Protein 7Y23 (pdb70)

Solvent-accessible surface area: 108236 Å² total; per-residue (Å²): 154,157,179,164,81,61,146,160,122,3,9,53,95,59,215,70,102,103,32,98,68,166,117,43,105,120,141,195,116,91,47,87,136,44,165,76,71,198,65,111,102,30,24,3,70,128,60,11,53,55,126,103,41,92,55,15,153,40,12,54,27,87,26,117,18,136,103,191,110,76,192,83,105,132,89,89,47,110,54,105,72,89,162,31,46,93,23,5,49,49,79,16,97,15,38,40,38,28,47,11,54,41,73,10,95,48,114,115,44,82,150,45,126,68,92,14,68,58,54,78,29,76,62,9,19,26,41,4,40,50,7,20,3,1,2,5,2,8,38,2,0,29,5,2,40,49,60,128,69,57,10,13,9,10,68,74,28,7,117,13,31,44,35,74,12,32,83,122,84,83,14,118,62,83,71,88,24,0,108,25,0,33,58,38,0,55,81,0,96,30,22,3,67,159,31,173,11,80,80,107,86,9,5,0,2,0,42,52,113,9,20,71,0,0,61,35,38,93,187,120,32,25,203,127,15,74,26,1,45,0,5,71,1,110,32,11,42,48,10,2,42,10,88,83,149,68,129,152,89,63,132,15,95,100,67,74,24,48,10,51,71,79,36,82,58,0,10,76,116,27,20,0,0,0,0,4,14,88,36,0,3,0,4,0,24,7,76,66,83,52,56,44,162,19,114,41,88,130,137,98,0,23,16,3,7,0,22,10,0,26,0,16,3,15,19,105,1,13,2,0,0,0,0,6,22,54,130,114,108,149,163,80,46,161,129,123,3,4,57,85,52,221,68,108,105,33,90,78,107,90,46,103,85,123,93,31,80,3,39,72,53,8,47,9,22,79,52,104,34,28,4,66,119,68,11,40,62,71,106,17,85,98,8,61,4,0,29,0,3,6,1,16,32,14,93,10,0,12,29,76,103,35,55,42,32,56,94,30,61,99,96,14,106,79,60,85,50,62,2,90,21,24,28,48,2,2,0,3,8,37,15,95,52,123,120,46,80,159,52,107,28,112,10,86,81,43,16,33,62,5,0,24,29,6,1,41,20,13,18,1,2,3,6,0,7,37,1,0,32,6,0,46,41,52,116,103,87,12,41,29,14,57,44,16,6,112,8,37,60,28,70,18,19,80,99,81,94,15,107,53,36,51,106,20,0,52,21,0,12,47,37,0,2,48,0,16,1,14,5,23,90,29,45,5,56,80,108,92,12,5,0,4,0,33,3,67,10,18,3,1,0,0,8,4,10,13,1,84,21,2,42,27,66,14,3,11,42,18,49,175,2,44,18,108,63,0,0,20,0,61,15,18,45,0,36,18,8,31,43,18,6,14,1,26,55,10,29,110,85,87,60,126,18,94,86,59,88,22,50,9,43,69,83,23,85,52,1,14,86,120,30,20,0,0,0,0,4,12,95,37,0,3,0,1,0,44,41,121,60,98,53,76,95,160,48,118,56,87,124,138,91,0,36,16,7,7,3,38,13,6,23,0,10,5,15,4,20,1,5,0,1,0,0,0,3,21,51,83,78,121,145,117,103,98,78,19,27,87,94,99,4,3,22,29,21,73,42,82,102,28,87,78,114,82,35,13,80,96,84,38,69,2,37,91,44,11,44,9,25,78,38,104,34,26,4,68,123,57,7,35,63,72,107,21,90,97,10,62,5,0,39,0,2,3,1,0,42,16,104,8,0,10,26,65,130,34,56,35,32,60,95,27,48,114,97,13,125,78,61,73,49,69,2,91,28,29,22,46,5,1,0,4,6,33,16,98,25,31,115,48,19,56,39,71,36,92,10,68,80,29,16,34,62,6,0,18,27,6,0,39,22,13,20,0,2,2,8,2,3,35,2,0,31,7,2,42,43,56,130,104,80,12,47,21,15,62,39,12,8,100,8,30,51,33,77,17,18,73,110,70,119,23,110,62,58,40,108,23,0,46,20,0,0,12,28,0,0,27,0,17,0,9,2,22,84,22,46,6,60,79,99,84,7,8,0,4,0,31,2,68,9,14,4,5,0,0,15,0,1,13,2,93,30,0,45,30,66,16,3,12,39,25,58,168,1,30,9,119,61,0,0,20,0,76,15,15,47,0,44,22,9,37,44,16,6,11,2,37,57,9,19,100,97,79,57,118,15,94,89,45,100,15,51,11,42,64,87,24,84,60,3,5,79,116,24,20,0,0,0,0,6,13,94,31,0,4,0,3,0,38,43,119,87,86,40,72,83,155,39,92,47,11,82,134,22,0,35,14,3,9,0,37,10,10,37,0,18,8,14,4,24,1,3,0,0,0,0,0,6,19,55,76,83,114,149,111,85,149,152,86,46,168,132,111,3,3,62,85,52,221,70,109,103,32,91,76,101,90,45,100,83,126,87,37,79,6,38,66,40,5,43,11,23,80,52,104,37,27,4,76,120,52,8,35,59,77,115,20,96,98,14,59,6,0,36,6,3,3,1,0,45,14,77,6,0,8,30,64,129,38,60,34,33,56,94,24,54,104,94,13,127,76,56,75,47,64,33,90,20,26,37,46,1,2,0,4,6,43,10,93,50,121,98,46,85,156,48,93,32,115,7,77,84,33,19,39,66,7,0,24,26,7,1,38,22,12,18,3,3,2,7,4,6,37,3,0,33,7,3,41,38,54,127,102,83,16,47,25,15,53,38,13,6,107,5,26,59,32,74,19,14,71,110,71,92,21,108,55,16,37,112,22,0,59,18,0,17,36,18,0,2,46,0,16,0,16,2,19,86,22,44,6,59,77,89,92,13,5,0,4,0,32,0,46,8,16,0,0,0,0,0,7,6,3,0,38,21,1,43,26,65,14,3,12,44,21,61,179,2,53,19,108,48,0,0,12,0,65,17,15,45,0,40,23,9,34,52,16,8,14,1,23,47,11,21,119,102,73,62,117,16,94,92,50,82,13,56,11,44,64,84,28,85,50,4,5,78,109,29,21,0,0,0,0,6,12,96,41,0,3,1,1,0,50,38,130,95,98,44,83,88,144,42,121,48,82,129,143,96,0,32,17,8,6,4,39,12,7,29,0,4,4,20,14,21,0,2,0,0,0,0,0,7,18,47,84,77,111,149,112,102,150,176,76,39,160,132,122,3,5,64,88,57,219,68,102,101,29,82,83,133,81,43,100,81,127,83,37,78,4,51,75,41,5,44,10,29,80,52,101,39,24,4,69,124,65,12,42,64,86,128,18,95,98,10,60,5,0,11,1,4,4,2,0,54,13,82,7,0,9,33,65,131,36,53,31,35,61,96,19,51,106,97,14,120,79,59,81,49,63,1,88,21,25,26,45,3,1,0,3,6,37,17,94,46,111,120,62,80,148,53,98,35,118,16,91,89,33,21,40,64,5,0,25,29,5,2,41,23,14,20,3,2,1,9,2,5,35,2,0,28,8,4,43,40,56,128,102,84,20,50,21,18,62,34,16,5,98,4,30,54,29,82,18,15,80,110,77,97,16,110,65,36,37,106,20,0,51,18,0,13,41,29,0,2,60,0,14,1,12,1,22,93,28,44,6,56,80,107,94,12,5,0,3,0,35,1,66,10,14,3,0,0,0,5,2,7,10,1,89,28,0,40,24,64,14,1,11,47,20,60,111,2,57,19,117,64,0,0,22,0,72,16,17,49,0,42,20,12,34,46,15,4,17,1,28,52,6,26,87,108,84,55,116,16,87,84,52,76,18,52,11,45,62,83,26,86,51,1,13,74,131,33,20,0,0,0,0,8,12,103,37,0,5,0,4,0,54,41,131,91,104,48,66,89,161,48,119,59,86,132,135,98,0,32,20,4,7,2,36,13,6,40,0,9,8,17,6,23,0,4,0,0,0,0,0,5,19,44,70,79,116,154,102,105,157,166,64,47,159,128,125,3,3,58,83,57,214,68,101,100,25,83,84,100,79,46,100,92,127,88,35,80,1,50,62,41,4,46,11,28,76,51,107,35,29,4,71,115,54,9,34,70,62,114,20,97,100,15,57,5,0,17,0,5,3,2,0,42,12,92,5,0,13,29,77,106,37,61,36,34,54,100,24,48,98,94,13,112,78,57,85,50,69,2,92,24,30,25,38,2,1,0,6,6,40,12,91,52,117,98,44,84,150,47,106,38,113,9,76,88,34,20,41,64,6,0,25,27,6,0,39,23,12,21,4,2,2,8,5,9,26,2,1,32,7,2,44,40,57,131,104,87,15,44,26,14,51,35,16,6,106,6,33,54,31,81,20,13,78,109,77,99,19,112,63,41,38,100,23,0,47,18,0,2,10,24,0,0,34,0,18,0,8,1,25,91,16,42,6,60,79,105,90,11,5,0,3,0,36,2,72,10,16,3,2,1,0,5,1,1,9,1,83,26,0,44,31,63,11,2,9,52,18,54,191,3,51,12,120,68,1,3,20,0,75,15,17,50,0,42,25,11,35,52,15,4,15,0,21,51,6,27,88,114,81,56,118,17,97,82,54,80,23,52,12,43,61,80,26,83,60,3,16,70,130,33,21,0,0,0,0,8,14,99,30,0,5,0,2,0,34,35,124,82,94,50,64,86,158,36,121,47,85,127,135,96,0,41,21,6,5,1,34,8,6,31,0,12,10,18,4,26,1,6,0,1,0,0,0,7,20,47,64,69,109,143,116,102,151,171,82,46,168,132,116,2,1,59,93,56,216,68,105,101,32,89,68,125,76,38,98,88,129,86,33,79,1,53,76,49,7,44,13,27,80,50,102,43,29,3,72,124,63,8,34,75,84,105,16,84,102,8,60,6,0,13,1,6,4,3,0,44,12,77,9,0,13,30,68,118,35,62,37,32,64,96,29,48,95,111,8,118,78,57,80,48,70,3,92,35,23,24,50,4,3,0,2,6,36,17,97,48,123,110,51,80,148,59,101,34,120,13,86,89,30,20,32,66,5,0,20,29,6,0,40,20,14,19,2,0,3,6,0,2,40,1,0,30,7,0,40,42,58,132,104,85,14,44,27,12,58,37,13,6,106,6,33,61,31,73,22,15,74,111,76,99,18,110,54,13,22,121,20,0,63,17,0,14,38,34,0,2,47,0,14,0,18,2,20,95,28,46,6,61,76,99,92,9,7,0,4,0,27,2,55,5,17,0,0,0,0,0,5,7,2,0,44,17,1,42,28,63,14,2,13,41,24,56,180,2,60,18,134,63,1,1,15,0,71,17,14,49,0,35,23,9,28,38,16,7,11,0,37,51,5,21,93,102,82,49,109,13,93,83,48,88,16,48,11,43,65,86,25,85,62,4,7,76,118,31,18,0,0,0,0,4,15,97,28,0,3,0,0,0,40,42,118,79,84,49,84,83,156,41,116,49,81,128,132,95,0,38,17,6,10,0,41,13,9,29,0,14,6,18,4,26,0,5,0,0,0,0,0,6,17,51,66,93,106,149

Foldseek 3Di:
DDDPPPPQPQFPPDDPDPGPDSRNVDDDDDDDDDDDDDFQDQPCPQQEDAAEDEDDQKDKDKDKADDDDDDDDPPDDVVVDDDDIDIDIDMWGWDDKDKDKDKFFPVVCVVDPDDCVVVVVVVRVSVVSQQVRQQQLLQLVVLQPDDPVVNDRDPPQAGQAAEAQEADPVQPDLQSSLVSVLVRVVVVVVRLVVNVNDFDQKEKEFAVSNVVSNVSPVVVWAPCSDRYIYDHRNDHQDHQQDPDDDDPPDHHPDGDGGAACDDDGCHPVWFGIKMFGSHFKHKYWYPHKDKDKDADVVRNIIMIMIITMMIMHGPDSRRIYGYTYDD/DDDPPDDQPQFDPDDPDPRPDSRNVPDDDDDDDDDDDDADDFDCPQQADAAEDEDDQKDKAKDKADDDDDDDDVPRDVVVDDDDIDMDMFMWGWDDKDKDKDKFFDVNQVVDPDDCVVVSVVVRVSVQSVLVRQAQLLQLQVLLLDDPVVNAPDPPQAGAAAAAQAACPPPVDLLSSLVSVLVVVVVVLVRLVVNVADQASKAKEFAVSNLVSVLSVQPVVHNVDHDADDPVVSHGHCRDSYHYDHDNCYQPHHAEPDDDDPPDHHPGTDRGAACDGDGCGPVWFGIKMFHRHFKYKYWYPHKDKDKDQDVVRNMIMIMIITMMTMHGPGSRGIYGYTHDHDDD/DDDPPDDQPQQPDDDPDPSPDSRNVDDDDDDDDDDDDDAADFDCPQLADAAEDDPDQKDKDKDKADDDDDDDDPPGDVVVDDDDIDMDIFMWGWDDKDKDKDKFFPVVVVPDPDDDPVVVVVVRVRLQSVLVRQAQLLQLVVLLLDDPVPNAPDPPQAGLEAAAQAQCPVCVDLLSSLVSVLVRVVVVVVRLVVNVNDQASKAKEFAVSNLVSVVSNQDVVHNVDHDQDDVVVSHGACRDSYGYDHHNPDQHHHDEPDDDDPPDDHPDGDRGAACDGDGCGDPWFGIKMFGHHWKDKYWDPPKDKDKDADVVSNIIMIMIITMMTIHTDRSRRIYGYTYDHHDD/DDDPPDDQPQFDDDDPDPRPDSRNVPDDDDDDDDDDDDAADADCPQLADAAADEDDQKDKDKDKADDDDDDDDPPHDVVVDDDDIDIDIDMWGWDDKDKDKDKFFPVVCVVDPDDCPVVVVSVRVRLQSVQVRQQQLLQLVVLLLDDPVPNFPDPPQAGLEAAAQAQCVVCVPLLSSLVSVLVRVVVVVVRLPVSVNDFASKAKEFAVSNLLSVVNNQDVVNNVDDDADDNVVSHGHQRGSYHYDHHNDYQPHHAEPDDDDPPDHHPGGPRGAACDGDGCGDPWFGIKMFHSHFKYKYWDPPKDKDKDADVVRNMIMIMIITMMTMHTDDSRRIYGYTHDHHDD/DDDPPDDQPQFPPDDDDPSPDSRNNPDDDDDDDDDDDDAADADCPQQADAAADEPDQKDKAKDKADDDDDDADPPRDPVVPDDDIDMDMDMWGWDDKDKDKDKFFPVVCVPDPDDCPVVVVVVRVSVQSVLVRQAQLLQLVVLVLDDPVPNFDDVPQFGLEAAAQAQCVVCVPLLSSLVSVLVRVVVVLVRLVVNVNDFAQKAKEFAVSNLVSVVNNQDVVNNPDHDFDDVPVSDGHCSPRHHYDHHNDYQAHHAAPDDDDPPDHHPDTPRGAACDGDGCGPVWFGIKMFHSHWKYKYWYPHKDKDKDDDVVRNMIMIMIITMMTIHTDGSRRIYGYTHDHHDD/DDDPPDDQQQFPPDDDDPSPDSHNNPDDDDDDDDDDDDAADADCPQLADAAADEDDQKDKAKDKADDDDDDADPPRDPVVPDDDIDIDMDMWGWDDKDKDKDKFFDVVCVVDPDDCPVVVVVVRVRLQSVQVRQAQLLQLVVLLQDDPVPNFDDPPQAGQEAAAQAQCPVCVDLLSLLVSCLVRVVVVLVLLVVNVNDFASKAKEFAVSNLVSVVNNQDVVNNVDHDQDDNPVSDGQDRGSHGYDHHNDYQAHHAEPDDDDPPDHHPGGPRGAACDGDGCHPPWFGIKMFHHHFKHKYWYPHKDKDKDADVVRNIIMIMMITMMTIHTDPSRRIYGYTHDHPDD/DDDPDDDQPQQPDDDPDPSPDSRNNDDDDDDDDDDDDDAADADCPPQADEAEDEDDQKDKAKDWADDDDDDADPPHDCVVPDDDIDMDIFMWGWDDKDKDKDKFFPVVCVPDPDDCPVVVVSVRVRLQRVLVRQAQLLQLQVLLQDDPVPNDDDPPQAGLEAAAQAQCPVCPDLLSLLVSVLVCVVVVLVLLVVNVNDFASKAKEFAVSNLLSVVNNQDVVRNVDHDQDDPPPSDGHQRGSHHYDHHNQYQPHHAEPDDDDPPDHHPDTDRGAACDGDGCGPPWFGIKMFHHHQKHKYWYPDKDKDKDADVVSNIIMIMMITMMTIHGDDSRRIYGYTYDHNDD

Organism: NCBI:txid2936516

B-factor: mean 29.2, std 8.89, range [16.84, 75.76]

Nearest PDB structures (foldseek):
  7y23-assembly1_D  TM=9.499E-01  e=2.117E-67  Klebsiella phage Kp9
  7y23-assembly1_G  TM=8.297E-01  e=2.438E-59  Klebsiella phage Kp9
  3j7x-assembly1_B  TM=9.530E-01  e=5.597E-43  Escherichia phage T7
  3j7v-assembly1_G  TM=6.954E-01  e=4.710E-32  Escherichia phage T7
  7y3t-assembly1_C  TM=7.755E-01  e=1.101E-14  Klebsiella phage Kp7

Radius of gyration: 56.1 Å; Cα contacts (8 Å, |Δi|>4): 5455; chains: 7; bounding box: 203×164×116 Å

InterPro domains:
  IPR039009 Capsid Gp10A/Gp10B domain [MF_04119] (1-343)
  IPR049301 Capsid Gp10A/Gp10B-like domain [PF21703] (61-339)

Structure (mmCIF, N/CA/C/O backbone):
data_7Y23
#
_entry.id   7Y23
#
_cell.length_a   1.00
_cell.length_b   1.00
_cell.length_c   1.00
_cell.angle_alpha   90.00
_cell.angle_beta   90.00
_cell.angle_gamma   90.00
#
_symmetry.space_group_name_H-M   'P 1'
#
loop_
_atom_site.group_PDB
_atom_site.id
_atom_site.type_symbol
_atom_site.label_atom_id
_atom_site.label_alt_id
_atom_site.label_comp_id
_atom_site.label_asym_id
_atom_site.label_entity_id
_atom_site.label_seq_id
_atom_site.pdbx_PDB_ins_code
_atom_site.Cartn_x
_atom_site.Cartn_y
_atom_site.Cartn_z
_atom_site.occupancy
_atom_site.B_iso_or_equiv
_atom_site.auth_seq_id
_atom_site.auth_comp_id
_atom_site.auth_asym_id
_atom_site.auth_atom_id
_atom_site.pdbx_PDB_model_num
ATOM 1 N N . ALA A 1 2 ? 574.848 587.435 830.754 1.00 53.69 2 ALA G N 1
ATOM 2 C CA . ALA A 1 2 ? 575.018 588.132 829.486 1.00 53.69 2 ALA G CA 1
ATOM 3 C C . ALA A 1 2 ? 573.669 588.414 828.836 1.00 53.69 2 ALA G C 1
ATOM 4 O O . ALA A 1 2 ? 573.428 588.031 827.692 1.00 53.69 2 ALA G O 1
ATOM 6 N N . ASN A 1 3 ? 572.791 589.084 829.577 1.00 52.64 3 ASN G N 1
ATOM 7 C CA . ASN A 1 3 ? 571.477 589.427 829.053 1.00 52.64 3 ASN G CA 1
ATOM 8 C C . ASN A 1 3 ? 571.600 590.450 827.933 1.00 52.64 3 ASN G C 1
ATOM 9 O O . ASN A 1 3 ? 572.367 591.411 828.027 1.00 52.64 3 ASN G O 1
ATOM 14 N N . MET A 1 4 ? 570.834 590.239 826.867 1.00 49.77 4 MET G N 1
ATOM 15 C CA . MET A 1 4 ? 570.850 591.145 825.731 1.00 49.77 4 MET G CA 1
ATOM 16 C C . MET A 1 4 ? 570.098 592.429 826.058 1.00 49.77 4 MET G C 1
ATOM 17 O O . MET A 1 4 ? 569.186 592.446 826.892 1.00 49.77 4 MET G O 1
ATOM 22 N N . GLN A 1 5 ? 570.489 593.511 825.390 1.00 48.00 5 GLN G N 1
ATOM 23 C CA . GLN A 1 5 ? 569.872 594.816 825.573 1.00 48.00 5 GLN G CA 1
ATOM 24 C C . GLN A 1 5 ? 569.256 595.273 824.259 1.00 48.00 5 GLN G C 1
ATOM 25 O O . GLN A 1 5 ? 569.763 594.947 823.181 1.00 48.00 5 GLN G O 1
ATOM 31 N N . GLY A 1 6 ? 568.164 596.025 824.353 1.00 43.24 6 GLY G N 1
ATOM 32 C CA . GLY A 1 6 ? 567.469 596.471 823.155 1.00 43.24 6 GLY G CA 1
ATOM 33 C C . GLY A 1 6 ? 566.922 595.335 822.320 1.00 43.24 6 GLY G C 1
ATOM 34 O O . GLY A 1 6 ? 567.107 595.320 821.097 1.00 43.24 6 GLY G O 1
ATOM 35 N N . GLY A 1 7 ? 566.250 594.379 822.954 1.00 41.41 7 GLY G N 1
ATOM 36 C CA . GLY A 1 7 ? 565.841 593.169 822.270 1.00 41.41 7 GLY G CA 1
ATOM 37 C C . GLY A 1 7 ? 564.436 593.177 821.707 1.00 41.41 7 GLY G C 1
ATOM 38 O O . GLY A 1 7 ? 563.794 592.124 821.638 1.00 41.41 7 GLY G O 1
ATOM 39 N N . GLN A 1 8 ? 563.948 594.348 821.301 1.00 37.60 8 GLN G N 1
ATOM 40 C CA . GLN A 1 8 ? 562.693 594.466 820.557 1.00 37.60 8 GLN G CA 1
ATOM 41 C C . GLN A 1 8 ? 561.528 593.826 821.310 1.00 37.60 8 GLN G C 1
ATOM 42 O O . GLN A 1 8 ? 560.957 592.819 820.887 1.00 37.60 8 GLN G O 1
ATOM 48 N N . ARG A 1 9 ? 561.182 594.412 822.455 1.00 37.01 9 ARG G N 1
ATOM 49 C CA . ARG A 1 9 ? 560.069 593.914 823.254 1.00 37.01 9 ARG G CA 1
ATOM 50 C C . ARG A 1 9 ? 558.760 594.435 822.669 1.00 37.01 9 ARG G C 1
ATOM 51 O O . ARG A 1 9 ? 558.424 595.614 822.818 1.00 37.01 9 ARG G O 1
ATOM 59 N N . LEU A 1 10 ? 558.023 593.554 821.987 1.00 34.66 10 LEU G N 1
ATOM 60 C CA . LEU A 1 10 ? 556.766 593.958 821.364 1.00 34.66 10 LEU G CA 1
ATOM 61 C C . LEU A 1 10 ? 555.642 594.057 822.387 1.00 34.66 10 LEU G C 1
ATOM 62 O O . LEU A 1 10 ? 554.710 594.852 822.217 1.00 34.66 10 LEU G O 1
ATOM 67 N N . GLY A 1 11 ? 555.706 593.254 823.448 1.00 37.43 11 GLY G N 1
ATOM 68 C CA . GLY A 1 11 ? 554.627 593.247 824.423 1.00 37.43 11 GLY G CA 1
ATOM 69 C C . GLY A 1 11 ? 554.528 594.538 825.213 1.00 37.43 11 GLY G C 1
ATOM 70 O O . GLY A 1 11 ? 553.427 594.998 825.527 1.00 37.43 11 GLY G O 1
ATOM 71 N N . THR A 1 12 ? 555.670 595.133 825.549 1.00 39.77 12 THR G N 1
ATOM 72 C CA . THR A 1 12 ? 555.683 596.327 826.385 1.00 39.77 12 THR G CA 1
ATOM 73 C C . THR A 1 12 ? 554.959 597.475 825.693 1.00 39.77 12 THR G C 1
ATOM 74 O O . THR A 1 12 ? 555.075 597.667 824.480 1.00 39.77 12 THR G O 1
ATOM 78 N N . ASN A 1 13 ? 554.197 598.239 826.480 1.00 43.02 13 ASN G N 1
ATOM 79 C CA . ASN A 1 13 ? 553.352 599.285 825.910 1.00 43.02 13 ASN G CA 1
ATOM 80 C C . ASN A 1 13 ? 554.179 600.416 825.313 1.00 43.02 13 ASN G C 1
ATOM 81 O O . ASN A 1 13 ? 553.830 600.951 824.252 1.00 43.02 13 ASN G O 1
ATOM 86 N N . GLN A 1 14 ? 555.274 600.794 825.974 1.00 43.67 14 GLN G N 1
ATOM 87 C CA . GLN A 1 14 ? 556.105 601.938 825.571 1.00 43.67 14 GLN G CA 1
ATOM 88 C C . GLN A 1 14 ? 555.198 603.171 825.564 1.00 43.67 14 GLN G C 1
ATOM 89 O O . GLN A 1 14 ? 554.627 603.504 826.611 1.00 43.67 14 GLN G O 1
ATOM 95 N N . GLY A 1 15 ? 555.042 603.865 824.441 1.00 45.56 15 GLY G N 1
ATOM 96 C CA . GLY A 1 15 ? 554.132 604.985 824.357 1.00 45.56 15 GLY G CA 1
ATOM 97 C C . GLY A 1 15 ? 554.666 606.233 825.036 1.00 45.56 15 GLY G C 1
ATOM 98 O O . GLY A 1 15 ? 555.775 606.271 825.574 1.00 45.56 15 GLY G O 1
ATOM 99 N N . LYS A 1 16 ? 553.844 607.282 825.006 1.00 47.70 16 LYS G N 1
ATOM 100 C CA . LYS A 1 16 ? 554.243 608.548 825.612 1.00 47.70 16 LYS G CA 1
ATOM 101 C C . LYS A 1 16 ? 553.866 608.594 827.088 1.00 47.70 16 LYS G C 1
ATOM 102 O O . LYS A 1 16 ? 554.730 608.749 827.959 1.00 47.70 16 LYS G O 1
ATOM 108 N N . GLY A 1 17 ? 552.577 608.459 827.389 1.00 47.04 17 GLY G N 1
ATOM 109 C CA . GLY A 1 17 ? 552.118 608.504 828.763 1.00 47.04 17 GLY G CA 1
ATOM 110 C C . GLY A 1 17 ? 551.637 607.165 829.278 1.00 47.04 17 GLY G C 1
ATOM 111 O O . GLY A 1 17 ? 551.061 607.083 830.368 1.00 47.04 17 GLY G O 1
ATOM 112 N N . GLN A 1 18 ? 551.867 606.108 828.503 1.00 47.75 18 GLN G N 1
ATOM 113 C CA . GLN A 1 18 ? 551.409 604.783 828.896 1.00 47.75 18 GLN G CA 1
ATOM 114 C C . GLN A 1 18 ? 552.189 604.280 830.104 1.00 47.75 18 GLN G C 1
ATOM 115 O O . GLN A 1 18 ? 553.354 604.630 830.306 1.00 47.75 18 GLN G O 1
ATOM 121 N N . SER A 1 19 ? 551.529 603.450 830.915 1.00 48.96 19 SER G N 1
ATOM 122 C CA . SER A 1 19 ? 552.145 602.966 832.147 1.00 48.96 19 SER G CA 1
ATOM 123 C C . SER A 1 19 ? 553.296 602.011 831.874 1.00 48.96 19 SER G C 1
ATOM 124 O O . SER A 1 19 ? 554.260 601.971 832.647 1.00 48.96 19 SER G O 1
ATOM 127 N N . ALA A 1 20 ? 553.215 601.240 830.790 1.00 48.99 20 ALA G N 1
ATOM 128 C CA . ALA A 1 20 ? 554.172 600.169 830.482 1.00 48.99 20 ALA G CA 1
ATOM 129 C C . ALA A 1 20 ? 554.154 599.211 831.672 1.00 48.99 20 ALA G C 1
ATOM 130 O O . ALA A 1 20 ? 553.057 598.874 832.147 1.00 48.99 20 ALA G O 1
ATOM 132 N N . ALA A 1 21 ? 555.306 598.732 832.152 1.00 46.99 21 ALA G N 1
ATOM 133 C CA . ALA A 1 21 ? 555.405 597.877 833.335 1.00 46.99 21 ALA G CA 1
ATOM 134 C C . ALA A 1 21 ? 554.746 596.520 833.115 1.00 46.99 21 ALA G C 1
ATOM 135 O O . ALA A 1 21 ? 554.739 595.675 834.016 1.00 46.99 21 ALA G O 1
ATOM 137 N N . ASP A 1 22 ? 554.188 596.302 831.926 1.00 44.07 22 ASP G N 1
ATOM 138 C CA . ASP A 1 22 ? 553.617 595.007 831.589 1.00 44.07 22 ASP G CA 1
ATOM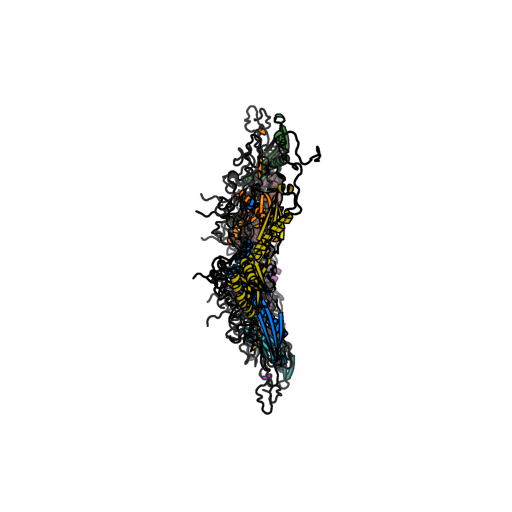 139 C C . ASP A 1 22 ? 554.379 594.407 830.414 1.00 44.07 22 ASP G C 1
ATOM 140 O O . ASP A 1 22 ? 554.474 595.016 829.344 1.00 44.07 22 ASP G O 1
ATOM 145 N N . LYS A 1 23 ? 554.926 593.207 830.619 1.00 41.50 23 LYS G N 1
ATOM 146 C CA . LYS A 1 23 ? 555.827 592.626 829.628 1.00 41.50 23 LYS G CA 1
ATOM 147 C C . LYS A 1 23 ? 555.089 592.243 828.352 1.00 41.50 23 LYS G C 1
ATOM 148 O O . LYS A 1 23 ? 555.679 592.245 827.264 1.00 41.50 23 LYS G O 1
ATOM 154 N N . LEU A 1 24 ? 553.805 591.905 828.458 1.00 38.22 24 LEU G N 1
ATOM 155 C CA . LEU A 1 24 ? 553.038 591.356 827.340 1.00 38.22 24 LEU G CA 1
ATOM 156 C C . LEU A 1 24 ? 551.656 592.016 827.274 1.00 38.22 24 LEU G C 1
ATOM 157 O O . LEU A 1 24 ? 550.631 591.373 827.061 1.00 38.22 24 LEU G O 1
ATOM 162 N N . ALA A 1 25 ? 551.640 593.343 827.434 1.00 36.69 25 ALA G N 1
ATOM 163 C CA . ALA A 1 25 ? 550.377 594.074 827.429 1.00 36.69 25 ALA G CA 1
ATOM 164 C C . ALA A 1 25 ? 549.782 594.163 826.027 1.00 36.69 25 ALA G C 1
ATOM 165 O O . ALA A 1 25 ? 548.569 593.992 825.852 1.00 36.69 25 ALA G O 1
ATOM 167 N N . LEU A 1 26 ? 550.612 594.436 825.018 1.00 34.07 26 LEU G N 1
ATOM 168 C CA . LEU A 1 26 ? 550.091 594.644 823.669 1.00 34.07 26 LEU G CA 1
ATOM 169 C C . LEU A 1 26 ? 549.545 593.355 823.069 1.00 34.07 26 LEU G C 1
ATOM 170 O O . LEU A 1 26 ? 548.708 593.393 822.161 1.00 34.07 26 LEU G O 1
ATOM 175 N N . PHE A 1 27 ? 550.010 592.205 823.550 1.00 33.27 27 PHE G N 1
ATOM 176 C CA . PHE A 1 27 ? 549.435 590.944 823.107 1.00 33.27 27 PHE G CA 1
ATOM 177 C C . PHE A 1 27 ? 548.009 590.817 823.623 1.00 33.27 27 PHE G C 1
ATOM 178 O O . PHE A 1 27 ? 547.709 591.169 824.766 1.00 33.27 27 PHE G O 1
ATOM 186 N N . LEU A 1 28 ? 547.124 590.314 822.769 1.00 28.85 28 LEU G N 1
ATOM 187 C CA . LEU A 1 28 ? 545.698 590.265 823.060 1.00 28.85 28 LEU G CA 1
ATOM 188 C C . LEU A 1 28 ? 545.243 588.826 823.249 1.00 28.85 28 LEU G C 1
ATOM 189 O O . LEU A 1 28 ? 545.702 587.918 822.549 1.00 28.85 28 LEU G O 1
ATOM 194 N N . LYS A 1 29 ? 544.348 588.627 824.214 1.00 28.40 29 LYS G N 1
ATOM 195 C CA . LYS A 1 29 ? 543.827 587.300 824.507 1.00 28.40 29 LYS G CA 1
ATOM 196 C C . LYS A 1 29 ? 542.954 586.804 823.360 1.00 28.40 29 LYS G C 1
ATOM 197 O O . LYS A 1 29 ? 542.195 587.563 822.753 1.00 28.40 29 LYS G O 1
ATOM 203 N N . VAL A 1 30 ? 543.070 585.511 823.063 1.00 29.79 30 VAL G N 1
ATOM 204 C CA . VAL A 1 30 ? 542.346 584.887 821.967 1.00 29.79 30 VAL G CA 1
ATOM 205 C C . VAL A 1 30 ? 541.392 583.841 822.536 1.00 29.79 30 VAL G C 1
ATOM 206 O O . VAL A 1 30 ? 541.473 583.456 823.702 1.00 29.79 30 VAL G O 1
ATOM 210 N N . PHE A 1 31 ? 540.474 583.392 821.686 1.00 32.46 31 PHE G N 1
ATOM 211 C CA . PHE A 1 31 ? 539.515 582.371 822.083 1.00 32.46 31 PHE G CA 1
ATOM 212 C C . PHE A 1 31 ? 540.219 581.041 822.318 1.00 32.46 31 PHE G C 1
ATOM 213 O O . PHE A 1 31 ? 541.125 580.659 821.570 1.00 32.46 31 PHE G O 1
ATOM 221 N N . GLY A 1 32 ? 539.800 580.334 823.368 1.00 35.04 32 GLY G N 1
ATOM 222 C CA . GLY A 1 32 ? 540.354 579.031 823.646 1.00 35.04 32 GLY G CA 1
ATOM 223 C C . GLY A 1 32 ? 539.924 577.987 822.633 1.00 35.04 32 GLY G C 1
ATOM 224 O O . GLY A 1 32 ? 539.237 578.269 821.653 1.00 35.04 32 GLY G O 1
ATOM 225 N N . GLY A 1 33 ? 540.347 576.748 822.885 1.00 38.33 33 GLY G N 1
ATOM 226 C CA . GLY A 1 33 ? 540.044 575.674 821.951 1.00 38.33 33 GLY G CA 1
ATOM 227 C C . GLY A 1 33 ? 538.563 575.366 821.866 1.00 38.33 33 GLY G C 1
ATOM 228 O O . GLY A 1 33 ? 538.007 575.217 820.774 1.00 38.33 33 GLY G O 1
ATOM 229 N N . GLU A 1 34 ? 537.900 575.269 823.015 1.00 39.43 34 GLU G N 1
ATOM 230 C CA . GLU A 1 34 ? 536.512 574.832 823.074 1.00 39.43 34 GLU G CA 1
ATOM 231 C C . GLU A 1 34 ? 535.750 575.617 824.130 1.00 39.43 34 GLU G C 1
ATOM 232 O O . GLU A 1 34 ? 536.345 576.188 825.048 1.00 39.43 34 GLU G O 1
ATOM 238 N N . VAL A 1 35 ? 534.424 575.642 823.984 1.00 37.91 35 VAL G N 1
ATOM 239 C CA . VAL A 1 35 ? 533.570 576.287 824.973 1.00 37.91 35 VAL G CA 1
ATOM 240 C C . VAL A 1 35 ? 533.327 575.334 826.134 1.00 37.91 35 VAL G C 1
ATOM 241 O O . VAL A 1 35 ? 532.991 574.159 825.941 1.00 37.91 35 VAL G O 1
ATOM 245 N N . LEU A 1 36 ? 533.517 575.835 827.350 1.00 36.75 36 LEU G N 1
ATOM 246 C CA . LEU A 1 36 ? 533.319 575.019 828.537 1.00 36.75 36 LEU G CA 1
ATOM 247 C C . LEU A 1 36 ? 531.892 575.170 829.050 1.00 36.75 36 LEU G C 1
ATOM 248 O O . LEU A 1 36 ? 531.456 576.260 829.429 1.00 36.75 36 LEU G O 1
ATOM 253 N N . THR A 1 37 ? 531.162 574.057 829.063 1.00 34.83 37 THR G N 1
ATOM 254 C CA . THR A 1 37 ? 529.745 574.055 829.392 1.00 34.83 37 THR G CA 1
ATOM 255 C C . THR A 1 37 ? 529.493 573.181 830.614 1.00 34.83 37 THR G C 1
ATOM 256 O O . THR A 1 37 ? 530.288 572.297 830.943 1.00 34.83 37 THR G O 1
ATOM 260 N N . ALA A 1 38 ? 528.378 573.452 831.288 1.00 34.15 38 ALA G N 1
ATOM 261 C CA . ALA A 1 38 ? 528.021 572.704 832.486 1.00 34.15 38 ALA G CA 1
ATOM 262 C C . ALA A 1 38 ? 527.718 571.251 832.146 1.00 34.15 38 ALA G C 1
ATOM 263 O O . ALA A 1 38 ? 527.288 570.933 831.034 1.00 34.15 38 ALA G O 1
ATOM 265 N N . PHE A 1 39 ? 527.958 570.366 833.111 1.00 32.95 39 PHE G N 1
ATOM 266 C CA . PHE A 1 39 ? 527.710 568.946 832.903 1.00 32.95 39 PHE G CA 1
ATOM 267 C C . PHE A 1 39 ? 526.224 568.679 832.721 1.00 32.95 39 PHE G C 1
ATOM 268 O O . PHE A 1 39 ? 525.384 569.239 833.433 1.00 32.95 39 PHE G O 1
ATOM 276 N N . ALA A 1 40 ? 525.900 567.816 831.763 1.00 34.79 40 ALA G N 1
ATOM 277 C CA . ALA A 1 40 ? 524.515 567.461 831.505 1.00 34.79 40 ALA G CA 1
ATOM 278 C C . ALA A 1 40 ? 523.989 566.514 832.576 1.00 34.79 40 ALA G C 1
ATOM 279 O O . ALA A 1 40 ? 524.625 565.515 832.924 1.00 34.79 40 ALA G O 1
ATOM 281 N N . ARG A 1 41 ? 522.811 566.837 833.102 1.00 36.98 41 ARG G N 1
ATOM 282 C CA . ARG A 1 41 ? 522.122 565.968 834.056 1.00 36.98 41 ARG G CA 1
ATOM 283 C C . ARG A 1 41 ? 521.528 564.811 833.263 1.00 36.98 41 ARG G C 1
ATOM 284 O O . ARG A 1 41 ? 520.373 564.864 832.834 1.00 36.98 41 ARG G O 1
ATOM 292 N N . THR A 1 42 ? 522.325 563.765 833.063 1.00 40.59 42 THR G N 1
ATOM 293 C CA . THR A 1 42 ? 521.920 562.664 832.203 1.00 40.59 42 THR G CA 1
ATOM 294 C C . THR A 1 42 ? 520.697 561.948 832.768 1.00 40.59 42 THR G C 1
ATOM 295 O O . THR A 1 42 ? 520.513 561.840 833.984 1.00 40.59 42 THR G O 1
ATOM 299 N N . SER A 1 43 ? 519.843 561.479 831.864 1.00 42.42 43 SER G N 1
ATOM 300 C CA . SER A 1 43 ? 518.602 560.806 832.222 1.00 42.42 43 SER G CA 1
ATOM 301 C C . SER A 1 43 ? 518.849 559.304 832.289 1.00 42.42 43 SER G C 1
ATOM 302 O O . SER A 1 43 ? 519.151 558.674 831.268 1.00 42.42 43 SER G O 1
ATOM 305 N N . VAL A 1 44 ? 518.726 558.737 833.488 1.00 43.03 44 VAL G N 1
ATOM 306 C CA . VAL A 1 44 ? 518.993 557.317 833.677 1.00 43.03 44 VAL G CA 1
ATOM 307 C C . VAL A 1 44 ? 517.912 556.466 833.016 1.00 43.03 44 VAL G C 1
ATOM 308 O O . VAL A 1 44 ? 518.200 555.409 832.443 1.00 43.03 44 VAL G O 1
ATOM 312 N N . THR A 1 45 ? 516.680 556.955 833.076 1.00 43.46 45 THR G N 1
ATOM 313 C CA . THR A 1 45 ? 515.496 556.223 832.630 1.00 43.46 45 THR G CA 1
ATOM 314 C C . THR A 1 45 ? 515.148 556.203 831.149 1.00 43.46 45 THR G C 1
ATOM 315 O O . THR A 1 45 ? 514.124 555.646 830.773 1.00 43.46 45 THR G O 1
ATOM 319 N N . THR A 1 46 ? 515.974 556.800 830.303 1.00 45.80 46 THR G N 1
ATOM 320 C CA . THR A 1 46 ? 515.651 556.831 828.883 1.00 45.80 46 THR G CA 1
ATOM 321 C C . THR A 1 46 ? 515.512 555.433 828.279 1.00 45.80 46 THR G C 1
ATOM 322 O O . THR A 1 46 ? 514.615 555.190 827.474 1.00 45.80 46 THR G O 1
ATOM 326 N N . ASN A 1 47 ? 516.390 554.516 828.668 1.00 45.54 47 ASN G N 1
ATOM 327 C CA . ASN A 1 47 ? 516.355 553.147 828.160 1.00 45.54 47 ASN G CA 1
ATOM 328 C C . ASN A 1 47 ? 515.799 552.147 829.172 1.00 45.54 47 ASN G C 1
ATOM 329 O O . ASN A 1 47 ? 515.987 550.942 829.027 1.00 45.54 47 ASN G O 1
ATOM 334 N N . ARG A 1 48 ? 515.131 552.649 830.203 1.00 43.98 48 ARG G N 1
ATOM 335 C CA . ARG A 1 48 ? 514.621 551.796 831.265 1.00 43.98 48 ARG G CA 1
ATOM 336 C C . ARG A 1 48 ? 513.114 551.927 831.459 1.00 43.98 48 ARG G C 1
ATOM 337 O O . ARG A 1 48 ? 512.606 551.603 832.539 1.00 43.98 48 ARG G O 1
ATOM 345 N N . HIS A 1 49 ? 512.390 552.382 830.440 1.00 43.42 49 HIS G N 1
ATOM 346 C CA . HIS A 1 49 ? 510.936 552.336 830.461 1.00 43.42 49 HIS G CA 1
ATOM 347 C C . HIS A 1 49 ? 510.415 552.262 829.028 1.00 43.42 49 HIS G C 1
ATOM 348 O O . HIS A 1 49 ? 511.183 552.127 828.071 1.00 43.42 49 HIS G O 1
ATOM 355 N N . MET A 1 50 ? 509.092 552.364 828.887 1.00 44.82 50 MET G N 1
ATOM 356 C CA . MET A 1 50 ? 508.428 551.803 827.712 1.00 44.82 50 MET G CA 1
ATOM 357 C C . MET A 1 50 ? 508.568 552.698 826.482 1.00 44.82 50 MET G C 1
ATOM 358 O O . MET A 1 50 ? 508.909 552.213 825.396 1.00 44.82 50 MET G O 1
ATOM 363 N N . GLN A 1 51 ? 508.299 554.000 826.624 1.00 42.77 51 GLN G N 1
ATOM 364 C CA . GLN A 1 51 ? 508.447 554.968 825.527 1.00 42.77 51 GLN G CA 1
ATOM 365 C C . GLN A 1 51 ? 507.565 554.631 824.324 1.00 42.77 51 GLN G C 1
ATOM 366 O O . GLN A 1 51 ? 508.061 554.324 823.240 1.00 42.77 51 GLN G O 1
ATOM 372 N N . ARG A 1 52 ? 506.250 554.686 824.505 1.00 41.34 52 ARG G N 1
ATOM 373 C CA . ARG A 1 52 ? 505.346 554.554 823.369 1.00 41.34 52 ARG G CA 1
ATOM 374 C C . ARG A 1 52 ? 505.019 555.917 822.769 1.00 41.34 52 ARG G C 1
ATOM 375 O O . ARG A 1 52 ? 505.162 556.957 823.416 1.00 41.34 52 ARG G O 1
ATOM 383 N N . GLN A 1 53 ? 504.569 555.901 821.515 1.00 39.33 53 GLN G N 1
ATOM 384 C CA . GLN A 1 53 ? 504.253 557.115 820.774 1.00 39.33 53 GLN G CA 1
ATOM 385 C C . GLN A 1 53 ? 502.827 557.043 820.243 1.00 39.33 53 GLN G C 1
ATOM 386 O O . GLN A 1 53 ? 502.406 556.007 819.719 1.00 39.33 53 GLN G O 1
ATOM 392 N N . ILE A 1 54 ? 502.093 558.147 820.379 1.00 35.84 54 ILE G N 1
ATOM 393 C CA . ILE A 1 54 ? 500.736 558.273 819.860 1.00 35.84 54 ILE G CA 1
ATOM 394 C C . ILE A 1 54 ? 500.644 559.564 819.061 1.00 35.84 54 ILE G C 1
ATOM 395 O O . ILE A 1 54 ? 501.495 560.449 819.175 1.00 35.84 54 ILE G O 1
ATOM 400 N N . SER A 1 55 ? 499.601 559.661 818.240 1.00 34.71 55 SER G N 1
ATOM 401 C CA . SER A 1 55 ? 499.339 560.855 817.451 1.00 34.71 55 SER G CA 1
ATOM 402 C C . SER A 1 55 ? 497.879 561.251 817.600 1.00 34.71 55 SER G C 1
ATOM 403 O O . SER A 1 55 ? 496.987 560.400 817.528 1.00 34.71 55 SER G O 1
ATOM 406 N N . SER A 1 56 ? 497.644 562.549 817.801 1.00 33.20 56 SER G N 1
ATOM 407 C CA . SER A 1 56 ? 496.298 563.112 817.919 1.00 33.20 56 SER G CA 1
ATOM 408 C C . SER A 1 56 ? 495.477 562.418 819.001 1.00 33.20 56 SER G C 1
ATOM 409 O O . SER A 1 56 ? 494.428 561.836 818.721 1.00 33.20 56 SER G O 1
ATOM 412 N N . GLY A 1 57 ? 495.949 562.467 820.245 1.00 30.98 57 GLY G N 1
ATOM 413 C CA . GLY A 1 57 ? 495.213 561.869 821.339 1.00 30.98 57 GLY G CA 1
ATOM 414 C C . GLY A 1 57 ? 495.373 562.604 822.652 1.00 30.98 57 GLY G C 1
ATOM 415 O O . GLY A 1 57 ? 496.480 563.018 823.010 1.00 30.98 57 GLY G O 1
ATOM 416 N N . LYS A 1 58 ? 494.268 562.781 823.377 1.00 29.68 58 LYS G N 1
ATOM 417 C CA . LYS A 1 58 ? 494.345 563.361 824.713 1.00 29.68 58 LYS G CA 1
ATOM 418 C C . LYS A 1 58 ? 495.070 562.431 825.676 1.00 29.68 58 LYS G C 1
ATOM 419 O O . LYS A 1 58 ? 495.852 562.881 826.520 1.00 29.68 58 LYS G O 1
ATOM 425 N N . SER A 1 59 ? 494.825 561.127 825.561 1.00 31.87 59 SER G N 1
ATOM 426 C CA . SER A 1 59 ? 495.404 560.140 826.459 1.00 31.87 59 SER G CA 1
ATOM 427 C C . SER A 1 59 ? 495.644 558.846 825.696 1.00 31.87 59 SER G C 1
ATOM 428 O O . SER A 1 59 ? 495.190 558.676 824.562 1.00 31.87 59 SER G O 1
ATOM 431 N N . ALA A 1 60 ? 496.369 557.931 826.333 1.00 32.73 60 ALA G N 1
ATOM 432 C CA . ALA A 1 60 ? 496.688 556.632 825.757 1.00 32.73 60 ALA G CA 1
ATOM 433 C C . ALA A 1 60 ? 496.179 555.535 826.679 1.00 32.73 60 ALA G C 1
ATOM 434 O O . ALA A 1 60 ? 496.203 555.687 827.905 1.00 32.73 60 ALA G O 1
ATOM 436 N N . GLN A 1 61 ? 495.718 554.436 826.088 1.00 34.80 61 GLN G N 1
ATOM 437 C CA . GLN A 1 61 ? 495.154 553.313 826.826 1.00 34.80 61 GLN G CA 1
ATOM 438 C C . GLN A 1 61 ? 496.000 552.070 826.593 1.00 34.80 61 GLN G C 1
ATOM 439 O O . GLN A 1 61 ? 496.336 551.750 825.448 1.00 34.80 61 GLN G O 1
ATOM 445 N N . PHE A 1 62 ? 496.338 551.371 827.676 1.00 34.57 62 PHE G N 1
ATOM 446 C CA . PHE A 1 62 ? 497.056 550.106 827.597 1.00 34.57 62 PHE G CA 1
ATOM 447 C C . PHE A 1 62 ? 496.234 549.009 828.251 1.00 34.57 62 PHE G C 1
ATOM 448 O O . PHE A 1 62 ? 496.165 548.952 829.488 1.00 34.57 62 PHE G O 1
ATOM 456 N N . PRO A 1 63 ? 495.597 548.129 827.482 1.00 33.76 63 PRO G N 1
ATOM 457 C CA . PRO A 1 63 ? 494.881 547.006 828.097 1.00 33.76 63 PRO G CA 1
ATOM 458 C C . PRO A 1 63 ? 495.847 545.925 828.553 1.00 33.76 63 PRO G C 1
ATOM 459 O O . PRO A 1 63 ? 496.902 545.714 827.951 1.00 33.76 63 PRO G O 1
ATOM 463 N N . VAL A 1 64 ? 495.479 545.238 829.630 1.00 36.28 64 VAL G N 1
ATOM 464 C CA . VAL A 1 64 ? 496.276 544.150 830.180 1.00 36.28 64 VAL G CA 1
ATOM 465 C C . VAL A 1 64 ? 495.388 542.924 830.332 1.00 36.28 64 VAL G C 1
ATOM 466 O O . VAL A 1 64 ? 494.162 543.039 830.442 1.00 36.28 64 VAL G O 1
ATOM 470 N N . ILE A 1 65 ? 496.015 541.751 830.342 1.00 35.72 65 ILE G N 1
ATOM 471 C CA . ILE A 1 65 ? 495.328 540.466 830.294 1.00 35.72 65 ILE G CA 1
ATOM 472 C C . ILE A 1 65 ? 495.770 539.640 831.498 1.00 35.72 65 ILE G C 1
ATOM 473 O O . ILE A 1 65 ? 496.876 539.820 832.018 1.00 35.72 65 ILE G O 1
ATOM 478 N N . GLY A 1 66 ? 494.898 538.735 831.942 1.00 36.34 66 GLY G N 1
ATOM 479 C CA . GLY A 1 66 ? 495.039 538.148 833.263 1.00 36.34 66 GLY G CA 1
ATOM 480 C C . GLY A 1 66 ? 495.158 536.640 833.386 1.00 36.34 66 GLY G C 1
ATOM 481 O O . GLY A 1 66 ? 494.557 536.053 834.292 1.00 36.34 66 GLY G O 1
ATOM 482 N N . ARG A 1 67 ? 495.901 536.000 832.479 1.00 37.50 67 ARG G N 1
ATOM 483 C CA . ARG A 1 67 ? 496.271 534.589 832.603 1.00 37.50 67 ARG G CA 1
ATOM 484 C C . ARG A 1 67 ? 495.085 533.635 832.502 1.00 37.50 67 ARG G C 1
ATOM 485 O O . ARG A 1 67 ? 493.931 534.064 832.433 1.00 37.50 67 ARG G O 1
ATOM 493 N N . THR A 1 68 ? 495.373 532.335 832.506 1.00 37.48 68 THR G N 1
ATOM 494 C CA . THR A 1 68 ? 494.351 531.298 832.465 1.00 37.48 68 THR G CA 1
ATOM 495 C C . THR A 1 68 ? 494.956 530.003 832.990 1.00 37.48 68 THR G C 1
ATOM 496 O O . THR A 1 68 ? 496.174 529.886 833.148 1.00 37.48 68 THR G O 1
ATOM 500 N N . LYS A 1 69 ? 494.087 529.031 833.261 1.00 37.14 69 LYS G N 1
ATOM 501 C CA . LYS A 1 69 ? 494.488 527.739 833.806 1.00 37.14 69 LYS G CA 1
ATOM 502 C C . LYS A 1 69 ? 494.026 526.633 832.870 1.00 37.14 69 LYS G C 1
ATOM 503 O O . LYS A 1 69 ? 492.891 526.662 832.382 1.00 37.14 69 LYS G O 1
ATOM 509 N N . ALA A 1 70 ? 494.903 525.663 832.621 1.00 33.04 70 ALA G N 1
ATOM 510 C CA . ALA A 1 70 ? 494.553 524.532 831.775 1.00 33.04 70 ALA G CA 1
ATOM 511 C C . ALA A 1 70 ? 493.926 523.417 832.604 1.00 33.04 70 ALA G C 1
ATOM 512 O O . ALA A 1 70 ? 494.198 523.279 833.799 1.00 33.04 70 ALA G O 1
ATOM 514 N N . ALA A 1 71 ? 493.079 522.617 831.959 1.00 32.89 71 ALA G N 1
ATOM 515 C CA . ALA A 1 71 ? 492.393 521.510 832.611 1.00 32.89 71 ALA G CA 1
ATOM 516 C C . ALA A 1 71 ? 492.335 520.324 831.661 1.00 32.89 71 ALA G C 1
ATOM 517 O O . ALA A 1 71 ? 492.343 520.503 830.439 1.00 32.89 71 ALA G O 1
ATOM 519 N N . TYR A 1 72 ? 492.279 519.120 832.224 1.00 34.14 72 TYR G N 1
ATOM 520 C CA . TYR A 1 72 ? 492.202 517.917 831.407 1.00 34.14 72 TYR G CA 1
ATOM 521 C C . TYR A 1 72 ? 490.780 517.696 830.908 1.00 34.14 72 TYR G C 1
ATOM 522 O O . TYR A 1 72 ? 489.814 517.800 831.667 1.00 34.14 72 TYR G O 1
ATOM 531 N N . LEU A 1 73 ? 490.655 517.387 829.620 1.00 35.78 73 LEU G N 1
ATOM 532 C CA . LEU A 1 73 ? 489.364 517.124 828.995 1.00 35.78 73 LEU G CA 1
ATOM 533 C C . LEU A 1 73 ? 489.250 515.631 828.718 1.00 35.78 73 LEU G C 1
ATOM 534 O O . LEU A 1 73 ? 489.720 515.146 827.683 1.00 35.78 73 LEU G O 1
ATOM 539 N N . GLN A 1 74 ? 488.632 514.904 829.644 1.00 38.51 74 GLN G N 1
ATOM 540 C CA . GLN A 1 74 ? 488.387 513.487 829.435 1.00 38.51 74 GLN G CA 1
ATOM 541 C C . GLN A 1 74 ? 487.399 513.297 828.286 1.00 38.51 74 GLN G C 1
ATOM 542 O O . GLN A 1 74 ? 486.560 514.166 828.031 1.00 38.51 74 GLN G O 1
ATOM 548 N N . PRO A 1 75 ? 487.488 512.181 827.562 1.00 38.08 75 PRO G N 1
ATOM 549 C CA . PRO A 1 75 ? 486.564 511.961 826.441 1.00 38.08 75 PRO G CA 1
ATOM 550 C C . PRO A 1 75 ? 485.120 511.923 826.916 1.00 38.08 75 PRO G C 1
ATOM 551 O O . PRO A 1 75 ? 484.807 511.371 827.974 1.00 38.08 75 PRO G O 1
ATOM 555 N N . GLY A 1 76 ? 484.235 512.514 826.119 1.00 39.34 76 GLY G N 1
ATOM 556 C CA . GLY A 1 76 ? 482.838 512.620 826.488 1.00 39.34 76 GLY G CA 1
ATOM 557 C C . GLY A 1 76 ? 482.547 513.783 827.412 1.00 39.34 76 GLY G C 1
ATOM 558 O O . GLY A 1 76 ? 481.609 513.727 828.212 1.00 39.34 76 GLY G O 1
ATOM 559 N N . GLU A 1 77 ? 483.343 514.844 827.315 1.00 40.50 77 GLU G N 1
ATOM 560 C CA . GLU A 1 77 ? 483.147 516.050 828.106 1.00 40.50 77 GLU G CA 1
ATOM 561 C C . GLU A 1 77 ? 483.118 517.260 827.183 1.00 40.50 77 GLU G C 1
ATOM 562 O O . GLU A 1 77 ? 483.541 517.200 826.026 1.00 40.50 77 GLU G O 1
ATOM 568 N N . SER A 1 78 ? 482.609 518.370 827.711 1.00 39.55 78 SER G N 1
ATOM 569 C CA . SER A 1 78 ? 482.410 519.590 826.945 1.00 39.55 78 SER G CA 1
ATOM 570 C C . SER A 1 78 ? 483.289 520.704 827.494 1.00 39.55 78 SER G C 1
ATOM 571 O O . SER A 1 78 ? 483.362 520.910 828.709 1.00 39.55 78 SER G O 1
ATOM 574 N N . LEU A 1 79 ? 483.958 521.421 826.588 1.00 37.47 79 LEU G N 1
ATOM 575 C CA . LEU A 1 79 ? 484.781 522.556 826.983 1.00 37.47 79 LEU G CA 1
ATOM 576 C C . LEU A 1 79 ? 483.962 523.703 827.557 1.00 37.47 79 LEU G C 1
ATOM 577 O O . LEU A 1 79 ? 484.480 524.462 828.382 1.00 37.47 79 LEU G O 1
ATOM 582 N N . ASP A 1 80 ? 482.703 523.848 827.137 1.00 41.13 80 ASP G N 1
ATOM 583 C CA . ASP A 1 80 ? 481.855 524.912 827.662 1.00 41.13 80 ASP G CA 1
ATOM 584 C C . ASP A 1 80 ? 481.532 524.722 829.137 1.00 41.13 80 ASP G C 1
ATOM 585 O O . ASP A 1 80 ? 481.284 525.711 829.835 1.00 41.13 80 ASP G O 1
ATOM 590 N N . ASP A 1 81 ? 481.521 523.481 829.626 1.00 40.88 81 ASP G N 1
ATOM 591 C CA . ASP A 1 81 ? 481.210 523.244 831.030 1.00 40.88 81 ASP G CA 1
ATOM 592 C C . ASP A 1 81 ? 482.348 523.702 831.934 1.00 40.88 81 ASP G C 1
ATOM 593 O O . ASP A 1 81 ? 482.109 524.173 833.051 1.00 40.88 81 ASP G O 1
ATOM 598 N N . LYS A 1 82 ? 483.588 523.568 831.472 1.00 38.50 82 LYS G N 1
ATOM 599 C CA . LYS A 1 82 ? 484.768 523.990 832.224 1.00 38.50 82 LYS G CA 1
ATOM 600 C C . LYS A 1 82 ? 485.408 525.171 831.495 1.00 38.50 82 LYS G C 1
ATOM 601 O O . LYS A 1 82 ? 486.191 524.995 830.556 1.00 38.50 82 LYS G O 1
ATOM 607 N N . ARG A 1 83 ? 485.061 526.380 831.927 1.00 38.05 83 ARG G N 1
ATOM 608 C CA . ARG A 1 83 ? 485.566 527.601 831.317 1.00 38.05 83 ARG G CA 1
ATOM 609 C C . ARG A 1 83 ? 485.417 528.740 832.311 1.00 38.05 83 ARG G C 1
ATOM 610 O O . ARG A 1 83 ? 484.315 528.989 832.808 1.00 38.05 83 ARG G O 1
ATOM 618 N N . LYS A 1 84 ? 486.521 529.426 832.597 1.00 38.75 84 LYS G N 1
ATOM 619 C CA . LYS A 1 84 ? 486.539 530.479 833.604 1.00 38.75 84 LYS G CA 1
ATOM 620 C C . LYS A 1 84 ? 486.486 531.878 833.012 1.00 38.75 84 LYS G C 1
ATOM 621 O O . LYS A 1 84 ? 485.800 532.736 833.567 1.00 38.75 84 LYS G O 1
ATOM 627 N N . ASP A 1 85 ? 487.168 532.082 831.875 1.00 38.54 85 ASP G N 1
ATOM 628 C CA . ASP A 1 85 ? 487.440 533.317 831.129 1.00 38.54 85 ASP G CA 1
ATOM 629 C C . ASP A 1 85 ? 488.698 533.985 831.670 1.00 38.54 85 ASP G C 1
ATOM 630 O O . ASP A 1 85 ? 489.226 533.580 832.711 1.00 38.54 85 ASP G O 1
ATOM 635 N N . ILE A 1 86 ? 489.185 535.005 830.971 1.00 36.60 86 ILE G N 1
ATOM 636 C CA . ILE A 1 86 ? 490.407 535.707 831.339 1.00 36.60 86 ILE G CA 1
ATOM 637 C C . ILE A 1 86 ? 490.048 537.151 831.655 1.00 36.60 86 ILE G C 1
ATOM 638 O O . ILE A 1 86 ? 489.389 537.822 830.854 1.00 36.60 86 ILE G O 1
ATOM 643 N N . LYS A 1 87 ? 490.480 537.627 832.820 1.00 36.81 87 LYS G N 1
ATOM 644 C CA . LYS A 1 87 ? 490.105 538.959 833.271 1.00 36.81 87 LYS G CA 1
ATOM 645 C C . LYS A 1 87 ? 490.842 540.038 832.487 1.00 36.81 87 LYS G C 1
ATOM 646 O O . LYS A 1 87 ? 492.029 539.906 832.177 1.00 36.81 87 LYS G O 1
ATOM 652 N N . HIS A 1 88 ? 490.124 541.113 832.169 1.00 36.05 88 HIS G N 1
ATOM 653 C CA . HIS A 1 88 ? 490.677 542.288 831.510 1.00 36.05 88 HIS G CA 1
ATOM 654 C C . HIS A 1 88 ? 490.521 543.487 832.432 1.00 36.05 88 HIS G C 1
ATOM 655 O O . HIS A 1 88 ? 489.496 543.623 833.103 1.00 36.05 88 HIS G O 1
ATOM 662 N N . THR A 1 89 ? 491.534 544.352 832.465 1.00 37.68 89 THR G N 1
ATOM 663 C CA . THR A 1 89 ? 491.409 545.655 833.103 1.00 37.68 89 THR G CA 1
ATOM 664 C C . THR A 1 89 ? 492.236 546.662 832.316 1.00 37.68 89 THR G C 1
ATOM 665 O O . THR A 1 89 ? 492.919 546.313 831.350 1.00 37.68 89 THR G O 1
ATOM 669 N N . GLU A 1 90 ? 492.165 547.923 832.734 1.00 37.82 90 GLU G N 1
ATOM 670 C CA . GLU A 1 90 ? 492.670 549.029 831.935 1.00 37.82 90 GLU G CA 1
ATOM 671 C C . GLU A 1 90 ? 493.640 549.884 832.732 1.00 37.82 90 GLU G C 1
ATOM 672 O O . GLU A 1 90 ? 493.424 550.152 833.917 1.00 37.82 90 GLU G O 1
ATOM 678 N N . LYS A 1 91 ? 494.708 550.312 832.065 1.00 35.98 91 LYS G N 1
ATOM 679 C CA . LYS A 1 91 ? 495.615 551.333 832.571 1.00 35.98 91 LYS G CA 1
ATOM 680 C C . LYS A 1 91 ? 495.737 552.432 831.526 1.00 35.98 91 LYS G C 1
ATOM 681 O O . LYS A 1 91 ? 496.284 552.206 830.442 1.00 35.98 91 LYS G O 1
ATOM 687 N N . THR A 1 92 ? 495.227 553.616 831.853 1.00 36.87 92 THR G N 1
ATOM 688 C CA . THR A 1 92 ? 495.257 554.764 830.958 1.00 36.87 92 THR G CA 1
ATOM 689 C C . THR A 1 92 ? 496.112 555.858 831.578 1.00 36.87 92 THR G C 1
ATOM 690 O O . THR A 1 92 ? 496.014 556.127 832.780 1.00 36.87 92 THR G O 1
ATOM 694 N N . ILE A 1 93 ? 496.973 556.464 830.765 1.00 36.51 93 ILE G N 1
ATOM 695 C CA . ILE A 1 93 ? 497.844 557.546 831.202 1.00 36.51 93 ILE G CA 1
ATOM 696 C C . ILE A 1 93 ? 497.739 558.677 830.187 1.00 36.51 93 ILE G C 1
ATOM 697 O O . ILE A 1 93 ? 497.761 558.439 828.974 1.00 36.51 93 ILE G O 1
ATOM 702 N N . ASN A 1 94 ? 497.595 559.900 830.685 1.00 35.90 94 ASN G N 1
ATOM 703 C CA . ASN A 1 94 ? 497.274 561.056 829.861 1.00 35.90 94 ASN G CA 1
ATOM 704 C C . ASN A 1 94 ? 498.467 561.997 829.785 1.00 35.90 94 ASN G C 1
ATOM 705 O O . ASN A 1 94 ? 499.216 562.142 830.756 1.00 35.90 94 ASN G O 1
ATOM 710 N N . ILE A 1 95 ? 498.647 562.623 828.619 1.00 35.84 95 ILE G N 1
ATOM 711 C CA . ILE A 1 95 ? 499.777 563.519 828.424 1.00 35.84 95 ILE G CA 1
ATOM 712 C C . ILE A 1 95 ? 499.518 564.831 829.147 1.00 35.84 95 ILE G C 1
ATOM 713 O O . ILE A 1 95 ? 498.374 565.286 829.262 1.00 35.84 95 ILE G O 1
ATOM 718 N N . ASP A 1 96 ? 500.587 565.440 829.654 1.00 40.44 96 ASP G N 1
ATOM 719 C CA . ASP A 1 96 ? 500.488 566.741 830.293 1.00 40.44 96 ASP G CA 1
ATOM 720 C C . ASP A 1 96 ? 500.540 567.835 829.236 1.00 40.44 96 ASP G C 1
ATOM 721 O O . ASP A 1 96 ? 500.580 567.549 828.036 1.00 40.44 96 ASP G O 1
ATOM 726 N N . GLY A 1 97 ? 500.541 569.089 829.682 1.00 37.97 97 GLY G N 1
ATOM 727 C CA . GLY A 1 97 ? 500.598 570.191 828.739 1.00 37.97 97 GLY G CA 1
ATOM 728 C C . GLY A 1 97 ? 501.955 570.268 828.061 1.00 37.97 97 GLY G C 1
ATOM 729 O O . GLY A 1 97 ? 502.878 569.515 828.383 1.00 37.97 97 GLY G O 1
ATOM 730 N N . LEU A 1 98 ? 502.068 571.185 827.102 1.00 33.81 98 LEU G N 1
ATOM 731 C CA . LEU A 1 98 ? 503.324 571.398 826.393 1.00 33.81 98 LEU G CA 1
ATOM 732 C C . LEU A 1 98 ? 504.409 571.844 827.364 1.00 33.81 98 LEU G C 1
ATOM 733 O O . LEU A 1 98 ? 504.187 572.743 828.181 1.00 33.81 98 LEU G O 1
ATOM 738 N N . LEU A 1 99 ? 505.583 571.222 827.287 1.00 33.81 99 LEU G N 1
ATOM 739 C CA . LEU A 1 99 ? 506.714 571.569 828.139 1.00 33.81 99 LEU G CA 1
ATOM 740 C C . LEU A 1 99 ? 507.789 572.191 827.263 1.00 33.81 99 LEU G C 1
ATOM 741 O O . LEU A 1 99 ? 508.246 571.564 826.302 1.00 33.81 99 LEU G O 1
ATOM 746 N N . THR A 1 100 ? 508.190 573.417 827.594 1.00 34.34 100 THR G N 1
ATOM 747 C CA . THR A 1 100 ? 509.049 574.206 826.724 1.00 34.34 100 THR G CA 1
ATOM 748 C C . THR A 1 100 ? 510.227 574.763 827.507 1.00 34.34 100 THR G C 1
ATOM 749 O O . THR A 1 100 ? 510.158 574.953 828.723 1.00 34.34 100 THR G O 1
ATOM 753 N N . ALA A 1 101 ? 511.315 575.018 826.784 1.00 34.51 101 ALA G N 1
ATOM 754 C CA . ALA A 1 101 ? 512.472 575.742 827.294 1.00 34.51 101 ALA G CA 1
ATOM 755 C C . ALA A 1 101 ? 513.032 576.580 826.156 1.00 34.51 101 ALA G C 1
ATOM 756 O O . ALA A 1 101 ? 513.126 576.100 825.023 1.00 34.51 101 ALA G O 1
ATOM 758 N N . ASP A 1 102 ? 513.392 577.828 826.450 1.00 34.99 102 ASP G N 1
ATOM 759 C CA . ASP A 1 102 ? 513.780 578.762 825.403 1.00 34.99 102 ASP G CA 1
ATOM 760 C C . ASP A 1 102 ? 514.838 579.731 825.908 1.00 34.99 102 ASP G C 1
ATOM 761 O O . ASP A 1 102 ? 515.009 579.922 827.115 1.00 34.99 102 ASP G O 1
ATOM 766 N N . VAL A 1 103 ? 515.550 580.338 824.959 1.00 33.67 103 VAL G N 1
ATOM 767 C CA . VAL A 1 103 ? 516.524 581.387 825.228 1.00 33.67 103 VAL G CA 1
ATOM 768 C C . VAL A 1 103 ? 516.307 582.510 824.223 1.00 33.67 103 VAL G C 1
ATOM 769 O O . VAL A 1 103 ? 515.727 582.294 823.154 1.00 33.67 103 VAL G O 1
ATOM 773 N N . LEU A 1 104 ? 516.771 583.708 824.568 1.00 31.85 104 LEU G N 1
ATOM 774 C CA . LEU A 1 104 ? 516.697 584.872 823.693 1.00 31.85 104 LEU G CA 1
ATOM 775 C C . LEU A 1 104 ? 518.109 585.385 823.447 1.00 31.85 104 LEU G C 1
ATOM 776 O O . LEU A 1 104 ? 518.857 585.630 824.398 1.00 31.85 104 LEU G O 1
ATOM 781 N N . ILE A 1 105 ? 518.468 585.550 822.176 1.00 31.47 105 ILE G N 1
ATOM 782 C CA . ILE A 1 105 ? 519.807 585.962 821.774 1.00 31.47 105 ILE G CA 1
ATOM 783 C C . ILE A 1 105 ? 519.691 587.279 821.021 1.00 31.47 105 ILE G C 1
ATOM 784 O O . ILE A 1 105 ? 519.003 587.355 819.996 1.00 31.47 105 ILE G O 1
ATOM 789 N N . TYR A 1 106 ? 520.375 588.306 821.515 1.00 29.81 106 TYR G N 1
ATOM 790 C CA . TYR A 1 106 ? 520.334 589.611 820.869 1.00 29.81 106 TYR G CA 1
ATOM 791 C C . TYR A 1 106 ? 521.331 589.671 819.719 1.00 29.81 106 TYR G C 1
ATOM 792 O O . TYR A 1 106 ? 522.392 589.042 819.761 1.00 29.81 106 TYR G O 1
ATOM 801 N N . ASP A 1 107 ? 520.977 590.431 818.679 1.00 30.66 107 ASP G N 1
ATOM 802 C CA . ASP A 1 107 ? 521.818 590.495 817.487 1.00 30.66 107 ASP G CA 1
ATOM 803 C C . ASP A 1 107 ? 523.159 591.155 817.781 1.00 30.66 107 ASP G C 1
ATOM 804 O O . ASP A 1 107 ? 524.197 590.721 817.266 1.00 30.66 107 ASP G O 1
ATOM 809 N N . ILE A 1 108 ? 523.161 592.210 818.596 1.00 29.42 108 ILE G N 1
ATOM 810 C CA . ILE A 1 108 ? 524.400 592.938 818.859 1.00 29.42 108 ILE G CA 1
ATOM 811 C C . ILE A 1 108 ? 525.352 592.087 819.693 1.00 29.42 108 ILE G C 1
ATOM 812 O O . ILE A 1 108 ? 526.568 592.084 819.467 1.00 29.42 108 ILE G O 1
ATOM 817 N N . GLU A 1 109 ? 524.815 591.345 820.663 1.00 29.63 109 GLU G N 1
ATOM 818 C CA . GLU A 1 109 ? 525.666 590.513 821.508 1.00 29.63 109 GLU G CA 1
ATOM 819 C C . GLU A 1 109 ? 526.145 589.277 820.759 1.00 29.63 109 GLU G C 1
ATOM 820 O O . GLU A 1 109 ? 527.243 588.773 821.019 1.00 29.63 109 GLU G O 1
ATOM 826 N N . ASP A 1 110 ? 525.331 588.768 819.832 1.00 31.01 110 ASP G N 1
ATOM 827 C CA . ASP A 1 110 ? 525.752 587.625 819.029 1.00 31.01 110 ASP G CA 1
ATOM 828 C C . ASP A 1 110 ? 526.882 588.008 818.083 1.00 31.01 110 ASP G C 1
ATOM 829 O O . ASP A 1 110 ? 527.805 587.217 817.852 1.00 31.01 110 ASP G O 1
ATOM 834 N N . ALA A 1 111 ? 526.825 589.216 817.517 1.00 29.99 111 ALA G N 1
ATOM 835 C CA . ALA A 1 111 ? 527.885 589.665 816.620 1.00 29.99 111 ALA G CA 1
ATOM 836 C C . ALA A 1 111 ? 529.198 589.858 817.367 1.00 29.99 111 ALA G C 1
ATOM 837 O O . ALA A 1 111 ? 530.266 589.487 816.866 1.00 29.99 111 ALA G O 1
ATOM 839 N N . MET A 1 112 ? 529.140 590.438 818.570 1.00 28.77 112 MET G N 1
ATOM 840 C CA . MET A 1 112 ? 530.353 590.643 819.355 1.00 28.77 112 MET G CA 1
ATOM 841 C C . MET A 1 112 ? 530.944 589.326 819.839 1.00 28.77 112 MET G C 1
ATOM 842 O O . MET A 1 112 ? 532.122 589.277 820.211 1.00 28.77 112 MET G O 1
ATOM 847 N N . ASN A 1 113 ? 530.150 588.258 819.850 1.00 30.62 113 ASN G N 1
ATOM 848 C CA . ASN A 1 113 ? 530.610 586.989 820.400 1.00 30.62 113 ASN G CA 1
ATOM 849 C C . ASN A 1 113 ? 531.702 586.386 819.526 1.00 30.62 113 ASN G C 1
ATOM 850 O O . ASN A 1 113 ? 531.671 586.504 818.298 1.00 30.62 113 ASN G O 1
ATOM 855 N N . HIS A 1 114 ? 532.670 585.734 820.169 1.00 31.10 114 HIS G N 1
ATOM 856 C CA . HIS A 1 114 ? 533.809 585.149 819.476 1.00 31.10 114 HIS G CA 1
ATOM 857 C C . HIS A 1 114 ? 533.666 583.654 819.228 1.00 31.10 114 HIS G C 1
ATOM 858 O O . HIS A 1 114 ? 534.587 583.047 818.671 1.00 31.10 114 HIS G O 1
ATOM 865 N N . TYR A 1 115 ? 532.547 583.047 819.615 1.00 32.48 115 TYR G N 1
ATOM 866 C CA . TYR A 1 115 ? 532.329 581.621 819.426 1.00 32.48 115 TYR G CA 1
ATOM 867 C C . TYR A 1 115 ? 530.863 581.359 819.115 1.00 32.48 115 TYR G C 1
ATOM 868 O O . TYR A 1 115 ? 529.994 582.190 819.389 1.00 32.48 115 TYR G O 1
ATOM 877 N N . ASP A 1 116 ? 530.599 580.191 818.534 1.00 35.92 116 ASP G N 1
ATOM 878 C CA . ASP A 1 116 ? 529.231 579.802 818.224 1.00 35.92 116 ASP G CA 1
ATOM 879 C C . ASP A 1 116 ? 528.505 579.387 819.497 1.00 35.92 116 ASP G C 1
ATOM 880 O O . ASP A 1 116 ? 528.837 578.370 820.111 1.00 35.92 116 ASP G O 1
ATOM 885 N N . VAL A 1 117 ? 527.508 580.176 819.886 1.00 34.88 117 VAL G N 1
ATOM 886 C CA . VAL A 1 117 ? 526.771 579.930 821.118 1.00 34.88 117 VAL G CA 1
ATOM 887 C C . VAL A 1 117 ? 525.374 579.377 820.868 1.00 34.88 117 VAL G C 1
ATOM 888 O O . VAL A 1 117 ? 524.814 578.729 821.766 1.00 34.88 117 VAL G O 1
ATOM 892 N N . ARG A 1 118 ? 524.799 579.592 819.681 1.00 35.94 118 ARG G N 1
ATOM 893 C CA . ARG A 1 118 ? 523.458 579.086 819.407 1.00 35.94 118 ARG G CA 1
ATOM 894 C C . ARG A 1 118 ? 523.421 577.564 819.458 1.00 35.94 118 ARG G C 1
ATOM 895 O O . ARG A 1 118 ? 522.480 576.978 820.004 1.00 35.94 118 ARG G O 1
ATOM 903 N N . SER A 1 119 ? 524.439 576.906 818.899 1.00 36.31 119 SER G N 1
ATOM 904 C CA . SER A 1 119 ? 524.464 575.447 818.902 1.00 36.31 119 SER G CA 1
ATOM 905 C C . SER A 1 119 ? 524.624 574.898 820.315 1.00 36.31 119 SER G C 1
ATOM 906 O O . SER A 1 119 ? 524.146 573.799 820.620 1.00 36.31 119 SER G O 1
ATOM 909 N N . GLU A 1 120 ? 525.305 575.643 821.189 1.00 36.50 120 GLU G N 1
ATOM 910 C CA . GLU A 1 120 ? 525.480 575.185 822.562 1.00 36.50 120 GLU G CA 1
ATOM 911 C C . GLU A 1 120 ? 524.220 575.408 823.387 1.00 36.50 120 GLU G C 1
ATOM 912 O O . GLU A 1 120 ? 523.971 574.686 824.359 1.00 36.50 120 GLU G O 1
ATOM 918 N N . TYR A 1 121 ? 523.417 576.411 823.024 1.00 34.11 121 TYR G N 1
ATOM 919 C CA . TYR A 1 121 ? 522.178 576.662 823.753 1.00 34.11 121 TYR G CA 1
ATOM 920 C C . TYR A 1 121 ? 521.158 575.556 823.514 1.00 34.11 121 TYR G C 1
ATOM 921 O O . TYR A 1 121 ? 520.473 575.126 824.447 1.00 34.11 121 TYR G O 1
ATOM 930 N N . THR A 1 122 ? 521.047 575.077 822.271 1.00 34.21 122 THR G N 1
ATOM 931 C CA . THR A 1 122 ? 520.109 573.996 821.984 1.00 34.21 122 THR G CA 1
ATOM 932 C C . THR A 1 122 ? 520.459 572.740 822.768 1.00 34.21 122 THR G C 1
ATOM 933 O O . THR A 1 122 ? 519.569 572.009 823.214 1.00 34.21 122 THR G O 1
ATOM 937 N N . SER A 1 123 ? 521.755 572.465 822.935 1.00 34.60 123 SER G N 1
ATOM 938 C CA . SER A 1 123 ? 522.164 571.335 823.763 1.00 34.60 123 SER G CA 1
ATOM 939 C C . SER A 1 123 ? 521.752 571.540 825.215 1.00 34.60 123 SER G C 1
ATOM 940 O O . SER A 1 123 ? 521.271 570.608 825.869 1.00 34.60 123 SER G O 1
ATOM 943 N N . GLN A 1 124 ? 521.932 572.756 825.738 1.00 34.60 124 GLN G N 1
ATOM 944 C CA . GLN A 1 124 ? 521.530 573.038 827.112 1.00 34.60 124 GLN G CA 1
ATOM 945 C C . GLN A 1 124 ? 520.013 573.039 827.254 1.00 34.60 124 GLN G C 1
ATOM 946 O O . GLN A 1 124 ? 519.476 572.571 828.263 1.00 34.60 124 GLN G O 1
ATOM 952 N N . ILE A 1 125 ? 519.305 573.571 826.253 1.00 34.39 125 ILE G N 1
ATOM 953 C CA . ILE A 1 125 ? 517.845 573.597 826.303 1.00 34.39 125 ILE G CA 1
ATOM 954 C C . ILE A 1 125 ? 517.281 572.185 826.232 1.00 34.39 125 ILE G C 1
ATOM 955 O O . ILE A 1 125 ? 516.394 571.816 827.011 1.00 34.39 125 ILE G O 1
ATOM 960 N N . GLY A 1 126 ? 517.780 571.377 825.294 1.00 34.65 126 GLY G N 1
ATOM 961 C CA . GLY A 1 126 ? 517.304 570.006 825.185 1.00 34.65 126 GLY G CA 1
ATOM 962 C C . GLY A 1 126 ? 517.622 569.179 826.416 1.00 34.65 126 GLY G C 1
ATOM 963 O O . GLY A 1 126 ? 516.833 568.323 826.821 1.00 34.65 126 GLY G O 1
ATOM 964 N N . GLU A 1 127 ? 518.787 569.420 827.023 1.00 36.51 127 GLU G N 1
ATOM 965 C CA . GLU A 1 127 ? 519.143 568.713 828.249 1.00 36.51 127 GLU G CA 1
ATOM 966 C C . GLU A 1 127 ? 518.228 569.108 829.400 1.00 36.51 127 GLU G C 1
ATOM 967 O O . GLU A 1 127 ? 517.938 568.290 830.280 1.00 36.51 127 GLU G O 1
ATOM 973 N N . SER A 1 128 ? 517.764 570.359 829.412 1.00 35.75 128 SER G N 1
ATOM 974 C CA . SER A 1 128 ? 516.854 570.799 830.464 1.00 35.75 128 SER G CA 1
ATOM 975 C C . SER A 1 128 ? 515.526 570.061 830.385 1.00 35.75 128 SER G C 1
ATOM 976 O O . SER A 1 128 ? 514.900 569.779 831.413 1.00 35.75 128 SER G O 1
ATOM 979 N N . LEU A 1 129 ? 515.076 569.748 829.169 1.00 34.75 129 LEU G N 1
ATOM 980 C CA . LEU A 1 129 ? 513.816 569.032 829.008 1.00 34.75 129 LEU G CA 1
ATOM 981 C C . LEU A 1 129 ? 513.928 567.591 829.487 1.00 34.75 129 LEU G C 1
ATOM 982 O O . LEU A 1 129 ? 512.995 567.057 830.097 1.00 34.75 129 LEU G O 1
ATOM 987 N N . ALA A 1 130 ? 515.064 566.943 829.216 1.00 35.85 130 ALA G N 1
ATOM 988 C CA . ALA A 1 130 ? 515.220 565.535 829.568 1.00 35.85 130 ALA G CA 1
ATOM 989 C C . ALA A 1 130 ? 515.220 565.329 831.078 1.00 35.85 130 ALA G C 1
ATOM 990 O O . ALA A 1 130 ? 514.725 564.311 831.572 1.00 35.85 130 ALA G O 1
ATOM 992 N N . MET A 1 131 ? 515.780 566.282 831.827 1.00 37.84 131 MET G N 1
ATOM 993 C CA . MET A 1 131 ? 515.819 566.147 833.279 1.00 37.84 131 MET G CA 1
ATOM 994 C C . MET A 1 131 ? 514.415 566.185 833.869 1.00 37.84 131 MET G C 1
ATOM 995 O O . MET A 1 131 ? 514.122 565.478 834.841 1.00 37.84 131 MET G O 1
ATOM 1000 N N . ALA A 1 132 ? 513.533 567.008 833.297 1.00 37.86 132 ALA G N 1
ATOM 1001 C CA . ALA A 1 132 ? 512.151 567.053 833.765 1.00 37.86 132 ALA G CA 1
ATOM 1002 C C . ALA A 1 132 ? 511.452 565.721 833.532 1.00 37.86 132 ALA G C 1
ATOM 1003 O O . ALA A 1 132 ? 510.714 565.232 834.396 1.00 37.86 132 ALA G O 1
ATOM 1005 N N . ALA A 1 133 ? 511.669 565.118 832.360 1.00 37.38 133 ALA G N 1
ATOM 1006 C CA . ALA A 1 133 ? 511.095 563.805 832.087 1.00 37.38 133 ALA G CA 1
ATOM 1007 C C . ALA A 1 133 ? 511.707 562.739 832.986 1.00 37.38 133 ALA G C 1
ATOM 1008 O O . ALA A 1 133 ? 511.007 561.830 833.449 1.00 37.38 133 ALA G O 1
ATOM 1010 N N . ASP A 1 134 ? 513.016 562.829 833.237 1.00 40.41 134 ASP G N 1
ATOM 1011 C CA . ASP A 1 134 ? 513.680 561.846 834.085 1.00 40.41 134 ASP G CA 1
ATOM 1012 C C . ASP A 1 134 ? 513.140 561.883 835.510 1.00 40.41 134 ASP G C 1
ATOM 1013 O O . ASP A 1 134 ? 512.894 560.834 836.115 1.00 40.41 134 ASP G O 1
ATOM 1018 N N . GLY A 1 135 ? 512.956 563.082 836.063 1.00 41.14 135 GLY G N 1
ATOM 1019 C CA . GLY A 1 135 ? 512.419 563.186 837.410 1.00 41.14 135 GLY G CA 1
ATOM 1020 C C . GLY A 1 135 ? 510.966 562.757 837.497 1.00 41.14 135 GLY G C 1
ATOM 1021 O O . GLY A 1 135 ? 510.539 562.186 838.503 1.00 41.14 135 GLY G O 1
ATOM 1022 N N . ALA A 1 136 ? 510.187 563.036 836.449 1.00 41.52 136 ALA G N 1
ATOM 1023 C CA . ALA A 1 136 ? 508.775 562.672 836.455 1.00 41.52 136 ALA G CA 1
ATOM 1024 C C . ALA A 1 136 ? 508.591 561.160 836.452 1.00 41.52 136 ALA G C 1
ATOM 1025 O O . ALA A 1 136 ? 507.672 560.638 837.095 1.00 41.52 136 ALA G O 1
ATOM 1027 N N . VAL A 1 137 ? 509.448 560.442 835.724 1.00 40.22 137 VAL G N 1
ATOM 1028 C CA . VAL A 1 137 ? 509.364 558.983 835.692 1.00 40.22 137 VAL G CA 1
ATOM 1029 C C . VAL A 1 137 ? 509.603 558.405 837.080 1.00 40.22 137 VAL G C 1
ATOM 1030 O O . VAL A 1 137 ? 508.901 557.485 837.516 1.00 40.22 137 VAL G O 1
ATOM 1034 N N . LEU A 1 138 ? 510.593 558.938 837.798 1.00 42.69 138 LEU G N 1
ATOM 1035 C CA . LEU A 1 138 ? 510.830 558.500 839.171 1.00 42.69 138 LEU G CA 1
ATOM 1036 C C . LEU A 1 138 ? 509.632 558.811 840.058 1.00 42.69 138 LEU G C 1
ATOM 1037 O O . LEU A 1 138 ? 509.316 558.047 840.977 1.00 42.69 138 LEU G O 1
ATOM 1042 N N . ALA A 1 139 ? 508.957 559.935 839.802 1.00 44.08 139 ALA G N 1
ATOM 1043 C CA . ALA A 1 139 ? 507.796 560.303 840.606 1.00 44.08 139 ALA G CA 1
ATOM 1044 C C . ALA A 1 139 ? 506.656 559.308 840.426 1.00 44.08 139 ALA G C 1
ATOM 1045 O O . ALA A 1 139 ? 505.953 558.980 841.388 1.00 44.08 139 ALA G O 1
ATOM 1047 N N . GLU A 1 140 ? 506.451 558.824 839.200 1.00 43.87 140 GLU G N 1
ATOM 1048 C CA . GLU A 1 140 ? 505.389 557.854 838.963 1.00 43.87 140 GLU G CA 1
ATOM 1049 C C . GLU A 1 140 ? 505.740 556.493 839.550 1.00 43.87 140 GLU G C 1
ATOM 1050 O O . GLU A 1 140 ? 504.852 555.733 839.951 1.00 43.87 140 GLU G O 1
ATOM 1056 N N . LEU A 1 141 ? 507.034 556.165 839.601 1.00 43.41 141 LEU G N 1
ATOM 1057 C CA . LEU A 1 141 ? 507.446 554.892 840.181 1.00 43.41 141 LEU G CA 1
ATOM 1058 C C . LEU A 1 141 ? 507.120 554.827 841.667 1.00 43.41 141 LEU G C 1
ATOM 1059 O O . LEU A 1 141 ? 506.656 553.795 842.164 1.00 43.41 141 LEU G O 1
ATOM 1064 N N . ALA A 1 142 ? 507.362 555.918 842.398 1.00 45.61 142 ALA G N 1
ATOM 1065 C CA . ALA A 1 142 ? 506.970 555.952 843.803 1.00 45.61 142 ALA G CA 1
ATOM 1066 C C . ALA A 1 142 ? 505.457 556.020 843.943 1.00 45.61 142 ALA G C 1
ATOM 1067 O O . ALA A 1 142 ? 504.902 555.609 844.969 1.00 45.61 142 ALA G O 1
ATOM 1069 N N . GLY A 1 143 ? 504.770 556.537 842.921 1.00 44.26 143 GLY G N 1
ATOM 1070 C CA . GLY A 1 143 ? 503.319 556.536 842.938 1.00 44.26 143 GLY G CA 1
ATOM 1071 C C . GLY A 1 143 ? 502.736 555.139 842.926 1.00 44.26 143 GLY G C 1
ATOM 1072 O O . GLY A 1 143 ? 501.640 554.912 843.445 1.00 44.26 143 GLY G O 1
ATOM 1073 N N . LEU A 1 144 ? 503.451 554.187 842.325 1.00 43.09 144 LEU G N 1
ATOM 1074 C CA . LEU A 1 144 ? 502.997 552.802 842.319 1.00 43.09 144 LEU G CA 1
ATOM 1075 C C . LEU A 1 144 ? 503.057 552.189 843.712 1.00 43.09 144 LEU G C 1
ATOM 1076 O O . LEU A 1 144 ? 502.168 551.424 844.101 1.00 43.09 144 LEU G O 1
ATOM 1081 N N . VAL A 1 145 ? 504.104 552.507 844.473 1.00 46.34 145 VAL G N 1
ATOM 1082 C CA . VAL A 1 145 ? 504.303 551.855 845.765 1.00 46.34 145 VAL G CA 1
ATOM 1083 C C . VAL A 1 145 ? 503.250 552.310 846.767 1.00 46.34 145 VAL G C 1
ATOM 1084 O O . VAL A 1 145 ? 502.745 551.508 847.562 1.00 46.34 145 VAL G O 1
ATOM 1088 N N . ASN A 1 146 ? 502.895 553.595 846.748 1.00 47.27 146 ASN G N 1
ATOM 1089 C CA . ASN A 1 146 ? 501.960 554.145 847.719 1.00 47.27 146 ASN G CA 1
ATOM 1090 C C . ASN A 1 146 ? 500.526 554.169 847.201 1.00 47.27 146 ASN G C 1
ATOM 1091 O O . ASN A 1 146 ? 499.750 555.051 847.582 1.00 47.27 146 ASN G O 1
ATOM 1096 N N . LEU A 1 147 ? 500.162 553.223 846.340 1.00 46.79 147 LEU G N 1
ATOM 1097 C CA . LEU A 1 147 ? 498.773 553.074 845.939 1.00 46.79 147 LEU G CA 1
ATOM 1098 C C . LEU A 1 147 ? 497.933 552.597 847.119 1.00 46.79 147 LEU G C 1
ATOM 1099 O O . LEU A 1 147 ? 498.441 552.048 848.100 1.00 46.79 147 LEU G O 1
ATOM 1104 N N . ALA A 1 148 ? 496.626 552.821 847.015 1.00 48.78 148 ALA G N 1
ATOM 1105 C CA . ALA A 1 148 ? 495.714 552.361 848.050 1.00 48.78 148 ALA G CA 1
ATOM 1106 C C . ALA A 1 148 ? 495.738 550.840 848.136 1.00 48.78 148 ALA G C 1
ATOM 1107 O O . ALA A 1 148 ? 495.976 550.142 847.148 1.00 48.78 148 ALA G O 1
ATOM 1109 N N . ASP A 1 149 ? 495.489 550.325 849.343 1.00 50.64 149 ASP G N 1
ATOM 1110 C CA . ASP A 1 149 ? 495.579 548.885 849.565 1.00 50.64 149 ASP G CA 1
ATOM 1111 C C . ASP A 1 149 ? 494.479 548.135 848.824 1.00 50.64 149 ASP G C 1
ATOM 1112 O O . ASP A 1 149 ? 494.513 546.902 848.730 1.00 50.64 149 ASP G O 1
ATOM 1117 N N . SER A 1 150 ? 493.487 548.858 848.299 1.00 49.39 150 SER G N 1
ATOM 1118 C CA . SER A 1 150 ? 492.403 548.202 847.576 1.00 49.39 150 SER G CA 1
ATOM 1119 C C . SER A 1 150 ? 492.590 548.310 846.068 1.00 49.39 150 SER G C 1
ATOM 1120 O O . SER A 1 150 ? 491.887 547.642 845.299 1.00 49.39 150 SER G O 1
ATOM 1123 N N . VAL A 1 151 ? 493.527 549.143 845.621 1.00 47.75 151 VAL G N 1
ATOM 1124 C CA . VAL A 1 151 ? 493.713 549.414 844.199 1.00 47.75 151 VAL G CA 1
ATOM 1125 C C . VAL A 1 151 ? 495.147 549.096 843.755 1.00 47.75 151 VAL G C 1
ATOM 1126 O O . VAL A 1 151 ? 495.523 549.373 842.618 1.00 47.75 151 VAL G O 1
ATOM 1130 N N . ASN A 1 152 ? 495.950 548.492 844.635 1.00 47.89 152 ASN G N 1
ATOM 1131 C CA . ASN A 1 152 ? 497.375 548.335 844.353 1.00 47.89 152 ASN G CA 1
ATOM 1132 C C . ASN A 1 152 ? 497.619 547.422 843.153 1.00 47.89 152 ASN G C 1
ATOM 1133 O O . ASN A 1 152 ? 498.492 547.697 842.323 1.00 47.89 152 ASN G O 1
ATOM 1138 N N . GLU A 1 153 ? 496.864 546.333 843.044 1.00 45.64 153 GLU G N 1
ATOM 1139 C CA . GLU A 1 153 ? 497.090 545.363 841.978 1.00 45.64 153 GLU G CA 1
ATOM 1140 C C . GLU A 1 153 ? 496.285 545.726 840.736 1.00 45.64 153 GLU G C 1
ATOM 1141 O O . GLU A 1 153 ? 495.233 546.363 840.833 1.00 45.64 153 GLU G O 1
ATOM 1147 N N . ASN A 1 154 ? 496.785 545.320 839.564 1.00 43.29 154 ASN G N 1
ATOM 1148 C CA . ASN A 1 154 ? 495.970 545.406 838.357 1.00 43.29 154 ASN G CA 1
ATOM 1149 C C . ASN A 1 154 ? 494.785 544.459 838.440 1.00 43.29 154 ASN G C 1
ATOM 1150 O O . ASN A 1 154 ? 493.635 544.860 838.229 1.00 43.29 154 ASN G O 1
ATOM 1155 N N . ILE A 1 155 ? 495.053 543.192 838.746 1.00 42.64 155 ILE G N 1
ATOM 1156 C CA . ILE A 1 155 ? 494.032 542.165 838.898 1.00 42.64 155 ILE G CA 1
ATOM 1157 C C . ILE A 1 155 ? 494.331 541.454 840.211 1.00 42.64 155 ILE G C 1
ATOM 1158 O O . ILE A 1 155 ? 495.488 541.407 840.645 1.00 42.64 155 ILE G O 1
ATOM 1163 N N . ALA A 1 156 ? 493.303 540.913 840.859 1.00 45.27 156 ALA G N 1
ATOM 1164 C CA . ALA A 1 156 ? 493.438 540.254 842.153 1.00 45.27 156 ALA G CA 1
ATOM 1165 C C . ALA A 1 156 ? 494.446 539.119 842.027 1.00 45.27 156 ALA G C 1
ATOM 1166 O O . ALA A 1 156 ? 494.378 538.327 841.082 1.00 45.27 156 ALA G O 1
ATOM 1168 N N . GLY A 1 157 ? 495.374 539.047 842.980 1.00 45.79 157 GLY G N 1
ATOM 1169 C CA . GLY A 1 157 ? 496.381 537.999 842.965 1.00 45.79 157 GLY G CA 1
ATOM 1170 C C . GLY A 1 157 ? 497.345 538.062 841.802 1.00 45.79 157 GLY G C 1
ATOM 1171 O O . GLY A 1 157 ? 497.597 537.035 841.161 1.00 45.79 157 GLY G O 1
ATOM 1172 N N . LEU A 1 158 ? 497.894 539.239 841.504 1.00 44.36 158 LEU G N 1
ATOM 1173 C CA . LEU A 1 158 ? 498.814 539.388 840.383 1.00 44.36 158 LEU G CA 1
ATOM 1174 C C . LEU A 1 158 ? 500.152 540.008 840.782 1.00 44.36 158 LEU G C 1
ATOM 1175 O O . LEU A 1 158 ? 501.114 539.912 840.012 1.00 44.36 158 LEU G O 1
ATOM 1180 N N . GLY A 1 159 ? 500.251 540.612 841.957 1.00 44.34 159 GLY G N 1
ATOM 1181 C CA . GLY A 1 159 ? 501.507 541.137 842.458 1.00 44.34 159 GLY G CA 1
ATOM 1182 C C . GLY A 1 159 ? 501.352 542.505 843.101 1.00 44.34 159 GLY G C 1
ATOM 1183 O O . GLY A 1 159 ? 500.511 543.316 842.724 1.00 44.34 159 GLY G O 1
ATOM 1184 N N . LYS A 1 160 ? 502.219 542.748 844.076 1.00 46.79 160 LYS G N 1
ATOM 1185 C CA . LYS A 1 160 ? 502.155 543.910 844.949 1.00 46.79 160 LYS G CA 1
ATOM 1186 C C . LYS A 1 160 ? 503.490 544.637 844.983 1.00 46.79 160 LYS G C 1
ATOM 1187 O O . LYS A 1 160 ? 504.541 544.042 844.718 1.00 46.79 160 LYS G O 1
ATOM 1193 N N . PRO A 1 161 ? 503.484 545.938 845.304 1.00 47.63 161 PRO G N 1
ATOM 1194 C CA . PRO A 1 161 ? 504.732 546.721 845.224 1.00 47.63 161 PRO G CA 1
ATOM 1195 C C . PRO A 1 161 ? 505.802 546.342 846.239 1.00 47.63 161 PRO G C 1
ATOM 1196 O O . PRO A 1 161 ? 506.974 546.675 846.021 1.00 47.63 161 PRO G O 1
ATOM 1200 N N . SER A 1 162 ? 505.447 545.678 847.343 1.00 48.77 162 SER G N 1
ATOM 1201 C CA . SER A 1 162 ? 506.437 545.203 848.311 1.00 48.77 162 SER G CA 1
ATOM 1202 C C . SER A 1 162 ? 507.281 546.326 848.918 1.00 48.77 162 SER G C 1
ATOM 1203 O O . SER A 1 162 ? 508.479 546.428 848.636 1.00 48.77 162 SER G O 1
ATOM 1206 N N . LEU A 1 163 ? 506.657 547.180 849.734 1.00 50.95 163 LEU G N 1
ATOM 1207 C CA . LEU A 1 163 ? 507.299 548.345 850.344 1.00 50.95 163 LEU G CA 1
ATOM 1208 C C . LEU A 1 163 ? 508.613 548.050 851.062 1.00 50.95 163 LEU G C 1
ATOM 1209 O O . LEU A 1 163 ? 509.569 548.819 850.906 1.00 50.95 163 LEU G O 1
ATOM 1214 N N . LEU A 1 164 ? 508.678 546.986 851.865 1.00 52.16 164 LEU G N 1
ATOM 1215 C CA . LEU A 1 164 ? 509.866 546.635 852.646 1.00 52.16 164 LEU G CA 1
ATOM 1216 C C . LEU A 1 164 ? 510.255 547.710 853.658 1.00 52.16 164 LEU G C 1
ATOM 1217 O O . LEU A 1 164 ? 509.533 548.694 853.844 1.00 52.16 164 LEU G O 1
ATOM 1222 N N . GLU A 1 165 ? 511.405 547.524 854.310 1.00 57.99 165 GLU G N 1
ATOM 1223 C CA . GLU A 1 165 ? 511.882 548.398 855.377 1.00 57.99 165 GLU G CA 1
ATOM 1224 C C . GLU A 1 165 ? 513.403 548.354 855.401 1.00 57.99 165 GLU G C 1
ATOM 1225 O O . GLU A 1 165 ? 514.025 547.514 854.748 1.00 57.99 165 GLU G O 1
ATOM 1231 N N . VAL A 1 166 ? 513.997 549.272 856.164 1.00 61.82 166 VAL G N 1
ATOM 1232 C CA . VAL A 1 166 ? 515.452 549.368 856.253 1.00 61.82 166 VAL G CA 1
ATOM 1233 C C . VAL A 1 166 ? 515.884 549.348 857.717 1.00 61.82 166 VAL G C 1
ATOM 1234 O O . VAL A 1 166 ? 517.035 549.024 858.035 1.00 61.82 166 VAL G O 1
ATOM 1238 N N . GLY A 1 167 ? 514.955 549.636 858.626 1.00 67.27 167 GLY G N 1
ATOM 1239 C CA . GLY A 1 167 ? 515.283 549.641 860.039 1.00 67.27 167 GLY G CA 1
ATOM 1240 C C . GLY A 1 167 ? 515.924 550.918 860.545 1.00 67.27 167 GLY G C 1
ATOM 1241 O O . GLY A 1 167 ? 517.068 550.908 861.010 1.00 67.27 167 GLY G O 1
ATOM 1242 N N . LEU A 1 168 ? 515.187 552.028 860.446 1.00 69.95 168 LEU G N 1
ATOM 1243 C CA . LEU A 1 168 ? 515.600 553.339 860.941 1.00 69.95 168 LEU G CA 1
ATOM 1244 C C . LEU A 1 168 ? 516.889 553.830 860.294 1.00 69.95 168 LEU G C 1
ATOM 1245 O O . LEU A 1 168 ? 517.440 553.172 859.403 1.00 69.95 168 LEU G O 1
ATOM 1250 N N . LYS A 1 169 ? 517.372 554.993 860.729 1.00 72.02 169 LYS G N 1
ATOM 1251 C CA . LYS A 1 169 ? 518.589 555.574 860.179 1.00 72.02 169 LYS G CA 1
ATOM 1252 C C . LYS A 1 169 ? 519.513 556.065 861.287 1.00 72.02 169 LYS G C 1
ATOM 1253 O O . LYS A 1 169 ? 520.724 556.191 861.082 1.00 72.02 169 LYS G O 1
ATOM 1259 N N . ALA A 1 170 ? 518.947 556.348 862.461 1.00 74.75 170 ALA G N 1
ATOM 1260 C CA . ALA A 1 170 ? 519.747 556.856 863.570 1.00 74.75 170 ALA G CA 1
ATOM 1261 C C . ALA A 1 170 ? 520.754 555.815 864.044 1.00 74.75 170 ALA G C 1
ATOM 1262 O O . ALA A 1 170 ? 521.907 556.141 864.346 1.00 74.75 170 ALA G O 1
ATOM 1264 N N . ASP A 1 171 ? 520.331 554.553 864.115 1.00 75.76 171 ASP G N 1
ATOM 1265 C CA . ASP A 1 171 ? 521.218 553.503 864.602 1.00 75.76 171 ASP G CA 1
ATOM 1266 C C . ASP A 1 171 ? 522.270 553.118 863.569 1.00 75.76 171 ASP G C 1
ATOM 1267 O O . ASP A 1 171 ? 523.316 552.567 863.930 1.00 75.76 171 ASP G O 1
ATOM 1272 N N . LEU A 1 172 ? 522.015 553.391 862.287 1.00 73.46 172 LEU G N 1
ATOM 1273 C CA . LEU A 1 172 ? 522.947 552.964 861.248 1.00 73.46 172 LEU G CA 1
ATOM 1274 C C . LEU A 1 172 ? 524.261 553.732 861.327 1.00 73.46 172 LEU G C 1
ATOM 1275 O O . LEU A 1 172 ? 525.340 553.128 861.301 1.00 73.46 172 LEU G O 1
ATOM 1280 N N . THR A 1 173 ? 524.188 555.061 861.428 1.00 73.76 173 THR G N 1
ATOM 1281 C CA . THR A 1 173 ? 525.352 555.932 861.643 1.00 73.76 173 THR G CA 1
ATOM 1282 C C . THR A 1 173 ? 526.338 555.725 860.498 1.00 73.76 173 THR G C 1
ATOM 1283 O O . THR A 1 173 ? 526.131 556.314 859.422 1.00 73.76 173 THR G O 1
ATOM 1287 N N . ASP A 1 174 ? 527.399 554.934 860.665 1.00 72.71 174 ASP G N 1
ATOM 1288 C CA . ASP A 1 174 ? 528.461 554.874 859.673 1.00 72.71 174 ASP G CA 1
ATOM 1289 C C . ASP A 1 174 ? 527.950 554.285 858.357 1.00 72.71 174 ASP G C 1
ATOM 1290 O O . ASP A 1 174 ? 527.079 553.411 858.353 1.00 72.71 174 ASP G O 1
ATOM 1295 N N . PRO A 1 175 ? 528.476 554.758 857.223 1.00 70.50 175 PRO G N 1
ATOM 1296 C CA . PRO A 1 175 ? 527.976 554.271 855.925 1.00 70.50 175 PRO G CA 1
ATOM 1297 C C . PRO A 1 175 ? 528.233 552.795 855.680 1.00 70.50 175 PRO G C 1
ATOM 1298 O O . PRO A 1 175 ? 527.474 552.159 854.937 1.00 70.50 175 PRO G O 1
ATOM 1302 N N . VAL A 1 176 ? 529.290 552.232 856.269 1.00 69.39 176 VAL G N 1
ATOM 1303 C CA . VAL A 1 176 ? 529.622 550.832 856.011 1.00 69.39 176 VAL G CA 1
ATOM 1304 C C . VAL A 1 176 ? 528.531 549.917 856.556 1.00 69.39 176 VAL G C 1
ATOM 1305 O O . VAL A 1 176 ? 528.188 548.898 855.944 1.00 69.39 176 VAL G O 1
ATOM 1309 N N . LYS A 1 177 ? 527.958 550.273 857.709 1.00 68.59 177 LYS G N 1
ATOM 1310 C CA . LYS A 1 177 ? 526.878 549.465 858.263 1.00 68.59 177 LYS G CA 1
ATOM 1311 C C . LYS A 1 177 ? 525.567 549.707 857.527 1.00 68.59 177 LYS G C 1
ATOM 1312 O O . LYS A 1 177 ? 524.663 548.865 857.582 1.00 68.59 177 LYS G O 1
ATOM 1318 N N . LEU A 1 178 ? 525.444 550.844 856.838 1.00 65.45 178 LEU G N 1
ATOM 1319 C CA . LEU A 1 178 ? 524.268 551.081 856.005 1.00 65.45 178 LEU G CA 1
ATOM 1320 C C . LEU A 1 178 ? 524.226 550.134 854.814 1.00 65.45 178 LEU G C 1
ATOM 1321 O O . LEU A 1 178 ? 523.148 549.669 854.429 1.00 65.45 178 LEU G O 1
ATOM 1326 N N . GLY A 1 179 ? 525.384 549.844 854.218 1.00 62.75 179 GLY G N 1
ATOM 1327 C CA . GLY A 1 179 ? 525.413 548.937 853.083 1.00 62.75 179 GLY G CA 1
ATOM 1328 C C . GLY A 1 179 ? 524.926 547.544 853.431 1.00 62.75 179 GLY G C 1
ATOM 1329 O O . GLY A 1 179 ? 524.282 546.881 852.616 1.00 62.75 179 GLY G O 1
ATOM 1330 N N . GLN A 1 180 ? 525.228 547.080 854.647 1.00 63.28 180 GLN G N 1
ATOM 1331 C CA . GLN A 1 180 ? 524.758 545.765 855.067 1.00 63.28 180 GLN G CA 1
ATOM 1332 C C . GLN A 1 180 ? 523.237 545.713 855.120 1.00 63.28 180 GLN G C 1
ATOM 1333 O O . GLN A 1 180 ? 522.627 544.735 854.672 1.00 63.28 180 GLN G O 1
ATOM 1339 N N . ALA A 1 181 ? 522.606 546.754 855.666 1.00 59.75 181 ALA G N 1
ATOM 1340 C CA . ALA A 1 181 ? 521.149 546.770 855.763 1.00 59.75 181 ALA G CA 1
ATOM 1341 C C . ALA A 1 181 ? 520.503 546.803 854.383 1.00 59.75 181 ALA G C 1
ATOM 1342 O O . ALA A 1 181 ? 519.510 546.112 854.133 1.00 59.75 181 ALA G O 1
ATOM 1344 N N . VAL A 1 182 ? 521.054 547.608 853.474 1.00 57.33 182 VAL G N 1
ATOM 1345 C CA . VAL A 1 182 ? 520.463 547.745 852.145 1.00 57.33 182 VAL G CA 1
ATOM 1346 C C . VAL A 1 182 ? 520.620 546.455 851.349 1.00 57.33 182 VAL G C 1
ATOM 1347 O O . VAL A 1 182 ? 519.667 545.972 850.727 1.00 57.33 182 VAL G O 1
ATOM 1351 N N . ILE A 1 183 ? 521.824 545.877 851.356 1.00 55.86 183 ILE G N 1
ATOM 1352 C CA . ILE A 1 183 ? 522.070 544.668 850.571 1.00 55.86 183 ILE G CA 1
ATOM 1353 C C . ILE A 1 183 ? 521.294 543.489 851.142 1.00 55.86 183 ILE G C 1
ATOM 1354 O O . ILE A 1 183 ? 520.732 542.679 850.395 1.00 55.86 183 ILE G O 1
ATOM 1359 N N . ALA A 1 184 ? 521.252 543.368 852.471 1.00 55.55 184 ALA G N 1
ATOM 1360 C CA . ALA A 1 184 ? 520.478 542.291 853.085 1.00 55.55 184 ALA G CA 1
ATOM 1361 C C . ALA A 1 184 ? 518.993 542.439 852.783 1.00 55.55 184 ALA G C 1
ATOM 1362 O O . ALA A 1 184 ? 518.263 541.443 852.727 1.00 55.55 184 ALA G O 1
ATOM 1364 N N . GLN A 1 185 ? 518.525 543.675 852.592 1.00 52.94 185 GLN G N 1
ATOM 1365 C CA . GLN A 1 185 ? 517.126 543.880 852.239 1.00 52.94 185 GLN G CA 1
ATOM 1366 C C . GLN A 1 185 ? 516.879 543.614 850.761 1.00 52.94 185 GLN G C 1
ATOM 1367 O O . GLN A 1 185 ? 515.747 543.314 850.366 1.00 52.94 185 GLN G O 1
ATOM 1373 N N . LEU A 1 186 ? 517.917 543.722 849.931 1.00 51.18 186 LEU G N 1
ATOM 1374 C CA . LEU A 1 186 ? 517.755 543.412 848.514 1.00 51.18 186 LEU G CA 1
ATOM 1375 C C . LEU A 1 186 ? 517.575 541.916 848.299 1.00 51.18 186 LEU G C 1
ATOM 1376 O O . LEU A 1 186 ? 517.191 541.480 847.206 1.00 51.18 186 LEU G O 1
ATOM 1381 N N . THR A 1 187 ? 517.870 541.109 849.321 1.00 50.68 187 THR G N 1
ATOM 1382 C CA . THR A 1 187 ? 517.557 539.688 849.248 1.00 50.68 187 THR G CA 1
ATOM 1383 C C . THR A 1 187 ? 516.055 539.467 849.131 1.00 50.68 187 THR G C 1
ATOM 1384 O O . THR A 1 187 ? 515.595 538.707 848.271 1.00 50.68 187 THR G O 1
ATOM 1388 N N . ILE A 1 188 ? 515.271 540.127 849.989 1.00 48.00 188 ILE G N 1
ATOM 1389 C CA . ILE A 1 188 ? 513.821 539.984 849.929 1.00 48.00 188 ILE G CA 1
ATOM 1390 C C . ILE A 1 188 ? 513.272 540.654 848.677 1.00 48.00 188 ILE G C 1
ATOM 1391 O O . ILE A 1 188 ? 512.321 540.162 848.056 1.00 48.00 188 ILE G O 1
ATOM 1396 N N . ALA A 1 189 ? 513.863 541.787 848.286 1.00 46.48 189 ALA G N 1
ATOM 1397 C CA . ALA A 1 189 ? 513.352 542.537 847.144 1.00 46.48 189 ALA G CA 1
ATOM 1398 C C . ALA A 1 189 ? 513.423 541.718 845.862 1.00 46.48 189 ALA G C 1
ATOM 1399 O O . ALA A 1 189 ? 512.480 541.720 845.062 1.00 46.48 189 ALA G O 1
ATOM 1401 N N . ARG A 1 190 ? 514.537 541.018 845.640 1.00 45.14 190 ARG G N 1
ATOM 1402 C CA . ARG A 1 190 ? 514.626 540.134 844.480 1.00 45.14 190 ARG G CA 1
ATOM 1403 C C . ARG A 1 190 ? 513.671 538.956 844.615 1.00 45.14 190 ARG G C 1
ATOM 1404 O O . ARG A 1 190 ? 513.023 538.557 843.641 1.00 45.14 190 ARG G O 1
ATOM 1412 N N . ALA A 1 191 ? 513.579 538.380 845.816 1.00 43.97 191 ALA G N 1
ATOM 1413 C CA . ALA A 1 191 ? 512.679 537.252 846.031 1.00 43.97 191 ALA G CA 1
ATOM 1414 C C . ALA A 1 191 ? 511.225 537.660 845.842 1.00 43.97 191 ALA G C 1
ATOM 1415 O O . ALA A 1 191 ? 510.451 536.945 845.195 1.00 43.97 191 ALA G O 1
ATOM 1417 N N . ALA A 1 192 ? 510.833 538.809 846.400 1.00 43.02 192 ALA G N 1
ATOM 1418 C CA . ALA A 1 192 ? 509.451 539.263 846.271 1.00 43.02 192 ALA G CA 1
ATOM 1419 C C . ALA A 1 192 ? 509.104 539.567 844.821 1.00 43.02 192 ALA G C 1
ATOM 1420 O O . ALA A 1 192 ? 507.996 539.263 844.363 1.00 43.02 192 ALA G O 1
ATOM 1422 N N . LEU A 1 193 ? 510.037 540.172 844.083 1.00 42.45 193 LEU G N 1
ATOM 1423 C CA . LEU A 1 193 ? 509.778 540.493 842.684 1.00 42.45 193 LEU G CA 1
ATOM 1424 C C . LEU A 1 193 ? 509.667 539.228 841.841 1.00 42.45 193 LEU G C 1
ATOM 1425 O O . LEU A 1 193 ? 508.872 539.175 840.895 1.00 42.45 193 LEU G O 1
ATOM 1430 N N . THR A 1 194 ? 510.453 538.200 842.167 1.00 43.54 194 THR G N 1
ATOM 1431 C CA . THR A 1 194 ? 510.384 536.946 841.424 1.00 43.54 194 THR G CA 1
ATOM 1432 C C . THR A 1 194 ? 509.073 536.212 841.681 1.00 43.54 194 THR G C 1
ATOM 1433 O O . THR A 1 194 ? 508.520 535.594 840.764 1.00 43.54 194 THR G O 1
ATOM 1437 N N . LYS A 1 195 ? 508.552 536.285 842.909 1.00 42.46 195 LYS G N 1
ATOM 1438 C CA . LYS A 1 195 ? 507.297 535.617 843.241 1.00 42.46 195 LYS G CA 1
ATOM 1439 C C . LYS A 1 195 ? 506.137 536.100 842.383 1.00 42.46 195 LYS G C 1
ATOM 1440 O O . LYS A 1 195 ? 505.148 535.375 842.235 1.00 42.46 195 LYS G O 1
ATOM 1446 N N . ASN A 1 196 ? 506.233 537.301 841.820 1.00 41.68 196 ASN G N 1
ATOM 1447 C CA . ASN A 1 196 ? 505.224 537.832 840.915 1.00 41.68 196 ASN G CA 1
ATOM 1448 C C . ASN A 1 196 ? 505.523 537.501 839.459 1.00 41.68 196 ASN G C 1
ATOM 1449 O O . ASN A 1 196 ? 504.913 538.098 838.566 1.00 41.68 196 ASN G O 1
ATOM 1454 N N . TYR A 1 197 ? 506.457 536.582 839.210 1.00 41.23 197 TYR G N 1
ATOM 1455 C CA . TYR A 1 197 ? 506.825 536.142 837.864 1.00 41.23 197 TYR G CA 1
ATOM 1456 C C . TYR A 1 197 ? 507.405 537.281 837.031 1.00 41.23 197 TYR G C 1
ATOM 1457 O O . TYR A 1 197 ? 507.342 537.259 835.800 1.00 41.23 197 TYR G O 1
ATOM 1466 N N . VAL A 1 198 ? 507.973 538.282 837.698 1.00 41.55 198 VAL G N 1
ATOM 1467 C CA . VAL A 1 198 ? 508.698 539.326 836.967 1.00 41.55 198 VAL G CA 1
ATOM 1468 C C . VAL A 1 198 ? 509.978 538.729 836.400 1.00 41.55 198 VAL G C 1
ATOM 1469 O O . VAL A 1 198 ? 510.761 538.120 837.155 1.00 41.55 198 VAL G O 1
ATOM 1473 N N . PRO A 1 199 ? 510.242 538.854 835.101 1.00 41.76 199 PRO G N 1
ATOM 1474 C CA . PRO A 1 199 ? 511.408 538.178 834.519 1.00 41.76 199 PRO G CA 1
ATOM 1475 C C . PRO A 1 199 ? 512.715 538.686 835.106 1.00 41.76 199 PRO G C 1
ATOM 1476 O O . PRO A 1 199 ? 512.861 539.868 835.424 1.00 41.76 199 PRO G O 1
ATOM 1480 N N . ALA A 1 200 ? 513.670 537.769 835.254 1.00 43.60 200 ALA G N 1
ATOM 1481 C CA . ALA A 1 200 ? 515.005 538.143 835.693 1.00 43.60 200 ALA G CA 1
ATOM 1482 C C . ALA A 1 200 ? 515.695 538.966 834.615 1.00 43.60 200 ALA G C 1
ATOM 1483 O O . ALA A 1 200 ? 515.393 538.824 833.429 1.00 43.60 200 ALA G O 1
ATOM 1485 N N . ASN A 1 201 ? 516.615 539.832 835.054 1.00 44.53 201 ASN G N 1
ATOM 1486 C CA . ASN A 1 201 ? 517.372 540.829 834.290 1.00 44.53 201 ASN G CA 1
ATOM 1487 C C . ASN A 1 201 ? 516.490 542.043 834.028 1.00 44.53 201 ASN G C 1
ATOM 1488 O O . ASN A 1 201 ? 515.286 542.010 834.304 1.00 44.53 201 ASN G O 1
ATOM 1493 N N . ASP A 1 202 ? 517.085 543.119 833.509 1.00 44.36 202 ASP G N 1
ATOM 1494 C CA . ASP A 1 202 ? 516.379 544.377 833.266 1.00 44.36 202 ASP G CA 1
ATOM 1495 C C . ASP A 1 202 ? 515.785 544.935 834.559 1.00 44.36 202 ASP G C 1
ATOM 1496 O O . ASP A 1 202 ? 514.800 545.675 834.545 1.00 44.36 202 ASP G O 1
ATOM 1501 N N . ARG A 1 203 ? 516.392 544.576 835.686 1.00 44.35 203 ARG G N 1
ATOM 1502 C CA . ARG A 1 203 ? 516.008 545.083 836.994 1.00 44.35 203 ARG G CA 1
ATOM 1503 C C . ARG A 1 203 ? 517.055 546.086 837.451 1.00 44.35 203 ARG G C 1
ATOM 1504 O O . ARG A 1 203 ? 518.256 545.796 837.407 1.00 44.35 203 ARG G O 1
ATOM 1512 N N . THR A 1 204 ? 516.604 547.258 837.886 1.00 45.27 204 THR G N 1
ATOM 1513 C CA . THR A 1 204 ? 517.502 548.326 838.289 1.00 45.27 204 THR G CA 1
ATOM 1514 C C . THR A 1 204 ? 517.046 548.917 839.614 1.00 45.27 204 THR G C 1
ATOM 1515 O O . THR A 1 204 ? 515.865 548.860 839.969 1.00 45.27 204 THR G O 1
ATOM 1519 N N . PHE A 1 205 ? 518.003 549.480 840.344 1.00 46.49 205 PHE G N 1
ATOM 1520 C CA . PHE A 1 205 ? 517.764 550.090 841.640 1.00 46.49 205 PHE G CA 1
ATOM 1521 C C . PHE A 1 205 ? 518.238 551.536 841.604 1.00 46.49 205 PHE G C 1
ATOM 1522 O O . PHE A 1 205 ? 519.416 551.804 841.351 1.00 46.49 205 PHE G O 1
ATOM 1530 N N . TYR A 1 206 ? 517.320 552.464 841.854 1.00 45.95 206 TYR G N 1
ATOM 1531 C CA . TYR A 1 206 ? 517.618 553.888 841.863 1.00 45.95 206 TYR G CA 1
ATOM 1532 C C . TYR A 1 206 ? 517.766 554.352 843.304 1.00 45.95 206 TYR G C 1
ATOM 1533 O O . TYR A 1 206 ? 516.874 554.122 844.124 1.00 45.95 206 TYR G O 1
ATOM 1542 N N . THR A 1 207 ? 518.882 555.009 843.606 1.00 49.27 207 THR G N 1
ATOM 1543 C CA . THR A 1 207 ? 519.129 555.469 844.964 1.00 49.27 207 THR G CA 1
ATOM 1544 C C . THR A 1 207 ? 520.049 556.678 844.932 1.00 49.27 207 THR G C 1
ATOM 1545 O O . THR A 1 207 ? 520.690 556.973 843.918 1.00 49.27 207 THR G O 1
ATOM 1549 N N . THR A 1 208 ? 520.102 557.381 846.060 1.00 51.03 208 THR G N 1
ATOM 1550 C CA . THR A 1 208 ? 520.942 558.557 846.186 1.00 51.03 208 THR G CA 1
ATOM 1551 C C . THR A 1 208 ? 522.417 558.158 846.166 1.00 51.03 208 THR G C 1
ATOM 1552 O O . THR A 1 208 ? 522.769 557.026 846.503 1.00 51.03 208 THR G O 1
ATOM 1556 N N . PRO A 1 209 ? 523.300 559.075 845.754 1.00 50.99 209 PRO G N 1
ATOM 1557 C CA . PRO A 1 209 ? 524.736 558.739 845.736 1.00 50.99 209 PRO G CA 1
ATOM 1558 C C . PRO A 1 209 ? 525.291 558.361 847.099 1.00 50.99 209 PRO G C 1
ATOM 1559 O O . PRO A 1 209 ? 526.253 557.588 847.172 1.00 50.99 209 PRO G O 1
ATOM 1563 N N . ASP A 1 210 ? 524.716 558.889 848.183 1.00 52.52 210 ASP G N 1
ATOM 1564 C CA . ASP A 1 210 ? 525.185 558.525 849.517 1.00 52.52 210 ASP G CA 1
ATOM 1565 C C . ASP A 1 210 ? 524.970 557.043 849.795 1.00 52.52 210 ASP G C 1
ATOM 1566 O O . ASP A 1 210 ? 525.855 556.369 850.332 1.00 52.52 210 ASP G O 1
ATOM 1571 N N . VAL A 1 211 ? 523.793 556.518 849.442 1.00 51.96 211 VAL G N 1
ATOM 1572 C CA . VAL A 1 211 ? 523.533 555.091 849.619 1.00 51.96 211 VAL G CA 1
ATOM 1573 C C . VAL A 1 211 ? 524.361 554.276 848.636 1.00 51.96 211 VAL G C 1
ATOM 1574 O O . VAL A 1 211 ? 524.877 553.203 848.973 1.00 51.96 211 VAL G O 1
ATOM 1578 N N . TYR A 1 212 ? 524.499 554.771 847.403 1.00 50.92 212 TYR G N 1
ATOM 1579 C CA . TYR A 1 212 ? 525.373 554.134 846.422 1.00 50.92 212 TYR G CA 1
ATOM 1580 C C . TYR A 1 212 ? 526.790 553.977 846.961 1.00 50.92 212 TYR G C 1
ATOM 1581 O O . TYR A 1 212 ? 527.412 552.923 846.791 1.00 50.92 212 TYR G O 1
ATOM 1590 N N . SER A 1 213 ? 527.318 555.017 847.608 1.00 52.96 213 SER G N 1
ATOM 1591 C CA . SER A 1 213 ? 528.632 554.902 848.233 1.00 52.96 213 SER G CA 1
ATOM 1592 C C . SER A 1 213 ? 528.599 553.929 849.405 1.00 52.96 213 SER G C 1
ATOM 1593 O O . SER A 1 213 ? 529.561 553.184 849.631 1.00 52.96 213 SER G O 1
ATOM 1596 N N . ALA A 1 214 ? 527.504 553.928 850.167 1.00 56.29 214 ALA G N 1
ATOM 1597 C CA . ALA A 1 214 ? 527.378 552.998 851.285 1.00 56.29 214 ALA G CA 1
ATOM 1598 C C . ALA A 1 214 ? 527.354 551.553 850.804 1.00 56.29 214 ALA G C 1
ATOM 1599 O O . ALA A 1 214 ? 527.936 550.668 851.440 1.00 56.29 214 ALA G O 1
ATOM 1601 N N . ILE A 1 215 ? 526.673 551.294 849.685 1.00 55.25 215 ILE G N 1
ATOM 1602 C CA . ILE A 1 215 ? 526.615 549.940 849.143 1.00 55.25 215 ILE G CA 1
ATOM 1603 C C . ILE A 1 215 ? 528.008 549.467 848.741 1.00 55.25 215 ILE G C 1
ATOM 1604 O O . ILE A 1 215 ? 528.402 548.332 849.032 1.00 55.25 215 ILE G O 1
ATOM 1609 N N . LEU A 1 216 ? 528.774 550.335 848.077 1.00 55.14 216 LEU G N 1
ATOM 1610 C CA . LEU A 1 216 ? 530.122 549.963 847.656 1.00 55.14 216 LEU G CA 1
ATOM 1611 C C . LEU A 1 216 ? 531.021 549.675 848.850 1.00 55.14 216 LEU G C 1
ATOM 1612 O O . LEU A 1 216 ? 531.981 548.903 848.742 1.00 55.14 216 LEU G O 1
ATOM 1617 N N . ALA A 1 217 ? 530.732 550.291 849.999 1.00 57.57 217 ALA G N 1
ATOM 1618 C CA . ALA A 1 217 ? 531.533 550.042 851.194 1.00 57.57 217 ALA G CA 1
ATOM 1619 C C . ALA A 1 217 ? 531.424 548.591 851.642 1.00 57.57 217 ALA G C 1
ATOM 1620 O O . ALA A 1 217 ? 532.422 547.979 852.041 1.00 57.57 217 ALA G O 1
ATOM 1622 N N . ALA A 1 218 ? 530.218 548.023 851.587 1.00 57.93 218 ALA G N 1
ATOM 1623 C CA . ALA A 1 218 ? 530.027 546.643 852.022 1.00 57.93 218 ALA G CA 1
ATOM 1624 C C . ALA A 1 218 ? 530.690 545.660 851.066 1.00 57.93 218 ALA G C 1
ATOM 1625 O O . ALA A 1 218 ? 531.163 544.597 851.487 1.00 57.93 218 ALA G O 1
ATOM 1627 N N . LEU A 1 219 ? 530.726 545.992 849.772 1.00 57.97 219 LEU G N 1
ATOM 1628 C CA . LEU A 1 219 ? 531.344 545.097 848.796 1.00 57.97 219 LEU G CA 1
ATOM 1629 C C . LEU A 1 219 ? 532.838 544.939 849.050 1.00 57.97 219 LEU G C 1
ATOM 1630 O O . LEU A 1 219 ? 533.385 543.839 848.905 1.00 57.97 219 LEU G O 1
ATOM 1635 N N . MET A 1 220 ? 533.515 546.021 849.424 1.00 61.63 220 MET G N 1
ATOM 1636 C CA . MET A 1 220 ? 534.942 545.966 849.721 1.00 61.63 220 MET G CA 1
ATOM 1637 C C . MET A 1 220 ? 535.218 545.117 850.958 1.00 61.63 220 MET G C 1
ATOM 1638 O O . MET A 1 220 ? 536.211 544.392 851.016 1.00 61.63 220 MET G O 1
ATOM 1643 N N . GLY A 1 235 ? 527.825 554.060 834.158 1.00 46.70 235 GLY G N 1
ATOM 1644 C CA . GLY A 1 235 ? 528.667 554.060 835.338 1.00 46.70 235 GLY G CA 1
ATOM 1645 C C . GLY A 1 235 ? 527.954 553.563 836.579 1.00 46.70 235 GLY G C 1
ATOM 1646 O O . GLY A 1 235 ? 528.140 554.097 837.672 1.00 46.70 235 GLY G O 1
ATOM 1647 N N . SER A 1 236 ? 527.133 552.532 836.407 1.00 49.04 236 SER G N 1
ATOM 1648 C CA . SER A 1 236 ? 526.350 551.952 837.484 1.00 49.04 236 SER G CA 1
ATOM 1649 C C . SER A 1 236 ? 526.900 550.583 837.859 1.00 49.04 236 SER G C 1
ATOM 1650 O O . SER A 1 236 ? 527.467 549.874 837.023 1.00 49.04 236 SER G O 1
ATOM 1653 N N . ILE A 1 237 ? 526.729 550.216 839.132 1.00 49.74 237 ILE G N 1
ATOM 1654 C CA . ILE A 1 237 ? 527.169 548.902 839.581 1.00 49.74 237 ILE G CA 1
ATOM 1655 C C . ILE A 1 237 ? 526.323 547.836 838.903 1.00 49.74 237 ILE G C 1
ATOM 1656 O O . ILE A 1 237 ? 525.088 547.851 838.984 1.00 49.74 237 ILE G O 1
ATOM 1661 N N . ARG A 1 238 ? 526.984 546.899 838.237 1.00 52.13 238 ARG G N 1
ATOM 1662 C CA . ARG A 1 238 ? 526.303 545.866 837.469 1.00 52.13 238 ARG G CA 1
ATOM 1663 C C . ARG A 1 238 ? 526.110 544.616 838.317 1.00 52.13 238 ARG G C 1
ATOM 1664 O O . ARG A 1 238 ? 527.059 544.130 838.943 1.00 52.13 238 ARG G O 1
ATOM 1672 N N . ASN A 1 239 ? 524.875 544.117 838.342 1.00 53.89 239 ASN G N 1
ATOM 1673 C CA . ASN A 1 239 ? 524.559 542.793 838.881 1.00 53.89 239 ASN G CA 1
ATOM 1674 C C . ASN A 1 239 ? 524.842 542.689 840.377 1.00 53.89 239 ASN G C 1
ATOM 1675 O O . ASN A 1 239 ? 525.532 541.772 840.829 1.00 53.89 239 ASN G O 1
ATOM 1680 N N . VAL A 1 240 ? 524.313 543.624 841.164 1.00 51.95 240 VAL G N 1
ATOM 1681 C CA . VAL A 1 240 ? 524.183 543.381 842.596 1.00 51.95 240 VAL G CA 1
ATOM 1682 C C . VAL A 1 240 ? 522.881 542.628 842.822 1.00 51.95 240 VAL G C 1
ATOM 1683 O O . VAL A 1 240 ? 521.795 543.221 842.805 1.00 51.95 240 VAL G O 1
ATOM 1687 N N . MET A 1 241 ? 522.986 541.313 843.011 1.00 53.90 241 MET G N 1
ATOM 1688 C CA . MET A 1 241 ? 521.823 540.438 843.061 1.00 53.90 241 MET G CA 1
ATOM 1689 C C . MET A 1 241 ? 521.010 540.615 841.784 1.00 53.90 241 MET G C 1
ATOM 1690 O O . MET A 1 241 ? 521.581 540.795 840.704 1.00 53.90 241 MET G O 1
ATOM 1695 N N . GLY A 1 242 ? 519.683 540.552 841.885 1.00 50.65 242 GLY G N 1
ATOM 1696 C CA . GLY A 1 242 ? 518.861 540.731 840.699 1.00 50.65 242 GLY G CA 1
ATOM 1697 C C . GLY A 1 242 ? 518.994 542.115 840.090 1.00 50.65 242 GLY G C 1
ATOM 1698 O O . GLY A 1 242 ? 518.956 542.274 838.867 1.00 50.65 242 GLY G O 1
ATOM 1699 N N . PHE A 1 243 ? 519.159 543.133 840.932 1.00 48.36 243 PHE G N 1
ATOM 1700 C CA . PHE A 1 243 ? 519.033 544.514 840.493 1.00 48.36 243 PHE G CA 1
ATOM 1701 C C . PHE A 1 243 ? 520.365 545.090 840.022 1.00 48.36 243 PHE G C 1
ATOM 1702 O O . PHE A 1 243 ? 521.438 544.519 840.230 1.00 48.36 243 PHE G O 1
ATOM 1710 N N . GLU A 1 244 ? 520.271 546.248 839.371 1.00 47.93 244 GLU G N 1
ATOM 1711 C CA . GLU A 1 244 ? 521.417 547.042 838.945 1.00 47.93 244 GLU G CA 1
ATOM 1712 C C . GLU A 1 244 ? 521.372 548.374 839.683 1.00 47.93 244 GLU G C 1
ATOM 1713 O O . GLU A 1 244 ? 520.457 549.174 839.463 1.00 47.93 244 GLU G O 1
ATOM 1719 N N . VAL A 1 245 ? 522.357 548.611 840.548 1.00 47.64 245 VAL G N 1
ATOM 1720 C CA . VAL A 1 245 ? 522.327 549.798 841.392 1.00 47.64 245 VAL G CA 1
ATOM 1721 C C . VAL A 1 245 ? 522.721 551.022 840.577 1.00 47.64 245 VAL G C 1
ATOM 1722 O O . VAL A 1 245 ? 523.801 551.071 839.971 1.00 47.64 245 VAL G O 1
ATOM 1726 N N . VAL A 1 246 ? 521.846 552.023 840.568 1.00 47.28 246 VAL G N 1
ATOM 1727 C CA . VAL A 1 246 ? 522.033 553.246 839.795 1.00 47.28 246 VAL G CA 1
ATOM 1728 C C . VAL A 1 246 ? 521.924 554.432 840.741 1.00 47.28 246 VAL G C 1
ATOM 1729 O O . VAL A 1 246 ? 520.977 554.513 841.531 1.00 47.28 246 VAL G O 1
ATOM 1733 N N . GLU A 1 247 ? 522.889 555.346 840.663 1.00 49.73 247 GLU G N 1
ATOM 1734 C CA . GLU A 1 247 ? 522.898 556.553 841.481 1.00 49.73 247 GLU G CA 1
ATOM 1735 C C . GLU A 1 247 ? 522.322 557.707 840.675 1.00 49.73 247 GLU G C 1
ATOM 1736 O O . GLU A 1 247 ? 522.701 557.914 839.516 1.00 49.73 247 GLU G O 1
ATOM 1742 N N . VAL A 1 248 ? 521.388 558.434 841.275 1.00 49.90 248 VAL G N 1
ATOM 1743 C CA . VAL A 1 248 ? 520.831 559.649 840.697 1.00 49.90 248 VAL G CA 1
ATOM 1744 C C . VAL A 1 248 ? 520.900 560.751 841.747 1.00 49.90 248 VAL G C 1
ATOM 1745 O O . VAL A 1 248 ? 520.402 560.579 842.863 1.00 49.90 248 VAL G O 1
ATOM 1749 N N . PRO A 1 249 ? 521.559 561.878 841.465 1.00 49.16 249 PRO G N 1
ATOM 1750 C CA . PRO A 1 249 ? 521.540 562.984 842.435 1.00 49.16 249 PRO G CA 1
ATOM 1751 C C . PRO A 1 249 ? 520.148 563.535 842.678 1.00 49.16 249 PRO G C 1
ATOM 1752 O O . PRO A 1 249 ? 519.873 564.055 843.767 1.00 49.16 249 PRO G O 1
ATOM 1756 N N . HIS A 1 250 ? 519.256 563.432 841.695 1.00 48.74 250 HIS G N 1
ATOM 1757 C CA . HIS A 1 250 ? 517.923 564.014 841.796 1.00 48.74 250 HIS G CA 1
ATOM 1758 C C . HIS A 1 250 ? 516.889 562.921 842.055 1.00 48.74 250 HIS G C 1
ATOM 1759 O O . HIS A 1 250 ? 516.238 562.432 841.125 1.00 48.74 250 HIS G O 1
ATOM 1766 N N . LEU A 1 251 ? 516.733 562.543 843.321 1.00 51.23 251 LEU G N 1
ATOM 1767 C CA . LEU A 1 251 ? 515.535 561.873 843.794 1.00 51.23 251 LEU G CA 1
ATOM 1768 C C . LEU A 1 251 ? 514.691 562.894 844.538 1.00 51.23 251 LEU G C 1
ATOM 1769 O O . LEU A 1 251 ? 515.143 564.010 844.808 1.00 51.23 251 LEU G O 1
ATOM 1774 N N . THR A 1 252 ? 513.458 562.503 844.861 1.00 51.84 252 THR G N 1
ATOM 1775 C CA . THR A 1 252 ? 512.522 563.366 845.582 1.00 51.84 252 THR G CA 1
ATOM 1776 C C . THR A 1 252 ? 512.283 564.672 844.827 1.00 51.84 252 THR G C 1
ATOM 1777 O O . THR A 1 252 ? 511.987 565.711 845.420 1.00 51.84 252 THR G O 1
ATOM 1781 N N . ALA A 1 253 ? 512.412 564.617 843.503 1.00 49.96 253 ALA G N 1
ATOM 1782 C CA . ALA A 1 253 ? 512.181 565.765 842.643 1.00 49.96 253 ALA G CA 1
ATOM 1783 C C . ALA A 1 253 ? 511.801 565.275 841.256 1.00 49.96 253 ALA G C 1
ATOM 1784 O O . ALA A 1 253 ? 512.078 564.131 840.888 1.00 49.96 253 ALA G O 1
ATOM 1786 N N . GLY A 1 254 ? 511.161 566.147 840.493 1.00 47.26 254 GLY G N 1
ATOM 1787 C CA . GLY A 1 254 ? 510.768 565.835 839.140 1.00 47.26 254 GLY G CA 1
ATOM 1788 C C . GLY A 1 254 ? 509.525 566.603 838.757 1.00 47.26 254 GLY G C 1
ATOM 1789 O O . GLY A 1 254 ? 508.975 567.358 839.557 1.00 47.26 254 GLY G O 1
ATOM 1790 N N . GLY A 1 255 ? 509.091 566.401 837.515 1.00 47.32 255 GLY G N 1
ATOM 1791 C CA . GLY A 1 255 ? 507.869 567.013 837.033 1.00 47.32 255 GLY G CA 1
ATOM 1792 C C . GLY A 1 255 ? 507.895 568.526 837.046 1.00 47.32 255 GLY G C 1
ATOM 1793 O O . GLY A 1 255 ? 507.167 569.151 837.823 1.00 47.32 255 GLY G O 1
ATOM 1794 N N . ALA A 1 256 ? 508.741 569.123 836.209 1.00 46.96 256 ALA G N 1
ATOM 1795 C CA . ALA A 1 256 ? 508.842 570.575 836.158 1.00 46.96 256 ALA G CA 1
ATOM 1796 C C . ALA A 1 256 ? 507.487 571.196 835.849 1.00 46.96 256 ALA G C 1
ATOM 1797 O O . ALA A 1 256 ? 506.844 570.852 834.854 1.00 46.96 256 ALA G O 1
ATOM 1799 N N . GLY A 1 257 ? 507.056 572.117 836.712 1.00 50.54 257 GLY G N 1
ATOM 1800 C CA . GLY A 1 257 ? 505.755 572.735 836.582 1.00 50.54 257 GLY G CA 1
ATOM 1801 C C . GLY A 1 257 ? 505.811 574.108 835.938 1.00 50.54 257 GLY G C 1
ATOM 1802 O O . GLY A 1 257 ? 506.788 574.496 835.300 1.00 50.54 257 GLY G O 1
ATOM 1803 N N . ASP A 1 258 ? 504.719 574.850 836.113 1.00 52.93 258 ASP G N 1
ATOM 1804 C CA . ASP A 1 258 ? 504.632 576.199 835.574 1.00 52.93 258 ASP G CA 1
ATOM 1805 C C . ASP A 1 258 ? 505.672 577.101 836.224 1.00 52.93 258 ASP G C 1
ATOM 1806 O O . ASP A 1 258 ? 505.819 577.112 837.446 1.00 52.93 258 ASP G O 1
ATOM 1811 N N . ASP A 1 259 ? 506.387 577.851 835.376 1.00 50.22 259 ASP G N 1
ATOM 1812 C CA . ASP A 1 259 ? 507.461 578.814 835.643 1.00 50.22 259 ASP G CA 1
ATOM 1813 C C . ASP A 1 259 ? 508.775 578.092 835.911 1.00 50.22 259 ASP G C 1
ATOM 1814 O O . ASP A 1 259 ? 508.803 576.864 836.049 1.00 50.22 259 ASP G O 1
ATOM 1819 N N . ARG A 1 260 ? 509.868 578.846 835.982 1.00 47.77 260 ARG G N 1
ATOM 1820 C CA . ARG A 1 260 ? 511.173 578.310 836.315 1.00 47.77 260 ARG G CA 1
ATOM 1821 C C . ARG A 1 260 ? 511.533 578.716 837.736 1.00 47.77 260 ARG G C 1
ATOM 1822 O O . ARG A 1 260 ? 511.665 579.917 838.016 1.00 47.77 260 ARG G O 1
ATOM 1830 N N . PRO A 1 261 ? 511.679 577.766 838.659 1.00 57.18 261 PRO G N 1
ATOM 1831 C CA . PRO A 1 261 ? 511.956 578.130 840.053 1.00 57.18 261 PRO G CA 1
ATOM 1832 C C . PRO A 1 261 ? 513.255 578.911 840.179 1.00 57.18 261 PRO G C 1
ATOM 1833 O O . PRO A 1 261 ? 514.224 578.661 839.458 1.00 57.18 261 PRO G O 1
ATOM 1837 N N . ASP A 1 262 ? 513.261 579.872 841.105 1.00 67.72 262 ASP G N 1
ATOM 1838 C CA . ASP A 1 262 ? 514.411 580.759 841.247 1.00 67.72 262 ASP G CA 1
ATOM 1839 C C . ASP A 1 262 ? 515.650 579.988 841.686 1.00 67.72 262 ASP G C 1
ATOM 1840 O O . ASP A 1 262 ? 516.665 579.970 840.981 1.00 67.72 262 ASP G O 1
ATOM 1845 N N . GLU A 1 263 ? 515.574 579.317 842.836 1.00 70.79 263 GLU G N 1
ATOM 1846 C CA . GLU A 1 263 ? 516.700 578.568 843.382 1.00 70.79 263 GLU G CA 1
ATOM 1847 C C . GLU A 1 263 ? 516.201 577.387 844.204 1.00 70.79 263 GLU G C 1
ATOM 1848 O O . GLU A 1 263 ? 515.850 576.341 843.649 1.00 70.79 263 GLU G O 1
ATOM 1854 N N . GLY A 1 264 ? 516.170 577.544 845.524 1.00 69.22 264 GLY G N 1
ATOM 1855 C CA . GLY A 1 264 ? 515.689 576.494 846.400 1.00 69.22 264 GLY G CA 1
ATOM 1856 C C . GLY A 1 264 ? 514.192 576.553 846.625 1.00 69.22 264 GLY G C 1
ATOM 1857 O O . GLY A 1 264 ? 513.732 576.607 847.768 1.00 69.22 264 GLY G O 1
ATOM 1858 N N . ALA A 1 265 ? 513.424 576.544 845.537 1.00 66.13 265 ALA G N 1
ATOM 1859 C CA . ALA A 1 265 ? 511.973 576.618 845.611 1.00 66.13 265 ALA G CA 1
ATOM 1860 C C . ALA A 1 265 ? 511.364 575.663 844.597 1.00 66.13 265 ALA G C 1
ATOM 1861 O O . ALA A 1 265 ? 512.007 575.282 843.616 1.00 66.13 265 ALA G O 1
ATOM 1863 N N . GLU A 1 266 ? 510.118 575.274 844.849 1.00 63.45 266 GLU G N 1
ATOM 1864 C CA . GLU A 1 266 ? 509.404 574.382 843.952 1.00 63.45 266 GLU G CA 1
ATOM 1865 C C . GLU A 1 266 ? 508.596 575.179 842.931 1.00 63.45 266 GLU G C 1
ATOM 1866 O O . GLU A 1 266 ? 508.323 576.371 843.105 1.00 63.45 266 GLU G O 1
ATOM 1872 N N . ALA A 1 267 ? 508.218 574.502 841.851 1.00 57.36 267 ALA G N 1
ATOM 1873 C CA . ALA A 1 267 ? 507.384 575.122 840.834 1.00 57.36 267 ALA G CA 1
ATOM 1874 C C . ALA A 1 267 ? 505.984 575.381 841.380 1.00 57.36 267 ALA G C 1
ATOM 1875 O O . ALA A 1 267 ? 505.529 574.728 842.323 1.00 57.36 267 ALA G O 1
ATOM 1877 N N . THR A 1 268 ? 505.301 576.361 840.779 1.00 55.79 268 THR G N 1
ATOM 1878 C CA . THR A 1 268 ? 503.981 576.748 841.269 1.00 55.79 268 THR G CA 1
ATOM 1879 C C . THR A 1 268 ? 502.979 575.606 841.149 1.00 55.79 268 THR G C 1
ATOM 1880 O O . THR A 1 268 ? 502.220 575.336 842.087 1.00 55.79 268 THR G O 1
ATOM 1884 N N . ASN A 1 269 ? 502.962 574.921 840.004 1.00 54.64 269 ASN G N 1
ATOM 1885 C CA . ASN A 1 269 ? 502.061 573.794 839.774 1.00 54.64 269 ASN G CA 1
ATOM 1886 C C . ASN A 1 269 ? 502.892 572.614 839.267 1.00 54.64 269 ASN G C 1
ATOM 1887 O O . ASN A 1 269 ? 503.004 572.380 838.063 1.00 54.64 269 ASN G O 1
ATOM 1892 N N . GLN A 1 270 ? 503.457 571.857 840.202 1.00 49.16 270 GLN G N 1
ATOM 1893 C CA . GLN A 1 270 ? 504.325 570.744 839.844 1.00 49.16 270 GLN G CA 1
ATOM 1894 C C . GLN A 1 270 ? 503.501 569.576 839.318 1.00 49.16 270 GLN G C 1
ATOM 1895 O O . GLN A 1 270 ? 502.495 569.190 839.921 1.00 49.16 270 GLN G O 1
ATOM 1901 N N . LYS A 1 271 ? 503.933 569.012 838.189 1.00 45.58 271 LYS G N 1
ATOM 1902 C CA . LYS A 1 271 ? 503.170 567.938 837.560 1.00 45.58 271 LYS G CA 1
ATOM 1903 C C . LYS A 1 271 ? 503.295 566.637 838.348 1.00 45.58 271 LYS G C 1
ATOM 1904 O O . LYS A 1 271 ? 502.301 566.105 838.855 1.00 45.58 271 LYS G O 1
ATOM 1910 N N . HIS A 1 272 ? 504.512 566.112 838.465 1.00 45.78 272 HIS G N 1
ATOM 1911 C CA . HIS A 1 272 ? 504.759 564.864 839.177 1.00 45.78 272 HIS G CA 1
ATOM 1912 C C . HIS A 1 272 ? 505.816 565.099 840.243 1.00 45.78 272 HIS G C 1
ATOM 1913 O O . HIS A 1 272 ? 506.910 565.579 839.937 1.00 45.78 272 HIS G O 1
ATOM 1920 N N . ALA A 1 273 ? 505.496 564.759 841.490 1.00 48.30 273 ALA G N 1
ATOM 1921 C CA . ALA A 1 273 ? 506.426 564.939 842.596 1.00 48.30 273 ALA G CA 1
ATOM 1922 C C . ALA A 1 273 ? 506.189 563.871 843.651 1.00 48.30 273 ALA G C 1
ATOM 1923 O O . ALA A 1 273 ? 505.090 563.325 843.774 1.00 48.30 273 ALA G O 1
ATOM 1925 N N . PHE A 1 274 ? 507.237 563.576 844.418 1.00 50.95 274 PHE G N 1
ATOM 1926 C CA . PHE A 1 274 ? 507.073 562.695 845.564 1.00 50.95 274 PHE G CA 1
ATOM 1927 C C . PHE A 1 274 ? 506.219 563.383 846.625 1.00 50.95 274 PHE G C 1
ATOM 1928 O O . PHE A 1 274 ? 506.265 564.610 846.760 1.00 50.95 274 PHE G O 1
ATOM 1936 N N . PRO A 1 275 ? 505.431 562.630 847.389 1.00 54.45 275 PRO G N 1
ATOM 1937 C CA . PRO A 1 275 ? 504.768 563.216 848.558 1.00 54.45 275 PRO G CA 1
ATOM 1938 C C . PRO A 1 275 ? 505.801 563.625 849.599 1.00 54.45 275 PRO G C 1
ATOM 1939 O O . PRO A 1 275 ? 506.673 562.835 849.969 1.00 54.45 275 PRO G O 1
ATOM 1943 N N . ALA A 1 276 ? 505.706 564.873 850.061 1.00 55.39 276 ALA G N 1
ATOM 1944 C CA . ALA A 1 276 ? 506.624 565.344 851.092 1.00 55.39 276 ALA G CA 1
ATOM 1945 C C . ALA A 1 276 ? 506.454 564.550 852.380 1.00 55.39 276 ALA G C 1
ATOM 1946 O O . ALA A 1 276 ? 507.440 564.160 853.015 1.00 55.39 276 ALA G O 1
ATOM 1948 N N . ALA A 1 277 ? 505.208 564.300 852.779 1.00 57.14 277 ALA G N 1
ATOM 1949 C CA . ALA A 1 277 ? 504.918 563.431 853.910 1.00 57.14 277 ALA G CA 1
ATOM 1950 C C . ALA A 1 277 ? 503.599 562.709 853.677 1.00 57.14 277 ALA G C 1
ATOM 1951 O O . ALA A 1 277 ? 502.530 563.230 854.008 1.00 57.14 277 ALA G O 1
ATOM 1953 N N . GLY A 1 278 ? 503.665 561.512 853.110 1.00 56.58 278 GLY G N 1
ATOM 1954 C CA . GLY A 1 278 ? 502.487 560.739 852.774 1.00 56.58 278 GLY G CA 1
ATOM 1955 C C . GLY A 1 278 ? 502.424 559.418 853.505 1.00 56.58 278 GLY G C 1
ATOM 1956 O O . GLY A 1 278 ? 503.018 559.239 854.574 1.00 56.58 278 GLY G O 1
ATOM 1957 N N . GLY A 1 279 ? 501.689 558.477 852.920 1.00 56.80 279 GLY G N 1
ATOM 1958 C CA . GLY A 1 279 ? 501.559 557.154 853.495 1.00 56.80 279 GLY G CA 1
ATOM 1959 C C . GLY A 1 279 ? 502.868 556.396 853.528 1.00 56.80 279 GLY G C 1
ATOM 1960 O O . GLY A 1 279 ? 503.340 556.005 854.600 1.00 56.80 279 GLY G O 1
ATOM 1961 N N . LYS A 1 280 ? 503.467 556.185 852.360 1.00 53.95 280 LYS G N 1
ATOM 1962 C CA . LYS A 1 280 ? 504.727 555.468 852.248 1.00 53.95 280 LYS G CA 1
ATOM 1963 C C . LYS A 1 280 ? 505.534 556.028 851.083 1.00 53.95 280 LYS G C 1
ATOM 1964 O O . LYS A 1 280 ? 504.987 556.595 850.135 1.00 53.95 280 LYS G O 1
ATOM 1970 N N . VAL A 1 281 ? 506.854 555.861 851.182 1.00 55.12 281 VAL G N 1
ATOM 1971 C CA . VAL A 1 281 ? 507.819 556.342 850.196 1.00 55.12 281 VAL G CA 1
ATOM 1972 C C . VAL A 1 281 ? 507.697 557.862 850.124 1.00 55.12 281 VAL G C 1
ATOM 1973 O O . VAL A 1 281 ? 507.721 558.463 849.045 1.00 55.12 281 VAL G O 1
ATOM 1977 N N . ASN A 1 282 ? 507.528 558.496 851.281 1.00 56.49 282 ASN G N 1
ATOM 1978 C CA . ASN A 1 282 ? 507.576 559.947 851.330 1.00 56.49 282 ASN G CA 1
ATOM 1979 C C . ASN A 1 282 ? 509.023 560.432 851.437 1.00 56.49 282 ASN G C 1
ATOM 1980 O O . ASN A 1 282 ? 509.935 559.681 851.792 1.00 56.49 282 ASN G O 1
ATOM 1985 N N . LYS A 1 283 ? 509.219 561.717 851.127 1.00 55.29 283 LYS G N 1
ATOM 1986 C CA . LYS A 1 283 ? 510.565 562.245 850.920 1.00 55.29 283 LYS G CA 1
ATOM 1987 C C . LYS A 1 283 ? 511.426 562.130 852.172 1.00 55.29 283 LYS G C 1
ATOM 1988 O O . LYS A 1 283 ? 512.655 562.028 852.078 1.00 55.29 283 LYS G O 1
ATOM 1994 N N . GLU A 1 284 ? 510.807 562.152 853.355 1.00 58.35 284 GLU G N 1
ATOM 1995 C CA . GLU A 1 284 ? 511.594 562.137 854.586 1.00 58.35 284 GLU G CA 1
ATOM 1996 C C . GLU A 1 284 ? 512.332 560.814 854.762 1.00 58.35 284 GLU G C 1
ATOM 1997 O O . GLU A 1 284 ? 513.453 560.787 855.284 1.00 58.35 284 GLU G O 1
ATOM 2003 N N . ASN A 1 285 ? 511.727 559.706 854.338 1.00 57.47 285 ASN G N 1
ATOM 2004 C CA . ASN A 1 285 ? 512.352 558.389 854.442 1.00 57.47 285 ASN G CA 1
ATOM 2005 C C . ASN A 1 285 ? 512.300 557.648 853.106 1.00 57.47 285 ASN G C 1
ATOM 2006 O O . ASN A 1 285 ? 511.374 556.882 852.830 1.00 57.47 285 ASN G O 1
ATOM 2011 N N . VAL A 1 286 ? 513.324 557.857 852.284 1.00 54.85 286 VAL G N 1
ATOM 2012 C CA . VAL A 1 286 ? 513.487 557.118 851.035 1.00 54.85 286 VAL G CA 1
ATOM 2013 C C . VAL A 1 286 ? 514.941 556.687 850.924 1.00 54.85 286 VAL G C 1
ATOM 2014 O O . VAL A 1 286 ? 515.856 557.511 851.015 1.00 54.85 286 VAL G O 1
ATOM 2018 N N . VAL A 1 287 ? 515.149 555.388 850.725 1.00 52.59 287 VAL G N 1
ATOM 2019 C CA . VAL A 1 287 ? 516.488 554.840 850.549 1.00 52.59 287 VAL G CA 1
ATOM 2020 C C . VAL A 1 287 ? 516.712 554.557 849.072 1.00 52.59 287 VAL G C 1
ATOM 2021 O O . VAL A 1 287 ? 517.770 554.879 848.521 1.00 52.59 287 VAL G O 1
ATOM 2025 N N . GLY A 1 288 ? 515.723 553.954 848.422 1.00 49.71 288 GLY G N 1
ATOM 2026 C CA . GLY A 1 288 ? 515.831 553.678 847.005 1.00 49.71 288 GLY G CA 1
ATOM 2027 C C . GLY A 1 288 ? 514.553 553.108 846.441 1.00 49.71 288 GLY G C 1
ATOM 2028 O O . GLY A 1 288 ? 513.665 552.666 847.176 1.00 49.71 288 GLY G O 1
ATOM 2029 N N . LEU A 1 289 ? 514.471 553.126 845.113 1.00 45.72 289 LEU G N 1
ATOM 2030 C CA . LEU A 1 289 ? 513.336 552.580 844.377 1.00 45.72 289 LEU G CA 1
ATOM 2031 C C . LEU A 1 289 ? 513.861 551.554 843.389 1.00 45.72 289 LEU G C 1
ATOM 2032 O O . LEU A 1 289 ? 514.752 551.864 842.592 1.00 45.72 289 LEU G O 1
ATOM 2037 N N . PHE A 1 290 ? 513.317 550.340 843.434 1.00 44.55 290 PHE G N 1
ATOM 2038 C CA . PHE A 1 290 ? 513.697 549.293 842.495 1.00 44.55 290 PHE G CA 1
ATOM 2039 C C . PHE A 1 290 ? 512.503 548.949 841.621 1.00 44.55 290 PHE G C 1
ATOM 2040 O O . PHE A 1 290 ? 511.366 548.900 842.100 1.00 44.55 290 PHE G O 1
ATOM 2048 N N . GLN A 1 291 ? 512.766 548.723 840.337 1.00 43.56 291 GLN G N 1
ATOM 2049 C CA . GLN A 1 291 ? 511.728 548.411 839.371 1.00 43.56 291 GLN G CA 1
ATOM 2050 C C . GLN A 1 291 ? 512.336 547.606 838.234 1.00 43.56 291 GLN G C 1
ATOM 2051 O O . GLN A 1 291 ? 513.555 547.587 838.050 1.00 43.56 291 GLN G O 1
ATOM 2057 N N . HIS A 1 292 ? 511.474 546.932 837.483 1.00 41.79 292 HIS G N 1
ATOM 2058 C CA . HIS A 1 292 ? 511.887 546.154 836.326 1.00 41.79 292 HIS G CA 1
ATOM 2059 C C . HIS A 1 292 ? 511.381 546.817 835.053 1.00 41.79 292 HIS G C 1
ATOM 2060 O O . HIS A 1 292 ? 510.176 547.051 834.914 1.00 41.79 292 HIS G O 1
ATOM 2067 N N . ARG A 1 293 ? 512.313 547.125 834.143 1.00 41.91 293 ARG G N 1
ATOM 2068 C CA . ARG A 1 293 ? 512.080 547.549 832.760 1.00 41.91 293 ARG G CA 1
ATOM 2069 C C . ARG A 1 293 ? 510.682 548.100 832.505 1.00 41.91 293 ARG G C 1
ATOM 2070 O O . ARG A 1 293 ? 510.504 549.303 832.296 1.00 41.91 293 ARG G O 1
ATOM 2078 N N . SER A 1 294 ? 509.687 547.212 832.516 1.00 41.75 294 SER G N 1
ATOM 2079 C CA . SER A 1 294 ? 508.299 547.565 832.222 1.00 41.75 294 SER G CA 1
ATOM 2080 C C . SER A 1 294 ? 507.532 547.804 833.523 1.00 41.75 294 SER G C 1
ATOM 2081 O O . SER A 1 294 ? 506.634 547.055 833.911 1.00 41.75 294 SER G O 1
ATOM 2084 N N . ALA A 1 295 ? 507.914 548.881 834.212 1.00 40.12 295 ALA G N 1
ATOM 2085 C CA . ALA A 1 295 ? 507.212 549.328 835.406 1.00 40.12 295 ALA G CA 1
ATOM 2086 C C . ALA A 1 295 ? 506.663 550.740 835.291 1.00 40.12 295 ALA G C 1
ATOM 2087 O O . ALA A 1 295 ? 505.732 551.082 836.029 1.00 40.12 295 ALA G O 1
ATOM 2089 N N . VAL A 1 296 ? 507.215 551.567 834.409 1.00 39.45 296 VAL G N 1
ATOM 2090 C CA . VAL A 1 296 ? 506.743 552.927 834.181 1.00 39.45 296 VAL G CA 1
ATOM 2091 C C . VAL A 1 296 ? 506.660 553.130 832.675 1.00 39.45 296 VAL G C 1
ATOM 2092 O O . VAL A 1 296 ? 507.457 552.564 831.921 1.00 39.45 296 VAL G O 1
ATOM 2096 N N . GLY A 1 297 ? 505.682 553.912 832.234 1.00 39.16 297 GLY G N 1
ATOM 2097 C CA . GLY A 1 297 ? 505.515 554.134 830.813 1.00 39.16 297 GLY G CA 1
ATOM 2098 C C . GLY A 1 297 ? 505.467 555.597 830.436 1.00 39.16 297 GLY G C 1
ATOM 2099 O O . GLY A 1 297 ? 504.966 556.428 831.198 1.00 39.16 297 GLY G O 1
ATOM 2100 N N . THR A 1 298 ? 505.991 555.921 829.258 1.00 40.10 298 THR G N 1
ATOM 2101 C CA . THR A 1 298 ? 505.991 557.280 828.739 1.00 40.10 298 THR G CA 1
ATOM 2102 C C . THR A 1 298 ? 505.312 557.292 827.379 1.00 40.10 298 THR G C 1
ATOM 2103 O O . THR A 1 298 ? 505.696 556.531 826.484 1.00 40.10 298 THR G O 1
ATOM 2107 N N . VAL A 1 299 ? 504.308 558.148 827.229 1.00 38.97 299 VAL G N 1
ATOM 2108 C CA . VAL A 1 299 ? 503.602 558.337 825.969 1.00 38.97 299 VAL G CA 1
ATOM 2109 C C . VAL A 1 299 ? 504.009 559.685 825.402 1.00 38.97 299 VAL G C 1
ATOM 2110 O O . VAL A 1 299 ? 503.808 560.721 826.046 1.00 38.97 299 VAL G O 1
ATOM 2114 N N . LYS A 1 300 ? 504.575 559.675 824.198 1.00 39.68 300 LYS G N 1
ATOM 2115 C CA . LYS A 1 300 ? 505.118 560.874 823.580 1.00 39.68 300 LYS G CA 1
ATOM 2116 C C . LYS A 1 300 ? 504.239 561.302 822.414 1.00 39.68 300 LYS G C 1
ATOM 2117 O O . LYS A 1 300 ? 503.839 560.472 821.590 1.00 39.68 300 LYS G O 1
ATOM 2123 N N . LEU A 1 301 ? 503.916 562.589 822.371 1.00 39.13 301 LEU G N 1
ATOM 2124 C CA . LEU A 1 301 ? 503.198 563.199 821.260 1.00 39.13 301 LEU G CA 1
ATOM 2125 C C . LEU A 1 301 ? 504.071 564.309 820.689 1.00 39.13 301 LEU G C 1
ATOM 2126 O O . LEU A 1 301 ? 504.606 565.129 821.442 1.00 39.13 301 LEU G O 1
ATOM 2131 N N . LYS A 1 302 ? 504.236 564.308 819.365 1.00 42.24 302 LYS G N 1
ATOM 2132 C CA . LYS A 1 302 ? 505.062 565.249 818.608 1.00 42.24 302 LYS G CA 1
ATOM 2133 C C . LYS A 1 302 ? 506.555 565.057 818.844 1.00 42.24 302 LYS G C 1
ATOM 2134 O O . LYS A 1 302 ? 507.362 565.754 818.214 1.00 42.24 302 LYS G O 1
ATOM 2140 N N . ASP A 1 303 ? 506.944 564.136 819.718 1.00 43.19 303 ASP G N 1
ATOM 2141 C CA . ASP A 1 303 ? 508.354 563.866 820.054 1.00 43.19 303 ASP G CA 1
ATOM 2142 C C . ASP A 1 303 ? 508.976 565.181 820.536 1.00 43.19 303 ASP G C 1
ATOM 2143 O O . ASP A 1 303 ? 508.287 565.989 821.178 1.00 43.19 303 ASP G O 1
ATOM 2148 N N . LEU A 1 304 ? 510.249 565.432 820.240 1.00 39.94 304 LEU G N 1
ATOM 2149 C CA . LEU A 1 304 ? 510.923 566.660 820.637 1.00 39.94 304 LEU G CA 1
ATOM 2150 C C . LEU A 1 304 ? 511.335 567.420 819.387 1.00 39.94 304 LEU G C 1
ATOM 2151 O O . LEU A 1 304 ? 511.927 566.841 818.471 1.00 39.94 304 LEU G O 1
ATOM 2156 N N . ALA A 1 305 ? 511.023 568.713 819.354 1.00 37.79 305 ALA G N 1
ATOM 2157 C CA . ALA A 1 305 ? 511.380 569.571 818.239 1.00 37.79 305 ALA G CA 1
ATOM 2158 C C . ALA A 1 305 ? 511.698 570.961 818.765 1.00 37.79 305 ALA G C 1
ATOM 2159 O O . ALA A 1 305 ? 511.271 571.339 819.857 1.00 37.79 305 ALA G O 1
ATOM 2161 N N . LEU A 1 306 ? 512.460 571.716 817.980 1.00 37.39 306 LEU G N 1
ATOM 2162 C CA . LEU A 1 306 ? 512.831 573.076 818.335 1.00 37.39 306 LEU G CA 1
ATOM 2163 C C . LEU A 1 306 ? 512.721 573.973 817.112 1.00 37.39 306 LEU G C 1
ATOM 2164 O O . LEU A 1 306 ? 513.027 573.552 815.993 1.00 37.39 306 LEU G O 1
ATOM 2169 N N . GLU A 1 307 ? 512.278 575.210 817.332 1.00 36.67 307 GLU G N 1
ATOM 2170 C CA . GLU A 1 307 ? 512.074 576.170 816.261 1.00 36.67 307 GLU G CA 1
ATOM 2171 C C . GLU A 1 307 ? 512.743 577.488 816.614 1.00 36.67 307 GLU G C 1
ATOM 2172 O O . GLU A 1 307 ? 512.961 577.802 817.787 1.00 36.67 307 GLU G O 1
ATOM 2178 N N . ARG A 1 308 ? 513.065 578.261 815.580 1.00 37.03 308 ARG G N 1
ATOM 2179 C CA . ARG A 1 308 ? 513.745 579.541 815.724 1.00 37.03 308 ARG G CA 1
ATOM 2180 C C . ARG A 1 308 ? 512.845 580.643 815.186 1.00 37.03 308 ARG G C 1
ATOM 2181 O O . ARG A 1 308 ? 512.286 580.515 814.093 1.00 37.03 308 ARG G O 1
ATOM 2189 N N . ALA A 1 309 ? 512.707 581.720 815.954 1.00 33.79 309 ALA G N 1
ATOM 2190 C CA . ALA A 1 309 ? 511.822 582.824 815.611 1.00 33.79 309 ALA G CA 1
ATOM 2191 C C . ALA A 1 309 ? 512.587 584.137 815.681 1.00 33.79 309 ALA G C 1
ATOM 2192 O O . ALA A 1 309 ? 513.510 584.280 816.487 1.00 33.79 309 ALA G O 1
ATOM 2194 N N . ARG A 1 310 ? 512.196 585.087 814.835 1.00 31.79 310 ARG G N 1
ATOM 2195 C CA . ARG A 1 310 ? 512.834 586.395 814.804 1.00 31.79 310 ARG G CA 1
ATOM 2196 C C . ARG A 1 310 ? 511.993 587.402 815.579 1.00 31.79 310 ARG G C 1
ATOM 2197 O O . ARG A 1 310 ? 510.798 587.562 815.310 1.00 31.79 310 ARG G O 1
ATOM 2205 N N . ARG A 1 311 ? 512.615 588.079 816.540 1.00 30.83 311 ARG G N 1
ATOM 2206 C CA . ARG A 1 311 ? 511.951 589.113 817.332 1.00 30.83 311 ARG G CA 1
ATOM 2207 C C . ARG A 1 311 ? 512.492 590.461 816.869 1.00 30.83 311 ARG G C 1
ATOM 2208 O O . ARG A 1 311 ? 513.451 590.987 817.437 1.00 30.83 311 ARG G O 1
ATOM 2216 N N . THR A 1 312 ? 511.863 591.022 815.832 1.00 30.87 312 THR G N 1
ATOM 2217 C CA . THR A 1 312 ? 512.374 592.245 815.221 1.00 30.87 312 THR G CA 1
ATOM 2218 C C . THR A 1 312 ? 512.292 593.427 816.179 1.00 30.87 312 THR G C 1
ATOM 2219 O O . THR A 1 312 ? 513.200 594.266 816.221 1.00 30.87 312 THR G O 1
ATOM 2223 N N . GLU A 1 313 ? 511.209 593.513 816.959 1.00 30.38 313 GLU G N 1
ATOM 2224 C CA . GLU A 1 313 ? 511.023 594.659 817.843 1.00 30.38 313 GLU G CA 1
ATOM 2225 C C . GLU A 1 313 ? 512.117 594.733 818.902 1.00 30.38 313 GLU G C 1
ATOM 2226 O O . GLU A 1 313 ? 512.452 595.821 819.383 1.00 30.38 313 GLU G O 1
ATOM 2232 N N . TYR A 1 314 ? 512.680 593.589 819.283 1.00 29.87 314 TYR G N 1
ATOM 2233 C CA . TYR A 1 314 ? 513.790 593.545 820.223 1.00 29.87 314 TYR G CA 1
ATOM 2234 C C . TYR A 1 314 ? 515.133 593.312 819.546 1.00 29.87 314 TYR G C 1
ATOM 2235 O O . TYR A 1 314 ? 516.153 593.243 820.241 1.00 29.87 314 TYR G O 1
ATOM 2244 N N . GLN A 1 315 ? 515.157 593.197 818.216 1.00 30.47 315 GLN G N 1
ATOM 2245 C CA . GLN A 1 315 ? 516.384 592.938 817.462 1.00 30.47 315 GLN G CA 1
ATOM 2246 C C . GLN A 1 315 ? 517.094 591.687 817.978 1.00 30.47 315 GLN G C 1
ATOM 2247 O O . GLN A 1 315 ? 518.312 591.672 818.159 1.00 30.47 315 GLN G O 1
ATOM 2253 N N . ALA A 1 316 ? 516.321 590.630 818.220 1.00 30.23 316 ALA G N 1
ATOM 2254 C CA . ALA A 1 316 ? 516.835 589.411 818.822 1.00 30.23 316 ALA G CA 1
ATOM 2255 C C . ALA A 1 316 ? 516.302 588.190 818.084 1.00 30.23 316 ALA G C 1
ATOM 2256 O O . ALA A 1 316 ? 515.361 588.275 817.292 1.00 30.23 316 ALA G O 1
ATOM 2258 N N . ASP A 1 317 ? 516.928 587.050 818.358 1.00 32.68 317 ASP G N 1
ATOM 2259 C CA . ASP A 1 317 ? 516.489 585.754 817.858 1.00 32.68 317 ASP G CA 1
ATOM 2260 C C . ASP A 1 317 ? 516.141 584.865 819.044 1.00 32.68 317 ASP G C 1
ATOM 2261 O O . ASP A 1 317 ? 516.855 584.864 820.051 1.00 32.68 317 ASP G O 1
ATOM 2266 N N . GLN A 1 318 ? 515.051 584.115 818.923 1.00 33.70 318 GLN G N 1
ATOM 2267 C CA . GLN A 1 318 ? 514.570 583.255 819.994 1.00 33.70 318 GLN G CA 1
ATOM 2268 C C . GLN A 1 318 ? 514.586 581.804 819.533 1.00 33.70 318 GLN G C 1
ATOM 2269 O O . GLN A 1 318 ? 514.065 581.483 818.460 1.00 33.70 318 GLN G O 1
ATOM 2275 N N . ILE A 1 319 ? 515.185 580.938 820.344 1.00 35.23 319 ILE G N 1
ATOM 2276 C CA . ILE A 1 319 ? 515.239 579.504 820.083 1.00 35.23 319 ILE G CA 1
ATOM 2277 C C . ILE A 1 319 ? 514.506 578.801 821.214 1.00 35.23 319 ILE G C 1
ATOM 2278 O O . ILE A 1 319 ? 514.855 578.970 822.389 1.00 35.23 319 ILE G O 1
ATOM 2283 N N . VAL A 1 320 ? 513.492 578.013 820.865 1.00 35.52 320 VAL G N 1
ATOM 2284 C CA . VAL A 1 320 ? 512.661 577.312 821.836 1.00 35.52 320 VAL G CA 1
ATOM 2285 C C . VAL A 1 320 ? 512.581 575.844 821.440 1.00 35.52 320 VAL G C 1
ATOM 2286 O O . VAL A 1 320 ? 512.401 575.522 820.260 1.00 35.52 320 VAL G O 1
ATOM 2290 N N . ALA A 1 321 ? 512.738 574.958 822.422 1.00 36.01 321 ALA G N 1
ATOM 2291 C CA . ALA A 1 321 ? 512.576 573.521 822.236 1.00 36.01 321 ALA G CA 1
ATOM 2292 C C . ALA A 1 321 ? 511.420 573.061 823.108 1.00 36.01 321 ALA G C 1
ATOM 2293 O O . ALA A 1 321 ? 511.199 573.615 824.191 1.00 36.01 321 ALA G O 1
ATOM 2295 N N . LYS A 1 322 ? 510.688 572.053 822.642 1.00 35.93 322 LYS G N 1
ATOM 2296 C CA . LYS A 1 322 ? 509.420 571.687 823.253 1.00 35.93 322 LYS G CA 1
ATOM 2297 C C . LYS A 1 322 ? 509.110 570.223 822.985 1.00 35.93 322 LYS G C 1
ATOM 2298 O O . LYS A 1 322 ? 509.565 569.636 822.002 1.00 35.93 322 LYS G O 1
ATOM 2304 N N . TYR A 1 323 ? 508.322 569.639 823.885 1.00 36.13 323 TYR G N 1
ATOM 2305 C CA . TYR A 1 323 ? 507.764 568.310 823.688 1.00 36.13 323 TYR G CA 1
ATOM 2306 C C . TYR A 1 323 ? 506.508 568.174 824.537 1.00 36.13 323 TYR G C 1
ATOM 2307 O O . TYR A 1 323 ? 506.285 568.937 825.479 1.00 36.13 323 TYR G O 1
ATOM 2316 N N . ALA A 1 324 ? 505.689 567.186 824.190 1.00 38.17 324 ALA G N 1
ATOM 2317 C CA . ALA A 1 324 ? 504.487 566.852 824.940 1.00 38.17 324 ALA G CA 1
ATOM 2318 C C . ALA A 1 324 ? 504.491 565.361 825.243 1.00 38.17 324 ALA G C 1
ATOM 2319 O O . ALA A 1 324 ? 504.299 564.541 824.339 1.00 38.17 324 ALA G O 1
ATOM 2321 N N . MET A 1 325 ? 504.707 565.014 826.511 1.00 38.95 325 MET G N 1
ATOM 2322 C CA . MET A 1 325 ? 504.756 563.617 826.915 1.00 38.95 325 MET G CA 1
ATOM 2323 C C . MET A 1 325 ? 503.925 563.419 828.174 1.00 38.95 325 MET G C 1
ATOM 2324 O O . MET A 1 325 ? 503.663 564.360 828.927 1.00 38.95 325 MET G O 1
ATOM 2329 N N . GLY A 1 326 ? 503.512 562.172 828.386 1.00 37.86 326 GLY G N 1
ATOM 2330 C CA . GLY A 1 326 ? 502.817 561.786 829.596 1.00 37.86 326 GLY G CA 1
ATOM 2331 C C . GLY A 1 326 ? 503.453 560.570 830.236 1.00 37.86 326 GLY G C 1
ATOM 2332 O O . GLY A 1 326 ? 503.824 559.624 829.538 1.00 37.86 326 GLY G O 1
ATOM 2333 N N . HIS A 1 327 ? 503.582 560.579 831.558 1.00 39.35 327 HIS G N 1
ATOM 2334 C CA . HIS A 1 327 ? 504.265 559.523 832.297 1.00 39.35 327 HIS G CA 1
ATOM 2335 C C . HIS A 1 327 ? 503.256 558.809 833.184 1.00 39.35 327 HIS G C 1
ATOM 2336 O O . HIS A 1 327 ? 502.422 559.458 833.825 1.00 39.35 327 HIS G O 1
ATOM 2343 N N . GLY A 1 328 ? 503.333 557.482 833.223 1.00 40.48 328 GLY G N 1
ATOM 2344 C CA . GLY A 1 328 ? 502.318 556.707 833.909 1.00 40.48 328 GLY G CA 1
ATOM 2345 C C . GLY A 1 328 ? 502.809 555.557 834.765 1.00 40.48 328 GLY G C 1
ATOM 2346 O O . GLY A 1 328 ? 504.007 555.273 834.822 1.00 40.48 328 GLY G O 1
ATOM 2347 N N . GLY A 1 329 ? 501.872 554.891 835.435 1.00 41.35 329 GLY G N 1
ATOM 2348 C CA . GLY A 1 329 ? 502.188 553.844 836.387 1.00 41.35 329 GLY G CA 1
ATOM 2349 C C . GLY A 1 329 ? 501.636 552.471 836.060 1.00 41.35 329 GLY G C 1
ATOM 2350 O O . GLY A 1 329 ? 501.082 551.806 836.938 1.00 41.35 329 GLY G O 1
ATOM 2351 N N . LEU A 1 330 ? 501.736 552.040 834.806 1.00 39.92 330 LEU G N 1
ATOM 2352 C CA . LEU A 1 330 ? 501.278 550.700 834.472 1.00 39.92 330 LEU G CA 1
ATOM 2353 C C . LEU A 1 330 ? 502.171 549.650 835.134 1.00 39.92 330 LEU G C 1
ATOM 2354 O O . LEU A 1 330 ? 503.323 549.909 835.496 1.00 39.92 330 LEU G O 1
ATOM 2359 N N . ARG A 1 331 ? 501.616 548.451 835.300 1.00 39.41 331 ARG G N 1
ATOM 2360 C CA . ARG A 1 331 ? 502.339 547.299 835.827 1.00 39.41 331 ARG G CA 1
ATOM 2361 C C . ARG A 1 331 ? 502.902 547.546 837.230 1.00 39.41 331 ARG G C 1
ATOM 2362 O O . ARG A 1 331 ? 504.120 547.647 837.407 1.00 39.41 331 ARG G O 1
ATOM 2370 N N . PRO A 1 332 ? 502.040 547.666 838.246 1.00 41.75 332 PRO G N 1
ATOM 2371 C CA . PRO A 1 332 ? 502.544 547.923 839.607 1.00 41.75 332 PRO G CA 1
ATOM 2372 C C . PRO A 1 332 ? 503.335 546.778 840.220 1.00 41.75 332 PRO G C 1
ATOM 2373 O O . PRO A 1 332 ? 504.180 547.029 841.088 1.00 41.75 332 PRO G O 1
ATOM 2377 N N . GLU A 1 333 ? 503.082 545.531 839.815 1.00 43.29 333 GLU G N 1
ATOM 2378 C CA . GLU A 1 333 ? 503.702 544.399 840.501 1.00 43.29 333 GLU G CA 1
ATOM 2379 C C . GLU A 1 333 ? 505.215 544.386 840.323 1.00 43.29 333 GLU G C 1
ATOM 2380 O O . GLU A 1 333 ? 505.934 543.774 841.121 1.00 43.29 333 GLU G O 1
ATOM 2386 N N . SER A 1 334 ? 505.718 545.052 839.282 1.00 42.59 334 SER G N 1
ATOM 2387 C CA . SER A 1 334 ? 507.159 545.073 839.053 1.00 42.59 334 SER G CA 1
ATOM 2388 C C . SER A 1 334 ? 507.821 546.249 839.763 1.00 42.59 334 SER G C 1
ATOM 2389 O O . SER A 1 334 ? 509.047 546.400 839.717 1.00 42.59 334 SER G O 1
ATOM 2392 N N . ALA A 1 335 ? 507.030 547.093 840.421 1.00 43.04 335 ALA G N 1
ATOM 2393 C CA . ALA A 1 335 ? 507.582 548.237 841.135 1.00 43.04 335 ALA G CA 1
ATOM 2394 C C . ALA A 1 335 ? 507.995 547.847 842.550 1.00 43.04 335 ALA G C 1
ATOM 2395 O O . ALA A 1 335 ? 507.642 546.773 843.043 1.00 43.04 335 ALA G O 1
ATOM 2397 N N . GLY A 1 336 ? 508.749 548.729 843.201 1.00 45.10 336 GLY G N 1
ATOM 2398 C CA . GLY A 1 336 ? 509.190 548.486 844.563 1.00 45.10 336 GLY G CA 1
ATOM 2399 C C . GLY A 1 336 ? 509.868 549.706 845.149 1.00 45.10 336 GLY G C 1
ATOM 2400 O O . GLY A 1 336 ? 510.079 550.713 844.466 1.00 45.10 336 GLY G O 1
ATOM 2401 N N . ALA A 1 337 ? 510.211 549.602 846.433 1.00 47.73 337 ALA G N 1
ATOM 2402 C CA . ALA A 1 337 ? 510.845 550.699 847.150 1.00 47.73 337 ALA G CA 1
ATOM 2403 C C . ALA A 1 337 ? 511.561 550.178 848.387 1.00 47.73 337 ALA G C 1
ATOM 2404 O O . ALA A 1 337 ? 511.327 549.057 848.843 1.00 47.73 337 ALA G O 1
ATOM 2406 N N . LEU A 1 338 ? 512.455 551.012 848.917 1.00 50.70 338 LEU G N 1
ATOM 2407 C CA . LEU A 1 338 ? 513.075 550.811 850.222 1.00 50.70 338 LEU G CA 1
ATOM 2408 C C . LEU A 1 338 ? 512.931 552.097 851.022 1.00 50.70 338 LEU G C 1
ATOM 2409 O O . LEU A 1 338 ? 513.282 553.176 850.535 1.00 50.70 338 LEU G O 1
ATOM 2414 N N . VAL A 1 339 ? 512.417 551.985 852.245 1.00 56.52 339 VAL G N 1
ATOM 2415 C CA . VAL A 1 339 ? 512.137 553.146 853.079 1.00 56.52 339 VAL G CA 1
ATOM 2416 C C . VAL A 1 339 ? 512.724 552.940 854.467 1.00 56.52 339 VAL G C 1
ATOM 2417 O O . VAL A 1 339 ? 512.808 551.816 854.971 1.00 56.52 339 VAL G O 1
ATOM 2421 N N . PHE A 1 340 ? 513.151 554.043 855.079 1.00 62.09 340 PHE G N 1
ATOM 2422 C CA . PHE A 1 340 ? 513.586 554.011 856.468 1.00 62.09 340 PHE G CA 1
ATOM 2423 C C . PHE A 1 340 ? 512.389 553.809 857.391 1.00 62.09 340 PHE G C 1
ATOM 2424 O O . PHE A 1 340 ? 511.279 554.268 857.112 1.00 62.09 340 PHE G O 1
ATOM 2432 N N . THR A 1 341 ? 512.622 553.114 858.499 1.00 65.69 341 THR G N 1
ATOM 2433 C CA . THR A 1 341 ? 511.559 552.908 859.474 1.00 65.69 341 THR G CA 1
ATOM 2434 C C . THR A 1 341 ? 511.362 554.162 860.316 1.00 65.69 341 THR G C 1
ATOM 2435 O O . THR A 1 341 ? 512.325 554.812 860.732 1.00 65.69 341 THR G O 1
ATOM 2439 N N . ALA A 1 342 ? 510.101 554.501 860.569 1.00 68.53 342 ALA G N 1
ATOM 2440 C CA . ALA A 1 342 ? 509.768 555.690 861.343 1.00 68.53 342 ALA G CA 1
ATOM 2441 C C . ALA A 1 342 ? 509.779 555.392 862.838 1.00 68.53 342 ALA G C 1
ATOM 2442 O O . ALA A 1 342 ? 509.492 556.265 863.656 1.00 68.53 342 ALA G O 1
ATOM 2444 N N . ALA B 1 2 ? 413.668 510.184 790.481 1.00 33.60 2 ALA A N 1
ATOM 2445 C CA . ALA B 1 2 ? 414.352 510.760 791.631 1.00 33.60 2 ALA A CA 1
ATOM 2446 C C . ALA B 1 2 ? 415.855 510.523 791.545 1.00 33.60 2 ALA A C 1
ATOM 2447 O O . ALA B 1 2 ? 416.439 510.577 790.464 1.00 33.60 2 ALA A O 1
ATOM 2449 N N . ASN B 1 3 ? 416.475 510.261 792.693 1.00 33.36 3 ASN A N 1
ATOM 2450 C CA . ASN B 1 3 ? 417.910 510.024 792.727 1.00 33.36 3 ASN A CA 1
ATOM 2451 C C . ASN B 1 3 ? 418.253 508.701 792.053 1.00 33.36 3 ASN A C 1
ATOM 2452 O O . ASN B 1 3 ? 417.497 507.729 792.132 1.00 33.36 3 ASN A O 1
ATOM 2457 N N . MET B 1 4 ? 419.402 508.671 791.387 1.00 31.53 4 MET A N 1
ATOM 2458 C CA . MET B 1 4 ? 419.863 507.482 790.682 1.00 31.53 4 MET A CA 1
ATOM 2459 C C . MET B 1 4 ? 420.685 506.620 791.634 1.00 31.53 4 MET A C 1
ATOM 2460 O O . MET B 1 4 ? 421.718 507.062 792.145 1.00 31.53 4 MET A O 1
ATOM 2465 N N . GLN B 1 5 ? 420.224 505.395 791.869 1.00 32.45 5 GLN A N 1
ATOM 2466 C CA . GLN B 1 5 ? 420.918 504.466 792.747 1.00 32.45 5 GLN A CA 1
ATOM 2467 C C . GLN B 1 5 ? 421.885 503.607 791.943 1.00 32.45 5 GLN A C 1
ATOM 2468 O O . GLN B 1 5 ? 421.684 503.377 790.747 1.00 32.45 5 GLN A O 1
ATOM 2474 N N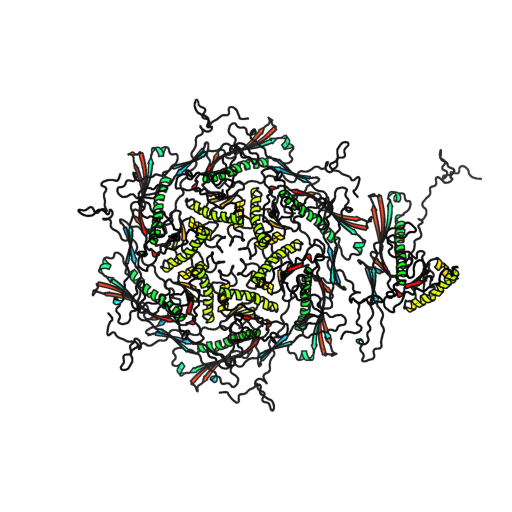 . GLY B 1 6 ? 422.938 503.143 792.606 1.00 28.72 6 GLY A N 1
ATOM 2475 C CA . GLY B 1 6 ? 423.934 502.327 791.939 1.00 28.72 6 GLY A CA 1
ATOM 2476 C C . GLY B 1 6 ? 424.871 503.091 791.037 1.00 28.72 6 GLY A C 1
ATOM 2477 O O . GLY B 1 6 ? 425.471 502.498 790.134 1.00 28.72 6 GLY A O 1
ATOM 2478 N N . GLY B 1 7 ? 425.018 504.395 791.249 1.00 26.19 7 GLY A N 1
ATOM 2479 C CA . GLY B 1 7 ? 425.926 505.197 790.451 1.00 26.19 7 GLY A CA 1
ATOM 2480 C C . GLY B 1 7 ? 427.365 505.007 790.903 1.00 26.19 7 GLY A C 1
ATOM 2481 O O . GLY B 1 7 ? 427.639 504.789 792.081 1.00 26.19 7 GLY A O 1
ATOM 2482 N N . GLN B 1 8 ? 428.283 505.099 789.943 1.00 24.83 8 GLN A N 1
ATOM 2483 C CA . GLN B 1 8 ? 429.694 504.881 790.229 1.00 24.83 8 GLN A CA 1
ATOM 2484 C C . GLN B 1 8 ? 430.277 506.081 790.966 1.00 24.83 8 GLN A C 1
ATOM 2485 O O . GLN B 1 8 ? 430.593 507.101 790.346 1.00 24.83 8 GLN A O 1
ATOM 2491 N N . ARG B 1 9 ? 430.422 505.970 792.283 1.00 25.80 9 ARG A N 1
ATOM 2492 C CA . ARG B 1 9 ? 430.930 507.055 793.118 1.00 25.80 9 ARG A CA 1
ATOM 2493 C C . ARG B 1 9 ? 432.419 506.828 793.354 1.00 25.80 9 ARG A C 1
ATOM 2494 O O . ARG B 1 9 ? 432.811 505.949 794.125 1.00 25.80 9 ARG A O 1
ATOM 2502 N N . LEU B 1 10 ? 433.249 507.629 792.683 1.00 22.23 10 LEU A N 1
ATOM 2503 C CA . LEU B 1 10 ? 434.694 507.466 792.802 1.00 22.23 10 LEU A CA 1
ATOM 2504 C C . LEU B 1 10 ? 435.219 508.076 794.096 1.00 22.23 10 LEU A C 1
ATOM 2505 O O . LEU B 1 10 ? 436.268 507.664 794.604 1.00 22.23 10 LEU A O 1
ATOM 2510 N N . GLY B 1 11 ? 434.508 509.064 794.640 1.00 24.62 11 GLY A N 1
ATOM 2511 C CA . GLY B 1 11 ? 435.015 509.768 795.807 1.00 24.62 11 GLY A CA 1
ATOM 2512 C C . GLY B 1 11 ? 434.966 508.941 797.078 1.00 24.62 11 GLY A C 1
ATOM 2513 O O . GLY B 1 11 ? 435.905 508.959 797.875 1.00 24.62 11 GLY A O 1
ATOM 2514 N N . THR B 1 12 ? 433.872 508.212 797.287 1.00 27.53 12 THR A N 1
ATOM 2515 C CA . THR B 1 12 ? 433.694 507.476 798.531 1.00 27.53 12 THR A CA 1
ATOM 2516 C C . THR B 1 12 ? 434.641 506.284 798.597 1.00 27.53 12 THR A C 1
ATOM 2517 O O . THR B 1 12 ? 435.168 505.834 797.575 1.00 27.53 12 THR A O 1
ATOM 2521 N N . ASN B 1 13 ? 434.858 505.775 799.812 1.00 30.27 13 ASN A N 1
ATOM 2522 C CA . ASN B 1 13 ? 435.938 504.819 800.033 1.00 30.27 13 ASN A CA 1
ATOM 2523 C C . ASN B 1 13 ? 435.535 503.399 799.654 1.00 30.27 13 ASN A C 1
ATOM 2524 O O . ASN B 1 13 ? 436.311 502.684 799.006 1.00 30.27 13 ASN A O 1
ATOM 2529 N N . GLN B 1 14 ? 434.336 502.972 800.042 1.00 31.04 14 GLN A N 1
ATOM 2530 C CA . GLN B 1 14 ? 433.968 501.546 800.064 1.00 31.04 14 GLN A CA 1
ATOM 2531 C C . GLN B 1 14 ? 435.011 500.862 800.947 1.00 31.04 14 GLN A C 1
ATOM 2532 O O . GLN B 1 14 ? 435.181 501.270 802.107 1.00 31.04 14 GLN A O 1
ATOM 2538 N N . GLY B 1 15 ? 435.707 499.844 800.470 1.00 33.11 15 GLY A N 1
ATOM 2539 C CA . GLY B 1 15 ? 436.675 499.176 801.325 1.00 33.11 15 GLY A CA 1
ATOM 2540 C C . GLY B 1 15 ? 436.030 498.126 802.206 1.00 33.11 15 GLY A C 1
ATOM 2541 O O . GLY B 1 15 ? 434.828 498.144 802.473 1.00 33.11 15 GLY A O 1
ATOM 2542 N N . LYS B 1 16 ? 436.855 497.185 802.665 1.00 34.77 16 LYS A N 1
ATOM 2543 C CA . LYS B 1 16 ? 436.333 496.073 803.452 1.00 34.77 16 LYS A CA 1
ATOM 2544 C C . LYS B 1 16 ? 435.873 496.542 804.828 1.00 34.77 16 LYS A C 1
ATOM 2545 O O . LYS B 1 16 ? 434.807 496.142 805.310 1.00 34.77 16 LYS A O 1
ATOM 2551 N N . GLY B 1 17 ? 436.662 497.394 805.476 1.00 35.61 17 GLY A N 1
ATOM 2552 C CA . GLY B 1 17 ? 436.315 497.872 806.801 1.00 35.61 17 GLY A CA 1
ATOM 2553 C C . GLY B 1 17 ? 436.298 499.380 806.946 1.00 35.61 17 GLY A C 1
ATOM 2554 O O . GLY B 1 17 ? 436.167 499.897 808.060 1.00 35.61 17 GLY A O 1
ATOM 2555 N N . GLN B 1 18 ? 436.426 500.099 805.834 1.00 36.25 18 GLN A N 1
ATOM 2556 C CA . GLN B 1 18 ? 436.463 501.554 805.889 1.00 36.25 18 GLN A CA 1
ATOM 2557 C C . GLN B 1 18 ? 435.078 502.118 806.188 1.00 36.25 18 GLN A C 1
ATOM 2558 O O . GLN B 1 18 ? 434.057 501.493 805.893 1.00 36.25 18 GLN A O 1
ATOM 2564 N N . SER B 1 19 ? 435.053 503.312 806.787 1.00 38.22 19 SER A N 1
ATOM 2565 C CA . SER B 1 19 ? 433.785 503.937 807.149 1.00 38.22 19 SER A CA 1
ATOM 2566 C C . SER B 1 19 ? 432.992 504.338 805.912 1.00 38.22 19 SER A C 1
ATOM 2567 O O . SER B 1 19 ? 431.780 504.103 805.833 1.00 38.22 19 SER A O 1
ATOM 2570 N N . ALA B 1 20 ? 433.662 504.956 804.937 1.00 36.64 20 ALA A N 1
ATOM 2571 C CA . ALA B 1 20 ? 433.063 505.413 803.687 1.00 36.64 20 ALA A CA 1
ATOM 2572 C C . ALA B 1 20 ? 431.923 506.402 803.899 1.00 36.64 20 ALA A C 1
ATOM 2573 O O . ALA B 1 20 ? 430.993 506.459 803.089 1.00 36.64 20 ALA A O 1
ATOM 2575 N N . ALA B 1 21 ? 431.970 507.183 804.980 1.00 35.45 21 ALA A N 1
ATOM 2576 C CA . ALA B 1 21 ? 430.943 508.197 805.201 1.00 35.45 21 ALA A CA 1
ATOM 2577 C C . ALA B 1 21 ? 431.184 509.426 804.334 1.00 35.45 21 ALA A C 1
ATOM 2578 O O . ALA B 1 21 ? 430.232 510.061 803.865 1.00 35.45 21 ALA A O 1
ATOM 2580 N N . ASP B 1 22 ? 432.448 509.775 804.106 1.00 31.23 22 ASP A N 1
ATOM 2581 C CA . ASP B 1 22 ? 432.803 510.957 803.333 1.00 31.23 22 ASP A CA 1
ATOM 2582 C C . ASP B 1 22 ? 432.689 510.650 801.845 1.00 31.23 22 ASP A C 1
ATOM 2583 O O . ASP B 1 22 ? 433.198 509.628 801.374 1.00 31.23 22 ASP A O 1
ATOM 2588 N N . LYS B 1 23 ? 432.019 511.540 801.110 1.00 28.39 23 LYS A N 1
ATOM 2589 C CA . LYS B 1 23 ? 431.804 511.311 799.685 1.00 28.39 23 LYS A CA 1
ATOM 2590 C C . LYS B 1 23 ? 432.983 511.801 798.854 1.00 28.39 23 LYS A C 1
ATOM 2591 O O . LYS B 1 23 ? 433.039 511.555 797.644 1.00 28.39 23 LYS A O 1
ATOM 2597 N N . LEU B 1 24 ? 433.932 512.499 799.480 1.00 25.55 24 LEU A N 1
ATOM 2598 C CA . LEU B 1 24 ? 435.083 513.057 798.784 1.00 25.55 24 LEU A CA 1
ATOM 2599 C C . LEU B 1 24 ? 436.406 512.533 799.333 1.00 25.55 24 LEU A C 1
ATOM 2600 O O . LEU B 1 24 ? 437.420 513.234 799.264 1.00 25.55 24 LEU A O 1
ATOM 2605 N N . ALA B 1 25 ? 436.418 511.315 799.881 1.00 24.80 25 ALA A N 1
ATOM 2606 C CA . ALA B 1 25 ? 437.613 510.815 800.550 1.00 24.80 25 ALA A CA 1
ATOM 2607 C C . ALA B 1 25 ? 438.741 510.534 799.562 1.00 24.80 25 ALA A C 1
ATOM 2608 O O . ALA B 1 25 ? 439.886 510.939 799.790 1.00 24.80 25 ALA A O 1
ATOM 2610 N N . LEU B 1 26 ? 438.440 509.841 798.462 1.00 22.54 26 LEU A N 1
ATOM 2611 C CA . LEU B 1 26 ? 439.499 509.445 797.537 1.00 22.54 26 LEU A CA 1
ATOM 2612 C C . LEU B 1 26 ? 440.027 510.631 796.741 1.00 22.54 26 LEU A C 1
ATOM 2613 O O . LEU B 1 26 ? 441.186 510.631 796.314 1.00 22.54 26 LEU A O 1
ATOM 2618 N N . PHE B 1 27 ? 439.193 511.642 796.517 1.00 22.05 27 PHE A N 1
ATOM 2619 C CA . PHE B 1 27 ? 439.691 512.862 795.901 1.00 22.05 27 PHE A CA 1
ATOM 2620 C C . PHE B 1 27 ? 440.652 513.564 796.850 1.00 22.05 27 PHE A C 1
ATOM 2621 O O . PHE B 1 27 ? 440.394 513.694 798.049 1.00 22.05 27 PHE A O 1
ATOM 2629 N N . LEU B 1 28 ? 441.778 514.011 796.306 1.00 21.31 28 LEU A N 1
ATOM 2630 C CA . LEU B 1 28 ? 442.865 514.551 797.107 1.00 21.31 28 LEU A CA 1
ATOM 2631 C C . LEU B 1 28 ? 443.058 516.031 796.809 1.00 21.31 28 LEU A C 1
ATOM 2632 O O . LEU B 1 28 ? 442.977 516.461 795.654 1.00 21.31 28 LEU A O 1
ATOM 2637 N N . LYS B 1 29 ? 443.289 516.804 797.867 1.00 22.41 29 LYS A N 1
ATOM 2638 C CA . LYS B 1 29 ? 443.547 518.228 797.728 1.00 22.41 29 LYS A CA 1
ATOM 2639 C C . LYS B 1 29 ? 444.880 518.461 797.027 1.00 22.41 29 LYS A C 1
ATOM 2640 O O . LYS B 1 29 ? 445.876 517.786 797.297 1.00 22.41 29 LYS A O 1
ATOM 2646 N N . VAL B 1 30 ? 444.893 519.431 796.116 1.00 21.97 30 VAL A N 1
ATOM 2647 C CA . VAL B 1 30 ? 446.069 519.729 795.312 1.00 21.97 30 VAL A CA 1
ATOM 2648 C C . VAL B 1 30 ? 446.645 521.068 795.748 1.00 21.97 30 VAL A C 1
ATOM 2649 O O . VAL B 1 30 ? 445.975 521.878 796.395 1.00 21.97 30 VAL A O 1
ATOM 2653 N N . PHE B 1 31 ? 447.909 521.288 795.393 1.00 23.30 31 PHE A N 1
ATOM 2654 C CA . PHE B 1 31 ? 448.571 522.543 795.719 1.00 23.30 31 PHE A CA 1
ATOM 2655 C C . PHE B 1 31 ? 448.035 523.667 794.844 1.00 23.30 31 PHE A C 1
ATOM 2656 O O . PHE B 1 31 ? 447.867 523.508 793.633 1.00 23.30 31 PHE A O 1
ATOM 2664 N N . GLY B 1 32 ? 447.762 524.810 795.469 1.00 25.20 32 GLY A N 1
ATOM 2665 C CA . GLY B 1 32 ? 447.321 525.968 794.723 1.00 25.20 32 GLY A CA 1
ATOM 2666 C C . GLY B 1 32 ? 448.388 526.482 793.777 1.00 25.20 32 GLY A C 1
ATOM 2667 O O . GLY B 1 32 ? 449.517 525.993 793.730 1.00 25.20 32 GLY A O 1
ATOM 2668 N N . GLY B 1 33 ? 448.012 527.494 792.998 1.00 27.86 33 GLY A N 1
ATOM 2669 C CA . GLY B 1 33 ? 448.926 528.015 791.995 1.00 27.86 33 GLY A CA 1
ATOM 2670 C C . GLY B 1 33 ? 450.174 528.642 792.590 1.00 27.86 33 GLY A C 1
ATOM 2671 O O . GLY B 1 33 ? 451.289 528.369 792.140 1.00 27.86 33 GLY A O 1
ATOM 2672 N N . GLU B 1 34 ? 450.007 529.481 793.608 1.00 28.08 34 GLU A N 1
ATOM 2673 C CA . GLU B 1 34 ? 451.102 530.266 794.158 1.00 28.08 34 GLU A CA 1
ATOM 2674 C C . GLU B 1 34 ? 451.017 530.308 795.676 1.00 28.08 34 GLU A C 1
ATOM 2675 O O . GLU B 1 34 ? 449.957 530.060 796.257 1.00 28.08 34 GLU A O 1
ATOM 2681 N N . VAL B 1 35 ? 452.148 530.623 796.309 1.00 25.50 35 VAL A N 1
ATOM 2682 C CA . VAL B 1 35 ? 452.181 530.797 797.754 1.00 25.50 35 VAL A CA 1
ATOM 2683 C C . VAL B 1 35 ? 451.917 532.256 798.100 1.00 25.50 35 VAL A C 1
ATOM 2684 O O . VAL B 1 35 ? 452.410 533.176 797.433 1.00 25.50 35 VAL A O 1
ATOM 2688 N N . LEU B 1 36 ? 451.110 532.475 799.133 1.00 24.16 36 LEU A N 1
ATOM 2689 C CA . LEU B 1 36 ? 450.824 533.815 799.625 1.00 24.16 36 LEU A CA 1
ATOM 2690 C C . LEU B 1 36 ? 451.931 534.248 800.576 1.00 24.16 36 LEU A C 1
ATOM 2691 O O . LEU B 1 36 ? 452.312 533.496 801.476 1.00 24.16 36 LEU A O 1
ATOM 2696 N N . THR B 1 37 ? 452.453 535.450 800.365 1.00 24.73 37 THR A N 1
ATOM 2697 C CA . THR B 1 37 ? 453.525 535.977 801.193 1.00 24.73 37 THR A CA 1
ATOM 2698 C C . THR B 1 37 ? 453.115 537.322 801.772 1.00 24.73 37 THR A C 1
ATOM 2699 O O . THR B 1 37 ? 452.276 538.031 801.209 1.00 24.73 37 THR A O 1
ATOM 2703 N N . ALA B 1 38 ? 453.699 537.651 802.921 1.00 23.83 38 ALA A N 1
ATOM 2704 C CA . ALA B 1 38 ? 453.385 538.905 803.589 1.00 23.83 38 ALA A CA 1
ATOM 2705 C C . ALA B 1 38 ? 453.797 540.087 802.723 1.00 23.83 38 ALA A C 1
ATOM 2706 O O . ALA B 1 38 ? 454.793 540.029 801.997 1.00 23.83 38 ALA A O 1
ATOM 2708 N N . PHE B 1 39 ? 453.012 541.160 802.794 1.00 22.68 39 PHE A N 1
ATOM 2709 C CA . PHE B 1 39 ? 453.289 542.338 801.986 1.00 22.68 39 PHE A CA 1
ATOM 2710 C C . PHE B 1 39 ? 454.616 542.963 802.393 1.00 22.68 39 PHE A C 1
ATOM 2711 O O . PHE B 1 39 ? 454.944 543.050 803.580 1.00 22.68 39 PHE A O 1
ATOM 2719 N N . ALA B 1 40 ? 455.384 543.394 801.397 1.00 24.15 40 ALA A N 1
ATOM 2720 C CA . ALA B 1 40 ? 456.697 543.963 801.656 1.00 24.15 40 ALA A CA 1
ATOM 2721 C C . ALA B 1 40 ? 456.578 545.302 802.372 1.00 24.15 40 ALA A C 1
ATOM 2722 O O . ALA B 1 40 ? 455.661 546.088 802.124 1.00 24.15 40 ALA A O 1
ATOM 2724 N N . ARG B 1 41 ? 457.523 545.555 803.272 1.00 25.80 41 ARG A N 1
ATOM 2725 C CA . ARG B 1 41 ? 457.607 546.809 804.007 1.00 25.80 41 ARG A CA 1
ATOM 2726 C C . ARG B 1 41 ? 458.857 547.550 803.565 1.00 25.80 41 ARG A C 1
ATOM 2727 O O . ARG B 1 41 ? 459.938 546.960 803.485 1.00 25.80 41 ARG A O 1
ATOM 2735 N N . THR B 1 42 ? 458.709 548.841 803.283 1.00 28.21 42 THR A N 1
ATOM 2736 C CA . THR B 1 42 ? 459.789 549.665 802.760 1.00 28.21 42 THR A CA 1
ATOM 2737 C C . THR B 1 42 ? 460.260 550.650 803.821 1.00 28.21 42 THR A C 1
ATOM 2738 O O . THR B 1 42 ? 459.445 551.253 804.526 1.00 28.21 42 THR A O 1
ATOM 2742 N N . SER B 1 43 ? 461.577 550.802 803.933 1.00 28.45 43 SER A N 1
ATOM 2743 C CA . SER B 1 43 ? 462.176 551.752 804.862 1.00 28.45 43 SER A CA 1
ATOM 2744 C C . SER B 1 43 ? 462.234 553.121 804.198 1.00 28.45 43 SER A C 1
ATOM 2745 O O . SER B 1 43 ? 462.638 553.239 803.036 1.00 28.45 43 SER A O 1
ATOM 2748 N N . VAL B 1 44 ? 461.831 554.156 804.939 1.00 27.72 44 VAL A N 1
ATOM 2749 C CA . VAL B 1 44 ? 461.688 555.480 804.343 1.00 27.72 44 VAL A CA 1
ATOM 2750 C C . VAL B 1 44 ? 462.926 556.337 804.576 1.00 27.72 44 VAL A C 1
ATOM 2751 O O . VAL B 1 44 ? 463.305 557.136 803.711 1.00 27.72 44 VAL A O 1
ATOM 2755 N N . THR B 1 45 ? 463.575 556.193 805.728 1.00 28.40 45 THR A N 1
ATOM 2756 C CA . THR B 1 45 ? 464.684 557.051 806.112 1.00 28.40 45 THR A CA 1
ATOM 2757 C C . THR B 1 45 ? 466.026 556.563 805.582 1.00 28.40 45 THR A C 1
ATOM 2758 O O . THR B 1 45 ? 467.060 557.119 805.960 1.00 28.40 45 THR A O 1
ATOM 2762 N N . THR B 1 46 ? 466.030 555.548 804.715 1.00 30.07 46 THR A N 1
ATOM 2763 C CA . THR B 1 46 ? 467.288 554.982 804.241 1.00 30.07 46 THR A CA 1
ATOM 2764 C C . THR B 1 46 ? 468.128 556.019 803.506 1.00 30.07 46 THR A C 1
ATOM 2765 O O . THR B 1 46 ? 469.346 556.092 803.700 1.00 30.07 46 THR A O 1
ATOM 2769 N N . ASN B 1 47 ? 467.505 556.825 802.655 1.00 30.28 47 ASN A N 1
ATOM 2770 C CA . ASN B 1 47 ? 468.220 557.836 801.891 1.00 30.28 47 ASN A CA 1
ATOM 2771 C C . ASN B 1 47 ? 467.986 559.251 802.402 1.00 30.28 47 ASN A C 1
ATOM 2772 O O . ASN B 1 47 ? 468.294 560.209 801.687 1.00 30.28 47 ASN A O 1
ATOM 2777 N N . ARG B 1 48 ? 467.448 559.410 803.611 1.00 28.54 48 ARG A N 1
ATOM 2778 C CA . ARG B 1 48 ? 467.106 560.724 804.135 1.00 28.54 48 ARG A CA 1
ATOM 2779 C C . ARG B 1 48 ? 467.889 561.103 805.387 1.00 28.54 48 ARG A C 1
ATOM 2780 O O . ARG B 1 48 ? 467.426 561.953 806.153 1.00 28.54 48 ARG A O 1
ATOM 2788 N N . HIS B 1 49 ? 469.052 560.500 805.621 1.00 29.25 49 HIS A N 1
ATOM 2789 C CA . HIS B 1 49 ? 469.927 560.926 806.705 1.00 29.25 49 HIS A CA 1
ATOM 2790 C C . HIS B 1 49 ? 471.363 560.523 806.393 1.00 29.25 49 HIS A C 1
ATOM 2791 O O . HIS B 1 49 ? 471.695 560.135 805.269 1.00 29.25 49 HIS A O 1
ATOM 2798 N N . MET B 1 50 ? 472.225 560.621 807.411 1.00 33.81 50 MET A N 1
ATOM 2799 C CA . MET B 1 50 ? 473.667 560.585 807.174 1.00 33.81 50 MET A CA 1
ATOM 2800 C C . MET B 1 50 ? 474.163 559.178 806.857 1.00 33.81 50 MET A C 1
ATOM 2801 O O . MET B 1 50 ? 474.672 558.929 805.759 1.00 33.81 50 MET A O 1
ATOM 2806 N N . GLN B 1 51 ? 474.037 558.249 807.809 1.00 32.83 51 GLN A N 1
ATOM 2807 C CA . GLN B 1 51 ? 474.552 556.881 807.665 1.00 32.83 51 GLN A CA 1
ATOM 2808 C C . GLN B 1 51 ? 476.059 556.862 807.403 1.00 32.83 51 GLN A C 1
ATOM 2809 O O . GLN B 1 51 ? 476.524 556.460 806.335 1.00 32.83 51 GLN A O 1
ATOM 2815 N N . ARG B 1 52 ? 476.827 557.311 808.392 1.00 34.68 52 ARG A N 1
ATOM 2816 C CA . ARG B 1 52 ? 478.278 557.245 808.299 1.00 34.68 52 ARG A CA 1
ATOM 2817 C C . ARG B 1 52 ? 478.783 555.952 808.940 1.00 34.68 52 ARG A C 1
ATOM 2818 O O . ARG B 1 52 ? 478.113 555.353 809.785 1.00 34.68 52 ARG A O 1
ATOM 2826 N N . GLN B 1 53 ? 479.971 555.515 808.526 1.00 34.69 53 GLN A N 1
ATOM 2827 C CA . GLN B 1 53 ? 480.523 554.227 808.928 1.00 34.69 53 GLN A CA 1
ATOM 2828 C C . GLN B 1 53 ? 481.825 554.421 809.693 1.00 34.69 53 GLN A C 1
ATOM 2829 O O . GLN B 1 53 ? 482.654 555.253 809.314 1.00 34.69 53 GLN A O 1
ATOM 2835 N N . ILE B 1 54 ? 482.000 553.647 810.767 1.00 31.79 54 ILE A N 1
ATOM 2836 C CA . ILE B 1 54 ? 483.213 553.659 811.572 1.00 31.79 54 ILE A CA 1
ATOM 2837 C C . ILE B 1 54 ? 483.692 552.226 811.750 1.00 31.79 54 ILE A C 1
ATOM 2838 O O . ILE B 1 54 ? 482.991 551.269 811.410 1.00 31.79 54 ILE A O 1
ATOM 2843 N N . SER B 1 55 ? 484.903 552.082 812.286 1.00 31.58 55 SER A N 1
ATOM 2844 C CA . SER B 1 55 ? 485.488 550.780 812.574 1.00 31.58 55 SER A CA 1
ATOM 2845 C C . SER B 1 55 ? 486.102 550.792 813.966 1.00 31.58 55 SER A C 1
ATOM 2846 O O . SER B 1 55 ? 486.768 551.762 814.347 1.00 31.58 55 SER A O 1
ATOM 2849 N N . SER B 1 56 ? 485.876 549.713 814.719 1.00 30.22 56 SER A N 1
ATOM 2850 C CA . SER B 1 56 ? 486.492 549.506 816.033 1.00 30.22 56 SER A CA 1
ATOM 2851 C C . SER B 1 56 ? 486.180 550.652 816.994 1.00 30.22 56 SER A C 1
ATOM 2852 O O . SER B 1 56 ? 487.081 551.271 817.562 1.00 30.22 56 SER A O 1
ATOM 2855 N N . GLY B 1 57 ? 484.897 550.933 817.183 1.00 28.95 57 GLY A N 1
ATOM 2856 C CA . GLY B 1 57 ? 484.499 551.975 818.107 1.00 28.95 57 GLY A CA 1
ATOM 2857 C C . GLY B 1 57 ? 483.260 551.639 818.908 1.00 28.95 57 GLY A C 1
ATOM 2858 O O . GLY B 1 57 ? 482.280 551.118 818.366 1.00 28.95 57 GLY A O 1
ATOM 2859 N N . LYS B 1 58 ? 483.293 551.926 820.212 1.00 29.40 58 LYS A N 1
ATOM 2860 C CA . LYS B 1 58 ? 482.095 551.780 821.028 1.00 29.40 58 LYS A CA 1
ATOM 2861 C C . LYS B 1 58 ? 481.098 552.892 820.734 1.00 29.40 58 LYS A C 1
ATOM 2862 O O . LYS B 1 58 ? 479.880 552.674 820.767 1.00 29.40 58 LYS A O 1
ATOM 2868 N N . SER B 1 59 ? 481.597 554.085 820.425 1.00 30.44 59 SER A N 1
ATOM 2869 C CA . SER B 1 59 ? 480.761 555.242 820.148 1.00 30.44 59 SER A CA 1
ATOM 2870 C C . SER B 1 59 ? 481.461 556.131 819.131 1.00 30.44 59 SER A C 1
ATOM 2871 O O . SER B 1 59 ? 482.669 556.026 818.913 1.00 30.44 59 SER A O 1
ATOM 2874 N N . ALA B 1 60 ? 480.681 557.010 818.507 1.00 30.11 60 ALA A N 1
ATOM 2875 C CA . ALA B 1 60 ? 481.184 557.950 817.517 1.00 30.11 60 ALA A CA 1
ATOM 2876 C C . ALA B 1 60 ? 480.900 559.367 817.988 1.00 30.11 60 ALA A C 1
ATOM 2877 O O . ALA B 1 60 ? 479.800 559.655 818.469 1.00 30.11 60 ALA A O 1
ATOM 2879 N N . GLN B 1 61 ? 481.891 560.245 817.853 1.00 31.05 61 GLN A N 1
ATOM 2880 C CA . GLN B 1 61 ? 481.787 561.624 818.308 1.00 31.05 61 GLN A CA 1
ATOM 2881 C C . GLN B 1 61 ? 481.809 562.563 817.112 1.00 31.05 61 GLN A C 1
ATOM 2882 O O . GLN B 1 61 ? 482.649 562.417 816.218 1.00 31.05 61 GLN A O 1
ATOM 2888 N N . PHE B 1 62 ? 480.889 563.527 817.101 1.00 31.07 62 PHE A N 1
ATOM 2889 C CA . PHE B 1 62 ? 480.822 564.535 816.057 1.00 31.07 62 PHE A CA 1
ATOM 2890 C C . PHE B 1 62 ? 480.995 565.920 816.658 1.00 31.07 62 PHE A C 1
ATOM 2891 O O . PHE B 1 62 ? 480.192 566.322 817.510 1.00 31.07 62 PHE A O 1
ATOM 2899 N N . PRO B 1 63 ? 482.020 566.669 816.253 1.00 31.19 63 PRO A N 1
ATOM 2900 C CA . PRO B 1 63 ? 482.220 568.015 816.806 1.00 31.19 63 PRO A CA 1
ATOM 2901 C C . PRO B 1 63 ? 481.495 569.086 816.008 1.00 31.19 63 PRO A C 1
ATOM 2902 O O . PRO B 1 63 ? 481.224 568.899 814.818 1.00 31.19 63 PRO A O 1
ATOM 2906 N N . VAL B 1 64 ? 481.175 570.213 816.644 1.00 31.68 64 VAL A N 1
ATOM 2907 C CA . VAL B 1 64 ? 480.464 571.306 815.995 1.00 31.68 64 VAL A CA 1
ATOM 2908 C C . VAL B 1 64 ? 481.278 572.582 816.153 1.00 31.68 64 VAL A C 1
ATOM 2909 O O . VAL B 1 64 ? 482.134 572.683 817.040 1.00 31.68 64 VAL A O 1
ATOM 2913 N N . ILE B 1 65 ? 481.010 573.555 815.285 1.00 31.12 65 ILE A N 1
ATOM 2914 C CA . ILE B 1 65 ? 481.694 574.842 815.277 1.00 31.12 65 ILE A CA 1
ATOM 2915 C C . ILE B 1 65 ? 480.643 575.945 815.244 1.00 31.12 65 ILE A C 1
ATOM 2916 O O . ILE B 1 65 ? 479.614 575.823 814.571 1.00 31.12 65 ILE A O 1
ATOM 2921 N N . GLY B 1 66 ? 480.905 577.027 815.977 1.00 29.13 66 GLY A N 1
ATOM 2922 C CA . GLY B 1 66 ? 479.851 577.952 816.353 1.00 29.13 66 GLY A CA 1
ATOM 2923 C C . GLY B 1 66 ? 479.976 579.410 815.955 1.00 29.13 66 GLY A C 1
ATOM 2924 O O . GLY B 1 66 ? 479.669 580.290 816.766 1.00 29.13 66 GLY A O 1
ATOM 2925 N N . ARG B 1 67 ? 480.446 579.685 814.736 1.00 28.18 67 ARG A N 1
ATOM 2926 C CA . ARG B 1 67 ? 480.416 581.026 814.156 1.00 28.18 67 ARG A CA 1
ATOM 2927 C C . ARG B 1 67 ? 481.321 582.011 814.890 1.00 28.18 67 ARG A C 1
ATOM 2928 O O . ARG B 1 67 ? 481.957 581.661 815.888 1.00 28.18 67 ARG A O 1
ATOM 2936 N N . THR B 1 68 ? 481.378 583.249 814.398 1.00 29.41 68 THR A N 1
ATOM 2937 C CA . THR B 1 68 ? 482.208 584.286 814.996 1.00 29.41 68 THR A CA 1
ATOM 2938 C C . THR B 1 68 ? 481.643 585.647 814.621 1.00 29.41 68 THR A C 1
ATOM 2939 O O . THR B 1 68 ? 480.764 585.760 813.762 1.00 29.41 68 THR A O 1
ATOM 2943 N N . LYS B 1 69 ? 482.163 586.684 815.280 1.00 31.93 69 LYS A N 1
ATOM 2944 C CA . LYS B 1 69 ? 481.718 588.056 815.076 1.00 31.93 69 LYS A CA 1
ATOM 2945 C C . LYS B 1 69 ? 482.918 588.931 814.742 1.00 31.93 69 LYS A C 1
ATOM 2946 O O . LYS B 1 69 ? 484.013 588.713 815.268 1.00 31.93 69 LYS A O 1
ATOM 2952 N N . ALA B 1 70 ? 482.708 589.916 813.872 1.00 30.64 70 ALA A N 1
ATOM 2953 C CA . ALA B 1 70 ? 483.780 590.813 813.469 1.00 30.64 70 ALA A CA 1
ATOM 2954 C C . ALA B 1 70 ? 483.777 592.085 814.313 1.00 30.64 70 ALA A C 1
ATOM 2955 O O . ALA B 1 70 ? 482.817 592.381 815.029 1.00 30.64 70 ALA A O 1
ATOM 2957 N N . ALA B 1 71 ? 484.871 592.843 814.221 1.00 32.09 71 ALA A N 1
ATOM 2958 C CA . ALA B 1 71 ? 485.022 594.084 814.969 1.00 32.09 71 ALA A CA 1
ATOM 2959 C C . ALA B 1 71 ? 485.988 595.012 814.244 1.00 32.09 71 ALA A C 1
ATOM 2960 O O . ALA B 1 71 ? 486.772 594.584 813.393 1.00 32.09 71 ALA A O 1
ATOM 2962 N N . TYR B 1 72 ? 485.931 596.293 814.602 1.00 32.20 72 TYR A N 1
ATOM 2963 C CA . TYR B 1 72 ? 486.783 597.325 814.019 1.00 32.20 72 TYR A CA 1
ATOM 2964 C C . TYR B 1 72 ? 488.089 597.449 814.789 1.00 32.20 72 TYR A C 1
ATOM 2965 O O . TYR B 1 72 ? 488.100 597.387 816.023 1.00 32.20 72 TYR A O 1
ATOM 2974 N N . LEU B 1 73 ? 489.185 597.628 814.054 1.00 31.35 73 LEU A N 1
ATOM 2975 C CA . LEU B 1 73 ? 490.510 597.832 814.625 1.00 31.35 73 LEU A CA 1
ATOM 2976 C C . LEU B 1 73 ? 490.977 599.245 814.297 1.00 31.35 73 LEU A C 1
ATOM 2977 O O . LEU B 1 73 ? 491.283 599.547 813.139 1.00 31.35 73 LEU A O 1
ATOM 2982 N N . GLN B 1 74 ? 491.024 600.102 815.311 1.00 33.74 74 GLN A N 1
ATOM 2983 C CA . GLN B 1 74 ? 491.545 601.446 815.139 1.00 33.74 74 GLN A CA 1
ATOM 2984 C C . GLN B 1 74 ? 493.055 601.407 814.934 1.00 33.74 74 GLN A C 1
ATOM 2985 O O . GLN B 1 74 ? 493.735 600.506 815.430 1.00 33.74 74 GLN A O 1
ATOM 2991 N N . PRO B 1 75 ? 493.604 602.367 814.191 1.00 33.37 75 PRO A N 1
ATOM 2992 C CA . PRO B 1 75 ? 495.058 602.401 813.999 1.00 33.37 75 PRO A CA 1
ATOM 2993 C C . PRO B 1 75 ? 495.783 602.572 815.325 1.00 33.37 75 PRO A C 1
ATOM 2994 O O . PRO B 1 75 ? 495.576 603.549 816.048 1.00 33.37 75 PRO A O 1
ATOM 2998 N N . GLY B 1 76 ? 496.639 601.604 815.639 1.00 36.07 76 GLY A N 1
ATOM 2999 C CA . GLY B 1 76 ? 497.323 601.585 816.913 1.00 36.07 76 GLY A CA 1
ATOM 3000 C C . GLY B 1 76 ? 496.720 600.667 817.951 1.00 36.07 76 GLY A C 1
ATOM 3001 O O . GLY B 1 76 ? 497.134 600.720 819.114 1.00 36.07 76 GLY A O 1
ATOM 3002 N N . GLU B 1 77 ? 495.759 599.829 817.575 1.00 34.97 77 GLU A N 1
ATOM 3003 C CA . GLU B 1 77 ? 495.128 598.885 818.487 1.00 34.97 77 GLU A CA 1
ATOM 3004 C C . GLU B 1 77 ? 495.512 597.467 818.091 1.00 34.97 77 GLU A C 1
ATOM 3005 O O . GLU B 1 77 ? 495.592 597.151 816.900 1.00 34.97 77 GLU A O 1
ATOM 3011 N N . SER B 1 78 ? 495.753 596.621 819.090 1.00 34.30 78 SER A N 1
ATOM 3012 C CA . SER B 1 78 ? 496.178 595.255 818.829 1.00 34.30 78 SER A CA 1
ATOM 3013 C C . SER B 1 78 ? 494.976 594.337 818.646 1.00 34.30 78 SER A C 1
ATOM 3014 O O . SER B 1 78 ? 493.945 594.494 819.308 1.00 34.30 78 SER A O 1
ATOM 3017 N N . LEU B 1 79 ? 495.113 593.372 817.733 1.00 32.52 79 LEU A N 1
ATOM 3018 C CA . LEU B 1 79 ? 494.070 592.365 817.560 1.00 32.52 79 LEU A CA 1
ATOM 3019 C C . LEU B 1 79 ? 493.958 591.472 818.787 1.00 32.52 79 LEU A C 1
ATOM 3020 O O . LEU B 1 79 ? 492.895 590.906 819.058 1.00 32.52 79 LEU A O 1
ATOM 3025 N N . ASP B 1 80 ? 495.053 591.327 819.537 1.00 34.33 80 ASP A N 1
ATOM 3026 C CA . ASP B 1 80 ? 495.035 590.480 820.724 1.00 34.33 80 ASP A CA 1
ATOM 3027 C C . ASP B 1 80 ? 494.152 591.062 821.818 1.00 34.33 80 ASP A C 1
ATOM 3028 O O . ASP B 1 80 ? 493.669 590.324 822.683 1.00 34.33 80 ASP A O 1
ATOM 3033 N N . ASP B 1 81 ? 493.938 592.379 821.805 1.00 34.81 81 ASP A N 1
ATOM 3034 C CA . ASP B 1 81 ? 493.139 593.003 822.853 1.00 34.81 81 ASP A CA 1
ATOM 3035 C C . ASP B 1 81 ? 491.656 592.706 822.673 1.00 34.81 81 ASP A C 1
ATOM 3036 O O . ASP B 1 81 ? 490.904 592.647 823.651 1.00 34.81 81 ASP A O 1
ATOM 3041 N N . LYS B 1 82 ? 491.217 592.521 821.429 1.00 34.31 82 LYS A N 1
ATOM 3042 C CA . LYS B 1 82 ? 489.828 592.190 821.125 1.00 34.31 82 LYS A CA 1
ATOM 3043 C C . LYS B 1 82 ? 489.788 590.862 820.377 1.00 34.31 82 LYS A C 1
ATOM 3044 O O . LYS B 1 82 ? 490.002 590.816 819.160 1.00 34.31 82 LYS A O 1
ATOM 3050 N N . ARG B 1 83 ? 489.524 589.783 821.109 1.00 33.38 83 ARG A N 1
ATOM 3051 C CA . ARG B 1 83 ? 489.342 588.468 820.514 1.00 33.38 83 ARG A CA 1
ATOM 3052 C C . ARG B 1 83 ? 488.346 587.700 821.366 1.00 33.38 83 ARG A C 1
ATOM 3053 O O . ARG B 1 83 ? 488.347 587.821 822.593 1.00 33.38 83 ARG A O 1
ATOM 3061 N N . LYS B 1 84 ? 487.496 586.914 820.711 1.00 33.79 84 LYS A N 1
ATOM 3062 C CA . LYS B 1 84 ? 486.410 586.215 821.388 1.00 33.79 84 LYS A CA 1
ATOM 3063 C C . LYS B 1 84 ? 486.569 584.703 821.402 1.00 33.79 84 LYS A C 1
ATOM 3064 O O . LYS B 1 84 ? 486.350 584.095 822.446 1.00 33.79 84 LYS A O 1
ATOM 3070 N N . ASP B 1 85 ? 486.982 584.121 820.267 1.00 30.72 85 ASP A N 1
ATOM 3071 C CA . ASP B 1 85 ? 487.149 582.702 819.921 1.00 30.72 85 ASP A CA 1
ATOM 3072 C C . ASP B 1 85 ? 485.849 582.119 819.380 1.00 30.72 85 ASP A C 1
ATOM 3073 O O . ASP B 1 85 ? 484.799 582.767 819.425 1.00 30.72 85 ASP A O 1
ATOM 3078 N N . ILE B 1 86 ? 485.915 580.894 818.864 1.00 29.43 86 ILE A N 1
ATOM 3079 C CA . ILE B 1 86 ? 484.777 580.210 818.267 1.00 29.43 86 ILE A CA 1
ATOM 3080 C C . ILE B 1 86 ? 484.425 579.016 819.143 1.00 29.43 86 ILE A C 1
ATOM 3081 O O . ILE B 1 86 ? 485.304 578.221 819.496 1.00 29.43 86 ILE A O 1
ATOM 3086 N N . LYS B 1 87 ? 483.148 578.895 819.490 1.00 29.20 87 LYS A N 1
ATOM 3087 C CA . LYS B 1 87 ? 482.709 577.893 820.450 1.00 29.20 87 LYS A CA 1
ATOM 3088 C C . LYS B 1 87 ? 482.790 576.487 819.860 1.00 29.20 87 LYS A C 1
ATOM 3089 O O . LYS B 1 87 ? 482.679 576.279 818.649 1.00 29.20 87 LYS A O 1
ATOM 3095 N N . HIS B 1 88 ? 482.987 575.509 820.745 1.00 30.20 88 HIS A N 1
ATOM 3096 C CA . HIS B 1 88 ? 483.090 574.109 820.362 1.00 30.20 88 HIS A CA 1
ATOM 3097 C C . HIS B 1 88 ? 482.317 573.243 821.347 1.00 30.20 88 HIS A C 1
ATOM 3098 O O . HIS B 1 88 ? 482.284 573.525 822.548 1.00 30.20 88 HIS A O 1
ATOM 3105 N N . THR B 1 89 ? 481.696 572.186 820.826 1.00 30.73 89 THR A N 1
ATOM 3106 C CA . THR B 1 89 ? 481.174 571.102 821.649 1.00 30.73 89 THR A CA 1
ATOM 3107 C C . THR B 1 89 ? 480.971 569.886 820.756 1.00 30.73 89 THR A C 1
ATOM 3108 O O . THR B 1 89 ? 481.236 569.937 819.553 1.00 30.73 89 THR A O 1
ATOM 3112 N N . GLU B 1 90 ? 480.510 568.794 821.358 1.00 31.09 90 GLU A N 1
ATOM 3113 C CA . GLU B 1 90 ? 480.511 567.492 820.706 1.00 31.09 90 GLU A CA 1
ATOM 3114 C C . GLU B 1 90 ? 479.115 566.879 820.665 1.00 31.09 90 GLU A C 1
ATOM 3115 O O . GLU B 1 90 ? 478.230 567.206 821.458 1.00 31.09 90 GLU A O 1
ATOM 3121 N N . LYS B 1 91 ? 478.934 565.967 819.711 1.00 30.68 91 LYS A N 1
ATOM 3122 C CA . LYS B 1 91 ? 477.724 565.167 819.577 1.00 30.68 91 LYS A CA 1
ATOM 3123 C C . LYS B 1 91 ? 478.108 563.695 819.564 1.00 30.68 91 LYS A C 1
ATOM 3124 O O . LYS B 1 91 ? 479.026 563.295 818.843 1.00 30.68 91 LYS A O 1
ATOM 3130 N N . THR B 1 92 ? 477.401 562.897 820.358 1.00 30.57 92 THR A N 1
ATOM 3131 C CA . THR B 1 92 ? 477.748 561.501 820.586 1.00 30.57 92 THR A CA 1
ATOM 3132 C C . THR B 1 92 ? 476.654 560.591 820.047 1.00 30.57 92 THR A C 1
ATOM 3133 O O . THR B 1 92 ? 475.473 560.783 820.353 1.00 30.57 92 THR A O 1
ATOM 3137 N N . ILE B 1 93 ? 477.052 559.601 819.246 1.00 29.94 93 ILE A N 1
ATOM 3138 C CA . ILE B 1 93 ? 476.143 558.559 818.782 1.00 29.94 93 ILE A CA 1
ATOM 3139 C C . ILE B 1 93 ? 476.737 557.210 819.158 1.00 29.94 93 ILE A C 1
ATOM 3140 O O . ILE B 1 93 ? 477.570 556.660 818.427 1.00 29.94 93 ILE A O 1
ATOM 3145 N N . ASN B 1 94 ? 476.325 556.669 820.302 1.00 30.01 94 ASN A N 1
ATOM 3146 C CA . ASN B 1 94 ? 476.895 555.416 820.774 1.00 30.01 94 ASN A CA 1
ATOM 3147 C C . ASN B 1 94 ? 476.236 554.224 820.090 1.00 30.01 94 ASN A C 1
ATOM 3148 O O . ASN B 1 94 ? 475.022 554.197 819.874 1.00 30.01 94 ASN A O 1
ATOM 3153 N N . ILE B 1 95 ? 477.056 553.237 819.740 1.00 29.94 95 ILE A N 1
ATOM 3154 C CA . ILE B 1 95 ? 476.598 552.084 818.974 1.00 29.94 95 ILE A CA 1
ATOM 3155 C C . ILE B 1 95 ? 475.852 551.127 819.892 1.00 29.94 95 ILE A C 1
ATOM 3156 O O . ILE B 1 95 ? 476.292 550.852 821.015 1.00 29.94 95 ILE A O 1
ATOM 3161 N N . ASP B 1 96 ? 474.716 550.622 819.417 1.00 32.16 96 ASP A N 1
ATOM 3162 C CA . ASP B 1 96 ? 473.902 549.698 820.187 1.00 32.16 96 ASP A CA 1
ATOM 3163 C C . ASP B 1 96 ? 474.479 548.285 820.108 1.00 32.16 96 ASP A C 1
ATOM 3164 O O . ASP B 1 96 ? 475.532 548.041 819.515 1.00 32.16 96 ASP A O 1
ATOM 3169 N N . GLY B 1 97 ? 473.764 547.339 820.710 1.00 31.79 97 GLY A N 1
ATOM 3170 C CA . GLY B 1 97 ? 474.203 545.961 820.677 1.00 31.79 97 GLY A CA 1
ATOM 3171 C C . GLY B 1 97 ? 474.027 545.333 819.308 1.00 31.79 97 GLY A C 1
ATOM 3172 O O . GLY B 1 97 ? 473.668 545.983 818.327 1.00 31.79 97 GLY A O 1
ATOM 3173 N N . LEU B 1 98 ? 474.303 544.033 819.244 1.00 30.82 98 LEU A N 1
ATOM 3174 C CA . LEU B 1 98 ? 474.121 543.301 817.999 1.00 30.82 98 LEU A CA 1
ATOM 3175 C C . LEU B 1 98 ? 472.647 542.973 817.796 1.00 30.82 98 LEU A C 1
ATOM 3176 O O . LEU B 1 98 ? 471.990 542.413 818.677 1.00 30.82 98 LEU A O 1
ATOM 3181 N N . LEU B 1 99 ? 472.128 543.325 816.623 1.00 29.97 99 LEU A N 1
ATOM 3182 C CA . LEU B 1 99 ? 470.733 543.092 816.272 1.00 29.97 99 LEU A CA 1
ATOM 3183 C C . LEU B 1 99 ? 470.666 541.902 815.326 1.00 29.97 99 LEU A C 1
ATOM 3184 O O . LEU B 1 99 ? 471.248 541.939 814.239 1.00 29.97 99 LEU A O 1
ATOM 3189 N N . THR B 1 100 ? 469.953 540.854 815.736 1.00 30.77 100 THR A N 1
ATOM 3190 C CA . THR B 1 100 ? 469.941 539.591 815.013 1.00 30.77 100 THR A CA 1
ATOM 3191 C C . THR B 1 100 ? 468.519 539.147 814.716 1.00 30.77 100 THR A C 1
ATOM 3192 O O . THR B 1 100 ? 467.614 539.327 815.536 1.00 30.77 100 THR A O 1
ATOM 3196 N N . ALA B 1 101 ? 468.334 538.563 813.534 1.00 29.87 101 ALA A N 1
ATOM 3197 C CA . ALA B 1 101 ? 467.109 537.873 813.154 1.00 29.87 101 ALA A CA 1
ATOM 3198 C C . ALA B 1 101 ? 467.495 536.563 812.485 1.00 29.87 101 ALA A C 1
ATOM 3199 O O . ALA B 1 101 ? 468.358 536.550 811.601 1.00 29.87 101 ALA A O 1
ATOM 3201 N N . ASP B 1 102 ? 466.862 535.468 812.899 1.00 31.37 102 ASP A N 1
ATOM 3202 C CA . ASP B 1 102 ? 467.276 534.144 812.457 1.00 31.37 102 ASP A CA 1
ATOM 3203 C C . ASP B 1 102 ? 466.074 533.234 812.254 1.00 31.37 102 ASP A C 1
ATOM 3204 O O . ASP B 1 102 ? 464.962 533.531 812.696 1.00 31.37 102 ASP A O 1
ATOM 3209 N N . VAL B 1 1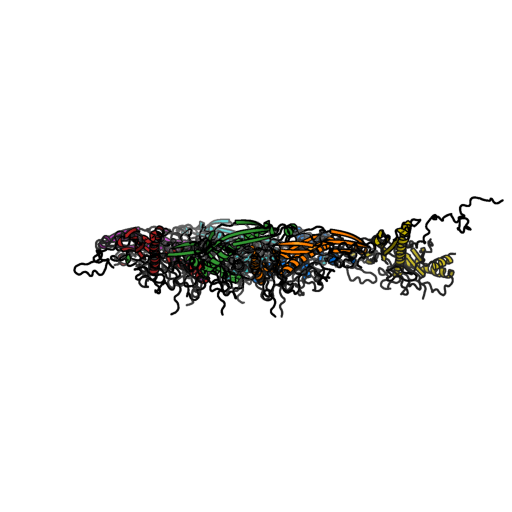03 ? 466.320 532.118 811.570 1.00 28.48 103 VAL A N 1
ATOM 3210 C CA . VAL B 1 103 ? 465.319 531.088 811.326 1.00 28.48 103 VAL A CA 1
ATOM 3211 C C . VAL B 1 103 ? 466.032 529.746 811.226 1.00 28.48 103 VAL A C 1
ATOM 3212 O O . VAL B 1 103 ? 467.194 529.681 810.808 1.00 28.48 103 VAL A O 1
ATOM 3216 N N . LEU B 1 104 ? 465.349 528.681 811.634 1.00 27.46 104 LEU A N 1
ATOM 3217 C CA . LEU B 1 104 ? 465.903 527.332 811.621 1.00 27.46 104 LEU A CA 1
ATOM 3218 C C . LEU B 1 104 ? 464.964 526.413 810.853 1.00 27.46 104 LEU A C 1
ATOM 3219 O O . LEU B 1 104 ? 463.760 526.386 811.124 1.00 27.46 104 LEU A O 1
ATOM 3224 N N . ILE B 1 105 ? 465.516 525.662 809.903 1.00 26.22 105 ILE A N 1
ATOM 3225 C CA . ILE B 1 105 ? 464.740 524.807 809.013 1.00 26.22 105 ILE A CA 1
ATOM 3226 C C . ILE B 1 105 ? 465.264 523.384 809.139 1.00 26.22 105 ILE A C 1
ATOM 3227 O O . ILE B 1 105 ? 466.462 523.143 808.960 1.00 26.22 105 ILE A O 1
ATOM 3232 N N . TYR B 1 106 ? 464.367 522.447 809.429 1.00 24.21 106 TYR A N 1
ATOM 3233 C CA . TYR B 1 106 ? 464.757 521.048 809.542 1.00 24.21 106 TYR A CA 1
ATOM 3234 C C . TYR B 1 106 ? 464.787 520.388 808.168 1.00 24.21 106 TYR A C 1
ATOM 3235 O O . TYR B 1 106 ? 464.060 520.787 807.255 1.00 24.21 106 TYR A O 1
ATOM 3244 N N . ASP B 1 107 ? 465.640 519.372 808.026 1.00 24.45 107 ASP A N 1
ATOM 3245 C CA . ASP B 1 107 ? 465.829 518.740 806.722 1.00 24.45 107 ASP A CA 1
ATOM 3246 C C . ASP B 1 107 ? 464.621 517.899 806.328 1.00 24.45 107 ASP A C 1
ATOM 3247 O O . ASP B 1 107 ? 464.171 517.944 805.178 1.00 24.45 107 ASP A O 1
ATOM 3252 N N . ILE B 1 108 ? 464.086 517.114 807.266 1.00 22.63 108 ILE A N 1
ATOM 3253 C CA . ILE B 1 108 ? 462.946 516.257 806.951 1.00 22.63 108 ILE A CA 1
ATOM 3254 C C . ILE B 1 108 ? 461.699 517.098 806.699 1.00 22.63 108 ILE A C 1
ATOM 3255 O O . ILE B 1 108 ? 460.882 516.783 805.825 1.00 22.63 108 ILE A O 1
ATOM 3260 N N . GLU B 1 109 ? 461.539 518.185 807.454 1.00 23.56 109 GLU A N 1
ATOM 3261 C CA . GLU B 1 109 ? 460.359 519.025 807.289 1.00 23.56 109 GLU A CA 1
ATOM 3262 C C . GLU B 1 109 ? 460.428 519.823 805.994 1.00 23.56 109 GLU A C 1
ATOM 3263 O O . GLU B 1 109 ? 459.395 520.135 805.391 1.00 23.56 109 GLU A O 1
ATOM 3269 N N . ASP B 1 110 ? 461.639 520.163 805.548 1.00 23.74 110 ASP A N 1
ATOM 3270 C CA . ASP B 1 110 ? 461.785 520.883 804.288 1.00 23.74 110 ASP A CA 1
ATOM 3271 C C . ASP B 1 110 ? 461.572 519.955 803.099 1.00 23.74 110 ASP A C 1
ATOM 3272 O O . ASP B 1 110 ? 461.053 520.375 802.058 1.00 23.74 110 ASP A O 1
ATOM 3277 N N . ALA B 1 111 ? 461.971 518.688 803.232 1.00 22.97 111 ALA A N 1
ATOM 3278 C CA . ALA B 1 111 ? 461.793 517.736 802.138 1.00 22.97 111 ALA A CA 1
ATOM 3279 C C . ALA B 1 111 ? 460.320 517.438 801.898 1.00 22.97 111 ALA A C 1
ATOM 3280 O O . ALA B 1 111 ? 459.886 517.294 800.749 1.00 22.97 111 ALA A O 1
ATOM 3282 N N . MET B 1 112 ? 459.534 517.335 802.974 1.00 21.62 112 MET A N 1
ATOM 3283 C CA . MET B 1 112 ? 458.110 517.056 802.828 1.00 21.62 112 MET A CA 1
ATOM 3284 C C . MET B 1 112 ? 457.378 518.228 802.185 1.00 21.62 112 MET A C 1
ATOM 3285 O O . MET B 1 112 ? 456.311 518.049 801.587 1.00 21.62 112 MET A O 1
ATOM 3290 N N . ASN B 1 113 ? 457.933 519.432 802.301 1.00 22.49 113 ASN A N 1
ATOM 3291 C CA . ASN B 1 113 ? 457.271 520.621 801.784 1.00 22.49 113 ASN A CA 1
ATOM 3292 C C . ASN B 1 113 ? 457.220 520.596 800.262 1.00 22.49 113 ASN A C 1
ATOM 3293 O O . ASN B 1 113 ? 458.107 520.047 799.604 1.00 22.49 113 ASN A O 1
ATOM 3298 N N . HIS B 1 114 ? 456.168 521.200 799.704 1.00 22.01 114 HIS A N 1
ATOM 3299 C CA . HIS B 1 114 ? 455.991 521.199 798.255 1.00 22.01 114 HIS A CA 1
ATOM 3300 C C . HIS B 1 114 ? 456.403 522.530 797.639 1.00 22.01 114 HIS A C 1
ATOM 3301 O O . HIS B 1 114 ? 456.589 522.624 796.420 1.00 22.01 114 HIS A O 1
ATOM 3308 N N . TYR B 1 115 ? 456.543 523.569 798.457 1.00 22.41 115 TYR A N 1
ATOM 3309 C CA . TYR B 1 115 ? 456.968 524.886 797.999 1.00 22.41 115 TYR A CA 1
ATOM 3310 C C . TYR B 1 115 ? 458.212 525.307 798.769 1.00 22.41 115 TYR A C 1
ATOM 3311 O O . TYR B 1 115 ? 458.353 524.984 799.953 1.00 22.41 115 TYR A O 1
ATOM 3320 N N . ASP B 1 116 ? 459.110 526.022 798.095 1.00 25.71 116 ASP A N 1
ATOM 3321 C CA . ASP B 1 116 ? 460.372 526.410 798.711 1.00 25.71 116 ASP A CA 1
ATOM 3322 C C . ASP B 1 116 ? 460.191 527.666 799.552 1.00 25.71 116 ASP A C 1
ATOM 3323 O O . ASP B 1 116 ? 459.416 528.560 799.199 1.00 25.71 116 ASP A O 1
ATOM 3328 N N . VAL B 1 117 ? 460.913 527.731 800.670 1.00 25.76 117 VAL A N 1
ATOM 3329 C CA . VAL B 1 117 ? 460.817 528.836 801.616 1.00 25.76 117 VAL A CA 1
ATOM 3330 C C . VAL B 1 117 ? 462.161 529.484 801.893 1.00 25.76 117 VAL A C 1
ATOM 3331 O O . VAL B 1 117 ? 462.221 530.444 802.673 1.00 25.76 117 VAL A O 1
ATOM 3335 N N . ARG B 1 118 ? 463.244 528.986 801.291 1.00 27.07 118 ARG A N 1
ATOM 3336 C CA . ARG B 1 118 ? 464.568 529.533 801.570 1.00 27.07 118 ARG A CA 1
ATOM 3337 C C . ARG B 1 118 ? 464.666 530.998 801.163 1.00 27.07 118 ARG A C 1
ATOM 3338 O O . ARG B 1 118 ? 465.169 531.828 801.927 1.00 27.07 118 ARG A O 1
ATOM 3346 N N . SER B 1 119 ? 464.185 531.334 799.964 1.00 26.41 119 SER A N 1
ATOM 3347 C CA . SER B 1 119 ? 464.341 532.694 799.461 1.00 26.41 119 SER A CA 1
ATOM 3348 C C . SER B 1 119 ? 463.508 533.687 800.263 1.00 26.41 119 SER A C 1
ATOM 3349 O O . SER B 1 119 ? 463.957 534.808 800.533 1.00 26.41 119 SER A O 1
ATOM 3352 N N . GLU B 1 120 ? 462.292 533.298 800.647 1.00 26.73 120 GLU A N 1
ATOM 3353 C CA . GLU B 1 120 ? 461.415 534.229 801.349 1.00 26.73 120 GLU A CA 1
ATOM 3354 C C . GLU B 1 120 ? 461.898 534.493 802.769 1.00 26.73 120 GLU A C 1
ATOM 3355 O O . GLU B 1 120 ? 461.774 535.614 803.275 1.00 26.73 120 GLU A O 1
ATOM 3361 N N . TYR B 1 121 ? 462.450 533.474 803.431 1.00 25.82 121 TYR A N 1
ATOM 3362 C CA . TYR B 1 121 ? 462.926 533.658 804.798 1.00 25.82 121 TYR A CA 1
ATOM 3363 C C . TYR B 1 121 ? 464.074 534.659 804.860 1.00 25.82 121 TYR A C 1
ATOM 3364 O O . TYR B 1 121 ? 464.127 535.493 805.769 1.00 25.82 121 TYR A O 1
ATOM 3373 N N . THR B 1 122 ? 465.001 534.591 803.901 1.00 25.95 122 THR A N 1
ATOM 3374 C CA . THR B 1 122 ? 466.122 535.529 803.894 1.00 25.95 122 THR A CA 1
ATOM 3375 C C . THR B 1 122 ? 465.641 536.960 803.692 1.00 25.95 122 THR A C 1
ATOM 3376 O O . THR B 1 122 ? 466.156 537.889 804.324 1.00 25.95 122 THR A O 1
ATOM 3380 N N . SER B 1 123 ? 464.661 537.159 802.811 1.00 25.79 123 SER A N 1
ATOM 3381 C CA . SER B 1 123 ? 464.132 538.500 802.588 1.00 25.79 123 SER A CA 1
ATOM 3382 C C . SER B 1 123 ? 463.318 538.972 803.786 1.00 25.79 123 SER A C 1
ATOM 3383 O O . SER B 1 123 ? 463.237 540.174 804.061 1.00 25.79 123 SER A O 1
ATOM 3386 N N . GLN B 1 124 ? 462.700 538.036 804.509 1.00 26.36 124 GLN A N 1
ATOM 3387 C CA . GLN B 1 124 ? 461.892 538.410 805.665 1.00 26.36 124 GLN A CA 1
ATOM 3388 C C . GLN B 1 124 ? 462.767 538.842 806.835 1.00 26.36 124 GLN A C 1
ATOM 3389 O O . GLN B 1 124 ? 462.485 539.847 807.498 1.00 26.36 124 GLN A O 1
ATOM 3395 N N . ILE B 1 125 ? 463.833 538.087 807.112 1.00 26.46 125 ILE A N 1
ATOM 3396 C CA . ILE B 1 125 ? 464.702 538.421 808.238 1.00 26.46 125 ILE A CA 1
ATOM 3397 C C . ILE B 1 125 ? 465.506 539.680 807.938 1.00 26.46 125 ILE A C 1
ATOM 3398 O O . ILE B 1 125 ? 465.768 540.494 808.831 1.00 26.46 125 ILE A O 1
ATOM 3403 N N . GLY B 1 126 ? 465.917 539.857 806.681 1.00 25.53 126 GLY A N 1
ATOM 3404 C CA . GLY B 1 126 ? 466.615 541.077 806.310 1.00 25.53 126 GLY A CA 1
ATOM 3405 C C . GLY B 1 126 ? 465.726 542.303 806.395 1.00 25.53 126 GLY A C 1
ATOM 3406 O O . GLY B 1 126 ? 466.169 543.377 806.805 1.00 25.53 126 GLY A O 1
ATOM 3407 N N . GLU B 1 127 ? 464.458 542.157 806.001 1.00 26.17 127 GLU A N 1
ATOM 3408 C CA . GLU B 1 127 ? 463.516 543.266 806.102 1.00 26.17 127 GLU A CA 1
ATOM 3409 C C . GLU B 1 127 ? 463.210 543.597 807.557 1.00 26.17 127 GLU A C 1
ATOM 3410 O O . GLU B 1 127 ? 462.999 544.765 807.904 1.00 26.17 127 GLU A O 1
ATOM 3416 N N . SER B 1 128 ? 463.194 542.583 808.425 1.00 26.91 128 SER A N 1
ATOM 3417 C CA . SER B 1 128 ? 462.932 542.821 809.840 1.00 26.91 128 SER A CA 1
ATOM 3418 C C . SER B 1 128 ? 463.997 543.717 810.457 1.00 26.91 128 SER A C 1
ATOM 3419 O O . SER B 1 128 ? 463.689 544.583 811.285 1.00 26.91 128 SER A O 1
ATOM 3422 N N . LEU B 1 129 ? 465.258 543.517 810.074 1.00 26.57 129 LEU A N 1
ATOM 3423 C CA . LEU B 1 129 ? 466.328 544.372 810.575 1.00 26.57 129 LEU A CA 1
ATOM 3424 C C . LEU B 1 129 ? 466.181 545.798 810.061 1.00 26.57 129 LEU A C 1
ATOM 3425 O O . LEU B 1 129 ? 466.452 546.760 810.787 1.00 26.57 129 LEU A O 1
ATOM 3430 N N . ALA B 1 130 ? 465.760 545.952 808.802 1.00 26.00 130 ALA A N 1
ATOM 3431 C CA . ALA B 1 130 ? 465.590 547.285 808.232 1.00 26.00 130 ALA A CA 1
ATOM 3432 C C . ALA B 1 130 ? 464.494 548.064 808.951 1.00 26.00 130 ALA A C 1
ATOM 3433 O O . ALA B 1 130 ? 464.601 549.283 809.123 1.00 26.00 130 ALA A O 1
ATOM 3435 N N . MET B 1 131 ? 463.427 547.378 809.368 1.00 26.28 131 MET A N 1
ATOM 3436 C CA . MET B 1 131 ? 462.327 548.062 810.039 1.00 26.28 131 MET A CA 1
ATOM 3437 C C . MET B 1 131 ? 462.742 548.568 811.414 1.00 26.28 131 MET A C 1
ATOM 3438 O O . MET B 1 131 ? 462.265 549.616 811.866 1.00 26.28 131 MET A O 1
ATOM 3443 N N . ALA B 1 132 ? 463.615 547.831 812.102 1.00 26.86 132 ALA A N 1
ATOM 3444 C CA . ALA B 1 132 ? 464.091 548.283 813.404 1.00 26.86 132 ALA A CA 1
ATOM 3445 C C . ALA B 1 132 ? 464.920 549.554 813.276 1.00 26.86 132 ALA A C 1
ATOM 3446 O O . ALA B 1 132 ? 464.818 550.458 814.114 1.00 26.86 132 ALA A O 1
ATOM 3448 N N . ALA B 1 133 ? 465.753 549.638 812.236 1.00 26.70 133 ALA A N 1
ATOM 3449 C CA . ALA B 1 133 ? 466.515 550.859 811.997 1.00 26.70 133 ALA A CA 1
ATOM 3450 C C . ALA B 1 133 ? 465.597 552.014 811.623 1.00 26.70 133 ALA A C 1
ATOM 3451 O O . ALA B 1 133 ? 465.820 553.157 812.042 1.00 26.70 133 ALA A O 1
ATOM 3453 N N . ASP B 1 134 ? 464.561 551.739 810.827 1.00 27.70 134 ASP A N 1
ATOM 3454 C CA . ASP B 1 134 ? 463.622 552.783 810.430 1.00 27.70 134 ASP A CA 1
ATOM 3455 C C . ASP B 1 134 ? 462.908 553.372 811.640 1.00 27.70 134 ASP A C 1
ATOM 3456 O O . ASP B 1 134 ? 462.780 554.595 811.766 1.00 27.70 134 ASP A O 1
ATOM 3461 N N . GLY B 1 135 ? 462.431 552.512 812.541 1.00 28.99 135 GLY A N 1
ATOM 3462 C CA . GLY B 1 135 ? 461.730 553.002 813.716 1.00 28.99 135 GLY A CA 1
ATOM 3463 C C . GLY B 1 135 ? 462.634 553.761 814.669 1.00 28.99 135 GLY A C 1
ATOM 3464 O O . GLY B 1 135 ? 462.213 554.738 815.293 1.00 28.99 135 GLY A O 1
ATOM 3465 N N . ALA B 1 136 ? 463.885 553.316 814.803 1.00 27.88 136 ALA A N 1
ATOM 3466 C CA . ALA B 1 136 ? 464.809 553.970 815.721 1.00 27.88 136 ALA A CA 1
ATOM 3467 C C . ALA B 1 136 ? 465.187 555.363 815.233 1.00 27.88 136 ALA A C 1
ATOM 3468 O O . ALA B 1 136 ? 465.330 556.291 816.037 1.00 27.88 136 ALA A O 1
ATOM 3470 N N . VAL B 1 137 ? 465.364 555.525 813.920 1.00 26.80 137 VAL A N 1
ATOM 3471 C CA . VAL B 1 137 ? 465.728 556.829 813.372 1.00 26.80 137 VAL A CA 1
ATOM 3472 C C . VAL B 1 137 ? 464.626 557.846 813.632 1.00 26.80 137 VAL A C 1
ATOM 3473 O O . VAL B 1 137 ? 464.891 558.980 814.046 1.00 26.80 137 VAL A O 1
ATOM 3477 N N . LEU B 1 138 ? 463.370 557.456 813.399 1.00 26.84 138 LEU A N 1
ATOM 3478 C CA . LEU B 1 138 ? 462.256 558.356 813.666 1.00 26.84 138 LEU A CA 1
ATOM 3479 C C . LEU B 1 138 ? 462.136 558.655 815.155 1.00 26.84 138 LEU A C 1
ATOM 3480 O O . LEU B 1 138 ? 461.782 559.774 815.545 1.00 26.84 138 LEU A O 1
ATOM 3485 N N . ALA B 1 139 ? 462.421 557.664 816.002 1.00 27.94 139 ALA A N 1
ATOM 3486 C CA . ALA B 1 139 ? 462.382 557.887 817.444 1.00 27.94 139 ALA A CA 1
ATOM 3487 C C . ALA B 1 139 ? 463.478 558.851 817.881 1.00 27.94 139 ALA A C 1
ATOM 3488 O O . ALA B 1 139 ? 463.275 559.658 818.795 1.00 27.94 139 ALA A O 1
ATOM 3490 N N . GLU B 1 140 ? 464.649 558.773 817.246 1.00 28.68 140 GLU A N 1
ATOM 3491 C CA . GLU B 1 140 ? 465.726 559.705 817.564 1.00 28.68 140 GLU A CA 1
ATOM 3492 C C . GLU B 1 140 ? 465.376 561.120 817.127 1.00 28.68 140 GLU A C 1
ATOM 3493 O O . GLU B 1 140 ? 465.733 562.093 817.802 1.00 28.68 140 GLU A O 1
ATOM 3499 N N . LEU B 1 141 ? 464.688 561.256 815.990 1.00 27.31 141 LEU A N 1
ATOM 3500 C CA . LEU B 1 141 ? 464.240 562.572 815.549 1.00 27.31 141 LEU A CA 1
ATOM 3501 C C . LEU B 1 141 ? 463.271 563.189 816.549 1.00 27.31 141 LEU A C 1
ATOM 3502 O O . LEU B 1 141 ? 463.331 564.391 816.825 1.00 27.31 141 LEU A O 1
ATOM 3507 N N . ALA B 1 142 ? 462.364 562.379 817.100 1.00 29.22 142 ALA A N 1
ATOM 3508 C CA . ALA B 1 142 ? 461.476 562.876 818.144 1.00 29.22 142 ALA A CA 1
ATOM 3509 C C . ALA B 1 142 ? 462.241 563.201 819.417 1.00 29.22 142 ALA A C 1
ATOM 3510 O O . ALA B 1 142 ? 461.825 564.073 820.185 1.00 29.22 142 ALA A O 1
ATOM 3512 N N . GLY B 1 143 ? 463.364 562.518 819.655 1.00 28.83 143 GLY A N 1
ATOM 3513 C CA . GLY B 1 143 ? 464.158 562.808 820.836 1.00 28.83 143 GLY A CA 1
ATOM 3514 C C . GLY B 1 143 ? 464.793 564.182 820.802 1.00 28.83 143 GLY A C 1
ATOM 3515 O O . GLY B 1 143 ? 465.081 564.762 821.851 1.00 28.83 143 GLY A O 1
ATOM 3516 N N . LEU B 1 144 ? 465.032 564.717 819.602 1.00 28.61 144 LEU A N 1
ATOM 3517 C CA . LEU B 1 144 ? 465.580 566.063 819.487 1.00 28.61 144 LEU A CA 1
ATOM 3518 C C . LEU B 1 144 ? 464.605 567.106 820.013 1.00 28.61 144 LEU A C 1
ATOM 3519 O O . LEU B 1 144 ? 465.007 568.057 820.694 1.00 28.61 144 LEU A O 1
ATOM 3524 N N . VAL B 1 145 ? 463.318 566.956 819.697 1.00 29.91 145 VAL A N 1
ATOM 3525 C CA . VAL B 1 145 ? 462.330 567.912 820.180 1.00 29.91 145 VAL A CA 1
ATOM 3526 C C . VAL B 1 145 ? 462.103 567.735 821.675 1.00 29.91 145 VAL A C 1
ATOM 3527 O O . VAL B 1 145 ? 461.732 568.686 822.374 1.00 29.91 145 VAL A O 1
ATOM 3531 N N . ASN B 1 146 ? 462.328 566.529 822.192 1.00 31.50 146 ASN A N 1
ATOM 3532 C CA . ASN B 1 146 ? 462.239 566.254 823.620 1.00 31.50 146 ASN A CA 1
ATOM 3533 C C . ASN B 1 146 ? 463.383 566.861 824.418 1.00 31.50 146 ASN A C 1
ATOM 3534 O O . ASN B 1 146 ? 463.370 566.772 825.650 1.00 31.50 146 ASN A O 1
ATOM 3539 N N . LEU B 1 147 ? 464.372 567.454 823.752 1.00 31.88 147 LEU A N 1
ATOM 3540 C CA . LEU B 1 147 ? 465.507 568.041 824.448 1.00 31.88 147 LEU A CA 1
ATOM 3541 C C . LEU B 1 147 ? 465.041 569.121 825.418 1.00 31.88 147 LEU A C 1
ATOM 3542 O O . LEU B 1 147 ? 464.152 569.920 825.115 1.00 31.88 147 LEU A O 1
ATOM 3547 N N . ALA B 1 148 ? 465.651 569.131 826.600 1.00 35.34 148 ALA A N 1
ATOM 3548 C CA . ALA B 1 148 ? 465.285 570.096 827.625 1.00 35.34 148 ALA A CA 1
ATOM 3549 C C . ALA B 1 148 ? 465.594 571.514 827.158 1.00 35.34 148 ALA A C 1
ATOM 3550 O O . ALA B 1 148 ? 466.416 571.736 826.265 1.00 35.34 148 ALA A O 1
ATOM 3552 N N . ASP B 1 149 ? 464.912 572.483 827.772 1.00 38.91 149 ASP A N 1
ATOM 3553 C CA . ASP B 1 149 ? 465.082 573.878 827.374 1.00 38.91 149 ASP A CA 1
ATOM 3554 C C . ASP B 1 149 ? 466.508 574.356 827.618 1.00 38.91 149 ASP A C 1
ATOM 3555 O O . ASP B 1 149 ? 466.981 575.286 826.954 1.00 38.91 149 ASP A O 1
ATOM 3560 N N . SER B 1 150 ? 467.208 573.735 828.569 1.00 37.79 150 SER A N 1
ATOM 3561 C CA . SER B 1 150 ? 468.579 574.145 828.858 1.00 37.79 150 SER A CA 1
ATOM 3562 C C . SER B 1 150 ? 469.548 573.630 827.800 1.00 37.79 150 SER A C 1
ATOM 3563 O O . SER B 1 150 ? 470.540 574.296 827.482 1.00 37.79 150 SER A O 1
ATOM 3566 N N . VAL B 1 151 ? 469.277 572.450 827.241 1.00 35.10 151 VAL A N 1
ATOM 3567 C CA . VAL B 1 151 ? 470.199 571.797 826.318 1.00 35.10 151 VAL A CA 1
ATOM 3568 C C . VAL B 1 151 ? 469.591 571.610 824.931 1.00 35.10 151 VAL A C 1
ATOM 3569 O O . VAL B 1 151 ? 470.011 570.715 824.192 1.00 35.10 151 VAL A O 1
ATOM 3573 N N . ASN B 1 152 ? 468.617 572.439 824.554 1.00 35.00 152 ASN A N 1
ATOM 3574 C CA . ASN B 1 152 ? 467.934 572.238 823.279 1.00 35.00 152 ASN A CA 1
ATOM 3575 C C . ASN B 1 152 ? 468.828 572.590 822.095 1.00 35.00 152 ASN A C 1
ATOM 3576 O O . ASN B 1 152 ? 468.679 572.022 821.008 1.00 35.00 152 ASN A O 1
ATOM 3581 N N . GLU B 1 153 ? 469.760 573.524 822.278 1.00 33.00 153 GLU A N 1
ATOM 3582 C CA . GLU B 1 153 ? 470.648 573.923 821.196 1.00 33.00 153 GLU A CA 1
ATOM 3583 C C . GLU B 1 153 ? 472.012 573.259 821.339 1.00 33.00 153 GLU A C 1
ATOM 3584 O O . GLU B 1 153 ? 472.426 572.888 822.441 1.00 33.00 153 GLU A O 1
ATOM 3590 N N . ASN B 1 154 ? 472.712 573.107 820.211 1.00 29.71 154 ASN A N 1
ATOM 3591 C CA . ASN B 1 154 ? 474.119 572.723 820.275 1.00 29.71 154 ASN A CA 1
ATOM 3592 C C . ASN B 1 154 ? 474.945 573.825 820.920 1.00 29.71 154 ASN A C 1
ATOM 3593 O O . ASN B 1 154 ? 475.563 573.621 821.971 1.00 29.71 154 ASN A O 1
ATOM 3598 N N . ILE B 1 155 ? 474.965 575.002 820.299 1.00 30.52 155 ILE A N 1
ATOM 3599 C CA . ILE B 1 155 ? 475.587 576.194 820.861 1.00 30.52 155 ILE A CA 1
ATOM 3600 C C . ILE B 1 155 ? 474.527 577.285 820.857 1.00 30.52 155 ILE A C 1
ATOM 3601 O O . ILE B 1 155 ? 473.619 577.272 820.019 1.00 30.52 155 ILE A O 1
ATOM 3606 N N . ALA B 1 156 ? 474.619 578.224 821.795 1.00 33.78 156 ALA A N 1
ATOM 3607 C CA . ALA B 1 156 ? 473.644 579.297 821.942 1.00 33.78 156 ALA A CA 1
ATOM 3608 C C . ALA B 1 156 ? 473.588 580.096 820.648 1.00 33.78 156 ALA A C 1
ATOM 3609 O O . ALA B 1 156 ? 474.630 580.444 820.084 1.00 33.78 156 ALA A O 1
ATOM 3611 N N . GLY B 1 157 ? 472.374 580.383 820.184 1.00 33.73 157 GLY A N 1
ATOM 3612 C CA . GLY B 1 157 ? 472.203 581.125 818.947 1.00 33.73 157 GLY A CA 1
ATOM 3613 C C . GLY B 1 157 ? 472.440 580.316 817.692 1.00 33.73 157 GLY A C 1
ATOM 3614 O O . GLY B 1 157 ? 473.021 580.833 816.732 1.00 33.73 157 GLY A O 1
ATOM 3615 N N . LEU B 1 158 ? 472.011 579.055 817.671 1.00 31.42 158 LEU A N 1
ATOM 3616 C CA . LEU B 1 158 ? 472.147 578.216 816.487 1.00 31.42 158 LEU A CA 1
ATOM 3617 C C . LEU B 1 158 ? 470.814 577.686 815.967 1.00 31.42 158 LEU A C 1
ATOM 3618 O O . LEU B 1 158 ? 470.641 577.594 814.749 1.00 31.42 158 LEU A O 1
ATOM 3623 N N . GLY B 1 159 ? 469.878 577.348 816.842 1.00 31.53 159 GLY A N 1
ATOM 3624 C CA . GLY B 1 159 ? 468.584 576.840 816.434 1.00 31.53 159 GLY A CA 1
ATOM 3625 C C . GLY B 1 159 ? 467.943 575.967 817.499 1.00 31.53 159 GLY A C 1
ATOM 3626 O O . GLY B 1 159 ? 468.598 575.420 818.383 1.00 31.53 159 GLY A O 1
ATOM 3627 N N . LYS B 1 160 ? 466.627 575.848 817.384 1.00 32.31 160 LYS A N 1
ATOM 3628 C CA . LYS B 1 160 ? 465.788 575.133 818.332 1.00 32.31 160 LYS A CA 1
ATOM 3629 C C . LYS B 1 160 ? 464.809 574.233 817.593 1.00 32.31 160 LYS A C 1
ATOM 3630 O O . LYS B 1 160 ? 464.482 574.483 816.428 1.00 32.31 160 LYS A O 1
ATOM 3636 N N . PRO B 1 161 ? 464.330 573.166 818.244 1.00 32.10 161 PRO A N 1
ATOM 3637 C CA . PRO B 1 161 ? 463.447 572.215 817.541 1.00 32.10 161 PRO A CA 1
ATOM 3638 C C . PRO B 1 161 ? 462.131 572.804 817.050 1.00 32.10 161 PRO A C 1
ATOM 3639 O O . PRO B 1 161 ? 461.623 572.351 816.017 1.00 32.10 161 PRO A O 1
ATOM 3643 N N . SER B 1 162 ? 461.556 573.785 817.753 1.00 30.72 162 SER A N 1
ATOM 3644 C CA . SER B 1 162 ? 460.296 574.407 817.338 1.00 30.72 162 SER A CA 1
ATOM 3645 C C . SER B 1 162 ? 459.155 573.396 817.236 1.00 30.72 162 SER A C 1
ATOM 3646 O O . SER B 1 162 ? 458.699 573.080 816.133 1.00 30.72 162 SER A O 1
ATOM 3649 N N . LEU B 1 163 ? 458.706 572.869 818.381 1.00 31.11 163 LEU A N 1
ATOM 3650 C CA . LEU B 1 163 ? 457.761 571.751 818.388 1.00 31.11 163 LEU A CA 1
ATOM 3651 C C . LEU B 1 163 ? 456.442 572.096 817.699 1.00 31.11 163 LEU A C 1
ATOM 3652 O O . LEU B 1 163 ? 455.782 571.204 817.154 1.00 31.11 163 LEU A O 1
ATOM 3657 N N . LEU B 1 164 ? 456.015 573.362 817.756 1.00 29.32 164 LEU A N 1
ATOM 3658 C CA . LEU B 1 164 ? 454.805 573.830 817.080 1.00 29.32 164 LEU A CA 1
ATOM 3659 C C . LEU B 1 164 ? 453.537 573.219 817.677 1.00 29.32 164 LEU A C 1
ATOM 3660 O O . LEU B 1 164 ? 453.611 572.305 818.503 1.00 29.32 164 LEU A O 1
ATOM 3665 N N . GLU B 1 165 ? 452.369 573.728 817.277 1.00 31.84 165 GLU A N 1
ATOM 3666 C CA . GLU B 1 165 ? 451.081 573.244 817.762 1.00 31.84 165 GLU A CA 1
ATOM 3667 C C . GLU B 1 165 ? 450.082 573.259 816.615 1.00 31.84 165 GLU A C 1
ATOM 3668 O O . GLU B 1 165 ? 450.235 574.036 815.670 1.00 31.84 165 GLU A O 1
ATOM 3674 N N . VAL B 1 166 ? 449.053 572.411 816.697 1.00 32.28 166 VAL A N 1
ATOM 3675 C CA . VAL B 1 166 ? 448.045 572.336 815.647 1.00 32.28 166 VAL A CA 1
ATOM 3676 C C . VAL B 1 166 ? 446.623 572.474 816.183 1.00 32.28 166 VAL A C 1
ATOM 3677 O O . VAL B 1 166 ? 445.727 572.878 815.441 1.00 32.28 166 VAL A O 1
ATOM 3681 N N . GLY B 1 167 ? 446.391 572.157 817.449 1.00 36.33 167 GLY A N 1
ATOM 3682 C CA . GLY B 1 167 ? 445.062 572.231 818.026 1.00 36.33 167 GLY A CA 1
ATOM 3683 C C . GLY B 1 167 ? 444.877 571.262 819.181 1.00 36.33 167 GLY A C 1
ATOM 3684 O O . GLY B 1 167 ? 445.762 570.485 819.538 1.00 36.33 167 GLY A O 1
ATOM 3685 N N . LEU B 1 168 ? 443.671 571.318 819.755 1.00 39.04 168 LEU A N 1
ATOM 3686 C CA . LEU B 1 168 ? 443.401 570.603 821.000 1.00 39.04 168 LEU A CA 1
ATOM 3687 C C . LEU B 1 168 ? 443.061 569.137 820.757 1.00 39.04 168 LEU A C 1
ATOM 3688 O O . LEU B 1 168 ? 443.061 568.338 821.703 1.00 39.04 168 LEU A O 1
ATOM 3693 N N . LYS B 1 169 ? 442.725 568.779 819.515 1.00 38.79 169 LYS A N 1
ATOM 3694 C CA . LYS B 1 169 ? 442.322 567.433 819.106 1.00 38.79 169 LYS A CA 1
ATOM 3695 C C . LYS B 1 169 ? 440.919 567.112 819.621 1.00 38.79 169 LYS A C 1
ATOM 3696 O O . LYS B 1 169 ? 440.323 566.099 819.239 1.00 38.79 169 LYS A O 1
ATOM 3702 N N . ALA B 1 170 ? 440.364 567.986 820.460 1.00 41.08 170 ALA A N 1
ATOM 3703 C CA . ALA B 1 170 ? 438.971 567.834 820.865 1.00 41.08 170 ALA A CA 1
ATOM 3704 C C . ALA B 1 170 ? 438.038 568.286 819.750 1.00 41.08 170 ALA A C 1
ATOM 3705 O O . ALA B 1 170 ? 436.965 567.708 819.544 1.00 41.08 170 ALA A O 1
ATOM 3707 N N . ASP B 1 171 ? 438.438 569.325 819.021 1.00 41.04 171 ASP A N 1
ATOM 3708 C CA . ASP B 1 171 ? 437.681 569.840 817.891 1.00 41.04 171 ASP A CA 1
ATOM 3709 C C . ASP B 1 171 ? 438.330 569.528 816.550 1.00 41.04 171 ASP A C 1
ATOM 3710 O O . ASP B 1 171 ? 437.743 569.837 815.508 1.00 41.04 171 ASP A O 1
ATOM 3715 N N . LEU B 1 172 ? 439.523 568.929 816.553 1.00 37.22 172 LEU A N 1
ATOM 3716 C CA . LEU B 1 172 ? 440.190 568.598 815.298 1.00 37.22 172 LEU A CA 1
ATOM 3717 C C . LEU B 1 172 ? 439.868 567.173 814.865 1.00 37.22 172 LEU A C 1
ATOM 3718 O O . LEU B 1 172 ? 440.627 566.559 814.109 1.00 37.22 172 LEU A O 1
ATOM 3723 N N . THR B 1 173 ? 438.747 566.629 815.344 1.00 38.43 173 THR A N 1
ATOM 3724 C CA . THR B 1 173 ? 438.383 565.237 815.104 1.00 38.43 173 THR A CA 1
ATOM 3725 C C . THR B 1 173 ? 438.201 564.925 813.624 1.00 38.43 173 THR A C 1
ATOM 3726 O O . THR B 1 173 ? 438.791 563.968 813.113 1.00 38.43 173 THR A O 1
ATOM 3730 N N . ASP B 1 174 ? 437.392 565.716 812.931 1.00 35.46 174 ASP A N 1
ATOM 3731 C CA . ASP B 1 174 ? 437.120 565.447 811.526 1.00 35.46 174 ASP A CA 1
ATOM 3732 C C . ASP B 1 174 ? 438.375 565.689 810.690 1.00 35.46 174 ASP A C 1
ATOM 3733 O O . ASP B 1 174 ? 439.075 566.688 810.905 1.00 35.46 174 ASP A O 1
ATOM 3738 N N . PRO B 1 175 ? 438.701 564.797 809.749 1.00 32.70 175 PRO A N 1
ATOM 3739 C CA . PRO B 1 175 ? 439.987 564.917 809.039 1.00 32.70 175 PRO A CA 1
ATOM 3740 C C . PRO B 1 175 ? 440.136 566.186 808.218 1.00 32.70 175 PRO A C 1
ATOM 3741 O O . PRO B 1 175 ? 441.255 566.697 808.085 1.00 32.70 175 PRO A O 1
ATOM 3745 N N . VAL B 1 176 ? 439.046 566.708 807.650 1.00 30.36 176 VAL A N 1
ATOM 3746 C CA . VAL B 1 176 ? 439.158 567.871 806.771 1.00 30.36 176 VAL A CA 1
ATOM 3747 C C . VAL B 1 176 ? 439.586 569.102 807.563 1.00 30.36 176 VAL A C 1
ATOM 3748 O O . VAL B 1 176 ? 440.336 569.949 807.065 1.00 30.36 176 VAL A O 1
ATOM 3752 N N . LYS B 1 177 ? 439.130 569.213 808.812 1.00 31.32 177 LYS A N 1
ATOM 3753 C CA . LYS B 1 177 ? 439.528 570.347 809.639 1.00 31.32 177 LYS A CA 1
ATOM 3754 C C . LYS B 1 177 ? 440.941 570.168 810.175 1.00 31.32 177 LYS A C 1
ATOM 3755 O O . LYS B 1 177 ? 441.679 571.148 810.339 1.00 31.32 177 LYS A O 1
ATOM 3761 N N . LEU B 1 178 ? 441.335 568.925 810.460 1.00 30.22 178 LEU A N 1
ATOM 3762 C CA . LEU B 1 178 ? 442.697 568.665 810.913 1.00 30.22 178 LEU A CA 1
ATOM 3763 C C . LEU B 1 178 ? 443.704 568.910 809.798 1.00 30.22 178 LEU A C 1
ATOM 3764 O O . LEU B 1 178 ? 444.821 569.376 810.051 1.00 30.22 178 LEU A O 1
ATOM 3769 N N . GLY B 1 179 ? 443.327 568.601 808.557 1.00 27.69 179 GLY A N 1
ATOM 3770 C CA . GLY B 1 179 ? 444.252 568.771 807.449 1.00 27.69 179 GLY A CA 1
ATOM 3771 C C . GLY B 1 179 ? 444.633 570.221 807.213 1.00 27.69 179 GLY A C 1
ATOM 3772 O O . GLY B 1 179 ? 445.787 570.522 806.900 1.00 27.69 179 GLY A O 1
ATOM 3773 N N . GLN B 1 180 ? 443.671 571.135 807.354 1.00 28.11 180 GLN A N 1
ATOM 3774 C CA . GLN B 1 180 ? 443.975 572.552 807.165 1.00 28.11 180 GLN A CA 1
ATOM 3775 C C . GLN B 1 180 ? 444.950 573.052 808.221 1.00 28.11 180 GLN A C 1
ATOM 3776 O O . GLN B 1 180 ? 445.850 573.843 807.917 1.00 28.11 180 GLN A O 1
ATOM 3782 N N . ALA B 1 181 ? 444.785 572.607 809.468 1.00 26.54 181 ALA A N 1
ATOM 3783 C CA . ALA B 1 181 ? 445.718 573.002 810.518 1.00 26.54 181 ALA A CA 1
ATOM 3784 C C . ALA B 1 181 ? 447.118 572.470 810.236 1.00 26.54 181 ALA A C 1
ATOM 3785 O O . ALA B 1 181 ? 448.116 573.140 810.524 1.00 26.54 181 ALA A O 1
ATOM 3787 N N . VAL B 1 182 ? 447.209 571.261 809.679 1.00 25.40 182 VAL A N 1
ATOM 3788 C CA . VAL B 1 182 ? 448.511 570.683 809.357 1.00 25.40 182 VAL A CA 1
ATOM 3789 C C . VAL B 1 182 ? 449.174 571.468 808.231 1.00 25.40 182 VAL A C 1
ATOM 3790 O O . VAL B 1 182 ? 450.364 571.801 808.297 1.00 25.40 182 VAL A O 1
ATOM 3794 N N . ILE B 1 183 ? 448.413 571.774 807.178 1.00 25.14 183 ILE A N 1
ATOM 3795 C CA . ILE B 1 183 ? 448.957 572.539 806.059 1.00 25.14 183 ILE A CA 1
ATOM 3796 C C . ILE B 1 183 ? 449.319 573.948 806.508 1.00 25.14 183 ILE A C 1
ATOM 3797 O O . ILE B 1 183 ? 450.340 574.511 806.092 1.00 25.14 183 ILE A O 1
ATOM 3802 N N . ALA B 1 184 ? 448.482 574.544 807.360 1.00 25.33 184 ALA A N 1
ATOM 3803 C CA . ALA B 1 184 ? 448.775 575.881 807.867 1.00 25.33 184 ALA A CA 1
ATOM 3804 C C . ALA B 1 184 ? 450.061 575.893 808.680 1.00 25.33 184 ALA A C 1
ATOM 3805 O O . ALA B 1 184 ? 450.885 576.802 808.537 1.00 25.33 184 ALA A O 1
ATOM 3807 N N . GLN B 1 185 ? 450.259 574.881 809.528 1.00 24.88 185 GLN A N 1
ATOM 3808 C CA . GLN B 1 185 ? 451.428 574.870 810.398 1.00 24.88 185 GLN A CA 1
ATOM 3809 C C . GLN B 1 185 ? 452.692 574.486 809.642 1.00 24.88 185 GLN A C 1
ATOM 3810 O O . GLN B 1 185 ? 453.801 574.769 810.108 1.00 24.88 185 GLN A O 1
ATOM 3816 N N . LEU B 1 186 ? 452.555 573.841 808.482 1.00 24.36 186 LEU A N 1
ATOM 3817 C CA . LEU B 1 186 ? 453.727 573.553 807.663 1.00 24.36 186 LEU A CA 1
ATOM 3818 C C . LEU B 1 186 ? 454.295 574.828 807.056 1.00 24.36 186 LEU A C 1
ATOM 3819 O O . LEU B 1 186 ? 455.464 574.867 806.654 1.00 24.36 186 LEU A O 1
ATOM 3824 N N . THR B 1 187 ? 453.480 575.881 806.973 1.00 24.09 187 THR A N 1
ATOM 3825 C CA . THR B 1 187 ? 453.978 577.160 806.482 1.00 24.09 187 THR A CA 1
ATOM 3826 C C . THR B 1 187 ? 454.852 577.845 807.527 1.00 24.09 187 THR A C 1
ATOM 3827 O O . THR B 1 187 ? 455.894 578.422 807.196 1.00 24.09 187 THR A O 1
ATOM 3831 N N . ILE B 1 188 ? 454.444 577.791 808.798 1.00 24.33 188 ILE A N 1
ATOM 3832 C CA . ILE B 1 188 ? 455.296 578.292 809.875 1.00 24.33 188 ILE A CA 1
ATOM 3833 C C . ILE B 1 188 ? 456.550 577.436 810.002 1.00 24.33 188 ILE A C 1
ATOM 3834 O O . ILE B 1 188 ? 457.652 577.953 810.225 1.00 24.33 188 ILE A O 1
ATOM 3839 N N . ALA B 1 189 ? 456.404 576.115 809.863 1.00 23.86 189 ALA A N 1
ATOM 3840 C CA . ALA B 1 189 ? 457.562 575.232 809.940 1.00 23.86 189 ALA A CA 1
ATOM 3841 C C . ALA B 1 189 ? 458.581 575.563 808.858 1.00 23.86 189 ALA A C 1
ATOM 3842 O O . ALA B 1 189 ? 459.791 575.428 809.072 1.00 23.86 189 ALA A O 1
ATOM 3844 N N . ARG B 1 190 ? 458.111 575.992 807.686 1.00 24.29 190 ARG A N 1
ATOM 3845 C CA . ARG B 1 190 ? 459.025 576.450 806.646 1.00 24.29 190 ARG A CA 1
ATOM 3846 C C . ARG B 1 190 ? 459.781 577.697 807.087 1.00 24.29 190 ARG A C 1
ATOM 3847 O O . ARG B 1 190 ? 460.987 577.819 806.846 1.00 24.29 190 ARG A O 1
ATOM 3855 N N . ALA B 1 191 ? 459.084 578.638 807.729 1.00 24.23 191 ALA A N 1
ATOM 3856 C CA . ALA B 1 191 ? 459.733 579.866 808.174 1.00 24.23 191 ALA A CA 1
ATOM 3857 C C . ALA B 1 191 ? 460.665 579.606 809.347 1.00 24.23 191 ALA A C 1
ATOM 3858 O O . ALA B 1 191 ? 461.809 580.078 809.357 1.00 24.23 191 ALA A O 1
ATOM 3860 N N . ALA B 1 192 ? 460.196 578.857 810.347 1.00 24.35 192 ALA A N 1
ATOM 3861 C CA . ALA B 1 192 ? 461.005 578.610 811.535 1.00 24.35 192 ALA A CA 1
ATOM 3862 C C . ALA B 1 192 ? 462.275 577.843 811.189 1.00 24.35 192 ALA A C 1
ATOM 3863 O O . ALA B 1 192 ? 463.330 578.072 811.789 1.00 24.35 192 ALA A O 1
ATOM 3865 N N . LEU B 1 193 ? 462.192 576.931 810.221 1.00 23.96 193 LEU A N 1
ATOM 3866 C CA . LEU B 1 193 ? 463.369 576.167 809.831 1.00 23.96 193 LEU A CA 1
ATOM 3867 C C . LEU B 1 193 ? 464.328 577.023 809.012 1.00 23.96 193 LEU A C 1
ATOM 3868 O O . LEU B 1 193 ? 465.541 576.786 809.014 1.00 23.96 193 LEU A O 1
ATOM 3873 N N . THR B 1 194 ? 463.800 578.027 808.307 1.00 24.31 194 THR A N 1
ATOM 3874 C CA . THR B 1 194 ? 464.644 578.931 807.533 1.00 24.31 194 THR A CA 1
ATOM 3875 C C . THR B 1 194 ? 465.361 579.938 808.425 1.00 24.31 194 THR A C 1
ATOM 3876 O O . THR B 1 194 ? 466.486 580.348 808.115 1.00 24.31 194 THR A O 1
ATOM 3880 N N . LYS B 1 195 ? 464.737 580.338 809.538 1.00 25.56 195 LYS A N 1
ATOM 3881 C CA . LYS B 1 195 ? 465.352 581.310 810.436 1.00 25.56 195 LYS A CA 1
ATOM 3882 C C . LYS B 1 195 ? 466.684 580.827 810.990 1.00 25.56 195 LYS A C 1
ATOM 3883 O O . LYS B 1 195 ? 467.490 581.647 811.442 1.00 25.56 195 LYS A O 1
ATOM 3889 N N . ASN B 1 196 ? 466.932 579.521 810.968 1.00 26.26 196 ASN A N 1
ATOM 3890 C CA . ASN B 1 196 ? 468.169 578.939 811.464 1.00 26.26 196 ASN A CA 1
ATOM 3891 C C . ASN B 1 196 ? 469.169 578.656 810.352 1.00 26.26 196 ASN A C 1
ATOM 3892 O O . ASN B 1 196 ? 470.124 577.904 810.572 1.00 26.26 196 ASN A O 1
ATOM 3897 N N . TYR B 1 197 ? 468.954 579.223 809.163 1.00 25.04 197 TYR A N 1
ATOM 3898 C CA . TYR B 1 197 ? 469.832 579.088 808.005 1.00 25.04 197 TYR A CA 1
ATOM 3899 C C . TYR B 1 197 ? 469.897 577.661 807.475 1.00 25.04 197 TYR A C 1
ATOM 3900 O O . TYR B 1 197 ? 470.830 577.312 806.747 1.00 25.04 197 TYR A O 1
ATOM 3909 N N . VAL B 1 198 ? 468.918 576.830 807.821 1.00 23.72 198 VAL A N 1
ATOM 3910 C CA . VAL B 1 198 ? 468.881 575.461 807.296 1.00 23.72 198 VAL A CA 1
ATOM 3911 C C . VAL B 1 198 ? 468.643 575.512 805.793 1.00 23.72 198 VAL A C 1
ATOM 3912 O O . VAL B 1 198 ? 467.741 576.242 805.335 1.00 23.72 198 VAL A O 1
ATOM 3916 N N . PRO B 1 199 ? 469.416 574.789 804.981 1.00 23.49 199 PRO A N 1
ATOM 3917 C CA . PRO B 1 199 ? 469.282 574.920 803.525 1.00 23.49 199 PRO A CA 1
ATOM 3918 C C . PRO B 1 199 ? 467.898 574.520 803.033 1.00 23.49 199 PRO A C 1
ATOM 3919 O O . PRO B 1 199 ? 467.282 573.583 803.544 1.00 23.49 199 PRO A O 1
ATOM 3923 N N . ALA B 1 200 ? 467.416 575.247 802.030 1.00 24.74 200 ALA A N 1
ATOM 3924 C CA . ALA B 1 200 ? 466.195 574.862 801.342 1.00 24.74 200 ALA A CA 1
ATOM 3925 C C . ALA B 1 200 ? 466.455 573.644 800.468 1.00 24.74 200 ALA A C 1
ATOM 3926 O O . ALA B 1 200 ? 467.537 573.490 799.901 1.00 24.74 200 ALA A O 1
ATOM 3928 N N . ASN B 1 201 ? 465.438 572.778 800.381 1.00 25.27 201 ASN A N 1
ATOM 3929 C CA . ASN B 1 201 ? 465.394 571.471 799.717 1.00 25.27 201 ASN A CA 1
ATOM 3930 C C . ASN B 1 201 ? 466.018 570.424 800.631 1.00 25.27 201 ASN A C 1
ATOM 3931 O O . ASN B 1 201 ? 466.602 570.769 801.663 1.00 25.27 201 ASN A O 1
ATOM 3936 N N . ASP B 1 202 ? 465.893 569.150 800.261 1.00 24.38 202 ASP A N 1
ATOM 3937 C CA . ASP B 1 202 ? 466.288 568.032 801.121 1.00 24.38 202 ASP A CA 1
ATOM 3938 C C . ASP B 1 202 ? 465.541 568.077 802.451 1.00 24.38 202 ASP A C 1
ATOM 3939 O O . ASP B 1 202 ? 466.085 567.745 803.506 1.00 24.38 202 ASP A O 1
ATOM 3944 N N . ARG B 1 203 ? 464.279 568.494 802.396 1.00 23.97 203 ARG A N 1
ATOM 3945 C CA . ARG B 1 203 ? 463.404 568.557 803.557 1.00 23.97 203 ARG A CA 1
ATOM 3946 C C . ARG B 1 203 ? 462.289 567.538 803.382 1.00 23.97 203 ARG A C 1
ATOM 3947 O O . ARG B 1 203 ? 461.836 567.301 802.258 1.00 23.97 203 ARG A O 1
ATOM 3955 N N . THR B 1 204 ? 461.853 566.937 804.485 1.00 24.81 204 THR A N 1
ATOM 3956 C CA . THR B 1 204 ? 460.807 565.926 804.446 1.00 24.81 204 THR A CA 1
ATOM 3957 C C . THR B 1 204 ? 459.935 566.033 805.687 1.00 24.81 204 THR A C 1
ATOM 3958 O O . THR B 1 204 ? 460.337 566.598 806.707 1.00 24.81 204 THR A O 1
ATOM 3962 N N . PHE B 1 205 ? 458.726 565.487 805.582 1.00 24.74 205 PHE A N 1
ATOM 3963 C CA . PHE B 1 205 ? 457.745 565.504 806.657 1.00 24.74 205 PHE A CA 1
ATOM 3964 C C . PHE B 1 205 ? 457.215 564.092 806.859 1.00 24.74 205 PHE A C 1
ATOM 3965 O O . PHE B 1 205 ? 456.543 563.546 805.977 1.00 24.74 205 PHE A O 1
ATOM 3973 N N . TYR B 1 206 ? 457.517 563.506 808.013 1.00 24.95 206 TYR A N 1
ATOM 3974 C CA . TYR B 1 206 ? 457.103 562.148 808.347 1.00 24.95 206 TYR A CA 1
ATOM 3975 C C . TYR B 1 206 ? 455.796 562.218 809.121 1.00 24.95 206 TYR A C 1
ATOM 3976 O O . TYR B 1 206 ? 455.707 562.931 810.124 1.00 24.95 206 TYR A O 1
ATOM 3985 N N . THR B 1 207 ? 454.791 561.475 808.665 1.00 25.07 207 THR A N 1
ATOM 3986 C CA . THR B 1 207 ? 453.497 561.487 809.327 1.00 25.07 207 THR A CA 1
ATOM 3987 C C . THR B 1 207 ? 452.795 560.156 809.100 1.00 25.07 207 THR A C 1
ATOM 3988 O O . THR B 1 207 ? 453.130 559.401 808.185 1.00 25.07 207 THR A O 1
ATOM 3992 N N . THR B 1 208 ? 451.817 559.876 809.958 1.00 25.56 208 THR A N 1
ATOM 3993 C CA . THR B 1 208 ? 451.037 558.656 809.850 1.00 25.56 208 THR A CA 1
ATOM 3994 C C . THR B 1 208 ? 450.136 558.711 808.619 1.00 25.56 208 THR A C 1
ATOM 3995 O O . THR B 1 208 ? 449.817 559.791 808.118 1.00 25.56 208 THR A O 1
ATOM 3999 N N . PRO B 1 209 ? 449.724 557.548 808.099 1.00 24.77 209 PRO A N 1
ATOM 4000 C CA . PRO B 1 209 ? 448.828 557.558 806.928 1.00 24.77 209 PRO A CA 1
ATOM 4001 C C . PRO B 1 209 ? 447.492 558.234 807.190 1.00 24.77 209 PRO A C 1
ATOM 4002 O O . PRO B 1 209 ? 446.862 558.724 806.246 1.00 24.77 209 PRO A O 1
ATOM 4006 N N . ASP B 1 210 ? 447.034 558.264 808.443 1.00 25.88 210 ASP A N 1
ATOM 4007 C CA . ASP B 1 210 ? 445.775 558.936 808.750 1.00 25.88 210 ASP A CA 1
ATOM 4008 C C . ASP B 1 210 ? 445.871 560.437 808.505 1.00 25.88 210 ASP A C 1
ATOM 4009 O O . ASP B 1 210 ? 444.966 561.036 807.914 1.00 25.88 210 ASP A O 1
ATOM 4014 N N . VAL B 1 211 ? 446.960 561.062 808.957 1.00 25.21 211 VAL A N 1
ATOM 4015 C CA . VAL B 1 211 ? 447.153 562.487 808.707 1.00 25.21 211 VAL A CA 1
ATOM 4016 C C . VAL B 1 211 ? 447.399 562.736 807.223 1.00 25.21 211 VAL A C 1
ATOM 4017 O O . VAL B 1 211 ? 447.054 563.797 806.690 1.00 25.21 211 VAL A O 1
ATOM 4021 N N . TYR B 1 212 ? 447.987 561.756 806.533 1.00 25.12 212 TYR A N 1
ATOM 4022 C CA . TYR B 1 212 ? 448.153 561.852 805.086 1.00 25.12 212 TYR A CA 1
ATOM 4023 C C . TYR B 1 212 ? 446.811 562.027 804.388 1.00 25.12 212 TYR A C 1
ATOM 4024 O O . TYR B 1 212 ? 446.687 562.829 803.456 1.00 25.12 212 TYR A O 1
ATOM 4033 N N . SER B 1 213 ? 445.795 561.279 804.823 1.00 24.61 213 SER A N 1
ATOM 4034 C CA . SER B 1 213 ? 444.466 561.431 804.241 1.00 24.61 213 SER A CA 1
ATOM 4035 C C . SER B 1 213 ? 443.812 562.729 804.697 1.00 24.61 213 SER A C 1
ATOM 4036 O O . SER B 1 213 ? 442.973 563.294 803.984 1.00 24.61 213 SER A O 1
ATOM 4039 N N . ALA B 1 214 ? 444.173 563.212 805.888 1.00 24.72 214 ALA A N 1
ATOM 4040 C CA . ALA B 1 214 ? 443.638 564.480 806.370 1.00 24.72 214 ALA A CA 1
ATOM 4041 C C . ALA B 1 214 ? 444.076 565.632 805.474 1.00 24.72 214 ALA A C 1
ATOM 4042 O O . ALA B 1 214 ? 443.291 566.542 805.183 1.00 24.72 214 ALA A O 1
ATOM 4044 N N . ILE B 1 215 ? 445.334 565.614 805.033 1.00 24.03 215 ILE A N 1
ATOM 4045 C CA . ILE B 1 215 ? 445.808 566.622 804.090 1.00 24.03 215 ILE A CA 1
ATOM 4046 C C . ILE B 1 215 ? 445.069 566.495 802.765 1.00 24.03 215 ILE A C 1
ATOM 4047 O O . ILE B 1 215 ? 444.727 567.498 802.126 1.00 24.03 215 ILE A O 1
ATOM 4052 N N . LEU B 1 216 ? 444.812 565.259 802.330 1.00 24.31 216 LEU A N 1
ATOM 4053 C CA . LEU B 1 216 ? 444.065 565.040 801.096 1.00 24.31 216 LEU A CA 1
ATOM 4054 C C . LEU B 1 216 ? 442.649 565.589 801.201 1.00 24.31 216 LEU A C 1
ATOM 4055 O O . LEU B 1 216 ? 442.143 566.205 800.256 1.00 24.31 216 LEU A O 1
ATOM 4060 N N . ALA B 1 217 ? 441.990 565.371 802.341 1.00 24.54 217 ALA A N 1
ATOM 4061 C CA . ALA B 1 217 ? 440.635 565.882 802.523 1.00 24.54 217 ALA A CA 1
ATOM 4062 C C . ALA B 1 217 ? 440.624 567.402 802.603 1.00 24.54 217 ALA A C 1
ATOM 4063 O O . ALA B 1 217 ? 439.662 568.045 802.165 1.00 24.54 217 ALA A O 1
ATOM 4065 N N . ALA B 1 218 ? 441.680 567.996 803.161 1.00 24.06 218 ALA A N 1
ATOM 4066 C CA . ALA B 1 218 ? 441.725 569.447 803.300 1.00 24.06 218 ALA A CA 1
ATOM 4067 C C . ALA B 1 218 ? 441.889 570.128 801.948 1.00 24.06 218 ALA A C 1
ATOM 4068 O O . ALA B 1 218 ? 441.523 571.298 801.786 1.00 24.06 218 ALA A O 1
ATOM 4070 N N . LEU B 1 219 ? 442.442 569.417 800.965 1.00 23.24 219 LEU A N 1
ATOM 4071 C CA . LEU B 1 219 ? 442.578 569.971 799.623 1.00 23.24 219 LEU A CA 1
ATOM 4072 C C . LEU B 1 219 ? 441.570 569.389 798.643 1.00 23.24 219 LEU A C 1
ATOM 4073 O O . LEU B 1 219 ? 441.779 569.494 797.430 1.00 23.24 219 LEU A O 1
ATOM 4078 N N . MET B 1 220 ? 440.499 568.776 799.135 1.00 23.79 220 MET A N 1
ATOM 4079 C CA . MET B 1 220 ? 439.429 568.308 798.278 1.00 23.79 220 MET A CA 1
ATOM 4080 C C . MET B 1 220 ? 438.668 569.501 797.702 1.00 23.79 220 MET A C 1
ATOM 4081 O O . MET B 1 220 ? 438.769 570.616 798.216 1.00 23.79 220 MET A O 1
ATOM 4086 N N . PRO B 1 221 ? 437.911 569.294 796.617 1.00 22.31 221 PRO A N 1
ATOM 4087 C CA . PRO B 1 221 ? 437.108 570.406 796.078 1.00 22.31 221 PRO A CA 1
ATOM 4088 C C . PRO B 1 221 ? 436.128 570.983 797.080 1.00 22.31 221 PRO A C 1
ATOM 4089 O O . PRO B 1 221 ? 435.726 572.146 796.952 1.00 22.31 221 PRO A O 1
ATOM 4093 N N . ASN B 1 222 ? 435.721 570.196 798.075 1.00 22.37 222 ASN A N 1
ATOM 4094 C CA . ASN B 1 222 ? 434.799 570.695 799.090 1.00 22.37 222 ASN A CA 1
ATOM 4095 C C . ASN B 1 222 ? 435.460 571.756 799.964 1.00 22.37 222 ASN A C 1
ATOM 4096 O O . ASN B 1 222 ? 434.801 572.693 800.427 1.00 22.37 222 ASN A O 1
ATOM 4101 N N . ALA B 1 223 ? 436.769 571.625 800.204 1.00 21.97 223 ALA A N 1
ATOM 4102 C CA . ALA B 1 223 ? 437.421 572.499 801.175 1.00 21.97 223 ALA A CA 1
ATOM 4103 C C . ALA B 1 223 ? 438.269 573.572 800.500 1.00 21.97 223 ALA A C 1
ATOM 4104 O O . ALA B 1 223 ? 438.245 574.737 800.915 1.00 21.97 223 ALA A O 1
ATOM 4106 N N . ALA B 1 224 ? 439.021 573.211 799.465 1.00 21.19 224 ALA A N 1
ATOM 4107 C CA . ALA B 1 224 ? 439.978 574.112 798.840 1.00 21.19 224 ALA A CA 1
ATOM 4108 C C . ALA B 1 224 ? 439.307 574.918 797.736 1.00 21.19 224 ALA A C 1
ATOM 4109 O O . ALA B 1 224 ? 438.449 574.405 797.014 1.00 21.19 224 ALA A O 1
ATOM 4111 N N . ASN B 1 225 ? 439.711 576.184 797.608 1.00 20.32 225 ASN A N 1
ATOM 4112 C CA . ASN B 1 225 ? 439.098 577.060 796.614 1.00 20.32 225 ASN A CA 1
ATOM 4113 C C . ASN B 1 225 ? 439.606 576.756 795.210 1.00 20.32 225 ASN A C 1
ATOM 4114 O O . ASN B 1 225 ? 438.855 576.872 794.235 1.00 20.32 225 ASN A O 1
ATOM 4119 N N . TYR B 1 226 ? 440.872 576.371 795.081 1.00 20.72 226 TYR A N 1
ATOM 4120 C CA . TYR B 1 226 ? 441.440 576.011 793.791 1.00 20.72 226 TYR A CA 1
ATOM 4121 C C . TYR B 1 226 ? 442.357 574.806 793.945 1.00 20.72 226 TYR A C 1
ATOM 4122 O O . TYR B 1 226 ? 442.793 574.471 795.049 1.00 20.72 226 TYR A O 1
ATOM 4131 N N . ALA B 1 227 ? 442.638 574.159 792.818 1.00 21.68 227 ALA A N 1
ATOM 4132 C CA . ALA B 1 227 ? 443.421 572.931 792.808 1.00 21.68 227 ALA A CA 1
ATOM 4133 C C . ALA B 1 227 ? 444.894 573.246 793.035 1.00 21.68 227 ALA A C 1
ATOM 4134 O O . ALA B 1 227 ? 445.460 574.111 792.360 1.00 21.68 227 ALA A O 1
ATOM 4136 N N . ALA B 1 228 ? 445.509 572.544 793.983 1.00 24.27 228 ALA A N 1
ATOM 4137 C CA . ALA B 1 228 ? 446.929 572.692 794.249 1.00 24.27 228 ALA A CA 1
ATOM 4138 C C . ALA B 1 228 ? 447.428 571.446 794.964 1.00 24.27 228 ALA A C 1
ATOM 4139 O O . ALA B 1 228 ? 446.673 570.770 795.668 1.00 24.27 228 ALA A O 1
ATOM 4141 N N . LEU B 1 229 ? 448.711 571.146 794.763 1.00 25.68 229 LEU A N 1
ATOM 4142 C CA . LEU B 1 229 ? 449.419 570.082 795.482 1.00 25.68 229 LEU A CA 1
ATOM 4143 C C . LEU B 1 229 ? 448.789 568.742 795.118 1.00 25.68 229 LEU A C 1
ATOM 4144 O O . LEU B 1 229 ? 449.167 568.170 794.081 1.00 25.68 229 LEU A O 1
ATOM 4149 N N . ILE B 1 230 ? 447.863 568.205 795.918 1.00 25.52 230 ILE A N 1
ATOM 4150 C CA . ILE B 1 230 ? 447.365 566.852 795.711 1.00 25.52 230 ILE A CA 1
ATOM 4151 C C . ILE B 1 230 ? 446.690 566.700 794.351 1.00 25.52 230 ILE A C 1
ATOM 4152 O O . ILE B 1 230 ? 446.236 567.673 793.736 1.00 25.52 230 ILE A O 1
ATOM 4157 N N . ASP B 1 231 ? 446.638 565.456 793.874 1.00 28.22 231 ASP A N 1
ATOM 4158 C CA . ASP B 1 231 ? 445.784 565.062 792.765 1.00 28.22 231 ASP A CA 1
ATOM 4159 C C . ASP B 1 231 ? 444.765 564.037 793.238 1.00 28.22 231 ASP A C 1
ATOM 4160 O O . ASP B 1 231 ? 445.147 562.981 793.761 1.00 28.22 231 ASP A O 1
ATOM 4165 N N . PRO B 1 232 ? 443.467 564.314 793.101 1.00 26.32 232 PRO A N 1
ATOM 4166 C CA . PRO B 1 232 ? 442.463 563.381 793.639 1.00 26.32 232 PRO A CA 1
ATOM 4167 C C . PRO B 1 232 ? 442.416 562.051 792.910 1.00 26.32 232 PRO A C 1
ATOM 4168 O O . PRO B 1 232 ? 441.824 561.094 793.426 1.00 26.32 232 PRO A O 1
ATOM 4172 N N . GLU B 1 233 ? 443.015 561.961 791.721 1.00 28.19 233 GLU A N 1
ATOM 4173 C CA . GLU B 1 233 ? 442.972 560.717 790.959 1.00 28.19 233 GLU A CA 1
ATOM 4174 C C . GLU B 1 233 ? 443.745 559.605 791.657 1.00 28.19 233 GLU A C 1
ATOM 4175 O O . GLU B 1 233 ? 443.453 558.420 791.462 1.00 28.19 233 GLU A O 1
ATOM 4181 N N . ARG B 1 234 ? 444.825 559.959 792.346 1.00 28.60 234 ARG A N 1
ATOM 4182 C CA . ARG B 1 234 ? 445.641 558.960 793.035 1.00 28.60 234 ARG A CA 1
ATOM 4183 C C . ARG B 1 234 ? 445.784 559.176 794.536 1.00 28.60 234 ARG A C 1
ATOM 4184 O O . ARG B 1 234 ? 446.422 558.384 795.220 1.00 28.60 234 ARG A O 1
ATOM 4192 N N . GLY B 1 235 ? 445.187 560.242 795.050 1.00 26.94 235 GLY A N 1
ATOM 4193 C CA . GLY B 1 235 ? 445.280 560.540 796.464 1.00 26.94 235 GLY A CA 1
ATOM 4194 C C . GLY B 1 235 ? 446.700 560.711 796.976 1.00 26.94 235 GLY A C 1
ATOM 4195 O O . GLY B 1 235 ? 447.024 560.250 798.066 1.00 26.94 235 GLY A O 1
ATOM 4196 N N . SER B 1 236 ? 447.556 561.359 796.190 1.00 27.06 236 SER A N 1
ATOM 4197 C CA . SER B 1 236 ? 448.938 561.584 796.603 1.00 27.06 236 SER A CA 1
ATOM 4198 C C . SER B 1 236 ? 449.325 563.066 796.646 1.00 27.06 236 SER A C 1
ATOM 4199 O O . SER B 1 236 ? 449.127 563.789 795.678 1.00 27.06 236 SER A O 1
ATOM 4202 N N . ILE B 1 237 ? 449.881 563.502 797.773 1.00 26.00 237 ILE A N 1
ATOM 4203 C CA . ILE B 1 237 ? 450.323 564.883 797.964 1.00 26.00 237 ILE A CA 1
ATOM 4204 C C . ILE B 1 237 ? 451.607 565.128 797.172 1.00 26.00 237 ILE A C 1
ATOM 4205 O O . ILE B 1 237 ? 452.336 564.186 796.877 1.00 26.00 237 ILE A O 1
ATOM 4210 N N . ARG B 1 238 ? 451.885 566.380 796.817 1.00 28.12 238 ARG A N 1
ATOM 4211 C CA . ARG B 1 238 ? 453.071 566.705 796.026 1.00 28.12 238 ARG A CA 1
ATOM 4212 C C . ARG B 1 238 ? 453.952 567.840 796.567 1.00 28.12 238 ARG A C 1
ATOM 4213 O O . ARG B 1 238 ? 453.928 568.947 796.043 1.00 28.12 238 ARG A O 1
ATOM 4221 N N . ASN B 1 239 ? 454.732 567.559 797.606 1.00 26.06 239 ASN A N 1
ATOM 4222 C CA . ASN B 1 239 ? 455.636 568.542 798.197 1.00 26.06 239 ASN A CA 1
ATOM 4223 C C . ASN B 1 239 ? 454.923 569.747 798.796 1.00 26.06 239 ASN A C 1
ATOM 4224 O O . ASN B 1 239 ? 455.069 570.866 798.294 1.00 26.06 239 ASN A O 1
ATOM 4229 N N . VAL B 1 240 ? 454.142 569.536 799.854 1.00 25.56 240 VAL A N 1
ATOM 4230 C CA . VAL B 1 240 ? 453.524 570.659 800.552 1.00 25.56 240 VAL A CA 1
ATOM 4231 C C . VAL B 1 240 ? 454.624 571.537 801.131 1.00 25.56 240 VAL A C 1
ATOM 4232 O O . VAL B 1 240 ? 455.425 571.087 801.959 1.00 25.56 240 VAL A O 1
ATOM 4236 N N . MET B 1 241 ? 454.665 572.794 800.696 1.00 26.60 241 MET A N 1
ATOM 4237 C CA . MET B 1 241 ? 455.721 573.749 801.063 1.00 26.60 241 MET A CA 1
ATOM 4238 C C . MET B 1 241 ? 457.073 573.154 800.657 1.00 26.60 241 MET A C 1
ATOM 4239 O O . MET B 1 241 ? 457.146 572.299 799.765 1.00 26.60 241 MET A O 1
ATOM 4244 N N . GLY B 1 242 ? 458.155 573.598 801.296 1.00 25.97 242 GLY A N 1
ATOM 4245 C CA . GLY B 1 242 ? 459.459 573.032 800.994 1.00 25.97 242 GLY A CA 1
ATOM 4246 C C . GLY B 1 242 ? 459.553 571.560 801.348 1.00 25.97 242 GLY A C 1
ATOM 4247 O O . GLY B 1 242 ? 460.293 570.805 800.714 1.00 25.97 242 GLY A O 1
ATOM 4248 N N . PHE B 1 243 ? 458.799 571.134 802.357 1.00 24.46 243 PHE A N 1
ATOM 4249 C CA . PHE B 1 243 ? 458.865 569.761 802.829 1.00 24.46 243 PHE A CA 1
ATOM 4250 C C . PHE B 1 243 ? 458.271 568.801 801.806 1.00 24.46 243 PHE A C 1
ATOM 4251 O O . PHE B 1 243 ? 457.444 569.175 800.972 1.00 24.46 243 PHE A O 1
ATOM 4259 N N . GLU B 1 244 ? 458.710 567.548 801.878 1.00 25.69 244 GLU A N 1
ATOM 4260 C CA . GLU B 1 244 ? 458.142 566.461 801.097 1.00 25.69 244 GLU A CA 1
ATOM 4261 C C . GLU B 1 244 ? 457.370 565.551 802.040 1.00 25.69 244 GLU A C 1
ATOM 4262 O O . GLU B 1 244 ? 457.929 565.052 803.023 1.00 25.69 244 GLU A O 1
ATOM 4268 N N . VAL B 1 245 ? 456.091 565.345 801.750 1.00 25.19 245 VAL A N 1
ATOM 4269 C CA . VAL B 1 245 ? 455.211 564.629 802.665 1.00 25.19 245 VAL A CA 1
ATOM 4270 C C . VAL B 1 245 ? 455.396 563.132 802.464 1.00 25.19 245 VAL A C 1
ATOM 4271 O O . VAL B 1 245 ? 455.267 562.620 801.346 1.00 25.19 245 VAL A O 1
ATOM 4275 N N . VAL B 1 246 ? 455.703 562.426 803.550 1.00 25.41 246 VAL A N 1
ATOM 4276 C CA . VAL B 1 246 ? 455.949 560.989 803.526 1.00 25.41 246 VAL A CA 1
ATOM 4277 C C . VAL B 1 246 ? 455.078 560.334 804.587 1.00 25.41 246 VAL A C 1
ATOM 4278 O O . VAL B 1 246 ? 455.088 560.754 805.750 1.00 25.41 246 VAL A O 1
ATOM 4282 N N . GLU B 1 247 ? 454.329 559.309 804.190 1.00 26.27 247 GLU A N 1
ATOM 4283 C CA . GLU B 1 247 ? 453.457 558.566 805.092 1.00 26.27 247 GLU A CA 1
ATOM 4284 C C . GLU B 1 247 ? 454.183 557.310 805.558 1.00 26.27 247 GLU A C 1
ATOM 4285 O O . GLU B 1 247 ? 454.791 556.602 804.748 1.00 26.27 247 GLU A O 1
ATOM 4291 N N . VAL B 1 248 ? 454.137 557.051 806.857 1.00 26.82 248 VAL A N 1
ATOM 4292 C CA . VAL B 1 248 ? 454.803 555.901 807.460 1.00 26.82 248 VAL A CA 1
ATOM 4293 C C . VAL B 1 248 ? 453.827 555.225 808.418 1.00 26.82 248 VAL A C 1
ATOM 4294 O O . VAL B 1 248 ? 453.428 555.830 809.423 1.00 26.82 248 VAL A O 1
ATOM 4298 N N . PRO B 1 249 ? 453.382 553.999 808.133 1.00 25.96 249 PRO A N 1
ATOM 4299 C CA . PRO B 1 249 ? 452.575 553.276 809.128 1.00 25.96 249 PRO A CA 1
ATOM 4300 C C . PRO B 1 249 ? 453.316 553.036 810.430 1.00 25.96 249 PRO A C 1
ATOM 4301 O O . PRO B 1 249 ? 452.703 553.049 811.504 1.00 25.96 249 PRO A O 1
ATOM 4305 N N . HIS B 1 250 ? 454.630 552.815 810.363 1.00 27.94 250 HIS A N 1
ATOM 4306 C CA . HIS B 1 250 ? 455.429 552.489 811.544 1.00 27.94 250 HIS A CA 1
ATOM 4307 C C . HIS B 1 250 ? 456.030 553.761 812.148 1.00 27.94 250 HIS A C 1
ATOM 4308 O O . HIS B 1 250 ? 457.233 553.875 812.385 1.00 27.94 250 HIS A O 1
ATOM 4315 N N . LEU B 1 251 ? 455.157 554.728 812.400 1.00 30.60 251 LEU A N 1
ATOM 4316 C CA . LEU B 1 251 ? 455.507 555.907 813.175 1.00 30.60 251 LEU A CA 1
ATOM 4317 C C . LEU B 1 251 ? 455.036 555.706 814.610 1.00 30.60 251 LEU A C 1
ATOM 4318 O O . LEU B 1 251 ? 454.067 554.984 814.864 1.00 30.60 251 LEU A O 1
ATOM 4323 N N . THR B 1 252 ? 455.740 556.341 815.549 1.00 32.94 252 THR A N 1
ATOM 4324 C CA . THR B 1 252 ? 455.602 556.063 816.984 1.00 32.94 252 THR A CA 1
ATOM 4325 C C . THR B 1 252 ? 455.904 554.598 817.289 1.00 32.94 252 THR A C 1
ATOM 4326 O O . THR B 1 252 ? 455.473 554.052 818.306 1.00 32.94 252 THR A O 1
ATOM 4330 N N . ALA B 1 253 ? 456.654 553.956 816.397 1.00 32.86 253 ALA A N 1
ATOM 4331 C CA . ALA B 1 253 ? 457.167 552.611 816.608 1.00 32.86 253 ALA A CA 1
ATOM 4332 C C . ALA B 1 253 ? 458.673 552.705 816.786 1.00 32.86 253 ALA A C 1
ATOM 4333 O O . ALA B 1 253 ? 459.379 553.165 815.884 1.00 32.86 253 ALA A O 1
ATOM 4335 N N . GLY B 1 254 ? 459.158 552.274 817.942 1.00 33.12 254 GLY A N 1
ATOM 4336 C CA . GLY B 1 254 ? 460.553 552.458 818.266 1.00 33.12 254 GLY A CA 1
ATOM 4337 C C . GLY B 1 254 ? 461.451 551.381 817.694 1.00 33.12 254 GLY A C 1
ATOM 4338 O O . GLY B 1 254 ? 461.061 550.582 816.845 1.00 33.12 254 GLY A O 1
ATOM 4339 N N . GLY B 1 255 ? 462.691 551.375 818.177 1.00 32.84 255 GLY A N 1
ATOM 4340 C CA . GLY B 1 255 ? 463.637 550.366 817.759 1.00 32.84 255 GLY A CA 1
ATOM 4341 C C . GLY B 1 255 ? 463.387 549.032 818.429 1.00 32.84 255 GLY A C 1
ATOM 4342 O O . GLY B 1 255 ? 462.509 548.876 819.277 1.00 32.84 255 GLY A O 1
ATOM 4343 N N . ALA B 1 256 ? 464.176 548.040 818.027 1.00 33.13 256 ALA A N 1
ATOM 4344 C CA . ALA B 1 256 ? 464.025 546.702 818.579 1.00 33.13 256 ALA A CA 1
ATOM 4345 C C . ALA B 1 256 ? 464.571 546.642 819.999 1.00 33.13 256 ALA A C 1
ATOM 4346 O O . ALA B 1 256 ? 465.445 547.427 820.376 1.00 33.13 256 ALA A O 1
ATOM 4348 N N . GLY B 1 257 ? 464.041 545.714 820.792 1.00 35.08 257 GLY A N 1
ATOM 4349 C CA . GLY B 1 257 ? 464.532 545.508 822.136 1.00 35.08 257 GLY A CA 1
ATOM 4350 C C . GLY B 1 257 ? 465.024 544.092 822.363 1.00 35.08 257 GLY A C 1
ATOM 4351 O O . GLY B 1 257 ? 465.131 543.281 821.445 1.00 35.08 257 GLY A O 1
ATOM 4352 N N . ASP B 1 258 ? 465.332 543.796 823.624 1.00 38.48 258 ASP A N 1
ATOM 4353 C CA . ASP B 1 258 ? 465.722 542.441 823.987 1.00 38.48 258 ASP A CA 1
ATOM 4354 C C . ASP B 1 258 ? 464.507 541.524 823.970 1.00 38.48 258 ASP A C 1
ATOM 4355 O O . ASP B 1 258 ? 463.496 541.810 824.612 1.00 38.48 258 ASP A O 1
ATOM 4360 N N . ASP B 1 259 ? 464.636 540.419 823.226 1.00 38.52 259 ASP A N 1
ATOM 4361 C CA . ASP B 1 259 ? 463.679 539.342 822.946 1.00 38.52 259 ASP A CA 1
ATOM 4362 C C . ASP B 1 259 ? 462.766 539.735 821.791 1.00 38.52 259 ASP A C 1
ATOM 4363 O O . ASP B 1 259 ? 462.816 540.873 821.310 1.00 38.52 259 ASP A O 1
ATOM 4368 N N . ARG B 1 260 ? 461.927 538.806 821.348 1.00 36.45 260 ARG A N 1
ATOM 4369 C CA . ARG B 1 260 ? 460.984 539.046 820.273 1.00 36.45 260 ARG A CA 1
ATOM 4370 C C . ARG B 1 260 ? 459.575 539.117 820.841 1.00 36.45 260 ARG A C 1
ATOM 4371 O O . ARG B 1 260 ? 459.061 538.101 821.333 1.00 36.45 260 ARG A O 1
ATOM 4379 N N . PRO B 1 261 ? 458.926 540.280 820.808 1.00 40.13 261 PRO A N 1
ATOM 4380 C CA . PRO B 1 261 ? 457.594 540.397 821.413 1.00 40.13 261 PRO A CA 1
ATOM 4381 C C . PRO B 1 261 ? 456.582 539.498 820.719 1.00 40.13 261 PRO A C 1
ATOM 4382 O O . PRO B 1 261 ? 456.663 539.253 819.514 1.00 40.13 261 PRO A O 1
ATOM 4386 N N . ASP B 1 262 ? 455.623 538.999 821.503 1.00 44.87 262 ASP A N 1
ATOM 4387 C CA . ASP B 1 262 ? 454.620 538.088 820.964 1.00 44.87 262 ASP A CA 1
ATOM 4388 C C . ASP B 1 262 ? 453.760 538.779 819.914 1.00 44.87 262 ASP A C 1
ATOM 4389 O O . ASP B 1 262 ? 453.741 538.376 818.745 1.00 44.87 262 ASP A O 1
ATOM 4394 N N . GLU B 1 263 ? 453.043 539.828 820.314 1.00 45.03 263 GLU A N 1
ATOM 4395 C CA . GLU B 1 263 ? 452.204 540.581 819.392 1.00 45.03 263 GLU A CA 1
ATOM 4396 C C . GLU B 1 263 ? 451.886 541.950 819.978 1.00 45.03 263 GLU A C 1
ATOM 4397 O O . GLU B 1 263 ? 452.643 542.906 819.781 1.00 45.03 263 GLU A O 1
ATOM 4403 N N . GLY B 1 264 ? 450.773 542.056 820.699 1.00 47.49 264 GLY A N 1
ATOM 4404 C CA . GLY B 1 264 ? 450.406 543.304 821.336 1.00 47.49 264 GLY A CA 1
ATOM 4405 C C . GLY B 1 264 ? 451.146 543.543 822.636 1.00 47.49 264 GLY A C 1
ATOM 4406 O O . GLY B 1 264 ? 450.538 543.900 823.649 1.00 47.49 264 GLY A O 1
ATOM 4407 N N . ALA B 1 265 ? 452.462 543.346 822.618 1.00 46.70 265 ALA A N 1
ATOM 4408 C CA . ALA B 1 265 ? 453.296 543.542 823.793 1.00 46.70 265 ALA A CA 1
ATOM 4409 C C . ALA B 1 265 ? 454.566 544.275 823.391 1.00 46.70 265 ALA A C 1
ATOM 4410 O O . ALA B 1 265 ? 455.079 544.101 822.283 1.00 46.70 265 ALA A O 1
ATOM 4412 N N . GLU B 1 266 ? 455.066 545.099 824.306 1.00 45.74 266 GLU A N 1
ATOM 4413 C CA . GLU B 1 266 ? 456.288 545.848 824.054 1.00 45.74 266 GLU A CA 1
ATOM 4414 C C . GLU B 1 266 ? 457.512 544.959 824.241 1.00 45.74 266 GLU A C 1
ATOM 4415 O O . GLU B 1 266 ? 457.472 543.944 824.941 1.00 45.74 266 GLU A O 1
ATOM 4421 N N . ALA B 1 267 ? 458.609 545.350 823.598 1.00 42.88 267 ALA A N 1
ATOM 4422 C CA . ALA B 1 267 ? 459.877 544.672 823.812 1.00 42.88 267 ALA A CA 1
ATOM 4423 C C . ALA B 1 267 ? 460.338 544.868 825.251 1.00 42.88 267 ALA A C 1
ATOM 4424 O O . ALA B 1 267 ? 460.025 545.874 825.894 1.00 42.88 267 ALA A O 1
ATOM 4426 N N . THR B 1 268 ? 461.081 543.883 825.762 1.00 41.94 268 THR A N 1
ATOM 4427 C CA . THR B 1 268 ? 461.455 543.896 827.174 1.00 41.94 268 THR A CA 1
ATOM 4428 C C . THR B 1 268 ? 462.301 545.117 827.517 1.00 41.94 268 THR A C 1
ATOM 4429 O O . THR B 1 268 ? 461.985 545.851 828.460 1.00 41.94 268 THR A O 1
ATOM 4433 N N . ASN B 1 269 ? 463.374 545.357 826.761 1.00 39.92 269 ASN A N 1
ATOM 4434 C CA . ASN B 1 269 ? 464.248 546.509 826.970 1.00 39.92 269 ASN A CA 1
ATOM 4435 C C . ASN B 1 269 ? 464.436 547.214 825.625 1.00 39.92 269 ASN A C 1
ATOM 4436 O O . ASN B 1 269 ? 465.395 546.960 824.897 1.00 39.92 269 ASN A O 1
ATOM 4441 N N . GLN B 1 270 ? 463.511 548.115 825.306 1.00 36.72 270 GLN A N 1
ATOM 4442 C CA . GLN B 1 270 ? 463.549 548.803 824.023 1.00 36.72 270 GLN A CA 1
ATOM 4443 C C . GLN B 1 270 ? 464.648 549.858 824.017 1.00 36.72 270 GLN A C 1
ATOM 4444 O O . GLN B 1 270 ? 464.815 550.604 824.986 1.00 36.72 270 GLN A O 1
ATOM 4450 N N . LYS B 1 271 ? 465.408 549.912 822.921 1.00 36.35 271 LYS A N 1
ATOM 4451 C CA . LYS B 1 271 ? 466.536 550.832 822.848 1.00 36.35 271 LYS A CA 1
ATOM 4452 C C . LYS B 1 271 ? 466.071 552.248 822.528 1.00 36.35 271 LYS A C 1
ATOM 4453 O O . LYS B 1 271 ? 466.277 553.180 823.315 1.00 36.35 271 LYS A O 1
ATOM 4459 N N . HIS B 1 272 ? 465.440 552.429 821.371 1.00 33.26 272 HIS A N 1
ATOM 4460 C CA . HIS B 1 272 ? 464.897 553.717 820.962 1.00 33.26 272 HIS A CA 1
ATOM 4461 C C . HIS B 1 272 ? 463.383 553.597 820.924 1.00 33.26 272 HIS A C 1
ATOM 4462 O O . HIS B 1 272 ? 462.850 552.692 820.278 1.00 33.26 272 HIS A O 1
ATOM 4469 N N . ALA B 1 273 ? 462.692 554.496 821.621 1.00 34.52 273 ALA A N 1
ATOM 4470 C CA . ALA B 1 273 ? 461.241 554.435 821.700 1.00 34.52 273 ALA A CA 1
ATOM 4471 C C . ALA B 1 273 ? 460.655 555.831 821.847 1.00 34.52 273 ALA A C 1
ATOM 4472 O O . ALA B 1 273 ? 461.267 556.720 822.443 1.00 34.52 273 ALA A O 1
ATOM 4474 N N . PHE B 1 274 ? 459.465 556.015 821.291 1.00 33.52 274 PHE A N 1
ATOM 4475 C CA . PHE B 1 274 ? 458.699 557.226 821.549 1.00 33.52 274 PHE A CA 1
ATOM 4476 C C . PHE B 1 274 ? 458.230 557.237 823.002 1.00 33.52 274 PHE A C 1
ATOM 4477 O O . PHE B 1 274 ? 457.765 556.207 823.504 1.00 33.52 274 PHE A O 1
ATOM 4485 N N . PRO B 1 275 ? 458.329 558.365 823.705 1.00 35.88 275 PRO A N 1
ATOM 4486 C CA . PRO B 1 275 ? 457.774 558.427 825.065 1.00 35.88 275 PRO A CA 1
ATOM 4487 C C . PRO B 1 275 ? 456.250 558.372 825.018 1.00 35.88 275 PRO A C 1
ATOM 4488 O O . PRO B 1 275 ? 455.617 558.996 824.163 1.00 35.88 275 PRO A O 1
ATOM 4492 N N . ALA B 1 276 ? 455.667 557.608 825.943 1.00 37.42 276 ALA A N 1
ATOM 4493 C CA . ALA B 1 276 ? 454.219 557.454 825.962 1.00 37.42 276 ALA A CA 1
ATOM 4494 C C . ALA B 1 276 ? 453.534 558.694 826.522 1.00 37.42 276 ALA A C 1
ATOM 4495 O O . ALA B 1 276 ? 452.491 559.120 826.009 1.00 37.42 276 ALA A O 1
ATOM 4497 N N . ALA B 1 277 ? 454.095 559.285 827.581 1.00 38.64 277 ALA A N 1
ATOM 4498 C CA . ALA B 1 277 ? 453.507 560.443 828.252 1.00 38.64 277 ALA A CA 1
ATOM 4499 C C . ALA B 1 277 ? 454.611 561.465 828.539 1.00 38.64 277 ALA A C 1
ATOM 4500 O O . ALA B 1 277 ? 454.623 562.114 829.585 1.00 38.64 277 ALA A O 1
ATOM 4502 N N . GLY B 1 278 ? 455.539 561.605 827.592 1.00 38.45 278 GLY A N 1
ATOM 4503 C CA . GLY B 1 278 ? 456.614 562.558 827.746 1.00 38.45 278 GLY A CA 1
ATOM 4504 C C . GLY B 1 278 ? 456.148 563.998 827.608 1.00 38.45 278 GLY A C 1
ATOM 4505 O O . GLY B 1 278 ? 455.010 564.283 827.233 1.00 38.45 278 GLY A O 1
ATOM 4506 N N . GLY B 1 279 ? 457.059 564.919 827.928 1.00 37.69 279 GLY A N 1
ATOM 4507 C CA . GLY B 1 279 ? 456.702 566.329 827.937 1.00 37.69 279 GLY A CA 1
ATOM 4508 C C . GLY B 1 279 ? 456.348 566.870 826.564 1.00 37.69 279 GLY A C 1
ATOM 4509 O O . GLY B 1 279 ? 455.334 567.552 826.397 1.00 37.69 279 GLY A O 1
ATOM 4510 N N . LYS B 1 280 ? 457.172 566.573 825.562 1.00 35.69 280 LYS A N 1
ATOM 4511 C CA . LYS B 1 280 ? 456.974 567.091 824.216 1.00 35.69 280 LYS A CA 1
ATOM 4512 C C . LYS B 1 280 ? 457.019 565.952 823.211 1.00 35.69 280 LYS A C 1
ATOM 4513 O O . LYS B 1 280 ? 457.884 565.077 823.294 1.00 35.69 280 LYS A O 1
ATOM 4519 N N . VAL B 1 281 ? 456.083 565.977 822.262 1.00 35.58 281 VAL A N 1
ATOM 4520 C CA . VAL B 1 281 ? 456.043 565.039 821.143 1.00 35.58 281 VAL A CA 1
ATOM 4521 C C . VAL B 1 281 ? 455.982 563.620 821.699 1.00 35.58 281 VAL A C 1
ATOM 4522 O O . VAL B 1 281 ? 456.703 562.724 821.249 1.00 35.58 281 VAL A O 1
ATOM 4526 N N . ASN B 1 282 ? 455.145 563.410 822.710 1.00 36.05 282 ASN A N 1
ATOM 4527 C CA . ASN B 1 282 ? 454.936 562.058 823.193 1.00 36.05 282 ASN A CA 1
ATOM 4528 C C . ASN B 1 282 ? 453.920 561.343 822.308 1.00 36.05 282 ASN A C 1
ATOM 4529 O O . ASN B 1 282 ? 453.224 561.959 821.499 1.00 36.05 282 ASN A O 1
ATOM 4534 N N . LYS B 1 283 ? 453.832 560.024 822.482 1.00 35.47 283 LYS A N 1
ATOM 4535 C CA . LYS B 1 283 ? 453.041 559.204 821.568 1.00 35.47 283 LYS A CA 1
ATOM 4536 C C . LYS B 1 283 ? 451.569 559.604 821.575 1.00 35.47 283 LYS A C 1
ATOM 4537 O O . LYS B 1 283 ? 450.832 559.294 820.632 1.00 35.47 283 LYS A O 1
ATOM 4543 N N . GLU B 1 284 ? 451.122 560.296 822.626 1.00 38.18 284 GLU A N 1
ATOM 4544 C CA . GLU B 1 284 ? 449.724 560.710 822.689 1.00 38.18 284 GLU A CA 1
ATOM 4545 C C . GLU B 1 284 ? 449.401 561.764 821.636 1.00 38.18 284 GLU A C 1
ATOM 4546 O O . GLU B 1 284 ? 448.395 561.651 820.926 1.00 38.18 284 GLU A O 1
ATOM 4552 N N . ASN B 1 285 ? 450.234 562.797 821.517 1.00 35.04 285 ASN A N 1
ATOM 4553 C CA . ASN B 1 285 ? 450.003 563.868 820.548 1.00 35.04 285 ASN A CA 1
ATOM 4554 C C . ASN B 1 285 ? 451.147 563.939 819.535 1.00 35.04 285 ASN A C 1
ATOM 4555 O O . ASN B 1 285 ? 452.080 564.732 819.679 1.00 35.04 285 ASN A O 1
ATOM 4560 N N . VAL B 1 286 ? 451.055 563.132 818.483 1.00 32.73 286 VAL A N 1
ATOM 4561 C CA . VAL B 1 286 ? 451.974 563.236 817.354 1.00 32.73 286 VAL A CA 1
ATOM 4562 C C . VAL B 1 286 ? 451.153 563.402 816.088 1.00 32.73 286 VAL A C 1
ATOM 4563 O O . VAL B 1 286 ? 450.281 562.580 815.789 1.00 32.73 286 VAL A O 1
ATOM 4567 N N . VAL B 1 287 ? 451.428 564.468 815.348 1.00 28.61 287 VAL A N 1
ATOM 4568 C CA . VAL B 1 287 ? 450.857 564.683 814.028 1.00 28.61 287 VAL A CA 1
ATOM 4569 C C . VAL B 1 287 ? 451.884 564.412 812.937 1.00 28.61 287 VAL A C 1
ATOM 4570 O O . VAL B 1 287 ? 451.596 563.725 811.956 1.00 28.61 287 VAL A O 1
ATOM 4574 N N . GLY B 1 288 ? 453.095 564.931 813.103 1.00 26.75 288 GLY A N 1
ATOM 4575 C CA . GLY B 1 288 ? 454.151 564.681 812.144 1.00 26.75 288 GLY A CA 1
ATOM 4576 C C . GLY B 1 288 ? 455.484 565.173 812.652 1.00 26.75 288 GLY A C 1
ATOM 4577 O O . GLY B 1 288 ? 455.562 565.945 813.613 1.00 26.75 288 GLY A O 1
ATOM 4578 N N . LEU B 1 289 ? 456.541 564.711 811.991 1.00 26.19 289 LEU A N 1
ATOM 4579 C CA . LEU B 1 289 ? 457.908 565.120 812.287 1.00 26.19 289 LEU A CA 1
ATOM 4580 C C . LEU B 1 289 ? 458.553 565.604 810.999 1.00 26.19 289 LEU A C 1
ATOM 4581 O O . LEU B 1 289 ? 458.645 564.846 810.027 1.00 26.19 289 LEU A O 1
ATOM 4586 N N . PHE B 1 290 ? 458.996 566.856 810.988 1.00 25.74 290 PHE A N 1
ATOM 4587 C CA . PHE B 1 290 ? 459.675 567.434 809.837 1.00 25.74 290 PHE A CA 1
ATOM 4588 C C . PHE B 1 290 ? 461.138 567.656 810.187 1.00 25.74 290 PHE A C 1
ATOM 4589 O O . PHE B 1 290 ? 461.460 568.037 811.317 1.00 25.74 290 PHE A O 1
ATOM 4597 N N . GLN B 1 291 ? 462.018 567.401 809.222 1.00 25.32 291 GLN A N 1
ATOM 4598 C CA . GLN B 1 291 ? 463.450 567.416 809.466 1.00 25.32 291 GLN A CA 1
ATOM 4599 C C . GLN B 1 291 ? 464.188 567.632 808.155 1.00 25.32 291 GLN A C 1
ATOM 4600 O O . GLN B 1 291 ? 463.656 567.374 807.074 1.00 25.32 291 GLN A O 1
ATOM 4606 N N . HIS B 1 292 ? 465.417 568.123 808.264 1.00 24.40 292 HIS A N 1
ATOM 4607 C CA . HIS B 1 292 ? 466.292 568.340 807.121 1.00 24.40 292 HIS A CA 1
ATOM 4608 C C . HIS B 1 292 ? 467.302 567.203 807.073 1.00 24.40 292 HIS A C 1
ATOM 4609 O O . HIS B 1 292 ? 467.563 566.565 808.097 1.00 24.40 292 HIS A O 1
ATOM 4616 N N . ARG B 1 293 ? 467.866 566.959 805.888 1.00 26.85 293 ARG A N 1
ATOM 4617 C CA . ARG B 1 293 ? 468.800 565.867 805.633 1.00 26.85 293 ARG A CA 1
ATOM 4618 C C . ARG B 1 293 ? 469.772 565.633 806.786 1.00 26.85 293 ARG A C 1
ATOM 4619 O O . ARG B 1 293 ? 469.997 564.489 807.192 1.00 26.85 293 ARG A O 1
ATOM 4627 N N . SER B 1 294 ? 470.352 566.710 807.318 1.00 26.93 294 SER A N 1
ATOM 4628 C CA . SER B 1 294 ? 471.315 566.619 808.414 1.00 26.93 294 SER A CA 1
ATOM 4629 C C . SER B 1 294 ? 470.643 566.870 809.767 1.00 26.93 294 SER A C 1
ATOM 4630 O O . SER B 1 294 ? 470.908 567.853 810.457 1.00 26.93 294 SER A O 1
ATOM 4633 N N . ALA B 1 295 ? 469.756 565.951 810.148 1.00 26.77 295 ALA A N 1
ATOM 4634 C CA . ALA B 1 295 ? 469.110 566.010 811.452 1.00 26.77 295 ALA A CA 1
ATOM 4635 C C . ALA B 1 295 ? 469.291 564.749 812.280 1.00 26.77 295 ALA A C 1
ATOM 4636 O O . ALA B 1 295 ? 469.342 564.841 813.510 1.00 26.77 295 ALA A O 1
ATOM 4638 N N . VAL B 1 296 ? 469.376 563.582 811.645 1.00 28.81 296 VAL A N 1
ATOM 4639 C CA . VAL B 1 296 ? 469.596 562.319 812.335 1.00 28.81 296 VAL A CA 1
ATOM 4640 C C . VAL B 1 296 ? 470.765 561.624 811.653 1.00 28.81 296 VAL A C 1
ATOM 4641 O O . VAL B 1 296 ? 471.018 561.822 810.461 1.00 28.81 296 VAL A O 1
ATOM 4645 N N . GLY B 1 297 ? 471.486 560.820 812.414 1.00 29.68 297 GLY A N 1
ATOM 4646 C CA . GLY B 1 297 ? 472.665 560.144 811.900 1.00 29.68 297 GLY A CA 1
ATOM 4647 C C . GLY B 1 297 ? 472.711 558.695 812.329 1.00 29.68 297 GLY A C 1
ATOM 4648 O O . GLY B 1 297 ? 472.236 558.340 813.405 1.00 29.68 297 GLY A O 1
ATOM 4649 N N . THR B 1 298 ? 473.290 557.864 811.471 1.00 30.81 298 THR A N 1
ATOM 4650 C CA . THR B 1 298 ? 473.453 556.443 811.728 1.00 30.81 298 THR A CA 1
ATOM 4651 C C . THR B 1 298 ? 474.927 556.086 811.640 1.00 30.81 298 THR A C 1
ATOM 4652 O O . THR B 1 298 ? 475.604 556.459 810.678 1.00 30.81 298 THR A O 1
ATOM 4656 N N . VAL B 1 299 ? 475.421 555.370 812.645 1.00 30.86 299 VAL A N 1
ATOM 4657 C CA . VAL B 1 299 ? 476.799 554.895 812.683 1.00 30.86 299 VAL A CA 1
ATOM 4658 C C . VAL B 1 299 ? 476.780 553.385 812.499 1.00 30.86 299 VAL A C 1
ATOM 4659 O O . VAL B 1 299 ? 476.197 552.661 813.314 1.00 30.86 299 VAL A O 1
ATOM 4663 N N . LYS B 1 300 ? 477.417 552.913 811.431 1.00 32.57 300 LYS A N 1
ATOM 4664 C CA . LYS B 1 300 ? 477.391 551.505 811.055 1.00 32.57 300 LYS A CA 1
ATOM 4665 C C . LYS B 1 300 ? 478.708 550.840 811.427 1.00 32.57 300 LYS A C 1
ATOM 4666 O O . LYS B 1 300 ? 479.778 551.288 811.003 1.00 32.57 300 LYS A O 1
ATOM 4672 N N . LEU B 1 301 ? 478.622 549.771 812.213 1.00 32.03 301 LEU A N 1
ATOM 4673 C CA . LEU B 1 301 ? 479.760 548.924 812.543 1.00 32.03 301 LEU A CA 1
ATOM 4674 C C . LEU B 1 301 ? 479.428 547.502 812.112 1.00 32.03 301 LEU A C 1
ATOM 4675 O O . LEU B 1 301 ? 478.361 546.985 812.454 1.00 32.03 301 LEU A O 1
ATOM 4680 N N . LYS B 1 302 ? 480.330 546.888 811.347 1.00 36.69 302 LYS A N 1
ATOM 4681 C CA . LYS B 1 302 ? 480.204 545.564 810.731 1.00 36.69 302 LYS A CA 1
ATOM 4682 C C . LYS B 1 302 ? 479.224 545.578 809.562 1.00 36.69 302 LYS A C 1
ATOM 4683 O O . LYS B 1 302 ? 479.101 544.555 808.873 1.00 36.69 302 LYS A O 1
ATOM 4689 N N . ASP B 1 303 ? 478.537 546.688 809.312 1.00 36.19 303 ASP A N 1
ATOM 4690 C CA . ASP B 1 303 ? 477.581 546.851 808.202 1.00 36.19 303 ASP A CA 1
ATOM 4691 C C . ASP B 1 303 ? 476.525 545.748 808.346 1.00 36.19 303 ASP A C 1
ATOM 4692 O O . ASP B 1 303 ? 476.228 545.329 809.475 1.00 36.19 303 ASP A O 1
ATOM 4697 N N . LEU B 1 304 ? 475.953 545.249 807.252 1.00 34.54 304 LEU A N 1
ATOM 4698 C CA . LEU B 1 304 ? 474.909 544.234 807.294 1.00 34.54 304 LEU A CA 1
ATOM 4699 C C . LEU B 1 304 ? 475.385 542.989 806.563 1.00 34.54 304 LEU A C 1
ATOM 4700 O O . LEU B 1 304 ? 475.898 543.083 805.444 1.00 34.54 304 LEU A O 1
ATOM 4705 N N . ALA B 1 305 ? 475.211 541.832 807.195 1.00 33.22 305 ALA A N 1
ATOM 4706 C CA . ALA B 1 305 ? 475.574 540.564 806.585 1.00 33.22 305 ALA A CA 1
ATOM 4707 C C . ALA B 1 305 ? 474.718 539.463 807.189 1.00 33.22 305 ALA A C 1
ATOM 4708 O O . ALA B 1 305 ? 474.172 539.612 808.285 1.00 33.22 305 ALA A O 1
ATOM 4710 N N . LEU B 1 306 ? 474.604 538.356 806.461 1.00 32.70 306 LEU A N 1
ATOM 4711 C CA . LEU B 1 306 ? 473.873 537.185 806.924 1.00 32.70 306 LEU A CA 1
ATOM 4712 C C . LEU B 1 306 ? 474.722 535.949 806.676 1.00 32.70 306 LEU A C 1
ATOM 4713 O O . LEU B 1 306 ? 475.376 535.840 805.633 1.00 32.70 306 LEU A O 1
ATOM 4718 N N . GLU B 1 307 ? 474.720 535.026 807.635 1.00 33.58 307 GLU A N 1
ATOM 4719 C CA . GLU B 1 307 ? 475.513 533.811 807.552 1.00 33.58 307 GLU A CA 1
ATOM 4720 C C . GLU B 1 307 ? 474.619 532.599 807.758 1.00 33.58 307 GLU A C 1
ATOM 4721 O O . GLU B 1 307 ? 473.600 532.678 808.450 1.00 33.58 307 GLU A O 1
ATOM 4727 N N . ARG B 1 308 ? 475.007 531.481 807.153 1.00 31.62 308 ARG A N 1
ATOM 4728 C CA . ARG B 1 308 ? 474.265 530.232 807.238 1.00 31.62 308 ARG A CA 1
ATOM 4729 C C . ARG B 1 308 ? 475.121 529.187 807.934 1.00 31.62 308 ARG A C 1
ATOM 4730 O O . ARG B 1 308 ? 476.281 528.981 807.561 1.00 31.62 308 ARG A O 1
ATOM 4738 N N . ALA B 1 309 ? 474.553 528.535 808.945 1.00 29.13 309 ALA A N 1
ATOM 4739 C CA . ALA B 1 309 ? 475.265 527.554 809.753 1.00 29.13 309 ALA A CA 1
ATOM 4740 C C . ALA B 1 309 ? 474.533 526.222 809.683 1.00 29.13 309 ALA A C 1
ATOM 4741 O O . ALA B 1 309 ? 473.319 526.165 809.907 1.00 29.13 309 ALA A O 1
ATOM 4743 N N . ARG B 1 310 ? 475.270 525.160 809.374 1.00 27.45 310 ARG A N 1
ATOM 4744 C CA . ARG B 1 310 ? 474.704 523.819 809.345 1.00 27.45 310 ARG A CA 1
ATOM 4745 C C . ARG B 1 310 ? 474.788 523.192 810.731 1.00 27.45 310 ARG A C 1
ATOM 4746 O O . ARG B 1 310 ? 475.866 523.137 811.332 1.00 27.45 310 ARG A O 1
ATOM 4754 N N . ARG B 1 311 ? 473.654 522.719 811.235 1.00 26.38 311 ARG A N 1
ATOM 4755 C CA . ARG B 1 311 ? 473.569 522.100 812.556 1.00 26.38 311 ARG A CA 1
ATOM 4756 C C . ARG B 1 311 ? 473.305 520.611 812.356 1.00 26.38 311 ARG A C 1
ATOM 4757 O O . ARG B 1 311 ? 472.156 520.185 812.216 1.00 26.38 311 ARG A O 1
ATOM 4765 N N . THR B 1 312 ? 474.383 519.823 812.341 1.00 26.37 312 THR A N 1
ATOM 4766 C CA . THR B 1 312 ? 474.264 518.397 812.049 1.00 26.37 312 THR A CA 1
ATOM 4767 C C . THR B 1 312 ? 473.557 517.652 813.176 1.00 26.37 312 THR A C 1
ATOM 4768 O O . THR B 1 312 ? 472.795 516.711 812.924 1.00 26.37 312 THR A O 1
ATOM 4772 N N . GLU B 1 313 ? 473.794 518.060 814.425 1.00 26.38 313 GLU A N 1
ATOM 4773 C CA . GLU B 1 313 ? 473.218 517.340 815.557 1.00 26.38 313 GLU A CA 1
ATOM 4774 C C . GLU B 1 313 ? 471.696 517.420 815.555 1.00 26.38 313 GLU A C 1
ATOM 4775 O O . GLU B 1 313 ? 471.020 516.511 816.050 1.00 26.38 313 GLU A O 1
ATOM 4781 N N . TYR B 1 314 ? 471.140 518.497 815.008 1.00 24.98 314 TYR A N 1
ATOM 4782 C CA . TYR B 1 314 ? 469.698 518.651 814.885 1.00 24.98 314 TYR A CA 1
ATOM 4783 C C . TYR B 1 314 ? 469.192 518.397 813.473 1.00 24.98 314 TYR A C 1
ATOM 4784 O O . TYR B 1 314 ? 467.981 518.483 813.242 1.00 24.98 314 TYR A O 1
ATOM 4793 N N . GLN B 1 315 ? 470.086 518.084 812.532 1.00 25.41 315 GLN A N 1
ATOM 4794 C CA . GLN B 1 315 ? 469.721 517.851 811.134 1.00 25.41 315 GLN A CA 1
ATOM 4795 C C . GLN B 1 315 ? 468.951 519.038 810.561 1.00 25.41 315 GLN A C 1
ATOM 4796 O O . GLN B 1 315 ? 467.955 518.874 809.853 1.00 25.41 315 GLN A O 1
ATOM 4802 N N . ALA B 1 316 ? 469.416 520.247 810.869 1.00 26.07 316 ALA A N 1
ATOM 4803 C CA . ALA B 1 316 ? 468.724 521.469 810.496 1.00 26.07 316 ALA A CA 1
ATOM 4804 C C . ALA B 1 316 ? 469.711 522.489 809.948 1.00 26.07 316 ALA A C 1
ATOM 4805 O O . ALA B 1 316 ? 470.914 522.422 810.213 1.00 26.07 316 ALA A O 1
ATOM 4807 N N . ASP B 1 317 ? 469.185 523.439 809.180 1.00 28.43 317 ASP A N 1
ATOM 4808 C CA . ASP B 1 317 ? 469.963 524.534 808.617 1.00 28.43 317 ASP A CA 1
ATOM 4809 C C . ASP B 1 317 ? 469.474 525.846 809.211 1.00 28.43 317 ASP A C 1
ATOM 4810 O O . ASP B 1 317 ? 468.265 526.079 809.301 1.00 28.43 317 ASP A O 1
ATOM 4815 N N . GLN B 1 318 ? 470.411 526.700 809.611 1.00 28.50 318 GLN A N 1
ATOM 4816 C CA . GLN B 1 318 ? 470.099 527.965 810.260 1.00 28.50 318 GLN A CA 1
ATOM 4817 C C . GLN B 1 318 ? 470.583 529.123 809.399 1.00 28.50 318 GLN A C 1
ATOM 4818 O O . GLN B 1 318 ? 471.704 529.090 808.881 1.00 28.50 318 GLN A O 1
ATOM 4824 N N . ILE B 1 319 ? 469.737 530.138 809.247 1.00 29.25 319 ILE A N 1
ATOM 4825 C CA . ILE B 1 319 ? 470.083 531.371 808.547 1.00 29.25 319 ILE A CA 1
ATOM 4826 C C . ILE B 1 319 ? 469.824 532.528 809.500 1.00 29.25 319 ILE A C 1
ATOM 4827 O O . ILE B 1 319 ? 468.712 532.672 810.023 1.00 29.25 319 ILE A O 1
ATOM 4832 N N . VAL B 1 320 ? 470.842 533.354 809.724 1.00 30.13 320 VAL A N 1
ATOM 4833 C CA . VAL B 1 320 ? 470.759 534.479 810.650 1.00 30.13 320 VAL A CA 1
ATOM 4834 C C . VAL B 1 320 ? 471.283 535.727 809.951 1.00 30.13 320 VAL A C 1
ATOM 4835 O O . VAL B 1 320 ? 472.320 535.683 809.279 1.00 30.13 320 VAL A O 1
ATOM 4839 N N . ALA B 1 321 ? 470.552 536.831 810.093 1.00 29.57 321 ALA A N 1
ATOM 4840 C CA . ALA B 1 321 ? 470.956 538.132 809.579 1.00 29.57 321 ALA A CA 1
ATOM 4841 C C . ALA B 1 321 ? 471.226 539.051 810.760 1.00 29.57 321 ALA A C 1
ATOM 4842 O O . ALA B 1 321 ? 470.505 539.004 811.761 1.00 29.57 321 ALA A O 1
ATOM 4844 N N . LYS B 1 322 ? 472.259 539.885 810.644 1.00 31.30 322 LYS A N 1
ATOM 4845 C CA . LYS B 1 322 ? 472.719 540.650 811.792 1.00 31.30 322 LYS A CA 1
ATOM 4846 C C . LYS B 1 322 ? 473.405 541.928 811.337 1.00 31.30 322 LYS A C 1
ATOM 4847 O O . LYS B 1 322 ? 473.929 542.017 810.224 1.00 31.30 322 LYS A O 1
ATOM 4853 N N . TYR B 1 323 ? 473.391 542.924 812.224 1.00 30.01 323 TYR A N 1
ATOM 4854 C CA . TYR B 1 323 ? 474.179 544.135 812.051 1.00 30.01 323 TYR A CA 1
ATOM 4855 C C . TYR B 1 323 ? 474.349 544.806 813.408 1.00 30.01 323 TYR A C 1
ATOM 4856 O O . TYR B 1 323 ? 473.633 544.505 814.365 1.00 30.01 323 TYR A O 1
ATOM 4865 N N . ALA B 1 324 ? 475.312 545.722 813.476 1.00 30.63 324 ALA A N 1
ATOM 4866 C CA . ALA B 1 324 ? 475.526 546.567 814.645 1.00 30.63 324 ALA A CA 1
ATOM 4867 C C . ALA B 1 324 ? 475.484 548.018 814.193 1.00 30.63 324 ALA A C 1
ATOM 4868 O O . ALA B 1 324 ? 476.253 548.419 813.315 1.00 30.63 324 ALA A O 1
ATOM 4870 N N . MET B 1 325 ? 474.591 548.803 814.790 1.00 30.33 325 MET A N 1
ATOM 4871 C CA . MET B 1 325 ? 474.352 550.160 814.325 1.00 30.33 325 MET A CA 1
ATOM 4872 C C . MET B 1 325 ? 473.924 551.033 815.494 1.00 30.33 325 MET A C 1
ATOM 4873 O O . MET B 1 325 ? 473.424 550.545 816.510 1.00 30.33 325 MET A O 1
ATOM 4878 N N . GLY B 1 326 ? 474.130 552.331 815.335 1.00 29.25 326 GLY A N 1
ATOM 4879 C CA . GLY B 1 326 ? 473.773 553.308 816.353 1.00 29.25 326 GLY A CA 1
ATOM 4880 C C . GLY B 1 326 ? 473.134 554.531 815.725 1.00 29.25 326 GLY A C 1
ATOM 4881 O O . GLY B 1 326 ? 473.512 554.940 814.626 1.00 29.25 326 GLY A O 1
ATOM 4882 N N . HIS B 1 327 ? 472.168 555.109 816.432 1.00 28.90 327 HIS A N 1
ATOM 4883 C CA . HIS B 1 327 ? 471.410 556.259 815.959 1.00 28.90 327 HIS A CA 1
ATOM 4884 C C . HIS B 1 327 ? 471.518 557.379 816.983 1.00 28.90 327 HIS A C 1
ATOM 4885 O O . HIS B 1 327 ? 471.581 557.115 818.188 1.00 28.90 327 HIS A O 1
ATOM 4892 N N . GLY B 1 328 ? 471.540 558.625 816.508 1.00 29.95 328 GLY A N 1
ATOM 4893 C CA . GLY B 1 328 ? 471.763 559.756 817.377 1.00 29.95 328 GLY A CA 1
ATOM 4894 C C . GLY B 1 328 ? 471.040 561.002 816.908 1.00 29.95 328 GLY A C 1
ATOM 4895 O O . GLY B 1 328 ? 470.380 561.022 815.870 1.00 29.95 328 GLY A O 1
ATOM 4896 N N . GLY B 1 329 ? 471.185 562.056 817.709 1.00 30.27 329 GLY A N 1
ATOM 4897 C CA . GLY B 1 329 ? 470.483 563.309 817.511 1.00 30.27 329 GLY A CA 1
ATOM 4898 C C . GLY B 1 329 ? 471.376 564.495 817.210 1.00 30.27 329 GLY A C 1
ATOM 4899 O O . GLY B 1 329 ? 471.214 565.562 817.807 1.00 30.27 329 GLY A O 1
ATOM 4900 N N . LEU B 1 330 ? 472.351 564.319 816.326 1.00 29.03 330 LEU A N 1
ATOM 4901 C CA . LEU B 1 330 ? 473.214 565.428 815.952 1.00 29.03 330 LEU A CA 1
ATOM 4902 C C . LEU B 1 330 ? 472.407 566.536 815.272 1.00 29.03 330 LEU A C 1
ATOM 4903 O O . LEU B 1 330 ? 471.446 566.287 814.540 1.00 29.03 330 LEU A O 1
ATOM 4908 N N . ARG B 1 331 ? 472.809 567.781 815.541 1.00 27.33 331 ARG A N 1
ATOM 4909 C CA . ARG B 1 331 ? 472.263 568.989 814.926 1.00 27.33 331 ARG A CA 1
ATOM 4910 C C . ARG B 1 331 ? 470.762 569.144 815.169 1.00 27.33 331 ARG A C 1
ATOM 4911 O O . ARG B 1 331 ? 469.963 568.977 814.240 1.00 27.33 331 ARG A O 1
ATOM 4919 N N . PRO B 1 332 ? 470.341 569.442 816.403 1.00 28.05 332 PRO A N 1
ATOM 4920 C CA . PRO B 1 332 ? 468.901 569.625 816.665 1.00 28.05 332 PRO A CA 1
ATOM 4921 C C . PRO B 1 332 ? 468.292 570.830 815.969 1.00 28.05 332 PRO A C 1
ATOM 4922 O O . PRO B 1 332 ? 467.061 570.925 815.892 1.00 28.05 332 PRO A O 1
ATOM 4926 N N . GLU B 1 333 ? 469.111 571.761 815.480 1.00 29.76 333 GLU A N 1
ATOM 4927 C CA . GLU B 1 333 ? 468.587 573.002 814.915 1.00 29.76 333 GLU A CA 1
ATOM 4928 C C . GLU B 1 333 ? 467.696 572.743 813.706 1.00 29.76 333 GLU A C 1
ATOM 4929 O O . GLU B 1 333 ? 466.823 573.560 813.384 1.00 29.76 333 GLU A O 1
ATOM 4935 N N . SER B 1 334 ? 467.899 571.616 813.020 1.00 26.59 334 SER A N 1
ATOM 4936 C CA . SER B 1 334 ? 467.124 571.341 811.815 1.00 26.59 334 SER A CA 1
ATOM 4937 C C . SER B 1 334 ? 465.954 570.405 812.103 1.00 26.59 334 SER A C 1
ATOM 4938 O O . SER B 1 334 ? 465.224 570.013 811.185 1.00 26.59 334 SER A O 1
ATOM 4941 N N . ALA B 1 335 ? 465.761 570.035 813.366 1.00 26.95 335 ALA A N 1
ATOM 4942 C CA . ALA B 1 335 ? 464.672 569.136 813.720 1.00 26.95 335 ALA A CA 1
ATOM 4943 C C . ALA B 1 335 ? 463.381 569.911 813.945 1.00 26.95 335 ALA A C 1
ATOM 4944 O O . ALA B 1 335 ? 463.387 571.137 814.079 1.00 26.95 335 ALA A O 1
ATOM 4946 N N . GLY B 1 336 ? 462.265 569.184 813.986 1.00 27.33 336 GLY A N 1
ATOM 4947 C CA . GLY B 1 336 ? 460.975 569.798 814.224 1.00 27.33 336 GLY A CA 1
ATOM 4948 C C . GLY B 1 336 ? 459.895 568.748 814.396 1.00 27.33 336 GLY A C 1
ATOM 4949 O O . GLY B 1 336 ? 460.133 567.548 814.247 1.00 27.33 336 GLY A O 1
ATOM 4950 N N . ALA B 1 337 ? 458.694 569.229 814.715 1.00 27.53 337 ALA A N 1
ATOM 4951 C CA . ALA B 1 337 ? 457.550 568.359 814.941 1.00 27.53 337 ALA A CA 1
ATOM 4952 C C . ALA B 1 337 ? 456.260 569.150 814.791 1.00 27.53 337 ALA A C 1
ATOM 4953 O O . ALA B 1 337 ? 456.275 570.375 814.652 1.00 27.53 337 ALA A O 1
ATOM 4955 N N . LEU B 1 338 ? 455.143 568.426 814.799 1.00 26.83 338 LEU A N 1
ATOM 4956 C CA . LEU B 1 338 ? 453.804 568.999 814.882 1.00 26.83 338 LEU A CA 1
ATOM 4957 C C . LEU B 1 338 ? 453.009 568.160 815.870 1.00 26.83 338 LEU A C 1
ATOM 4958 O O . LEU B 1 338 ? 452.875 566.946 815.685 1.00 26.83 338 LEU A O 1
ATOM 4963 N N . VAL B 1 339 ? 452.490 568.797 816.920 1.00 30.89 339 VAL A N 1
ATOM 4964 C CA . VAL B 1 339 ? 451.825 568.093 818.009 1.00 30.89 339 VAL A CA 1
ATOM 4965 C C . VAL B 1 339 ? 450.500 568.777 818.321 1.00 30.89 339 VAL A C 1
ATOM 4966 O O . VAL B 1 339 ? 450.274 569.940 817.981 1.00 30.89 339 VAL A O 1
ATOM 4970 N N . PHE B 1 340 ? 449.622 568.031 818.983 1.00 34.10 340 PHE A N 1
ATOM 4971 C CA . PHE B 1 340 ? 448.346 568.559 819.435 1.00 34.10 340 PHE A CA 1
ATOM 4972 C C . PHE B 1 340 ? 448.534 569.394 820.695 1.00 34.10 340 PHE A C 1
ATOM 4973 O O . PHE B 1 340 ? 449.423 569.135 821.511 1.00 34.10 340 PHE A O 1
ATOM 4981 N N . THR B 1 341 ? 447.686 570.408 820.847 1.00 38.53 341 THR A N 1
ATOM 4982 C CA . THR B 1 341 ? 447.725 571.248 822.037 1.00 38.53 341 THR A CA 1
ATOM 4983 C C . THR B 1 341 ? 447.275 570.442 823.248 1.00 38.53 341 THR A C 1
ATOM 4984 O O . THR B 1 341 ? 446.292 569.697 823.178 1.00 38.53 341 THR A O 1
ATOM 4988 N N . ALA B 1 342 ? 447.998 570.582 824.358 1.00 46.31 342 ALA A N 1
ATOM 4989 C CA . ALA B 1 342 ? 447.662 569.865 825.580 1.00 46.31 342 ALA A CA 1
ATOM 4990 C C . ALA B 1 342 ? 446.341 570.363 826.149 1.00 46.31 342 ALA A C 1
ATOM 4991 O O . ALA B 1 342 ? 446.180 571.561 826.403 1.00 46.31 342 ALA A O 1
ATOM 4993 N N . ALA B 1 343 ? 445.390 569.451 826.350 1.00 54.02 343 ALA A N 1
ATOM 4994 C CA . ALA B 1 343 ? 444.080 569.815 826.874 1.00 54.02 343 ALA A CA 1
ATOM 4995 C C . ALA B 1 343 ? 444.181 570.270 828.323 1.00 54.02 343 ALA A C 1
ATOM 4996 O O . ALA B 1 343 ? 444.534 569.483 829.206 1.00 54.02 343 ALA A O 1
ATOM 4998 N N . SER B 1 344 ? 443.873 571.542 828.576 1.00 60.60 344 SER A N 1
ATOM 4999 C CA . SER B 1 344 ? 443.924 572.082 829.929 1.00 60.60 344 SER A CA 1
ATOM 5000 C C . SER B 1 344 ? 442.687 571.672 830.716 1.00 60.60 344 SER A C 1
ATOM 5001 O O . SER B 1 344 ? 441.585 572.166 830.453 1.00 60.60 344 SER A O 1
ATOM 5004 N N . ALA B 1 345 ? 442.857 570.777 831.682 1.00 63.51 345 ALA A N 1
ATOM 5005 C CA . ALA B 1 345 ? 441.740 570.308 832.493 1.00 63.51 345 ALA A CA 1
ATOM 5006 C C . ALA B 1 345 ? 442.107 570.299 833.973 1.00 63.51 345 ALA A C 1
ATOM 5007 O O . ALA B 1 345 ? 442.135 569.246 834.610 1.00 63.51 345 ALA A O 1
ATOM 5009 N N . ALA C 1 2 ? 471.530 527.336 828.166 1.00 43.93 2 ALA B N 1
ATOM 5010 C CA . ALA C 1 2 ? 471.151 528.738 828.292 1.00 43.93 2 ALA B CA 1
ATOM 5011 C C . ALA C 1 2 ? 472.318 529.652 827.936 1.00 43.93 2 ALA B C 1
ATOM 5012 O O . ALA C 1 2 ? 472.912 529.526 826.867 1.00 43.93 2 ALA B O 1
ATOM 5014 N N . ASN C 1 3 ? 472.639 530.576 828.840 1.00 43.07 3 ASN B N 1
ATOM 5015 C CA . ASN C 1 3 ? 473.737 531.500 828.606 1.00 43.07 3 ASN B CA 1
ATOM 5016 C C . ASN C 1 3 ? 475.073 530.766 828.626 1.00 43.07 3 ASN B C 1
ATOM 5017 O O . ASN C 1 3 ? 475.272 529.807 829.377 1.00 43.07 3 ASN B O 1
ATOM 5022 N N . MET C 1 4 ? 475.993 531.228 827.784 1.00 41.19 4 MET B N 1
ATOM 5023 C CA . MET C 1 4 ? 477.316 530.627 827.710 1.00 41.19 4 MET B CA 1
ATOM 5024 C C . MET C 1 4 ? 478.080 530.841 829.011 1.00 41.19 4 MET B C 1
ATOM 5025 O O . MET C 1 4 ? 477.945 531.870 829.677 1.00 41.19 4 MET B O 1
ATOM 5030 N N . GLN C 1 5 ? 478.890 529.850 829.370 1.00 39.73 5 GLN B N 1
ATOM 5031 C CA . GLN C 1 5 ? 479.695 529.883 830.583 1.00 39.73 5 GLN B CA 1
ATOM 5032 C C . GLN C 1 5 ? 481.108 530.334 830.245 1.00 39.73 5 GLN B C 1
ATOM 5033 O O . GLN C 1 5 ? 481.700 529.853 829.273 1.00 39.73 5 GLN B O 1
ATOM 5039 N N . GLY C 1 6 ? 481.640 531.255 831.043 1.00 37.81 6 GLY B N 1
ATOM 5040 C CA . GLY C 1 6 ? 483.016 531.685 830.868 1.00 37.81 6 GLY B CA 1
ATOM 5041 C C . GLY C 1 6 ? 483.275 532.447 829.589 1.00 37.81 6 GLY B C 1
ATOM 5042 O O . GLY C 1 6 ? 484.401 532.424 829.080 1.00 37.81 6 GLY B O 1
ATOM 5043 N N . GLY C 1 7 ? 482.262 533.115 829.048 1.00 37.25 7 GLY B N 1
ATOM 5044 C CA . GLY C 1 7 ? 482.470 533.889 827.837 1.00 37.25 7 GLY B CA 1
ATOM 5045 C C . GLY C 1 7 ? 483.447 535.027 828.072 1.00 37.25 7 GLY B C 1
ATOM 5046 O O . GLY C 1 7 ? 483.506 535.610 829.157 1.00 37.25 7 GLY B O 1
ATOM 5047 N N . GLN C 1 8 ? 484.225 535.339 827.040 1.00 36.45 8 GLN B N 1
ATOM 5048 C CA . GLN C 1 8 ? 485.220 536.396 827.150 1.00 36.45 8 GLN B CA 1
ATOM 5049 C C . GLN C 1 8 ? 484.537 537.759 827.140 1.00 36.45 8 GLN B C 1
ATOM 5050 O O . GLN C 1 8 ? 483.781 538.079 826.217 1.00 36.45 8 GLN B O 1
ATOM 5056 N N . ARG C 1 9 ? 484.805 538.562 828.166 1.00 37.14 9 ARG B N 1
ATOM 5057 C CA . ARG C 1 9 ? 484.198 539.882 828.317 1.00 37.14 9 ARG B CA 1
ATOM 5058 C C . ARG C 1 9 ? 485.295 540.933 828.218 1.00 37.14 9 ARG B C 1
ATOM 5059 O O . ARG C 1 9 ? 485.990 541.207 829.202 1.00 37.14 9 ARG B O 1
ATOM 5067 N N . LEU C 1 10 ? 485.444 541.521 827.029 1.00 34.88 10 LEU B N 1
ATOM 5068 C CA . LEU C 1 10 ? 486.492 542.514 826.818 1.00 34.88 10 LEU B CA 1
ATOM 5069 C C . LEU C 1 10 ? 486.114 543.861 827.419 1.00 34.88 10 LEU B C 1
ATOM 5070 O O . LEU C 1 10 ? 486.987 544.630 827.835 1.00 34.88 10 LEU B O 1
ATOM 5075 N N . GLY C 1 11 ? 484.818 544.172 827.462 1.00 35.14 11 GLY B N 1
ATOM 5076 C CA . GLY C 1 11 ? 484.402 545.497 827.891 1.00 35.14 11 GLY B CA 1
ATOM 5077 C C . GLY C 1 11 ? 484.419 545.679 829.395 1.00 35.14 11 GLY B C 1
ATOM 5078 O O . GLY C 1 11 ? 484.629 546.788 829.891 1.00 35.14 11 GLY B O 1
ATOM 5079 N N . THR C 1 12 ? 484.192 544.600 830.142 1.00 37.14 12 THR B N 1
ATOM 5080 C CA . THR C 1 12 ? 484.093 544.709 831.593 1.00 37.14 12 THR B CA 1
ATOM 5081 C C . THR C 1 12 ? 485.440 545.096 832.190 1.00 37.14 12 THR B C 1
ATOM 5082 O O . THR C 1 12 ? 486.483 544.561 831.803 1.00 37.14 12 THR B O 1
ATOM 5086 N N . ASN C 1 13 ? 485.412 546.028 833.145 1.00 40.21 13 ASN B N 1
ATOM 5087 C CA . ASN C 1 13 ? 486.656 546.587 833.665 1.00 40.21 13 ASN B CA 1
ATOM 5088 C C . ASN C 1 13 ? 487.354 545.618 834.612 1.00 40.21 13 ASN B C 1
ATOM 5089 O O . ASN C 1 13 ? 488.588 545.576 834.658 1.00 40.21 13 ASN B O 1
ATOM 5094 N N . GLN C 1 14 ? 486.587 544.847 835.377 1.00 41.60 14 GLN B N 1
ATOM 5095 C CA . GLN C 1 14 ? 487.128 543.881 836.349 1.00 41.60 14 GLN B CA 1
ATOM 5096 C C . GLN C 1 14 ? 488.068 544.650 837.274 1.00 41.60 14 GLN B C 1
ATOM 5097 O O . GLN C 1 14 ? 487.647 545.664 837.855 1.00 41.60 14 GLN B O 1
ATOM 5103 N N . GLY C 1 15 ? 489.308 544.224 837.450 1.00 44.29 15 GLY B N 1
ATOM 5104 C CA . GLY C 1 15 ? 490.244 544.985 838.264 1.00 44.29 15 GLY B CA 1
ATOM 5105 C C . GLY C 1 15 ? 490.060 544.733 839.745 1.00 44.29 15 GLY B C 1
ATOM 5106 O O . GLY C 1 15 ? 489.052 544.193 840.199 1.00 44.29 15 GLY B O 1
ATOM 5107 N N . LYS C 1 16 ? 491.070 545.135 840.519 1.00 46.13 16 LYS B N 1
ATOM 5108 C CA . LYS C 1 16 ? 491.021 544.921 841.961 1.00 46.13 16 LYS B CA 1
ATOM 5109 C C . LYS C 1 16 ? 490.057 545.893 842.631 1.00 46.13 16 LYS B C 1
ATOM 5110 O O . LYS C 1 16 ? 489.283 545.509 843.516 1.00 46.13 16 LYS B O 1
ATOM 5116 N N . GLY C 1 17 ? 490.088 547.159 842.221 1.00 45.76 17 GLY B N 1
ATOM 5117 C CA . GLY C 1 17 ? 489.268 548.169 842.861 1.00 45.76 17 GLY B CA 1
ATOM 5118 C C . GLY C 1 17 ? 488.193 548.770 841.981 1.00 45.76 17 GLY B C 1
ATOM 5119 O O . GLY C 1 17 ? 487.361 549.546 842.460 1.00 45.76 17 GLY B O 1
ATOM 5120 N N . GLN C 1 18 ? 488.194 548.425 840.697 1.00 45.84 18 GLN B N 1
ATOM 5121 C CA . GLN C 1 18 ? 487.225 548.998 839.775 1.00 45.84 18 GLN B CA 1
ATOM 5122 C C . GLN C 1 18 ? 485.849 548.374 839.978 1.00 45.84 18 GLN B C 1
ATOM 5123 O O . GLN C 1 18 ? 485.727 547.211 840.369 1.00 45.84 18 GLN B O 1
ATOM 5129 N N . SER C 1 19 ? 484.807 549.166 839.713 1.00 46.50 19 SER B N 1
ATOM 5130 C CA . SER C 1 19 ? 483.441 548.704 839.936 1.00 46.50 19 SER B CA 1
ATOM 5131 C C . SER C 1 19 ? 483.058 547.596 838.962 1.00 46.50 19 SER B C 1
ATOM 5132 O O . SER C 1 19 ? 482.401 546.622 839.348 1.00 46.50 19 SER B O 1
ATOM 5135 N N . ALA C 1 20 ? 483.445 547.738 837.693 1.00 44.87 20 ALA B N 1
ATOM 5136 C CA . ALA C 1 20 ? 483.133 546.791 836.626 1.00 44.87 20 ALA B CA 1
ATOM 5137 C C . ALA C 1 20 ? 481.635 546.632 836.394 1.00 44.87 20 ALA B C 1
ATOM 5138 O O . ALA C 1 20 ? 481.194 545.601 835.879 1.00 44.87 20 ALA B O 1
ATOM 5140 N N . ALA C 1 21 ? 480.836 547.635 836.765 1.00 44.09 21 ALA B N 1
ATOM 5141 C CA . ALA C 1 21 ? 479.398 547.555 836.533 1.00 44.09 21 ALA B CA 1
ATOM 5142 C C . ALA C 1 21 ? 479.060 547.810 835.071 1.00 44.09 21 ALA B C 1
ATOM 5143 O O . ALA C 1 21 ? 478.091 547.253 834.542 1.00 44.09 21 ALA B O 1
ATOM 5145 N N . ASP C 1 22 ? 479.846 548.646 834.400 1.00 40.58 22 ASP B N 1
ATOM 5146 C CA . ASP C 1 22 ? 479.623 549.004 833.006 1.00 40.58 22 ASP B CA 1
ATOM 5147 C C . ASP C 1 22 ? 480.221 547.908 832.135 1.00 40.58 22 ASP B C 1
ATOM 5148 O O . ASP C 1 22 ? 481.396 547.561 832.285 1.00 40.58 22 ASP B O 1
ATOM 5153 N N . LYS C 1 23 ? 479.407 547.365 831.225 1.00 37.76 23 LYS B N 1
ATOM 5154 C CA . LYS C 1 23 ? 479.869 546.271 830.379 1.00 37.76 23 LYS B CA 1
ATOM 5155 C C . LYS C 1 23 ? 480.693 546.772 829.200 1.00 37.76 23 LYS B C 1
ATOM 5156 O O . LYS C 1 23 ? 481.300 545.966 828.486 1.00 37.76 23 LYS B O 1
ATOM 5162 N N . LEU C 1 24 ? 480.720 548.083 828.971 1.00 34.57 24 LEU B N 1
ATOM 5163 C CA . LEU C 1 24 ? 481.463 548.674 827.867 1.00 34.57 24 LEU B CA 1
ATOM 5164 C C . LEU C 1 24 ? 482.549 549.633 828.338 1.00 34.57 24 LEU B C 1
ATOM 5165 O O . LEU C 1 24 ? 482.887 550.573 827.609 1.00 34.57 24 LEU B O 1
ATOM 5170 N N . ALA C 1 25 ? 483.097 549.421 829.536 1.00 35.07 25 ALA B N 1
ATOM 5171 C CA . ALA C 1 25 ? 484.007 550.400 830.124 1.00 35.07 25 ALA B CA 1
ATOM 5172 C C . ALA C 1 25 ? 485.307 550.513 829.339 1.00 35.07 25 ALA B C 1
ATOM 5173 O O . ALA C 1 25 ? 485.761 551.625 829.039 1.00 35.07 25 ALA B O 1
ATOM 5175 N N . LEU C 1 26 ? 485.924 549.380 828.995 1.00 33.94 26 LEU B N 1
ATOM 5176 C CA . LEU C 1 26 ? 487.271 549.429 828.433 1.00 33.94 26 LEU B CA 1
ATOM 5177 C C . LEU C 1 26 ? 487.262 549.890 826.980 1.00 33.94 26 LEU B C 1
ATOM 5178 O O . LEU C 1 26 ? 488.267 550.413 826.486 1.00 33.94 26 LEU B O 1
ATOM 5183 N N . PHE C 1 27 ? 486.151 549.697 826.276 1.00 32.44 27 PHE B N 1
ATOM 5184 C CA . PHE C 1 27 ? 486.045 550.230 824.927 1.00 32.44 27 PHE B CA 1
ATOM 5185 C C . PHE C 1 27 ? 486.002 551.754 824.959 1.00 32.44 27 PHE B C 1
ATOM 5186 O O . PHE C 1 27 ? 485.434 552.364 825.868 1.00 32.44 27 PHE B O 1
ATOM 5194 N N . LEU C 1 28 ? 486.618 552.370 823.953 1.00 30.32 28 LEU B N 1
ATOM 5195 C CA . LEU C 1 28 ? 486.726 553.817 823.865 1.00 30.32 28 LEU B CA 1
ATOM 5196 C C . LEU C 1 28 ? 486.106 554.311 822.566 1.00 30.32 28 LEU B C 1
ATOM 5197 O O . LEU C 1 28 ? 486.169 553.631 821.537 1.00 30.32 28 LEU B O 1
ATOM 5202 N N . LYS C 1 29 ? 485.500 555.496 822.623 1.00 30.17 29 LYS B N 1
ATOM 5203 C CA . LYS C 1 29 ? 484.854 556.067 821.452 1.00 30.17 29 LYS B CA 1
ATOM 5204 C C . LYS C 1 29 ? 485.887 556.555 820.445 1.00 30.17 29 LYS B C 1
ATOM 5205 O O . LYS C 1 29 ? 487.038 556.841 820.787 1.00 30.17 29 LYS B O 1
ATOM 5211 N N . VAL C 1 30 ? 485.462 556.651 819.189 1.00 30.47 30 VAL B N 1
ATOM 5212 C CA . VAL C 1 30 ? 486.329 557.078 818.099 1.00 30.47 30 VAL B CA 1
ATOM 5213 C C . VAL C 1 30 ? 485.704 558.282 817.410 1.00 30.47 30 VAL B C 1
ATOM 5214 O O . VAL C 1 30 ? 484.522 558.590 817.599 1.00 30.47 30 VAL B O 1
ATOM 5218 N N . PHE C 1 31 ? 486.515 558.968 816.609 1.00 32.39 31 PHE B N 1
ATOM 5219 C CA . PHE C 1 31 ? 486.048 560.144 815.890 1.00 32.39 31 PHE B CA 1
ATOM 5220 C C . PHE C 1 31 ? 485.021 559.762 814.832 1.00 32.39 31 PHE B C 1
ATOM 5221 O O . PHE C 1 31 ? 485.189 558.780 814.103 1.00 32.39 31 PHE B O 1
ATOM 5229 N N . GLY C 1 32 ? 483.947 560.544 814.756 1.00 33.91 32 GLY B N 1
ATOM 5230 C CA . GLY C 1 32 ? 482.949 560.323 813.730 1.00 33.91 32 GLY B CA 1
ATOM 5231 C C . GLY C 1 32 ? 483.471 560.681 812.351 1.00 33.91 32 GLY B C 1
ATOM 5232 O O . GLY C 1 32 ? 484.579 561.188 812.189 1.00 33.91 32 GLY B O 1
ATOM 5233 N N . GLY C 1 33 ? 482.652 560.399 811.339 1.00 35.25 33 GLY B N 1
ATOM 5234 C CA . GLY C 1 33 ? 483.105 560.577 809.969 1.00 35.25 33 GLY B CA 1
ATOM 5235 C C . GLY C 1 33 ? 483.401 562.021 809.608 1.00 35.25 33 GLY B C 1
ATOM 5236 O O . GLY C 1 33 ? 484.470 562.328 809.078 1.00 35.25 33 GLY B O 1
ATOM 5237 N N . GLU C 1 34 ? 482.465 562.924 809.890 1.00 36.57 34 GLU B N 1
ATOM 5238 C CA . GLU C 1 34 ? 482.575 564.314 809.469 1.00 36.57 34 GLU B CA 1
ATOM 5239 C C . GLU C 1 34 ? 482.378 565.250 810.650 1.00 36.57 34 GLU B C 1
ATOM 5240 O O . GLU C 1 34 ? 481.640 564.932 811.589 1.00 36.57 34 GLU B O 1
ATOM 5246 N N . VAL C 1 35 ? 483.045 566.403 810.594 1.00 31.69 35 VAL B N 1
ATOM 5247 C CA . VAL C 1 35 ? 482.825 567.457 811.574 1.00 31.69 35 VAL B CA 1
ATOM 5248 C C . VAL C 1 35 ? 481.592 568.262 811.187 1.00 31.69 35 VAL B C 1
ATOM 5249 O O . VAL C 1 35 ? 481.383 568.595 810.012 1.00 31.69 35 VAL B O 1
ATOM 5253 N N . LEU C 1 36 ? 480.753 568.559 812.174 1.00 29.84 36 LEU B N 1
ATOM 5254 C CA . LEU C 1 36 ? 479.561 569.363 811.959 1.00 29.84 36 LEU B CA 1
ATOM 5255 C C . LEU C 1 36 ? 479.934 570.839 811.977 1.00 29.84 36 LEU B C 1
ATOM 5256 O O . LEU C 1 36 ? 480.648 571.292 812.874 1.00 29.84 36 LEU B O 1
ATOM 5261 N N . THR C 1 37 ? 479.465 571.577 810.979 1.00 29.35 37 THR B N 1
ATOM 5262 C CA . THR C 1 37 ? 479.749 572.999 810.867 1.00 29.35 37 THR B CA 1
ATOM 5263 C C . THR C 1 37 ? 478.442 573.771 810.785 1.00 29.35 37 THR B C 1
ATOM 5264 O O . THR C 1 37 ? 477.440 573.272 810.266 1.00 29.35 37 THR B O 1
ATOM 5268 N N . ALA C 1 38 ? 478.464 574.991 811.313 1.00 27.99 38 ALA B N 1
ATOM 5269 C CA . ALA C 1 38 ? 477.283 575.841 811.267 1.00 27.99 38 ALA B CA 1
ATOM 5270 C C . ALA C 1 38 ? 476.913 576.149 809.822 1.00 27.99 38 ALA B C 1
ATOM 5271 O O . ALA C 1 38 ? 477.774 576.265 808.946 1.00 27.99 38 ALA B O 1
ATOM 5273 N N . PHE C 1 39 ? 475.611 576.267 809.575 1.00 25.43 39 PHE B N 1
ATOM 5274 C CA . PHE C 1 39 ? 475.127 576.473 808.218 1.00 25.43 39 PHE B CA 1
ATOM 5275 C C . PHE C 1 39 ? 475.593 577.818 807.677 1.00 25.43 39 PHE B C 1
ATOM 5276 O O . PHE C 1 39 ? 475.646 578.816 808.400 1.00 25.43 39 PHE B O 1
ATOM 5284 N N . ALA C 1 40 ? 475.936 577.836 806.393 1.00 26.98 40 ALA B N 1
ATOM 5285 C CA . ALA C 1 40 ? 476.431 579.050 805.766 1.00 26.98 40 ALA B CA 1
ATOM 5286 C C . ALA C 1 40 ? 475.318 580.083 805.639 1.00 26.98 40 ALA B C 1
ATOM 5287 O O . ALA C 1 40 ? 474.158 579.755 805.381 1.00 26.98 40 ALA B O 1
ATOM 5289 N N . ARG C 1 41 ? 475.688 581.347 805.824 1.00 27.73 41 ARG B N 1
ATOM 5290 C CA . ARG C 1 41 ? 474.763 582.466 805.717 1.00 27.73 41 ARG B CA 1
ATOM 5291 C C . ARG C 1 41 ? 475.025 583.204 804.412 1.00 27.73 41 ARG B C 1
ATOM 5292 O O . ARG C 1 41 ? 476.174 583.531 804.097 1.00 27.73 41 ARG B O 1
ATOM 5300 N N . THR C 1 42 ? 473.960 583.463 803.660 1.00 30.84 42 THR B N 1
ATOM 5301 C CA . THR C 1 42 ? 474.049 584.032 802.324 1.00 30.84 42 THR B CA 1
ATOM 5302 C C . THR C 1 42 ? 473.824 585.537 802.386 1.00 30.84 42 THR B C 1
ATOM 5303 O O . THR C 1 42 ? 472.973 586.017 803.141 1.00 30.84 42 THR B O 1
ATOM 5307 N N . SER C 1 43 ? 474.593 586.276 801.589 1.00 30.75 43 SER B N 1
ATOM 5308 C CA . SER C 1 43 ? 474.499 587.728 801.527 1.00 30.75 43 SER B CA 1
ATOM 5309 C C . SER C 1 43 ? 473.505 588.114 800.439 1.00 30.75 43 SER B C 1
ATOM 5310 O O . SER C 1 43 ? 473.560 587.583 799.325 1.00 30.75 43 SER B O 1
ATOM 5313 N N . VAL C 1 44 ? 472.600 589.039 800.765 1.00 30.34 44 VAL B N 1
ATOM 5314 C CA . VAL C 1 44 ? 471.497 589.342 799.860 1.00 30.34 44 VAL B CA 1
ATOM 5315 C C . VAL C 1 44 ? 471.684 590.687 799.169 1.00 30.34 44 VAL B C 1
ATOM 5316 O O . VAL C 1 44 ? 471.276 590.859 798.015 1.00 30.34 44 VAL B O 1
ATOM 5320 N N . THR C 1 45 ? 472.296 591.655 799.845 1.00 29.79 45 THR B N 1
ATOM 5321 C CA . THR C 1 45 ? 472.345 593.027 799.355 1.00 29.79 45 THR B CA 1
ATOM 5322 C C . THR C 1 45 ? 473.435 593.263 798.319 1.00 29.79 45 THR B C 1
ATOM 5323 O O . THR C 1 45 ? 473.484 594.356 797.751 1.00 29.79 45 THR B O 1
ATOM 5327 N N . THR C 1 46 ? 474.285 592.270 798.046 1.00 32.37 46 THR B N 1
ATOM 5328 C CA . THR C 1 46 ? 475.474 592.510 797.232 1.00 32.37 46 THR B CA 1
ATOM 5329 C C . THR C 1 46 ? 475.117 593.052 795.853 1.00 32.37 46 THR B C 1
ATOM 5330 O O . THR C 1 46 ? 475.779 593.965 795.348 1.00 32.37 46 THR B O 1
ATOM 5334 N N . ASN C 1 47 ? 474.077 592.509 795.231 1.00 31.68 47 ASN B N 1
ATOM 5335 C CA . ASN C 1 47 ? 473.682 592.930 793.896 1.00 31.68 47 ASN B CA 1
ATOM 5336 C C . ASN C 1 47 ? 472.491 593.879 793.898 1.00 31.68 47 ASN B C 1
ATOM 5337 O O . ASN C 1 47 ? 471.915 594.127 792.834 1.00 31.68 47 ASN B O 1
ATOM 5342 N N . ARG C 1 48 ? 472.108 594.415 795.055 1.00 28.97 48 ARG B N 1
ATOM 5343 C CA . ARG C 1 48 ? 470.911 595.234 795.171 1.00 28.97 48 ARG B CA 1
ATOM 5344 C C . ARG C 1 48 ? 471.201 596.709 795.422 1.00 28.97 48 ARG B C 1
ATOM 5345 O O . ARG C 1 48 ? 470.261 597.474 795.658 1.00 28.97 48 ARG B O 1
ATOM 5353 N N . HIS C 1 49 ? 472.462 597.134 795.385 1.00 28.59 49 HIS B N 1
ATOM 5354 C CA . HIS C 1 49 ? 472.767 598.556 795.463 1.00 28.59 49 HIS B CA 1
ATOM 5355 C C . HIS C 1 49 ? 474.043 598.876 794.691 1.00 28.59 49 HIS B C 1
ATOM 5356 O O . HIS C 1 49 ? 474.514 598.094 793.861 1.00 28.59 49 HIS B O 1
ATOM 5363 N N . MET C 1 50 ? 474.591 600.059 794.983 1.00 30.48 50 MET B N 1
ATOM 5364 C CA . MET C 1 50 ? 475.495 600.731 794.053 1.00 30.48 50 MET B CA 1
ATOM 5365 C C . MET C 1 50 ? 476.846 600.030 793.931 1.00 30.48 50 MET B C 1
ATOM 5366 O O . MET C 1 50 ? 477.328 599.805 792.814 1.00 30.48 50 MET B O 1
ATOM 5371 N N . GLN C 1 51 ? 477.476 599.685 795.057 1.00 30.60 51 GLN B N 1
ATOM 5372 C CA . GLN C 1 51 ? 478.806 599.058 795.055 1.00 30.60 51 GLN B CA 1
ATOM 5373 C C . GLN C 1 51 ? 479.851 599.926 794.355 1.00 30.60 51 GLN B C 1
ATOM 5374 O O . GLN C 1 51 ? 480.406 599.547 793.322 1.00 30.60 51 GLN B O 1
ATOM 5380 N N . ARG C 1 52 ? 480.124 601.101 794.918 1.00 31.18 52 ARG B N 1
ATOM 5381 C CA . ARG C 1 52 ? 481.180 601.954 794.385 1.00 31.18 52 ARG B CA 1
ATOM 5382 C C . ARG C 1 52 ? 482.523 601.593 795.013 1.00 31.18 52 ARG B C 1
ATOM 5383 O O . ARG C 1 52 ? 482.586 601.074 796.130 1.00 31.18 52 ARG B O 1
ATOM 5391 N N . GLN C 1 53 ? 483.603 601.866 794.282 1.00 31.59 53 GLN B N 1
ATOM 5392 C CA . GLN C 1 53 ? 484.960 601.616 794.746 1.00 31.59 53 GLN B CA 1
ATOM 5393 C C . GLN C 1 53 ? 485.815 602.851 794.499 1.00 31.59 53 GLN B C 1
ATOM 5394 O O . GLN C 1 53 ? 485.725 603.468 793.435 1.00 31.59 53 GLN B O 1
ATOM 5400 N N . ILE C 1 54 ? 486.647 603.206 795.482 1.00 28.16 54 ILE B N 1
ATOM 5401 C CA . ILE C 1 54 ? 487.553 604.339 795.360 1.00 28.16 54 ILE B CA 1
ATOM 5402 C C . ILE C 1 54 ? 488.967 603.872 795.673 1.00 28.16 54 ILE B C 1
ATOM 5403 O O . ILE C 1 54 ? 489.197 602.738 796.095 1.00 28.16 54 ILE B O 1
ATOM 5408 N N . SER C 1 55 ? 489.921 604.774 795.456 1.00 27.67 55 SER B N 1
ATOM 5409 C CA . SER C 1 55 ? 491.322 604.539 795.772 1.00 27.67 55 SER B CA 1
ATOM 5410 C C . SER C 1 55 ? 491.882 605.749 796.505 1.00 27.67 55 SER B C 1
ATOM 5411 O O . SER C 1 55 ? 491.765 606.879 796.021 1.00 27.67 55 SER B O 1
ATOM 5414 N N . SER C 1 56 ? 492.484 605.506 797.671 1.00 26.94 56 SER B N 1
ATOM 5415 C CA . SER C 1 56 ? 493.178 606.540 798.442 1.00 26.94 56 SER B CA 1
ATOM 5416 C C . SER C 1 56 ? 492.258 607.707 798.790 1.00 26.94 56 SER B C 1
ATOM 5417 O O . SER C 1 56 ? 492.469 608.839 798.352 1.00 26.94 56 SER B O 1
ATOM 5420 N N . GLY C 1 57 ? 491.225 607.432 799.582 1.00 25.26 57 GLY B N 1
ATOM 5421 C CA . GLY C 1 57 ? 490.339 608.480 800.047 1.00 25.26 57 GLY B CA 1
ATOM 5422 C C . GLY C 1 57 ? 489.740 608.190 801.407 1.00 25.26 57 GLY B C 1
ATOM 5423 O O . GLY C 1 57 ? 489.383 607.045 801.699 1.00 25.26 57 GLY B O 1
ATOM 5424 N N . LYS C 1 58 ? 489.628 609.215 802.254 1.00 24.41 58 LYS B N 1
ATOM 5425 C CA . LYS C 1 58 ? 488.997 609.019 803.554 1.00 24.41 58 LYS B CA 1
ATOM 5426 C C . LYS C 1 58 ? 487.477 609.044 803.450 1.00 24.41 58 LYS B C 1
ATOM 5427 O O . LYS C 1 58 ? 486.788 608.596 804.372 1.00 24.41 58 LYS B O 1
ATOM 5433 N N . SER C 1 59 ? 486.944 609.558 802.344 1.00 25.33 59 SER B N 1
ATOM 5434 C CA . SER C 1 59 ? 485.507 609.673 802.153 1.00 25.33 59 SER B CA 1
ATOM 5435 C C . SER C 1 59 ? 485.211 609.805 800.667 1.00 25.33 59 SER B C 1
ATOM 5436 O O . SER C 1 59 ? 486.101 610.070 799.856 1.00 25.33 59 SER B O 1
ATOM 5439 N N . ALA C 1 60 ? 483.942 609.614 800.318 1.00 25.28 60 ALA B N 1
ATOM 5440 C CA . ALA C 1 60 ? 483.472 609.740 798.945 1.00 25.28 60 ALA B CA 1
ATOM 5441 C C . ALA C 1 60 ? 482.315 610.725 798.902 1.00 25.28 60 ALA B C 1
ATOM 5442 O O . ALA C 1 60 ? 481.427 610.682 799.759 1.00 25.28 60 ALA B O 1
ATOM 5444 N N . GLN C 1 61 ? 482.325 611.605 797.903 1.00 25.78 61 GLN B N 1
ATOM 5445 C CA . GLN C 1 61 ? 481.317 612.647 797.756 1.00 25.78 61 GLN B CA 1
ATOM 5446 C C . GLN C 1 61 ? 480.387 612.309 796.603 1.00 25.78 61 GLN B C 1
ATOM 5447 O O . GLN C 1 61 ? 480.848 612.001 795.499 1.00 25.78 61 GLN B O 1
ATOM 5453 N N . PHE C 1 62 ? 479.083 612.374 796.860 1.00 25.37 62 PHE B N 1
ATOM 5454 C CA . PHE C 1 62 ? 478.077 612.205 795.830 1.00 25.37 62 PHE B CA 1
ATOM 5455 C C . PHE C 1 62 ? 477.181 613.436 795.796 1.00 25.37 62 PHE B C 1
ATOM 5456 O O . PHE C 1 62 ? 476.370 613.633 796.713 1.00 25.37 62 PHE B O 1
ATOM 5464 N N . PRO C 1 63 ? 477.296 614.286 794.776 1.00 24.33 63 PRO B N 1
ATOM 5465 C CA . PRO C 1 63 ? 476.475 615.500 794.720 1.00 24.33 63 PRO B CA 1
ATOM 5466 C C . PRO C 1 63 ? 475.115 615.242 794.094 1.00 24.33 63 PRO B C 1
ATOM 5467 O O . PRO C 1 63 ? 474.924 614.311 793.309 1.00 24.33 63 PRO B O 1
ATOM 5471 N N . VAL C 1 64 ? 474.150 616.085 794.457 1.00 23.64 64 VAL B N 1
ATOM 5472 C CA . VAL C 1 64 ? 472.795 615.971 793.939 1.00 23.64 64 VAL B CA 1
ATOM 5473 C C . VAL C 1 64 ? 472.395 617.303 793.322 1.00 23.64 64 VAL B C 1
ATOM 5474 O O . VAL C 1 64 ? 472.926 618.360 793.676 1.00 23.64 64 VAL B O 1
ATOM 5478 N N . ILE C 1 65 ? 471.450 617.244 792.389 1.00 23.17 65 ILE B N 1
ATOM 5479 C CA . ILE C 1 65 ? 470.922 618.419 791.708 1.00 23.17 65 ILE B CA 1
ATOM 5480 C C . ILE C 1 65 ? 469.412 618.431 791.890 1.00 23.17 65 ILE B C 1
ATOM 5481 O O . ILE C 1 65 ? 468.747 617.415 791.660 1.00 23.17 65 ILE B O 1
ATOM 5486 N N . GLY C 1 66 ? 468.876 619.578 792.301 1.00 24.11 66 GLY B N 1
ATOM 5487 C CA . GLY C 1 66 ? 467.454 619.682 792.535 1.00 24.11 66 GLY B CA 1
ATOM 5488 C C . GLY C 1 66 ? 466.667 619.963 791.268 1.00 24.11 66 GLY B C 1
ATOM 5489 O O . GLY C 1 66 ? 467.138 619.771 790.149 1.00 24.11 66 GLY B O 1
ATOM 5490 N N . ARG C 1 67 ? 465.435 620.425 791.464 1.00 24.17 67 ARG B N 1
ATOM 5491 C CA . ARG C 1 67 ? 464.563 620.749 790.351 1.00 24.17 67 ARG B CA 1
ATOM 5492 C C . ARG C 1 67 ? 464.334 622.258 790.272 1.00 24.17 67 ARG B C 1
ATOM 5493 O O . ARG C 1 67 ? 464.789 623.031 791.119 1.00 24.17 67 ARG B O 1
ATOM 5501 N N . THR C 1 68 ? 463.613 622.674 789.234 1.00 25.22 68 THR B N 1
ATOM 5502 C CA . THR C 1 68 ? 463.299 624.074 789.009 1.00 25.22 68 THR B CA 1
ATOM 5503 C C . THR C 1 68 ? 461.807 624.221 788.743 1.00 25.22 68 THR B C 1
ATOM 5504 O O . THR C 1 68 ? 461.108 623.248 788.449 1.00 25.22 68 THR B O 1
ATOM 5508 N N . LYS C 1 69 ? 461.326 625.457 788.853 1.00 26.15 69 LYS B N 1
ATOM 5509 C CA . LYS C 1 69 ? 459.917 625.762 788.664 1.00 26.15 69 LYS B CA 1
ATOM 5510 C C . LYS C 1 69 ? 459.777 626.893 787.655 1.00 26.15 69 LYS B C 1
ATOM 5511 O O . LYS C 1 69 ? 460.704 627.675 787.435 1.00 26.15 69 LYS B O 1
ATOM 5517 N N . ALA C 1 70 ? 458.600 626.970 787.042 1.00 24.52 70 ALA B N 1
ATOM 5518 C CA . ALA C 1 70 ? 458.326 627.919 785.974 1.00 24.52 70 ALA B CA 1
ATOM 5519 C C . ALA C 1 70 ? 457.427 629.032 786.494 1.00 24.52 70 ALA B C 1
ATOM 5520 O O . ALA C 1 70 ? 456.619 628.812 787.401 1.00 24.52 70 ALA B O 1
ATOM 5522 N N . ALA C 1 71 ? 457.575 630.223 785.920 1.00 25.37 71 ALA B N 1
ATOM 5523 C CA . ALA C 1 71 ? 456.779 631.384 786.284 1.00 25.37 71 ALA B CA 1
ATOM 5524 C C . ALA C 1 71 ? 456.394 632.152 785.029 1.00 25.37 71 ALA B C 1
ATOM 5525 O O . ALA C 1 71 ? 457.068 632.054 783.999 1.00 25.37 71 ALA B O 1
ATOM 5527 N N . TYR C 1 72 ? 455.305 632.913 785.119 1.00 25.84 72 TYR B N 1
ATOM 5528 C CA . TYR C 1 72 ? 454.859 633.709 783.983 1.00 25.84 72 TYR B CA 1
ATOM 5529 C C . TYR C 1 72 ? 455.538 635.073 783.988 1.00 25.84 72 TYR B C 1
ATOM 5530 O O . TYR C 1 72 ? 455.602 635.753 785.017 1.00 25.84 72 TYR B O 1
ATOM 5539 N N . LEU C 1 73 ? 456.047 635.474 782.826 1.00 26.52 73 LEU B N 1
ATOM 5540 C CA . LEU C 1 73 ? 456.776 636.726 782.665 1.00 26.52 73 LEU B CA 1
ATOM 5541 C C . LEU C 1 73 ? 455.897 637.715 781.907 1.00 26.52 73 LEU B C 1
ATOM 5542 O O . LEU C 1 73 ? 455.747 637.612 780.686 1.00 26.52 73 LEU B O 1
ATOM 5547 N N . GLN C 1 74 ? 455.318 638.670 782.632 1.00 28.55 74 GLN B N 1
ATOM 5548 C CA . GLN C 1 74 ? 454.578 639.738 781.987 1.00 28.55 74 GLN B CA 1
ATOM 5549 C C . GLN C 1 74 ? 455.533 640.629 781.196 1.00 28.55 74 GLN B C 1
ATOM 5550 O O . GLN C 1 74 ? 456.710 640.751 781.546 1.00 28.55 74 GLN B O 1
ATOM 5556 N N . PRO C 1 75 ? 455.061 641.247 780.114 1.00 25.71 75 PRO B N 1
ATOM 5557 C CA . PRO C 1 75 ? 455.929 642.158 779.360 1.00 25.71 75 PRO B CA 1
ATOM 5558 C C . PRO C 1 75 ? 456.390 643.315 780.231 1.00 25.71 75 PRO B C 1
ATOM 5559 O O . PRO C 1 75 ? 455.633 643.850 781.043 1.00 25.71 75 PRO B O 1
ATOM 5563 N N . GLY C 1 76 ? 457.652 643.701 780.056 1.00 27.11 76 GLY B N 1
ATOM 5564 C CA . GLY C 1 76 ? 458.253 644.707 780.904 1.00 27.11 76 GLY B CA 1
ATOM 5565 C C . GLY C 1 76 ? 458.801 644.194 782.214 1.00 27.11 76 GLY B C 1
ATOM 5566 O O . GLY C 1 76 ? 459.058 644.997 783.116 1.00 27.11 76 GLY B O 1
ATOM 5567 N N . GLU C 1 77 ? 458.990 642.884 782.349 1.00 28.29 77 GLU B N 1
ATOM 5568 C CA . GLU C 1 77 ? 459.503 642.277 783.568 1.00 28.29 77 GLU B CA 1
ATOM 5569 C C . GLU C 1 77 ? 460.801 641.544 783.255 1.00 28.29 77 GLU B C 1
ATOM 5570 O O . GLU C 1 77 ? 460.930 640.932 782.192 1.00 28.29 77 GLU B O 1
ATOM 5576 N N . SER C 1 78 ? 461.753 641.612 784.183 1.00 26.50 78 SER B N 1
ATOM 5577 C CA . SER C 1 78 ? 463.067 641.027 783.951 1.00 26.50 78 SER B CA 1
ATOM 5578 C C . SER C 1 78 ? 463.129 639.605 784.494 1.00 26.50 78 SER B C 1
ATOM 5579 O O . SER C 1 78 ? 462.574 639.307 785.555 1.00 26.50 78 SER B O 1
ATOM 5582 N N . LEU C 1 79 ? 463.809 638.724 783.755 1.00 25.53 79 LEU B N 1
ATOM 5583 C CA . LEU C 1 79 ? 464.008 637.357 784.226 1.00 25.53 79 LEU B CA 1
ATOM 5584 C C . LEU C 1 79 ? 464.900 637.321 785.460 1.00 25.53 79 LEU B C 1
ATOM 5585 O O . LEU C 1 79 ? 464.812 636.389 786.267 1.00 25.53 79 LEU B O 1
ATOM 5590 N N . ASP C 1 80 ? 465.766 638.322 785.619 1.00 27.59 80 ASP B N 1
ATOM 5591 C CA . ASP C 1 80 ? 466.678 638.343 786.757 1.00 27.59 80 ASP B CA 1
ATOM 5592 C C . ASP C 1 80 ? 465.930 638.575 788.062 1.00 27.59 80 ASP B C 1
ATOM 5593 O O . ASP C 1 80 ? 466.335 638.073 789.117 1.00 27.59 80 ASP B O 1
ATOM 5598 N N . ASP C 1 81 ? 464.838 639.341 788.015 1.00 28.91 81 ASP B N 1
ATOM 5599 C CA . ASP C 1 81 ? 464.095 639.640 789.233 1.00 28.91 81 ASP B CA 1
ATOM 5600 C C . ASP C 1 81 ? 463.367 638.415 789.764 1.00 28.91 81 ASP B C 1
ATOM 5601 O O . ASP C 1 81 ? 463.149 638.299 790.974 1.00 28.91 81 ASP B O 1
ATOM 5606 N N . LYS C 1 82 ? 462.979 637.495 788.884 1.00 27.80 82 LYS B N 1
ATOM 5607 C CA . LYS C 1 82 ? 462.325 636.252 789.275 1.00 27.80 82 LYS B CA 1
ATOM 5608 C C . LYS C 1 82 ? 463.226 635.081 788.893 1.00 27.80 82 LYS B C 1
ATOM 5609 O O . LYS C 1 82 ? 463.149 634.559 787.775 1.00 27.80 82 LYS B O 1
ATOM 5615 N N . ARG C 1 83 ? 464.086 634.673 789.824 1.00 26.03 83 ARG B N 1
ATOM 5616 C CA . ARG C 1 83 ? 464.950 633.513 789.638 1.00 26.03 83 ARG B CA 1
ATOM 5617 C C . ARG C 1 83 ? 465.309 632.961 791.006 1.00 26.03 83 ARG B C 1
ATOM 5618 O O . ARG C 1 83 ? 465.860 633.684 791.841 1.00 26.03 83 ARG B O 1
ATOM 5626 N N . LYS C 1 84 ? 464.992 631.686 791.237 1.00 26.54 84 LYS B N 1
ATOM 5627 C CA . LYS C 1 84 ? 465.304 631.075 792.524 1.00 26.54 84 LYS B CA 1
ATOM 5628 C C . LYS C 1 84 ? 466.675 630.412 792.505 1.00 26.54 84 LYS B C 1
ATOM 5629 O O . LYS C 1 84 ? 467.443 630.560 793.462 1.00 26.54 84 LYS B O 1
ATOM 5635 N N . ASP C 1 85 ? 466.995 629.714 791.406 1.00 25.41 85 ASP B N 1
ATOM 5636 C CA . ASP C 1 85 ? 468.154 628.858 791.123 1.00 25.41 85 ASP B CA 1
ATOM 5637 C C . ASP C 1 85 ? 467.866 627.421 791.544 1.00 25.41 85 ASP B C 1
ATOM 5638 O O . ASP C 1 85 ? 466.917 627.161 792.290 1.00 25.41 85 ASP B O 1
ATOM 5643 N N . ILE C 1 86 ? 468.675 626.483 791.059 1.00 23.75 86 ILE B N 1
ATOM 5644 C CA . ILE C 1 86 ? 468.493 625.060 791.314 1.00 23.75 86 ILE B CA 1
ATOM 5645 C C . ILE C 1 86 ? 469.381 624.678 792.488 1.00 23.75 86 ILE B C 1
ATOM 5646 O O . ILE C 1 86 ? 470.593 624.929 792.467 1.00 23.75 86 ILE B O 1
ATOM 5651 N N . LYS C 1 87 ? 468.780 624.074 793.509 1.00 22.33 87 LYS B N 1
ATOM 5652 C CA . LYS C 1 87 ? 469.496 623.778 794.742 1.00 22.33 87 LYS B CA 1
ATOM 5653 C C . LYS C 1 87 ? 470.558 622.710 794.521 1.00 22.33 87 LYS B C 1
ATOM 5654 O O . LYS C 1 87 ? 470.432 621.853 793.643 1.00 22.33 87 LYS B O 1
ATOM 5660 N N . HIS C 1 88 ? 471.618 622.774 795.323 1.00 22.19 88 HIS B N 1
ATOM 5661 C CA . HIS C 1 88 ? 472.677 621.776 795.334 1.00 22.19 88 HIS B CA 1
ATOM 5662 C C . HIS C 1 88 ? 472.983 621.381 796.771 1.00 22.19 88 HIS B C 1
ATOM 5663 O O . HIS C 1 88 ? 472.941 622.224 797.673 1.00 22.19 88 HIS B O 1
ATOM 5670 N N . THR C 1 89 ? 473.285 620.102 796.978 1.00 23.37 89 THR B N 1
ATOM 5671 C CA . THR C 1 89 ? 473.890 619.631 798.215 1.00 23.37 89 THR B CA 1
ATOM 5672 C C . THR C 1 89 ? 474.617 618.327 797.917 1.00 23.37 89 THR B C 1
ATOM 5673 O O . THR C 1 89 ? 474.690 617.887 796.768 1.00 23.37 89 THR B O 1
ATOM 5677 N N . GLU C 1 90 ? 475.169 617.715 798.960 1.00 25.39 90 GLU B N 1
ATOM 5678 C CA . GLU C 1 90 ? 476.051 616.572 798.794 1.00 25.39 90 GLU B CA 1
ATOM 5679 C C . GLU C 1 90 ? 475.661 615.445 799.737 1.00 25.39 90 GLU B C 1
ATOM 5680 O O . GLU C 1 90 ? 475.188 615.673 800.853 1.00 25.39 90 GLU B O 1
ATOM 5686 N N . LYS C 1 91 ? 475.850 614.218 799.258 1.00 26.00 91 LYS B N 1
ATOM 5687 C CA . LYS C 1 91 ? 475.763 613.014 800.072 1.00 26.00 91 LYS B CA 1
ATOM 5688 C C . LYS C 1 91 ? 477.153 612.409 800.177 1.00 26.00 91 LYS B C 1
ATOM 5689 O O . LYS C 1 91 ? 477.776 612.095 799.156 1.00 26.00 91 LYS B O 1
ATOM 5695 N N . THR C 1 92 ? 477.640 612.252 801.403 1.00 27.46 92 THR B N 1
ATOM 5696 C CA . THR C 1 92 ? 478.984 611.752 801.652 1.00 27.46 92 THR B CA 1
ATOM 5697 C C . THR C 1 92 ? 478.909 610.388 802.325 1.00 27.46 92 THR B C 1
ATOM 5698 O O . THR C 1 92 ? 478.084 610.173 803.220 1.00 27.46 92 THR B O 1
ATOM 5702 N N . ILE C 1 93 ? 479.748 609.462 801.867 1.00 27.14 93 ILE B N 1
ATOM 5703 C CA . ILE C 1 93 ? 479.844 608.140 802.468 1.00 27.14 93 ILE B CA 1
ATOM 5704 C C . ILE C 1 93 ? 481.284 607.942 802.923 1.00 27.14 93 ILE B C 1
ATOM 5705 O O . ILE C 1 93 ? 482.149 607.544 802.134 1.00 27.14 93 ILE B O 1
ATOM 5710 N N . ASN C 1 94 ? 481.555 608.238 804.189 1.00 28.69 94 ASN B N 1
ATOM 5711 C CA . ASN C 1 94 ? 482.917 608.121 804.692 1.00 28.69 94 ASN B CA 1
ATOM 5712 C C . ASN C 1 94 ? 483.210 606.694 805.140 1.00 28.69 94 ASN B C 1
ATOM 5713 O O . ASN C 1 94 ? 482.346 605.998 805.680 1.00 28.69 94 ASN B O 1
ATOM 5718 N N . ILE C 1 95 ? 484.440 606.252 804.882 1.00 28.09 95 ILE B N 1
ATOM 5719 C CA . ILE C 1 95 ? 484.830 604.884 805.190 1.00 28.09 95 ILE B CA 1
ATOM 5720 C C . ILE C 1 95 ? 485.100 604.749 806.681 1.00 28.09 95 ILE B C 1
ATOM 5721 O O . ILE C 1 95 ? 485.750 605.606 807.294 1.00 28.09 95 ILE B O 1
ATOM 5726 N N . ASP C 1 96 ? 484.596 603.670 807.270 1.00 30.32 96 ASP B N 1
ATOM 5727 C CA . ASP C 1 96 ? 484.814 603.401 808.679 1.00 30.32 96 ASP B CA 1
ATOM 5728 C C . ASP C 1 96 ? 486.209 602.818 808.892 1.00 30.32 96 ASP B C 1
ATOM 5729 O O . ASP C 1 96 ? 487.035 602.751 807.977 1.00 30.32 96 ASP B O 1
ATOM 5734 N N . GLY C 1 97 ? 486.471 602.390 810.123 1.00 30.47 97 GLY B N 1
ATOM 5735 C CA . GLY C 1 97 ? 487.743 601.768 810.423 1.00 30.47 97 GLY B CA 1
ATOM 5736 C C . GLY C 1 97 ? 487.910 600.431 809.726 1.00 30.47 97 GLY B C 1
ATOM 5737 O O . GLY C 1 97 ? 487.071 599.989 808.938 1.00 30.47 97 GLY B O 1
ATOM 5738 N N . LEU C 1 98 ? 489.027 599.779 810.028 1.00 28.49 98 LEU B N 1
ATOM 5739 C CA . LEU C 1 98 ? 489.303 598.469 809.457 1.00 28.49 98 LEU B CA 1
ATOM 5740 C C . LEU C 1 98 ? 488.482 597.399 810.166 1.00 28.49 98 LEU B C 1
ATOM 5741 O O . LEU C 1 98 ? 488.486 597.302 811.395 1.00 28.49 98 LEU B O 1
ATOM 5746 N N . LEU C 1 99 ? 487.778 596.589 809.381 1.00 28.27 99 LEU B N 1
ATOM 5747 C CA . LEU C 1 99 ? 486.981 595.478 809.885 1.00 28.27 99 LEU B CA 1
ATOM 5748 C C . LEU C 1 99 ? 487.820 594.210 809.868 1.00 28.27 99 LEU B C 1
ATOM 5749 O O . LEU C 1 99 ? 488.263 593.774 808.804 1.00 28.27 99 LEU B O 1
ATOM 5754 N N . THR C 1 100 ? 488.035 593.626 811.045 1.00 30.00 100 THR B N 1
ATOM 5755 C CA . THR C 1 100 ? 488.875 592.447 811.190 1.00 30.00 100 THR B CA 1
ATOM 5756 C C . THR C 1 100 ? 488.146 591.367 811.969 1.00 30.00 100 THR B C 1
ATOM 5757 O O . THR C 1 100 ? 487.442 591.655 812.940 1.00 30.00 100 THR B O 1
ATOM 5761 N N . ALA C 1 101 ? 488.331 590.122 811.541 1.00 30.93 101 ALA B N 1
ATOM 5762 C CA . ALA C 1 101 ? 487.948 588.946 812.308 1.00 30.93 101 ALA B CA 1
ATOM 5763 C C . ALA C 1 101 ? 489.133 587.993 812.325 1.00 30.93 101 ALA B C 1
ATOM 5764 O O . ALA C 1 101 ? 489.696 587.680 811.271 1.00 30.93 101 ALA B O 1
ATOM 5766 N N . ASP C 1 102 ? 489.503 587.529 813.514 1.00 33.07 102 ASP B N 1
ATOM 5767 C CA . ASP C 1 102 ? 490.702 586.723 813.670 1.00 33.07 102 ASP B CA 1
ATOM 5768 C C . ASP C 1 102 ? 490.423 585.538 814.578 1.00 33.07 102 ASP B C 1
ATOM 5769 O O . ASP C 1 102 ? 489.451 585.527 815.338 1.00 33.07 102 ASP B O 1
ATOM 5774 N N . VAL C 1 103 ? 491.291 584.535 814.485 1.00 31.44 103 VAL B N 1
ATOM 5775 C CA . VAL C 1 103 ? 491.232 583.348 815.326 1.00 31.44 103 VAL B CA 1
ATOM 5776 C C . VAL C 1 103 ? 492.656 582.941 815.677 1.00 31.44 103 VAL B C 1
ATOM 5777 O O . VAL C 1 103 ? 493.583 583.132 814.881 1.00 31.44 103 VAL B O 1
ATOM 5781 N N . LEU C 1 104 ? 492.836 582.415 816.885 1.00 30.63 104 LEU B N 1
ATOM 5782 C CA . LEU C 1 104 ? 494.137 581.983 817.375 1.00 30.63 104 LEU B CA 1
ATOM 5783 C C . LEU C 1 104 ? 494.053 580.514 817.764 1.00 30.63 104 LEU B C 1
ATOM 5784 O O . LEU C 1 104 ? 493.167 580.123 818.531 1.00 30.63 104 LEU B O 1
ATOM 5789 N N . ILE C 1 105 ? 494.974 579.711 817.240 1.00 30.84 105 ILE B N 1
ATOM 5790 C CA . ILE C 1 105 ? 494.975 578.268 817.443 1.00 30.84 105 ILE B CA 1
ATOM 5791 C C . ILE C 1 105 ? 496.287 577.888 818.112 1.00 30.84 105 ILE B C 1
ATOM 5792 O O . ILE C 1 105 ? 497.362 578.076 817.530 1.00 30.84 105 ILE B O 1
ATOM 5797 N N . TYR C 1 106 ? 496.199 577.337 819.319 1.00 30.95 106 TYR B N 1
ATOM 5798 C CA . TYR C 1 106 ? 497.387 576.921 820.048 1.00 30.95 106 TYR B CA 1
ATOM 5799 C C . TYR C 1 106 ? 497.894 575.586 819.519 1.00 30.95 106 TYR B C 1
ATOM 5800 O O . TYR C 1 106 ? 497.110 574.724 819.110 1.00 30.95 106 TYR B O 1
ATOM 5809 N N . ASP C 1 107 ? 499.218 575.420 819.526 1.00 32.04 107 ASP B N 1
ATOM 5810 C CA . ASP C 1 107 ? 499.820 574.225 818.942 1.00 32.04 107 ASP B CA 1
ATOM 5811 C C . ASP C 1 107 ? 499.535 572.986 819.779 1.00 32.04 107 ASP B C 1
ATOM 5812 O O . ASP C 1 107 ? 499.344 571.893 819.235 1.00 32.04 107 ASP B O 1
ATOM 5817 N N . ILE C 1 108 ? 499.515 573.129 821.106 1.00 31.28 108 ILE B N 1
ATOM 5818 C CA . ILE C 1 108 ? 499.292 571.973 821.972 1.00 31.28 108 ILE B CA 1
ATOM 5819 C C . ILE C 1 108 ? 497.869 571.450 821.808 1.00 31.28 108 ILE B C 1
ATOM 5820 O O . ILE C 1 108 ? 497.632 570.237 821.783 1.00 31.28 108 ILE B O 1
ATOM 5825 N N . GLU C 1 109 ? 496.896 572.359 821.689 1.00 30.66 109 GLU B N 1
ATOM 5826 C CA . GLU C 1 109 ? 495.515 571.932 821.500 1.00 30.66 109 GLU B CA 1
ATOM 5827 C C . GLU C 1 109 ? 495.291 571.401 820.090 1.00 30.66 109 GLU B C 1
ATOM 5828 O O . GLU C 1 109 ? 494.438 570.534 819.875 1.00 30.66 109 GLU B O 1
ATOM 5834 N N . ASP C 1 110 ? 496.044 571.914 819.116 1.00 31.79 110 ASP B N 1
ATOM 5835 C CA . ASP C 1 110 ? 495.953 571.387 817.759 1.00 31.79 110 ASP B CA 1
ATOM 5836 C C . ASP C 1 110 ? 496.512 569.973 817.685 1.00 31.79 110 ASP B C 1
ATOM 5837 O O . ASP C 1 110 ? 495.996 569.130 816.942 1.00 31.79 110 ASP B O 1
ATOM 5842 N N . ALA C 1 111 ? 497.574 569.694 818.445 1.00 32.07 111 ALA B N 1
ATOM 5843 C CA . ALA C 1 111 ? 498.158 568.357 818.446 1.00 32.07 111 ALA B CA 1
ATOM 5844 C C . ALA C 1 111 ? 497.192 567.328 819.017 1.00 32.07 111 ALA B C 1
ATOM 5845 O O . ALA C 1 111 ? 497.056 566.227 818.475 1.00 32.07 111 ALA B O 1
ATOM 5847 N N . MET C 1 112 ? 496.509 567.671 820.112 1.00 30.73 112 MET B N 1
ATOM 5848 C CA . MET C 1 112 ? 495.580 566.730 820.727 1.00 30.73 112 MET B CA 1
ATOM 5849 C C . MET C 1 112 ? 494.318 566.557 819.894 1.00 30.73 112 MET B C 1
ATOM 5850 O O . MET C 1 112 ? 493.606 565.558 820.047 1.00 30.73 112 MET B O 1
ATOM 5855 N N . ASN C 1 113 ? 494.023 567.512 819.016 1.00 30.94 113 ASN B N 1
ATOM 5856 C CA . ASN C 1 113 ? 492.805 567.444 818.220 1.00 30.94 113 ASN B CA 1
ATOM 5857 C C . ASN C 1 113 ? 492.895 566.326 817.189 1.00 30.94 113 ASN B C 1
ATOM 5858 O O . ASN C 1 113 ? 493.972 566.017 816.671 1.00 30.94 113 ASN B O 1
ATOM 5863 N N . HIS C 1 114 ? 491.748 565.720 816.892 1.00 30.58 114 HIS B N 1
ATOM 5864 C CA . HIS C 1 114 ? 491.667 564.618 815.946 1.00 30.58 114 HIS B CA 1
ATOM 5865 C C . HIS C 1 114 ? 491.089 565.019 814.595 1.00 30.58 114 HIS B C 1
ATOM 5866 O O . HIS C 1 114 ? 490.873 564.144 813.749 1.00 30.58 114 HIS B O 1
ATOM 5873 N N . TYR C 1 115 ? 490.839 566.306 814.367 1.00 32.24 115 TYR B N 1
ATOM 5874 C CA . TYR C 1 115 ? 490.317 566.788 813.099 1.00 32.24 115 TYR B CA 1
ATOM 5875 C C . TYR C 1 115 ? 490.915 568.151 812.785 1.00 32.24 115 TYR B C 1
ATOM 5876 O O . TYR C 1 115 ? 491.536 568.793 813.636 1.00 32.24 115 TYR B O 1
ATOM 5885 N N . ASP C 1 116 ? 490.721 568.589 811.543 1.00 34.11 116 ASP B N 1
ATOM 5886 C CA . ASP C 1 116 ? 491.289 569.836 811.046 1.00 34.11 116 ASP B CA 1
ATOM 5887 C C . ASP C 1 116 ? 490.255 570.948 811.162 1.00 34.11 116 ASP B C 1
ATOM 5888 O O . ASP C 1 116 ? 489.105 570.779 810.744 1.00 34.11 116 ASP B O 1
ATOM 5893 N N . VAL C 1 117 ? 490.668 572.084 811.730 1.00 33.22 117 VAL B N 1
ATOM 5894 C CA . VAL C 1 117 ? 489.782 573.223 811.934 1.00 33.22 117 VAL B CA 1
ATOM 5895 C C . VAL C 1 117 ? 490.193 574.439 811.120 1.00 33.22 117 VAL B C 1
ATOM 5896 O O . VAL C 1 117 ? 489.398 575.376 810.978 1.00 33.22 117 VAL B O 1
ATOM 5900 N N . ARG C 1 118 ? 491.417 574.457 810.586 1.00 32.57 118 ARG B N 1
ATOM 5901 C CA . ARG C 1 118 ? 491.922 575.653 809.920 1.00 32.57 118 ARG B CA 1
ATOM 5902 C C . ARG C 1 118 ? 491.117 575.974 808.668 1.00 32.57 118 ARG B C 1
ATOM 5903 O O . ARG C 1 118 ? 490.837 577.144 808.381 1.00 32.57 118 ARG B O 1
ATOM 5911 N N . SER C 1 119 ? 490.735 574.948 807.906 1.00 32.54 119 SER B N 1
ATOM 5912 C CA . SER C 1 119 ? 490.009 575.182 806.661 1.00 32.54 119 SER B CA 1
ATOM 5913 C C . SER C 1 119 ? 488.636 575.789 806.923 1.00 32.54 119 SER B C 1
ATOM 5914 O O . SER C 1 119 ? 488.180 576.659 806.172 1.00 32.54 119 SER B O 1
ATOM 5917 N N . GLU C 1 120 ? 487.958 575.340 807.980 1.00 32.03 120 GLU B N 1
ATOM 5918 C CA . GLU C 1 120 ? 486.626 575.860 808.276 1.00 32.03 120 GLU B CA 1
ATOM 5919 C C . GLU C 1 120 ? 486.699 577.246 808.905 1.00 32.03 120 GLU B C 1
ATOM 5920 O O . GLU C 1 120 ? 485.808 578.078 808.692 1.00 32.03 120 GLU B O 1
ATOM 5926 N N . TYR C 1 121 ? 487.756 577.518 809.674 1.00 30.13 121 TYR B N 1
ATOM 5927 C CA . TYR C 1 121 ? 487.863 578.800 810.365 1.00 30.13 121 TYR B CA 1
ATOM 5928 C C . TYR C 1 121 ? 487.933 579.963 809.382 1.00 30.13 121 TYR B C 1
ATOM 5929 O O . TYR C 1 121 ? 487.305 581.004 809.603 1.00 30.13 121 TYR B O 1
ATOM 5938 N N . THR C 1 122 ? 488.695 579.809 808.296 1.00 28.85 122 THR B N 1
ATOM 5939 C CA . THR C 1 122 ? 488.777 580.878 807.303 1.00 28.85 122 THR B CA 1
ATOM 5940 C C . THR C 1 122 ? 487.423 581.135 806.656 1.00 28.85 122 THR B C 1
ATOM 5941 O O . THR C 1 122 ? 487.131 582.260 806.235 1.00 28.85 122 THR B O 1
ATOM 5945 N N . SER C 1 123 ? 486.583 580.102 806.562 1.00 29.27 123 SER B N 1
ATOM 5946 C CA . SER C 1 123 ? 485.245 580.292 806.013 1.00 29.27 123 SER B CA 1
ATOM 5947 C C . SER C 1 123 ? 484.376 581.122 806.948 1.00 29.27 123 SER B C 1
ATOM 5948 O O . SER C 1 123 ? 483.600 581.970 806.495 1.00 29.27 123 SER B O 1
ATOM 5951 N N . GLN C 1 124 ? 484.493 580.894 808.258 1.00 28.63 124 GLN B N 1
ATOM 5952 C CA . GLN C 1 124 ? 483.640 581.603 809.207 1.00 28.63 124 GLN B CA 1
ATOM 5953 C C . GLN C 1 124 ? 484.077 583.052 809.380 1.00 28.63 124 GLN B C 1
ATOM 5954 O O . GLN C 1 124 ? 483.235 583.954 809.452 1.00 28.63 124 GLN B O 1
ATOM 5960 N N . ILE C 1 125 ? 485.387 583.296 809.461 1.00 27.21 125 ILE B N 1
ATOM 5961 C CA . ILE C 1 125 ? 485.871 584.662 809.652 1.00 27.21 125 ILE B CA 1
ATOM 5962 C C . ILE C 1 125 ? 485.607 585.497 808.404 1.00 27.21 125 ILE B C 1
ATOM 5963 O O . ILE C 1 125 ? 485.303 586.693 808.489 1.00 27.21 125 ILE B O 1
ATOM 5968 N N . GLY C 1 126 ? 485.729 584.883 807.226 1.00 26.97 126 GLY B N 1
ATOM 5969 C CA . GLY C 1 126 ? 485.371 585.581 806.003 1.00 26.97 126 GLY B CA 1
ATOM 5970 C C . GLY C 1 126 ? 483.882 585.847 805.901 1.00 26.97 126 GLY B C 1
ATOM 5971 O O . GLY C 1 126 ? 483.459 586.909 805.440 1.00 26.97 126 GLY B O 1
ATOM 5972 N N . GLU C 1 127 ? 483.067 584.880 806.331 1.00 27.29 127 GLU B N 1
ATOM 5973 C CA . GLU C 1 127 ? 481.618 585.055 806.285 1.00 27.29 127 GLU B CA 1
ATOM 5974 C C . GLU C 1 127 ? 481.152 586.058 807.331 1.00 27.29 127 GLU B C 1
ATOM 5975 O O . GLU C 1 127 ? 480.175 586.784 807.114 1.00 27.29 127 GLU B O 1
ATOM 5981 N N . SER C 1 128 ? 481.846 586.121 808.470 1.00 27.47 128 SER B N 1
ATOM 5982 C CA . SER C 1 128 ? 481.495 587.094 809.501 1.00 27.47 128 SER B CA 1
ATOM 5983 C C . SER C 1 128 ? 481.648 588.519 808.988 1.00 27.47 128 SER B C 1
ATOM 5984 O O . SER C 1 128 ? 480.853 589.401 809.335 1.00 27.47 128 SER B O 1
ATOM 5987 N N . LEU C 1 129 ? 482.672 588.764 808.171 1.00 26.88 129 LEU B N 1
ATOM 5988 C CA . LEU C 1 129 ? 482.838 590.078 807.559 1.00 26.88 129 LEU B CA 1
ATOM 5989 C C . LEU C 1 129 ? 481.696 590.393 806.602 1.00 26.88 129 LEU B C 1
ATOM 5990 O O . LEU C 1 129 ? 481.202 591.526 806.567 1.00 26.88 129 LEU B O 1
ATOM 5995 N N . ALA C 1 130 ? 481.267 589.407 805.813 1.00 26.85 130 ALA B N 1
ATOM 5996 C CA . ALA C 1 130 ? 480.197 589.641 804.850 1.00 26.85 130 ALA B CA 1
ATOM 5997 C C . ALA C 1 130 ? 478.869 589.906 805.547 1.00 26.85 130 ALA B C 1
ATOM 5998 O O . ALA C 1 130 ? 478.036 590.669 805.044 1.00 26.85 130 ALA B O 1
ATOM 6000 N N . MET C 1 131 ? 478.648 589.279 806.705 1.00 28.77 131 MET B N 1
ATOM 6001 C CA . MET C 1 131 ? 477.398 589.487 807.428 1.00 28.77 131 MET B CA 1
ATOM 6002 C C . MET C 1 131 ? 477.317 590.898 807.996 1.00 28.77 131 MET B C 1
ATOM 6003 O O . MET C 1 131 ? 476.221 591.443 808.166 1.00 28.77 131 MET B O 1
ATOM 6008 N N . ALA C 1 132 ? 478.467 591.501 808.305 1.00 27.63 132 ALA B N 1
ATOM 6009 C CA . ALA C 1 132 ? 478.466 592.874 808.798 1.00 27.63 132 ALA B CA 1
ATOM 6010 C C . ALA C 1 132 ? 478.059 593.851 807.703 1.00 27.63 132 ALA B C 1
ATOM 6011 O O . ALA C 1 132 ? 477.444 594.887 807.982 1.00 27.63 132 ALA B O 1
ATOM 6013 N N . ALA C 1 133 ? 478.399 593.542 806.450 1.00 27.73 133 ALA B N 1
ATOM 6014 C CA . ALA C 1 133 ? 478.004 594.406 805.344 1.00 27.73 133 ALA B CA 1
ATOM 6015 C C . ALA C 1 133 ? 476.494 594.387 805.138 1.00 27.73 133 ALA B C 1
ATOM 6016 O O . ALA C 1 133 ? 475.883 595.430 804.879 1.00 27.73 133 ALA B O 1
ATOM 6018 N N . ASP C 1 134 ? 475.875 593.207 805.238 1.00 28.76 134 ASP B N 1
ATOM 6019 C CA . ASP C 1 134 ? 474.422 593.125 805.119 1.00 28.76 134 ASP B CA 1
ATOM 6020 C C . ASP C 1 134 ? 473.735 593.869 806.253 1.00 28.76 134 ASP B C 1
ATOM 6021 O O . ASP C 1 134 ? 472.760 594.596 806.028 1.00 28.76 134 ASP B O 1
ATOM 6026 N N . GLY C 1 135 ? 474.220 593.688 807.480 1.00 27.45 135 GLY B N 1
ATOM 6027 C CA . GLY C 1 135 ? 473.635 594.399 808.603 1.00 27.45 135 GLY B CA 1
ATOM 6028 C C . GLY C 1 135 ? 473.762 595.903 808.470 1.00 27.45 135 GLY B C 1
ATOM 6029 O O . GLY C 1 135 ? 472.850 596.648 808.832 1.00 27.45 135 GLY B O 1
ATOM 6030 N N . ALA C 1 136 ? 474.897 596.370 807.945 1.00 27.90 136 ALA B N 1
ATOM 6031 C CA . ALA C 1 136 ? 475.109 597.804 807.797 1.00 27.90 136 ALA B CA 1
ATOM 6032 C C . ALA C 1 136 ? 474.258 598.382 806.673 1.00 27.90 136 ALA B C 1
ATOM 6033 O O . ALA C 1 136 ? 473.719 599.487 806.800 1.00 27.90 136 ALA B O 1
ATOM 6035 N N . VAL C 1 137 ? 474.138 597.657 805.559 1.00 26.48 137 VAL B N 1
ATOM 6036 C CA . VAL C 1 137 ? 473.355 598.155 804.430 1.00 26.48 137 VAL B CA 1
ATOM 6037 C C . VAL C 1 137 ? 471.881 598.250 804.797 1.00 26.48 137 VAL B C 1
ATOM 6038 O O . VAL C 1 137 ? 471.213 599.246 804.494 1.00 26.48 137 VAL B O 1
ATOM 6042 N N . LEU C 1 138 ? 471.348 597.221 805.460 1.00 26.13 138 LEU B N 1
ATOM 6043 C CA . LEU C 1 138 ? 469.940 597.245 805.839 1.00 26.13 138 LEU B CA 1
ATOM 6044 C C . LEU C 1 138 ? 469.678 598.267 806.937 1.00 26.13 138 LEU B C 1
ATOM 6045 O O . LEU C 1 138 ? 468.614 598.895 806.967 1.00 26.13 138 LEU B O 1
ATOM 6050 N N . ALA C 1 139 ? 470.632 598.444 807.853 1.00 27.20 139 ALA B N 1
ATOM 6051 C CA . ALA C 1 139 ? 470.479 599.465 808.884 1.00 27.20 139 ALA B CA 1
ATOM 6052 C C . ALA C 1 139 ? 470.564 600.863 808.288 1.00 27.20 139 ALA B C 1
ATOM 6053 O O . ALA C 1 139 ? 469.916 601.796 808.775 1.00 27.20 139 ALA B O 1
ATOM 6055 N N . GLU C 1 140 ? 471.372 601.031 807.239 1.00 28.16 140 GLU B N 1
ATOM 6056 C CA . GLU C 1 140 ? 471.412 602.309 806.537 1.00 28.16 140 GLU B CA 1
ATOM 6057 C C . GLU C 1 140 ? 470.099 602.573 805.815 1.00 28.16 140 GLU B C 1
ATOM 6058 O O . GLU C 1 140 ? 469.633 603.718 805.754 1.00 28.16 140 GLU B O 1
ATOM 6064 N N . LEU C 1 141 ? 469.491 601.526 805.253 1.00 26.35 141 LEU B N 1
ATOM 6065 C CA . LEU C 1 141 ? 468.177 601.675 804.637 1.00 26.35 141 LEU B CA 1
ATOM 6066 C C . LEU C 1 141 ? 467.130 602.078 805.665 1.00 26.35 141 LEU B C 1
ATOM 6067 O O . LEU C 1 141 ? 466.282 602.936 805.396 1.00 26.35 141 LEU B O 1
ATOM 6072 N N . ALA C 1 142 ? 467.169 601.467 806.851 1.00 27.77 142 ALA B N 1
ATOM 6073 C CA . ALA C 1 142 ? 466.259 601.875 807.916 1.00 27.77 142 ALA B CA 1
ATOM 6074 C C . ALA C 1 142 ? 466.656 603.230 808.484 1.00 27.77 142 ALA B C 1
ATOM 6075 O O . ALA C 1 142 ? 465.840 603.914 809.110 1.00 27.77 142 ALA B O 1
ATOM 6077 N N . GLY C 1 143 ? 467.913 603.632 808.280 1.00 28.14 143 GLY B N 1
ATOM 6078 C CA . GLY C 1 143 ? 468.335 604.952 808.717 1.00 28.14 143 GLY B CA 1
ATOM 6079 C C . GLY C 1 143 ? 467.657 606.065 807.943 1.00 28.14 143 GLY B C 1
ATOM 6080 O O . GLY C 1 143 ? 467.330 607.114 808.502 1.00 28.14 143 GLY B O 1
ATOM 6081 N N . LEU C 1 144 ? 467.441 605.855 806.641 1.00 27.33 144 LEU B N 1
ATOM 6082 C CA . LEU C 1 144 ? 466.767 606.860 805.827 1.00 27.33 144 LEU B CA 1
ATOM 6083 C C . LEU C 1 144 ? 465.340 607.090 806.304 1.00 27.33 144 LEU B C 1
ATOM 6084 O O . LEU C 1 144 ? 464.867 608.232 806.348 1.00 27.33 144 LEU B O 1
ATOM 6089 N N . VAL C 1 145 ? 464.634 606.015 806.660 1.00 28.55 145 VAL B N 1
ATOM 6090 C CA . VAL C 1 145 ? 463.260 606.151 807.135 1.00 28.55 145 VAL B CA 1
ATOM 6091 C C . VAL C 1 145 ? 463.230 606.843 808.490 1.00 28.55 145 VAL B C 1
ATOM 6092 O O . VAL C 1 145 ? 462.266 607.548 808.817 1.00 28.55 145 VAL B O 1
ATOM 6096 N N . ASN C 1 146 ? 464.286 606.686 809.285 1.00 31.24 146 ASN B N 1
ATOM 6097 C CA . ASN C 1 146 ? 464.380 607.293 810.604 1.00 31.24 146 ASN B CA 1
ATOM 6098 C C . ASN C 1 146 ? 464.876 608.732 810.560 1.00 31.24 146 ASN B C 1
ATOM 6099 O O . ASN C 1 146 ? 465.119 609.321 811.618 1.00 31.24 146 ASN B O 1
ATOM 6104 N N . LEU C 1 147 ? 465.046 609.301 809.368 1.00 30.94 147 LEU B N 1
ATOM 6105 C CA . LEU C 1 147 ? 465.544 610.662 809.242 1.00 30.94 147 LEU B CA 1
ATOM 6106 C C . LEU C 1 147 ? 464.611 611.644 809.946 1.00 30.94 147 LEU B C 1
ATOM 6107 O O . LEU C 1 147 ? 463.384 611.513 809.913 1.00 30.94 147 LEU B O 1
ATOM 6112 N N . ALA C 1 148 ? 465.214 612.633 810.598 1.00 32.38 148 ALA B N 1
ATOM 6113 C CA . ALA C 1 148 ? 464.454 613.606 811.365 1.00 32.38 148 ALA B CA 1
ATOM 6114 C C . ALA C 1 148 ? 463.562 614.440 810.451 1.00 32.38 148 ALA B C 1
ATOM 6115 O O . ALA C 1 148 ? 463.763 614.513 809.235 1.00 32.38 148 ALA B O 1
ATOM 6117 N N . ASP C 1 149 ? 462.554 615.071 811.058 1.00 35.01 149 ASP B N 1
ATOM 6118 C CA . ASP C 1 149 ? 461.590 615.848 810.284 1.00 35.01 149 ASP B CA 1
ATOM 6119 C C . ASP C 1 149 ? 462.255 617.031 809.590 1.00 35.01 149 ASP B C 1
ATOM 6120 O O . ASP C 1 149 ? 461.769 617.506 808.558 1.00 35.01 149 ASP B O 1
ATOM 6125 N N . SER C 1 150 ? 463.364 617.522 810.143 1.00 32.72 150 SER B N 1
ATOM 6126 C CA . SER C 1 150 ? 464.060 618.644 809.521 1.00 32.72 150 SER B CA 1
ATOM 6127 C C . SER C 1 150 ? 464.869 618.199 808.308 1.00 32.72 150 SER B C 1
ATOM 6128 O O . SER C 1 150 ? 465.061 618.976 807.366 1.00 32.72 150 SER B O 1
ATOM 6131 N N . VAL C 1 151 ? 465.350 616.959 808.309 1.00 30.40 151 VAL B N 1
ATOM 6132 C CA . VAL C 1 151 ? 466.284 616.486 807.294 1.00 30.40 151 VAL B CA 1
ATOM 6133 C C . VAL C 1 151 ? 465.736 615.273 806.533 1.00 30.40 151 VAL B C 1
ATOM 6134 O O . VAL C 1 151 ? 466.506 614.404 806.130 1.00 30.40 151 VAL B O 1
ATOM 6138 N N . ASN C 1 152 ? 464.419 615.208 806.320 1.00 31.18 152 ASN B N 1
ATOM 6139 C CA . ASN C 1 152 ? 463.840 614.060 805.622 1.00 31.18 152 ASN B CA 1
ATOM 6140 C C . ASN C 1 152 ? 464.392 613.930 804.209 1.00 31.18 152 ASN B C 1
ATOM 6141 O O . ASN C 1 152 ? 464.730 612.829 803.759 1.00 31.18 152 ASN B O 1
ATOM 6146 N N . GLU C 1 153 ? 464.489 615.044 803.492 1.00 28.59 153 GLU B N 1
ATOM 6147 C CA . GLU C 1 153 ? 464.739 615.004 802.060 1.00 28.59 153 GLU B CA 1
ATOM 6148 C C . GLU C 1 153 ? 466.174 615.392 801.736 1.00 28.59 153 GLU B C 1
ATOM 6149 O O . GLU C 1 153 ? 466.843 616.070 802.519 1.00 28.59 153 GLU B O 1
ATOM 6155 N N . ASN C 1 154 ? 466.649 614.940 800.573 1.00 26.58 154 ASN B N 1
ATOM 6156 C CA . ASN C 1 154 ? 467.890 615.476 800.026 1.00 26.58 154 ASN B CA 1
ATOM 6157 C C . ASN C 1 154 ? 467.761 616.971 799.779 1.00 26.58 154 ASN B C 1
ATOM 6158 O O . ASN C 1 154 ? 468.508 617.775 800.349 1.00 26.58 154 ASN B O 1
ATOM 6163 N N . ILE C 1 155 ? 466.814 617.357 798.930 1.00 25.78 155 ILE B N 1
ATOM 6164 C CA . ILE C 1 155 ? 466.445 618.743 798.698 1.00 25.78 155 ILE B CA 1
ATOM 6165 C C . ILE C 1 155 ? 464.934 618.838 798.841 1.00 25.78 155 ILE B C 1
ATOM 6166 O O . ILE C 1 155 ? 464.194 617.994 798.324 1.00 25.78 155 ILE B O 1
ATOM 6171 N N . ALA C 1 156 ? 464.481 619.855 799.572 1.00 27.63 156 ALA B N 1
ATOM 6172 C CA . ALA C 1 156 ? 463.061 619.994 799.874 1.00 27.63 156 ALA B CA 1
ATOM 6173 C C . ALA C 1 156 ? 462.232 619.982 798.596 1.00 27.63 156 ALA B C 1
ATOM 6174 O O . ALA C 1 156 ? 462.361 620.869 797.747 1.00 27.63 156 ALA B O 1
ATOM 6176 N N . GLY C 1 157 ? 461.381 618.967 798.464 1.00 26.86 157 GLY B N 1
ATOM 6177 C CA . GLY C 1 157 ? 460.568 618.794 797.281 1.00 26.86 157 GLY B CA 1
ATOM 6178 C C . GLY C 1 157 ? 460.952 617.632 796.391 1.00 26.86 157 GLY B C 1
ATOM 6179 O O . GLY C 1 157 ? 460.417 617.527 795.281 1.00 26.86 157 GLY B O 1
ATOM 6180 N N . LEU C 1 158 ? 461.861 616.759 796.834 1.00 24.84 158 LEU B N 1
ATOM 6181 C CA . LEU C 1 158 ? 462.274 615.642 795.989 1.00 24.84 158 LEU B CA 1
ATOM 6182 C C . LEU C 1 158 ? 461.505 614.369 796.323 1.00 24.84 158 LEU B C 1
ATOM 6183 O O . LEU C 1 158 ? 461.070 613.645 795.420 1.00 24.84 158 LEU B O 1
ATOM 6188 N N . GLY C 1 159 ? 461.330 614.072 797.606 1.00 26.46 159 GLY B N 1
ATOM 6189 C CA . GLY C 1 159 ? 460.578 612.894 797.989 1.00 26.46 159 GLY B CA 1
ATOM 6190 C C . GLY C 1 159 ? 460.807 612.544 799.446 1.00 26.46 159 GLY B C 1
ATOM 6191 O O . GLY C 1 159 ? 461.809 612.927 800.048 1.00 26.46 159 GLY B O 1
ATOM 6192 N N . LYS C 1 160 ? 459.861 611.777 799.988 1.00 28.01 160 LYS B N 1
ATOM 6193 C CA . LYS C 1 160 ? 459.817 611.422 801.396 1.00 28.01 160 LYS B CA 1
ATOM 6194 C C . LYS C 1 160 ? 460.140 609.942 801.587 1.00 28.01 160 LYS B C 1
ATOM 6195 O O . LYS C 1 160 ? 459.877 609.127 800.699 1.00 28.01 160 LYS B O 1
ATOM 6201 N N . PRO C 1 161 ? 460.717 609.568 802.734 1.00 28.10 161 PRO B N 1
ATOM 6202 C CA . PRO C 1 161 ? 461.066 608.150 802.938 1.00 28.10 161 PRO B CA 1
ATOM 6203 C C . PRO C 1 161 ? 459.866 607.220 803.007 1.00 28.10 161 PRO B C 1
ATOM 6204 O O . PRO C 1 161 ? 459.985 606.055 802.608 1.00 28.10 161 PRO B O 1
ATOM 6208 N N . SER C 1 162 ? 458.730 607.687 803.540 1.00 28.28 162 SER B N 1
ATOM 6209 C CA . SER C 1 162 ? 457.489 606.918 803.645 1.00 28.28 162 SER B CA 1
ATOM 6210 C C . SER C 1 162 ? 457.586 605.845 804.725 1.00 28.28 162 SER B C 1
ATOM 6211 O O . SER C 1 162 ? 458.604 605.154 804.833 1.00 28.28 162 SER B O 1
ATOM 6214 N N . LEU C 1 163 ? 456.531 605.692 805.527 1.00 29.77 163 LEU B N 1
ATOM 6215 C CA . LEU C 1 163 ? 456.558 604.803 806.685 1.00 29.77 163 LEU B CA 1
ATOM 6216 C C . LEU C 1 163 ? 455.568 603.651 806.566 1.00 29.77 163 LEU B C 1
ATOM 6217 O O . LEU C 1 163 ? 455.967 602.492 806.721 1.00 29.77 163 LEU B O 1
ATOM 6222 N N . LEU C 1 164 ? 454.284 603.935 806.332 1.00 29.28 164 LEU B N 1
ATOM 6223 C CA . LEU C 1 164 ? 453.240 602.933 806.123 1.00 29.28 164 LEU B CA 1
ATOM 6224 C C . LEU C 1 164 ? 452.950 602.103 807.371 1.00 29.28 164 LEU B C 1
ATOM 6225 O O . LEU C 1 164 ? 453.779 602.016 808.280 1.00 29.28 164 LEU B O 1
ATOM 6230 N N . GLU C 1 165 ? 451.774 601.478 807.415 1.00 32.64 165 GLU B N 1
ATOM 6231 C CA . GLU C 1 165 ? 451.321 600.756 808.596 1.00 32.64 165 GLU B CA 1
ATOM 6232 C C . GLU C 1 165 ? 450.545 599.526 808.148 1.00 32.64 165 GLU B C 1
ATOM 6233 O O . GLU C 1 165 ? 449.823 599.567 807.149 1.00 32.64 165 GLU B O 1
ATOM 6239 N N . VAL C 1 166 ? 450.691 598.432 808.895 1.00 32.31 166 VAL B N 1
ATOM 6240 C CA . VAL C 1 166 ? 450.051 597.176 808.514 1.00 32.31 166 VAL B CA 1
ATOM 6241 C C . VAL C 1 166 ? 448.963 596.789 809.508 1.00 32.31 166 VAL B C 1
ATOM 6242 O O . VAL C 1 166 ? 447.926 596.241 809.118 1.00 32.31 166 VAL B O 1
ATOM 6246 N N . GLY C 1 167 ? 449.179 597.065 810.788 1.00 36.54 167 GLY B N 1
ATOM 6247 C CA . GLY C 1 167 ? 448.208 596.689 811.794 1.00 36.54 167 GLY B CA 1
ATOM 6248 C C . GLY C 1 167 ? 448.776 596.858 813.188 1.00 36.54 167 GLY B C 1
ATOM 6249 O O . GLY C 1 167 ? 449.910 597.303 813.368 1.00 36.54 167 GLY B O 1
ATOM 6250 N N . LEU C 1 168 ? 447.967 596.467 814.170 1.00 39.69 168 LEU B N 1
ATOM 6251 C CA . LEU C 1 168 ? 448.254 596.716 815.576 1.00 39.69 168 LEU B CA 1
ATOM 6252 C C . LEU C 1 168 ? 449.109 595.622 816.212 1.00 39.69 168 LEU B C 1
ATOM 6253 O O . LEU C 1 168 ? 449.525 595.775 817.365 1.00 39.69 168 LEU B O 1
ATOM 6258 N N . LYS C 1 169 ? 449.360 594.524 815.494 1.00 38.25 169 LYS B N 1
ATOM 6259 C CA . LYS C 1 169 ? 450.232 593.428 815.919 1.00 38.25 169 LYS B CA 1
ATOM 6260 C C . LYS C 1 169 ? 449.565 592.601 817.016 1.00 38.25 169 LYS B C 1
ATOM 6261 O O . LYS C 1 169 ? 450.066 591.540 817.401 1.00 38.25 169 LYS B O 1
ATOM 6267 N N . ALA C 1 170 ? 448.408 593.057 817.498 1.00 40.42 170 ALA B N 1
ATOM 6268 C CA . ALA C 1 170 ? 447.624 592.250 818.425 1.00 40.42 170 ALA B CA 1
ATOM 6269 C C . ALA C 1 170 ? 446.422 591.643 817.716 1.00 40.42 170 ALA B C 1
ATOM 6270 O O . ALA C 1 170 ? 446.133 590.449 817.861 1.00 40.42 170 ALA B O 1
ATOM 6272 N N . ASP C 1 171 ? 445.712 592.458 816.934 1.00 42.58 171 ASP B N 1
ATOM 6273 C CA . ASP C 1 171 ? 444.629 591.936 816.107 1.00 42.58 171 ASP B CA 1
ATOM 6274 C C . ASP C 1 171 ? 445.179 591.195 814.897 1.00 42.58 171 ASP B C 1
ATOM 6275 O O . ASP C 1 171 ? 444.460 590.428 814.245 1.00 42.58 171 ASP B O 1
ATOM 6280 N N . LEU C 1 172 ? 446.457 591.415 814.579 1.00 36.48 172 LEU B N 1
ATOM 6281 C CA . LEU C 1 172 ? 447.023 590.873 813.350 1.00 36.48 172 LEU B CA 1
ATOM 6282 C C . LEU C 1 172 ? 447.888 589.650 813.631 1.00 36.48 172 LEU B C 1
ATOM 6283 O O . LEU C 1 172 ? 448.668 589.221 812.773 1.00 36.48 172 LEU B O 1
ATOM 6288 N N . THR C 1 173 ? 447.768 589.079 814.830 1.00 37.24 173 THR B N 1
ATOM 6289 C CA . THR C 1 173 ? 448.600 587.953 815.246 1.00 37.24 173 THR B CA 1
ATOM 6290 C C . THR C 1 173 ? 448.374 586.711 814.390 1.00 37.24 173 THR B C 1
ATOM 6291 O O . THR C 1 173 ? 449.274 585.874 814.261 1.00 37.24 173 THR B O 1
ATOM 6295 N N . ASP C 1 174 ? 447.187 586.575 813.813 1.00 35.34 174 ASP B N 1
ATOM 6296 C CA . ASP C 1 174 ? 446.885 585.394 813.018 1.00 35.34 174 ASP B CA 1
ATOM 6297 C C . ASP C 1 174 ? 447.727 585.400 811.741 1.00 35.34 174 ASP B C 1
ATOM 6298 O O . ASP C 1 174 ? 447.936 586.461 811.142 1.00 35.34 174 ASP B O 1
ATOM 6303 N N . PRO C 1 175 ? 448.235 584.244 811.308 1.00 33.49 175 PRO B N 1
ATOM 6304 C CA . PRO C 1 175 ? 449.138 584.241 810.139 1.00 33.49 175 PRO B CA 1
ATOM 6305 C C . PRO C 1 175 ? 448.489 584.727 808.853 1.00 33.49 175 PRO B C 1
ATOM 6306 O O . PRO C 1 175 ? 449.061 585.586 808.167 1.00 33.49 175 PRO B O 1
ATOM 6310 N N . VAL C 1 176 ? 447.314 584.203 808.495 1.00 30.68 176 VAL B N 1
ATOM 6311 C CA . VAL C 1 176 ? 446.699 584.592 807.227 1.00 30.68 176 VAL B CA 1
ATOM 6312 C C . VAL C 1 176 ? 446.206 586.033 807.293 1.00 30.68 176 VAL B C 1
ATOM 6313 O O . VAL C 1 176 ? 446.227 586.755 806.290 1.00 30.68 176 VAL B O 1
ATOM 6317 N N . LYS C 1 177 ? 445.765 586.478 808.472 1.00 31.51 177 LYS B N 1
ATOM 6318 C CA . LYS C 1 177 ? 445.351 587.867 808.626 1.00 31.51 177 LYS B CA 1
ATOM 6319 C C . LYS C 1 177 ? 446.526 588.814 808.424 1.00 31.51 177 LYS B C 1
ATOM 6320 O O . LYS C 1 177 ? 446.377 589.876 807.809 1.00 31.51 177 LYS B O 1
ATOM 6326 N N . LEU C 1 178 ? 447.701 588.447 808.941 1.00 30.47 178 LEU B N 1
ATOM 6327 C CA . LEU C 1 178 ? 448.895 589.257 808.725 1.00 30.47 178 LEU B CA 1
ATOM 6328 C C . LEU C 1 178 ? 449.289 589.278 807.253 1.00 30.47 178 LEU B C 1
ATOM 6329 O O . LEU C 1 178 ? 449.724 590.311 806.735 1.00 30.47 178 LEU B O 1
ATOM 6334 N N . GLY C 1 179 ? 449.148 588.143 806.567 1.00 28.33 179 GLY B N 1
ATOM 6335 C CA . GLY C 1 179 ? 449.545 588.082 805.171 1.00 28.33 179 GLY B CA 1
ATOM 6336 C C . GLY C 1 179 ? 448.716 588.985 804.279 1.00 28.33 179 GLY B C 1
ATOM 6337 O O . GLY C 1 179 ? 449.253 589.671 803.406 1.00 28.33 179 GLY B O 1
ATOM 6338 N N . GLN C 1 180 ? 447.397 589.003 804.487 1.00 27.88 180 GLN B N 1
ATOM 6339 C CA . GLN C 1 180 ? 446.540 589.869 803.684 1.00 27.88 180 GLN B CA 1
ATOM 6340 C C . GLN C 1 180 ? 446.829 591.339 803.961 1.00 27.88 180 GLN B C 1
ATOM 6341 O O . GLN C 1 180 ? 446.734 592.179 803.060 1.00 27.88 180 GLN B O 1
ATOM 6347 N N . ALA C 1 181 ? 447.179 591.669 805.207 1.00 27.03 181 ALA B N 1
ATOM 6348 C CA . ALA C 1 181 ? 447.549 593.041 805.532 1.00 27.03 181 ALA B CA 1
ATOM 6349 C C . ALA C 1 181 ? 448.809 593.466 804.789 1.00 27.03 181 ALA B C 1
ATOM 6350 O O . ALA C 1 181 ? 448.894 594.594 804.292 1.00 27.03 181 ALA B O 1
ATOM 6352 N N . VAL C 1 182 ? 449.800 592.575 804.705 1.00 25.23 182 VAL B N 1
ATOM 6353 C CA . VAL C 1 182 ? 451.056 592.918 804.041 1.00 25.23 182 VAL B CA 1
ATOM 6354 C C . VAL C 1 182 ? 450.850 593.045 802.536 1.00 25.23 182 VAL B C 1
ATOM 6355 O O . VAL C 1 182 ? 451.339 593.988 801.905 1.00 25.23 182 VAL B O 1
ATOM 6359 N N . ILE C 1 183 ? 450.122 592.099 801.939 1.00 25.34 183 ILE B N 1
ATOM 6360 C CA . ILE C 1 183 ? 449.891 592.136 800.496 1.00 25.34 183 ILE B CA 1
ATOM 6361 C C . ILE C 1 183 ? 449.119 593.392 800.115 1.00 25.34 183 ILE B C 1
ATOM 6362 O O . ILE C 1 183 ? 449.441 594.069 799.131 1.00 25.34 183 ILE B O 1
ATOM 6367 N N . ALA C 1 184 ? 448.082 593.719 800.888 1.00 25.19 184 ALA B N 1
ATOM 6368 C CA . ALA C 1 184 ? 447.306 594.923 800.610 1.00 25.19 184 ALA B CA 1
ATOM 6369 C C . ALA C 1 184 ? 448.146 596.178 800.802 1.00 25.19 184 ALA B C 1
ATOM 6370 O O . ALA C 1 184 ? 447.917 597.195 800.136 1.00 25.19 184 ALA B O 1
ATOM 6372 N N . GLN C 1 185 ? 449.127 596.128 801.706 1.00 25.38 185 GLN B N 1
ATOM 6373 C CA . GLN C 1 185 ? 449.911 597.323 801.996 1.00 25.38 185 GLN B CA 1
ATOM 6374 C C . GLN C 1 185 ? 451.132 597.419 801.090 1.00 25.38 185 GLN B C 1
ATOM 6375 O O . GLN C 1 185 ? 451.746 598.486 800.977 1.00 25.38 185 GLN B O 1
ATOM 6381 N N . LEU C 1 186 ? 451.508 596.316 800.438 1.00 24.82 186 LEU B N 1
ATOM 6382 C CA . LEU C 1 186 ? 452.565 596.392 799.434 1.00 24.82 186 LEU B CA 1
ATOM 6383 C C . LEU C 1 186 ? 452.087 597.134 798.194 1.00 24.82 186 LEU B C 1
ATOM 6384 O O . LEU C 1 186 ? 452.897 597.679 797.437 1.00 24.82 186 LEU B O 1
ATOM 6389 N N . THR C 1 187 ? 450.773 597.152 797.962 1.00 24.93 187 THR B N 1
ATOM 6390 C CA . THR C 1 187 ? 450.230 597.984 796.896 1.00 24.93 187 THR B CA 1
ATOM 6391 C C . THR C 1 187 ? 450.449 599.461 797.195 1.00 24.93 187 THR B C 1
ATOM 6392 O O . THR C 1 187 ? 450.860 600.227 796.316 1.00 24.93 187 THR B O 1
ATOM 6396 N N . ILE C 1 188 ? 450.197 599.875 798.439 1.00 24.73 188 ILE B N 1
ATOM 6397 C CA . ILE C 1 188 ? 450.418 601.266 798.821 1.00 24.73 188 ILE B CA 1
ATOM 6398 C C . ILE C 1 188 ? 451.905 601.596 798.782 1.00 24.73 188 ILE B C 1
ATOM 6399 O O . ILE C 1 188 ? 452.302 602.707 798.409 1.00 24.73 188 ILE B O 1
ATOM 6404 N N . ALA C 1 189 ? 452.751 600.634 799.159 1.00 23.39 189 ALA B N 1
ATOM 6405 C CA . ALA C 1 189 ? 454.193 600.840 799.072 1.00 23.39 189 ALA B CA 1
ATOM 6406 C C . ALA C 1 189 ? 454.635 601.031 797.628 1.00 23.39 189 ALA B C 1
ATOM 6407 O O . ALA C 1 189 ? 455.556 601.807 797.350 1.00 23.39 189 ALA B O 1
ATOM 6409 N N . ARG C 1 190 ? 453.995 600.324 796.696 1.00 22.95 190 ARG B N 1
ATOM 6410 C CA . ARG C 1 190 ? 454.255 600.560 795.279 1.00 22.95 190 ARG B CA 1
ATOM 6411 C C . ARG C 1 190 ? 453.846 601.971 794.879 1.00 22.95 190 ARG B C 1
ATOM 6412 O O . ARG C 1 190 ? 454.549 602.636 794.109 1.00 22.95 190 ARG B O 1
ATOM 6420 N N . ALA C 1 191 ? 452.707 602.443 795.389 1.00 22.62 191 ALA B N 1
ATOM 6421 C CA . ALA C 1 191 ? 452.242 603.785 795.057 1.00 22.62 191 ALA B CA 1
ATOM 6422 C C . ALA C 1 191 ? 453.100 604.851 795.723 1.00 22.62 191 ALA B C 1
ATOM 6423 O O . ALA C 1 191 ? 453.441 605.862 795.097 1.00 22.62 191 ALA B O 1
ATOM 6425 N N . ALA C 1 192 ? 453.453 604.648 796.995 1.00 22.62 192 ALA B N 1
ATOM 6426 C CA . ALA C 1 192 ? 454.246 605.638 797.717 1.00 22.62 192 ALA B CA 1
ATOM 6427 C C . ALA C 1 192 ? 455.608 605.829 797.066 1.00 22.62 192 ALA B C 1
ATOM 6428 O O . ALA C 1 192 ? 456.172 606.930 797.084 1.00 22.62 192 ALA B O 1
ATOM 6430 N N . LEU C 1 193 ? 456.155 604.763 796.484 1.00 21.79 193 LEU B N 1
ATOM 6431 C CA . LEU C 1 193 ? 457.431 604.876 795.789 1.00 21.79 193 LEU B CA 1
ATOM 6432 C C . LEU C 1 193 ? 457.252 605.529 794.422 1.00 21.79 193 LEU B C 1
ATOM 6433 O O . LEU C 1 193 ? 458.163 606.200 793.925 1.00 21.79 193 LEU B O 1
ATOM 6438 N N . THR C 1 194 ? 456.081 605.351 793.807 1.00 21.94 194 THR B N 1
ATOM 6439 C CA . THR C 1 194 ? 455.825 605.951 792.501 1.00 21.94 194 THR B CA 1
ATOM 6440 C C . THR C 1 194 ? 455.568 607.449 792.612 1.00 21.94 194 THR B C 1
ATOM 6441 O O . THR C 1 194 ? 455.953 608.214 791.718 1.00 21.94 194 THR B O 1
ATOM 6445 N N . LYS C 1 195 ? 454.948 607.891 793.710 1.00 22.62 195 LYS B N 1
ATOM 6446 C CA . LYS C 1 195 ? 454.646 609.308 793.887 1.00 22.62 195 LYS B CA 1
ATOM 6447 C C . LYS C 1 195 ? 455.897 610.177 793.874 1.00 22.62 195 LYS B C 1
ATOM 6448 O O . LYS C 1 195 ? 455.797 611.380 793.615 1.00 22.62 195 LYS B O 1
ATOM 6454 N N . ASN C 1 196 ? 457.064 609.601 794.151 1.00 22.14 196 ASN B N 1
ATOM 6455 C CA . ASN C 1 196 ? 458.330 610.315 794.080 1.00 22.14 196 ASN B CA 1
ATOM 6456 C C . ASN C 1 196 ? 459.051 610.082 792.759 1.00 22.14 196 ASN B C 1
ATOM 6457 O O . ASN C 1 196 ? 460.255 610.344 792.668 1.00 22.14 196 ASN B O 1
ATOM 6462 N N . TYR C 1 197 ? 458.343 609.587 791.743 1.00 21.80 197 TYR B N 1
ATOM 6463 C CA . TYR C 1 197 ? 458.882 609.341 790.406 1.00 21.80 197 TYR B CA 1
ATOM 6464 C C . TYR C 1 197 ? 460.026 608.333 790.414 1.00 21.80 197 TYR B C 1
ATOM 6465 O O . TYR C 1 197 ? 460.873 608.347 789.515 1.00 21.80 197 TYR B O 1
ATOM 6474 N N . VAL C 1 198 ? 460.065 607.458 791.414 1.00 21.73 198 VAL B N 1
ATOM 6475 C CA . VAL C 1 198 ? 461.079 606.397 791.433 1.00 21.73 198 VAL B CA 1
ATOM 6476 C C . VAL C 1 198 ? 460.799 605.420 790.301 1.00 21.73 198 VAL B C 1
ATOM 6477 O O . VAL C 1 198 ? 459.637 604.996 790.124 1.00 21.73 198 VAL B O 1
ATOM 6481 N N . PRO C 1 199 ? 461.793 605.040 789.498 1.00 21.81 199 PRO B N 1
ATOM 6482 C CA . PRO C 1 199 ? 461.524 604.161 788.354 1.00 21.81 199 PRO B CA 1
ATOM 6483 C C . PRO C 1 199 ? 460.971 602.810 788.786 1.00 21.81 199 PRO B C 1
ATOM 6484 O O . PRO C 1 199 ? 461.358 602.256 789.815 1.00 21.81 199 PRO B O 1
ATOM 6488 N N . ALA C 1 200 ? 460.047 602.288 787.983 1.00 23.29 200 ALA B N 1
ATOM 6489 C CA . ALA C 1 200 ? 459.523 600.950 788.208 1.00 23.29 200 ALA B CA 1
ATOM 6490 C C . ALA C 1 200 ? 460.491 599.904 787.670 1.00 23.29 200 ALA B C 1
ATOM 6491 O O . ALA C 1 200 ? 461.053 600.064 786.587 1.00 23.29 200 ALA B O 1
ATOM 6493 N N . ASN C 1 201 ? 460.590 598.793 788.415 1.00 25.57 201 ASN B N 1
ATOM 6494 C CA . ASN C 1 201 ? 461.554 597.684 788.399 1.00 25.57 201 ASN B CA 1
ATOM 6495 C C . ASN C 1 201 ? 462.747 598.040 789.278 1.00 25.57 201 ASN B C 1
ATOM 6496 O O . ASN C 1 201 ? 462.874 599.185 789.722 1.00 25.57 201 ASN B O 1
ATOM 6501 N N . ASP C 1 202 ? 463.616 597.060 789.537 1.00 25.03 202 ASP B N 1
ATOM 6502 C CA . ASP C 1 202 ? 464.742 597.218 790.459 1.00 25.03 202 ASP B CA 1
ATOM 6503 C C . ASP C 1 202 ? 464.255 597.604 791.855 1.00 25.03 202 ASP B C 1
ATOM 6504 O O . ASP C 1 202 ? 464.931 598.323 792.593 1.00 25.03 202 ASP B O 1
ATOM 6509 N N . ARG C 1 203 ? 463.073 597.114 792.218 1.00 23.49 203 ARG B N 1
ATOM 6510 C CA . ARG C 1 203 ? 462.471 597.364 793.518 1.00 23.49 203 ARG B CA 1
ATOM 6511 C C . ARG C 1 203 ? 462.453 596.063 794.302 1.00 23.49 203 ARG B C 1
ATOM 6512 O O . ARG C 1 203 ? 462.005 595.034 793.788 1.00 23.49 203 ARG B O 1
ATOM 6520 N N . THR C 1 204 ? 462.939 596.107 795.540 1.00 24.58 204 THR B N 1
ATOM 6521 C CA . THR C 1 204 ? 463.024 594.924 796.380 1.00 24.58 204 THR B CA 1
ATOM 6522 C C . THR C 1 204 ? 462.347 595.189 797.714 1.00 24.58 204 THR B C 1
ATOM 6523 O O . THR C 1 204 ? 462.258 596.331 798.172 1.00 24.58 204 THR B O 1
ATOM 6527 N N . PHE C 1 205 ? 461.865 594.113 798.332 1.00 24.88 205 PHE B N 1
ATOM 6528 C CA . PHE C 1 205 ? 461.221 594.167 799.635 1.00 24.88 205 PHE B CA 1
ATOM 6529 C C . PHE C 1 205 ? 461.918 593.181 800.560 1.00 24.88 205 PHE B C 1
ATOM 6530 O O . PHE C 1 205 ? 461.890 591.971 800.316 1.00 24.88 205 PHE B O 1
ATOM 6538 N N . TYR C 1 206 ? 462.543 593.698 801.613 1.00 25.73 206 TYR B N 1
ATOM 6539 C CA . TYR C 1 206 ? 463.266 592.887 802.584 1.00 25.73 206 TYR B CA 1
ATOM 6540 C C . TYR C 1 206 ? 462.356 592.641 803.776 1.00 25.73 206 TYR B C 1
ATOM 6541 O O . TYR C 1 206 ? 461.896 593.593 804.412 1.00 25.73 206 TYR B O 1
ATOM 6550 N N . THR C 1 207 ? 462.109 591.372 804.083 1.00 26.10 207 THR B N 1
ATOM 6551 C CA . THR C 1 207 ? 461.206 591.011 805.162 1.00 26.10 207 THR B CA 1
ATOM 6552 C C . THR C 1 207 ? 461.739 589.788 805.892 1.00 26.10 207 THR B C 1
ATOM 6553 O O . THR C 1 207 ? 462.548 589.027 805.354 1.00 26.10 207 THR B O 1
ATOM 6557 N N . THR C 1 208 ? 461.284 589.618 807.130 1.00 26.82 208 THR B N 1
ATOM 6558 C CA . THR C 1 208 ? 461.654 588.453 807.910 1.00 26.82 208 THR B CA 1
ATOM 6559 C C . THR C 1 208 ? 460.988 587.206 807.339 1.00 26.82 208 THR B C 1
ATOM 6560 O O . THR C 1 208 ? 459.926 587.286 806.716 1.00 26.82 208 THR B O 1
ATOM 6564 N N . PRO C 1 209 ? 461.602 586.034 807.525 1.00 26.61 209 PRO B N 1
ATOM 6565 C CA . PRO C 1 209 ? 460.964 584.799 807.033 1.00 26.61 209 PRO B CA 1
ATOM 6566 C C . PRO C 1 209 ? 459.615 584.525 807.676 1.00 26.61 209 PRO B C 1
ATOM 6567 O O . PRO C 1 209 ? 458.788 583.817 807.088 1.00 26.61 209 PRO B O 1
ATOM 6571 N N . ASP C 1 210 ? 459.369 585.065 808.872 1.00 27.00 210 ASP B N 1
ATOM 6572 C CA . ASP C 1 210 ? 458.066 584.896 809.506 1.00 27.00 210 ASP B CA 1
ATOM 6573 C C . ASP C 1 210 ? 456.968 585.588 808.704 1.00 27.00 210 ASP B C 1
ATOM 6574 O O . ASP C 1 210 ? 455.910 585.002 808.451 1.00 27.00 210 ASP B O 1
ATOM 6579 N N . VAL C 1 211 ? 457.202 586.839 808.301 1.00 26.05 211 VAL B N 1
ATOM 6580 C CA . VAL C 1 211 ? 456.239 587.548 807.462 1.00 26.05 211 VAL B CA 1
ATOM 6581 C C . VAL C 1 211 ? 456.210 586.941 806.065 1.00 26.05 211 VAL B C 1
ATOM 6582 O O . VAL C 1 211 ? 455.174 586.940 805.390 1.00 26.05 211 VAL B O 1
ATOM 6586 N N . TYR C 1 212 ? 457.349 586.411 805.615 1.00 25.27 212 TYR B N 1
ATOM 6587 C CA . TYR C 1 212 ? 457.411 585.735 804.323 1.00 25.27 212 TYR B CA 1
ATOM 6588 C C . TYR C 1 212 ? 456.445 584.560 804.262 1.00 25.27 212 TYR B C 1
ATOM 6589 O O . TYR C 1 212 ? 455.825 584.311 803.222 1.00 25.27 212 TYR B O 1
ATOM 6598 N N . SER C 1 213 ? 456.313 583.816 805.362 1.00 24.92 213 SER B N 1
ATOM 6599 C CA . SER C 1 213 ? 455.358 582.715 805.393 1.00 24.92 213 SER B CA 1
ATOM 6600 C C . SER C 1 213 ? 453.937 583.219 805.609 1.00 24.92 213 SER B C 1
ATOM 6601 O O . SER C 1 213 ? 452.968 582.538 805.253 1.00 24.92 213 SER B O 1
ATOM 6604 N N . ALA C 1 214 ? 453.790 584.408 806.198 1.00 25.58 214 ALA B N 1
ATOM 6605 C CA . ALA C 1 214 ? 452.462 584.988 806.360 1.00 25.58 214 ALA B CA 1
ATOM 6606 C C . ALA C 1 214 ? 451.831 585.295 805.009 1.00 25.58 214 ALA B C 1
ATOM 6607 O O . ALA C 1 214 ? 450.624 585.104 804.820 1.00 25.58 214 ALA B O 1
ATOM 6609 N N . ILE C 1 215 ? 452.633 585.772 804.055 1.00 25.21 215 ILE B N 1
ATOM 6610 C CA . ILE C 1 215 ? 452.128 586.017 802.708 1.00 25.21 215 ILE B CA 1
ATOM 6611 C C . ILE C 1 215 ? 451.764 584.699 802.034 1.00 25.21 215 ILE B C 1
ATOM 6612 O O . ILE C 1 215 ? 450.790 584.613 801.277 1.00 25.21 215 ILE B O 1
ATOM 6617 N N . LEU C 1 216 ? 452.547 583.650 802.302 1.00 24.85 216 LEU B N 1
ATOM 6618 C CA . LEU C 1 216 ? 452.254 582.338 801.734 1.00 24.85 216 LEU B CA 1
ATOM 6619 C C . LEU C 1 216 ? 450.916 581.805 802.230 1.00 24.85 216 LEU B C 1
ATOM 6620 O O . LEU C 1 216 ? 450.153 581.213 801.457 1.00 24.85 216 LEU B O 1
ATOM 6625 N N . ALA C 1 217 ? 450.619 581.995 803.517 1.00 24.76 217 ALA B N 1
ATOM 6626 C CA . ALA C 1 217 ? 449.351 581.521 804.061 1.00 24.76 217 ALA B CA 1
ATOM 6627 C C . ALA C 1 217 ? 448.174 582.284 803.470 1.00 24.76 217 ALA B C 1
ATOM 6628 O O . ALA C 1 217 ? 447.074 581.737 803.334 1.00 24.76 217 ALA B O 1
ATOM 6630 N N . ALA C 1 218 ? 448.386 583.554 803.118 1.00 24.73 218 ALA B N 1
ATOM 6631 C CA . ALA C 1 218 ? 447.294 584.366 802.589 1.00 24.73 218 ALA B CA 1
ATOM 6632 C C . ALA C 1 218 ? 446.868 583.894 801.206 1.00 24.73 218 ALA B C 1
ATOM 6633 O O . ALA C 1 218 ? 445.703 584.052 800.820 1.00 24.73 218 ALA B O 1
ATOM 6635 N N . LEU C 1 219 ? 447.794 583.316 800.443 1.00 23.74 219 LEU B N 1
ATOM 6636 C CA . LEU C 1 219 ? 447.488 582.889 799.084 1.00 23.74 219 LEU B CA 1
ATOM 6637 C C . LEU C 1 219 ? 447.285 581.382 798.961 1.00 23.74 219 LEU B C 1
ATOM 6638 O O . LEU C 1 219 ? 447.279 580.868 797.836 1.00 23.74 219 LEU B O 1
ATOM 6643 N N . MET C 1 220 ? 447.125 580.669 800.076 1.00 24.08 220 MET B N 1
ATOM 6644 C CA . MET C 1 220 ? 446.859 579.243 800.029 1.00 24.08 220 MET B CA 1
ATOM 6645 C C . MET C 1 220 ? 445.448 578.984 799.502 1.00 24.08 220 MET B C 1
ATOM 6646 O O . MET C 1 220 ? 444.602 579.882 799.503 1.00 24.08 220 MET B O 1
ATOM 6651 N N . PRO C 1 221 ? 445.181 577.764 799.022 1.00 22.63 221 PRO B N 1
ATOM 6652 C CA . PRO C 1 221 ? 443.823 577.457 798.536 1.00 22.63 221 PRO B CA 1
ATOM 6653 C C . PRO C 1 221 ? 442.739 577.688 799.572 1.00 22.63 221 PRO B C 1
ATOM 6654 O O . PRO C 1 221 ? 441.591 577.969 799.207 1.00 22.63 221 PRO B O 1
ATOM 6658 N N . ASN C 1 222 ? 443.066 577.569 800.858 1.00 23.42 222 ASN B N 1
ATOM 6659 C CA . ASN C 1 222 ? 442.064 577.778 801.897 1.00 23.42 222 ASN B CA 1
ATOM 6660 C C . ASN C 1 222 ? 441.648 579.245 801.969 1.00 23.42 222 ASN B C 1
ATOM 6661 O O . ASN C 1 222 ? 440.496 579.562 802.281 1.00 23.42 222 ASN B O 1
ATOM 6666 N N . ALA C 1 223 ? 442.579 580.158 801.675 1.00 23.35 223 ALA B N 1
ATOM 6667 C CA . ALA C 1 223 ? 442.292 581.578 801.852 1.00 23.35 223 ALA B CA 1
ATOM 6668 C C . ALA C 1 223 ? 442.019 582.274 800.523 1.00 23.35 223 ALA B C 1
ATOM 6669 O O . ALA C 1 223 ? 441.114 583.109 800.432 1.00 23.35 223 ALA B O 1
ATOM 6671 N N . ALA C 1 224 ? 442.784 581.948 799.485 1.00 22.28 224 ALA B N 1
ATOM 6672 C CA . ALA C 1 224 ? 442.735 582.660 798.214 1.00 22.28 224 ALA B CA 1
ATOM 6673 C C . ALA C 1 224 ? 441.718 582.009 797.289 1.00 22.28 224 ALA B C 1
ATOM 6674 O O . ALA C 1 224 ? 441.664 580.779 797.187 1.00 22.28 224 ALA B O 1
ATOM 6676 N N . ASN C 1 225 ? 440.921 582.838 796.611 1.00 21.48 225 ASN B N 1
ATOM 6677 C CA . ASN C 1 225 ? 439.878 582.314 795.736 1.00 21.48 225 ASN B CA 1
ATOM 6678 C C . ASN C 1 225 ? 440.456 581.787 794.428 1.00 21.48 225 ASN B C 1
ATOM 6679 O O . ASN C 1 225 ? 439.851 580.926 793.779 1.00 21.48 225 ASN B O 1
ATOM 6684 N N . TYR C 1 226 ? 441.619 582.290 794.020 1.00 21.83 226 TYR B N 1
ATOM 6685 C CA . TYR C 1 226 ? 442.293 581.802 792.826 1.00 21.83 226 TYR B CA 1
ATOM 6686 C C . TYR C 1 226 ? 443.800 581.895 793.009 1.00 21.83 226 TYR B C 1
ATOM 6687 O O . TYR C 1 226 ? 444.295 582.592 793.898 1.00 21.83 226 TYR B O 1
ATOM 6696 N N . ALA C 1 227 ? 444.524 581.176 792.155 1.00 21.68 227 ALA B N 1
ATOM 6697 C CA . ALA C 1 227 ? 445.969 581.062 792.298 1.00 21.68 227 ALA B CA 1
ATOM 6698 C C . ALA C 1 227 ? 446.674 582.256 791.668 1.00 21.68 227 ALA B C 1
ATOM 6699 O O . ALA C 1 227 ? 446.390 582.628 790.526 1.00 21.68 227 ALA B O 1
ATOM 6701 N N . ALA C 1 228 ? 447.597 582.851 792.418 1.00 24.06 228 ALA B N 1
ATOM 6702 C CA . ALA C 1 228 ? 448.433 583.925 791.901 1.00 24.06 228 ALA B CA 1
ATOM 6703 C C . ALA C 1 228 ? 449.708 583.987 792.726 1.00 24.06 228 ALA B C 1
ATOM 6704 O O . ALA C 1 228 ? 449.741 583.554 793.881 1.00 24.06 228 ALA B O 1
ATOM 6706 N N . LEU C 1 229 ? 450.763 584.520 792.106 1.00 26.11 229 LEU B N 1
ATOM 6707 C CA . LEU C 1 229 ? 452.032 584.821 792.777 1.00 26.11 229 LEU B CA 1
ATOM 6708 C C . LEU C 1 229 ? 452.685 583.515 793.218 1.00 26.11 229 LEU B C 1
ATOM 6709 O O . LEU C 1 229 ? 453.460 582.944 792.430 1.00 26.11 229 LEU B O 1
ATOM 6714 N N . ILE C 1 230 ? 452.423 583.016 794.429 1.00 26.38 230 ILE B N 1
ATOM 6715 C CA . ILE C 1 230 ? 453.253 581.975 795.020 1.00 26.38 230 ILE B CA 1
ATOM 6716 C C . ILE C 1 230 ? 453.199 580.677 794.222 1.00 26.38 230 ILE B C 1
ATOM 6717 O O . ILE C 1 230 ? 452.287 580.440 793.420 1.00 26.38 230 ILE B O 1
ATOM 6722 N N . ASP C 1 231 ? 454.203 579.823 794.454 1.00 28.89 231 ASP B N 1
ATOM 6723 C CA . ASP C 1 231 ? 454.271 578.432 794.024 1.00 28.89 231 ASP B CA 1
ATOM 6724 C C . ASP C 1 231 ? 454.155 577.533 795.243 1.00 28.89 231 ASP B C 1
ATOM 6725 O O . ASP C 1 231 ? 455.118 577.423 796.015 1.00 28.89 231 ASP B O 1
ATOM 6730 N N . PRO C 1 232 ? 453.004 576.892 795.461 1.00 27.10 232 PRO B N 1
ATOM 6731 C CA . PRO C 1 232 ? 452.810 576.152 796.722 1.00 27.10 232 PRO B CA 1
ATOM 6732 C C . PRO C 1 232 ? 453.741 574.964 796.890 1.00 27.10 232 PRO B C 1
ATOM 6733 O O . PRO C 1 232 ? 454.028 574.567 798.027 1.00 27.10 232 PRO B O 1
ATOM 6737 N N . GLU C 1 233 ? 454.218 574.378 795.792 1.00 28.95 233 GLU B N 1
ATOM 6738 C CA . GLU C 1 233 ? 455.057 573.187 795.887 1.00 28.95 233 GLU B CA 1
ATOM 6739 C C . GLU C 1 233 ? 456.423 573.516 796.477 1.00 28.95 233 GLU B C 1
ATOM 6740 O O . GLU C 1 233 ? 457.075 572.661 797.084 1.00 28.95 233 GLU B O 1
ATOM 6746 N N . ARG C 1 234 ? 456.944 574.697 796.161 1.00 29.50 234 ARG B N 1
ATOM 6747 C CA . ARG C 1 234 ? 458.254 575.089 796.669 1.00 29.50 234 ARG B CA 1
ATOM 6748 C C . ARG C 1 234 ? 458.200 576.092 797.808 1.00 29.50 234 ARG B C 1
ATOM 6749 O O . ARG C 1 234 ? 459.227 576.485 798.344 1.00 29.50 234 ARG B O 1
ATOM 6757 N N . GLY C 1 235 ? 456.996 576.503 798.182 1.00 28.16 235 GLY B N 1
ATOM 6758 C CA . GLY C 1 235 ? 456.817 577.468 799.249 1.00 28.16 235 GLY B CA 1
ATOM 6759 C C . GLY C 1 235 ? 457.514 578.793 799.008 1.00 28.16 235 GLY B C 1
ATOM 6760 O O . GLY C 1 235 ? 458.062 579.381 799.933 1.00 28.16 235 GLY B O 1
ATOM 6761 N N . SER C 1 236 ? 457.503 579.261 797.765 1.00 30.11 236 SER B N 1
ATOM 6762 C CA . SER C 1 236 ? 458.134 580.527 797.420 1.00 30.11 236 SER B CA 1
ATOM 6763 C C . SER C 1 236 ? 457.143 581.475 796.760 1.00 30.11 236 SER B C 1
ATOM 6764 O O . SER C 1 236 ? 456.472 581.106 795.804 1.00 30.11 236 SER B O 1
ATOM 6767 N N . ILE C 1 237 ? 457.073 582.705 797.256 1.00 28.48 237 ILE B N 1
ATOM 6768 C CA . ILE C 1 237 ? 456.172 583.707 796.706 1.00 28.48 237 ILE B CA 1
ATOM 6769 C C . ILE C 1 237 ? 456.935 584.491 795.655 1.00 28.48 237 ILE B C 1
ATOM 6770 O O . ILE C 1 237 ? 458.048 584.931 795.907 1.00 28.48 237 ILE B O 1
ATOM 6775 N N . ARG C 1 238 ? 456.347 584.673 794.478 1.00 29.35 238 ARG B N 1
ATOM 6776 C CA . ARG C 1 238 ? 457.065 585.372 793.422 1.00 29.35 238 ARG B CA 1
ATOM 6777 C C . ARG C 1 238 ? 456.616 586.772 793.007 1.00 29.35 238 ARG B C 1
ATOM 6778 O O . ARG C 1 238 ? 455.463 587.036 792.685 1.00 29.35 238 ARG B O 1
ATOM 6786 N N . ASN C 1 239 ? 457.608 587.644 793.036 1.00 26.65 239 ASN B N 1
ATOM 6787 C CA . ASN C 1 239 ? 457.588 589.048 792.635 1.00 26.65 239 ASN B CA 1
ATOM 6788 C C . ASN C 1 239 ? 456.258 589.736 792.924 1.00 26.65 239 ASN B C 1
ATOM 6789 O O . ASN C 1 239 ? 455.556 590.144 791.993 1.00 26.65 239 ASN B O 1
ATOM 6794 N N . VAL C 1 240 ? 455.895 589.864 794.199 1.00 25.66 240 VAL B N 1
ATOM 6795 C CA . VAL C 1 240 ? 454.649 590.529 794.565 1.00 25.66 240 VAL B CA 1
ATOM 6796 C C . VAL C 1 240 ? 454.738 591.998 794.180 1.00 25.66 240 VAL B C 1
ATOM 6797 O O . VAL C 1 240 ? 455.546 592.751 794.738 1.00 25.66 240 VAL B O 1
ATOM 6801 N N . MET C 1 241 ? 453.899 592.413 793.228 1.00 26.17 241 MET B N 1
ATOM 6802 C CA . MET C 1 241 ? 453.917 593.765 792.678 1.00 26.17 241 MET B CA 1
ATOM 6803 C C . MET C 1 241 ? 455.295 594.093 792.118 1.00 26.17 241 MET B C 1
ATOM 6804 O O . MET C 1 241 ? 456.078 593.188 791.817 1.00 26.17 241 MET B O 1
ATOM 6809 N N . GLY C 1 242 ? 455.604 595.381 791.974 1.00 25.05 242 GLY B N 1
ATOM 6810 C CA . GLY C 1 242 ? 456.915 595.759 791.471 1.00 25.05 242 GLY B CA 1
ATOM 6811 C C . GLY C 1 242 ? 458.043 595.277 792.363 1.00 25.05 242 GLY B C 1
ATOM 6812 O O . GLY C 1 242 ? 459.165 595.063 791.899 1.00 25.05 242 GLY B O 1
ATOM 6813 N N . PHE C 1 243 ? 457.759 595.099 793.649 1.00 24.59 243 PHE B N 1
ATOM 6814 C CA . PHE C 1 243 ? 458.771 594.666 794.600 1.00 24.59 243 PHE B CA 1
ATOM 6815 C C . PHE C 1 243 ? 459.094 593.188 794.420 1.00 24.59 243 PHE B C 1
ATOM 6816 O O . PHE C 1 243 ? 458.217 592.365 794.155 1.00 24.59 243 PHE B O 1
ATOM 6824 N N . GLU C 1 244 ? 460.370 592.856 794.581 1.00 26.66 244 GLU B N 1
ATOM 6825 C CA . GLU C 1 244 ? 460.826 591.473 794.617 1.00 26.66 244 GLU B CA 1
ATOM 6826 C C . GLU C 1 244 ? 461.014 591.089 796.078 1.00 26.66 244 GLU B C 1
ATOM 6827 O O . GLU C 1 244 ? 461.806 591.714 796.790 1.00 26.66 244 GLU B O 1
ATOM 6833 N N . VAL C 1 245 ? 460.279 590.076 796.522 1.00 26.14 245 VAL B N 1
ATOM 6834 C CA . VAL C 1 245 ? 460.245 589.730 797.937 1.00 26.14 245 VAL B CA 1
ATOM 6835 C C . VAL C 1 245 ? 461.495 588.936 798.289 1.00 26.14 245 VAL B C 1
ATOM 6836 O O . VAL C 1 245 ? 461.769 587.886 797.696 1.00 26.14 245 VAL B O 1
ATOM 6840 N N . VAL C 1 246 ? 462.256 589.437 799.257 1.00 26.35 246 VAL B N 1
ATOM 6841 C CA . VAL C 1 246 ? 463.481 588.801 799.726 1.00 26.35 246 VAL B CA 1
ATOM 6842 C C . VAL C 1 246 ? 463.342 588.558 801.221 1.00 26.35 246 VAL B C 1
ATOM 6843 O O . VAL C 1 246 ? 462.986 589.472 801.972 1.00 26.35 246 VAL B O 1
ATOM 6847 N N . GLU C 1 247 ? 463.620 587.331 801.648 1.00 27.34 247 GLU B N 1
ATOM 6848 C CA . GLU C 1 247 ? 463.556 586.951 803.054 1.00 27.34 247 GLU B CA 1
ATOM 6849 C C . GLU C 1 247 ? 464.971 586.883 803.606 1.00 27.34 247 GLU B C 1
ATOM 6850 O O . GLU C 1 247 ? 465.842 586.231 803.017 1.00 27.34 247 GLU B O 1
ATOM 6856 N N . VAL C 1 248 ? 465.205 587.566 804.719 1.00 29.74 248 VAL B N 1
ATOM 6857 C CA . VAL C 1 248 ? 466.503 587.585 805.377 1.00 29.74 248 VAL B CA 1
ATOM 6858 C C . VAL C 1 248 ? 466.296 587.365 806.872 1.00 29.74 248 VAL B C 1
ATOM 6859 O O . VAL C 1 248 ? 465.553 588.115 807.513 1.00 29.74 248 VAL B O 1
ATOM 6863 N N . PRO C 1 249 ? 466.879 586.321 807.460 1.00 28.57 249 PRO B N 1
ATOM 6864 C CA . PRO C 1 249 ? 466.794 586.174 808.922 1.00 28.57 249 PRO B CA 1
ATOM 6865 C C . PRO C 1 249 ? 467.467 587.307 809.673 1.00 28.57 249 PRO B C 1
ATOM 6866 O O . PRO C 1 249 ? 467.050 587.640 810.789 1.00 28.57 249 PRO B O 1
ATOM 6870 N N . HIS C 1 250 ? 468.501 587.913 809.091 1.00 30.29 250 HIS B N 1
ATOM 6871 C CA . HIS C 1 250 ? 469.295 588.928 809.779 1.00 30.29 250 HIS B CA 1
ATOM 6872 C C . HIS C 1 250 ? 468.802 590.323 809.403 1.00 30.29 250 HIS B C 1
ATOM 6873 O O . HIS C 1 250 ? 469.541 591.118 808.819 1.00 30.29 250 HIS B O 1
ATOM 6880 N N . LEU C 1 251 ? 467.552 590.625 809.748 1.00 31.13 251 LEU B N 1
ATOM 6881 C CA . LEU C 1 251 ? 467.101 592.002 809.884 1.00 31.13 251 LEU B CA 1
ATOM 6882 C C . LEU C 1 251 ? 467.305 592.421 811.329 1.00 31.13 251 LEU B C 1
ATOM 6883 O O . LEU C 1 251 ? 467.610 591.593 812.192 1.00 31.13 251 LEU B O 1
ATOM 6888 N N . THR C 1 252 ? 467.129 593.716 811.588 1.00 31.71 252 THR B N 1
ATOM 6889 C CA . THR C 1 252 ? 467.298 594.289 812.925 1.00 31.71 252 THR B CA 1
ATOM 6890 C C . THR C 1 252 ? 468.678 593.972 813.495 1.00 31.71 252 THR B C 1
ATOM 6891 O O . THR C 1 252 ? 468.891 593.987 814.709 1.00 31.71 252 THR B O 1
ATOM 6895 N N . ALA C 1 253 ? 469.625 593.676 812.611 1.00 30.97 253 ALA B N 1
ATOM 6896 C CA . ALA C 1 253 ? 471.014 593.441 812.977 1.00 30.97 253 ALA B CA 1
ATOM 6897 C C . ALA C 1 253 ? 471.866 594.500 812.299 1.00 30.97 253 ALA B C 1
ATOM 6898 O O . ALA C 1 253 ? 471.810 594.654 811.075 1.00 30.97 253 ALA B O 1
ATOM 6900 N N . GLY C 1 254 ? 472.634 595.236 813.090 1.00 31.73 254 GLY B N 1
ATOM 6901 C CA . GLY C 1 254 ? 473.414 596.322 812.543 1.00 31.73 254 GLY B CA 1
ATOM 6902 C C . GLY C 1 254 ? 474.772 595.879 812.036 1.00 31.73 254 GLY B C 1
ATOM 6903 O O . GLY C 1 254 ? 475.044 594.699 811.833 1.00 31.73 254 GLY B O 1
ATOM 6904 N N . GLY C 1 255 ? 475.637 596.865 811.825 1.00 31.29 255 GLY B N 1
ATOM 6905 C CA . GLY C 1 255 ? 476.994 596.591 811.411 1.00 31.29 255 GLY B CA 1
ATOM 6906 C C . GLY C 1 255 ? 477.872 596.185 812.578 1.00 31.29 255 GLY B C 1
ATOM 6907 O O . GLY C 1 255 ? 477.427 596.006 813.712 1.00 31.29 255 GLY B O 1
ATOM 6908 N N . ALA C 1 256 ? 479.159 596.025 812.283 1.00 33.07 256 ALA B N 1
ATOM 6909 C CA . ALA C 1 256 ? 480.113 595.662 813.319 1.00 33.07 256 ALA B CA 1
ATOM 6910 C C . ALA C 1 256 ? 480.468 596.875 814.168 1.00 33.07 256 ALA B C 1
ATOM 6911 O O . ALA C 1 256 ? 480.180 598.019 813.811 1.00 33.07 256 ALA B O 1
ATOM 6913 N N . GLY C 1 257 ? 481.104 596.614 815.311 1.00 37.26 257 GLY B N 1
ATOM 6914 C CA . GLY C 1 257 ? 481.499 597.670 816.213 1.00 37.26 257 GLY B CA 1
ATOM 6915 C C . GLY C 1 257 ? 482.737 597.291 817.002 1.00 37.26 257 GLY B C 1
ATOM 6916 O O . GLY C 1 257 ? 483.264 596.184 816.886 1.00 37.26 257 GLY B O 1
ATOM 6917 N N . ASP C 1 258 ? 483.198 598.242 817.810 1.00 41.36 258 ASP B N 1
ATOM 6918 C CA . ASP C 1 258 ? 484.355 598.003 818.660 1.00 41.36 258 ASP B CA 1
ATOM 6919 C C . ASP C 1 258 ? 484.021 596.973 819.733 1.00 41.36 258 ASP B C 1
ATOM 6920 O O . ASP C 1 258 ? 483.135 597.196 820.560 1.00 41.36 258 ASP B O 1
ATOM 6925 N N . ASP C 1 259 ? 484.761 595.857 819.706 1.00 39.05 259 ASP B N 1
ATOM 6926 C CA . ASP C 1 259 ? 484.689 594.640 820.527 1.00 39.05 259 ASP B CA 1
ATOM 6927 C C . ASP C 1 259 ? 483.686 593.664 819.924 1.00 39.05 259 ASP B C 1
ATOM 6928 O O . ASP C 1 259 ? 482.960 594.010 818.986 1.00 39.05 259 ASP B O 1
ATOM 6933 N N . ARG C 1 260 ? 483.642 592.444 820.450 1.00 36.56 260 ARG B N 1
ATOM 6934 C CA . ARG C 1 260 ? 482.767 591.405 819.943 1.00 36.56 260 ARG B CA 1
ATOM 6935 C C . ARG C 1 260 ? 481.723 591.034 820.989 1.00 36.56 260 ARG B C 1
ATOM 6936 O O . ARG C 1 260 ? 482.083 590.565 822.078 1.00 36.56 260 ARG B O 1
ATOM 6944 N N . PRO C 1 261 ? 480.437 591.240 820.712 1.00 40.90 261 PRO B N 1
ATOM 6945 C CA . PRO C 1 261 ? 479.403 590.874 821.689 1.00 40.90 261 PRO B CA 1
ATOM 6946 C C . PRO C 1 261 ? 479.323 589.368 821.864 1.00 40.90 261 PRO B C 1
ATOM 6947 O O . PRO C 1 261 ? 479.687 588.606 820.966 1.00 40.90 261 PRO B O 1
ATOM 6951 N N . ASP C 1 262 ? 478.828 588.938 823.029 1.00 47.17 262 ASP B N 1
ATOM 6952 C CA . ASP C 1 262 ? 478.832 587.509 823.332 1.00 47.17 262 ASP B CA 1
ATOM 6953 C C . ASP C 1 262 ? 477.883 586.746 822.417 1.00 47.17 262 ASP B C 1
ATOM 6954 O O . ASP C 1 262 ? 478.289 586.264 821.352 1.00 47.17 262 ASP B O 1
ATOM 6959 N N . GLU C 1 263 ? 476.613 586.622 822.807 1.00 46.96 263 GLU B N 1
ATOM 6960 C CA . GLU C 1 263 ? 475.591 586.111 821.898 1.00 46.96 263 GLU B CA 1
ATOM 6961 C C . GLU C 1 263 ? 474.463 587.123 821.740 1.00 46.96 263 GLU B C 1
ATOM 6962 O O . GLU C 1 263 ? 474.137 587.537 820.624 1.00 46.96 263 GLU B O 1
ATOM 6968 N N . GLY C 1 264 ? 473.841 587.498 822.856 1.00 49.10 264 GLY B N 1
ATOM 6969 C CA . GLY C 1 264 ? 472.773 588.471 822.893 1.00 49.10 264 GLY B CA 1
ATOM 6970 C C . GLY C 1 264 ? 473.178 589.879 823.248 1.00 49.10 264 GLY B C 1
ATOM 6971 O O . GLY C 1 264 ? 472.350 590.792 823.157 1.00 49.10 264 GLY B O 1
ATOM 6972 N N . ALA C 1 265 ? 474.427 590.086 823.651 1.00 47.74 265 ALA B N 1
ATOM 6973 C CA . ALA C 1 265 ? 474.860 591.402 824.090 1.00 47.74 265 ALA B CA 1
ATOM 6974 C C . ALA C 1 265 ? 474.960 592.356 822.908 1.00 47.74 265 ALA B C 1
ATOM 6975 O O . ALA C 1 265 ? 475.027 591.935 821.750 1.00 47.74 265 ALA B O 1
ATOM 6977 N N . GLU C 1 266 ? 474.961 593.649 823.209 1.00 48.57 266 GLU B N 1
ATOM 6978 C CA . GLU C 1 266 ? 475.054 594.664 822.171 1.00 48.57 266 GLU B CA 1
ATOM 6979 C C . GLU C 1 266 ? 476.490 595.160 822.045 1.00 48.57 266 GLU B C 1
ATOM 6980 O O . GLU C 1 266 ? 477.231 595.233 823.028 1.00 48.57 266 GLU B O 1
ATOM 6986 N N . ALA C 1 267 ? 476.884 595.495 820.819 1.00 46.62 267 ALA B N 1
ATOM 6987 C CA . ALA C 1 267 ? 478.220 596.019 820.586 1.00 46.62 267 ALA B CA 1
ATOM 6988 C C . ALA C 1 267 ? 478.394 597.361 821.292 1.00 46.62 267 ALA B C 1
ATOM 6989 O O . ALA C 1 267 ? 477.455 598.149 821.427 1.00 46.62 267 ALA B O 1
ATOM 6991 N N . THR C 1 268 ? 479.624 597.613 821.749 1.00 44.95 268 THR B N 1
ATOM 6992 C CA . THR C 1 268 ? 479.882 598.800 822.558 1.00 44.95 268 THR B CA 1
ATOM 6993 C C . THR C 1 268 ? 479.618 600.077 821.770 1.00 44.95 268 THR B C 1
ATOM 6994 O O . THR C 1 268 ? 478.882 600.957 822.231 1.00 44.95 268 THR B O 1
ATOM 6998 N N . ASN C 1 269 ? 480.205 600.196 820.584 1.00 43.81 269 ASN B N 1
ATOM 6999 C CA . ASN C 1 269 ? 479.976 601.331 819.703 1.00 43.81 269 ASN B CA 1
ATOM 7000 C C . ASN C 1 269 ? 479.733 600.805 818.299 1.00 43.81 269 ASN B C 1
ATOM 7001 O O . ASN C 1 269 ? 480.677 600.397 817.617 1.00 43.81 269 ASN B O 1
ATOM 7006 N N . GLN C 1 270 ? 478.475 600.822 817.867 1.00 36.00 270 GLN B N 1
ATOM 7007 C CA . GLN C 1 270 ? 478.086 600.245 816.586 1.00 36.00 270 GLN B CA 1
ATOM 7008 C C . GLN C 1 270 ? 477.827 601.377 815.605 1.00 36.00 270 GLN B C 1
ATOM 7009 O O . GLN C 1 270 ? 476.998 602.253 815.873 1.00 36.00 270 GLN B O 1
ATOM 7015 N N . LYS C 1 271 ? 478.534 601.357 814.474 1.00 35.23 271 LYS B N 1
ATOM 7016 C CA . LYS C 1 271 ? 478.436 602.454 813.515 1.00 35.23 271 LYS B CA 1
ATOM 7017 C C . LYS C 1 271 ? 477.064 602.496 812.857 1.00 35.23 271 LYS B C 1
ATOM 7018 O O . LYS C 1 271 ? 476.362 603.511 812.920 1.00 35.23 271 LYS B O 1
ATOM 7024 N N . HIS C 1 272 ? 476.666 601.401 812.215 1.00 31.73 272 HIS B N 1
ATOM 7025 C CA . HIS C 1 272 ? 475.361 601.299 811.579 1.00 31.73 272 HIS B CA 1
ATOM 7026 C C . HIS C 1 272 ? 474.505 600.368 812.421 1.00 31.73 272 HIS B C 1
ATOM 7027 O O . HIS C 1 272 ? 474.702 599.150 812.397 1.00 31.73 272 HIS B O 1
ATOM 7034 N N . ALA C 1 273 ? 473.562 600.942 813.163 1.00 32.02 273 ALA B N 1
ATOM 7035 C CA . ALA C 1 273 ? 472.769 600.185 814.118 1.00 32.02 273 ALA B CA 1
ATOM 7036 C C . ALA C 1 273 ? 471.293 600.321 813.781 1.00 32.02 273 ALA B C 1
ATOM 7037 O O . ALA C 1 273 ? 470.840 601.348 813.270 1.00 32.02 273 ALA B O 1
ATOM 7039 N N . PHE C 1 274 ? 470.547 599.263 814.082 1.00 31.09 274 PHE B N 1
ATOM 7040 C CA . PHE C 1 274 ? 469.106 599.245 813.904 1.00 31.09 274 PHE B CA 1
ATOM 7041 C C . PHE C 1 274 ? 468.461 599.638 815.223 1.00 31.09 274 PHE B C 1
ATOM 7042 O O . PHE C 1 274 ? 468.692 598.962 816.236 1.00 31.09 274 PHE B O 1
ATOM 7050 N N . PRO C 1 275 ? 467.673 600.713 815.273 1.00 33.08 275 PRO B N 1
ATOM 7051 C CA . PRO C 1 275 ? 467.193 601.218 816.568 1.00 33.08 275 PRO B CA 1
ATOM 7052 C C . PRO C 1 275 ? 466.280 600.213 817.256 1.00 33.08 275 PRO B C 1
ATOM 7053 O O . PRO C 1 275 ? 465.358 599.667 816.646 1.00 33.08 275 PRO B O 1
ATOM 7057 N N . ALA C 1 276 ? 466.552 599.968 818.538 1.00 35.23 276 ALA B N 1
ATOM 7058 C CA . ALA C 1 276 ? 465.743 599.022 819.301 1.00 35.23 276 ALA B CA 1
ATOM 7059 C C . ALA C 1 276 ? 464.393 599.621 819.671 1.00 35.23 276 ALA B C 1
ATOM 7060 O O . ALA C 1 276 ? 463.360 598.947 819.573 1.00 35.23 276 ALA B O 1
ATOM 7062 N N . ALA C 1 277 ? 464.379 600.882 820.101 1.00 37.52 277 ALA B N 1
ATOM 7063 C CA . ALA C 1 277 ? 463.159 601.557 820.539 1.00 37.52 277 ALA B CA 1
ATOM 7064 C C . ALA C 1 277 ? 463.115 602.966 819.948 1.00 37.52 277 ALA B C 1
ATOM 7065 O O . ALA C 1 277 ? 462.709 603.930 820.597 1.00 37.52 277 ALA B O 1
ATOM 7067 N N . GLY C 1 278 ? 463.543 603.082 818.695 1.00 37.61 278 GLY B N 1
ATOM 7068 C CA . GLY C 1 278 ? 463.535 604.366 818.030 1.00 37.61 278 GLY B CA 1
ATOM 7069 C C . GLY C 1 278 ? 462.134 604.827 817.679 1.00 37.61 278 GLY B C 1
ATOM 7070 O O . GLY C 1 278 ? 461.144 604.113 817.841 1.00 37.61 278 GLY B O 1
ATOM 7071 N N . GLY C 1 279 ? 462.057 606.067 817.190 1.00 37.12 279 GLY B N 1
ATOM 7072 C CA . GLY C 1 279 ? 460.762 606.650 816.879 1.00 37.12 279 GLY B CA 1
ATOM 7073 C C . GLY C 1 279 ? 460.054 605.954 815.733 1.00 37.12 279 GLY B C 1
ATOM 7074 O O . GLY C 1 279 ? 458.854 605.674 815.811 1.00 37.12 279 GLY B O 1
ATOM 7075 N N . LYS C 1 280 ? 460.779 605.664 814.656 1.00 34.78 280 LYS B N 1
ATOM 7076 C CA . LYS C 1 280 ? 460.192 605.114 813.444 1.00 34.78 280 LYS B CA 1
ATOM 7077 C C . LYS C 1 280 ? 460.958 603.872 813.016 1.00 34.78 280 LYS B C 1
ATOM 7078 O O . LYS C 1 280 ? 462.184 603.820 813.144 1.00 34.78 280 LYS B O 1
ATOM 7084 N N . VAL C 1 281 ? 460.216 602.867 812.538 1.00 33.40 281 VAL B N 1
ATOM 7085 C CA . VAL C 1 281 ? 460.724 601.608 811.984 1.00 33.40 281 VAL B CA 1
ATOM 7086 C C . VAL C 1 281 ? 461.824 601.041 812.880 1.00 33.40 281 VAL B C 1
ATOM 7087 O O . VAL C 1 281 ? 462.864 600.568 812.407 1.00 33.40 281 VAL B O 1
ATOM 7091 N N . ASN C 1 282 ? 461.595 601.073 814.188 1.00 34.76 282 ASN B N 1
ATOM 7092 C CA . ASN C 1 282 ? 462.564 600.509 815.111 1.00 34.76 282 ASN B CA 1
ATOM 7093 C C . ASN C 1 282 ? 462.460 598.986 815.145 1.00 34.76 282 ASN B C 1
ATOM 7094 O O . ASN C 1 282 ? 461.751 598.362 814.351 1.00 34.76 282 ASN B O 1
ATOM 7099 N N . LYS C 1 283 ? 463.186 598.388 816.090 1.00 33.97 283 LYS B N 1
ATOM 7100 C CA . LYS C 1 283 ? 463.307 596.934 816.123 1.00 33.97 283 LYS B CA 1
ATOM 7101 C C . LYS C 1 283 ? 462.045 596.274 816.668 1.00 33.97 283 LYS B C 1
ATOM 7102 O O . LYS C 1 283 ? 461.737 595.127 816.319 1.00 33.97 283 LYS B O 1
ATOM 7108 N N . GLU C 1 284 ? 461.296 596.978 817.522 1.00 37.25 284 GLU B N 1
ATOM 7109 C CA . GLU C 1 284 ? 460.177 596.337 818.206 1.00 37.25 284 GLU B CA 1
ATOM 7110 C C . GLU C 1 284 ? 459.016 596.059 817.255 1.00 37.25 284 GLU B C 1
ATOM 7111 O O . GLU C 1 284 ? 458.389 594.995 817.331 1.00 37.25 284 GLU B O 1
ATOM 7117 N N . ASN C 1 285 ? 458.710 596.990 816.351 1.00 34.39 285 ASN B N 1
ATOM 7118 C CA . ASN C 1 285 ? 457.622 596.807 815.391 1.00 34.39 285 ASN B CA 1
ATOM 7119 C C . ASN C 1 285 ? 458.129 597.082 813.976 1.00 34.39 285 ASN B C 1
ATOM 7120 O O . ASN C 1 285 ? 457.989 598.191 813.451 1.00 34.39 285 ASN B O 1
ATOM 7125 N N . VAL C 1 286 ? 458.700 596.059 813.348 1.00 31.38 286 VAL B N 1
ATOM 7126 C CA . VAL C 1 286 ? 459.127 596.151 811.958 1.00 31.38 286 VAL B CA 1
ATOM 7127 C C . VAL C 1 286 ? 458.629 594.912 811.227 1.00 31.38 286 VAL B C 1
ATOM 7128 O O . VAL C 1 286 ? 458.691 593.795 811.750 1.00 31.38 286 VAL B O 1
ATOM 7132 N N . VAL C 1 287 ? 458.100 595.121 810.027 1.00 29.14 287 VAL B N 1
ATOM 7133 C CA . VAL C 1 287 ? 457.592 594.047 809.185 1.00 29.14 287 VAL B CA 1
ATOM 7134 C C . VAL C 1 287 ? 458.476 593.844 807.961 1.00 29.14 287 VAL B C 1
ATOM 7135 O O . VAL C 1 287 ? 458.837 592.717 807.624 1.00 29.14 287 VAL B O 1
ATOM 7139 N N . GLY C 1 288 ? 458.845 594.931 807.293 1.00 27.14 288 GLY B N 1
ATOM 7140 C CA . GLY C 1 288 ? 459.691 594.833 806.122 1.00 27.14 288 GLY B CA 1
ATOM 7141 C C . GLY C 1 288 ? 460.194 596.188 805.686 1.00 27.14 288 GLY B C 1
ATOM 7142 O O . GLY C 1 288 ? 459.674 597.230 806.095 1.00 27.14 288 GLY B O 1
ATOM 7143 N N . LEU C 1 289 ? 461.224 596.159 804.845 1.00 24.37 289 LEU B N 1
ATOM 7144 C CA . LEU C 1 289 ? 461.818 597.358 804.272 1.00 24.37 289 LEU B CA 1
ATOM 7145 C C . LEU C 1 289 ? 461.787 597.241 802.756 1.00 24.37 289 LEU B C 1
ATOM 7146 O O . LEU C 1 289 ? 462.329 596.284 802.196 1.00 24.37 289 LEU B O 1
ATOM 7151 N N . PHE C 1 290 ? 461.159 598.209 802.094 1.00 24.31 290 PHE B N 1
ATOM 7152 C CA . PHE C 1 290 ? 461.106 598.242 800.640 1.00 24.31 290 PHE B CA 1
ATOM 7153 C C . PHE C 1 290 ? 461.939 599.411 800.142 1.00 24.31 290 PHE B C 1
ATOM 7154 O O . PHE C 1 290 ? 461.985 600.465 800.783 1.00 24.31 290 PHE B O 1
ATOM 7162 N N . GLN C 1 291 ? 462.597 599.215 799.003 1.00 23.85 291 GLN B N 1
ATOM 7163 C CA . GLN C 1 291 ? 463.605 600.142 798.520 1.00 23.85 291 GLN B CA 1
ATOM 7164 C C . GLN C 1 291 ? 463.823 599.922 797.031 1.00 23.85 291 GLN B C 1
ATOM 7165 O O . GLN C 1 291 ? 463.406 598.912 796.463 1.00 23.85 291 GLN B O 1
ATOM 7171 N N . HIS C 1 292 ? 464.473 600.896 796.402 1.00 22.77 292 HIS B N 1
ATOM 7172 C CA . HIS C 1 292 ? 464.791 600.851 794.983 1.00 22.77 292 HIS B CA 1
ATOM 7173 C C . HIS C 1 292 ? 466.305 600.847 794.826 1.00 22.77 292 HIS B C 1
ATOM 7174 O O . HIS C 1 292 ? 467.019 601.319 795.715 1.00 22.77 292 HIS B O 1
ATOM 7181 N N . ARG C 1 293 ? 466.781 600.324 793.694 1.00 25.61 293 ARG B N 1
ATOM 7182 C CA . ARG C 1 293 ? 468.199 600.125 793.406 1.00 25.61 293 ARG B CA 1
ATOM 7183 C C . ARG C 1 293 ? 469.079 601.263 793.914 1.00 25.61 293 ARG B C 1
ATOM 7184 O O . ARG C 1 293 ? 470.121 601.020 794.530 1.00 25.61 293 ARG B O 1
ATOM 7192 N N . SER C 1 294 ? 468.665 602.506 793.664 1.00 24.72 294 SER B N 1
ATOM 7193 C CA . SER C 1 294 ? 469.428 603.686 794.075 1.00 24.72 294 SER B CA 1
ATOM 7194 C C . SER C 1 294 ? 468.874 604.243 795.388 1.00 24.72 294 SER B C 1
ATOM 7195 O O . SER C 1 294 ? 468.280 605.321 795.450 1.00 24.72 294 SER B O 1
ATOM 7198 N N . ALA C 1 295 ? 469.079 603.478 796.463 1.00 23.54 295 ALA B N 1
ATOM 7199 C CA . ALA C 1 295 ? 468.672 603.906 797.794 1.00 23.54 295 ALA B CA 1
ATOM 7200 C C . ALA C 1 295 ? 469.769 603.790 798.840 1.00 23.54 295 ALA B C 1
ATOM 7201 O O . ALA C 1 295 ? 469.717 604.506 799.844 1.00 23.54 295 ALA B O 1
ATOM 7203 N N . VAL C 1 296 ? 470.738 602.895 798.649 1.00 25.37 296 VAL B N 1
ATOM 7204 C CA . VAL C 1 296 ? 471.871 602.750 799.555 1.00 25.37 296 VAL B CA 1
ATOM 7205 C C . VAL C 1 296 ? 473.112 602.578 798.692 1.00 25.37 296 VAL B C 1
ATOM 7206 O O . VAL C 1 296 ? 473.039 602.111 797.554 1.00 25.37 296 VAL B O 1
ATOM 7210 N N . GLY C 1 297 ? 474.257 602.983 799.225 1.00 26.79 297 GLY B N 1
ATOM 7211 C CA . GLY C 1 297 ? 475.516 602.814 798.530 1.00 26.79 297 GLY B CA 1
ATOM 7212 C C . GLY C 1 297 ? 476.620 602.406 799.479 1.00 26.79 297 GLY B C 1
ATOM 7213 O O . GLY C 1 297 ? 476.613 602.745 800.661 1.00 26.79 297 GLY B O 1
ATOM 7214 N N . THR C 1 298 ? 477.579 601.658 798.939 1.00 29.14 298 THR B N 1
ATOM 7215 C CA . THR C 1 298 ? 478.756 601.234 799.684 1.00 29.14 298 THR B CA 1
ATOM 7216 C C . THR C 1 298 ? 480.003 601.640 798.915 1.00 29.14 298 THR B C 1
ATOM 7217 O O . THR C 1 298 ? 480.011 601.624 797.680 1.00 29.14 298 THR B O 1
ATOM 7221 N N . VAL C 1 299 ? 481.043 602.028 799.648 1.00 28.77 299 VAL B N 1
ATOM 7222 C CA . VAL C 1 299 ? 482.312 602.459 799.076 1.00 28.77 299 VAL B CA 1
ATOM 7223 C C . VAL C 1 299 ? 483.409 601.593 799.676 1.00 28.77 299 VAL B C 1
ATOM 7224 O O . VAL C 1 299 ? 483.513 601.478 800.902 1.00 28.77 299 VAL B O 1
ATOM 7228 N N . LYS C 1 300 ? 484.229 600.993 798.818 1.00 30.69 300 LYS B N 1
ATOM 7229 C CA . LYS C 1 300 ? 485.143 599.931 799.217 1.00 30.69 300 LYS B CA 1
ATOM 7230 C C . LYS C 1 300 ? 486.595 600.356 799.038 1.00 30.69 300 LYS B C 1
ATOM 7231 O O . LYS C 1 300 ? 486.957 600.929 798.006 1.00 30.69 300 LYS B O 1
ATOM 7237 N N . LEU C 1 301 ? 487.416 600.070 800.047 1.00 30.86 301 LEU B N 1
ATOM 7238 C CA . LEU C 1 301 ? 488.868 600.131 799.944 1.00 30.86 301 LEU B CA 1
ATOM 7239 C C . LEU C 1 301 ? 489.450 598.774 800.314 1.00 30.86 301 LEU B C 1
ATOM 7240 O O . LEU C 1 301 ? 488.871 598.048 801.129 1.00 30.86 301 LEU B O 1
ATOM 7245 N N . LYS C 1 302 ? 490.576 598.427 799.696 1.00 35.42 302 LYS B N 1
ATOM 7246 C CA . LYS C 1 302 ? 491.434 597.294 800.037 1.00 35.42 302 LYS B CA 1
ATOM 7247 C C . LYS C 1 302 ? 490.814 595.946 799.677 1.00 35.42 302 LYS B C 1
ATOM 7248 O O . LYS C 1 302 ? 491.506 594.924 799.795 1.00 35.42 302 LYS B O 1
ATOM 7254 N N . ASP C 1 303 ? 489.562 595.903 799.236 1.00 35.13 303 ASP B N 1
ATOM 7255 C CA . ASP C 1 303 ? 488.825 594.652 798.965 1.00 35.13 303 ASP B CA 1
ATOM 7256 C C . ASP C 1 303 ? 488.906 593.791 800.231 1.00 35.13 303 ASP B C 1
ATOM 7257 O O . ASP C 1 303 ? 489.048 594.335 801.335 1.00 35.13 303 ASP B O 1
ATOM 7262 N N . LEU C 1 304 ? 488.845 592.467 800.117 1.00 32.39 304 LEU B N 1
ATOM 7263 C CA . LEU C 1 304 ? 488.932 591.573 801.263 1.00 32.39 304 LEU B CA 1
ATOM 7264 C C . LEU C 1 304 ? 490.204 590.747 801.145 1.00 32.39 304 LEU B C 1
ATOM 7265 O O . LEU C 1 304 ? 490.531 590.254 800.060 1.00 32.39 304 LEU B O 1
ATOM 7270 N N . ALA C 1 305 ? 490.917 590.597 802.258 1.00 31.28 305 ALA B N 1
ATOM 7271 C CA . ALA C 1 305 ? 492.185 589.884 802.285 1.00 31.28 305 ALA B CA 1
ATOM 7272 C C . ALA C 1 305 ? 492.203 588.905 803.446 1.00 31.28 305 ALA B C 1
ATOM 7273 O O . ALA C 1 305 ? 491.543 589.123 804.467 1.00 31.28 305 ALA B O 1
ATOM 7275 N N . LEU C 1 306 ? 492.964 587.828 803.283 1.00 31.77 306 LEU B N 1
ATOM 7276 C CA . LEU C 1 306 ? 493.124 586.799 804.301 1.00 31.77 306 LEU B CA 1
ATOM 7277 C C . LEU C 1 306 ? 494.605 586.650 804.613 1.00 31.77 306 LEU B C 1
ATOM 7278 O O . LEU C 1 306 ? 495.427 586.530 803.698 1.00 31.77 306 LEU B O 1
ATOM 7283 N N . GLU C 1 307 ? 494.945 586.659 805.900 1.00 32.81 307 GLU B N 1
ATOM 7284 C CA . GLU C 1 307 ? 496.329 586.691 806.341 1.00 32.81 307 GLU B CA 1
ATOM 7285 C C . GLU C 1 307 ? 496.566 585.628 807.405 1.00 32.81 307 GLU B C 1
ATOM 7286 O O . GLU C 1 307 ? 495.685 585.331 808.216 1.00 32.81 307 GLU B O 1
ATOM 7292 N N . ARG C 1 308 ? 497.771 585.062 807.393 1.00 34.18 308 ARG B N 1
ATOM 7293 C CA . ARG C 1 308 ? 498.180 584.040 808.347 1.00 34.18 308 ARG B CA 1
ATOM 7294 C C . ARG C 1 308 ? 499.484 584.462 809.002 1.00 34.18 308 ARG B C 1
ATOM 7295 O O . ARG C 1 308 ? 500.399 584.937 808.322 1.00 34.18 308 ARG B O 1
ATOM 7303 N N . ALA C 1 309 ? 499.568 584.286 810.319 1.00 32.27 309 ALA B N 1
ATOM 7304 C CA . ALA C 1 309 ? 500.729 584.698 811.091 1.00 32.27 309 ALA B CA 1
ATOM 7305 C C . ALA C 1 309 ? 501.096 583.616 812.097 1.00 32.27 309 ALA B C 1
ATOM 7306 O O . ALA C 1 309 ? 500.275 582.763 812.445 1.00 32.27 309 ALA B O 1
ATOM 7308 N N . ARG C 1 310 ? 502.342 583.661 812.556 1.00 32.28 310 ARG B N 1
ATOM 7309 C CA . ARG C 1 310 ? 502.872 582.713 813.527 1.00 32.28 310 ARG B CA 1
ATOM 7310 C C . ARG C 1 310 ? 503.293 583.456 814.786 1.00 32.28 310 ARG B C 1
ATOM 7311 O O . ARG C 1 310 ? 504.163 584.332 814.734 1.00 32.28 310 ARG B O 1
ATOM 7319 N N . ARG C 1 311 ? 502.679 583.107 815.915 1.00 32.40 311 ARG B N 1
ATOM 7320 C CA . ARG C 1 311 ? 502.999 583.704 817.207 1.00 32.40 311 ARG B CA 1
ATOM 7321 C C . ARG C 1 311 ? 503.809 582.699 818.018 1.00 32.40 311 ARG B C 1
ATOM 7322 O O . ARG C 1 311 ? 503.242 581.876 818.744 1.00 32.40 311 ARG B O 1
ATOM 7330 N N . THR C 1 312 ? 505.136 582.772 817.897 1.00 32.80 312 THR B N 1
ATOM 7331 C CA . THR C 1 312 ? 505.997 581.798 818.559 1.00 32.80 312 THR B CA 1
ATOM 7332 C C . THR C 1 312 ? 505.968 581.965 820.074 1.00 32.80 312 THR B C 1
ATOM 7333 O O . THR C 1 312 ? 505.977 580.974 820.814 1.00 32.80 312 THR B O 1
ATOM 7337 N N . GLU C 1 313 ? 505.925 583.209 820.556 1.00 32.63 313 GLU B N 1
ATOM 7338 C CA . GLU C 1 313 ? 505.978 583.451 821.996 1.00 32.63 313 GLU B CA 1
ATOM 7339 C C . GLU C 1 313 ? 504.786 582.817 822.707 1.00 32.63 313 GLU B C 1
ATOM 7340 O O . GLU C 1 313 ? 504.891 582.397 823.865 1.00 32.63 313 GLU B O 1
ATOM 7346 N N . TYR C 1 314 ? 503.642 582.742 822.031 1.00 31.87 314 TYR B N 1
ATOM 7347 C CA . TYR C 1 314 ? 502.486 582.028 822.551 1.00 31.87 314 TYR B CA 1
ATOM 7348 C C . TYR C 1 314 ? 502.342 580.631 821.967 1.00 31.87 314 TYR B C 1
ATOM 7349 O O . TYR C 1 314 ? 501.421 579.907 822.358 1.00 31.87 314 TYR B O 1
ATOM 7358 N N . GLN C 1 315 ? 503.228 580.243 821.048 1.00 31.87 315 GLN B N 1
ATOM 7359 C CA . GLN C 1 315 ? 503.179 578.935 820.393 1.00 31.87 315 GLN B CA 1
ATOM 7360 C C . GLN C 1 315 ? 501.830 578.686 819.726 1.00 31.87 315 GLN B C 1
ATOM 7361 O O . GLN C 1 315 ? 501.245 577.612 819.870 1.00 31.87 315 GLN B O 1
ATOM 7367 N N . ALA C 1 316 ? 501.327 579.678 818.995 1.00 31.02 316 ALA B N 1
ATOM 7368 C CA . ALA C 1 316 ? 500.014 579.608 818.375 1.00 31.02 316 ALA B CA 1
ATOM 7369 C C . ALA C 1 316 ? 500.071 580.169 816.963 1.00 31.02 316 ALA B C 1
ATOM 7370 O O . ALA C 1 316 ? 500.884 581.053 816.673 1.00 31.02 316 ALA B O 1
ATOM 7372 N N . ASP C 1 317 ? 499.214 579.648 816.091 1.00 31.91 317 ASP B N 1
ATOM 7373 C CA . ASP C 1 317 ? 499.049 580.223 814.762 1.00 31.91 317 ASP B CA 1
ATOM 7374 C C . ASP C 1 317 ? 497.858 581.172 814.755 1.00 31.91 317 ASP B C 1
ATOM 7375 O O . ASP C 1 317 ? 496.972 581.088 815.610 1.00 31.91 317 ASP B O 1
ATOM 7380 N N . GLN C 1 318 ? 497.835 582.082 813.785 1.00 31.41 318 GLN B N 1
ATOM 7381 C CA . GLN C 1 318 ? 496.810 583.113 813.710 1.00 31.41 318 GLN B CA 1
ATOM 7382 C C . GLN C 1 318 ? 496.340 583.285 812.274 1.00 31.41 318 GLN B C 1
ATOM 7383 O O . GLN C 1 318 ? 497.155 583.286 811.345 1.00 31.41 318 GLN B O 1
ATOM 7389 N N . ILE C 1 319 ? 495.028 583.425 812.099 1.00 30.82 319 ILE B N 1
ATOM 7390 C CA . ILE C 1 319 ? 494.413 583.735 810.813 1.00 30.82 319 ILE B CA 1
ATOM 7391 C C . ILE C 1 319 ? 493.516 584.946 811.020 1.00 30.82 319 ILE B C 1
ATOM 7392 O O . ILE C 1 319 ? 492.750 584.994 811.989 1.00 30.82 319 ILE B O 1
ATOM 7397 N N . VAL C 1 320 ? 493.610 585.920 810.117 1.00 30.00 320 VAL B N 1
ATOM 7398 C CA . VAL C 1 320 ? 492.833 587.150 810.209 1.00 30.00 320 VAL B CA 1
ATOM 7399 C C . VAL C 1 320 ? 492.318 587.517 808.823 1.00 30.00 320 VAL B C 1
ATOM 7400 O O . VAL C 1 320 ? 493.044 587.393 807.830 1.00 30.00 320 VAL B O 1
ATOM 7404 N N . ALA C 1 321 ? 491.060 587.947 808.755 1.00 28.56 321 ALA B N 1
ATOM 7405 C CA . ALA C 1 321 ? 490.440 588.440 807.532 1.00 28.56 321 ALA B CA 1
ATOM 7406 C C . ALA C 1 321 ? 490.028 589.886 807.756 1.00 28.56 321 ALA B C 1
ATOM 7407 O O . ALA C 1 321 ? 489.666 590.261 808.876 1.00 28.56 321 ALA B O 1
ATOM 7409 N N . LYS C 1 322 ? 490.081 590.698 806.701 1.00 28.72 322 LYS B N 1
ATOM 7410 C CA . LYS C 1 322 ? 489.909 592.131 806.880 1.00 28.72 322 LYS B CA 1
ATOM 7411 C C . LYS C 1 322 ? 489.485 592.798 805.579 1.00 28.72 322 LYS B C 1
ATOM 7412 O O . LYS C 1 322 ? 489.853 592.367 804.484 1.00 28.72 322 LYS B O 1
ATOM 7418 N N . TYR C 1 323 ? 488.694 593.862 805.721 1.00 27.67 323 TYR B N 1
ATOM 7419 C CA . TYR C 1 323 ? 488.429 594.791 804.631 1.00 27.67 323 TYR B CA 1
ATOM 7420 C C . TYR C 1 323 ? 488.163 596.170 805.217 1.00 27.67 323 TYR B C 1
ATOM 7421 O O . TYR C 1 323 ? 488.113 596.349 806.436 1.00 27.67 323 TYR B O 1
ATOM 7430 N N . ALA C 1 324 ? 487.988 597.146 804.328 1.00 27.49 324 ALA B N 1
ATOM 7431 C CA . ALA C 1 324 ? 487.644 598.512 804.705 1.00 27.49 324 ALA B CA 1
ATOM 7432 C C . ALA C 1 324 ? 486.589 599.042 803.743 1.00 27.49 324 ALA B C 1
ATOM 7433 O O . ALA C 1 324 ? 486.886 599.291 802.571 1.00 27.49 324 ALA B O 1
ATOM 7435 N N . MET C 1 325 ? 485.365 599.217 804.238 1.00 27.44 325 MET B N 1
ATOM 7436 C CA . MET C 1 325 ? 484.274 599.748 803.433 1.00 27.44 325 MET B CA 1
ATOM 7437 C C . MET C 1 325 ? 483.505 600.792 804.227 1.00 27.44 325 MET B C 1
ATOM 7438 O O . MET C 1 325 ? 483.567 600.843 805.457 1.00 27.44 325 MET B O 1
ATOM 7443 N N . GLY C 1 326 ? 482.776 601.630 803.496 1.00 27.39 326 GLY B N 1
ATOM 7444 C CA . GLY C 1 326 ? 481.910 602.621 804.100 1.00 27.39 326 GLY B CA 1
ATOM 7445 C C . GLY C 1 326 ? 480.500 602.545 803.551 1.00 27.39 326 GLY B C 1
ATOM 7446 O O . GLY C 1 326 ? 480.306 602.467 802.336 1.00 27.39 326 GLY B O 1
ATOM 7447 N N . HIS C 1 327 ? 479.509 602.563 804.438 1.00 27.13 327 HIS B N 1
ATOM 7448 C CA . HIS C 1 327 ? 478.107 602.440 804.063 1.00 27.13 327 HIS B CA 1
ATOM 7449 C C . HIS C 1 327 ? 477.375 603.721 804.425 1.00 27.13 327 HIS B C 1
ATOM 7450 O O . HIS C 1 327 ? 477.496 604.213 805.552 1.00 27.13 327 HIS B O 1
ATOM 7457 N N . GLY C 1 328 ? 476.615 604.258 803.473 1.00 26.27 328 GLY B N 1
ATOM 7458 C CA . GLY C 1 328 ? 475.869 605.475 803.704 1.00 26.27 328 GLY B CA 1
ATOM 7459 C C . GLY C 1 328 ? 474.575 605.478 802.918 1.00 26.27 328 GLY B C 1
ATOM 7460 O O . GLY C 1 328 ? 474.446 604.825 801.879 1.00 26.27 328 GLY B O 1
ATOM 7461 N N . GLY C 1 329 ? 473.609 606.231 803.438 1.00 25.79 329 GLY B N 1
ATOM 7462 C CA . GLY C 1 329 ? 472.307 606.360 802.811 1.00 25.79 329 GLY B CA 1
ATOM 7463 C C . GLY C 1 329 ? 472.280 607.531 801.847 1.00 25.79 329 GLY B C 1
ATOM 7464 O O . GLY C 1 329 ? 472.586 608.666 802.218 1.00 25.79 329 GLY B O 1
ATOM 7465 N N . LEU C 1 330 ? 471.911 607.236 800.603 1.00 23.17 330 LEU B N 1
ATOM 7466 C CA . LEU C 1 330 ? 471.768 608.246 799.566 1.00 23.17 330 LEU B CA 1
ATOM 7467 C C . LEU C 1 330 ? 470.420 608.063 798.885 1.00 23.17 330 LEU B C 1
ATOM 7468 O O . LEU C 1 330 ? 469.899 606.950 798.800 1.00 23.17 330 LEU B O 1
ATOM 7473 N N . ARG C 1 331 ? 469.859 609.170 798.407 1.00 21.90 331 ARG B N 1
ATOM 7474 C CA . ARG C 1 331 ? 468.554 609.179 797.757 1.00 21.90 331 ARG B CA 1
ATOM 7475 C C . ARG C 1 331 ? 467.461 608.674 798.706 1.00 21.90 331 ARG B C 1
ATOM 7476 O O . ARG C 1 331 ? 466.916 607.584 798.510 1.00 21.90 331 ARG B O 1
ATOM 7484 N N . PRO C 1 332 ? 467.139 609.433 799.760 1.00 23.01 332 PRO B N 1
ATOM 7485 C CA . PRO C 1 332 ? 466.169 608.937 800.751 1.00 23.01 332 PRO B CA 1
ATOM 7486 C C . PRO C 1 332 ? 464.771 608.720 800.199 1.00 23.01 332 PRO B C 1
ATOM 7487 O O . PRO C 1 332 ? 463.978 608.001 800.822 1.00 23.01 332 PRO B O 1
ATOM 7491 N N . GLU C 1 333 ? 464.433 609.327 799.060 1.00 23.31 333 GLU B N 1
ATOM 7492 C CA . GLU C 1 333 ? 463.088 609.175 798.513 1.00 23.31 333 GLU B CA 1
ATOM 7493 C C . GLU C 1 333 ? 462.827 607.743 798.064 1.00 23.31 333 GLU B C 1
ATOM 7494 O O . GLU C 1 333 ? 461.671 607.331 797.919 1.00 23.31 333 GLU B O 1
ATOM 7500 N N . SER C 1 334 ? 463.890 606.968 797.834 1.00 21.85 334 SER B N 1
ATOM 7501 C CA . SER C 1 334 ? 463.718 605.590 797.387 1.00 21.85 334 SER B CA 1
ATOM 7502 C C . SER C 1 334 ? 463.472 604.649 798.559 1.00 21.85 334 SER B C 1
ATOM 7503 O O . SER C 1 334 ? 463.117 603.481 798.365 1.00 21.85 334 SER B O 1
ATOM 7506 N N . ALA C 1 335 ? 463.659 605.135 799.784 1.00 23.43 335 ALA B N 1
ATOM 7507 C CA . ALA C 1 335 ? 463.543 604.277 800.955 1.00 23.43 335 ALA B CA 1
ATOM 7508 C C . ALA C 1 335 ? 462.084 603.995 801.285 1.00 23.43 335 ALA B C 1
ATOM 7509 O O . ALA C 1 335 ? 461.170 604.531 800.652 1.00 23.43 335 ALA B O 1
ATOM 7511 N N . GLY C 1 336 ? 461.870 603.138 802.280 1.00 24.96 336 GLY B N 1
ATOM 7512 C CA . GLY C 1 336 ? 460.528 602.799 802.718 1.00 24.96 336 GLY B CA 1
ATOM 7513 C C . GLY C 1 336 ? 460.568 601.773 803.829 1.00 24.96 336 GLY B C 1
ATOM 7514 O O . GLY C 1 336 ? 461.629 601.250 804.183 1.00 24.96 336 GLY B O 1
ATOM 7515 N N . ALA C 1 337 ? 459.387 601.486 804.378 1.00 26.74 337 ALA B N 1
ATOM 7516 C CA . ALA C 1 337 ? 459.263 600.536 805.472 1.00 26.74 337 ALA B CA 1
ATOM 7517 C C . ALA C 1 337 ? 457.825 600.052 805.596 1.00 26.74 337 ALA B C 1
ATOM 7518 O O . ALA C 1 337 ? 456.908 600.613 804.992 1.00 26.74 337 ALA B O 1
ATOM 7520 N N . LEU C 1 338 ? 457.647 598.985 806.372 1.00 27.83 338 LEU B N 1
ATOM 7521 C CA . LEU C 1 338 ? 456.343 598.527 806.833 1.00 27.83 338 LEU B CA 1
ATOM 7522 C C . LEU C 1 338 ? 456.463 598.171 808.306 1.00 27.83 338 LEU B C 1
ATOM 7523 O O . LEU C 1 338 ? 457.309 597.352 808.680 1.00 27.83 338 LEU B O 1
ATOM 7528 N N . VAL C 1 339 ? 455.625 598.783 809.141 1.00 31.30 339 VAL B N 1
ATOM 7529 C CA . VAL C 1 339 ? 455.731 598.632 810.587 1.00 31.30 339 VAL B CA 1
ATOM 7530 C C . VAL C 1 339 ? 454.359 598.341 811.177 1.00 31.30 339 VAL B C 1
ATOM 7531 O O . VAL C 1 339 ? 453.324 598.617 810.565 1.00 31.30 339 VAL B O 1
ATOM 7535 N N . PHE C 1 340 ? 454.364 597.778 812.383 1.00 34.33 340 PHE B N 1
ATOM 7536 C CA . PHE C 1 340 ? 453.126 597.564 813.117 1.00 34.33 340 PHE B CA 1
ATOM 7537 C C . PHE C 1 340 ? 452.671 598.862 813.774 1.00 34.33 340 PHE B C 1
ATOM 7538 O O . PHE C 1 340 ? 453.483 599.733 814.095 1.00 34.33 340 PHE B O 1
ATOM 7546 N N . THR C 1 341 ? 451.361 598.990 813.970 1.00 39.05 341 THR B N 1
ATOM 7547 C CA . THR C 1 341 ? 450.822 600.174 814.624 1.00 39.05 341 THR B CA 1
ATOM 7548 C C . THR C 1 341 ? 451.223 600.195 816.093 1.00 39.05 341 THR B C 1
ATOM 7549 O O . THR C 1 341 ? 451.162 599.176 816.786 1.00 39.05 341 THR B O 1
ATOM 7553 N N . ALA C 1 342 ? 451.651 601.367 816.561 1.00 46.43 342 ALA B N 1
ATOM 7554 C CA . ALA C 1 342 ? 452.041 601.527 817.955 1.00 46.43 342 ALA B CA 1
ATOM 7555 C C . ALA C 1 342 ? 450.871 601.215 818.876 1.00 46.43 342 ALA B C 1
ATOM 7556 O O . ALA C 1 342 ? 449.741 601.650 818.637 1.00 46.43 342 ALA B O 1
ATOM 7558 N N . ALA C 1 343 ? 451.149 600.449 819.929 1.00 55.62 343 ALA B N 1
ATOM 7559 C CA . ALA C 1 343 ? 450.109 600.063 820.872 1.00 55.62 343 ALA B CA 1
ATOM 7560 C C . ALA C 1 343 ? 449.551 601.287 821.586 1.00 55.62 343 ALA B C 1
ATOM 7561 O O . ALA C 1 343 ? 450.293 602.197 821.967 1.00 55.62 343 ALA B O 1
ATOM 7563 N N . SER C 1 344 ? 448.232 601.308 821.755 1.00 64.90 344 SER B N 1
ATOM 7564 C CA . SER C 1 344 ? 447.582 602.420 822.433 1.00 64.90 344 SER B CA 1
ATOM 7565 C C . SER C 1 344 ? 447.969 602.450 823.905 1.00 64.90 344 SER B C 1
ATOM 7566 O O . SER C 1 344 ? 448.019 601.414 824.574 1.00 64.90 344 SER B O 1
ATOM 7569 N N . ALA C 1 345 ? 448.244 603.648 824.410 1.00 68.66 345 ALA B N 1
ATOM 7570 C CA . ALA C 1 345 ? 448.643 603.821 825.801 1.00 68.66 345 ALA B CA 1
ATOM 7571 C C . ALA C 1 345 ? 447.851 604.945 826.461 1.00 68.66 345 ALA B C 1
ATOM 7572 O O . ALA C 1 345 ? 447.642 604.940 827.674 1.00 68.66 345 ALA B O 1
ATOM 7574 N N . ALA D 1 2 ? 497.896 596.197 824.704 1.00 40.03 2 ALA C N 1
ATOM 7575 C CA . ALA D 1 2 ? 498.358 597.573 824.831 1.00 40.03 2 ALA C CA 1
ATOM 7576 C C . ALA D 1 2 ? 498.462 598.237 823.463 1.00 40.03 2 ALA C C 1
ATOM 7577 O O . ALA D 1 2 ? 498.853 597.605 822.483 1.00 40.03 2 ALA C O 1
ATOM 7579 N N . ASN D 1 3 ? 498.104 599.518 823.403 1.00 39.51 3 ASN C N 1
ATOM 7580 C CA . ASN D 1 3 ? 498.160 600.251 822.148 1.00 39.51 3 ASN C CA 1
ATOM 7581 C C . ASN D 1 3 ? 499.603 600.521 821.744 1.00 39.51 3 ASN C C 1
ATOM 7582 O O . ASN D 1 3 ? 500.460 600.801 822.587 1.00 39.51 3 ASN C O 1
ATOM 7587 N N . MET D 1 4 ? 499.869 600.435 820.444 1.00 40.45 4 MET C N 1
ATOM 7588 C CA . MET D 1 4 ? 501.194 600.743 819.929 1.00 40.45 4 MET C CA 1
ATOM 7589 C C . MET D 1 4 ? 501.498 602.227 820.086 1.00 40.45 4 MET C C 1
ATOM 7590 O O . MET D 1 4 ? 500.623 603.085 819.936 1.00 40.45 4 MET C O 1
ATOM 7595 N N . GLN D 1 5 ? 502.756 602.528 820.393 1.00 41.55 5 GLN C N 1
ATOM 7596 C CA . GLN D 1 5 ? 503.210 603.894 820.606 1.00 41.55 5 GLN C CA 1
ATOM 7597 C C . GLN D 1 5 ? 504.214 604.277 819.528 1.00 41.55 5 GLN C C 1
ATOM 7598 O O . GLN D 1 5 ? 504.996 603.439 819.067 1.00 41.55 5 GLN C O 1
ATOM 7604 N N . GLY D 1 6 ? 504.183 605.545 819.127 1.00 39.16 6 GLY C N 1
ATOM 7605 C CA . GLY D 1 6 ? 505.107 606.030 818.120 1.00 39.16 6 GLY C CA 1
ATOM 7606 C C . GLY D 1 6 ? 504.835 605.525 816.724 1.00 39.16 6 GLY C C 1
ATOM 7607 O O . GLY D 1 6 ? 505.734 605.548 815.880 1.00 39.16 6 GLY C O 1
ATOM 7608 N N . GLY D 1 7 ? 503.619 605.064 816.454 1.00 35.62 7 GLY C N 1
ATOM 7609 C CA . GLY D 1 7 ? 503.301 604.568 815.128 1.00 35.62 7 GLY C CA 1
ATOM 7610 C C . GLY D 1 7 ? 503.186 605.699 814.122 1.00 35.62 7 GLY C C 1
ATOM 7611 O O . GLY D 1 7 ? 502.742 606.803 814.441 1.00 35.62 7 GLY C O 1
ATOM 7612 N N . GLN D 1 8 ? 503.598 605.414 812.890 1.00 33.08 8 GLN C N 1
ATOM 7613 C CA . GLN D 1 8 ? 503.517 606.406 811.827 1.00 33.08 8 GLN C CA 1
ATOM 7614 C C . GLN D 1 8 ? 502.060 606.691 811.484 1.00 33.08 8 GLN C C 1
ATOM 7615 O O . GLN D 1 8 ? 501.335 605.811 811.011 1.00 33.08 8 GLN C O 1
ATOM 7621 N N . ARG D 1 9 ? 501.634 607.930 811.721 1.00 33.52 9 ARG C N 1
ATOM 7622 C CA . ARG D 1 9 ? 500.259 608.358 811.484 1.00 33.52 9 ARG C CA 1
ATOM 7623 C C . ARG D 1 9 ? 500.262 609.451 810.421 1.00 33.52 9 ARG C C 1
ATOM 7624 O O . ARG D 1 9 ? 500.795 610.544 810.641 1.00 33.52 9 ARG C O 1
ATOM 7632 N N . LEU D 1 10 ? 499.681 609.144 809.259 1.00 30.67 10 LEU C N 1
ATOM 7633 C CA . LEU D 1 10 ? 499.737 610.069 808.133 1.00 30.67 10 LEU C CA 1
ATOM 7634 C C . LEU D 1 10 ? 498.617 611.101 808.199 1.00 30.67 10 LEU C C 1
ATOM 7635 O O . LEU D 1 10 ? 498.748 612.201 807.648 1.00 30.67 10 LEU C O 1
ATOM 7640 N N . GLY D 1 11 ? 497.509 610.766 808.860 1.00 31.19 11 GLY C N 1
ATOM 7641 C CA . GLY D 1 11 ? 496.375 611.673 808.880 1.00 31.19 11 GLY C CA 1
ATOM 7642 C C . GLY D 1 11 ? 496.601 612.897 809.746 1.00 31.19 11 GLY C C 1
ATOM 7643 O O . GLY D 1 11 ? 496.223 614.010 809.374 1.00 31.19 11 GLY C O 1
ATOM 7644 N N . THR D 1 12 ? 497.218 612.711 810.912 1.00 35.33 12 THR C N 1
ATOM 7645 C CA . THR D 1 12 ? 497.389 613.813 811.848 1.00 35.33 12 THR C CA 1
ATOM 7646 C C . THR D 1 12 ? 498.360 614.840 811.273 1.00 35.33 12 THR C C 1
ATOM 7647 O O . THR D 1 12 ? 499.310 614.495 810.565 1.00 35.33 12 THR C O 1
ATOM 7651 N N . ASN D 1 13 ? 498.110 616.116 811.576 1.00 37.40 13 ASN C N 1
ATOM 7652 C CA . ASN D 1 13 ? 498.825 617.196 810.901 1.00 37.40 13 ASN C CA 1
ATOM 7653 C C . ASN D 1 13 ? 500.263 617.327 811.390 1.00 37.40 13 ASN C C 1
ATOM 7654 O O . ASN D 1 13 ? 501.174 617.563 810.586 1.00 37.40 13 ASN C O 1
ATOM 7659 N N . GLN D 1 14 ? 500.490 617.179 812.694 1.00 39.41 14 GLN C N 1
ATOM 7660 C CA . GLN D 1 14 ? 501.756 617.580 813.328 1.00 39.41 14 GLN C CA 1
ATOM 7661 C C . GLN D 1 14 ? 501.949 619.061 813.003 1.00 39.41 14 GLN C C 1
ATOM 7662 O O . GLN D 1 14 ? 501.068 619.870 813.334 1.00 39.41 14 GLN C O 1
ATOM 7668 N N . GLY D 1 15 ? 503.052 619.461 812.384 1.00 41.08 15 GLY C N 1
ATOM 7669 C CA . GLY D 1 15 ? 503.307 620.862 812.124 1.00 41.08 15 GLY C CA 1
ATOM 7670 C C . GLY D 1 15 ? 503.783 621.598 813.365 1.00 41.08 15 GLY C C 1
ATOM 7671 O O . GLY D 1 15 ? 503.594 621.163 814.500 1.00 41.08 15 GLY C O 1
ATOM 7672 N N . LYS D 1 16 ? 504.422 622.745 813.132 1.00 42.74 16 LYS C N 1
ATOM 7673 C CA . LYS D 1 16 ? 504.999 623.499 814.241 1.00 42.74 16 LYS C CA 1
ATOM 7674 C C . LYS D 1 16 ? 503.912 624.128 815.107 1.00 42.74 16 LYS C C 1
ATOM 7675 O O . LYS D 1 16 ? 503.985 624.085 816.340 1.00 42.74 16 LYS C O 1
ATOM 7681 N N . GLY D 1 17 ? 502.897 624.713 814.480 1.00 44.34 17 GLY C N 1
ATOM 7682 C CA . GLY D 1 17 ? 501.853 625.386 815.229 1.00 44.34 17 GLY C CA 1
ATOM 7683 C C . GLY D 1 17 ? 500.450 624.874 814.976 1.00 44.34 17 GLY C C 1
ATOM 7684 O O . GLY D 1 17 ? 499.479 625.455 815.471 1.00 44.34 17 GLY C O 1
ATOM 7685 N N . GLN D 1 18 ? 500.321 623.792 814.212 1.00 45.13 18 GLN C N 1
ATOM 7686 C CA . GLN D 1 18 ? 499.003 623.280 813.868 1.00 45.13 18 GLN C CA 1
ATOM 7687 C C . GLN D 1 18 ? 498.358 622.584 815.060 1.00 45.13 18 GLN C C 1
ATOM 7688 O O . GLN D 1 18 ? 499.041 622.123 815.979 1.00 45.13 18 GLN C O 1
ATOM 7694 N N . SER D 1 19 ? 497.024 622.515 815.040 1.00 45.40 19 SER C N 1
ATOM 7695 C CA . SER D 1 19 ? 496.290 621.913 816.150 1.00 45.40 19 SER C CA 1
ATOM 7696 C C . SER D 1 19 ? 496.516 620.408 816.209 1.00 45.40 19 SER C C 1
ATOM 7697 O O . SER D 1 19 ? 496.764 619.848 817.283 1.00 45.40 19 SER C O 1
ATOM 7700 N N . ALA D 1 20 ? 496.424 619.734 815.062 1.00 43.23 20 ALA C N 1
ATOM 7701 C CA . ALA D 1 20 ? 496.641 618.298 814.910 1.00 43.23 20 ALA C CA 1
ATOM 7702 C C . ALA D 1 20 ? 495.690 617.456 815.749 1.00 43.23 20 ALA C C 1
ATOM 7703 O O . ALA D 1 20 ? 496.040 616.330 816.125 1.00 43.23 20 ALA C O 1
ATOM 7705 N N . ALA D 1 21 ? 494.496 617.965 816.061 1.00 40.62 21 ALA C N 1
ATOM 7706 C CA . ALA D 1 21 ? 493.541 617.185 816.842 1.00 40.62 21 ALA C CA 1
ATOM 7707 C C . ALA D 1 21 ? 492.857 616.126 815.987 1.00 40.62 21 ALA C C 1
ATOM 7708 O O . ALA D 1 21 ? 492.554 615.028 816.468 1.00 40.62 21 ALA C O 1
ATOM 7710 N N . ASP D 1 22 ? 492.603 616.436 814.719 1.00 36.61 22 ASP C N 1
ATOM 7711 C CA . ASP D 1 22 ? 491.880 615.549 813.817 1.00 36.61 22 ASP C CA 1
ATOM 7712 C C . ASP D 1 22 ? 492.825 614.471 813.304 1.00 36.61 22 ASP C C 1
ATOM 7713 O O . ASP D 1 22 ? 493.924 614.778 812.829 1.00 36.61 22 ASP C O 1
ATOM 7718 N N . LYS D 1 23 ? 492.396 613.210 813.402 1.00 33.52 23 LYS C N 1
ATOM 7719 C CA . LYS D 1 23 ? 493.249 612.104 812.978 1.00 33.52 23 LYS C CA 1
ATOM 7720 C C . LYS D 1 23 ? 493.178 611.888 811.472 1.00 33.52 23 LYS C C 1
ATOM 7721 O O . LYS D 1 23 ? 494.011 611.170 810.906 1.00 33.52 23 LYS C O 1
ATOM 7727 N N . LEU D 1 24 ? 492.192 612.486 810.806 1.00 30.27 24 LEU C N 1
ATOM 7728 C CA . LEU D 1 24 ? 492.012 612.341 809.368 1.00 30.27 24 LEU C CA 1
ATOM 7729 C C . LEU D 1 24 ? 492.153 613.665 808.626 1.00 30.27 24 LEU C C 1
ATOM 7730 O O . LEU D 1 24 ? 491.512 613.858 807.588 1.00 30.27 24 LEU C O 1
ATOM 7735 N N . ALA D 1 25 ? 492.976 614.582 809.139 1.00 29.09 25 ALA C N 1
ATOM 7736 C CA . ALA D 1 25 ? 493.073 615.908 808.541 1.00 29.09 25 ALA C CA 1
ATOM 7737 C C . ALA D 1 25 ? 493.750 615.867 807.178 1.00 29.09 25 ALA C C 1
ATOM 7738 O O . ALA D 1 25 ? 493.266 616.475 806.217 1.00 29.09 25 ALA C O 1
ATOM 7740 N N . LEU D 1 26 ? 494.875 615.156 807.070 1.00 27.59 26 LEU C N 1
ATOM 7741 C CA . LEU D 1 26 ? 495.648 615.188 805.831 1.00 27.59 26 LEU C CA 1
ATOM 7742 C C . LEU D 1 26 ? 494.973 614.389 804.726 1.00 27.59 26 LEU C C 1
ATOM 7743 O O . LEU D 1 26 ? 495.144 614.692 803.540 1.00 27.59 26 LEU C O 1
ATOM 7748 N N . PHE D 1 27 ? 494.213 613.357 805.087 1.00 26.00 27 PHE C N 1
ATOM 7749 C CA . PHE D 1 27 ? 493.445 612.631 804.085 1.00 26.00 27 PHE C CA 1
ATOM 7750 C C . PHE D 1 27 ? 492.351 613.526 803.522 1.00 26.00 27 PHE C C 1
ATOM 7751 O O . PHE D 1 27 ? 491.743 614.321 804.243 1.00 26.00 27 PHE C O 1
ATOM 7759 N N . LEU D 1 28 ? 492.106 613.400 802.222 1.00 23.40 28 LEU C N 1
ATOM 7760 C CA . LEU D 1 28 ? 491.156 614.252 801.523 1.00 23.40 28 LEU C CA 1
ATOM 7761 C C . LEU D 1 28 ? 490.093 613.401 800.846 1.00 23.40 28 LEU C C 1
ATOM 7762 O O . LEU D 1 28 ? 490.393 612.347 800.277 1.00 23.40 28 LEU C O 1
ATOM 7767 N N . LYS D 1 29 ? 488.844 613.857 800.928 1.00 24.69 29 LYS C N 1
ATOM 7768 C CA . LYS D 1 29 ? 487.747 613.144 800.289 1.00 24.69 29 LYS C CA 1
ATOM 7769 C C . LYS D 1 29 ? 487.843 613.275 798.775 1.00 24.69 29 LYS C C 1
ATOM 7770 O O . LYS D 1 29 ? 488.406 614.235 798.244 1.00 24.69 29 LYS C O 1
ATOM 7776 N N . VAL D 1 30 ? 487.282 612.293 798.078 1.00 24.49 30 VAL C N 1
ATOM 7777 C CA . VAL D 1 30 ? 487.361 612.223 796.626 1.00 24.49 30 VAL C CA 1
ATOM 7778 C C . VAL D 1 30 ? 485.957 612.253 796.047 1.00 24.49 30 VAL C C 1
ATOM 7779 O O . VAL D 1 30 ? 484.969 611.984 796.737 1.00 24.49 30 VAL C O 1
ATOM 7783 N N . PHE D 1 31 ? 485.874 612.597 794.765 1.00 24.85 31 PHE C N 1
ATOM 7784 C CA . PHE D 1 31 ? 484.594 612.596 794.073 1.00 24.85 31 PHE C CA 1
ATOM 7785 C C . PHE D 1 31 ? 484.119 611.166 793.851 1.00 24.85 31 PHE C C 1
ATOM 7786 O O . PHE D 1 31 ? 484.894 610.289 793.463 1.00 24.85 31 PHE C O 1
ATOM 7794 N N . GLY D 1 32 ? 482.835 610.933 794.109 1.00 26.67 32 GLY C N 1
ATOM 7795 C CA . GLY D 1 32 ? 482.273 609.617 793.904 1.00 26.67 32 GLY C CA 1
ATOM 7796 C C . GLY D 1 32 ? 482.147 609.262 792.435 1.00 26.67 32 GLY C C 1
ATOM 7797 O O . GLY D 1 32 ? 482.629 609.964 791.545 1.00 26.67 32 GLY C O 1
ATOM 7798 N N . GLY D 1 33 ? 481.485 608.135 792.184 1.00 29.14 33 GLY C N 1
ATOM 7799 C CA . GLY D 1 33 ? 481.368 607.648 790.820 1.00 29.14 33 GLY C CA 1
ATOM 7800 C C . GLY D 1 33 ? 480.573 608.574 789.917 1.00 29.14 33 GLY C C 1
ATOM 7801 O O . GLY D 1 33 ? 480.998 608.881 788.801 1.00 29.14 33 GLY C O 1
ATOM 7802 N N . GLU D 1 34 ? 479.414 609.036 790.386 1.00 28.53 34 GLU C N 1
ATOM 7803 C CA . GLU D 1 34 ? 478.483 609.766 789.541 1.00 28.53 34 GLU C CA 1
ATOM 7804 C C . GLU D 1 34 ? 477.716 610.796 790.356 1.00 28.53 34 GLU C C 1
ATOM 7805 O O . GLU D 1 34 ? 477.720 610.758 791.590 1.00 28.53 34 GLU C O 1
ATOM 7811 N N . VAL D 1 35 ? 477.061 611.718 789.648 1.00 25.08 35 VAL C N 1
ATOM 7812 C CA . VAL D 1 35 ? 476.208 612.705 790.295 1.00 25.08 35 VAL C CA 1
ATOM 7813 C C . VAL D 1 35 ? 474.774 612.185 790.349 1.00 25.08 35 VAL C C 1
ATOM 7814 O O . VAL D 1 35 ? 474.273 611.566 789.401 1.00 25.08 35 VAL C O 1
ATOM 7818 N N . LEU D 1 36 ? 474.112 612.423 791.478 1.00 23.11 36 LEU C N 1
ATOM 7819 C CA . LEU D 1 36 ? 472.749 611.959 791.692 1.00 23.11 36 LEU C CA 1
ATOM 7820 C C . LEU D 1 36 ? 471.759 613.009 791.207 1.00 23.11 36 LEU C C 1
ATOM 7821 O O . LEU D 1 36 ? 471.554 614.030 791.868 1.00 23.11 36 LEU C O 1
ATOM 7826 N N . THR D 1 37 ? 471.135 612.749 790.063 1.00 24.26 37 THR C N 1
ATOM 7827 C CA . THR D 1 37 ? 470.216 613.688 789.441 1.00 24.26 37 THR C CA 1
ATOM 7828 C C . THR D 1 37 ? 468.782 613.315 789.790 1.00 24.26 37 THR C C 1
ATOM 7829 O O . THR D 1 37 ? 468.468 612.136 789.984 1.00 24.26 37 THR C O 1
ATOM 7833 N N . ALA D 1 38 ? 467.921 614.327 789.875 1.00 23.29 38 ALA C N 1
ATOM 7834 C CA . ALA D 1 38 ? 466.527 614.098 790.227 1.00 23.29 38 ALA C CA 1
ATOM 7835 C C . ALA D 1 38 ? 465.841 613.242 789.170 1.00 23.29 38 ALA C C 1
ATOM 7836 O O . ALA D 1 38 ? 466.164 613.314 787.982 1.00 23.29 38 ALA C O 1
ATOM 7838 N N . PHE D 1 39 ? 464.892 612.422 789.614 1.00 22.42 39 PHE C N 1
ATOM 7839 C CA . PHE D 1 39 ? 464.213 611.501 788.713 1.00 22.42 39 PHE C CA 1
ATOM 7840 C C . PHE D 1 39 ? 463.394 612.261 787.678 1.00 22.42 39 PHE C C 1
ATOM 7841 O O . PHE D 1 39 ? 462.830 613.322 787.959 1.00 22.42 39 PHE C O 1
ATOM 7849 N N . ALA D 1 40 ? 463.329 611.703 786.472 1.00 22.45 40 ALA C N 1
ATOM 7850 C CA . ALA D 1 40 ? 462.610 612.345 785.381 1.00 22.45 40 ALA C CA 1
ATOM 7851 C C . ALA D 1 40 ? 461.104 612.279 785.607 1.00 22.45 40 ALA C C 1
ATOM 7852 O O . ALA D 1 40 ? 460.588 611.331 786.202 1.00 22.45 40 ALA C O 1
ATOM 7854 N N . ARG D 1 41 ? 460.403 613.299 785.125 1.00 22.81 41 ARG C N 1
ATOM 7855 C CA . ARG D 1 41 ? 458.951 613.383 785.211 1.00 22.81 41 ARG C CA 1
ATOM 7856 C C . ARG D 1 41 ? 458.369 613.362 783.804 1.00 22.81 41 ARG C C 1
ATOM 7857 O O . ARG D 1 41 ? 458.869 614.054 782.911 1.00 22.81 41 ARG C O 1
ATOM 7865 N N . THR D 1 42 ? 457.318 612.569 783.612 1.00 23.88 42 THR C N 1
ATOM 7866 C CA . THR D 1 42 ? 456.758 612.303 782.294 1.00 23.88 42 THR C CA 1
ATOM 7867 C C . THR D 1 42 ? 455.360 612.901 782.183 1.00 23.88 42 THR C C 1
ATOM 7868 O O . THR D 1 42 ? 454.595 612.896 783.152 1.00 23.88 42 THR C O 1
ATOM 7872 N N . SER D 1 43 ? 455.038 613.420 780.998 1.00 23.85 43 SER C N 1
ATOM 7873 C CA . SER D 1 43 ? 453.745 614.039 780.735 1.00 23.85 43 SER C CA 1
ATOM 7874 C C . SER D 1 43 ? 452.739 612.970 780.325 1.00 23.85 43 SER C C 1
ATOM 7875 O O . SER D 1 43 ? 453.081 612.037 779.592 1.00 23.85 43 SER C O 1
ATOM 7878 N N . VAL D 1 44 ? 451.498 613.109 780.799 1.00 23.60 44 VAL C N 1
ATOM 7879 C CA . VAL D 1 44 ? 450.484 612.095 780.526 1.00 23.60 44 VAL C CA 1
ATOM 7880 C C . VAL D 1 44 ? 449.410 612.633 779.587 1.00 23.60 44 VAL C C 1
ATOM 7881 O O . VAL D 1 44 ? 448.845 611.885 778.780 1.00 23.60 44 VAL C O 1
ATOM 7885 N N . THR D 1 45 ? 449.109 613.928 779.672 1.00 23.91 45 THR C N 1
ATOM 7886 C CA . THR D 1 45 ? 447.982 614.509 778.954 1.00 23.91 45 THR C CA 1
ATOM 7887 C C . THR D 1 45 ? 448.331 614.952 777.541 1.00 23.91 45 THR C C 1
ATOM 7888 O O . THR D 1 45 ? 447.462 615.499 776.856 1.00 23.91 45 THR C O 1
ATOM 7892 N N . THR D 1 46 ? 449.566 614.726 777.088 1.00 26.16 46 THR C N 1
ATOM 7893 C CA . THR D 1 46 ? 450.005 615.284 775.812 1.00 26.16 46 THR C CA 1
ATOM 7894 C C . THR D 1 46 ? 449.150 614.784 774.654 1.00 26.16 46 THR C C 1
ATOM 7895 O O . THR D 1 46 ? 448.767 615.565 773.774 1.00 26.16 46 THR C O 1
ATOM 7899 N N . ASN D 1 47 ? 448.832 613.494 774.639 1.00 26.00 47 ASN C N 1
ATOM 7900 C CA . ASN D 1 47 ? 448.079 612.901 773.542 1.00 26.00 47 ASN C CA 1
ATOM 7901 C C . ASN D 1 47 ? 446.617 612.651 773.885 1.00 26.00 47 ASN C C 1
ATOM 7902 O O . ASN D 1 47 ? 445.941 611.930 773.145 1.00 26.00 47 ASN C O 1
ATOM 7907 N N . ARG D 1 48 ? 446.109 613.221 774.977 1.00 23.73 48 ARG C N 1
ATOM 7908 C CA . ARG D 1 48 ? 444.762 612.932 775.443 1.00 23.73 48 ARG C CA 1
ATOM 7909 C C . ARG D 1 48 ? 443.783 614.081 775.240 1.00 23.73 48 ARG C C 1
ATOM 7910 O O . ARG D 1 48 ? 442.660 614.012 775.748 1.00 23.73 48 ARG C O 1
ATOM 7918 N N . HIS D 1 49 ? 444.165 615.137 774.521 1.00 24.30 49 HIS C N 1
ATOM 7919 C CA . HIS D 1 49 ? 443.227 616.215 774.244 1.00 24.30 49 HIS C CA 1
ATOM 7920 C C . HIS D 1 49 ? 443.558 616.882 772.914 1.00 24.30 49 HIS C C 1
ATOM 7921 O O . HIS D 1 49 ? 444.331 616.368 772.104 1.00 24.30 49 HIS C O 1
ATOM 7928 N N . MET D 1 50 ? 442.949 618.054 772.706 1.00 26.20 50 MET C N 1
ATOM 7929 C CA . MET D 1 50 ? 442.743 618.575 771.356 1.00 26.20 50 MET C CA 1
ATOM 7930 C C . MET D 1 50 ? 444.040 619.069 770.718 1.00 26.20 50 MET C C 1
ATOM 7931 O O . MET D 1 50 ? 444.336 618.735 769.565 1.00 26.20 50 MET C O 1
ATOM 7936 N N . GLN D 1 51 ? 444.826 619.865 771.449 1.00 26.34 51 GLN C N 1
ATOM 7937 C CA . GLN D 1 51 ? 446.096 620.398 770.936 1.00 26.34 51 GLN C CA 1
ATOM 7938 C C . GLN D 1 51 ? 445.908 621.214 769.656 1.00 26.34 51 GLN C C 1
ATOM 7939 O O . GLN D 1 51 ? 446.396 620.847 768.586 1.00 26.34 51 GLN C O 1
ATOM 7945 N N . ARG D 1 52 ? 445.193 622.331 769.761 1.00 26.34 52 ARG C N 1
ATOM 7946 C CA . ARG D 1 52 ? 445.077 623.239 768.625 1.00 26.34 52 ARG C CA 1
ATOM 7947 C C . ARG D 1 52 ? 446.153 624.320 768.680 1.00 26.34 52 ARG C C 1
ATOM 7948 O O . ARG D 1 52 ? 446.786 624.549 769.712 1.00 26.34 52 ARG C O 1
ATOM 7956 N N . GLN D 1 53 ? 446.358 624.982 767.543 1.00 26.50 53 GLN C N 1
ATOM 7957 C CA . GLN D 1 53 ? 447.381 626.008 767.395 1.00 26.50 53 GLN C CA 1
ATOM 7958 C C . GLN D 1 53 ? 446.835 627.169 766.575 1.00 26.50 53 GLN C C 1
ATOM 7959 O O . GLN D 1 53 ? 446.171 626.952 765.557 1.00 26.50 53 GLN C O 1
ATOM 7965 N N . ILE D 1 54 ? 447.121 628.392 767.015 1.00 24.54 54 ILE C N 1
ATOM 7966 C CA . ILE D 1 54 ? 446.728 629.605 766.310 1.00 24.54 54 ILE C CA 1
ATOM 7967 C C . ILE D 1 54 ? 447.967 630.457 766.084 1.00 24.54 54 ILE C C 1
ATOM 7968 O O . ILE D 1 54 ? 449.010 630.228 766.704 1.00 24.54 54 ILE C O 1
ATOM 7973 N N . SER D 1 55 ? 447.850 631.435 765.192 1.00 25.14 55 SER C N 1
ATOM 7974 C CA . SER D 1 55 ? 448.917 632.386 764.914 1.00 25.14 55 SER C CA 1
ATOM 7975 C C . SER D 1 55 ? 448.394 633.803 765.099 1.00 25.14 55 SER C C 1
ATOM 7976 O O . SER D 1 55 ? 447.364 634.167 764.520 1.00 25.14 55 SER C O 1
ATOM 7979 N N . SER D 1 56 ? 449.104 634.594 765.906 1.00 24.33 56 SER C N 1
ATOM 7980 C CA . SER D 1 56 ? 448.800 636.013 766.099 1.00 24.33 56 SER C CA 1
ATOM 7981 C C . SER D 1 56 ? 447.373 636.225 766.597 1.00 24.33 56 SER C C 1
ATOM 7982 O O . SER D 1 56 ? 446.542 636.831 765.919 1.00 24.33 56 SER C O 1
ATOM 7985 N N . GLY D 1 57 ? 447.082 635.722 767.794 1.00 22.14 57 GLY C N 1
ATOM 7986 C CA . GLY D 1 57 ? 445.769 635.915 768.375 1.00 22.14 57 GLY C CA 1
ATOM 7987 C C . GLY D 1 57 ? 445.781 636.056 769.881 1.00 22.14 57 GLY C C 1
ATOM 7988 O O . GLY D 1 57 ? 446.605 635.445 770.567 1.00 22.14 57 GLY C O 1
ATOM 7989 N N . LYS D 1 58 ? 444.866 636.873 770.409 1.00 21.77 58 LYS C N 1
ATOM 7990 C CA . LYS D 1 58 ? 444.719 636.983 771.856 1.00 21.77 58 LYS C CA 1
ATOM 7991 C C . LYS D 1 58 ? 444.045 635.747 772.437 1.00 21.77 58 LYS C C 1
ATOM 7992 O O . LYS D 1 58 ? 444.419 635.272 773.515 1.00 21.77 58 LYS C O 1
ATOM 7998 N N . SER D 1 59 ? 443.049 635.214 771.734 1.00 22.85 59 SER C N 1
ATOM 7999 C CA . SER D 1 59 ? 442.235 634.117 772.230 1.00 22.85 59 SER C CA 1
ATOM 8000 C C . SER D 1 59 ? 441.678 633.335 771.050 1.00 22.85 59 SER C C 1
ATOM 8001 O O . SER D 1 59 ? 441.724 633.786 769.904 1.00 22.85 59 SER C O 1
ATOM 8004 N N . ALA D 1 60 ? 441.148 632.152 771.343 1.00 22.20 60 ALA C N 1
ATOM 8005 C CA . ALA D 1 60 ? 440.570 631.272 770.337 1.00 22.20 60 ALA C CA 1
ATOM 8006 C C . ALA D 1 60 ? 439.109 631.023 770.675 1.00 22.20 60 ALA C C 1
ATOM 8007 O O . ALA D 1 60 ? 438.763 630.847 771.846 1.00 22.20 60 ALA C O 1
ATOM 8009 N N . GLN D 1 61 ? 438.258 631.014 769.651 1.00 22.91 61 GLN C N 1
ATOM 8010 C CA . GLN D 1 61 ? 436.825 630.835 769.822 1.00 22.91 61 GLN C CA 1
ATOM 8011 C C . GLN D 1 61 ? 436.392 629.507 769.222 1.00 22.91 61 GLN C C 1
ATOM 8012 O O . GLN D 1 61 ? 436.662 629.229 768.049 1.00 22.91 61 GLN C O 1
ATOM 8018 N N . PHE D 1 62 ? 435.705 628.697 770.022 1.00 22.24 62 PHE C N 1
ATOM 8019 C CA . PHE D 1 62 ? 435.140 627.435 769.564 1.00 22.24 62 PHE C CA 1
ATOM 8020 C C . PHE D 1 62 ? 433.633 627.468 769.759 1.00 22.24 62 PHE C C 1
ATOM 8021 O O . PHE D 1 62 ? 433.158 627.327 770.899 1.00 22.24 62 PHE C O 1
ATOM 8029 N N . PRO D 1 63 ? 432.843 627.655 768.704 1.00 21.72 63 PRO C N 1
ATOM 8030 C CA . PRO D 1 63 ? 431.386 627.683 768.869 1.00 21.72 63 PRO C CA 1
ATOM 8031 C C . PRO D 1 63 ? 430.821 626.285 769.061 1.00 21.72 63 PRO C C 1
ATOM 8032 O O . PRO D 1 63 ? 431.437 625.287 768.687 1.00 21.72 63 PRO C O 1
ATOM 8036 N N . VAL D 1 64 ? 429.629 626.222 769.652 1.00 21.75 64 VAL C N 1
ATOM 8037 C CA . VAL D 1 64 ? 428.916 624.966 769.845 1.00 21.75 64 VAL C CA 1
ATOM 8038 C C . VAL D 1 64 ? 427.524 625.115 769.252 1.00 21.75 64 VAL C C 1
ATOM 8039 O O . VAL D 1 64 ? 427.010 626.232 769.123 1.00 21.75 64 VAL C O 1
ATOM 8043 N N . ILE D 1 65 ? 426.917 623.989 768.887 1.00 21.10 65 ILE C N 1
ATOM 8044 C CA . ILE D 1 65 ? 425.590 623.958 768.285 1.00 21.10 65 ILE C CA 1
ATOM 8045 C C . ILE D 1 65 ? 424.740 622.959 769.054 1.00 21.10 65 ILE C C 1
ATOM 8046 O O . ILE D 1 65 ? 425.177 621.830 769.305 1.00 21.10 65 ILE C O 1
ATOM 8051 N N . GLY D 1 66 ? 423.531 623.373 769.427 1.00 21.54 66 GLY C N 1
ATOM 8052 C CA . GLY D 1 66 ? 422.644 622.499 770.161 1.00 21.54 66 GLY C CA 1
ATOM 8053 C C . GLY D 1 66 ? 421.880 621.547 769.261 1.00 21.54 66 GLY C C 1
ATOM 8054 O O . GLY D 1 66 ? 422.229 621.319 768.104 1.00 21.54 66 GLY C O 1
ATOM 8055 N N . ARG D 1 67 ? 420.813 620.980 769.817 1.00 22.89 67 ARG C N 1
ATOM 8056 C CA . ARG D 1 67 ? 419.987 620.036 769.083 1.00 22.89 67 ARG C CA 1
ATOM 8057 C C . ARG D 1 67 ? 418.580 620.594 768.883 1.00 22.89 67 ARG C C 1
ATOM 8058 O O . ARG D 1 67 ? 418.216 621.652 769.404 1.00 22.89 67 ARG C O 1
ATOM 8066 N N . THR D 1 68 ? 417.780 619.861 768.112 1.00 24.01 68 THR C N 1
ATOM 8067 C CA . THR D 1 68 ? 416.407 620.241 767.819 1.00 24.01 68 THR C CA 1
ATOM 8068 C C . THR D 1 68 ? 415.496 619.037 768.014 1.00 24.01 68 THR C C 1
ATOM 8069 O O . THR D 1 68 ? 415.943 617.887 768.026 1.00 24.01 68 THR C O 1
ATOM 8073 N N . LYS D 1 69 ? 414.203 619.315 768.172 1.00 25.88 69 LYS C N 1
ATOM 8074 C CA . LYS D 1 69 ? 413.202 618.283 768.398 1.00 25.88 69 LYS C CA 1
ATOM 8075 C C . LYS D 1 69 ? 411.998 618.538 767.505 1.00 25.88 69 LYS C C 1
ATOM 8076 O O . LYS D 1 69 ? 411.656 619.693 767.232 1.00 25.88 69 LYS C O 1
ATOM 8082 N N . ALA D 1 70 ? 411.362 617.460 767.051 1.00 23.49 70 ALA C N 1
ATOM 8083 C CA . ALA D 1 70 ? 410.319 617.562 766.042 1.00 23.49 70 ALA C CA 1
ATOM 8084 C C . ALA D 1 70 ? 408.937 617.673 766.676 1.00 23.49 70 ALA C C 1
ATOM 8085 O O . ALA D 1 70 ? 408.768 617.543 767.891 1.00 23.49 70 ALA C O 1
ATOM 8087 N N . ALA D 1 71 ? 407.939 617.917 765.828 1.00 24.77 71 ALA C N 1
ATOM 8088 C CA . ALA D 1 71 ? 406.558 618.060 766.255 1.00 24.77 71 ALA C CA 1
ATOM 8089 C C . ALA D 1 71 ? 405.634 617.671 765.111 1.00 24.77 71 ALA C C 1
ATOM 8090 O O . ALA D 1 71 ? 406.060 617.566 763.958 1.00 24.77 71 ALA C O 1
ATOM 8092 N N . TYR D 1 72 ? 404.363 617.455 765.441 1.00 24.57 72 TYR C N 1
ATOM 8093 C CA . TYR D 1 72 ? 403.387 617.059 764.436 1.00 24.57 72 TYR C CA 1
ATOM 8094 C C . TYR D 1 72 ? 402.647 618.274 763.891 1.00 24.57 72 TYR C C 1
ATOM 8095 O O . TYR D 1 72 ? 402.175 619.127 764.645 1.00 24.57 72 TYR C O 1
ATOM 8104 N N . LEU D 1 73 ? 402.547 618.346 762.566 1.00 25.16 73 LEU C N 1
ATOM 8105 C CA . LEU D 1 73 ? 401.898 619.455 761.876 1.00 25.16 73 LEU C CA 1
ATOM 8106 C C . LEU D 1 73 ? 400.540 618.988 761.364 1.00 25.16 73 LEU C C 1
ATOM 8107 O O . LEU D 1 73 ? 400.460 618.293 760.346 1.00 25.16 73 LEU C O 1
ATOM 8112 N N . GLN D 1 74 ? 399.481 619.370 762.072 1.00 27.29 74 GLN C N 1
ATOM 8113 C CA . GLN D 1 74 ? 398.135 619.061 761.625 1.00 27.29 74 GLN C CA 1
ATOM 8114 C C . GLN D 1 74 ? 397.829 619.815 760.331 1.00 27.29 74 GLN C C 1
ATOM 8115 O O . GLN D 1 74 ? 398.367 620.900 760.097 1.00 27.29 74 GLN C O 1
ATOM 8121 N N . PRO D 1 75 ? 396.981 619.256 759.469 1.00 25.37 75 PRO C N 1
ATOM 8122 C CA . PRO D 1 75 ? 396.611 619.973 758.245 1.00 25.37 75 PRO C CA 1
ATOM 8123 C C . PRO D 1 75 ? 395.903 621.279 758.574 1.00 25.37 75 PRO C C 1
ATOM 8124 O O . PRO D 1 75 ? 394.926 621.309 759.325 1.00 25.37 75 PRO C O 1
ATOM 8128 N N . GLY D 1 76 ? 396.412 622.365 758.000 1.00 26.19 76 GLY C N 1
ATOM 8129 C CA . GLY D 1 76 ? 395.915 623.687 758.315 1.00 26.19 76 GLY C CA 1
ATOM 8130 C C . GLY D 1 76 ? 396.687 624.423 759.385 1.00 26.19 76 GLY C C 1
ATOM 8131 O O . GLY D 1 76 ? 396.196 625.440 759.888 1.00 26.19 76 GLY C O 1
ATOM 8132 N N . GLU D 1 77 ? 397.874 623.947 759.752 1.00 26.02 77 GLU C N 1
ATOM 8133 C CA . GLU D 1 77 ? 398.706 624.584 760.764 1.00 26.02 77 GLU C CA 1
ATOM 8134 C C . GLU D 1 77 ? 399.988 625.090 760.118 1.00 26.02 77 GLU C C 1
ATOM 8135 O O . GLU D 1 77 ? 400.520 624.454 759.203 1.00 26.02 77 GLU C O 1
ATOM 8141 N N . SER D 1 78 ? 400.479 626.228 760.599 1.00 24.76 78 SER C N 1
ATOM 8142 C CA . SER D 1 78 ? 401.670 626.836 760.023 1.00 24.76 78 SER C CA 1
ATOM 8143 C C . SER D 1 78 ? 402.921 626.362 760.752 1.00 24.76 78 SER C C 1
ATOM 8144 O O . SER D 1 78 ? 402.901 626.148 761.967 1.00 24.76 78 SER C O 1
ATOM 8147 N N . LEU D 1 79 ? 404.012 626.197 760.003 1.00 23.97 79 LEU C N 1
ATOM 8148 C CA . LEU D 1 79 ? 405.282 625.824 760.616 1.00 23.97 79 LEU C CA 1
ATOM 8149 C C . LEU D 1 79 ? 405.847 626.965 761.453 1.00 23.97 79 LEU C C 1
ATOM 8150 O O . LEU D 1 79 ? 406.616 626.733 762.393 1.00 23.97 79 LEU C O 1
ATOM 8155 N N . ASP D 1 80 ? 405.484 628.205 761.118 1.00 24.47 80 ASP C N 1
ATOM 8156 C CA . ASP D 1 80 ? 406.005 629.356 761.845 1.00 24.47 80 ASP C CA 1
ATOM 8157 C C . ASP D 1 80 ? 405.488 629.391 763.276 1.00 24.47 80 ASP C C 1
ATOM 8158 O O . ASP D 1 80 ? 406.201 629.817 764.193 1.00 24.47 80 ASP C O 1
ATOM 8163 N N . ASP D 1 81 ? 404.241 628.959 763.488 1.00 25.95 81 ASP C N 1
ATOM 8164 C CA . ASP D 1 81 ? 403.665 628.994 764.828 1.00 25.95 81 ASP C CA 1
ATOM 8165 C C . ASP D 1 81 ? 404.410 628.067 765.778 1.00 25.95 81 ASP C C 1
ATOM 8166 O O . ASP D 1 81 ? 404.633 628.409 766.945 1.00 25.95 81 ASP C O 1
ATOM 8171 N N . LYS D 1 82 ? 404.804 626.890 765.301 1.00 25.17 82 LYS C N 1
ATOM 8172 C CA . LYS D 1 82 ? 405.561 625.929 766.099 1.00 25.17 82 LYS C CA 1
ATOM 8173 C C . LYS D 1 82 ? 406.991 625.878 765.568 1.00 25.17 82 LYS C C 1
ATOM 8174 O O . LYS D 1 82 ? 407.334 625.029 764.742 1.00 25.17 82 LYS C O 1
ATOM 8180 N N . ARG D 1 83 ? 407.823 626.795 766.055 1.00 23.39 83 ARG C N 1
ATOM 8181 C CA . ARG D 1 83 ? 409.247 626.792 765.748 1.00 23.39 83 ARG C CA 1
ATOM 8182 C C . ARG D 1 83 ? 410.001 627.177 767.007 1.00 23.39 83 ARG C C 1
ATOM 8183 O O . ARG D 1 83 ? 409.598 628.107 767.711 1.00 23.39 83 ARG C O 1
ATOM 8191 N N . LYS D 1 84 ? 411.090 626.463 767.287 1.00 23.97 84 LYS C N 1
ATOM 8192 C CA . LYS D 1 84 ? 411.848 626.670 768.512 1.00 23.97 84 LYS C CA 1
ATOM 8193 C C . LYS D 1 84 ? 413.237 627.240 768.270 1.00 23.97 84 LYS C C 1
ATOM 8194 O O . LYS D 1 84 ? 413.653 628.132 769.009 1.00 23.97 84 LYS C O 1
ATOM 8200 N N . ASP D 1 85 ? 413.930 626.733 767.242 1.00 21.96 85 ASP C N 1
ATOM 8201 C CA . ASP D 1 85 ? 415.272 627.058 766.741 1.00 21.96 85 ASP C CA 1
ATOM 8202 C C . ASP D 1 85 ? 416.336 626.243 767.469 1.00 21.96 85 ASP C C 1
ATOM 8203 O O . ASP D 1 85 ? 416.052 625.592 768.479 1.00 21.96 85 ASP C O 1
ATOM 8208 N N . ILE D 1 86 ? 417.563 626.279 766.955 1.00 20.54 86 ILE C N 1
ATOM 8209 C CA . ILE D 1 86 ? 418.691 625.553 767.521 1.00 20.54 86 ILE C CA 1
ATOM 8210 C C . ILE D 1 86 ? 419.595 626.559 768.220 1.00 20.54 86 ILE C C 1
ATOM 8211 O O . ILE D 1 86 ? 420.051 627.524 767.596 1.00 20.54 86 ILE C O 1
ATOM 8216 N N . LYS D 1 87 ? 419.845 626.336 769.506 1.00 19.48 87 LYS C N 1
ATOM 8217 C CA . LYS D 1 87 ? 420.577 627.306 770.303 1.00 19.48 87 LYS C CA 1
ATOM 8218 C C . LYS D 1 87 ? 422.053 627.336 769.916 1.00 19.48 87 LYS C C 1
ATOM 8219 O O . LYS D 1 87 ? 422.603 626.367 769.388 1.00 19.48 87 LYS C O 1
ATOM 8225 N N . HIS D 1 88 ? 422.690 628.474 770.186 1.00 20.91 88 HIS C N 1
ATOM 8226 C CA . HIS D 1 88 ? 424.095 628.695 769.875 1.00 20.91 88 HIS C CA 1
ATOM 8227 C C . HIS D 1 88 ? 424.764 629.370 771.061 1.00 20.91 88 HIS C C 1
ATOM 8228 O O . HIS D 1 88 ? 424.181 630.266 771.680 1.00 20.91 88 HIS C O 1
ATOM 8235 N N . THR D 1 89 ? 425.986 628.946 771.369 1.00 21.85 89 THR C N 1
ATOM 8236 C CA . THR D 1 89 ? 426.845 629.667 772.301 1.00 21.85 89 THR C CA 1
ATOM 8237 C C . THR D 1 89 ? 428.292 629.311 771.990 1.00 21.85 89 THR C C 1
ATOM 8238 O O . THR D 1 89 ? 428.576 628.558 771.058 1.00 21.85 89 THR C O 1
ATOM 8242 N N . GLU D 1 90 ? 429.215 629.868 772.771 1.00 23.82 90 GLU C N 1
ATOM 8243 C CA . GLU D 1 90 ? 430.630 629.808 772.439 1.00 23.82 90 GLU C CA 1
ATOM 8244 C C . GLU D 1 90 ? 431.444 629.317 773.623 1.00 23.82 90 GLU C C 1
ATOM 8245 O O . GLU D 1 90 ? 431.094 629.567 774.780 1.00 23.82 90 GLU C O 1
ATOM 8251 N N . LYS D 1 91 ? 432.529 628.608 773.321 1.00 23.55 91 LYS C N 1
ATOM 8252 C CA . LYS D 1 91 ? 433.566 628.278 774.289 1.00 23.55 91 LYS C CA 1
ATOM 8253 C C . LYS D 1 91 ? 434.883 628.864 773.809 1.00 23.55 91 LYS C C 1
ATOM 8254 O O . LYS D 1 91 ? 435.338 628.556 772.703 1.00 23.55 91 LYS C O 1
ATOM 8260 N N . THR D 1 92 ? 435.487 629.709 774.637 1.00 25.30 92 THR C N 1
ATOM 8261 C CA . THR D 1 92 ? 436.714 630.408 774.284 1.00 25.30 92 THR C CA 1
ATOM 8262 C C . THR D 1 92 ? 437.739 630.266 775.398 1.00 25.30 92 THR C C 1
ATOM 8263 O O . THR D 1 92 ? 437.382 630.265 776.581 1.00 25.30 92 THR C O 1
ATOM 8267 N N . ILE D 1 93 ? 439.004 630.110 775.016 1.00 24.38 93 ILE C N 1
ATOM 8268 C CA . ILE D 1 93 ? 440.098 630.124 775.978 1.00 24.38 93 ILE C CA 1
ATOM 8269 C C . ILE D 1 93 ? 441.164 631.129 775.557 1.00 24.38 93 ILE C C 1
ATOM 8270 O O . ILE D 1 93 ? 441.733 631.046 774.464 1.00 24.38 93 ILE C O 1
ATOM 8275 N N . ASN D 1 94 ? 441.403 632.118 776.414 1.00 24.47 94 ASN C N 1
ATOM 8276 C CA . ASN D 1 94 ? 442.438 633.101 776.144 1.00 24.47 94 ASN C CA 1
ATOM 8277 C C . ASN D 1 94 ? 443.813 632.529 776.459 1.00 24.47 94 ASN C C 1
ATOM 8278 O O . ASN D 1 94 ? 443.989 631.773 777.418 1.00 24.47 94 ASN C O 1
ATOM 8283 N N . ILE D 1 95 ? 444.792 632.895 775.634 1.00 24.17 95 ILE C N 1
ATOM 8284 C CA . ILE D 1 95 ? 446.151 632.411 775.817 1.00 24.17 95 ILE C CA 1
ATOM 8285 C C . ILE D 1 95 ? 446.805 633.150 776.975 1.00 24.17 95 ILE C C 1
ATOM 8286 O O . ILE D 1 95 ? 446.675 634.374 777.110 1.00 24.17 95 ILE C O 1
ATOM 8291 N N . ASP D 1 96 ? 447.518 632.408 777.819 1.00 26.45 96 ASP C N 1
ATOM 8292 C CA . ASP D 1 96 ? 448.157 632.991 778.986 1.00 26.45 96 ASP C CA 1
ATOM 8293 C C . ASP D 1 96 ? 449.423 633.733 778.570 1.00 26.45 96 ASP C C 1
ATOM 8294 O O . ASP D 1 96 ? 449.784 633.795 777.391 1.00 26.45 96 ASP C O 1
ATOM 8299 N N . GLY D 1 97 ? 450.115 634.304 779.551 1.00 24.98 97 GLY C N 1
ATOM 8300 C CA . GLY D 1 97 ? 451.339 635.015 779.261 1.00 24.98 97 GLY C CA 1
ATOM 8301 C C . GLY D 1 97 ? 452.466 634.085 778.855 1.00 24.98 97 GLY C C 1
ATOM 8302 O O . GLY D 1 97 ? 452.286 632.884 778.648 1.00 24.98 97 GLY C O 1
ATOM 8303 N N . LEU D 1 98 ? 453.657 634.662 778.732 1.00 23.22 98 LEU C N 1
ATOM 8304 C CA . LEU D 1 98 ? 454.832 633.864 778.418 1.00 23.22 98 LEU C CA 1
ATOM 8305 C C . LEU D 1 98 ? 455.319 633.139 779.666 1.00 23.22 98 LEU C C 1
ATOM 8306 O O . LEU D 1 98 ? 455.501 633.744 780.726 1.00 23.22 98 LEU C O 1
ATOM 8311 N N . LEU D 1 99 ? 455.523 631.831 779.538 1.00 22.60 99 LEU C N 1
ATOM 8312 C CA . LEU D 1 99 ? 455.996 630.992 780.631 1.00 22.60 99 LEU C CA 1
ATOM 8313 C C . LEU D 1 99 ? 457.476 630.721 780.418 1.00 22.60 99 LEU C C 1
ATOM 8314 O O . LEU D 1 99 ? 457.871 630.231 779.356 1.00 22.60 99 LEU C O 1
ATOM 8319 N N . THR D 1 100 ? 458.290 631.036 781.423 1.00 23.71 100 THR C N 1
ATOM 8320 C CA . THR D 1 100 ? 459.738 630.976 781.297 1.00 23.71 100 THR C CA 1
ATOM 8321 C C . THR D 1 100 ? 460.354 630.254 782.484 1.00 23.71 100 THR C C 1
ATOM 8322 O O . THR D 1 100 ? 459.851 630.338 783.608 1.00 23.71 100 THR C O 1
ATOM 8326 N N . ALA D 1 101 ? 461.446 629.541 782.220 1.00 24.25 101 ALA C N 1
ATOM 8327 C CA . ALA D 1 101 ? 462.302 628.959 783.246 1.00 24.25 101 ALA C CA 1
ATOM 8328 C C . ALA D 1 101 ? 463.744 629.166 782.811 1.00 24.25 101 ALA C C 1
ATOM 8329 O O . ALA D 1 101 ? 464.066 628.995 781.630 1.00 24.25 101 ALA C O 1
ATOM 8331 N N . ASP D 1 102 ? 464.609 629.538 783.752 1.00 25.79 102 ASP C N 1
ATOM 8332 C CA . ASP D 1 102 ? 465.980 629.888 783.411 1.00 25.79 102 ASP C CA 1
ATOM 8333 C C . ASP D 1 102 ? 466.929 629.588 784.563 1.00 25.79 102 ASP C C 1
ATOM 8334 O O . ASP D 1 102 ? 466.515 629.447 785.717 1.00 25.79 102 ASP C O 1
ATOM 8339 N N . VAL D 1 103 ? 468.214 629.478 784.223 1.00 23.84 103 VAL C N 1
ATOM 8340 C CA . VAL D 1 103 ? 469.295 629.313 785.187 1.00 23.84 103 VAL C CA 1
ATOM 8341 C C . VAL D 1 103 ? 470.428 630.256 784.802 1.00 23.84 103 VAL C C 1
ATOM 8342 O O . VAL D 1 103 ? 470.530 630.676 783.644 1.00 23.84 103 VAL C O 1
ATOM 8346 N N . LEU D 1 104 ? 471.269 630.596 785.773 1.00 22.94 104 LEU C N 1
ATOM 8347 C CA . LEU D 1 104 ? 472.437 631.437 785.555 1.00 22.94 104 LEU C CA 1
ATOM 8348 C C . LEU D 1 104 ? 473.660 630.758 786.159 1.00 22.94 104 LEU C C 1
ATOM 8349 O O . LEU D 1 104 ? 473.648 630.388 787.337 1.00 22.94 104 LEU C O 1
ATOM 8354 N N . ILE D 1 105 ? 474.710 630.601 785.357 1.00 23.04 105 ILE C N 1
ATOM 8355 C CA . ILE D 1 105 ? 475.918 629.892 785.762 1.00 23.04 105 ILE C CA 1
ATOM 8356 C C . ILE D 1 105 ? 477.095 630.850 785.682 1.00 23.04 105 ILE C C 1
ATOM 8357 O O . ILE D 1 105 ? 477.355 631.437 784.626 1.00 23.04 105 ILE C O 1
ATOM 8362 N N . TYR D 1 106 ? 477.812 630.999 786.794 1.00 22.18 106 TYR C N 1
ATOM 8363 C CA . TYR D 1 106 ? 478.990 631.854 786.834 1.00 22.18 106 TYR C CA 1
ATOM 8364 C C . TYR D 1 106 ? 480.213 631.102 786.331 1.00 22.18 106 TYR C C 1
ATOM 8365 O O . TYR D 1 106 ? 480.352 629.895 786.551 1.00 22.18 106 TYR C O 1
ATOM 8374 N N . ASP D 1 107 ? 481.105 631.824 785.648 1.00 22.67 107 ASP C N 1
ATOM 8375 C CA . ASP D 1 107 ? 482.265 631.185 785.035 1.00 22.67 107 ASP C CA 1
ATOM 8376 C C . ASP D 1 107 ? 483.245 630.667 786.080 1.00 22.67 107 ASP C C 1
ATOM 8377 O O . ASP D 1 107 ? 483.822 629.587 785.916 1.00 22.67 107 ASP C O 1
ATOM 8382 N N . ILE D 1 108 ? 483.457 631.427 787.157 1.00 21.14 108 ILE C N 1
ATOM 8383 C CA . ILE D 1 108 ? 484.484 631.056 788.130 1.00 21.14 108 ILE C CA 1
ATOM 8384 C C . ILE D 1 108 ? 484.078 629.797 788.889 1.00 21.14 108 ILE C C 1
ATOM 8385 O O . ILE D 1 108 ? 484.886 628.881 789.079 1.00 21.14 108 ILE C O 1
ATOM 8390 N N . GLU D 1 109 ? 482.820 629.727 789.331 1.00 21.91 109 GLU C N 1
ATOM 8391 C CA . GLU D 1 109 ? 482.390 628.569 790.105 1.00 21.91 109 GLU C CA 1
ATOM 8392 C C . GLU D 1 109 ? 482.081 627.379 789.208 1.00 21.91 109 GLU C C 1
ATOM 8393 O O . GLU D 1 109 ? 481.971 626.249 789.694 1.00 21.91 109 GLU C O 1
ATOM 8399 N N . ASP D 1 110 ? 481.933 627.609 787.902 1.00 22.71 110 ASP C N 1
ATOM 8400 C CA . ASP D 1 110 ? 481.828 626.492 786.970 1.00 22.71 110 ASP C CA 1
ATOM 8401 C C . ASP D 1 110 ? 483.185 625.835 786.758 1.00 22.71 110 ASP C C 1
ATOM 8402 O O . ASP D 1 110 ? 483.276 624.610 786.626 1.00 22.71 110 ASP C O 1
ATOM 8407 N N . ALA D 1 111 ? 484.250 626.637 786.718 1.00 21.58 111 ALA C N 1
ATOM 8408 C CA . ALA D 1 111 ? 485.594 626.081 786.598 1.00 21.58 111 ALA C CA 1
ATOM 8409 C C . ALA D 1 111 ? 485.993 625.329 787.860 1.00 21.58 111 ALA C C 1
ATOM 8410 O O . ALA D 1 111 ? 486.675 624.299 787.789 1.00 21.58 111 ALA C O 1
ATOM 8412 N N . MET D 1 112 ? 485.580 625.832 789.025 1.00 20.74 112 MET C N 1
ATOM 8413 C CA . MET D 1 112 ? 485.894 625.153 790.280 1.00 20.74 112 MET C CA 1
ATOM 8414 C C . MET D 1 112 ? 485.121 623.848 790.413 1.00 20.74 112 MET C C 1
ATOM 8415 O O . MET D 1 112 ? 485.463 622.997 791.242 1.00 20.74 112 MET C O 1
ATOM 8420 N N . ASN D 1 113 ? 484.079 623.671 789.607 1.00 21.88 113 ASN C N 1
ATOM 8421 C CA . ASN D 1 113 ? 483.226 622.498 789.727 1.00 21.88 113 ASN C CA 1
ATOM 8422 C C . ASN D 1 113 ? 483.912 621.273 789.137 1.00 21.88 113 ASN C C 1
ATOM 8423 O O . ASN D 1 113 ? 484.605 621.362 788.120 1.00 21.88 113 ASN C O 1
ATOM 8428 N N . HIS D 1 114 ? 483.710 620.121 789.780 1.00 22.52 114 HIS C N 1
ATOM 8429 C CA . HIS D 1 114 ? 484.364 618.898 789.325 1.00 22.52 114 HIS C CA 1
ATOM 8430 C C . HIS D 1 114 ? 483.432 618.041 788.479 1.00 22.52 114 HIS C C 1
ATOM 8431 O O . HIS D 1 114 ? 483.863 617.045 787.886 1.00 22.52 114 HIS C O 1
ATOM 8438 N N . TYR D 1 115 ? 482.153 618.403 788.408 1.00 23.12 115 TYR C N 1
ATOM 8439 C CA . TYR D 1 115 ? 481.183 617.718 787.563 1.00 23.12 115 TYR C CA 1
ATOM 8440 C C . TYR D 1 115 ? 480.427 618.745 786.732 1.00 23.12 115 TYR C C 1
ATOM 8441 O O . TYR D 1 115 ? 480.189 619.869 787.190 1.00 23.12 115 TYR C O 1
ATOM 8450 N N . ASP D 1 116 ? 480.056 618.363 785.512 1.00 26.20 116 ASP C N 1
ATOM 8451 C CA . ASP D 1 116 ? 479.366 619.282 784.617 1.00 26.20 116 ASP C CA 1
ATOM 8452 C C . ASP D 1 116 ? 477.871 619.291 784.915 1.00 26.20 116 ASP C C 1
ATOM 8453 O O . ASP D 1 116 ? 477.296 618.269 785.305 1.00 26.20 116 ASP C O 1
ATOM 8458 N N . VAL D 1 117 ? 477.245 620.453 784.737 1.00 24.62 117 VAL C N 1
ATOM 8459 C CA . VAL D 1 117 ? 475.843 620.657 785.085 1.00 24.62 117 VAL C CA 1
ATOM 8460 C C . VAL D 1 117 ? 475.041 621.273 783.955 1.00 24.62 117 VAL C C 1
ATOM 8461 O O . VAL D 1 117 ? 473.804 621.284 784.026 1.00 24.62 117 VAL C O 1
ATOM 8465 N N . ARG D 1 118 ? 475.698 621.797 782.917 1.00 25.39 118 ARG C N 1
ATOM 8466 C CA . ARG D 1 118 ? 474.982 622.529 781.877 1.00 25.39 118 ARG C CA 1
ATOM 8467 C C . ARG D 1 118 ? 473.997 621.634 781.135 1.00 25.39 118 ARG C C 1
ATOM 8468 O O . ARG D 1 118 ? 472.867 622.046 780.852 1.00 25.39 118 ARG C O 1
ATOM 8476 N N . SER D 1 119 ? 474.407 620.407 780.808 1.00 25.82 119 SER C N 1
ATOM 8477 C CA . SER D 1 119 ? 473.531 619.517 780.053 1.00 25.82 119 SER C CA 1
ATOM 8478 C C . SER D 1 119 ? 472.325 619.091 780.880 1.00 25.82 119 SER C C 1
ATOM 8479 O O . SER D 1 119 ? 471.221 618.935 780.347 1.00 25.82 119 SER C O 1
ATOM 8482 N N . GLU D 1 120 ? 472.517 618.893 782.185 1.00 25.59 120 GLU C N 1
ATOM 8483 C CA . GLU D 1 120 ? 471.409 618.472 783.036 1.00 25.59 120 GLU C CA 1
ATOM 8484 C C . GLU D 1 120 ? 470.471 619.632 783.341 1.00 25.59 120 GLU C C 1
ATOM 8485 O O . GLU D 1 120 ? 469.279 619.425 783.595 1.00 25.59 120 GLU C O 1
ATOM 8491 N N . TYR D 1 121 ? 470.992 620.861 783.333 1.00 23.77 121 TYR C N 1
ATOM 8492 C CA . TYR D 1 121 ? 470.155 622.018 783.638 1.00 23.77 121 TYR C CA 1
ATOM 8493 C C . TYR D 1 121 ? 469.086 622.227 782.573 1.00 23.77 121 TYR C C 1
ATOM 8494 O O . TYR D 1 121 ? 467.937 622.549 782.896 1.00 23.77 121 TYR C O 1
ATOM 8503 N N . THR D 1 122 ? 469.442 622.049 781.298 1.00 23.80 122 THR C N 1
ATOM 8504 C CA . THR D 1 122 ? 468.462 622.225 780.231 1.00 23.80 122 THR C CA 1
ATOM 8505 C C . THR D 1 122 ? 467.354 621.183 780.323 1.00 23.80 122 THR C C 1
ATOM 8506 O O . THR D 1 122 ? 466.208 621.450 779.943 1.00 23.80 122 THR C O 1
ATOM 8510 N N . SER D 1 123 ? 467.677 619.985 780.816 1.00 24.28 123 SER C N 1
ATOM 8511 C CA . SER D 1 123 ? 466.651 618.967 781.005 1.00 24.28 123 SER C CA 1
ATOM 8512 C C . SER D 1 123 ? 465.641 619.390 782.064 1.00 24.28 123 SER C C 1
ATOM 8513 O O . SER D 1 123 ? 464.434 619.182 781.898 1.00 24.28 123 SER C O 1
ATOM 8516 N N . GLN D 1 124 ? 466.115 619.987 783.160 1.00 24.21 124 GLN C N 1
ATOM 8517 C CA . GLN D 1 124 ? 465.207 620.418 784.218 1.00 24.21 124 GLN C CA 1
ATOM 8518 C C . GLN D 1 124 ? 464.374 621.616 783.781 1.00 24.21 124 GLN C C 1
ATOM 8519 O O . GLN D 1 124 ? 463.212 621.753 784.183 1.00 24.21 124 GLN C O 1
ATOM 8525 N N . ILE D 1 125 ? 464.953 622.501 782.969 1.00 23.58 125 ILE C N 1
ATOM 8526 C CA . ILE D 1 125 ? 464.230 623.690 782.523 1.00 23.58 125 ILE C CA 1
ATOM 8527 C C . ILE D 1 125 ? 463.061 623.296 781.629 1.00 23.58 125 ILE C C 1
ATOM 8528 O O . ILE D 1 125 ? 461.934 623.772 781.803 1.00 23.58 125 ILE C O 1
ATOM 8533 N N . GLY D 1 126 ? 463.315 622.421 780.654 1.00 22.65 126 GLY C N 1
ATOM 8534 C CA . GLY D 1 126 ? 462.240 621.963 779.790 1.00 22.65 126 GLY C CA 1
ATOM 8535 C C . GLY D 1 126 ? 461.221 621.113 780.525 1.00 22.65 126 GLY C C 1
ATOM 8536 O O . GLY D 1 126 ? 460.022 621.190 780.251 1.00 22.65 126 GLY C O 1
ATOM 8537 N N . GLU D 1 127 ? 461.687 620.285 781.463 1.00 23.41 127 GLU C N 1
ATOM 8538 C CA . GLU D 1 127 ? 460.779 619.434 782.225 1.00 23.41 127 GLU C CA 1
ATOM 8539 C C . GLU D 1 127 ? 459.837 620.262 783.088 1.00 23.41 127 GLU C C 1
ATOM 8540 O O . GLU D 1 127 ? 458.654 619.930 783.225 1.00 23.41 127 GLU C O 1
ATOM 8546 N N . SER D 1 128 ? 460.346 621.346 783.681 1.00 22.98 128 SER C N 1
ATOM 8547 C CA . SER D 1 128 ? 459.502 622.207 784.500 1.00 22.98 128 SER C CA 1
ATOM 8548 C C . SER D 1 128 ? 458.394 622.844 783.673 1.00 22.98 128 SER C C 1
ATOM 8549 O O . SER D 1 128 ? 457.270 623.025 784.158 1.00 22.98 128 SER C O 1
ATOM 8552 N N . LEU D 1 129 ? 458.697 623.204 782.426 1.00 21.89 129 LEU C N 1
ATOM 8553 C CA . LEU D 1 129 ? 457.685 623.799 781.561 1.00 21.89 129 LEU C CA 1
ATOM 8554 C C . LEU D 1 129 ? 456.611 622.785 781.193 1.00 21.89 129 LEU C C 1
ATOM 8555 O O . LEU D 1 129 ? 455.428 623.132 781.085 1.00 21.89 129 LEU C O 1
ATOM 8560 N N . ALA D 1 130 ? 457.003 621.525 780.990 1.00 22.12 130 ALA C N 1
ATOM 8561 C CA . ALA D 1 130 ? 456.034 620.496 780.623 1.00 22.12 130 ALA C CA 1
ATOM 8562 C C . ALA D 1 130 ? 455.112 620.156 781.787 1.00 22.12 130 ALA C C 1
ATOM 8563 O O . ALA D 1 130 ? 453.931 619.852 781.584 1.00 22.12 130 ALA C O 1
ATOM 8565 N N . MET D 1 131 ? 455.633 620.191 783.017 1.00 22.71 131 MET C N 1
ATOM 8566 C CA . MET D 1 131 ? 454.809 619.857 784.175 1.00 22.71 131 MET C CA 1
ATOM 8567 C C . MET D 1 131 ? 453.742 620.914 784.420 1.00 22.71 131 MET C C 1
ATOM 8568 O O . MET D 1 131 ? 452.680 620.616 784.981 1.00 22.71 131 MET C O 1
ATOM 8573 N N . ALA D 1 132 ? 454.005 622.159 784.021 1.00 22.55 132 ALA C N 1
ATOM 8574 C CA . ALA D 1 132 ? 453.001 623.206 784.172 1.00 22.55 132 ALA C CA 1
ATOM 8575 C C . ALA D 1 132 ? 451.822 622.975 783.238 1.00 22.55 132 ALA C C 1
ATOM 8576 O O . ALA D 1 132 ? 450.676 623.280 783.587 1.00 22.55 132 ALA C O 1
ATOM 8578 N N . ALA D 1 133 ? 452.084 622.441 782.044 1.00 22.13 133 ALA C N 1
ATOM 8579 C CA . ALA D 1 133 ? 451.002 622.138 781.116 1.00 22.13 133 ALA C CA 1
ATOM 8580 C C . ALA D 1 133 ? 450.113 621.020 781.647 1.00 22.13 133 ALA C C 1
ATOM 8581 O O . ALA D 1 133 ? 448.885 621.092 781.542 1.00 22.13 133 ALA C O 1
ATOM 8583 N N . ASP D 1 134 ? 450.719 619.975 782.218 1.00 23.30 134 ASP C N 1
ATOM 8584 C CA . ASP D 1 134 ? 449.936 618.864 782.750 1.00 23.30 134 ASP C CA 1
ATOM 8585 C C . ASP D 1 134 ? 449.042 619.314 783.897 1.00 23.30 134 ASP C C 1
ATOM 8586 O O . ASP D 1 134 ? 447.865 618.942 783.959 1.00 23.30 134 ASP C O 1
ATOM 8591 N N . GLY D 1 135 ? 449.586 620.106 784.819 1.00 23.59 135 GLY C N 1
ATOM 8592 C CA . GLY D 1 135 ? 448.785 620.575 785.936 1.00 23.59 135 GLY C CA 1
ATOM 8593 C C . GLY D 1 135 ? 447.636 621.463 785.501 1.00 23.59 135 GLY C C 1
ATOM 8594 O O . GLY D 1 135 ? 446.545 621.407 786.072 1.00 23.59 135 GLY C O 1
ATOM 8595 N N . ALA D 1 136 ? 447.864 622.292 784.481 1.00 23.24 136 ALA C N 1
ATOM 8596 C CA . ALA D 1 136 ? 446.816 623.194 784.014 1.00 23.24 136 ALA C CA 1
ATOM 8597 C C . ALA D 1 136 ? 445.718 622.437 783.280 1.00 23.24 136 ALA C C 1
ATOM 8598 O O . ALA D 1 136 ? 444.531 622.754 783.428 1.00 23.24 136 ALA C O 1
ATOM 8600 N N . VAL D 1 137 ? 446.093 621.442 782.472 1.00 21.66 137 VAL C N 1
ATOM 8601 C CA . VAL D 1 137 ? 445.094 620.655 781.750 1.00 21.66 137 VAL C CA 1
ATOM 8602 C C . VAL D 1 137 ? 444.222 619.874 782.722 1.00 21.66 137 VAL C C 1
ATOM 8603 O O . VAL D 1 137 ? 442.993 619.834 782.585 1.00 21.66 137 VAL C O 1
ATOM 8607 N N . LEU D 1 138 ? 444.838 619.244 783.724 1.00 22.24 138 LEU C N 1
ATOM 8608 C CA . LEU D 1 138 ? 444.064 618.488 784.704 1.00 22.24 138 LEU C CA 1
ATOM 8609 C C . LEU D 1 138 ? 443.237 619.414 785.586 1.00 22.24 138 LEU C C 1
ATOM 8610 O O . LEU D 1 138 ? 442.140 619.049 786.026 1.00 22.24 138 LEU C O 1
ATOM 8615 N N . ALA D 1 139 ? 443.744 620.618 785.861 1.00 22.95 139 ALA C N 1
ATOM 8616 C CA . ALA D 1 139 ? 442.973 621.582 786.641 1.00 22.95 139 ALA C CA 1
ATOM 8617 C C . ALA D 1 139 ? 441.788 622.108 785.847 1.00 22.95 139 ALA C C 1
ATOM 8618 O O . ALA D 1 139 ? 440.717 622.360 786.409 1.00 22.95 139 ALA C O 1
ATOM 8620 N N . GLU D 1 140 ? 441.965 622.295 784.536 1.00 22.82 140 GLU C N 1
ATOM 8621 C CA . GLU D 1 140 ? 440.848 622.713 783.696 1.00 22.82 140 GLU C CA 1
ATOM 8622 C C . GLU D 1 140 ? 439.787 621.626 783.615 1.00 22.82 140 GLU C C 1
ATOM 8623 O O . GLU D 1 140 ? 438.591 621.919 783.517 1.00 22.82 140 GLU C O 1
ATOM 8629 N N . LEU D 1 141 ? 440.211 620.360 783.649 1.00 21.52 141 LEU C N 1
ATOM 8630 C CA . LEU D 1 141 ? 439.256 619.260 783.704 1.00 21.52 141 LEU C CA 1
ATOM 8631 C C . LEU D 1 141 ? 438.442 619.304 784.990 1.00 21.52 141 LEU C C 1
ATOM 8632 O O . LEU D 1 141 ? 437.234 619.039 784.980 1.00 21.52 141 LEU C O 1
ATOM 8637 N N . ALA D 1 142 ? 439.088 619.632 786.111 1.00 22.90 142 ALA C N 1
ATOM 8638 C CA . ALA D 1 142 ? 438.352 619.792 787.361 1.00 22.90 142 ALA C CA 1
ATOM 8639 C C . ALA D 1 142 ? 437.516 621.062 787.354 1.00 22.90 142 ALA C C 1
ATOM 8640 O O . ALA D 1 142 ? 436.529 621.160 788.091 1.00 22.90 142 ALA C O 1
ATOM 8642 N N . GLY D 1 143 ? 437.897 622.048 786.540 1.00 22.49 143 GLY C N 1
ATOM 8643 C CA . GLY D 1 143 ? 437.088 623.249 786.422 1.00 22.49 143 GLY C CA 1
ATOM 8644 C C . GLY D 1 143 ? 435.729 622.974 785.809 1.00 22.49 143 GLY C C 1
ATOM 8645 O O . GLY D 1 143 ? 434.735 623.606 786.171 1.00 22.49 143 GLY C O 1
ATOM 8646 N N . LEU D 1 144 ? 435.670 622.032 784.864 1.00 21.62 144 LEU C N 1
ATOM 8647 C CA . LEU D 1 144 ? 434.394 621.667 784.259 1.00 21.62 144 LEU C CA 1
ATOM 8648 C C . LEU D 1 144 ? 433.456 621.046 785.285 1.00 21.62 144 LEU C C 1
ATOM 8649 O O . LEU D 1 144 ? 432.252 621.330 785.289 1.00 21.62 144 LEU C O 1
ATOM 8654 N N . VAL D 1 145 ? 433.988 620.189 786.158 1.00 23.35 145 VAL C N 1
ATOM 8655 C CA . VAL D 1 145 ? 433.168 619.570 787.195 1.00 23.35 145 VAL C CA 1
ATOM 8656 C C . VAL D 1 145 ? 432.718 620.604 788.216 1.00 23.35 145 VAL C C 1
ATOM 8657 O O . VAL D 1 145 ? 431.614 620.507 788.767 1.00 23.35 145 VAL C O 1
ATOM 8661 N N . ASN D 1 146 ? 433.547 621.612 788.476 1.00 25.19 146 ASN C N 1
ATOM 8662 C CA . ASN D 1 146 ? 433.248 622.651 789.450 1.00 25.19 146 ASN C CA 1
ATOM 8663 C C . ASN D 1 146 ? 432.259 623.687 788.933 1.00 25.19 146 ASN C C 1
ATOM 8664 O O . ASN D 1 146 ? 431.954 624.645 789.651 1.00 25.19 146 ASN C O 1
ATOM 8669 N N . LEU D 1 147 ? 431.768 623.526 787.705 1.00 25.03 147 LEU C N 1
ATOM 8670 C CA . LEU D 1 147 ? 430.811 624.471 787.146 1.00 25.03 147 LEU C CA 1
ATOM 8671 C C . LEU D 1 147 ? 429.564 624.553 788.019 1.00 25.03 147 LEU C C 1
ATOM 8672 O O . LEU D 1 147 ? 429.036 623.542 788.487 1.00 25.03 147 LEU C O 1
ATOM 8677 N N . ALA D 1 148 ? 429.098 625.779 788.239 1.00 27.32 148 ALA C N 1
ATOM 8678 C CA . ALA D 1 148 ? 427.970 626.014 789.126 1.00 27.32 148 ALA C CA 1
ATOM 8679 C C . ALA D 1 148 ? 426.690 625.404 788.557 1.00 27.32 148 ALA C C 1
ATOM 8680 O O . ALA D 1 148 ? 426.612 625.031 787.384 1.00 27.32 148 ALA C O 1
ATOM 8682 N N . ASP D 1 149 ? 425.675 625.308 789.420 1.00 29.81 149 ASP C N 1
ATOM 8683 C CA . ASP D 1 149 ? 424.401 624.723 789.014 1.00 29.81 149 ASP C CA 1
ATOM 8684 C C . ASP D 1 149 ? 423.767 625.503 787.868 1.00 29.81 149 ASP C C 1
ATOM 8685 O O . ASP D 1 149 ? 422.977 624.952 787.092 1.00 29.81 149 ASP C O 1
ATOM 8690 N N . SER D 1 150 ? 424.082 626.794 787.757 1.00 28.63 150 SER C N 1
ATOM 8691 C CA . SER D 1 150 ? 423.526 627.592 786.669 1.00 28.63 150 SER C CA 1
ATOM 8692 C C . SER D 1 150 ? 424.195 627.269 785.338 1.00 28.63 150 SER C C 1
ATOM 8693 O O . SER D 1 150 ? 423.531 627.236 784.296 1.00 28.63 150 SER C O 1
ATOM 8696 N N . VAL D 1 151 ? 425.506 627.026 785.350 1.00 26.88 151 VAL C N 1
ATOM 8697 C CA . VAL D 1 151 ? 426.292 626.948 784.123 1.00 26.88 151 VAL C CA 1
ATOM 8698 C C . VAL D 1 151 ? 426.958 625.587 783.936 1.00 26.88 151 VAL C C 1
ATOM 8699 O O . VAL D 1 151 ? 428.069 625.519 783.404 1.00 26.88 151 VAL C O 1
ATOM 8703 N N . ASN D 1 152 ? 426.307 624.495 784.356 1.00 27.33 152 ASN C N 1
ATOM 8704 C CA . ASN D 1 152 ? 426.914 623.173 784.205 1.00 27.33 152 ASN C CA 1
ATOM 8705 C C . ASN D 1 152 ? 427.202 622.847 782.745 1.00 27.33 152 ASN C C 1
ATOM 8706 O O . ASN D 1 152 ? 428.227 622.236 782.428 1.00 27.33 152 ASN C O 1
ATOM 8711 N N . GLU D 1 153 ? 426.308 623.244 781.846 1.00 26.37 153 GLU C N 1
ATOM 8712 C CA . GLU D 1 153 ? 426.334 622.805 780.458 1.00 26.37 153 GLU C CA 1
ATOM 8713 C C . GLU D 1 153 ? 426.294 624.000 779.518 1.00 26.37 153 GLU C C 1
ATOM 8714 O O . GLU D 1 153 ? 425.779 625.066 779.874 1.00 26.37 153 GLU C O 1
ATOM 8720 N N . ASN D 1 154 ? 426.858 623.818 778.322 1.00 25.23 154 ASN C N 1
ATOM 8721 C CA . ASN D 1 154 ? 426.840 624.879 777.322 1.00 25.23 154 ASN C CA 1
ATOM 8722 C C . ASN D 1 154 ? 425.413 625.241 776.939 1.00 25.23 154 ASN C C 1
ATOM 8723 O O . ASN D 1 154 ? 425.024 626.415 776.991 1.00 25.23 154 ASN C O 1
ATOM 8728 N N . ILE D 1 155 ? 424.625 624.243 776.555 1.00 23.71 155 ILE C N 1
ATOM 8729 C CA . ILE D 1 155 ? 423.218 624.402 776.213 1.00 23.71 155 ILE C CA 1
ATOM 8730 C C . ILE D 1 155 ? 422.442 623.332 776.960 1.00 23.71 155 ILE C C 1
ATOM 8731 O O . ILE D 1 155 ? 422.859 622.169 776.998 1.00 23.71 155 ILE C O 1
ATOM 8736 N N . ALA D 1 156 ? 421.327 623.727 777.571 1.00 26.41 156 ALA C N 1
ATOM 8737 C CA . ALA D 1 156 ? 420.553 622.801 778.388 1.00 26.41 156 ALA C CA 1
ATOM 8738 C C . ALA D 1 156 ? 420.109 621.593 777.575 1.00 26.41 156 ALA C C 1
ATOM 8739 O O . ALA D 1 156 ? 419.529 621.731 776.495 1.00 26.41 156 ALA C O 1
ATOM 8741 N N . GLY D 1 157 ? 420.382 620.400 778.106 1.00 26.77 157 GLY C N 1
ATOM 8742 C CA . GLY D 1 157 ? 419.948 619.164 777.494 1.00 26.77 157 GLY C CA 1
ATOM 8743 C C . GLY D 1 157 ? 421.022 618.361 776.792 1.00 26.77 157 GLY C C 1
ATOM 8744 O O . GLY D 1 157 ? 420.747 617.228 776.379 1.00 26.77 157 GLY C O 1
ATOM 8745 N N . LEU D 1 158 ? 422.233 618.900 776.637 1.00 24.24 158 LEU C N 1
ATOM 8746 C CA . LEU D 1 158 ? 423.287 618.135 775.973 1.00 24.24 158 LEU C CA 1
ATOM 8747 C C . LEU D 1 158 ? 423.975 617.178 776.941 1.00 24.24 158 LEU C C 1
ATOM 8748 O O . LEU D 1 158 ? 424.169 615.999 776.624 1.00 24.24 158 LEU C O 1
ATOM 8753 N N . GLY D 1 159 ? 424.358 617.662 778.119 1.00 24.33 159 GLY C N 1
ATOM 8754 C CA . GLY D 1 159 ? 425.014 616.794 779.078 1.00 24.33 159 GLY C CA 1
ATOM 8755 C C . GLY D 1 159 ? 425.383 617.511 780.354 1.00 24.33 159 GLY C C 1
ATOM 8756 O O . GLY D 1 159 ? 425.348 618.742 780.436 1.00 24.33 159 GLY C O 1
ATOM 8757 N N . LYS D 1 160 ? 425.759 616.714 781.354 1.00 25.55 160 LYS C N 1
ATOM 8758 C CA . LYS D 1 160 ? 426.075 617.175 782.692 1.00 25.55 160 LYS C CA 1
ATOM 8759 C C . LYS D 1 160 ? 427.451 616.662 783.103 1.00 25.55 160 LYS C C 1
ATOM 8760 O O . LYS D 1 160 ? 427.809 615.527 782.764 1.00 25.55 160 LYS C O 1
ATOM 8766 N N . PRO D 1 161 ? 428.251 617.467 783.811 1.00 25.59 161 PRO C N 1
ATOM 8767 C CA . PRO D 1 161 ? 429.612 617.015 784.156 1.00 25.59 161 PRO C CA 1
ATOM 8768 C C . PRO D 1 161 ? 429.660 615.758 785.012 1.00 25.59 161 PRO C C 1
ATOM 8769 O O . PRO D 1 161 ? 430.630 614.998 784.904 1.00 25.59 161 PRO C O 1
ATOM 8773 N N . SER D 1 162 ? 428.663 615.537 785.877 1.00 25.91 162 SER C N 1
ATOM 8774 C CA . SER D 1 162 ? 428.572 614.360 786.744 1.00 25.91 162 SER C CA 1
ATOM 8775 C C . SER D 1 162 ? 429.602 614.417 787.868 1.00 25.91 162 SER C C 1
ATOM 8776 O O . SER D 1 162 ? 430.754 614.800 787.645 1.00 25.91 162 SER C O 1
ATOM 8779 N N . LEU D 1 163 ? 429.200 614.033 789.083 1.00 27.06 163 LEU C N 1
ATOM 8780 C CA . LEU D 1 163 ? 430.048 614.205 790.260 1.00 27.06 163 LEU C CA 1
ATOM 8781 C C . LEU D 1 163 ? 430.435 612.868 790.880 1.00 27.06 163 LEU C C 1
ATOM 8782 O O . LEU D 1 163 ? 431.624 612.628 791.095 1.00 27.06 163 LEU C O 1
ATOM 8787 N N . LEU D 1 164 ? 429.468 612.001 791.202 1.00 26.07 164 LEU C N 1
ATOM 8788 C CA . LEU D 1 164 ? 429.704 610.648 791.708 1.00 26.07 164 LEU C CA 1
ATOM 8789 C C . LEU D 1 164 ? 430.321 610.637 793.106 1.00 26.07 164 LEU C C 1
ATOM 8790 O O . LEU D 1 164 ? 431.000 611.588 793.504 1.00 26.07 164 LEU C O 1
ATOM 8795 N N . GLU D 1 165 ? 430.084 609.564 793.861 1.00 29.92 165 GLU C N 1
ATOM 8796 C CA . GLU D 1 165 ? 430.553 609.442 795.237 1.00 29.92 165 GLU C CA 1
ATOM 8797 C C . GLU D 1 165 ? 431.144 608.057 795.449 1.00 29.92 165 GLU C C 1
ATOM 8798 O O . GLU D 1 165 ? 430.603 607.071 794.940 1.00 29.92 165 GLU C O 1
ATOM 8804 N N . VAL D 1 166 ? 432.236 607.980 796.200 1.00 28.99 166 VAL C N 1
ATOM 8805 C CA . VAL D 1 166 ? 432.890 606.705 796.492 1.00 28.99 166 VAL C CA 1
ATOM 8806 C C . VAL D 1 166 ? 432.704 606.291 797.950 1.00 28.99 166 VAL C C 1
ATOM 8807 O O . VAL D 1 166 ? 432.406 605.132 798.237 1.00 28.99 166 VAL C O 1
ATOM 8811 N N . GLY D 1 167 ? 432.866 607.221 798.890 1.00 33.49 167 GLY C N 1
ATOM 8812 C CA . GLY D 1 167 ? 432.781 606.849 800.291 1.00 33.49 167 GLY C CA 1
ATOM 8813 C C . GLY D 1 167 ? 433.012 608.025 801.212 1.00 33.49 167 GLY C C 1
ATOM 8814 O O . GLY D 1 167 ? 433.096 609.178 800.785 1.00 33.49 167 GLY C O 1
ATOM 8815 N N . LEU D 1 168 ? 433.112 607.706 802.506 1.00 37.50 168 LEU C N 1
ATOM 8816 C CA . LEU D 1 168 ? 433.189 608.744 803.529 1.00 37.50 168 LEU C CA 1
ATOM 8817 C C . LEU D 1 168 ? 434.631 609.126 803.847 1.00 37.50 168 LEU C C 1
ATOM 8818 O O . LEU D 1 168 ? 434.865 610.088 804.589 1.00 37.50 168 LEU C O 1
ATOM 8823 N N . LYS D 1 169 ? 435.601 608.374 803.318 1.00 35.47 169 LYS C N 1
ATOM 8824 C CA . LYS D 1 169 ? 437.033 608.642 803.455 1.00 35.47 169 LYS C CA 1
ATOM 8825 C C . LYS D 1 169 ? 437.506 608.329 804.873 1.00 35.47 169 LYS C C 1
ATOM 8826 O O . LYS D 1 169 ? 438.708 608.348 805.155 1.00 35.47 169 LYS C O 1
ATOM 8832 N N . ALA D 1 170 ? 436.573 607.998 805.763 1.00 37.18 170 ALA C N 1
ATOM 8833 C CA . ALA D 1 170 ? 436.901 607.568 807.116 1.00 37.18 170 ALA C CA 1
ATOM 8834 C C . ALA D 1 170 ? 436.814 606.056 807.268 1.00 37.18 170 ALA C C 1
ATOM 8835 O O . ALA D 1 170 ? 437.756 605.423 807.754 1.00 37.18 170 ALA C O 1
ATOM 8837 N N . ASP D 1 171 ? 435.694 605.464 806.854 1.00 37.81 171 ASP C N 1
ATOM 8838 C CA . ASP D 1 171 ? 435.574 604.011 806.859 1.00 37.81 171 ASP C CA 1
ATOM 8839 C C . ASP D 1 171 ? 436.195 603.401 805.609 1.00 37.81 171 ASP C C 1
ATOM 8840 O O . ASP D 1 171 ? 436.328 602.177 805.506 1.00 37.81 171 ASP C O 1
ATOM 8845 N N . LEU D 1 172 ? 436.577 604.244 804.647 1.00 33.97 172 LEU C N 1
ATOM 8846 C CA . LEU D 1 172 ? 437.087 603.738 803.377 1.00 33.97 172 LEU C CA 1
ATOM 8847 C C . LEU D 1 172 ? 438.611 603.724 803.361 1.00 33.97 172 LEU C C 1
ATOM 8848 O O . LEU D 1 172 ? 439.228 603.568 802.301 1.00 33.97 172 LEU C O 1
ATOM 8853 N N . THR D 1 173 ? 439.236 603.890 804.527 1.00 35.45 173 THR C N 1
ATOM 8854 C CA . THR D 1 173 ? 440.689 603.976 804.633 1.00 35.45 173 THR C CA 1
ATOM 8855 C C . THR D 1 173 ? 441.387 602.696 804.185 1.00 35.45 173 THR C C 1
ATOM 8856 O O . THR D 1 173 ? 442.517 602.745 803.687 1.00 35.45 173 THR C O 1
ATOM 8860 N N . ASP D 1 174 ? 440.734 601.553 804.363 1.00 32.74 174 ASP C N 1
ATOM 8861 C CA . ASP D 1 174 ? 441.320 600.288 803.943 1.00 32.74 174 ASP C CA 1
ATOM 8862 C C . ASP D 1 174 ? 441.480 600.276 802.424 1.00 32.74 174 ASP C C 1
ATOM 8863 O O . ASP D 1 174 ? 440.505 600.501 801.698 1.00 32.74 174 ASP C O 1
ATOM 8868 N N . PRO D 1 175 ? 442.690 600.030 801.909 1.00 30.53 175 PRO C N 1
ATOM 8869 C CA . PRO D 1 175 ? 442.865 600.012 800.446 1.00 30.53 175 PRO C CA 1
ATOM 8870 C C . PRO D 1 175 ? 442.010 598.974 799.741 1.00 30.53 175 PRO C C 1
ATOM 8871 O O . PRO D 1 175 ? 441.583 599.203 798.603 1.00 30.53 175 PRO C O 1
ATOM 8875 N N . VAL D 1 176 ? 441.754 597.830 800.379 1.00 29.07 176 VAL C N 1
ATOM 8876 C CA . VAL D 1 176 ? 440.873 596.832 799.776 1.00 29.07 176 VAL C CA 1
ATOM 8877 C C . VAL D 1 176 ? 439.452 597.369 799.680 1.00 29.07 176 VAL C C 1
ATOM 8878 O O . VAL D 1 176 ? 438.790 597.238 798.643 1.00 29.07 176 VAL C O 1
ATOM 8882 N N . LYS D 1 177 ? 438.960 597.986 800.757 1.00 29.72 177 LYS C N 1
ATOM 8883 C CA . LYS D 1 177 ? 437.624 598.576 800.729 1.00 29.72 177 LYS C CA 1
ATOM 8884 C C . LYS D 1 177 ? 437.562 599.765 799.779 1.00 29.72 177 LYS C C 1
ATOM 8885 O O . LYS D 1 177 ? 436.573 599.939 799.059 1.00 29.72 177 LYS C O 1
ATOM 8891 N N . LEU D 1 178 ? 438.604 600.602 799.772 1.00 28.62 178 LEU C N 1
ATOM 8892 C CA . LEU D 1 178 ? 438.617 601.760 798.884 1.00 28.62 178 LEU C CA 1
ATOM 8893 C C . LEU D 1 178 ? 438.612 601.337 797.421 1.00 28.62 178 LEU C C 1
ATOM 8894 O O . LEU D 1 178 ? 437.904 601.932 796.600 1.00 28.62 178 LEU C O 1
ATOM 8899 N N . GLY D 1 179 ? 439.391 600.311 797.077 1.00 26.64 179 GLY C N 1
ATOM 8900 C CA . GLY D 1 179 ? 439.442 599.871 795.692 1.00 26.64 179 GLY C CA 1
ATOM 8901 C C . GLY D 1 179 ? 438.120 599.312 795.205 1.00 26.64 179 GLY C C 1
ATOM 8902 O O . GLY D 1 179 ? 437.762 599.473 794.035 1.00 26.64 179 GLY C O 1
ATOM 8903 N N . GLN D 1 180 ? 437.380 598.641 796.090 1.00 27.31 180 GLN C N 1
ATOM 8904 C CA . GLN D 1 180 ? 436.059 598.146 795.721 1.00 27.31 180 GLN C CA 1
ATOM 8905 C C . GLN D 1 180 ? 435.110 599.296 795.414 1.00 27.31 180 GLN C C 1
ATOM 8906 O O . GLN D 1 180 ? 434.306 599.214 794.478 1.00 27.31 180 GLN C O 1
ATOM 8912 N N . ALA D 1 181 ? 435.185 600.374 796.196 1.00 25.51 181 ALA C N 1
ATOM 8913 C CA . ALA D 1 181 ? 434.344 601.537 795.939 1.00 25.51 181 ALA C CA 1
ATOM 8914 C C . ALA D 1 181 ? 434.687 602.178 794.600 1.00 25.51 181 ALA C C 1
ATOM 8915 O O . ALA D 1 181 ? 433.796 602.580 793.845 1.00 25.51 181 ALA C O 1
ATOM 8917 N N . VAL D 1 182 ? 435.981 602.280 794.287 1.00 24.51 182 VAL C N 1
ATOM 8918 C CA . VAL D 1 182 ? 436.397 602.902 793.032 1.00 24.51 182 VAL C CA 1
ATOM 8919 C C . VAL D 1 182 ? 435.968 602.049 791.843 1.00 24.51 182 VAL C C 1
ATOM 8920 O O . VAL D 1 182 ? 435.470 602.565 790.836 1.00 24.51 182 VAL C O 1
ATOM 8924 N N . ILE D 1 183 ? 436.163 600.730 791.938 1.00 24.15 183 ILE C N 1
ATOM 8925 C CA . ILE D 1 183 ? 435.764 599.843 790.846 1.00 24.15 183 ILE C CA 1
ATOM 8926 C C . ILE D 1 183 ? 434.254 599.880 790.654 1.00 24.15 183 ILE C C 1
ATOM 8927 O O . ILE D 1 183 ? 433.759 599.992 789.526 1.00 24.15 183 ILE C O 1
ATOM 8932 N N . ALA D 1 184 ? 433.501 599.790 791.752 1.00 24.31 184 ALA C N 1
ATOM 8933 C CA . ALA D 1 184 ? 432.045 599.830 791.659 1.00 24.31 184 ALA C CA 1
ATOM 8934 C C . ALA D 1 184 ? 431.565 601.167 791.117 1.00 24.31 184 ALA C C 1
ATOM 8935 O O . ALA D 1 184 ? 430.582 601.226 790.367 1.00 24.31 184 ALA C O 1
ATOM 8937 N N . GLN D 1 185 ? 432.242 602.254 791.486 1.00 24.87 185 GLN C N 1
ATOM 8938 C CA . GLN D 1 185 ? 431.809 603.574 791.045 1.00 24.87 185 GLN C CA 1
ATOM 8939 C C . GLN D 1 185 ? 432.282 603.853 789.622 1.00 24.87 185 GLN C C 1
ATOM 8940 O O . GLN D 1 185 ? 431.746 604.736 788.940 1.00 24.87 185 GLN C O 1
ATOM 8946 N N . LEU D 1 186 ? 433.273 603.096 789.146 1.00 23.92 186 LEU C N 1
ATOM 8947 C CA . LEU D 1 186 ? 433.716 603.248 787.764 1.00 23.92 186 LEU C CA 1
ATOM 8948 C C . LEU D 1 186 ? 432.715 602.632 786.798 1.00 23.92 186 LEU C C 1
ATOM 8949 O O . LEU D 1 186 ? 432.597 603.072 785.649 1.00 23.92 186 LEU C O 1
ATOM 8954 N N . THR D 1 187 ? 431.990 601.601 787.241 1.00 23.17 187 THR C N 1
ATOM 8955 C CA . THR D 1 187 ? 430.928 601.040 786.412 1.00 23.17 187 THR C CA 1
ATOM 8956 C C . THR D 1 187 ? 429.798 602.044 786.226 1.00 23.17 187 THR C C 1
ATOM 8957 O O . THR D 1 187 ? 429.200 602.126 785.147 1.00 23.17 187 THR C O 1
ATOM 8961 N N . ILE D 1 188 ? 429.483 602.807 787.272 1.00 22.30 188 ILE C N 1
ATOM 8962 C CA . ILE D 1 188 ? 428.482 603.863 787.153 1.00 22.30 188 ILE C CA 1
ATOM 8963 C C . ILE D 1 188 ? 428.999 604.980 786.254 1.00 22.30 188 ILE C C 1
ATOM 8964 O O . ILE D 1 188 ? 428.231 605.607 785.511 1.00 22.30 188 ILE C O 1
ATOM 8969 N N . ALA D 1 189 ? 430.308 605.236 786.295 1.00 21.80 189 ALA C N 1
ATOM 8970 C CA . ALA D 1 189 ? 430.879 606.349 785.544 1.00 21.80 189 ALA C CA 1
ATOM 8971 C C . ALA D 1 189 ? 430.694 606.169 784.042 1.00 21.80 189 ALA C C 1
ATOM 8972 O O . ALA D 1 189 ? 430.398 607.134 783.328 1.00 21.80 189 ALA C O 1
ATOM 8974 N N . ARG D 1 190 ? 430.869 604.945 783.536 1.00 21.22 190 ARG C N 1
ATOM 8975 C CA . ARG D 1 190 ? 430.647 604.711 782.114 1.00 21.22 190 ARG C CA 1
ATOM 8976 C C . ARG D 1 190 ? 429.166 604.809 781.768 1.00 21.22 190 ARG C C 1
ATOM 8977 O O . ARG D 1 190 ? 428.806 605.139 780.631 1.00 21.22 190 ARG C O 1
ATOM 8985 N N . ALA D 1 191 ? 428.291 604.521 782.733 1.00 20.73 191 ALA C N 1
ATOM 8986 C CA . ALA D 1 191 ? 426.860 604.674 782.499 1.00 20.73 191 ALA C CA 1
ATOM 8987 C C . ALA D 1 191 ? 426.474 606.143 782.421 1.00 20.73 191 ALA C C 1
ATOM 8988 O O . ALA D 1 191 ? 425.713 606.546 781.534 1.00 20.73 191 ALA C O 1
ATOM 8990 N N . ALA D 1 192 ? 426.990 606.961 783.341 1.00 20.48 192 ALA C N 1
ATOM 8991 C CA . ALA D 1 192 ? 426.682 608.388 783.327 1.00 20.48 192 ALA C CA 1
ATOM 8992 C C . ALA D 1 192 ? 427.251 609.064 782.088 1.00 20.48 192 ALA C C 1
ATOM 8993 O O . ALA D 1 192 ? 426.650 610.002 781.551 1.00 20.48 192 ALA C O 1
ATOM 8995 N N . LEU D 1 193 ? 428.412 608.605 781.622 1.00 19.08 193 LEU C N 1
ATOM 8996 C CA . LEU D 1 193 ? 429.024 609.210 780.445 1.00 19.08 193 LEU C CA 1
ATOM 8997 C C . LEU D 1 193 ? 428.337 608.743 779.167 1.00 19.08 193 LEU C C 1
ATOM 8998 O O . LEU D 1 193 ? 428.471 609.379 778.116 1.00 19.08 193 LEU C O 1
ATOM 9003 N N . THR D 1 194 ? 427.593 607.637 779.236 1.00 19.77 194 THR C N 1
ATOM 9004 C CA . THR D 1 194 ? 426.886 607.140 778.059 1.00 19.77 194 THR C CA 1
ATOM 9005 C C . THR D 1 194 ? 425.539 607.832 777.882 1.00 19.77 194 THR C C 1
ATOM 9006 O O . THR D 1 194 ? 425.115 608.080 776.746 1.00 19.77 194 THR C O 1
ATOM 9010 N N . LYS D 1 195 ? 424.870 608.178 778.984 1.00 19.26 195 LYS C N 1
ATOM 9011 C CA . LYS D 1 195 ? 423.571 608.839 778.902 1.00 19.26 195 LYS C CA 1
ATOM 9012 C C . LYS D 1 195 ? 423.650 610.187 778.196 1.00 19.26 195 LYS C C 1
ATOM 9013 O O . LYS D 1 195 ? 422.623 610.688 777.727 1.00 19.26 195 LYS C O 1
ATOM 9019 N N . ASN D 1 196 ? 424.838 610.781 778.113 1.00 19.90 196 ASN C N 1
ATOM 9020 C CA . ASN D 1 196 ? 425.053 612.014 777.372 1.00 19.90 196 ASN C CA 1
ATOM 9021 C C . ASN D 1 196 ? 425.482 611.754 775.936 1.00 19.90 196 ASN C C 1
ATOM 9022 O O . ASN D 1 196 ? 425.883 612.690 775.237 1.00 19.90 196 ASN C O 1
ATOM 9027 N N . TYR D 1 197 ? 425.416 610.500 775.488 1.00 19.91 197 TYR C N 1
ATOM 9028 C CA . TYR D 1 197 ? 425.810 610.071 774.150 1.00 19.91 197 TYR C CA 1
ATOM 9029 C C . TYR D 1 197 ? 427.282 610.329 773.857 1.00 19.91 197 TYR C C 1
ATOM 9030 O O . TYR D 1 197 ? 427.672 610.431 772.690 1.00 19.91 197 TYR C O 1
ATOM 9039 N N . VAL D 1 198 ? 428.107 610.433 774.889 1.00 18.80 198 VAL C N 1
ATOM 9040 C CA . VAL D 1 198 ? 429.556 610.537 774.684 1.00 18.80 198 VAL C CA 1
ATOM 9041 C C . VAL D 1 198 ? 430.069 609.222 774.112 1.00 18.80 198 VAL C C 1
ATOM 9042 O O . VAL D 1 198 ? 429.757 608.151 774.664 1.00 18.80 198 VAL C O 1
ATOM 9046 N N . PRO D 1 199 ? 430.836 609.241 773.024 1.00 19.52 199 PRO C N 1
ATOM 9047 C CA . PRO D 1 199 ? 431.197 607.986 772.354 1.00 19.52 199 PRO C CA 1
ATOM 9048 C C . PRO D 1 199 ? 432.031 607.077 773.242 1.00 19.52 199 PRO C C 1
ATOM 9049 O O . PRO D 1 199 ? 432.784 607.536 774.103 1.00 19.52 199 PRO C O 1
ATOM 9053 N N . ALA D 1 200 ? 431.880 605.774 773.028 1.00 21.62 200 ALA C N 1
ATOM 9054 C CA . ALA D 1 200 ? 432.771 604.806 773.646 1.00 21.62 200 ALA C CA 1
ATOM 9055 C C . ALA D 1 200 ? 434.178 604.969 773.084 1.00 21.62 200 ALA C C 1
ATOM 9056 O O . ALA D 1 200 ? 434.371 605.588 772.043 1.00 21.62 200 ALA C O 1
ATOM 9058 N N . ASN D 1 201 ? 435.155 604.446 773.834 1.00 23.03 201 ASN C N 1
ATOM 9059 C CA . ASN D 1 201 ? 436.611 604.438 773.634 1.00 23.03 201 ASN C CA 1
ATOM 9060 C C . ASN D 1 201 ? 437.137 605.870 773.618 1.00 23.03 201 ASN C C 1
ATOM 9061 O O . ASN D 1 201 ? 436.352 606.825 773.587 1.00 23.03 201 ASN C O 1
ATOM 9066 N N . ASP D 1 202 ? 438.460 606.024 773.657 1.00 23.01 202 ASP C N 1
ATOM 9067 C CA . ASP D 1 202 ? 439.098 607.322 773.893 1.00 23.01 202 ASP C CA 1
ATOM 9068 C C . ASP D 1 202 ? 438.645 607.908 775.227 1.00 23.01 202 ASP C C 1
ATOM 9069 O O . ASP D 1 202 ? 438.491 609.122 775.379 1.00 23.01 202 ASP C O 1
ATOM 9074 N N . ARG D 1 203 ? 438.432 607.031 776.203 1.00 20.67 203 ARG C N 1
ATOM 9075 C CA . ARG D 1 203 ? 438.076 607.409 777.561 1.00 20.67 203 ARG C CA 1
ATOM 9076 C C . ARG D 1 203 ? 439.238 607.056 778.476 1.00 20.67 203 ARG C C 1
ATOM 9077 O O . ARG D 1 203 ? 439.873 606.011 778.299 1.00 20.67 203 ARG C O 1
ATOM 9085 N N . THR D 1 204 ? 439.517 607.922 779.446 1.00 20.99 204 THR C N 1
ATOM 9086 C CA . THR D 1 204 ? 440.620 607.708 780.367 1.00 20.99 204 THR C CA 1
ATOM 9087 C C . THR D 1 204 ? 440.237 608.193 781.758 1.00 20.99 204 THR C C 1
ATOM 9088 O O . THR D 1 204 ? 439.372 609.056 781.918 1.00 20.99 204 THR C O 1
ATOM 9092 N N . PHE D 1 205 ? 440.895 607.622 782.760 1.00 21.16 205 PHE C N 1
ATOM 9093 C CA . PHE D 1 205 ? 440.638 607.929 784.160 1.00 21.16 205 PHE C CA 1
ATOM 9094 C C . PHE D 1 205 ? 441.945 608.354 784.815 1.00 21.16 205 PHE C C 1
ATOM 9095 O O . PHE D 1 205 ? 442.885 607.560 784.905 1.00 21.16 205 PHE C O 1
ATOM 9103 N N . TYR D 1 206 ? 441.998 609.604 785.266 1.00 21.69 206 TYR C N 1
ATOM 9104 C CA . TYR D 1 206 ? 443.181 610.168 785.905 1.00 21.69 206 TYR C CA 1
ATOM 9105 C C . TYR D 1 206 ? 443.004 610.071 787.410 1.00 21.69 206 TYR C C 1
ATOM 9106 O O . TYR D 1 206 ? 441.984 610.517 787.945 1.00 21.69 206 TYR C O 1
ATOM 9115 N N . THR D 1 207 ? 443.991 609.497 788.092 1.00 22.75 207 THR C N 1
ATOM 9116 C CA . THR D 1 207 ? 443.909 609.324 789.534 1.00 22.75 207 THR C CA 1
ATOM 9117 C C . THR D 1 207 ? 445.307 609.298 790.135 1.00 22.75 207 THR C C 1
ATOM 9118 O O . THR D 1 207 ? 446.302 609.065 789.444 1.00 22.75 207 THR C O 1
ATOM 9122 N N . THR D 1 208 ? 445.365 609.553 791.440 1.00 25.07 208 THR C N 1
ATOM 9123 C CA . THR D 1 208 ? 446.616 609.484 792.173 1.00 25.07 208 THR C CA 1
ATOM 9124 C C . THR D 1 208 ? 447.086 608.035 792.272 1.00 25.07 208 THR C C 1
ATOM 9125 O O . THR D 1 208 ? 446.285 607.106 792.161 1.00 25.07 208 THR C O 1
ATOM 9129 N N . PRO D 1 209 ? 448.390 607.818 792.461 1.00 25.15 209 PRO C N 1
ATOM 9130 C CA . PRO D 1 209 ? 448.884 606.437 792.581 1.00 25.15 209 PRO C CA 1
ATOM 9131 C C . PRO D 1 209 ? 448.268 605.661 793.734 1.00 25.15 209 PRO C C 1
ATOM 9132 O O . PRO D 1 209 ? 448.168 604.431 793.649 1.00 25.15 209 PRO C O 1
ATOM 9136 N N . ASP D 1 210 ? 447.859 606.337 794.810 1.00 26.60 210 ASP C N 1
ATOM 9137 C CA . ASP D 1 210 ? 447.270 605.628 795.943 1.00 26.60 210 ASP C CA 1
ATOM 9138 C C . ASP D 1 210 ? 445.971 604.936 795.555 1.00 26.60 210 ASP C C 1
ATOM 9139 O O . ASP D 1 210 ? 445.747 603.774 795.911 1.00 26.60 210 ASP C O 1
ATOM 9144 N N . VAL D 1 211 ? 445.097 605.635 794.826 1.00 24.27 211 VAL C N 1
ATOM 9145 C CA . VAL D 1 211 ? 443.866 605.012 794.346 1.00 24.27 211 VAL C CA 1
ATOM 9146 C C . VAL D 1 211 ? 444.183 603.972 793.279 1.00 24.27 211 VAL C C 1
ATOM 9147 O O . VAL D 1 211 ? 443.533 602.921 793.199 1.00 24.27 211 VAL C O 1
ATOM 9151 N N . TYR D 1 212 ? 445.186 604.251 792.443 1.00 24.76 212 TYR C N 1
ATOM 9152 C CA . TYR D 1 212 ? 445.663 603.265 791.477 1.00 24.76 212 TYR C CA 1
ATOM 9153 C C . TYR D 1 212 ? 446.029 601.953 792.158 1.00 24.76 212 TYR C C 1
ATOM 9154 O O . TYR D 1 212 ? 445.763 600.871 791.622 1.00 24.76 212 TYR C O 1
ATOM 9163 N N . SER D 1 213 ? 446.649 602.030 793.338 1.00 24.74 213 SER C N 1
ATOM 9164 C CA . SER D 1 213 ? 447.000 600.818 794.067 1.00 24.74 213 SER C CA 1
ATOM 9165 C C . SER D 1 213 ? 445.795 600.241 794.798 1.00 24.74 213 SER C C 1
ATOM 9166 O O . SER D 1 213 ? 445.751 599.039 795.082 1.00 24.74 213 SER C O 1
ATOM 9169 N N . ALA D 1 214 ? 444.813 601.083 795.126 1.00 25.39 214 ALA C N 1
ATOM 9170 C CA . ALA D 1 214 ? 443.599 600.585 795.764 1.00 25.39 214 ALA C CA 1
ATOM 9171 C C . ALA D 1 214 ? 442.850 599.630 794.845 1.00 25.39 214 ALA C C 1
ATOM 9172 O O . ALA D 1 214 ? 442.352 598.591 795.289 1.00 25.39 214 ALA C O 1
ATOM 9174 N N . ILE D 1 215 ? 442.763 599.969 793.557 1.00 24.66 215 ILE C N 1
ATOM 9175 C CA . ILE D 1 215 ? 442.168 599.058 792.584 1.00 24.66 215 ILE C CA 1
ATOM 9176 C C . ILE D 1 215 ? 442.993 597.783 792.480 1.00 24.66 215 ILE C C 1
ATOM 9177 O O . ILE D 1 215 ? 442.454 596.689 792.280 1.00 24.66 215 ILE C O 1
ATOM 9182 N N . LEU D 1 216 ? 444.316 597.906 792.608 1.00 24.54 216 LEU C N 1
ATOM 9183 C CA . LEU D 1 216 ? 445.188 596.737 792.577 1.00 24.54 216 LEU C CA 1
ATOM 9184 C C . LEU D 1 216 ? 444.880 595.787 793.728 1.00 24.54 216 LEU C C 1
ATOM 9185 O O . LEU D 1 216 ? 444.812 594.569 793.540 1.00 24.54 216 LEU C O 1
ATOM 9190 N N . ALA D 1 217 ? 444.692 596.329 794.932 1.00 24.67 217 ALA C N 1
ATOM 9191 C CA . ALA D 1 217 ? 444.446 595.481 796.092 1.00 24.67 217 ALA C CA 1
ATOM 9192 C C . ALA D 1 217 ? 443.032 594.916 796.078 1.00 24.67 217 ALA C C 1
ATOM 9193 O O . ALA D 1 217 ? 442.779 593.846 796.644 1.00 24.67 217 ALA C O 1
ATOM 9195 N N . ALA D 1 218 ? 442.094 595.623 795.445 1.00 25.29 218 ALA C N 1
ATOM 9196 C CA . ALA D 1 218 ? 440.702 595.183 795.461 1.00 25.29 218 ALA C CA 1
ATOM 9197 C C . ALA D 1 218 ? 440.498 593.945 794.597 1.00 25.29 218 ALA C C 1
ATOM 9198 O O . ALA D 1 218 ? 439.577 593.156 794.839 1.00 25.29 218 ALA C O 1
ATOM 9200 N N . LEU D 1 219 ? 441.339 593.757 793.587 1.00 24.38 219 LEU C N 1
ATOM 9201 C CA . LEU D 1 219 ? 441.229 592.616 792.689 1.00 24.38 219 LEU C CA 1
ATOM 9202 C C . LEU D 1 219 ? 442.178 591.484 793.061 1.00 24.38 219 LEU C C 1
ATOM 9203 O O . LEU D 1 219 ? 442.421 590.597 792.238 1.00 24.38 219 LEU C O 1
ATOM 9208 N N . MET D 1 220 ? 442.719 591.501 794.276 1.00 25.19 220 MET C N 1
ATOM 9209 C CA . MET D 1 220 ? 443.590 590.437 794.739 1.00 25.19 220 MET C CA 1
ATOM 9210 C C . MET D 1 220 ? 442.783 589.158 794.953 1.00 25.19 220 MET C C 1
ATOM 9211 O O . MET D 1 220 ? 441.561 589.203 795.112 1.00 25.19 220 MET C O 1
ATOM 9216 N N . PRO D 1 221 ? 443.449 587.996 794.956 1.00 23.17 221 PRO C N 1
ATOM 9217 C CA . PRO D 1 221 ? 442.710 586.743 795.200 1.00 23.17 221 PRO C CA 1
ATOM 9218 C C . PRO D 1 221 ? 442.015 586.704 796.547 1.00 23.17 221 PRO C C 1
ATOM 9219 O O . PRO D 1 221 ? 441.074 585.921 796.732 1.00 23.17 221 PRO C O 1
ATOM 9223 N N . ASN D 1 222 ? 442.458 587.521 797.501 1.00 25.02 222 ASN C N 1
ATOM 9224 C CA . ASN D 1 222 ? 441.771 587.601 798.784 1.00 25.02 222 ASN C CA 1
ATOM 9225 C C . ASN D 1 222 ? 440.376 588.192 798.628 1.00 25.02 222 ASN C C 1
ATOM 9226 O O . ASN D 1 222 ? 439.449 587.816 799.354 1.00 25.02 222 ASN C O 1
ATOM 9231 N N . ALA D 1 223 ? 440.206 589.123 797.685 1.00 23.80 223 ALA C N 1
ATOM 9232 C CA . ALA D 1 223 ? 438.926 589.813 797.554 1.00 23.80 223 ALA C CA 1
ATOM 9233 C C . ALA D 1 223 ? 438.179 589.387 796.295 1.00 23.80 223 ALA C C 1
ATOM 9234 O O . ALA D 1 223 ? 436.943 589.394 796.268 1.00 23.80 223 ALA C O 1
ATOM 9236 N N . ALA D 1 224 ? 438.904 589.013 795.244 1.00 22.55 224 ALA C N 1
ATOM 9237 C CA . ALA D 1 224 ? 438.307 588.701 793.954 1.00 22.55 224 ALA C CA 1
ATOM 9238 C C . ALA D 1 224 ? 438.106 587.201 793.808 1.00 22.55 224 ALA C C 1
ATOM 9239 O O . ALA D 1 224 ? 438.971 586.401 794.179 1.00 22.55 224 ALA C O 1
ATOM 9241 N N . ASN D 1 225 ? 436.951 586.826 793.253 1.00 21.43 225 ASN C N 1
ATOM 9242 C CA . ASN D 1 225 ? 436.628 585.412 793.094 1.00 21.43 225 ASN C CA 1
ATOM 9243 C C . ASN D 1 225 ? 437.369 584.798 791.913 1.00 21.43 225 ASN C C 1
ATOM 9244 O O . ASN D 1 225 ? 437.626 583.588 791.894 1.00 21.43 225 ASN C O 1
ATOM 9249 N N . TYR D 1 226 ? 437.716 585.607 790.913 1.00 21.33 226 TYR C N 1
ATOM 9250 C CA . TYR D 1 226 ? 438.460 585.122 789.760 1.00 21.33 226 TYR C CA 1
ATOM 9251 C C . TYR D 1 226 ? 439.357 586.227 789.225 1.00 21.33 226 TYR C C 1
ATOM 9252 O O . TYR D 1 226 ? 439.169 587.407 789.530 1.00 21.33 226 TYR C O 1
ATOM 9261 N N . ALA D 1 227 ? 440.343 585.824 788.427 1.00 22.14 227 ALA C N 1
ATOM 9262 C CA . ALA D 1 227 ? 441.349 586.756 787.936 1.00 22.14 227 ALA C CA 1
ATOM 9263 C C . ALA D 1 227 ? 440.792 587.608 786.803 1.00 22.14 227 ALA C C 1
ATOM 9264 O O . ALA D 1 227 ? 440.207 587.089 785.849 1.00 22.14 227 ALA C O 1
ATOM 9266 N N . ALA D 1 228 ? 440.985 588.920 786.910 1.00 24.47 228 ALA C N 1
ATOM 9267 C CA . ALA D 1 228 ? 440.576 589.841 785.861 1.00 24.47 228 ALA C CA 1
ATOM 9268 C C . ALA D 1 228 ? 441.398 591.115 785.983 1.00 24.47 228 ALA C C 1
ATOM 9269 O O . ALA D 1 228 ? 441.886 591.458 787.064 1.00 24.47 228 ALA C O 1
ATOM 9271 N N . LEU D 1 229 ? 441.551 591.805 784.852 1.00 26.63 229 LEU C N 1
ATOM 9272 C CA . LEU D 1 229 ? 442.144 593.145 784.794 1.00 26.63 229 LEU C CA 1
ATOM 9273 C C . LEU D 1 229 ? 443.604 593.062 785.225 1.00 26.63 229 LEU C C 1
ATOM 9274 O O . LEU D 1 229 ? 444.465 592.802 784.367 1.00 26.63 229 LEU C O 1
ATOM 9279 N N . ILE D 1 230 ? 443.934 593.288 786.499 1.00 26.63 230 ILE C N 1
ATOM 9280 C CA . ILE D 1 230 ? 445.319 593.485 786.900 1.00 26.63 230 ILE C CA 1
ATOM 9281 C C . ILE D 1 230 ? 446.149 592.226 786.679 1.00 26.63 230 ILE C C 1
ATOM 9282 O O . ILE D 1 230 ? 445.624 591.114 786.545 1.00 26.63 230 ILE C O 1
ATOM 9287 N N . ASP D 1 231 ? 447.470 592.409 786.640 1.00 28.71 231 ASP C N 1
ATOM 9288 C CA . ASP D 1 231 ? 448.413 591.323 786.842 1.00 28.71 231 ASP C CA 1
ATOM 9289 C C . ASP D 1 231 ? 449.181 591.544 788.137 1.00 28.71 231 ASP C C 1
ATOM 9290 O O . ASP D 1 231 ? 449.848 592.575 788.296 1.00 28.71 231 ASP C O 1
ATOM 9295 N N . PRO D 1 232 ? 449.086 590.619 789.094 1.00 27.43 232 PRO C N 1
ATOM 9296 C CA . PRO D 1 232 ? 449.696 590.871 790.413 1.00 27.43 232 PRO C CA 1
ATOM 9297 C C . PRO D 1 232 ? 451.205 591.031 790.373 1.00 27.43 232 PRO C C 1
ATOM 9298 O O . PRO D 1 232 ? 451.777 591.732 791.218 1.00 27.43 232 PRO C O 1
ATOM 9302 N N . GLU D 1 233 ? 451.873 590.390 789.413 1.00 28.96 233 GLU C N 1
ATOM 9303 C CA . GLU D 1 233 ? 453.332 590.406 789.381 1.00 28.96 233 GLU C CA 1
ATOM 9304 C C . GLU D 1 233 ? 453.871 591.795 789.064 1.00 28.96 233 GLU C C 1
ATOM 9305 O O . GLU D 1 233 ? 454.884 592.222 789.627 1.00 28.96 233 GLU C O 1
ATOM 9311 N N . ARG D 1 234 ? 453.379 592.363 787.972 1.00 29.60 234 ARG C N 1
ATOM 9312 C CA . ARG D 1 234 ? 453.770 593.703 787.531 1.00 29.60 234 ARG C CA 1
ATOM 9313 C C . ARG D 1 234 ? 453.259 594.866 788.373 1.00 29.60 234 ARG C C 1
ATOM 9314 O O . ARG D 1 234 ? 453.953 595.858 788.557 1.00 29.60 234 ARG C O 1
ATOM 9322 N N . GLY D 1 235 ? 452.037 594.738 788.874 1.00 28.10 235 GLY C N 1
ATOM 9323 C CA . GLY D 1 235 ? 451.425 595.799 789.646 1.00 28.10 235 GLY C CA 1
ATOM 9324 C C . GLY D 1 235 ? 450.728 596.805 788.750 1.00 28.10 235 GLY C C 1
ATOM 9325 O O . GLY D 1 235 ? 450.333 597.876 789.202 1.00 28.10 235 GLY C O 1
ATOM 9326 N N . SER D 1 236 ? 450.575 596.462 787.474 1.00 27.43 236 SER C N 1
ATOM 9327 C CA . SER D 1 236 ? 449.931 597.352 786.515 1.00 27.43 236 SER C CA 1
ATOM 9328 C C . SER D 1 236 ? 448.522 596.907 786.138 1.00 27.43 236 SER C C 1
ATOM 9329 O O . SER D 1 236 ? 448.320 595.804 785.649 1.00 27.43 236 SER C O 1
ATOM 9332 N N . ILE D 1 237 ? 447.560 597.795 786.363 1.00 26.53 237 ILE C N 1
ATOM 9333 C CA . ILE D 1 237 ? 446.145 597.572 786.074 1.00 26.53 237 ILE C CA 1
ATOM 9334 C C . ILE D 1 237 ? 445.808 597.617 784.583 1.00 26.53 237 ILE C C 1
ATOM 9335 O O . ILE D 1 237 ? 446.418 598.367 783.829 1.00 26.53 237 ILE C O 1
ATOM 9340 N N . ARG D 1 238 ? 444.834 596.813 784.165 1.00 28.02 238 ARG C N 1
ATOM 9341 C CA . ARG D 1 238 ? 444.389 596.783 782.768 1.00 28.02 238 ARG C CA 1
ATOM 9342 C C . ARG D 1 238 ? 443.257 597.782 782.481 1.00 28.02 238 ARG C C 1
ATOM 9343 O O . ARG D 1 238 ? 442.823 598.500 783.375 1.00 28.02 238 ARG C O 1
ATOM 9351 N N . ASN D 1 239 ? 442.784 597.826 781.237 1.00 25.72 239 ASN C N 1
ATOM 9352 C CA . ASN D 1 239 ? 441.778 598.796 780.832 1.00 25.72 239 ASN C CA 1
ATOM 9353 C C . ASN D 1 239 ? 440.418 598.519 781.460 1.00 25.72 239 ASN C C 1
ATOM 9354 O O . ASN D 1 239 ? 439.511 598.042 780.775 1.00 25.72 239 ASN C O 1
ATOM 9359 N N . VAL D 1 240 ? 440.251 598.828 782.750 1.00 24.58 240 VAL C N 1
ATOM 9360 C CA . VAL D 1 240 ? 438.972 598.569 783.405 1.00 24.58 240 VAL C CA 1
ATOM 9361 C C . VAL D 1 240 ? 437.891 599.453 782.798 1.00 24.58 240 VAL C C 1
ATOM 9362 O O . VAL D 1 240 ? 437.997 600.687 782.781 1.00 24.58 240 VAL C O 1
ATOM 9366 N N . MET D 1 241 ? 436.850 598.811 782.261 1.00 25.93 241 MET C N 1
ATOM 9367 C CA . MET D 1 241 ? 435.759 599.487 781.566 1.00 25.93 241 MET C CA 1
ATOM 9368 C C . MET D 1 241 ? 436.292 600.319 780.406 1.00 25.93 241 MET C C 1
ATOM 9369 O O . MET D 1 241 ? 437.446 600.156 779.997 1.00 25.93 241 MET C O 1
ATOM 9374 N N . GLY D 1 242 ? 435.463 601.208 779.860 1.00 23.84 242 GLY C N 1
ATOM 9375 C CA . GLY D 1 242 ? 435.927 602.054 778.773 1.00 23.84 242 GLY C CA 1
ATOM 9376 C C . GLY D 1 242 ? 437.093 602.934 779.176 1.00 23.84 242 GLY C C 1
ATOM 9377 O O . GLY D 1 242 ? 437.949 603.264 778.353 1.00 23.84 242 GLY C O 1
ATOM 9378 N N . PHE D 1 243 ? 437.145 603.319 780.447 1.00 22.22 243 PHE C N 1
ATOM 9379 C CA . PHE D 1 243 ? 438.176 604.222 780.933 1.00 22.22 243 PHE C CA 1
ATOM 9380 C C . PHE D 1 243 ? 439.534 603.535 780.982 1.00 22.22 243 PHE C C 1
ATOM 9381 O O . PHE D 1 243 ? 439.652 602.364 781.354 1.00 22.22 243 PHE C O 1
ATOM 9389 N N . GLU D 1 244 ? 440.568 604.280 780.607 1.00 22.95 244 GLU C N 1
ATOM 9390 C CA . GLU D 1 244 ? 441.948 603.829 780.713 1.00 22.95 244 GLU C CA 1
ATOM 9391 C C . GLU D 1 244 ? 442.569 604.477 781.940 1.00 22.95 244 GLU C C 1
ATOM 9392 O O . GLU D 1 244 ? 442.623 605.708 782.033 1.00 22.95 244 GLU C O 1
ATOM 9398 N N . VAL D 1 245 ? 443.031 603.654 782.879 1.00 23.69 245 VAL C N 1
ATOM 9399 C CA . VAL D 1 245 ? 443.541 604.177 784.137 1.00 23.69 245 VAL C CA 1
ATOM 9400 C C . VAL D 1 245 ? 444.935 604.745 783.924 1.00 23.69 245 VAL C C 1
ATOM 9401 O O . VAL D 1 245 ? 445.852 604.042 783.484 1.00 23.69 245 VAL C O 1
ATOM 9405 N N . VAL D 1 246 ? 445.097 606.027 784.235 1.00 23.26 246 VAL C N 1
ATOM 9406 C CA . VAL D 1 246 ? 446.386 606.702 784.174 1.00 23.26 246 VAL C CA 1
ATOM 9407 C C . VAL D 1 246 ? 446.700 607.229 785.564 1.00 23.26 246 VAL C C 1
ATOM 9408 O O . VAL D 1 246 ? 445.912 607.989 786.137 1.00 23.26 246 VAL C O 1
ATOM 9412 N N . GLU D 1 247 ? 447.846 606.828 786.106 1.00 25.30 247 GLU C N 1
ATOM 9413 C CA . GLU D 1 247 ? 448.292 607.274 787.418 1.00 25.30 247 GLU C CA 1
ATOM 9414 C C . GLU D 1 247 ? 449.223 608.461 787.227 1.00 25.30 247 GLU C C 1
ATOM 9415 O O . GLU D 1 247 ? 450.136 608.416 786.393 1.00 25.30 247 GLU C O 1
ATOM 9421 N N . VAL D 1 248 ? 448.969 609.535 787.965 1.00 25.19 248 VAL C N 1
ATOM 9422 C CA . VAL D 1 248 ? 449.749 610.762 787.881 1.00 25.19 248 VAL C CA 1
ATOM 9423 C C . VAL D 1 248 ? 450.117 611.192 789.294 1.00 25.19 248 VAL C C 1
ATOM 9424 O O . VAL D 1 248 ? 449.231 611.358 790.132 1.00 25.19 248 VAL C O 1
ATOM 9428 N N . PRO D 1 249 ? 451.404 611.322 789.617 1.00 23.22 249 PRO C N 1
ATOM 9429 C CA . PRO D 1 249 ? 451.762 611.880 790.929 1.00 23.22 249 PRO C CA 1
ATOM 9430 C C . PRO D 1 249 ? 451.263 613.299 791.123 1.00 23.22 249 PRO C C 1
ATOM 9431 O O . PRO D 1 249 ? 450.922 613.685 792.248 1.00 23.22 249 PRO C O 1
ATOM 9435 N N . HIS D 1 250 ? 451.211 614.091 790.053 1.00 24.03 250 HIS C N 1
ATOM 9436 C CA . HIS D 1 250 ? 450.861 615.507 790.137 1.00 24.03 250 HIS C CA 1
ATOM 9437 C C . HIS D 1 250 ? 449.400 615.717 789.747 1.00 24.03 250 HIS C C 1
ATOM 9438 O O . HIS D 1 250 ? 449.102 616.214 788.658 1.00 24.03 250 HIS C O 1
ATOM 9445 N N . LEU D 1 251 ? 448.488 615.351 790.643 1.00 26.22 251 LEU C N 1
ATOM 9446 C CA . LEU D 1 251 ? 447.153 615.926 790.663 1.00 26.22 251 LEU C CA 1
ATOM 9447 C C . LEU D 1 251 ? 447.133 617.036 791.700 1.00 26.22 251 LEU C C 1
ATOM 9448 O O . LEU D 1 251 ? 448.062 617.169 792.503 1.00 26.22 251 LEU C O 1
ATOM 9453 N N . THR D 1 252 ? 446.066 617.834 791.675 1.00 28.02 252 THR C N 1
ATOM 9454 C CA . THR D 1 252 ? 445.869 618.915 792.640 1.00 28.02 252 THR C CA 1
ATOM 9455 C C . THR D 1 252 ? 447.041 619.896 792.637 1.00 28.02 252 THR C C 1
ATOM 9456 O O . THR D 1 252 ? 447.231 620.670 793.577 1.00 28.02 252 THR C O 1
ATOM 9460 N N . ALA D 1 253 ? 447.838 619.861 791.574 1.00 27.78 253 ALA C N 1
ATOM 9461 C CA . ALA D 1 253 ? 448.948 620.782 791.380 1.00 27.78 253 ALA C CA 1
ATOM 9462 C C . ALA D 1 253 ? 448.786 621.454 790.027 1.00 27.78 253 ALA C C 1
ATOM 9463 O O . ALA D 1 253 ? 449.152 620.880 788.997 1.00 27.78 253 ALA C O 1
ATOM 9465 N N . GLY D 1 254 ? 448.253 622.672 790.033 1.00 27.29 254 GLY C N 1
ATOM 9466 C CA . GLY D 1 254 ? 447.853 623.304 788.796 1.00 27.29 254 GLY C CA 1
ATOM 9467 C C . GLY D 1 254 ? 449.004 623.953 788.055 1.00 27.29 254 GLY C C 1
ATOM 9468 O O . GLY D 1 254 ? 450.175 623.615 788.227 1.00 27.29 254 GLY C O 1
ATOM 9469 N N . GLY D 1 255 ? 448.647 624.913 787.203 1.00 26.83 255 GLY C N 1
ATOM 9470 C CA . GLY D 1 255 ? 449.632 625.565 786.370 1.00 26.83 255 GLY C CA 1
ATOM 9471 C C . GLY D 1 255 ? 450.499 626.539 787.141 1.00 26.83 255 GLY C C 1
ATOM 9472 O O . GLY D 1 255 ? 450.315 626.784 788.332 1.00 26.83 255 GLY C O 1
ATOM 9473 N N . ALA D 1 256 ? 451.475 627.100 786.431 1.00 27.04 256 ALA C N 1
ATOM 9474 C CA . ALA D 1 256 ? 452.418 628.018 787.052 1.00 27.04 256 ALA C CA 1
ATOM 9475 C C . ALA D 1 256 ? 451.772 629.377 787.298 1.00 27.04 256 ALA C C 1
ATOM 9476 O O . ALA D 1 256 ? 450.751 629.725 786.700 1.00 27.04 256 ALA C O 1
ATOM 9478 N N . GLY D 1 257 ? 452.386 630.152 788.197 1.00 29.39 257 GLY C N 1
ATOM 9479 C CA . GLY D 1 257 ? 451.907 631.477 788.517 1.00 29.39 257 GLY C CA 1
ATOM 9480 C C . GLY D 1 257 ? 453.037 632.491 788.474 1.00 29.39 257 GLY C C 1
ATOM 9481 O O . GLY D 1 257 ? 454.182 632.168 788.152 1.00 29.39 257 GLY C O 1
ATOM 9482 N N . ASP D 1 258 ? 452.688 633.733 788.803 1.00 32.28 258 ASP C N 1
ATOM 9483 C CA . ASP D 1 258 ? 453.675 634.803 788.819 1.00 32.28 258 ASP C CA 1
ATOM 9484 C C . ASP D 1 258 ? 454.576 634.685 790.041 1.00 32.28 258 ASP C C 1
ATOM 9485 O O . ASP D 1 258 ? 454.144 634.951 791.163 1.00 32.28 258 ASP C O 1
ATOM 9490 N N . ASP D 1 259 ? 455.855 634.373 789.779 1.00 31.27 259 ASP C N 1
ATOM 9491 C CA . ASP D 1 259 ? 456.994 634.058 790.655 1.00 31.27 259 ASP C CA 1
ATOM 9492 C C . ASP D 1 259 ? 457.199 632.550 790.727 1.00 31.27 259 ASP C C 1
ATOM 9493 O O . ASP D 1 259 ? 456.353 631.775 790.271 1.00 31.27 259 ASP C O 1
ATOM 9498 N N . ARG D 1 260 ? 458.326 632.131 791.297 1.00 28.24 260 ARG C N 1
ATOM 9499 C CA . ARG D 1 260 ? 458.638 630.721 791.490 1.00 28.24 260 ARG C CA 1
ATOM 9500 C C . ARG D 1 260 ? 458.589 630.417 792.980 1.00 28.24 260 ARG C C 1
ATOM 9501 O O . ARG D 1 260 ? 459.499 630.827 793.719 1.00 28.24 260 ARG C O 1
ATOM 9509 N N . PRO D 1 261 ? 457.565 629.721 793.469 1.00 33.76 261 PRO C N 1
ATOM 9510 C CA . PRO D 1 261 ? 457.395 629.576 794.918 1.00 33.76 261 PRO C CA 1
ATOM 9511 C C . PRO D 1 261 ? 458.482 628.720 795.545 1.00 33.76 261 PRO C C 1
ATOM 9512 O O . PRO D 1 261 ? 459.111 627.886 794.889 1.00 33.76 261 PRO C O 1
ATOM 9516 N N . ASP D 1 262 ? 458.698 628.944 796.843 1.00 40.58 262 ASP C N 1
ATOM 9517 C CA . ASP D 1 262 ? 459.763 628.244 797.555 1.00 40.58 262 ASP C CA 1
ATOM 9518 C C . ASP D 1 262 ? 459.477 626.749 797.642 1.00 40.58 262 ASP C C 1
ATOM 9519 O O . ASP D 1 262 ? 460.236 625.929 797.114 1.00 40.58 262 ASP C O 1
ATOM 9524 N N . GLU D 1 263 ? 458.379 626.377 798.300 1.00 41.39 263 GLU C N 1
ATOM 9525 C CA . GLU D 1 263 ? 458.036 624.973 798.477 1.00 41.39 263 GLU C CA 1
ATOM 9526 C C . GLU D 1 263 ? 456.571 624.821 798.860 1.00 41.39 263 GLU C C 1
ATOM 9527 O O . GLU D 1 263 ? 455.712 624.636 797.990 1.00 41.39 263 GLU C O 1
ATOM 9533 N N . GLY D 1 264 ? 456.272 624.896 800.159 1.00 42.87 264 GLY C N 1
ATOM 9534 C CA . GLY D 1 264 ? 454.893 624.776 800.598 1.00 42.87 264 GLY C CA 1
ATOM 9535 C C . GLY D 1 264 ? 454.032 625.950 800.176 1.00 42.87 264 GLY C C 1
ATOM 9536 O O . GLY D 1 264 ? 452.807 625.826 800.088 1.00 42.87 264 GLY C O 1
ATOM 9537 N N . ALA D 1 265 ? 454.652 627.098 799.911 1.00 42.31 265 ALA C N 1
ATOM 9538 C CA . ALA D 1 265 ? 453.902 628.265 799.474 1.00 42.31 265 ALA C CA 1
ATOM 9539 C C . ALA D 1 265 ? 453.408 628.080 798.045 1.00 42.31 265 ALA C C 1
ATOM 9540 O O . ALA D 1 265 ? 454.068 627.445 797.217 1.00 42.31 265 ALA C O 1
ATOM 9542 N N . GLU D 1 266 ? 452.236 628.639 797.760 1.00 42.16 266 GLU C N 1
ATOM 9543 C CA . GLU D 1 266 ? 451.700 628.619 796.410 1.00 42.16 266 GLU C CA 1
ATOM 9544 C C . GLU D 1 266 ? 452.173 629.845 795.632 1.00 42.16 266 GLU C C 1
ATOM 9545 O O . GLU D 1 266 ? 452.706 630.804 796.194 1.00 42.16 266 GLU C O 1
ATOM 9551 N N . ALA D 1 267 ? 451.974 629.798 794.319 1.00 37.77 267 ALA C N 1
ATOM 9552 C CA . ALA D 1 267 ? 452.285 630.946 793.484 1.00 37.77 267 ALA C CA 1
ATOM 9553 C C . ALA D 1 267 ? 451.343 632.104 793.808 1.00 37.77 267 ALA C C 1
ATOM 9554 O O . ALA D 1 267 ? 450.213 631.913 794.266 1.00 37.77 267 ALA C O 1
ATOM 9556 N N . THR D 1 268 ? 451.832 633.325 793.573 1.00 35.83 268 THR C N 1
ATOM 9557 C CA . THR D 1 268 ? 451.057 634.510 793.931 1.00 35.83 268 THR C CA 1
ATOM 9558 C C . THR D 1 268 ? 449.761 634.588 793.135 1.00 35.83 268 THR C C 1
ATOM 9559 O O . THR D 1 268 ? 448.679 634.763 793.710 1.00 35.83 268 THR C O 1
ATOM 9563 N N . ASN D 1 269 ? 449.846 634.457 791.814 1.00 34.74 269 ASN C N 1
ATOM 9564 C CA . ASN D 1 269 ? 448.676 634.461 790.947 1.00 34.74 269 ASN C CA 1
ATOM 9565 C C . ASN D 1 269 ? 448.736 633.242 790.045 1.00 34.74 269 ASN C C 1
ATOM 9566 O O . ASN D 1 269 ? 449.296 633.307 788.946 1.00 34.74 269 ASN C O 1
ATOM 9571 N N . GLN D 1 270 ? 448.153 632.139 790.504 1.00 29.98 270 GLN C N 1
ATOM 9572 C CA . GLN D 1 270 ? 448.205 630.867 789.795 1.00 29.98 270 GLN C CA 1
ATOM 9573 C C . GLN D 1 270 ? 447.110 630.864 788.739 1.00 29.98 270 GLN C C 1
ATOM 9574 O O . GLN D 1 270 ? 445.928 631.021 789.066 1.00 29.98 270 GLN C O 1
ATOM 9580 N N . LYS D 1 271 ? 447.507 630.696 787.476 1.00 30.27 271 LYS C N 1
ATOM 9581 C CA . LYS D 1 271 ? 446.555 630.808 786.375 1.00 30.27 271 LYS C CA 1
ATOM 9582 C C . LYS D 1 271 ? 445.510 629.701 786.432 1.00 30.27 271 LYS C C 1
ATOM 9583 O O . LYS D 1 271 ? 444.304 629.964 786.370 1.00 30.27 271 LYS C O 1
ATOM 9589 N N . HIS D 1 272 ? 445.956 628.455 786.550 1.00 26.91 272 HIS C N 1
ATOM 9590 C CA . HIS D 1 272 ? 445.062 627.306 786.570 1.00 26.91 272 HIS C CA 1
ATOM 9591 C C . HIS D 1 272 ? 445.256 626.580 787.888 1.00 26.91 272 HIS C C 1
ATOM 9592 O O . HIS D 1 272 ? 446.257 625.881 788.070 1.00 26.91 272 HIS C O 1
ATOM 9599 N N . ALA D 1 273 ? 444.306 626.743 788.802 1.00 27.76 273 ALA C N 1
ATOM 9600 C CA . ALA D 1 273 ? 444.467 626.259 790.162 1.00 27.76 273 ALA C CA 1
ATOM 9601 C C . ALA D 1 273 ? 443.451 625.164 790.447 1.00 27.76 273 ALA C C 1
ATOM 9602 O O . ALA D 1 273 ? 442.302 625.219 790.006 1.00 27.76 273 ALA C O 1
ATOM 9604 N N . PHE D 1 274 ? 443.899 624.163 791.203 1.00 27.29 274 PHE C N 1
ATOM 9605 C CA . PHE D 1 274 ? 443.026 623.113 791.694 1.00 27.29 274 PHE C CA 1
ATOM 9606 C C . PHE D 1 274 ? 442.472 623.547 793.040 1.00 27.29 274 PHE C C 1
ATOM 9607 O O . PHE D 1 274 ? 443.260 623.777 793.970 1.00 27.29 274 PHE C O 1
ATOM 9615 N N . PRO D 1 275 ? 441.155 623.691 793.190 1.00 29.23 275 PRO C N 1
ATOM 9616 C CA . PRO D 1 275 ? 440.611 624.272 794.427 1.00 29.23 275 PRO C CA 1
ATOM 9617 C C . PRO D 1 275 ? 440.980 623.440 795.647 1.00 29.23 275 PRO C C 1
ATOM 9618 O O . PRO D 1 275 ? 440.939 622.208 795.612 1.00 29.23 275 PRO C O 1
ATOM 9622 N N . ALA D 1 276 ? 441.340 624.130 796.731 1.00 30.04 276 ALA C N 1
ATOM 9623 C CA . ALA D 1 276 ? 441.735 623.434 797.951 1.00 30.04 276 ALA C CA 1
ATOM 9624 C C . ALA D 1 276 ? 440.522 623.034 798.779 1.00 30.04 276 ALA C C 1
ATOM 9625 O O . ALA D 1 276 ? 440.460 621.915 799.304 1.00 30.04 276 ALA C O 1
ATOM 9627 N N . ALA D 1 277 ? 439.548 623.934 798.914 1.00 32.05 277 ALA C N 1
ATOM 9628 C CA . ALA D 1 277 ? 438.344 623.685 799.702 1.00 32.05 277 ALA C CA 1
ATOM 9629 C C . ALA D 1 277 ? 437.118 624.168 798.925 1.00 32.05 277 ALA C C 1
ATOM 9630 O O . ALA D 1 277 ? 436.185 624.750 799.477 1.00 32.05 277 ALA C O 1
ATOM 9632 N N . GLY D 1 278 ? 437.122 623.911 797.620 1.00 32.19 278 GLY C N 1
ATOM 9633 C CA . GLY D 1 278 ? 436.012 624.318 796.786 1.00 32.19 278 GLY C CA 1
ATOM 9634 C C . GLY D 1 278 ? 434.780 623.462 797.000 1.00 32.19 278 GLY C C 1
ATOM 9635 O O . GLY D 1 278 ? 434.766 622.509 797.779 1.00 32.19 278 GLY C O 1
ATOM 9636 N N . GLY D 1 279 ? 433.713 623.824 796.285 1.00 31.55 279 GLY C N 1
ATOM 9637 C CA . GLY D 1 279 ? 432.452 623.119 796.449 1.00 31.55 279 GLY C CA 1
ATOM 9638 C C . GLY D 1 279 ? 432.494 621.693 795.936 1.00 31.55 279 GLY C C 1
ATOM 9639 O O . GLY D 1 279 ? 432.055 620.764 796.618 1.00 31.55 279 GLY C O 1
ATOM 9640 N N . LYS D 1 280 ? 433.019 621.498 794.729 1.00 29.11 280 LYS C N 1
ATOM 9641 C CA . LYS D 1 280 ? 433.035 620.194 794.084 1.00 29.11 280 LYS C CA 1
ATOM 9642 C C . LYS D 1 280 ? 434.461 619.816 793.716 1.00 29.11 280 LYS C C 1
ATOM 9643 O O . LYS D 1 280 ? 435.259 620.678 793.335 1.00 29.11 280 LYS C O 1
ATOM 9649 N N . VAL D 1 281 ? 434.774 618.525 793.860 1.00 28.28 281 VAL C N 1
ATOM 9650 C CA . VAL D 1 281 ? 436.015 617.885 793.414 1.00 28.28 281 VAL C CA 1
ATOM 9651 C C . VAL D 1 281 ? 437.224 618.734 793.809 1.00 28.28 281 VAL C C 1
ATOM 9652 O O . VAL D 1 281 ? 438.174 618.903 793.036 1.00 28.28 281 VAL C O 1
ATOM 9656 N N . ASN D 1 282 ? 437.201 619.267 795.025 1.00 30.01 282 ASN C N 1
ATOM 9657 C CA . ASN D 1 282 ? 438.323 620.060 795.499 1.00 30.01 282 ASN C CA 1
ATOM 9658 C C . ASN D 1 282 ? 439.495 619.160 795.893 1.00 30.01 282 ASN C C 1
ATOM 9659 O O . ASN D 1 282 ? 439.495 617.949 795.662 1.00 30.01 282 ASN C O 1
ATOM 9664 N N . LYS D 1 283 ? 440.509 619.781 796.496 1.00 29.47 283 LYS C N 1
ATOM 9665 C CA . LYS D 1 283 ? 441.751 619.073 796.785 1.00 29.47 283 LYS C CA 1
ATOM 9666 C C . LYS D 1 283 ? 441.598 618.118 797.963 1.00 29.47 283 LYS C C 1
ATOM 9667 O O . LYS D 1 283 ? 442.259 617.074 798.013 1.00 29.47 283 LYS C O 1
ATOM 9673 N N . GLU D 1 284 ? 440.736 618.456 798.926 1.00 33.12 284 GLU C N 1
ATOM 9674 C CA . GLU D 1 284 ? 440.693 617.695 800.171 1.00 33.12 284 GLU C CA 1
ATOM 9675 C C . GLU D 1 284 ? 440.127 616.292 799.960 1.00 33.12 284 GLU C C 1
ATOM 9676 O O . GLU D 1 284 ? 440.647 615.321 800.519 1.00 33.12 284 GLU C O 1
ATOM 9682 N N . ASN D 1 285 ? 439.070 616.160 799.161 1.00 30.32 285 ASN C N 1
ATOM 9683 C CA . ASN D 1 285 ? 438.462 614.859 798.889 1.00 30.32 285 ASN C CA 1
ATOM 9684 C C . ASN D 1 285 ? 438.325 614.651 797.385 1.00 30.32 285 ASN C C 1
ATOM 9685 O O . ASN D 1 285 ? 437.257 614.881 796.806 1.00 30.32 285 ASN C O 1
ATOM 9690 N N . VAL D 1 286 ? 439.397 614.182 796.757 1.00 27.37 286 VAL C N 1
ATOM 9691 C CA . VAL D 1 286 ? 439.385 613.850 795.338 1.00 27.37 286 VAL C CA 1
ATOM 9692 C C . VAL D 1 286 ? 439.981 612.460 795.168 1.00 27.37 286 VAL C C 1
ATOM 9693 O O . VAL D 1 286 ? 440.973 612.109 795.814 1.00 27.37 286 VAL C O 1
ATOM 9697 N N . VAL D 1 287 ? 439.346 611.656 794.321 1.00 24.44 287 VAL C N 1
ATOM 9698 C CA . VAL D 1 287 ? 439.797 610.301 794.024 1.00 24.44 287 VAL C CA 1
ATOM 9699 C C . VAL D 1 287 ? 440.317 610.199 792.595 1.00 24.44 287 VAL C C 1
ATOM 9700 O O . VAL D 1 287 ? 441.395 609.653 792.354 1.00 24.44 287 VAL C O 1
ATOM 9704 N N . GLY D 1 288 ? 439.568 610.731 791.633 1.00 22.13 288 GLY C N 1
ATOM 9705 C CA . GLY D 1 288 ? 440.008 610.691 790.253 1.00 22.13 288 GLY C CA 1
ATOM 9706 C C . GLY D 1 288 ? 439.152 611.556 789.358 1.00 22.13 288 GLY C C 1
ATOM 9707 O O . GLY D 1 288 ? 438.085 612.036 789.754 1.00 22.13 288 GLY C O 1
ATOM 9708 N N . LEU D 1 289 ? 439.643 611.754 788.138 1.00 21.35 289 LEU C N 1
ATOM 9709 C CA . LEU D 1 289 ? 438.940 612.498 787.101 1.00 21.35 289 LEU C CA 1
ATOM 9710 C C . LEU D 1 289 ? 438.874 611.649 785.842 1.00 21.35 289 LEU C C 1
ATOM 9711 O O . LEU D 1 289 ? 439.913 611.239 785.315 1.00 21.35 289 LEU C O 1
ATOM 9716 N N . PHE D 1 290 ? 437.663 611.389 785.360 1.00 21.01 290 PHE C N 1
ATOM 9717 C CA . PHE D 1 290 ? 437.455 610.648 784.125 1.00 21.01 290 PHE C CA 1
ATOM 9718 C C . PHE D 1 290 ? 436.901 611.591 783.070 1.00 21.01 290 PHE C C 1
ATOM 9719 O O . PHE D 1 290 ? 436.102 612.480 783.383 1.00 21.01 290 PHE C O 1
ATOM 9727 N N . GLN D 1 291 ? 437.334 611.403 781.826 1.00 20.97 291 GLN C N 1
ATOM 9728 C CA . GLN D 1 291 ? 437.030 612.343 780.762 1.00 20.97 291 GLN C CA 1
ATOM 9729 C C . GLN D 1 291 ? 437.195 611.658 779.412 1.00 20.97 291 GLN C C 1
ATOM 9730 O O . GLN D 1 291 ? 437.861 610.627 779.292 1.00 20.97 291 GLN C O 1
ATOM 9736 N N . HIS D 1 292 ? 436.567 612.243 778.400 1.00 20.81 292 HIS C N 1
ATOM 9737 C CA . HIS D 1 292 ? 436.621 611.748 777.032 1.00 20.81 292 HIS C CA 1
ATOM 9738 C C . HIS D 1 292 ? 437.534 612.658 776.223 1.00 20.81 292 HIS C C 1
ATOM 9739 O O . HIS D 1 292 ? 437.742 613.814 776.597 1.00 20.81 292 HIS C O 1
ATOM 9746 N N . ARG D 1 293 ? 438.069 612.128 775.119 1.00 23.01 293 ARG C N 1
ATOM 9747 C CA . ARG D 1 293 ? 439.038 612.807 774.265 1.00 23.01 293 ARG C CA 1
ATOM 9748 C C . ARG D 1 293 ? 438.744 614.291 774.089 1.00 23.01 293 ARG C C 1
ATOM 9749 O O . ARG D 1 293 ? 439.645 615.128 774.210 1.00 23.01 293 ARG C O 1
ATOM 9757 N N . SER D 1 294 ? 437.484 614.629 773.809 1.00 21.78 294 SER C N 1
ATOM 9758 C CA . SER D 1 294 ? 437.076 616.014 773.576 1.00 21.78 294 SER C CA 1
ATOM 9759 C C . SER D 1 294 ? 436.455 616.629 774.835 1.00 21.78 294 SER C C 1
ATOM 9760 O O . SER D 1 294 ? 435.267 616.935 774.894 1.00 21.78 294 SER C O 1
ATOM 9763 N N . ALA D 1 295 ? 437.289 616.806 775.858 1.00 19.77 295 ALA C N 1
ATOM 9764 C CA . ALA D 1 295 ? 436.854 617.441 777.097 1.00 19.77 295 ALA C CA 1
ATOM 9765 C C . ALA D 1 295 ? 437.713 618.627 777.504 1.00 19.77 295 ALA C C 1
ATOM 9766 O O . ALA D 1 295 ? 437.246 619.488 778.255 1.00 19.77 295 ALA C O 1
ATOM 9768 N N . VAL D 1 296 ? 438.965 618.684 777.050 1.00 21.11 296 VAL C N 1
ATOM 9769 C CA . VAL D 1 296 ? 439.873 619.781 777.352 1.00 21.11 296 VAL C CA 1
ATOM 9770 C C . VAL D 1 296 ? 440.632 620.103 776.070 1.00 21.11 296 VAL C C 1
ATOM 9771 O O . VAL D 1 296 ? 440.830 619.246 775.210 1.00 21.11 296 VAL C O 1
ATOM 9775 N N . GLY D 1 297 ? 441.027 621.362 775.931 1.00 21.73 297 GLY C N 1
ATOM 9776 C CA . GLY D 1 297 ? 441.789 621.787 774.773 1.00 21.73 297 GLY C CA 1
ATOM 9777 C C . GLY D 1 297 ? 442.858 622.783 775.162 1.00 21.73 297 GLY C C 1
ATOM 9778 O O . GLY D 1 297 ? 442.753 623.477 776.174 1.00 21.73 297 GLY C O 1
ATOM 9779 N N . THR D 1 298 ? 443.900 622.843 774.337 1.00 23.65 298 THR C N 1
ATOM 9780 C CA . THR D 1 298 ? 445.002 623.776 774.525 1.00 23.65 298 THR C CA 1
ATOM 9781 C C . THR D 1 298 ? 445.307 624.469 773.205 1.00 23.65 298 THR C C 1
ATOM 9782 O O . THR D 1 298 ? 445.115 623.888 772.132 1.00 23.65 298 THR C O 1
ATOM 9786 N N . VAL D 1 299 ? 445.755 625.720 773.286 1.00 23.71 299 VAL C N 1
ATOM 9787 C CA . VAL D 1 299 ? 446.074 626.540 772.124 1.00 23.71 299 VAL C CA 1
ATOM 9788 C C . VAL D 1 299 ? 447.495 627.063 772.294 1.00 23.71 299 VAL C C 1
ATOM 9789 O O . VAL D 1 299 ? 447.858 627.533 773.378 1.00 23.71 299 VAL C O 1
ATOM 9793 N N . LYS D 1 300 ? 448.293 626.986 771.231 1.00 25.27 300 LYS C N 1
ATOM 9794 C CA . LYS D 1 300 ? 449.729 627.229 771.315 1.00 25.27 300 LYS C CA 1
ATOM 9795 C C . LYS D 1 300 ? 450.136 628.435 770.477 1.00 25.27 300 LYS C C 1
ATOM 9796 O O . LYS D 1 300 ? 449.702 628.577 769.330 1.00 25.27 300 LYS C O 1
ATOM 9802 N N . LEU D 1 301 ? 450.968 629.298 771.058 1.00 24.79 301 LEU C N 1
ATOM 9803 C CA . LEU D 1 301 ? 451.735 630.302 770.329 1.00 24.79 301 LEU C CA 1
ATOM 9804 C C . LEU D 1 301 ? 453.218 630.078 770.584 1.00 24.79 301 LEU C C 1
ATOM 9805 O O . LEU D 1 301 ? 453.606 629.669 771.682 1.00 24.79 301 LEU C O 1
ATOM 9810 N N . LYS D 1 302 ? 454.035 630.333 769.566 1.00 27.72 302 LYS C N 1
ATOM 9811 C CA . LYS D 1 302 ? 455.496 630.358 769.609 1.00 27.72 302 LYS C CA 1
ATOM 9812 C C . LYS D 1 302 ? 456.111 628.982 769.846 1.00 27.72 302 LYS C C 1
ATOM 9813 O O . LYS D 1 302 ? 457.346 628.870 769.804 1.00 27.72 302 LYS C O 1
ATOM 9819 N N . ASP D 1 303 ? 455.316 627.945 770.082 1.00 26.90 303 ASP C N 1
ATOM 9820 C CA . ASP D 1 303 ? 455.804 626.575 770.328 1.00 26.90 303 ASP C CA 1
ATOM 9821 C C . ASP D 1 303 ? 456.775 626.636 771.514 1.00 26.90 303 ASP C C 1
ATOM 9822 O O . ASP D 1 303 ? 456.615 627.492 772.396 1.00 26.90 303 ASP C O 1
ATOM 9827 N N . LEU D 1 304 ? 457.777 625.763 771.568 1.00 25.27 304 LEU C N 1
ATOM 9828 C CA . LEU D 1 304 ? 458.766 625.750 772.638 1.00 25.27 304 LEU C CA 1
ATOM 9829 C C . LEU D 1 304 ? 460.130 626.082 772.057 1.00 25.27 304 LEU C C 1
ATOM 9830 O O . LEU D 1 304 ? 460.536 625.504 771.043 1.00 25.27 304 LEU C O 1
ATOM 9835 N N . ALA D 1 305 ? 460.834 627.013 772.696 1.00 24.30 305 ALA C N 1
ATOM 9836 C CA . ALA D 1 305 ? 462.136 627.465 772.229 1.00 24.30 305 ALA C CA 1
ATOM 9837 C C . ALA D 1 305 ? 463.113 627.517 773.394 1.00 24.30 305 ALA C C 1
ATOM 9838 O O . ALA D 1 305 ? 462.715 627.735 774.542 1.00 24.30 305 ALA C O 1
ATOM 9840 N N . LEU D 1 306 ? 464.392 627.314 773.088 1.00 25.09 306 LEU C N 1
ATOM 9841 C CA . LEU D 1 306 ? 465.469 627.383 774.065 1.00 25.09 306 LEU C CA 1
ATOM 9842 C C . LEU D 1 306 ? 466.453 628.453 773.617 1.00 25.09 306 LEU C C 1
ATOM 9843 O O . LEU D 1 306 ? 466.919 628.429 772.472 1.00 25.09 306 LEU C O 1
ATOM 9848 N N . GLU D 1 307 ? 466.764 629.387 774.510 1.00 24.71 307 GLU C N 1
ATOM 9849 C CA . GLU D 1 307 ? 467.639 630.506 774.197 1.00 24.71 307 GLU C CA 1
ATOM 9850 C C . GLU D 1 307 ? 468.704 630.644 775.274 1.00 24.71 307 GLU C C 1
ATOM 9851 O O . GLU D 1 307 ? 468.416 630.511 776.466 1.00 24.71 307 GLU C O 1
ATOM 9857 N N . ARG D 1 308 ? 469.937 630.911 774.847 1.00 24.60 308 ARG C N 1
ATOM 9858 C CA . ARG D 1 308 ? 471.064 631.100 775.749 1.00 24.60 308 ARG C CA 1
ATOM 9859 C C . ARG D 1 308 ? 471.701 632.453 775.478 1.00 24.60 308 ARG C C 1
ATOM 9860 O O . ARG D 1 308 ? 471.825 632.865 774.320 1.00 24.60 308 ARG C O 1
ATOM 9868 N N . ALA D 1 309 ? 472.104 633.141 776.545 1.00 24.00 309 ALA C N 1
ATOM 9869 C CA . ALA D 1 309 ? 472.670 634.477 776.449 1.00 24.00 309 ALA C CA 1
ATOM 9870 C C . ALA D 1 309 ? 473.938 634.563 777.286 1.00 24.00 309 ALA C C 1
ATOM 9871 O O . ALA D 1 309 ? 474.138 633.787 778.224 1.00 24.00 309 ALA C O 1
ATOM 9873 N N . ARG D 1 310 ? 474.794 635.517 776.933 1.00 23.23 310 ARG C N 1
ATOM 9874 C CA . ARG D 1 310 ? 476.059 635.744 777.617 1.00 23.23 310 ARG C CA 1
ATOM 9875 C C . ARG D 1 310 ? 476.003 637.077 778.351 1.00 23.23 310 ARG C C 1
ATOM 9876 O O . ARG D 1 310 ? 475.758 638.118 777.734 1.00 23.23 310 ARG C O 1
ATOM 9884 N N . ARG D 1 311 ? 476.233 637.043 779.662 1.00 22.31 311 ARG C N 1
ATOM 9885 C CA . ARG D 1 311 ? 476.242 638.245 780.488 1.00 22.31 311 ARG C CA 1
ATOM 9886 C C . ARG D 1 311 ? 477.683 638.545 780.885 1.00 22.31 311 ARG C C 1
ATOM 9887 O O . ARG D 1 311 ? 478.174 638.044 781.900 1.00 22.31 311 ARG C O 1
ATOM 9895 N N . THR D 1 312 ? 478.354 639.373 780.080 1.00 22.61 312 THR C N 1
ATOM 9896 C CA . THR D 1 312 ? 479.770 639.650 780.302 1.00 22.61 312 THR C CA 1
ATOM 9897 C C . THR D 1 312 ? 479.992 640.453 781.577 1.00 22.61 312 THR C C 1
ATOM 9898 O O . THR D 1 312 ? 480.968 640.226 782.301 1.00 22.61 312 THR C O 1
ATOM 9902 N N . GLU D 1 313 ? 479.093 641.396 781.872 1.00 22.83 313 GLU C N 1
ATOM 9903 C CA . GLU D 1 313 ? 479.284 642.263 783.033 1.00 22.83 313 GLU C CA 1
ATOM 9904 C C . GLU D 1 313 ? 479.270 641.464 784.332 1.00 22.83 313 GLU C C 1
ATOM 9905 O O . GLU D 1 313 ? 479.873 641.877 785.329 1.00 22.83 313 GLU C O 1
ATOM 9911 N N . TYR D 1 314 ? 478.586 640.323 784.343 1.00 22.09 314 TYR C N 1
ATOM 9912 C CA . TYR D 1 314 ? 478.590 639.427 785.492 1.00 22.09 314 TYR C CA 1
ATOM 9913 C C . TYR D 1 314 ? 479.459 638.196 785.281 1.00 22.09 314 TYR C C 1
ATOM 9914 O O . TYR D 1 314 ? 479.577 637.380 786.200 1.00 22.09 314 TYR C O 1
ATOM 9923 N N . GLN D 1 315 ? 480.069 638.049 784.103 1.00 22.67 315 GLN C N 1
ATOM 9924 C CA . GLN D 1 315 ? 480.889 636.883 783.775 1.00 22.67 315 GLN C CA 1
ATOM 9925 C C . GLN D 1 315 ? 480.108 635.587 783.976 1.00 22.67 315 GLN C C 1
ATOM 9926 O O . GLN D 1 315 ? 480.588 634.640 784.601 1.00 22.67 315 GLN C O 1
ATOM 9932 N N . ALA D 1 316 ? 478.890 635.546 783.440 1.00 22.61 316 ALA C N 1
ATOM 9933 C CA . ALA D 1 316 ? 477.989 634.422 783.635 1.00 22.61 316 ALA C CA 1
ATOM 9934 C C . ALA D 1 316 ? 477.276 634.088 782.333 1.00 22.61 316 ALA C C 1
ATOM 9935 O O . ALA D 1 316 ? 477.156 634.921 781.432 1.00 22.61 316 ALA C O 1
ATOM 9937 N N . ASP D 1 317 ? 476.806 632.847 782.247 1.00 23.97 317 ASP C N 1
ATOM 9938 C CA . ASP D 1 317 ? 476.025 632.367 781.116 1.00 23.97 317 ASP C CA 1
ATOM 9939 C C . ASP D 1 317 ? 474.605 632.085 781.583 1.00 23.97 317 ASP C C 1
ATOM 9940 O O . ASP D 1 317 ? 474.403 631.551 782.678 1.00 23.97 317 ASP C O 1
ATOM 9945 N N . GLN D 1 318 ? 473.627 632.443 780.757 1.00 23.63 318 GLN C N 1
ATOM 9946 C CA . GLN D 1 318 ? 472.218 632.285 781.094 1.00 23.63 318 GLN C CA 1
ATOM 9947 C C . GLN D 1 318 ? 471.531 631.447 780.027 1.00 23.63 318 GLN C C 1
ATOM 9948 O O . GLN D 1 318 ? 471.714 631.688 778.830 1.00 23.63 318 GLN C O 1
ATOM 9954 N N . ILE D 1 319 ? 470.747 630.464 780.464 1.00 23.76 319 ILE C N 1
ATOM 9955 C CA . ILE D 1 319 ? 469.987 629.587 779.581 1.00 23.76 319 ILE C CA 1
ATOM 9956 C C . ILE D 1 319 ? 468.523 629.681 779.987 1.00 23.76 319 ILE C C 1
ATOM 9957 O O . ILE D 1 319 ? 468.194 629.527 781.168 1.00 23.76 319 ILE C O 1
ATOM 9962 N N . VAL D 1 320 ? 467.648 629.930 779.015 1.00 23.73 320 VAL C N 1
ATOM 9963 C CA . VAL D 1 320 ? 466.224 630.118 779.271 1.00 23.73 320 VAL C CA 1
ATOM 9964 C C . VAL D 1 320 ? 465.423 629.378 778.207 1.00 23.73 320 VAL C C 1
ATOM 9965 O O . VAL D 1 320 ? 465.805 629.362 777.032 1.00 23.73 320 VAL C O 1
ATOM 9969 N N . ALA D 1 321 ? 464.326 628.747 778.626 1.00 23.03 321 ALA C N 1
ATOM 9970 C CA . ALA D 1 321 ? 463.368 628.121 777.726 1.00 23.03 321 ALA C CA 1
ATOM 9971 C C . ALA D 1 321 ? 461.997 628.722 777.993 1.00 23.03 321 ALA C C 1
ATOM 9972 O O . ALA D 1 321 ? 461.695 629.100 779.129 1.00 23.03 321 ALA C O 1
ATOM 9974 N N . LYS D 1 322 ? 461.172 628.809 776.953 1.00 22.98 322 LYS C N 1
ATOM 9975 C CA . LYS D 1 322 ? 459.938 629.573 777.047 1.00 22.98 322 LYS C CA 1
ATOM 9976 C C . LYS D 1 322 ? 458.899 629.025 776.081 1.00 22.98 322 LYS C C 1
ATOM 9977 O O . LYS D 1 322 ? 459.228 628.435 775.049 1.00 22.98 322 LYS C O 1
ATOM 9983 N N . TYR D 1 323 ? 457.633 629.235 776.435 1.00 22.61 323 TYR C N 1
ATOM 9984 C CA . TYR D 1 323 ? 456.511 628.956 775.551 1.00 22.61 323 TYR C CA 1
ATOM 9985 C C . TYR D 1 323 ? 455.317 629.783 776.002 1.00 22.61 323 TYR C C 1
ATOM 9986 O O . TYR D 1 323 ? 455.313 630.359 777.092 1.00 22.61 323 TYR C O 1
ATOM 9995 N N . ALA D 1 324 ? 454.297 629.834 775.146 1.00 23.56 324 ALA C N 1
ATOM 9996 C CA . ALA D 1 324 ? 453.039 630.503 775.453 1.00 23.56 324 ALA C CA 1
ATOM 9997 C C . ALA D 1 324 ? 451.885 629.627 774.986 1.00 23.56 324 ALA C C 1
ATOM 9998 O O . ALA D 1 324 ? 451.731 629.388 773.785 1.00 23.56 324 ALA C O 1
ATOM 10000 N N . MET D 1 325 ? 451.075 629.154 775.932 1.00 24.36 325 MET C N 1
ATOM 10001 C CA . MET D 1 325 ? 449.893 628.374 775.598 1.00 24.36 325 MET C CA 1
ATOM 10002 C C . MET D 1 325 ? 448.744 628.752 776.519 1.00 24.36 325 MET C C 1
ATOM 10003 O O . MET D 1 325 ? 448.933 629.396 777.554 1.00 24.36 325 MET C O 1
ATOM 10008 N N . GLY D 1 326 ? 447.542 628.339 776.120 1.00 22.72 326 GLY C N 1
ATOM 10009 C CA . GLY D 1 326 ? 446.352 628.514 776.928 1.00 22.72 326 GLY C CA 1
ATOM 10010 C C . GLY D 1 326 ? 445.512 627.254 776.974 1.00 22.72 326 GLY C C 1
ATOM 10011 O O . GLY D 1 326 ? 445.220 626.659 775.934 1.00 22.72 326 GLY C O 1
ATOM 10012 N N . HIS D 1 327 ? 445.117 626.841 778.175 1.00 22.77 327 HIS C N 1
ATOM 10013 C CA . HIS D 1 327 ? 444.396 625.594 778.394 1.00 22.77 327 HIS C CA 1
ATOM 10014 C C . HIS D 1 327 ? 442.990 625.915 778.879 1.00 22.77 327 HIS C C 1
ATOM 10015 O O . HIS D 1 327 ? 442.817 626.744 779.776 1.00 22.77 327 HIS C O 1
ATOM 10022 N N . GLY D 1 328 ? 441.987 625.264 778.289 1.00 21.50 328 GLY C N 1
ATOM 10023 C CA . GLY D 1 328 ? 440.611 625.549 778.634 1.00 21.50 328 GLY C CA 1
ATOM 10024 C C . GLY D 1 328 ? 439.745 624.308 778.591 1.00 21.50 328 GLY C C 1
ATOM 10025 O O . GLY D 1 328 ? 440.078 623.303 777.958 1.00 21.50 328 GLY C O 1
ATOM 10026 N N . GLY D 1 329 ? 438.611 624.403 779.281 1.00 20.72 329 GLY C N 1
ATOM 10027 C CA . GLY D 1 329 ? 437.644 623.325 779.356 1.00 20.72 329 GLY C CA 1
ATOM 10028 C C . GLY D 1 329 ? 436.496 623.565 778.389 1.00 20.72 329 GLY C C 1
ATOM 10029 O O . GLY D 1 329 ? 435.898 624.642 778.375 1.00 20.72 329 GLY C O 1
ATOM 10030 N N . LEU D 1 330 ? 436.202 622.544 777.592 1.00 21.10 330 LEU C N 1
ATOM 10031 C CA . LEU D 1 330 ? 435.125 622.583 776.616 1.00 21.10 330 LEU C CA 1
ATOM 10032 C C . LEU D 1 330 ? 434.464 621.214 776.578 1.00 21.10 330 LEU C C 1
ATOM 10033 O O . LEU D 1 330 ? 435.094 620.196 776.870 1.00 21.10 330 LEU C O 1
ATOM 10038 N N . ARG D 1 331 ? 433.178 621.199 776.219 1.00 20.26 331 ARG C N 1
ATOM 10039 C CA . ARG D 1 331 ? 432.349 619.999 776.296 1.00 20.26 331 ARG C CA 1
ATOM 10040 C C . ARG D 1 331 ? 432.294 619.474 777.726 1.00 20.26 331 ARG C C 1
ATOM 10041 O O . ARG D 1 331 ? 432.880 618.425 778.022 1.00 20.26 331 ARG C O 1
ATOM 10049 N N . PRO D 1 332 ? 431.616 620.171 778.644 1.00 21.61 332 PRO C N 1
ATOM 10050 C CA . PRO D 1 332 ? 431.518 619.663 780.023 1.00 21.61 332 PRO C CA 1
ATOM 10051 C C . PRO D 1 332 ? 430.777 618.343 780.131 1.00 21.61 332 PRO C C 1
ATOM 10052 O O . PRO D 1 332 ? 430.889 617.665 781.162 1.00 21.61 332 PRO C O 1
ATOM 10056 N N . GLU D 1 333 ? 430.010 617.963 779.107 1.00 21.84 333 GLU C N 1
ATOM 10057 C CA . GLU D 1 333 ? 429.256 616.715 779.158 1.00 21.84 333 GLU C CA 1
ATOM 10058 C C . GLU D 1 333 ? 430.179 615.509 779.264 1.00 21.84 333 GLU C C 1
ATOM 10059 O O . GLU D 1 333 ? 429.820 614.496 779.876 1.00 21.84 333 GLU C O 1
ATOM 10065 N N . SER D 1 334 ? 431.372 615.596 778.672 1.00 20.56 334 SER C N 1
ATOM 10066 C CA . SER D 1 334 ? 432.277 614.453 778.665 1.00 20.56 334 SER C CA 1
ATOM 10067 C C . SER D 1 334 ? 433.205 614.469 779.873 1.00 20.56 334 SER C C 1
ATOM 10068 O O . SER D 1 334 ? 434.023 613.558 780.047 1.00 20.56 334 SER C O 1
ATOM 10071 N N . ALA D 1 335 ? 433.104 615.497 780.711 1.00 21.22 335 ALA C N 1
ATOM 10072 C CA . ALA D 1 335 ? 433.922 615.559 781.914 1.00 21.22 335 ALA C CA 1
ATOM 10073 C C . ALA D 1 335 ? 433.339 614.667 783.003 1.00 21.22 335 ALA C C 1
ATOM 10074 O O . ALA D 1 335 ? 432.246 614.113 782.856 1.00 21.22 335 ALA C O 1
ATOM 10076 N N . GLY D 1 336 ? 434.081 614.520 784.096 1.00 21.91 336 GLY C N 1
ATOM 10077 C CA . GLY D 1 336 ? 433.618 613.730 785.221 1.00 21.91 336 GLY C CA 1
ATOM 10078 C C . GLY D 1 336 ? 434.610 613.774 786.363 1.00 21.91 336 GLY C C 1
ATOM 10079 O O . GLY D 1 336 ? 435.715 614.309 786.234 1.00 21.91 336 GLY C O 1
ATOM 10080 N N . ALA D 1 337 ? 434.199 613.198 787.492 1.00 23.07 337 ALA C N 1
ATOM 10081 C CA . ALA D 1 337 ? 435.041 613.147 788.677 1.00 23.07 337 ALA C CA 1
ATOM 10082 C C . ALA D 1 337 ? 434.592 612.015 789.590 1.00 23.07 337 ALA C C 1
ATOM 10083 O O . ALA D 1 337 ? 433.485 611.490 789.460 1.00 23.07 337 ALA C O 1
ATOM 10085 N N . LEU D 1 338 ? 435.477 611.640 790.512 1.00 24.21 338 LEU C N 1
ATOM 10086 C CA . LEU D 1 338 ? 435.181 610.710 791.593 1.00 24.21 338 LEU C CA 1
ATOM 10087 C C . LEU D 1 338 ? 435.713 611.308 792.884 1.00 24.21 338 LEU C C 1
ATOM 10088 O O . LEU D 1 338 ? 436.914 611.580 792.992 1.00 24.21 338 LEU C O 1
ATOM 10093 N N . VAL D 1 339 ? 434.830 611.530 793.856 1.00 27.51 339 VAL C N 1
ATOM 10094 C CA . VAL D 1 339 ? 435.211 612.202 795.092 1.00 27.51 339 VAL C CA 1
ATOM 10095 C C . VAL D 1 339 ? 434.620 611.472 796.288 1.00 27.51 339 VAL C C 1
ATOM 10096 O O . VAL D 1 339 ? 433.618 610.759 796.178 1.00 27.51 339 VAL C O 1
ATOM 10100 N N . PHE D 1 340 ? 435.255 611.662 797.441 1.00 30.66 340 PHE C N 1
ATOM 10101 C CA . PHE D 1 340 ? 434.716 611.177 798.700 1.00 30.66 340 PHE C CA 1
ATOM 10102 C C . PHE D 1 340 ? 433.491 611.992 799.098 1.00 30.66 340 PHE C C 1
ATOM 10103 O O . PHE D 1 340 ? 433.365 613.170 798.754 1.00 30.66 340 PHE C O 1
ATOM 10111 N N . THR D 1 341 ? 432.579 611.356 799.829 1.00 36.61 341 THR C N 1
ATOM 10112 C CA . THR D 1 341 ? 431.434 612.085 800.358 1.00 36.61 341 THR C CA 1
ATOM 10113 C C . THR D 1 341 ? 431.885 613.036 801.458 1.00 36.61 341 THR C C 1
ATOM 10114 O O . THR D 1 341 ? 432.839 612.756 802.190 1.00 36.61 341 THR C O 1
ATOM 10118 N N . ALA D 1 342 ? 431.194 614.168 801.570 1.00 45.72 342 ALA C N 1
ATOM 10119 C CA . ALA D 1 342 ? 431.536 615.149 802.588 1.00 45.72 342 ALA C CA 1
ATOM 10120 C C . ALA D 1 342 ? 431.334 614.565 803.982 1.00 45.72 342 ALA C C 1
ATOM 10121 O O . ALA D 1 342 ? 430.353 613.866 804.245 1.00 45.72 342 ALA C O 1
ATOM 10123 N N . ALA D 1 343 ? 432.279 614.853 804.874 1.00 55.13 343 ALA C N 1
ATOM 10124 C CA . ALA D 1 343 ? 432.210 614.339 806.234 1.00 55.13 343 ALA C CA 1
ATOM 10125 C C . ALA D 1 343 ? 431.020 614.938 806.972 1.00 55.13 343 ALA C C 1
ATOM 10126 O O . ALA D 1 343 ? 430.668 616.103 806.775 1.00 55.13 343 ALA C O 1
ATOM 10128 N N . SER D 1 344 ? 430.397 614.125 807.825 1.00 62.75 344 SER C N 1
ATOM 10129 C CA . SER D 1 344 ? 429.249 614.570 808.603 1.00 62.75 344 SER C CA 1
ATOM 10130 C C . SER D 1 344 ? 429.659 615.646 809.602 1.00 62.75 344 SER C C 1
ATOM 10131 O O . SER D 1 344 ? 430.393 615.370 810.556 1.00 62.75 344 SER C O 1
ATOM 10134 N N . ALA D 1 345 ? 429.189 616.870 809.389 1.00 64.31 345 ALA C N 1
ATOM 10135 C CA . ALA D 1 345 ? 429.525 617.983 810.269 1.00 64.31 345 ALA C CA 1
ATOM 10136 C C . ALA D 1 345 ? 428.434 619.049 810.242 1.00 64.31 345 ALA C C 1
ATOM 10137 O O . ALA D 1 345 ? 427.254 618.738 810.083 1.00 64.31 345 ALA C O 1
ATOM 10139 N N . ALA E 1 2 ? 465.156 646.282 787.494 1.00 31.32 2 ALA D N 1
ATOM 10140 C CA . ALA E 1 2 ? 463.737 646.172 787.800 1.00 31.32 2 ALA D CA 1
ATOM 10141 C C . ALA E 1 2 ? 462.907 646.134 786.523 1.00 31.32 2 ALA D C 1
ATOM 10142 O O . ALA E 1 2 ? 463.382 645.691 785.476 1.00 31.32 2 ALA D O 1
ATOM 10144 N N . ASN E 1 3 ? 461.662 646.595 786.617 1.00 29.25 3 ASN D N 1
ATOM 10145 C CA . ASN E 1 3 ? 460.784 646.624 785.456 1.00 29.25 3 ASN D CA 1
ATOM 10146 C C . ASN E 1 3 ? 461.293 647.625 784.428 1.00 29.25 3 ASN D C 1
ATOM 10147 O O . ASN E 1 3 ? 461.756 648.716 784.773 1.00 29.25 3 ASN D O 1
ATOM 10152 N N . MET E 1 4 ? 461.208 647.247 783.156 1.00 26.85 4 MET D N 1
ATOM 10153 C CA . MET E 1 4 ? 461.689 648.106 782.085 1.00 26.85 4 MET D CA 1
ATOM 10154 C C . MET E 1 4 ? 460.816 649.349 781.957 1.00 26.85 4 MET D C 1
ATOM 10155 O O . MET E 1 4 ? 459.594 649.291 782.128 1.00 26.85 4 MET D O 1
ATOM 10160 N N . GLN E 1 5 ? 461.451 650.475 781.654 1.00 27.31 5 GLN D N 1
ATOM 10161 C CA . GLN E 1 5 ? 460.773 651.752 781.487 1.00 27.31 5 GLN D CA 1
ATOM 10162 C C . GLN E 1 5 ? 460.592 652.040 780.004 1.00 27.31 5 GLN D C 1
ATOM 10163 O O . GLN E 1 5 ? 461.534 651.891 779.220 1.00 27.31 5 GLN D O 1
ATOM 10169 N N . GLY E 1 6 ? 459.384 652.448 779.626 1.00 23.87 6 GLY D N 1
ATOM 10170 C CA . GLY E 1 6 ? 459.115 652.820 778.254 1.00 23.87 6 GLY D CA 1
ATOM 10171 C C . GLY E 1 6 ? 459.013 651.672 777.278 1.00 23.87 6 GLY D C 1
ATOM 10172 O O . GLY E 1 6 ? 459.192 651.890 776.074 1.00 23.87 6 GLY D O 1
ATOM 10173 N N . GLY E 1 7 ? 458.743 650.459 777.750 1.00 23.33 7 GLY D N 1
ATOM 10174 C CA . GLY E 1 7 ? 458.595 649.342 776.836 1.00 23.33 7 GLY D CA 1
ATOM 10175 C C . GLY E 1 7 ? 457.383 649.523 775.939 1.00 23.33 7 GLY D C 1
ATOM 10176 O O . GLY E 1 7 ? 456.386 650.139 776.323 1.00 23.33 7 GLY D O 1
ATOM 10177 N N . GLN E 1 8 ? 457.473 648.977 774.731 1.00 22.77 8 GLN D N 1
ATOM 10178 C CA . GLN E 1 8 ? 456.402 649.134 773.758 1.00 22.77 8 GLN D CA 1
ATOM 10179 C C . GLN E 1 8 ? 455.234 648.222 774.108 1.00 22.77 8 GLN D C 1
ATOM 10180 O O . GLN E 1 8 ? 455.407 647.013 774.284 1.00 22.77 8 GLN D O 1
ATOM 10186 N N . ARG E 1 9 ? 454.039 648.802 774.202 1.00 24.55 9 ARG D N 1
ATOM 10187 C CA . ARG E 1 9 ? 452.825 648.077 774.564 1.00 24.55 9 ARG D CA 1
ATOM 10188 C C . ARG E 1 9 ? 451.914 648.016 773.347 1.00 24.55 9 ARG D C 1
ATOM 10189 O O . ARG E 1 9 ? 451.207 648.983 773.044 1.00 24.55 9 ARG D O 1
ATOM 10197 N N . LEU E 1 10 ? 451.928 646.877 772.651 1.00 22.57 10 LEU D N 1
ATOM 10198 C CA . LEU E 1 10 ? 451.139 646.740 771.434 1.00 22.57 10 LEU D CA 1
ATOM 10199 C C . LEU E 1 10 ? 449.657 646.549 771.732 1.00 22.57 10 LEU D C 1
ATOM 10200 O O . LEU E 1 10 ? 448.815 646.779 770.855 1.00 22.57 10 LEU D O 1
ATOM 10205 N N . GLY E 1 11 ? 449.315 646.133 772.948 1.00 25.84 11 GLY D N 1
ATOM 10206 C CA . GLY E 1 11 ? 447.944 645.770 773.247 1.00 25.84 11 GLY D CA 1
ATOM 10207 C C . GLY E 1 11 ? 447.247 646.646 774.264 1.00 25.84 11 GLY D C 1
ATOM 10208 O O . GLY E 1 11 ? 446.231 646.244 774.837 1.00 25.84 11 GLY D O 1
ATOM 10209 N N . THR E 1 12 ? 447.769 647.848 774.496 1.00 28.70 12 THR D N 1
ATOM 10210 C CA . THR E 1 12 ? 447.152 648.801 775.405 1.00 28.70 12 THR D CA 1
ATOM 10211 C C . THR E 1 12 ? 446.501 649.905 774.586 1.00 28.70 12 THR D C 1
ATOM 10212 O O . THR E 1 12 ? 447.057 650.349 773.579 1.00 28.70 12 THR D O 1
ATOM 10216 N N . ASN E 1 13 ? 445.314 650.336 775.020 1.00 31.85 13 ASN D N 1
ATOM 10217 C CA . ASN E 1 13 ? 444.529 651.272 774.219 1.00 31.85 13 ASN D CA 1
ATOM 10218 C C . ASN E 1 13 ? 445.230 652.618 774.084 1.00 31.85 13 ASN D C 1
ATOM 10219 O O . ASN E 1 13 ? 445.245 653.213 773.001 1.00 31.85 13 ASN D O 1
ATOM 10224 N N . GLN E 1 14 ? 445.818 653.112 775.173 1.00 31.75 14 GLN D N 1
ATOM 10225 C CA . GLN E 1 14 ? 446.432 654.448 775.215 1.00 31.75 14 GLN D CA 1
ATOM 10226 C C . GLN E 1 14 ? 445.329 655.443 774.861 1.00 31.75 14 GLN D C 1
ATOM 10227 O O . GLN E 1 14 ? 444.319 655.505 775.582 1.00 31.75 14 GLN D O 1
ATOM 10233 N N . GLY E 1 15 ? 445.465 656.229 773.798 1.00 35.12 15 GLY D N 1
ATOM 10234 C CA . GLY E 1 15 ? 444.412 657.128 773.378 1.00 35.12 15 GLY D CA 1
ATOM 10235 C C . GLY E 1 15 ? 444.285 658.338 774.286 1.00 35.12 15 GLY D C 1
ATOM 10236 O O . GLY E 1 15 ? 444.901 658.438 775.346 1.00 35.12 15 GLY D O 1
ATOM 10237 N N . LYS E 1 16 ? 443.458 659.286 773.842 1.00 36.19 16 LYS D N 1
ATOM 10238 C CA . LYS E 1 16 ? 443.251 660.501 774.624 1.00 36.19 16 LYS D CA 1
ATOM 10239 C C . LYS E 1 16 ? 442.398 660.224 775.857 1.00 36.19 16 LYS D C 1
ATOM 10240 O O . LYS E 1 16 ? 442.713 660.687 776.959 1.00 36.19 16 LYS D O 1
ATOM 10246 N N . GLY E 1 17 ? 441.314 659.467 775.694 1.00 37.37 17 GLY D N 1
ATOM 10247 C CA . GLY E 1 17 ? 440.393 659.197 776.779 1.00 37.37 17 GLY D CA 1
ATOM 10248 C C . GLY E 1 17 ? 440.130 657.744 777.096 1.00 37.37 17 GLY D C 1
ATOM 10249 O O . GLY E 1 17 ? 439.274 657.460 777.946 1.00 37.37 17 GLY D O 1
ATOM 10250 N N . GLN E 1 18 ? 440.823 656.806 776.456 1.00 37.73 18 GLN D N 1
ATOM 10251 C CA . GLN E 1 18 ? 440.568 655.395 776.709 1.00 37.73 18 GLN D CA 1
ATOM 10252 C C . GLN E 1 18 ? 441.109 654.986 778.073 1.00 37.73 18 GLN D C 1
ATOM 10253 O O . GLN E 1 18 ? 442.030 655.609 778.609 1.00 37.73 18 GLN D O 1
ATOM 10259 N N . SER E 1 19 ? 440.520 653.929 778.638 1.00 38.26 19 SER D N 1
ATOM 10260 C CA . SER E 1 19 ? 440.873 653.511 779.991 1.00 38.26 19 SER D CA 1
ATOM 10261 C C . SER E 1 19 ? 442.315 653.027 780.073 1.00 38.26 19 SER D C 1
ATOM 10262 O O . SER E 1 19 ? 443.036 653.362 781.021 1.00 38.26 19 SER D O 1
ATOM 10265 N N . ALA E 1 20 ? 442.747 652.225 779.097 1.00 35.55 20 ALA D N 1
ATOM 10266 C CA . ALA E 1 20 ? 444.084 651.638 779.047 1.00 35.55 20 ALA D CA 1
ATOM 10267 C C . ALA E 1 20 ? 444.384 650.746 780.247 1.00 35.55 20 ALA D C 1
ATOM 10268 O O . ALA E 1 20 ? 445.549 650.428 780.506 1.00 35.55 20 ALA D O 1
ATOM 10270 N N . ALA E 1 21 ? 443.356 650.334 780.992 1.00 34.05 21 ALA D N 1
ATOM 10271 C CA . ALA E 1 21 ? 443.573 649.431 782.117 1.00 34.05 21 ALA D CA 1
ATOM 10272 C C . ALA E 1 21 ? 443.800 648.004 781.639 1.00 34.05 21 ALA D C 1
ATOM 10273 O O . ALA E 1 21 ? 444.526 647.235 782.278 1.00 34.05 21 ALA D O 1
ATOM 10275 N N . ASP E 1 22 ? 443.188 647.632 780.519 1.00 30.72 22 ASP D N 1
ATOM 10276 C CA . ASP E 1 22 ? 443.334 646.302 779.941 1.00 30.72 22 ASP D CA 1
ATOM 10277 C C . ASP E 1 22 ? 444.582 646.296 779.066 1.00 30.72 22 ASP D C 1
ATOM 10278 O O . ASP E 1 22 ? 444.720 647.136 778.170 1.00 30.72 22 ASP D O 1
ATOM 10283 N N . LYS E 1 23 ? 445.485 645.349 779.329 1.00 28.36 23 LYS D N 1
ATOM 10284 C CA . LYS E 1 23 ? 446.742 645.306 778.592 1.00 28.36 23 LYS D CA 1
ATOM 10285 C C . LYS E 1 23 ? 446.614 644.507 777.304 1.00 28.36 23 LYS D C 1
ATOM 10286 O O . LYS E 1 23 ? 447.582 644.397 776.544 1.00 28.36 23 LYS D O 1
ATOM 10292 N N . LEU E 1 24 ? 445.438 643.941 777.041 1.00 25.46 24 LEU D N 1
ATOM 10293 C CA . LEU E 1 24 ? 445.202 643.140 775.849 1.00 25.46 24 LEU D CA 1
ATOM 10294 C C . LEU E 1 24 ? 444.056 643.673 774.999 1.00 25.46 24 LEU D C 1
ATOM 10295 O O . LEU E 1 24 ? 443.468 642.911 774.227 1.00 25.46 24 LEU D O 1
ATOM 10300 N N . ALA E 1 25 ? 443.726 644.961 775.124 1.00 24.68 25 ALA D N 1
ATOM 10301 C CA . ALA E 1 25 ? 442.547 645.497 774.449 1.00 24.68 25 ALA D CA 1
ATOM 10302 C C . ALA E 1 25 ? 442.696 645.460 772.931 1.00 24.68 25 ALA D C 1
ATOM 10303 O O . ALA E 1 25 ? 441.759 645.087 772.219 1.00 24.68 25 ALA D O 1
ATOM 10305 N N . LEU E 1 26 ? 443.866 645.844 772.416 1.00 22.79 26 LEU D N 1
ATOM 10306 C CA . LEU E 1 26 ? 444.029 645.948 770.969 1.00 22.79 26 LEU D CA 1
ATOM 10307 C C . LEU E 1 26 ? 444.097 644.577 770.310 1.00 22.79 26 LEU D C 1
ATOM 10308 O O . LEU E 1 26 ? 443.632 644.405 769.177 1.00 22.79 26 LEU D O 1
ATOM 10313 N N . PHE E 1 27 ? 444.685 643.595 770.987 1.00 22.09 27 PHE D N 1
ATOM 10314 C CA . PHE E 1 27 ? 444.691 642.240 770.457 1.00 22.09 27 PHE D CA 1
ATOM 10315 C C . PHE E 1 27 ? 443.262 641.721 770.351 1.00 22.09 27 PHE D C 1
ATOM 10316 O O . PHE E 1 27 ? 442.462 641.871 771.276 1.00 22.09 27 PHE D O 1
ATOM 10324 N N . LEU E 1 28 ? 442.943 641.113 769.213 1.00 20.79 28 LEU D N 1
ATOM 10325 C CA . LEU E 1 28 ? 441.578 640.708 768.909 1.00 20.79 28 LEU D CA 1
ATOM 10326 C C . LEU E 1 28 ? 441.464 639.191 768.898 1.00 20.79 28 LEU D C 1
ATOM 10327 O O . LEU E 1 28 ? 442.358 638.491 768.413 1.00 20.79 28 LEU D O 1
ATOM 10332 N N . LYS E 1 29 ? 440.359 638.698 769.453 1.00 21.67 29 LYS D N 1
ATOM 10333 C CA . LYS E 1 29 ? 440.079 637.269 769.467 1.00 21.67 29 LYS D CA 1
ATOM 10334 C C . LYS E 1 29 ? 439.891 636.748 768.046 1.00 21.67 29 LYS D C 1
ATOM 10335 O O . LYS E 1 29 ? 439.291 637.405 767.192 1.00 21.67 29 LYS D O 1
ATOM 10341 N N . VAL E 1 30 ? 440.412 635.547 767.798 1.00 21.07 30 VAL D N 1
ATOM 10342 C CA . VAL E 1 30 ? 440.365 634.939 766.478 1.00 21.07 30 VAL D CA 1
ATOM 10343 C C . VAL E 1 30 ? 439.572 633.640 766.554 1.00 21.07 30 VAL D C 1
ATOM 10344 O O . VAL E 1 30 ? 439.348 633.075 767.627 1.00 21.07 30 VAL D O 1
ATOM 10348 N N . PHE E 1 31 ? 439.139 633.175 765.384 1.00 22.21 31 PHE D N 1
ATOM 10349 C CA . PHE E 1 31 ? 438.387 631.930 765.297 1.00 22.21 31 PHE D CA 1
ATOM 10350 C C . PHE E 1 31 ? 439.278 630.736 765.615 1.00 22.21 31 PHE D C 1
ATOM 10351 O O . PHE E 1 31 ? 440.417 630.647 765.149 1.00 22.21 31 PHE D O 1
ATOM 10359 N N . GLY E 1 32 ? 438.747 629.811 766.410 1.00 23.19 32 GLY D N 1
ATOM 10360 C CA . GLY E 1 32 ? 439.414 628.554 766.660 1.00 23.19 32 GLY D CA 1
ATOM 10361 C C . GLY E 1 32 ? 439.387 627.651 765.443 1.00 23.19 32 GLY D C 1
ATOM 10362 O O . GLY E 1 32 ? 438.817 627.968 764.399 1.00 23.19 32 GLY D O 1
ATOM 10363 N N . GLY E 1 33 ? 440.034 626.496 765.588 1.00 25.45 33 GLY D N 1
ATOM 10364 C CA . GLY E 1 33 ? 440.152 625.587 764.459 1.00 25.45 33 GLY D CA 1
ATOM 10365 C C . GLY E 1 33 ? 438.823 625.003 764.020 1.00 25.45 33 GLY D C 1
ATOM 10366 O O . GLY E 1 33 ? 438.516 624.951 762.828 1.00 25.45 33 GLY D O 1
ATOM 10367 N N . GLU E 1 34 ? 438.010 624.562 764.979 1.00 26.27 34 GLU D N 1
ATOM 10368 C CA . GLU E 1 34 ? 436.818 623.785 764.671 1.00 26.27 34 GLU D CA 1
ATOM 10369 C C . GLU E 1 34 ? 435.629 624.309 765.460 1.00 26.27 34 GLU D C 1
ATOM 10370 O O . GLU E 1 34 ? 435.771 625.056 766.432 1.00 26.27 34 GLU D O 1
ATOM 10376 N N . VAL E 1 35 ? 434.442 623.898 765.022 1.00 23.40 35 VAL D N 1
ATOM 10377 C CA . VAL E 1 35 ? 433.187 624.209 765.696 1.00 23.40 35 VAL D CA 1
ATOM 10378 C C . VAL E 1 35 ? 432.685 622.939 766.372 1.00 23.40 35 VAL D C 1
ATOM 10379 O O . VAL E 1 35 ? 432.720 621.852 765.783 1.00 23.40 35 VAL D O 1
ATOM 10383 N N . LEU E 1 36 ? 432.249 623.070 767.621 1.00 21.96 36 LEU D N 1
ATOM 10384 C CA . LEU E 1 36 ? 431.762 621.923 768.374 1.00 21.96 36 LEU D CA 1
ATOM 10385 C C . LEU E 1 36 ? 430.308 621.633 768.025 1.00 21.96 36 LEU D C 1
ATOM 10386 O O . LEU E 1 36 ? 429.485 622.544 767.913 1.00 21.96 36 LEU D O 1
ATOM 10391 N N . THR E 1 37 ? 429.994 620.353 767.846 1.00 22.53 37 THR D N 1
ATOM 10392 C CA . THR E 1 37 ? 428.643 619.922 767.525 1.00 22.53 37 THR D CA 1
ATOM 10393 C C . THR E 1 37 ? 428.211 618.836 768.498 1.00 22.53 37 THR D C 1
ATOM 10394 O O . THR E 1 37 ? 429.029 618.063 769.002 1.00 22.53 37 THR D O 1
ATOM 10398 N N . ALA E 1 38 ? 426.906 618.788 768.758 1.00 21.23 38 ALA D N 1
ATOM 10399 C CA . ALA E 1 38 ? 426.371 617.829 769.717 1.00 21.23 38 ALA D CA 1
ATOM 10400 C C . ALA E 1 38 ? 426.628 616.402 769.253 1.00 21.23 38 ALA D C 1
ATOM 10401 O O . ALA E 1 38 ? 426.614 616.109 768.053 1.00 21.23 38 ALA D O 1
ATOM 10403 N N . PHE E 1 39 ? 426.876 615.515 770.215 1.00 19.57 39 PHE D N 1
ATOM 10404 C CA . PHE E 1 39 ? 427.194 614.131 769.893 1.00 19.57 39 PHE D CA 1
ATOM 10405 C C . PHE E 1 39 ? 426.021 613.457 769.192 1.00 19.57 39 PHE D C 1
ATOM 10406 O O . PHE E 1 39 ? 424.857 613.687 769.530 1.00 19.57 39 PHE D O 1
ATOM 10414 N N . ALA E 1 40 ? 426.339 612.619 768.211 1.00 21.07 40 ALA D N 1
ATOM 10415 C CA . ALA E 1 40 ? 425.310 611.967 767.414 1.00 21.07 40 ALA D CA 1
ATOM 10416 C C . ALA E 1 40 ? 424.521 610.973 768.253 1.00 21.07 40 ALA D C 1
ATOM 10417 O O . ALA E 1 40 ? 425.056 610.333 769.161 1.00 21.07 40 ALA D O 1
ATOM 10419 N N . ARG E 1 41 ? 423.235 610.847 767.939 1.00 23.14 41 ARG D N 1
ATOM 10420 C CA . ARG E 1 41 ? 422.345 609.887 768.573 1.00 23.14 41 ARG D CA 1
ATOM 10421 C C . ARG E 1 41 ? 422.018 608.790 767.571 1.00 23.14 41 ARG D C 1
ATOM 10422 O O . ARG E 1 41 ? 421.716 609.079 766.408 1.00 23.14 41 ARG D O 1
ATOM 10430 N N . THR E 1 42 ? 422.083 607.541 768.017 1.00 26.55 42 THR D N 1
ATOM 10431 C CA . THR E 1 42 ? 421.959 606.384 767.142 1.00 26.55 42 THR D CA 1
ATOM 10432 C C . THR E 1 42 ? 420.648 605.657 767.421 1.00 26.55 42 THR D C 1
ATOM 10433 O O . THR E 1 42 ? 420.204 605.577 768.569 1.00 26.55 42 THR D O 1
ATOM 10437 N N . SER E 1 43 ? 420.032 605.135 766.362 1.00 26.14 43 SER D N 1
ATOM 10438 C CA . SER E 1 43 ? 418.763 604.425 766.458 1.00 26.14 43 SER D CA 1
ATOM 10439 C C . SER E 1 43 ? 419.027 602.946 766.721 1.00 26.14 43 SER D C 1
ATOM 10440 O O . SER E 1 43 ? 419.891 602.340 766.079 1.00 26.14 43 SER D O 1
ATOM 10443 N N . VAL E 1 44 ? 418.277 602.368 767.662 1.00 23.85 44 VAL D N 1
ATOM 10444 C CA . VAL E 1 44 ? 418.510 600.977 768.038 1.00 23.85 44 VAL D CA 1
ATOM 10445 C C . VAL E 1 44 ? 417.438 600.059 767.466 1.00 23.85 44 VAL D C 1
ATOM 10446 O O . VAL E 1 44 ? 417.710 598.890 767.166 1.00 23.85 44 VAL D O 1
ATOM 10450 N N . THR E 1 45 ? 416.215 600.555 767.305 1.00 23.32 45 THR D N 1
ATOM 10451 C CA . THR E 1 45 ? 415.078 599.731 766.920 1.00 23.32 45 THR D CA 1
ATOM 10452 C C . THR E 1 45 ? 414.926 599.588 765.413 1.00 23.32 45 THR D C 1
ATOM 10453 O O . THR E 1 45 ? 413.983 598.933 764.963 1.00 23.32 45 THR D O 1
ATOM 10457 N N . THR E 1 46 ? 415.835 600.174 764.629 1.00 24.50 46 THR D N 1
ATOM 10458 C CA . THR E 1 46 ? 415.636 600.251 763.184 1.00 24.50 46 THR D CA 1
ATOM 10459 C C . THR E 1 46 ? 415.539 598.868 762.549 1.00 24.50 46 THR D C 1
ATOM 10460 O O . THR E 1 46 ? 414.702 598.640 761.669 1.00 24.50 46 THR D O 1
ATOM 10464 N N . ASN E 1 47 ? 416.376 597.933 762.986 1.00 24.28 47 ASN D N 1
ATOM 10465 C CA . ASN E 1 47 ? 416.424 596.609 762.383 1.00 24.28 47 ASN D CA 1
ATOM 10466 C C . ASN E 1 47 ? 415.767 595.535 763.238 1.00 24.28 47 ASN D C 1
ATOM 10467 O O . ASN E 1 47 ? 415.975 594.346 762.976 1.00 24.28 47 ASN D O 1
ATOM 10472 N N . ARG E 1 48 ? 414.984 595.913 764.246 1.00 22.47 48 ARG D N 1
ATOM 10473 C CA . ARG E 1 48 ? 414.411 594.950 765.175 1.00 22.47 48 ARG D CA 1
ATOM 10474 C C . ARG E 1 48 ? 412.887 594.962 765.200 1.00 22.47 48 ARG D C 1
ATOM 10475 O O . ARG E 1 48 ? 412.299 594.641 766.237 1.00 22.47 48 ARG D O 1
ATOM 10483 N N . HIS E 1 49 ? 412.232 595.319 764.096 1.00 23.05 49 HIS D N 1
ATOM 10484 C CA . HIS E 1 49 ? 410.783 595.205 764.010 1.00 23.05 49 HIS D CA 1
ATOM 10485 C C . HIS E 1 49 ? 410.360 595.137 762.546 1.00 23.05 49 HIS D C 1
ATOM 10486 O O . HIS E 1 49 ? 411.182 594.956 761.645 1.00 23.05 49 HIS D O 1
ATOM 10493 N N . MET E 1 50 ? 409.051 595.294 762.322 1.00 26.26 50 MET D N 1
ATOM 10494 C CA . MET E 1 50 ? 408.459 594.913 761.042 1.00 26.26 50 MET D CA 1
ATOM 10495 C C . MET E 1 50 ? 408.782 595.914 759.938 1.00 26.26 50 MET D C 1
ATOM 10496 O O . MET E 1 50 ? 409.391 595.550 758.925 1.00 26.26 50 MET D O 1
ATOM 10501 N N . GLN E 1 51 ? 408.374 597.176 760.108 1.00 26.07 51 GLN D N 1
ATOM 10502 C CA . GLN E 1 51 ? 408.582 598.222 759.100 1.00 26.07 51 GLN D CA 1
ATOM 10503 C C . GLN E 1 51 ? 407.936 597.876 757.760 1.00 26.07 51 GLN D C 1
ATOM 10504 O O . GLN E 1 51 ? 408.622 597.681 756.754 1.00 26.07 51 GLN D O 1
ATOM 10510 N N . ARG E 1 52 ? 406.608 597.789 757.742 1.00 27.43 52 ARG D N 1
ATOM 10511 C CA . ARG E 1 52 ? 405.886 597.662 756.483 1.00 27.43 52 ARG D CA 1
ATOM 10512 C C . ARG E 1 52 ? 405.645 599.034 755.859 1.00 27.43 52 ARG D C 1
ATOM 10513 O O . ARG E 1 52 ? 405.894 600.074 756.474 1.00 27.43 52 ARG D O 1
ATOM 10521 N N . GLN E 1 53 ? 405.157 599.025 754.622 1.00 27.22 53 GLN D N 1
ATOM 10522 C CA . GLN E 1 53 ? 404.900 600.242 753.861 1.00 27.22 53 GLN D CA 1
ATOM 10523 C C . GLN E 1 53 ? 403.587 600.106 753.103 1.00 27.22 53 GLN D C 1
ATOM 10524 O O . GLN E 1 53 ? 403.338 599.077 752.469 1.00 27.22 53 GLN D O 1
ATOM 10530 N N . ILE E 1 54 ? 402.755 601.146 753.168 1.00 23.68 54 ILE D N 1
ATOM 10531 C CA . ILE E 1 54 ? 401.497 601.202 752.434 1.00 23.68 54 ILE D CA 1
ATOM 10532 C C . ILE E 1 54 ? 401.462 602.498 751.637 1.00 23.68 54 ILE D C 1
ATOM 10533 O O . ILE E 1 54 ? 402.171 603.458 751.962 1.00 23.68 54 ILE D O 1
ATOM 10538 N N . SER E 1 55 ? 400.640 602.521 750.594 1.00 24.04 55 SER D N 1
ATOM 10539 C CA . SER E 1 55 ? 400.443 603.703 749.767 1.00 24.04 55 SER D CA 1
ATOM 10540 C C . SER E 1 55 ? 398.977 604.111 749.803 1.00 24.04 55 SER D C 1
ATOM 10541 O O . SER E 1 55 ? 398.093 603.276 749.586 1.00 24.04 55 SER D O 1
ATOM 10544 N N . SER E 1 56 ? 398.730 605.392 750.080 1.00 22.76 56 SER D N 1
ATOM 10545 C CA . SER E 1 56 ? 397.385 605.969 750.044 1.00 22.76 56 SER D CA 1
ATOM 10546 C C . SER E 1 56 ? 396.429 605.240 750.986 1.00 22.76 56 SER D C 1
ATOM 10547 O O . SER E 1 56 ? 395.382 604.741 750.573 1.00 22.76 56 SER D O 1
ATOM 10550 N N . GLY E 1 57 ? 396.790 605.180 752.264 1.00 20.81 57 GLY D N 1
ATOM 10551 C CA . GLY E 1 57 ? 395.933 604.554 753.249 1.00 20.81 57 GLY D CA 1
ATOM 10552 C C . GLY E 1 57 ? 395.868 605.306 754.562 1.00 20.81 57 GLY D C 1
ATOM 10553 O O . GLY E 1 57 ? 396.870 605.862 755.019 1.00 20.81 57 GLY D O 1
ATOM 10554 N N . LYS E 1 58 ? 394.685 605.332 755.176 1.00 18.92 58 LYS D N 1
ATOM 10555 C CA . LYS E 1 58 ? 394.542 605.979 756.476 1.00 18.92 58 LYS D CA 1
ATOM 10556 C C . LYS E 1 58 ? 395.065 605.093 757.597 1.00 18.92 58 LYS D C 1
ATOM 10557 O O . LYS E 1 58 ? 395.607 605.589 758.593 1.00 18.92 58 LYS D O 1
ATOM 10563 N N . SER E 1 59 ? 394.917 603.780 757.451 1.00 19.81 59 SER D N 1
ATOM 10564 C CA . SER E 1 59 ? 395.346 602.825 758.459 1.00 19.81 59 SER D CA 1
ATOM 10565 C C . SER E 1 59 ? 395.601 601.484 757.789 1.00 19.81 59 SER D C 1
ATOM 10566 O O . SER E 1 59 ? 395.132 601.222 756.679 1.00 19.81 59 SER D O 1
ATOM 10569 N N . ALA E 1 60 ? 396.355 600.634 758.478 1.00 20.44 60 ALA D N 1
ATOM 10570 C CA . ALA E 1 60 ? 396.641 599.281 758.023 1.00 20.44 60 ALA D CA 1
ATOM 10571 C C . ALA E 1 60 ? 396.222 598.303 759.108 1.00 20.44 60 ALA D C 1
ATOM 10572 O O . ALA E 1 60 ? 396.499 598.530 760.289 1.00 20.44 60 ALA D O 1
ATOM 10574 N N . GLN E 1 61 ? 395.560 597.220 758.709 1.00 20.61 61 GLN D N 1
ATOM 10575 C CA . GLN E 1 61 ? 395.058 596.223 759.646 1.00 20.61 61 GLN D CA 1
ATOM 10576 C C . GLN E 1 61 ? 395.683 594.873 759.328 1.00 20.61 61 GLN D C 1
ATOM 10577 O O . GLN E 1 61 ? 395.875 594.533 758.156 1.00 20.61 61 GLN D O 1
ATOM 10583 N N . PHE E 1 62 ? 396.017 594.120 760.372 1.00 21.14 62 PHE D N 1
ATOM 10584 C CA . PHE E 1 62 ? 396.679 592.829 760.238 1.00 21.14 62 PHE D CA 1
ATOM 10585 C C . PHE E 1 62 ? 395.832 591.753 760.903 1.00 21.14 62 PHE D C 1
ATOM 10586 O O . PHE E 1 62 ? 395.628 591.802 762.128 1.00 21.14 62 PHE D O 1
ATOM 10594 N N . PRO E 1 63 ? 395.319 590.778 760.158 1.00 19.98 63 PRO D N 1
ATOM 10595 C CA . PRO E 1 63 ? 394.536 589.708 760.784 1.00 19.98 63 PRO D CA 1
ATOM 10596 C C . PRO E 1 63 ? 395.427 588.721 761.519 1.00 19.98 63 PRO D C 1
ATOM 10597 O O . PRO E 1 63 ? 396.630 588.627 761.269 1.00 19.98 63 PRO D O 1
ATOM 10601 N N . VAL E 1 64 ? 394.818 587.979 762.443 1.00 19.76 64 VAL D N 1
ATOM 10602 C CA . VAL E 1 64 ? 395.504 586.926 763.180 1.00 19.76 64 VAL D CA 1
ATOM 10603 C C . VAL E 1 64 ? 394.658 585.663 763.102 1.00 19.76 64 VAL D C 1
ATOM 10604 O O . VAL E 1 64 ? 393.452 585.728 762.845 1.00 19.76 64 VAL D O 1
ATOM 10608 N N . ILE E 1 65 ? 395.294 584.515 763.320 1.00 20.34 65 ILE D N 1
ATOM 10609 C CA . ILE E 1 65 ? 394.630 583.217 763.286 1.00 20.34 65 ILE D CA 1
ATOM 10610 C C . ILE E 1 65 ? 395.122 582.400 764.472 1.00 20.34 65 ILE D C 1
ATOM 10611 O O . ILE E 1 65 ? 396.329 582.344 764.736 1.00 20.34 65 ILE D O 1
ATOM 10616 N N . GLY E 1 66 ? 394.189 581.769 765.186 1.00 20.69 66 GLY D N 1
ATOM 10617 C CA . GLY E 1 66 ? 394.554 580.961 766.330 1.00 20.69 66 GLY D CA 1
ATOM 10618 C C . GLY E 1 66 ? 394.748 579.497 765.982 1.00 20.69 66 GLY D C 1
ATOM 10619 O O . GLY E 1 66 ? 394.800 579.104 764.818 1.00 20.69 66 GLY D O 1
ATOM 10620 N N . ARG E 1 67 ? 394.860 578.678 767.024 1.00 23.12 67 ARG D N 1
ATOM 10621 C CA . ARG E 1 67 ? 395.012 577.244 766.843 1.00 23.12 67 ARG D CA 1
ATOM 10622 C C . ARG E 1 67 ? 393.668 576.536 766.971 1.00 23.12 67 ARG D C 1
ATOM 10623 O O . ARG E 1 67 ? 392.624 577.155 767.192 1.00 23.12 67 ARG D O 1
ATOM 10631 N N . THR E 1 68 ? 393.708 575.214 766.832 1.00 24.43 68 THR D N 1
ATOM 10632 C CA . THR E 1 68 ? 392.530 574.368 766.943 1.00 24.43 68 THR D CA 1
ATOM 10633 C C . THR E 1 68 ? 392.892 573.095 767.692 1.00 24.43 68 THR D C 1
ATOM 10634 O O . THR E 1 68 ? 394.072 572.748 767.811 1.00 24.43 68 THR D O 1
ATOM 10638 N N . LYS E 1 69 ? 391.877 572.413 768.212 1.00 27.38 69 LYS D N 1
ATOM 10639 C CA . LYS E 1 69 ? 392.090 571.190 768.967 1.00 27.38 69 LYS D CA 1
ATOM 10640 C C . LYS E 1 69 ? 391.589 569.980 768.180 1.00 27.38 69 LYS D C 1
ATOM 10641 O O . LYS E 1 69 ? 391.017 570.100 767.094 1.00 27.38 69 LYS D O 1
ATOM 10647 N N . ALA E 1 70 ? 391.809 568.797 768.749 1.00 26.41 70 ALA D N 1
ATOM 10648 C CA . ALA E 1 70 ? 391.438 567.542 768.115 1.00 26.41 70 ALA D CA 1
ATOM 10649 C C . ALA E 1 70 ? 390.535 566.745 769.044 1.00 26.41 70 ALA D C 1
ATOM 10650 O O . ALA E 1 70 ? 390.543 566.938 770.262 1.00 26.41 70 ALA D O 1
ATOM 10652 N N . ALA E 1 71 ? 389.749 565.849 768.452 1.00 26.78 71 ALA D N 1
ATOM 10653 C CA . ALA E 1 71 ? 388.792 565.041 769.188 1.00 26.78 71 ALA D CA 1
ATOM 10654 C C . ALA E 1 71 ? 388.688 563.660 768.559 1.00 26.78 71 ALA D C 1
ATOM 10655 O O . ALA E 1 71 ? 389.046 563.460 767.396 1.00 26.78 71 ALA D O 1
ATOM 10657 N N . TYR E 1 72 ? 388.195 562.707 769.345 1.00 26.86 72 TYR D N 1
ATOM 10658 C CA . TYR E 1 72 ? 388.037 561.342 768.861 1.00 26.86 72 TYR D CA 1
ATOM 10659 C C . TYR E 1 72 ? 386.630 561.127 768.319 1.00 26.86 72 TYR D C 1
ATOM 10660 O O . TYR E 1 72 ? 385.638 561.489 768.956 1.00 26.86 72 TYR D O 1
ATOM 10669 N N . LEU E 1 73 ? 386.549 560.531 767.132 1.00 27.72 73 LEU D N 1
ATOM 10670 C CA . LEU E 1 73 ? 385.283 560.290 766.449 1.00 27.72 73 LEU D CA 1
ATOM 10671 C C . LEU E 1 73 ? 384.895 558.830 766.637 1.00 27.72 73 LEU D C 1
ATOM 10672 O O . LEU E 1 73 ? 385.388 557.952 765.920 1.00 27.72 73 LEU D O 1
ATOM 10677 N N . GLN E 1 74 ? 384.017 558.573 767.602 1.00 30.31 74 GLN D N 1
ATOM 10678 C CA . GLN E 1 74 ? 383.511 557.227 767.809 1.00 30.31 74 GLN D CA 1
ATOM 10679 C C . GLN E 1 74 ? 382.638 556.812 766.626 1.00 30.31 74 GLN D C 1
ATOM 10680 O O . GLN E 1 74 ? 382.065 557.663 765.940 1.00 30.31 74 GLN D O 1
ATOM 10686 N N . PRO E 1 75 ? 382.537 555.512 766.349 1.00 29.22 75 PRO D N 1
ATOM 10687 C CA . PRO E 1 75 ? 381.681 555.067 765.244 1.00 29.22 75 PRO D CA 1
ATOM 10688 C C . PRO E 1 75 ? 380.229 555.463 765.476 1.00 29.22 75 PRO D C 1
ATOM 10689 O O . PRO E 1 75 ? 379.664 555.233 766.546 1.00 29.22 75 PRO D O 1
ATOM 10693 N N . GLY E 1 76 ? 379.630 556.065 764.453 1.00 32.33 76 GLY D N 1
ATOM 10694 C CA . GLY E 1 76 ? 378.274 556.559 764.559 1.00 32.33 76 GLY D CA 1
ATOM 10695 C C . GLY E 1 76 ? 378.136 557.944 765.144 1.00 32.33 76 GLY D C 1
ATOM 10696 O O . GLY E 1 76 ? 377.023 558.331 765.516 1.00 32.33 76 GLY D O 1
ATOM 10697 N N . GLU E 1 77 ? 379.222 558.704 765.241 1.00 31.26 77 GLU D N 1
ATOM 10698 C CA . GLU E 1 77 ? 379.205 560.049 765.802 1.00 31.26 77 GLU D CA 1
ATOM 10699 C C . GLU E 1 77 ? 379.412 561.067 764.689 1.00 31.26 77 GLU D C 1
ATOM 10700 O O . GLU E 1 77 ? 380.258 560.871 763.812 1.00 31.26 77 GLU D O 1
ATOM 10706 N N . SER E 1 78 ? 378.636 562.148 764.730 1.00 30.14 78 SER D N 1
ATOM 10707 C CA . SER E 1 78 ? 378.714 563.167 763.692 1.00 30.14 78 SER D CA 1
ATOM 10708 C C . SER E 1 78 ? 379.878 564.116 763.946 1.00 30.14 78 SER D C 1
ATOM 10709 O O . SER E 1 78 ? 380.157 564.496 765.086 1.00 30.14 78 SER D O 1
ATOM 10712 N N . LEU E 1 79 ? 380.562 564.499 762.866 1.00 28.86 79 LEU D N 1
ATOM 10713 C CA . LEU E 1 79 ? 381.655 565.460 762.982 1.00 28.86 79 LEU D CA 1
ATOM 10714 C C . LEU E 1 79 ? 381.133 566.857 763.298 1.00 28.86 79 LEU D C 1
ATOM 10715 O O . LEU E 1 79 ? 381.854 567.678 763.877 1.00 28.86 79 LEU D O 1
ATOM 10720 N N . ASP E 1 80 ? 379.885 567.145 762.924 1.00 29.30 80 ASP D N 1
ATOM 10721 C CA . ASP E 1 80 ? 379.344 568.487 763.112 1.00 29.30 80 ASP D CA 1
ATOM 10722 C C . ASP E 1 80 ? 379.058 568.773 764.580 1.00 29.30 80 ASP D C 1
ATOM 10723 O O . ASP E 1 80 ? 379.042 569.934 765.000 1.00 29.30 80 ASP D O 1
ATOM 10728 N N . ASP E 1 81 ? 378.821 567.727 765.373 1.00 31.08 81 ASP D N 1
ATOM 10729 C CA . ASP E 1 81 ? 378.432 567.929 766.765 1.00 31.08 81 ASP D CA 1
ATOM 10730 C C . ASP E 1 81 ? 379.584 568.480 767.598 1.00 31.08 81 ASP D C 1
ATOM 10731 O O . ASP E 1 81 ? 379.365 569.250 768.540 1.00 31.08 81 ASP D O 1
ATOM 10736 N N . LYS E 1 82 ? 380.817 568.097 767.273 1.00 28.99 82 LYS D N 1
ATOM 10737 C CA . LYS E 1 82 ? 381.967 568.441 768.098 1.00 28.99 82 LYS D CA 1
ATOM 10738 C C . LYS E 1 82 ? 382.844 569.536 767.504 1.00 28.99 82 LYS D C 1
ATOM 10739 O O . LYS E 1 82 ? 383.930 569.785 768.034 1.00 28.99 82 LYS D O 1
ATOM 10745 N N . ARG E 1 83 ? 382.414 570.196 766.432 1.00 26.28 83 ARG D N 1
ATOM 10746 C CA . ARG E 1 83 ? 383.226 571.250 765.835 1.00 26.28 83 ARG D CA 1
ATOM 10747 C C . ARG E 1 83 ? 383.278 572.471 766.746 1.00 26.28 83 ARG D C 1
ATOM 10748 O O . ARG E 1 83 ? 382.328 572.754 767.480 1.00 26.28 83 ARG D O 1
ATOM 10756 N N . LYS E 1 84 ? 384.397 573.195 766.696 1.00 26.59 84 LYS D N 1
ATOM 10757 C CA . LYS E 1 84 ? 384.603 574.370 767.535 1.00 26.59 84 LYS D CA 1
ATOM 10758 C C . LYS E 1 84 ? 384.886 575.647 766.761 1.00 26.59 84 LYS D C 1
ATOM 10759 O O . LYS E 1 84 ? 384.371 576.694 767.150 1.00 26.59 84 LYS D O 1
ATOM 10765 N N . ASP E 1 85 ? 385.681 575.560 765.683 1.00 23.27 85 ASP D N 1
ATOM 10766 C CA . ASP E 1 85 ? 386.144 576.597 764.749 1.00 23.27 85 ASP D CA 1
ATOM 10767 C C . ASP E 1 85 ? 387.417 577.272 765.247 1.00 23.27 85 ASP D C 1
ATOM 10768 O O . ASP E 1 85 ? 387.843 577.055 766.386 1.00 23.27 85 ASP D O 1
ATOM 10773 N N . ILE E 1 86 ? 388.028 578.093 764.395 1.00 20.51 86 ILE D N 1
ATOM 10774 C CA . ILE E 1 86 ? 389.277 578.785 764.691 1.00 20.51 86 ILE D CA 1
ATOM 10775 C C . ILE E 1 86 ? 388.990 580.277 764.763 1.00 20.51 86 ILE D C 1
ATOM 10776 O O . ILE E 1 86 ? 388.392 580.845 763.843 1.00 20.51 86 ILE D O 1
ATOM 10781 N N . LYS E 1 87 ? 389.418 580.908 765.853 1.00 18.00 87 LYS D N 1
ATOM 10782 C CA . LYS E 1 87 ? 389.063 582.298 766.112 1.00 18.00 87 LYS D CA 1
ATOM 10783 C C . LYS E 1 87 ? 389.847 583.249 765.215 1.00 18.00 87 LYS D C 1
ATOM 10784 O O . LYS E 1 87 ? 390.951 582.937 764.759 1.00 18.00 87 LYS D O 1
ATOM 10790 N N . HIS E 1 88 ? 389.260 584.418 764.960 1.00 18.04 88 HIS D N 1
ATOM 10791 C CA . HIS E 1 88 ? 389.870 585.470 764.154 1.00 18.04 88 HIS D CA 1
ATOM 10792 C C . HIS E 1 88 ? 389.719 586.809 764.863 1.00 18.04 88 HIS D C 1
ATOM 10793 O O . HIS E 1 88 ? 388.695 587.062 765.505 1.00 18.04 88 HIS D O 1
ATOM 10800 N N . THR E 1 89 ? 390.735 587.661 764.741 1.00 18.86 89 THR D N 1
ATOM 10801 C CA . THR E 1 89 ? 390.617 589.079 765.058 1.00 18.86 89 THR D CA 1
ATOM 10802 C C . THR E 1 89 ? 391.724 589.823 764.324 1.00 18.86 89 THR D C 1
ATOM 10803 O O . THR E 1 89 ? 392.478 589.234 763.546 1.00 18.86 89 THR D O 1
ATOM 10807 N N . GLU E 1 90 ? 391.806 591.131 764.556 1.00 20.92 90 GLU D N 1
ATOM 10808 C CA . GLU E 1 90 ? 392.698 591.987 763.788 1.00 20.92 90 GLU D CA 1
ATOM 10809 C C . GLU E 1 90 ? 393.442 592.958 764.691 1.00 20.92 90 GLU D C 1
ATOM 10810 O O . GLU E 1 90 ? 393.002 593.270 765.802 1.00 20.92 90 GLU D O 1
ATOM 10816 N N . LYS E 1 91 ? 394.583 593.428 764.194 1.00 22.07 91 LYS D N 1
ATOM 10817 C CA . LYS E 1 91 ? 395.359 594.502 764.801 1.00 22.07 91 LYS D CA 1
ATOM 10818 C C . LYS E 1 91 ? 395.569 595.601 763.773 1.00 22.07 91 LYS D C 1
ATOM 10819 O O . LYS E 1 91 ? 395.972 595.323 762.639 1.00 22.07 91 LYS D O 1
ATOM 10825 N N . THR E 1 92 ? 395.302 596.842 764.169 1.00 22.18 92 THR D N 1
ATOM 10826 C CA . THR E 1 92 ? 395.386 597.990 763.276 1.00 22.18 92 THR D CA 1
ATOM 10827 C C . THR E 1 92 ? 396.510 598.912 763.723 1.00 22.18 92 THR D C 1
ATOM 10828 O O . THR E 1 92 ? 396.644 599.203 764.916 1.00 22.18 92 THR D O 1
ATOM 10832 N N . ILE E 1 93 ? 397.313 599.367 762.763 1.00 21.76 93 ILE D N 1
ATOM 10833 C CA . ILE E 1 93 ? 398.346 600.363 763.015 1.00 21.76 93 ILE D CA 1
ATOM 10834 C C . ILE E 1 93 ? 398.016 601.596 762.184 1.00 21.76 93 ILE D C 1
ATOM 10835 O O . ILE E 1 93 ? 398.326 601.655 760.990 1.00 21.76 93 ILE D O 1
ATOM 10840 N N . ASN E 1 94 ? 397.367 602.576 762.806 1.00 21.04 94 ASN D N 1
ATOM 10841 C CA . ASN E 1 94 ? 396.925 603.750 762.068 1.00 21.04 94 ASN D CA 1
ATOM 10842 C C . ASN E 1 94 ? 398.027 604.802 762.002 1.00 21.04 94 ASN D C 1
ATOM 10843 O O . ASN E 1 94 ? 398.763 605.022 762.965 1.00 21.04 94 ASN D O 1
ATOM 10848 N N . ILE E 1 95 ? 398.138 605.447 760.839 1.00 21.87 95 ILE D N 1
ATOM 10849 C CA . ILE E 1 95 ? 399.196 606.421 760.611 1.00 21.87 95 ILE D CA 1
ATOM 10850 C C . ILE E 1 95 ? 398.875 607.715 761.347 1.00 21.87 95 ILE D C 1
ATOM 10851 O O . ILE E 1 95 ? 397.730 608.189 761.347 1.00 21.87 95 ILE D O 1
ATOM 10856 N N . ASP E 1 96 ? 399.891 608.292 761.987 1.00 23.93 96 ASP D N 1
ATOM 10857 C CA . ASP E 1 96 ? 399.742 609.566 762.669 1.00 23.93 96 ASP D CA 1
ATOM 10858 C C . ASP E 1 96 ? 399.850 610.708 761.661 1.00 23.93 96 ASP D C 1
ATOM 10859 O O . ASP E 1 96 ? 399.962 610.498 760.451 1.00 23.93 96 ASP D O 1
ATOM 10864 N N . GLY E 1 97 ? 399.820 611.937 762.161 1.00 23.40 97 GLY D N 1
ATOM 10865 C CA . GLY E 1 97 ? 399.934 613.090 761.296 1.00 23.40 97 GLY D CA 1
ATOM 10866 C C . GLY E 1 97 ? 401.308 613.210 760.667 1.00 23.40 97 GLY D C 1
ATOM 10867 O O . GLY E 1 97 ? 402.144 612.306 760.711 1.00 23.40 97 GLY D O 1
ATOM 10868 N N . LEU E 1 98 ? 401.544 614.366 760.055 1.00 22.56 98 LEU D N 1
ATOM 10869 C CA . LEU E 1 98 ? 402.847 614.643 759.469 1.00 22.56 98 LEU D CA 1
ATOM 10870 C C . LEU E 1 98 ? 403.804 615.140 760.542 1.00 22.56 98 LEU D C 1
ATOM 10871 O O . LEU E 1 98 ? 403.477 616.052 761.309 1.00 22.56 98 LEU D O 1
ATOM 10876 N N . LEU E 1 99 ? 404.989 614.540 760.600 1.00 22.48 99 LEU D N 1
ATOM 10877 C CA . LEU E 1 99 ? 406.011 614.904 761.572 1.00 22.48 99 LEU D CA 1
ATOM 10878 C C . LEU E 1 99 ? 407.039 615.781 760.876 1.00 22.48 99 LEU D C 1
ATOM 10879 O O . LEU E 1 99 ? 407.630 615.368 759.874 1.00 22.48 99 LEU D O 1
ATOM 10884 N N . THR E 1 100 ? 407.254 616.984 761.406 1.00 22.93 100 THR D N 1
ATOM 10885 C CA . THR E 1 100 ? 408.082 617.985 760.750 1.00 22.93 100 THR D CA 1
ATOM 10886 C C . THR E 1 100 ? 409.088 618.568 761.729 1.00 22.93 100 THR D C 1
ATOM 10887 O O . THR E 1 100 ? 408.787 618.729 762.916 1.00 22.93 100 THR D O 1
ATOM 10891 N N . ALA E 1 101 ? 410.278 618.880 761.223 1.00 22.64 101 ALA D N 1
ATOM 10892 C CA . ALA E 1 101 ? 411.281 619.665 761.932 1.00 22.64 101 ALA D CA 1
ATOM 10893 C C . ALA E 1 101 ? 411.900 620.623 760.927 1.00 22.64 101 ALA D C 1
ATOM 10894 O O . ALA E 1 101 ? 412.128 620.247 759.773 1.00 22.64 101 ALA D O 1
ATOM 10896 N N . ASP E 1 102 ? 412.161 621.858 761.352 1.00 23.30 102 ASP D N 1
ATOM 10897 C CA . ASP E 1 102 ? 412.630 622.879 760.430 1.00 23.30 102 ASP D CA 1
ATOM 10898 C C . ASP E 1 102 ? 413.489 623.912 761.142 1.00 23.30 102 ASP D C 1
ATOM 10899 O O . ASP E 1 102 ? 413.480 624.017 762.372 1.00 23.30 102 ASP D O 1
ATOM 10904 N N . VAL E 1 103 ? 414.242 624.671 760.345 1.00 21.33 103 VAL D N 1
ATOM 10905 C CA . VAL E 1 103 ? 415.063 625.777 760.821 1.00 21.33 103 VAL D CA 1
ATOM 10906 C C . VAL E 1 103 ? 414.897 626.946 759.860 1.00 21.33 103 VAL D C 1
ATOM 10907 O O . VAL E 1 103 ? 414.628 626.749 758.671 1.00 21.33 103 VAL D O 1
ATOM 10911 N N . LEU E 1 104 ? 415.053 628.162 760.377 1.00 20.66 104 LEU D N 1
ATOM 10912 C CA . LEU E 1 104 ? 414.991 629.376 759.575 1.00 20.66 104 LEU D CA 1
ATOM 10913 C C . LEU E 1 104 ? 416.271 630.177 759.780 1.00 20.66 104 LEU D C 1
ATOM 10914 O O . LEU E 1 104 ? 416.627 630.500 760.916 1.00 20.66 104 LEU D O 1
ATOM 10919 N N . ILE E 1 105 ? 416.951 630.500 758.681 1.00 19.92 105 ILE D N 1
ATOM 10920 C CA . ILE E 1 105 ? 418.232 631.194 758.718 1.00 19.92 105 ILE D CA 1
ATOM 10921 C C . ILE E 1 105 ? 418.082 632.525 757.996 1.00 19.92 105 ILE D C 1
ATOM 10922 O O . ILE E 1 105 ? 417.669 632.561 756.833 1.00 19.92 105 ILE D O 1
ATOM 10927 N N . TYR E 1 106 ? 418.431 633.610 758.683 1.00 19.15 106 TYR D N 1
ATOM 10928 C CA . TYR E 1 106 ? 418.331 634.951 758.121 1.00 19.15 106 TYR D CA 1
ATOM 10929 C C . TYR E 1 106 ? 419.589 635.272 757.325 1.00 19.15 106 TYR D C 1
ATOM 10930 O O . TYR E 1 106 ? 420.679 634.794 757.653 1.00 19.15 106 TYR D O 1
ATOM 10939 N N . ASP E 1 107 ? 419.432 636.083 756.277 1.00 20.23 107 ASP D N 1
ATOM 10940 C CA . ASP E 1 107 ? 420.544 636.339 755.368 1.00 20.23 107 ASP D CA 1
ATOM 10941 C C . ASP E 1 107 ? 421.588 637.253 755.995 1.00 20.23 107 ASP D C 1
ATOM 10942 O O . ASP E 1 107 ? 422.787 637.112 755.728 1.00 20.23 107 ASP D O 1
ATOM 10947 N N . ILE E 1 108 ? 421.157 638.206 756.824 1.00 18.93 108 ILE D N 1
ATOM 10948 C CA . ILE E 1 108 ? 422.102 639.152 757.415 1.00 18.93 108 ILE D CA 1
ATOM 10949 C C . ILE E 1 108 ? 422.981 638.456 758.449 1.00 18.93 108 ILE D C 1
ATOM 10950 O O . ILE E 1 108 ? 424.198 638.676 758.503 1.00 18.93 108 ILE D O 1
ATOM 10955 N N . GLU E 1 109 ? 422.384 637.602 759.282 1.00 19.42 109 GLU D N 1
ATOM 10956 C CA . GLU E 1 109 ? 423.164 636.896 760.294 1.00 19.42 109 GLU D CA 1
ATOM 10957 C C . GLU E 1 109 ? 424.037 635.820 759.663 1.00 19.42 109 GLU D C 1
ATOM 10958 O O . GLU E 1 109 ? 425.104 635.489 760.193 1.00 19.42 109 GLU D O 1
ATOM 10964 N N . ASP E 1 110 ? 423.595 635.253 758.540 1.00 20.25 110 ASP D N 1
ATOM 10965 C CA . ASP E 1 110 ? 424.417 634.280 757.831 1.00 20.25 110 ASP D CA 1
ATOM 10966 C C . ASP E 1 110 ? 425.675 634.939 757.276 1.00 20.25 110 ASP D C 1
ATOM 10967 O O . ASP E 1 110 ? 426.764 634.358 757.322 1.00 20.25 110 ASP D O 1
ATOM 10972 N N . ALA E 1 111 ? 425.545 636.164 756.761 1.00 19.59 111 ALA D N 1
ATOM 10973 C CA . ALA E 1 111 ? 426.696 636.856 756.189 1.00 19.59 111 ALA D CA 1
ATOM 10974 C C . ALA E 1 111 ? 427.734 637.187 757.254 1.00 19.59 111 ALA D C 1
ATOM 10975 O O . ALA E 1 111 ? 428.940 637.048 757.020 1.00 19.59 111 ALA D O 1
ATOM 10977 N N . MET E 1 112 ? 427.287 637.632 758.431 1.00 19.09 112 MET D N 1
ATOM 10978 C CA . MET E 1 112 ? 428.226 637.991 759.490 1.00 19.09 112 MET D CA 1
ATOM 10979 C C . MET E 1 112 ? 428.901 636.768 760.095 1.00 19.09 112 MET D C 1
ATOM 10980 O O . MET E 1 112 ? 429.923 636.901 760.776 1.00 19.09 112 MET D O 1
ATOM 10985 N N . ASN E 1 113 ? 428.350 635.578 759.870 1.00 19.70 113 ASN D N 1
ATOM 10986 C CA . ASN E 1 113 ? 428.887 634.378 760.500 1.00 19.70 113 ASN D CA 1
ATOM 10987 C C . ASN E 1 113 ? 430.222 633.992 759.876 1.00 19.70 113 ASN D C 1
ATOM 10988 O O . ASN E 1 113 ? 430.435 634.163 758.673 1.00 19.70 113 ASN D O 1
ATOM 10993 N N . HIS E 1 114 ? 431.125 633.467 760.707 1.00 20.37 114 HIS D N 1
ATOM 10994 C CA . HIS E 1 114 ? 432.453 633.107 760.222 1.00 20.37 114 HIS D CA 1
ATOM 10995 C C . HIS E 1 114 ? 432.580 631.610 759.968 1.00 20.37 114 HIS D C 1
ATOM 10996 O O . HIS E 1 114 ? 433.591 631.160 759.418 1.00 20.37 114 HIS D O 1
ATOM 11003 N N . TYR E 1 115 ? 431.578 630.828 760.357 1.00 20.95 115 TYR D N 1
ATOM 11004 C CA . TYR E 1 115 ? 431.549 629.398 760.097 1.00 20.95 115 TYR D CA 1
ATOM 11005 C C . TYR E 1 115 ? 430.210 629.015 759.482 1.00 20.95 115 TYR D C 1
ATOM 11006 O O . TYR E 1 115 ? 429.217 629.738 759.597 1.00 20.95 115 TYR D O 1
ATOM 11015 N N . ASP E 1 116 ? 430.192 627.865 758.814 1.00 23.41 116 ASP D N 1
ATOM 11016 C CA . ASP E 1 116 ? 429.005 627.379 758.122 1.00 23.41 116 ASP D CA 1
ATOM 11017 C C . ASP E 1 116 ? 428.178 626.490 759.046 1.00 23.41 116 ASP D C 1
ATOM 11018 O O . ASP E 1 116 ? 428.727 625.698 759.820 1.00 23.41 116 ASP D O 1
ATOM 11023 N N . VAL E 1 117 ? 426.856 626.662 758.999 1.00 21.40 117 VAL D N 1
ATOM 11024 C CA . VAL E 1 117 ? 425.944 625.940 759.876 1.00 21.40 117 VAL D CA 1
ATOM 11025 C C . VAL E 1 117 ? 424.915 625.129 759.112 1.00 21.40 117 VAL D C 1
ATOM 11026 O O . VAL E 1 117 ? 424.215 624.305 759.716 1.00 21.40 117 VAL D O 1
ATOM 11030 N N . ARG E 1 118 ? 424.793 625.342 757.801 1.00 21.29 118 ARG D N 1
ATOM 11031 C CA . ARG E 1 118 ? 423.706 624.733 757.044 1.00 21.29 118 ARG D CA 1
ATOM 11032 C C . ARG E 1 118 ? 423.825 623.215 757.021 1.00 21.29 118 ARG D C 1
ATOM 11033 O O . ARG E 1 118 ? 422.824 622.499 757.151 1.00 21.29 118 ARG D O 1
ATOM 11041 N N . SER E 1 119 ? 425.046 622.701 756.852 1.00 21.03 119 SER D N 1
ATOM 11042 C CA . SER E 1 119 ? 425.233 621.256 756.790 1.00 21.03 119 SER D CA 1
ATOM 11043 C C . SER E 1 119 ? 424.942 620.598 758.133 1.00 21.03 119 SER D C 1
ATOM 11044 O O . SER E 1 119 ? 424.334 619.522 758.185 1.00 21.03 119 SER D O 1
ATOM 11047 N N . GLU E 1 120 ? 425.369 621.224 759.232 1.00 21.47 120 GLU D N 1
ATOM 11048 C CA . GLU E 1 120 ? 425.097 620.660 760.549 1.00 21.47 120 GLU D CA 1
ATOM 11049 C C . GLU E 1 120 ? 423.621 620.777 760.904 1.00 21.47 120 GLU D C 1
ATOM 11050 O O . GLU E 1 120 ? 423.066 619.900 761.579 1.00 21.47 120 GLU D O 1
ATOM 11056 N N . TYR E 1 121 ? 422.968 621.851 760.458 1.00 20.17 121 TYR D N 1
ATOM 11057 C CA . TYR E 1 121 ? 421.542 622.010 760.720 1.00 20.17 121 TYR D CA 1
ATOM 11058 C C . TYR E 1 121 ? 420.739 620.886 760.083 1.00 20.17 121 TYR D C 1
ATOM 11059 O O . TYR E 1 121 ? 419.814 620.350 760.700 1.00 20.17 121 TYR D O 1
ATOM 11068 N N . THR E 1 122 ? 421.088 620.509 758.852 1.00 19.79 122 THR D N 1
ATOM 11069 C CA . THR E 1 122 ? 420.366 619.442 758.165 1.00 19.79 122 THR D CA 1
ATOM 11070 C C . THR E 1 122 ? 420.485 618.121 758.917 1.00 19.79 122 THR D C 1
ATOM 11071 O O . THR E 1 122 ? 419.510 617.367 759.021 1.00 19.79 122 THR D O 1
ATOM 11075 N N . SER E 1 123 ? 421.671 617.827 759.454 1.00 20.60 123 SER D N 1
ATOM 11076 C CA . SER E 1 123 ? 421.859 616.591 760.206 1.00 20.60 123 SER D CA 1
ATOM 11077 C C . SER E 1 123 ? 421.000 616.570 761.463 1.00 20.60 123 SER D C 1
ATOM 11078 O O . SER E 1 123 ? 420.447 615.528 761.829 1.00 20.60 123 SER D O 1
ATOM 11081 N N . GLN E 1 124 ? 420.882 617.713 762.145 1.00 21.28 124 GLN D N 1
ATOM 11082 C CA . GLN E 1 124 ? 420.089 617.762 763.370 1.00 21.28 124 GLN D CA 1
ATOM 11083 C C . GLN E 1 124 ? 418.604 617.581 763.081 1.00 21.28 124 GLN D C 1
ATOM 11084 O O . GLN E 1 124 ? 417.876 616.987 763.884 1.00 21.28 124 GLN D O 1
ATOM 11090 N N . ILE E 1 125 ? 418.132 618.100 761.945 1.00 20.77 125 ILE D N 1
ATOM 11091 C CA . ILE E 1 125 ? 416.722 617.955 761.588 1.00 20.77 125 ILE D CA 1
ATOM 11092 C C . ILE E 1 125 ? 416.390 616.495 761.307 1.00 20.77 125 ILE D C 1
ATOM 11093 O O . ILE E 1 125 ? 415.393 615.959 761.806 1.00 20.77 125 ILE D O 1
ATOM 11098 N N . GLY E 1 126 ? 417.215 615.830 760.496 1.00 20.70 126 GLY D N 1
ATOM 11099 C CA . GLY E 1 126 ? 416.972 614.429 760.202 1.00 20.70 126 GLY D CA 1
ATOM 11100 C C . GLY E 1 126 ? 417.139 613.539 761.419 1.00 20.70 126 GLY D C 1
ATOM 11101 O O . GLY E 1 126 ? 416.378 612.588 761.613 1.00 20.70 126 GLY D O 1
ATOM 11102 N N . GLU E 1 127 ? 418.141 613.833 762.249 1.00 22.16 127 GLU D N 1
ATOM 11103 C CA . GLU E 1 127 ? 418.340 613.066 763.475 1.00 22.16 127 GLU D CA 1
ATOM 11104 C C . GLU E 1 127 ? 417.168 613.237 764.430 1.00 22.16 127 GLU D C 1
ATOM 11105 O O . GLU E 1 127 ? 416.766 612.286 765.106 1.00 22.16 127 GLU D O 1
ATOM 11111 N N . SER E 1 128 ? 416.600 614.445 764.490 1.00 22.07 128 SER D N 1
ATOM 11112 C CA . SER E 1 128 ? 415.460 614.688 765.369 1.00 22.07 128 SER D CA 1
ATOM 11113 C C . SER E 1 128 ? 414.270 613.820 764.986 1.00 22.07 128 SER D C 1
ATOM 11114 O O . SER E 1 128 ? 413.550 613.318 765.858 1.00 22.07 128 SER D O 1
ATOM 11117 N N . LEU E 1 129 ? 414.038 613.645 763.686 1.00 21.64 129 LEU D N 1
ATOM 11118 C CA . LEU E 1 129 ? 412.926 612.817 763.235 1.00 21.64 129 LEU D CA 1
ATOM 11119 C C . LEU E 1 129 ? 413.145 611.352 763.593 1.00 21.64 129 LEU D C 1
ATOM 11120 O O . LEU E 1 129 ? 412.194 610.642 763.943 1.00 21.64 129 LEU D O 1
ATOM 11125 N N . ALA E 1 130 ? 414.390 610.878 763.502 1.00 22.31 130 ALA D N 1
ATOM 11126 C CA . ALA E 1 130 ? 414.674 609.478 763.803 1.00 22.31 130 ALA D CA 1
ATOM 11127 C C . ALA E 1 130 ? 414.496 609.176 765.286 1.00 22.31 130 ALA D C 1
ATOM 11128 O O . ALA E 1 130 ? 414.124 608.057 765.658 1.00 22.31 130 ALA D O 1
ATOM 11130 N N . MET E 1 131 ? 414.766 610.157 766.151 1.00 23.67 131 MET D N 1
ATOM 11131 C CA . MET E 1 131 ? 414.645 609.925 767.586 1.00 23.67 131 MET D CA 1
ATOM 11132 C C . MET E 1 131 ? 413.188 609.768 768.001 1.00 23.67 131 MET D C 1
ATOM 11133 O O . MET E 1 131 ? 412.886 609.067 768.973 1.00 23.67 131 MET D O 1
ATOM 11138 N N . ALA E 1 132 ? 412.272 610.420 767.285 1.00 22.74 132 ALA D N 1
ATOM 11139 C CA . ALA E 1 132 ? 410.856 610.283 767.603 1.00 22.74 132 ALA D CA 1
ATOM 11140 C C . ALA E 1 132 ? 410.355 608.880 767.290 1.00 22.74 132 ALA D C 1
ATOM 11141 O O . ALA E 1 132 ? 409.486 608.351 767.993 1.00 22.74 132 ALA D O 1
ATOM 11143 N N . ALA E 1 133 ? 410.885 608.265 766.229 1.00 21.99 133 ALA D N 1
ATOM 11144 C CA . ALA E 1 133 ? 410.495 606.900 765.894 1.00 21.99 133 ALA D CA 1
ATOM 11145 C C . ALA E 1 133 ? 410.965 605.912 766.954 1.00 21.99 133 ALA D C 1
ATOM 11146 O O . ALA E 1 133 ? 410.226 604.994 767.326 1.00 21.99 133 ALA D O 1
ATOM 11148 N N . ASP E 1 134 ? 412.196 606.079 767.446 1.00 23.10 134 ASP D N 1
ATOM 11149 C CA . ASP E 1 134 ? 412.714 605.173 768.467 1.00 23.10 134 ASP D CA 1
ATOM 11150 C C . ASP E 1 134 ? 411.889 605.248 769.744 1.00 23.10 134 ASP D C 1
ATOM 11151 O O . ASP E 1 134 ? 411.517 604.216 770.314 1.00 23.10 134 ASP D O 1
ATOM 11156 N N . GLY E 1 135 ? 411.601 606.462 770.212 1.00 22.35 135 GLY D N 1
ATOM 11157 C CA . GLY E 1 135 ? 410.805 606.603 771.419 1.00 22.35 135 GLY D CA 1
ATOM 11158 C C . GLY E 1 135 ? 409.400 606.061 771.257 1.00 22.35 135 GLY D C 1
ATOM 11159 O O . GLY E 1 135 ? 408.821 605.515 772.199 1.00 22.35 135 GLY D O 1
ATOM 11160 N N . ALA E 1 136 ? 408.831 606.203 770.059 1.00 22.09 136 ALA D N 1
ATOM 11161 C CA . ALA E 1 136 ? 407.474 605.721 769.820 1.00 22.09 136 ALA D CA 1
ATOM 11162 C C . ALA E 1 136 ? 407.426 604.200 769.771 1.00 22.09 136 ALA D C 1
ATOM 11163 O O . ALA E 1 136 ? 406.503 603.586 770.318 1.00 22.09 136 ALA D O 1
ATOM 11165 N N . VAL E 1 137 ? 408.405 603.575 769.113 1.00 20.76 137 VAL D N 1
ATOM 11166 C CA . VAL E 1 137 ? 408.427 602.117 769.016 1.00 20.76 137 VAL D CA 1
ATOM 11167 C C . VAL E 1 137 ? 408.585 601.492 770.396 1.00 20.76 137 VAL D C 1
ATOM 11168 O O . VAL E 1 137 ? 407.902 600.519 770.736 1.00 20.76 137 VAL D O 1
ATOM 11172 N N . LEU E 1 138 ? 409.485 602.041 771.213 1.00 21.04 138 LEU D N 1
ATOM 11173 C CA . LEU E 1 138 ? 409.657 601.526 772.567 1.00 21.04 138 LEU D CA 1
ATOM 11174 C C . LEU E 1 138 ? 408.437 601.826 773.427 1.00 21.04 138 LEU D C 1
ATOM 11175 O O . LEU E 1 138 ? 408.145 601.095 774.382 1.00 21.04 138 LEU D O 1
ATOM 11180 N N . ALA E 1 139 ? 407.711 602.900 773.108 1.00 22.11 139 ALA D N 1
ATOM 11181 C CA . ALA E 1 139 ? 406.488 603.210 773.839 1.00 22.11 139 ALA D CA 1
ATOM 11182 C C . ALA E 1 139 ? 405.373 602.230 773.496 1.00 22.11 139 ALA D C 1
ATOM 11183 O O . ALA E 1 139 ? 404.583 601.847 774.366 1.00 22.11 139 ALA D O 1
ATOM 11185 N N . GLU E 1 140 ? 405.287 601.823 772.227 1.00 22.76 140 GLU D N 1
ATOM 11186 C CA . GLU E 1 140 ? 404.287 600.833 771.839 1.00 22.76 140 GLU D CA 1
ATOM 11187 C C . GLU E 1 140 ? 404.640 599.457 772.384 1.00 22.76 140 GLU D C 1
ATOM 11188 O O . GLU E 1 140 ? 403.751 598.645 772.664 1.00 22.76 140 GLU D O 1
ATOM 11194 N N . LEU E 1 141 ? 405.936 599.172 772.532 1.00 21.27 141 LEU D N 1
ATOM 11195 C CA . LEU E 1 141 ? 406.351 597.931 773.175 1.00 21.27 141 LEU D CA 1
ATOM 11196 C C . LEU E 1 141 ? 405.886 597.883 774.623 1.00 21.27 141 LEU D C 1
ATOM 11197 O O . LEU E 1 141 ? 405.430 596.838 775.104 1.00 21.27 141 LEU D O 1
ATOM 11202 N N . ALA E 1 142 ? 405.997 599.004 775.338 1.00 22.50 142 ALA D N 1
ATOM 11203 C CA . ALA E 1 142 ? 405.460 599.067 776.691 1.00 22.50 142 ALA D CA 1
ATOM 11204 C C . ALA E 1 142 ? 403.938 599.055 776.684 1.00 22.50 142 ALA D C 1
ATOM 11205 O O . ALA E 1 142 ? 403.318 598.644 777.672 1.00 22.50 142 ALA D O 1
ATOM 11207 N N . GLY E 1 143 ? 403.323 599.489 775.583 1.00 22.98 143 GLY D N 1
ATOM 11208 C CA . GLY E 1 143 ? 401.870 599.511 775.517 1.00 22.98 143 GLY D CA 1
ATOM 11209 C C . GLY E 1 143 ? 401.259 598.125 775.567 1.00 22.98 143 GLY D C 1
ATOM 11210 O O . GLY E 1 143 ? 400.180 597.932 776.131 1.00 22.98 143 GLY D O 1
ATOM 11211 N N . LEU E 1 144 ? 401.935 597.142 774.966 1.00 21.52 144 LEU D N 1
ATOM 11212 C CA . LEU E 1 144 ? 401.446 595.768 775.019 1.00 21.52 144 LEU D CA 1
ATOM 11213 C C . LEU E 1 144 ? 401.419 595.249 776.451 1.00 21.52 144 LEU D C 1
ATOM 11214 O O . LEU E 1 144 ? 400.500 594.519 776.839 1.00 21.52 144 LEU D O 1
ATOM 11219 N N . VAL E 1 145 ? 402.424 595.611 777.250 1.00 22.80 145 VAL D N 1
ATOM 11220 C CA . VAL E 1 145 ? 402.461 595.175 778.642 1.00 22.80 145 VAL D CA 1
ATOM 11221 C C . VAL E 1 145 ? 401.353 595.849 779.444 1.00 22.80 145 VAL D C 1
ATOM 11222 O O . VAL E 1 145 ? 400.802 595.263 780.383 1.00 22.80 145 VAL D O 1
ATOM 11226 N N . ASN E 1 146 ? 401.003 597.086 779.084 1.00 24.53 146 ASN D N 1
ATOM 11227 C CA . ASN E 1 146 ? 399.976 597.825 779.813 1.00 24.53 146 ASN D CA 1
ATOM 11228 C C . ASN E 1 146 ? 398.560 597.364 779.497 1.00 24.53 146 ASN D C 1
ATOM 11229 O O . ASN E 1 146 ? 397.615 597.918 780.068 1.00 24.53 146 ASN D O 1
ATOM 11234 N N . LEU E 1 147 ? 398.387 596.393 778.605 1.00 24.14 147 LEU D N 1
ATOM 11235 C CA . LEU E 1 147 ? 397.051 595.913 778.275 1.00 24.14 147 LEU D CA 1
ATOM 11236 C C . LEU E 1 147 ? 396.337 595.408 779.523 1.00 24.14 147 LEU D C 1
ATOM 11237 O O . LEU E 1 147 ? 396.908 594.691 780.348 1.00 24.14 147 LEU D O 1
ATOM 11242 N N . ALA E 1 148 ? 395.069 595.794 779.653 1.00 26.58 148 ALA D N 1
ATOM 11243 C CA . ALA E 1 148 ? 394.284 595.442 780.824 1.00 26.58 148 ALA D CA 1
ATOM 11244 C C . ALA E 1 148 ? 394.050 593.936 780.885 1.00 26.58 148 ALA D C 1
ATOM 11245 O O . ALA E 1 148 ? 394.288 593.203 779.920 1.00 26.58 148 ALA D O 1
ATOM 11247 N N . ASP E 1 149 ? 393.564 593.480 782.044 1.00 29.64 149 ASP D N 1
ATOM 11248 C CA . ASP E 1 149 ? 393.376 592.048 782.264 1.00 29.64 149 ASP D CA 1
ATOM 11249 C C . ASP E 1 149 ? 392.409 591.445 781.252 1.00 29.64 149 ASP D C 1
ATOM 11250 O O . ASP E 1 149 ? 392.479 590.248 780.955 1.00 29.64 149 ASP D O 1
ATOM 11255 N N . SER E 1 150 ? 391.497 592.257 780.716 1.00 26.39 150 SER D N 1
ATOM 11256 C CA . SER E 1 150 ? 390.541 591.746 779.739 1.00 26.39 150 SER D CA 1
ATOM 11257 C C . SER E 1 150 ? 391.200 591.469 778.394 1.00 26.39 150 SER D C 1
ATOM 11258 O O . SER E 1 150 ? 390.859 590.493 777.717 1.00 26.39 150 SER D O 1
ATOM 11261 N N . VAL E 1 151 ? 392.147 592.312 777.987 1.00 24.94 151 VAL D N 1
ATOM 11262 C CA . VAL E 1 151 ? 392.650 592.315 776.617 1.00 24.94 151 VAL D CA 1
ATOM 11263 C C . VAL E 1 151 ? 394.146 591.996 776.551 1.00 24.94 151 VAL D C 1
ATOM 11264 O O . VAL E 1 151 ? 394.855 592.556 775.716 1.00 24.94 151 VAL D O 1
ATOM 11268 N N . ASN E 1 152 ? 394.643 591.112 777.421 1.00 25.03 152 ASN D N 1
ATOM 11269 C CA . ASN E 1 152 ? 396.074 590.803 777.430 1.00 25.03 152 ASN D CA 1
ATOM 11270 C C . ASN E 1 152 ? 396.556 590.271 776.086 1.00 25.03 152 ASN D C 1
ATOM 11271 O O . ASN E 1 152 ? 397.705 590.507 775.697 1.00 25.03 152 ASN D O 1
ATOM 11276 N N . GLU E 1 153 ? 395.702 589.552 775.363 1.00 23.95 153 GLU D N 1
ATOM 11277 C CA . GLU E 1 153 ? 396.149 588.704 774.269 1.00 23.95 153 GLU D CA 1
ATOM 11278 C C . GLU E 1 153 ? 395.214 588.793 773.072 1.00 23.95 153 GLU D C 1
ATOM 11279 O O . GLU E 1 153 ? 394.050 589.187 773.206 1.00 23.95 153 GLU D O 1
ATOM 11285 N N . ASN E 1 154 ? 395.744 588.434 771.900 1.00 22.23 154 ASN D N 1
ATOM 11286 C CA . ASN E 1 154 ? 394.929 588.391 770.692 1.00 22.23 154 ASN D CA 1
ATOM 11287 C C . ASN E 1 154 ? 393.792 587.391 770.834 1.00 22.23 154 ASN D C 1
ATOM 11288 O O . ASN E 1 154 ? 392.614 587.767 770.817 1.00 22.23 154 ASN D O 1
ATOM 11293 N N . ILE E 1 155 ? 394.128 586.113 770.982 1.00 21.69 155 ILE D N 1
ATOM 11294 C CA . ILE E 1 155 ? 393.158 585.038 771.139 1.00 21.69 155 ILE D CA 1
ATOM 11295 C C . ILE E 1 155 ? 393.341 584.445 772.527 1.00 21.69 155 ILE D C 1
ATOM 11296 O O . ILE E 1 155 ? 394.475 584.256 772.982 1.00 21.69 155 ILE D O 1
ATOM 11301 N N . ALA E 1 156 ? 392.228 584.179 773.208 1.00 25.10 156 ALA D N 1
ATOM 11302 C CA . ALA E 1 156 ? 392.292 583.588 774.538 1.00 25.10 156 ALA D CA 1
ATOM 11303 C C . ALA E 1 156 ? 393.092 582.292 774.507 1.00 25.10 156 ALA D C 1
ATOM 11304 O O . ALA E 1 156 ? 392.697 581.318 773.861 1.00 25.10 156 ALA D O 1
ATOM 11306 N N . GLY E 1 157 ? 394.222 582.286 775.212 1.00 24.62 157 GLY D N 1
ATOM 11307 C CA . GLY E 1 157 ? 395.102 581.140 775.247 1.00 24.62 157 GLY D CA 1
ATOM 11308 C C . GLY E 1 157 ? 396.207 581.141 774.214 1.00 24.62 157 GLY D C 1
ATOM 11309 O O . GLY E 1 157 ? 396.892 580.120 774.066 1.00 24.62 157 GLY D O 1
ATOM 11310 N N . LEU E 1 158 ? 396.408 582.246 773.495 1.00 21.47 158 LEU D N 1
ATOM 11311 C CA . LEU E 1 158 ? 397.441 582.280 772.465 1.00 21.47 158 LEU D CA 1
ATOM 11312 C C . LEU E 1 158 ? 398.798 582.639 773.059 1.00 21.47 158 LEU D C 1
ATOM 11313 O O . LEU E 1 158 ? 399.834 582.124 772.623 1.00 21.47 158 LEU D O 1
ATOM 11318 N N . GLY E 1 159 ? 398.813 583.524 774.052 1.00 22.14 159 GLY D N 1
ATOM 11319 C CA . GLY E 1 159 ? 400.053 583.933 774.682 1.00 22.14 159 GLY D CA 1
ATOM 11320 C C . GLY E 1 159 ? 399.818 585.077 775.640 1.00 22.14 159 GLY D C 1
ATOM 11321 O O . GLY E 1 159 ? 398.781 585.743 775.598 1.00 22.14 159 GLY D O 1
ATOM 11322 N N . LYS E 1 160 ? 400.800 585.302 776.512 1.00 23.07 160 LYS D N 1
ATOM 11323 C CA . LYS E 1 160 ? 400.672 586.293 777.570 1.00 23.07 160 LYS D CA 1
ATOM 11324 C C . LYS E 1 160 ? 401.940 587.137 777.609 1.00 23.07 160 LYS D C 1
ATOM 11325 O O . LYS E 1 160 ? 403.052 586.581 777.597 1.00 23.07 160 LYS D O 1
ATOM 11331 N N . PRO E 1 161 ? 401.831 588.471 777.648 1.00 23.32 161 PRO D N 1
ATOM 11332 C CA . PRO E 1 161 ? 403.049 589.304 777.612 1.00 23.32 161 PRO D CA 1
ATOM 11333 C C . PRO E 1 161 ? 403.980 589.110 778.797 1.00 23.32 161 PRO D C 1
ATOM 11334 O O . PRO E 1 161 ? 405.197 589.280 778.643 1.00 23.32 161 PRO D O 1
ATOM 11338 N N . SER E 1 162 ? 403.446 588.783 779.977 1.00 24.43 162 SER D N 1
ATOM 11339 C CA . SER E 1 162 ? 404.202 588.578 781.217 1.00 24.43 162 SER D CA 1
ATOM 11340 C C . SER E 1 162 ? 404.786 589.891 781.731 1.00 24.43 162 SER D C 1
ATOM 11341 O O . SER E 1 162 ? 405.161 590.767 780.945 1.00 24.43 162 SER D O 1
ATOM 11344 N N . LEU E 1 163 ? 404.872 590.032 783.054 1.00 25.22 163 LEU D N 1
ATOM 11345 C CA . LEU E 1 163 ? 405.215 591.318 783.650 1.00 25.22 163 LEU D CA 1
ATOM 11346 C C . LEU E 1 163 ? 406.565 591.279 784.354 1.00 25.22 163 LEU D C 1
ATOM 11347 O O . LEU E 1 163 ? 407.421 592.131 784.089 1.00 25.22 163 LEU D O 1
ATOM 11352 N N . LEU E 1 164 ? 406.751 590.321 785.267 1.00 23.64 164 LEU D N 1
ATOM 11353 C CA . LEU E 1 164 ? 408.016 590.089 785.966 1.00 23.64 164 LEU D CA 1
ATOM 11354 C C . LEU E 1 164 ? 408.345 591.218 786.939 1.00 23.64 164 LEU D C 1
ATOM 11355 O O . LEU E 1 164 ? 408.031 592.382 786.683 1.00 23.64 164 LEU D O 1
ATOM 11360 N N . GLU E 1 165 ? 408.981 590.884 788.059 1.00 26.58 165 GLU D N 1
ATOM 11361 C CA . GLU E 1 165 ? 409.338 591.865 789.076 1.00 26.58 165 GLU D CA 1
ATOM 11362 C C . GLU E 1 165 ? 410.707 591.523 789.641 1.00 26.58 165 GLU D C 1
ATOM 11363 O O . GLU E 1 165 ? 410.974 590.362 789.964 1.00 26.58 165 GLU D O 1
ATOM 11369 N N . VAL E 1 166 ? 411.568 592.529 789.763 1.00 26.72 166 VAL D N 1
ATOM 11370 C CA . VAL E 1 166 ? 412.940 592.331 790.219 1.00 26.72 166 VAL D CA 1
ATOM 11371 C C . VAL E 1 166 ? 413.080 592.563 791.719 1.00 26.72 166 VAL D C 1
ATOM 11372 O O . VAL E 1 166 ? 413.762 591.805 792.409 1.00 26.72 166 VAL D O 1
ATOM 11376 N N . GLY E 1 167 ? 412.438 593.600 792.251 1.00 31.28 167 GLY D N 1
ATOM 11377 C CA . GLY E 1 167 ? 412.573 593.901 793.662 1.00 31.28 167 GLY D CA 1
ATOM 11378 C C . GLY E 1 167 ? 411.794 595.134 794.055 1.00 31.28 167 GLY D C 1
ATOM 11379 O O . GLY E 1 167 ? 411.168 595.795 793.220 1.00 31.28 167 GLY D O 1
ATOM 11380 N N . LEU E 1 168 ? 411.865 595.453 795.349 1.00 35.42 168 LEU D N 1
ATOM 11381 C CA . LEU E 1 168 ? 411.031 596.514 795.905 1.00 35.42 168 LEU D CA 1
ATOM 11382 C C . LEU E 1 168 ? 411.598 597.896 795.597 1.00 35.42 168 LEU D C 1
ATOM 11383 O O . LEU E 1 168 ? 410.919 598.909 795.805 1.00 35.42 168 LEU D O 1
ATOM 11388 N N . LYS E 1 169 ? 412.852 597.953 795.136 1.00 34.57 169 LYS D N 1
ATOM 11389 C CA . LYS E 1 169 ? 413.547 599.180 794.744 1.00 34.57 169 LYS D CA 1
ATOM 11390 C C . LYS E 1 169 ? 413.931 599.996 795.976 1.00 34.57 169 LYS D C 1
ATOM 11391 O O . LYS E 1 169 ? 414.672 600.980 795.877 1.00 34.57 169 LYS D O 1
ATOM 11397 N N . ALA E 1 170 ? 413.469 599.571 797.152 1.00 36.92 170 ALA D N 1
ATOM 11398 C CA . ALA E 1 170 ? 413.922 600.194 798.391 1.00 36.92 170 ALA D CA 1
ATOM 11399 C C . ALA E 1 170 ? 415.159 599.488 798.926 1.00 36.92 170 ALA D C 1
ATOM 11400 O O . ALA E 1 170 ? 416.093 600.132 799.418 1.00 36.92 170 ALA D O 1
ATOM 11402 N N . ASP E 1 171 ? 415.182 598.159 798.833 1.00 36.42 171 ASP D N 1
ATOM 11403 C CA . ASP E 1 171 ? 416.346 597.366 799.191 1.00 36.42 171 ASP D CA 1
ATOM 11404 C C . ASP E 1 171 ? 417.177 596.954 797.986 1.00 36.42 171 ASP D C 1
ATOM 11405 O O . ASP E 1 171 ? 418.185 596.260 798.157 1.00 36.42 171 ASP D O 1
ATOM 11410 N N . LEU E 1 172 ? 416.778 597.356 796.778 1.00 32.24 172 LEU D N 1
ATOM 11411 C CA . LEU E 1 172 ? 417.527 596.983 795.584 1.00 32.24 172 LEU D CA 1
ATOM 11412 C C . LEU E 1 172 ? 418.421 598.129 795.121 1.00 32.24 172 LEU D C 1
ATOM 11413 O O . LEU E 1 172 ? 418.792 598.204 793.945 1.00 32.24 172 LEU D O 1
ATOM 11418 N N . THR E 1 173 ? 418.769 599.033 796.038 1.00 32.68 173 THR D N 1
ATOM 11419 C CA . THR E 1 173 ? 419.550 600.226 795.726 1.00 32.68 173 THR D CA 1
ATOM 11420 C C . THR E 1 173 ? 420.936 599.880 795.194 1.00 32.68 173 THR D C 1
ATOM 11421 O O . THR E 1 173 ? 421.405 600.496 794.229 1.00 32.68 173 THR D O 1
ATOM 11425 N N . ASP E 1 174 ? 421.591 598.901 795.808 1.00 30.40 174 ASP D N 1
ATOM 11426 C CA . ASP E 1 174 ? 422.950 598.547 795.422 1.00 30.40 174 ASP D CA 1
ATOM 11427 C C . ASP E 1 174 ? 422.976 598.101 793.961 1.00 30.40 174 ASP D C 1
ATOM 11428 O O . ASP E 1 174 ? 422.240 597.177 793.590 1.00 30.40 174 ASP D O 1
ATOM 11433 N N . PRO E 1 175 ? 423.787 598.735 793.106 1.00 28.56 175 PRO D N 1
ATOM 11434 C CA . PRO E 1 175 ? 423.823 598.315 791.695 1.00 28.56 175 PRO D CA 1
ATOM 11435 C C . PRO E 1 175 ? 424.248 596.871 791.504 1.00 28.56 175 PRO D C 1
ATOM 11436 O O . PRO E 1 175 ? 423.816 596.228 790.540 1.00 28.56 175 PRO D O 1
ATOM 11440 N N . VAL E 1 176 ? 425.093 596.343 792.391 1.00 28.32 176 VAL D N 1
ATOM 11441 C CA . VAL E 1 176 ? 425.439 594.924 792.329 1.00 28.32 176 VAL D CA 1
ATOM 11442 C C . VAL E 1 176 ? 424.209 594.073 792.608 1.00 28.32 176 VAL D C 1
ATOM 11443 O O . VAL E 1 176 ? 423.939 593.088 791.911 1.00 28.32 176 VAL D O 1
ATOM 11447 N N . LYS E 1 177 ? 423.435 594.450 793.628 1.00 28.39 177 LYS D N 1
ATOM 11448 C CA . LYS E 1 177 ? 422.249 593.681 793.989 1.00 28.39 177 LYS D CA 1
ATOM 11449 C C . LYS E 1 177 ? 421.164 593.810 792.925 1.00 28.39 177 LYS D C 1
ATOM 11450 O O . LYS E 1 177 ? 420.407 592.866 792.678 1.00 28.39 177 LYS D O 1
ATOM 11456 N N . LEU E 1 178 ? 421.070 594.981 792.289 1.00 26.68 178 LEU D N 1
ATOM 11457 C CA . LEU E 1 178 ? 420.106 595.157 791.206 1.00 26.68 178 LEU D CA 1
ATOM 11458 C C . LEU E 1 178 ? 420.449 594.276 790.013 1.00 26.68 178 LEU D C 1
ATOM 11459 O O . LEU E 1 178 ? 419.558 593.692 789.386 1.00 26.68 178 LEU D O 1
ATOM 11464 N N . GLY E 1 179 ? 421.737 594.171 789.681 1.00 24.44 179 GLY D N 1
ATOM 11465 C CA . GLY E 1 179 ? 422.133 593.357 788.544 1.00 24.44 179 GLY D CA 1
ATOM 11466 C C . GLY E 1 179 ? 421.845 591.883 788.749 1.00 24.44 179 GLY D C 1
ATOM 11467 O O . GLY E 1 179 ? 421.464 591.179 787.810 1.00 24.44 179 GLY D O 1
ATOM 11468 N N . GLN E 1 180 ? 422.024 591.394 789.978 1.00 24.55 180 GLN D N 1
ATOM 11469 C CA . GLN E 1 180 ? 421.727 589.993 790.266 1.00 24.55 180 GLN D CA 1
ATOM 11470 C C . GLN E 1 180 ? 420.243 589.699 790.082 1.00 24.55 180 GLN D C 1
ATOM 11471 O O . GLN E 1 180 ? 419.874 588.645 789.552 1.00 24.55 180 GLN D O 1
ATOM 11477 N N . ALA E 1 181 ? 419.378 590.616 790.519 1.00 23.87 181 ALA D N 1
ATOM 11478 C CA . ALA E 1 181 ? 417.943 590.432 790.332 1.00 23.87 181 ALA D CA 1
ATOM 11479 C C . ALA E 1 181 ? 417.575 590.450 788.853 1.00 23.87 181 ALA D C 1
ATOM 11480 O O . ALA E 1 181 ? 416.718 589.679 788.405 1.00 23.87 181 ALA D O 1
ATOM 11482 N N . VAL E 1 182 ? 418.211 591.331 788.079 1.00 22.05 182 VAL D N 1
ATOM 11483 C CA . VAL E 1 182 ? 417.900 591.434 786.655 1.00 22.05 182 VAL D CA 1
ATOM 11484 C C . VAL E 1 182 ? 418.326 590.168 785.922 1.00 22.05 182 VAL D C 1
ATOM 11485 O O . VAL E 1 182 ? 417.574 589.620 785.106 1.00 22.05 182 VAL D O 1
ATOM 11489 N N . ILE E 1 183 ? 419.539 589.681 786.199 1.00 21.45 183 ILE D N 1
ATOM 11490 C CA . ILE E 1 183 ? 420.016 588.467 785.541 1.00 21.45 183 ILE D CA 1
ATOM 11491 C C . ILE E 1 183 ? 419.156 587.275 785.937 1.00 21.45 183 ILE D C 1
ATOM 11492 O O . ILE E 1 183 ? 418.805 586.437 785.096 1.00 21.45 183 ILE D O 1
ATOM 11497 N N . ALA E 1 184 ? 418.803 587.179 787.221 1.00 20.89 184 ALA D N 1
ATOM 11498 C CA . ALA E 1 184 ? 417.950 586.087 787.675 1.00 20.89 184 ALA D CA 1
ATOM 11499 C C . ALA E 1 184 ? 416.580 586.147 787.016 1.00 20.89 184 ALA D C 1
ATOM 11500 O O . ALA E 1 184 ? 415.986 585.108 786.702 1.00 20.89 184 ALA D O 1
ATOM 11502 N N . GLN E 1 185 ? 416.061 587.356 786.795 1.00 20.85 185 GLN D N 1
ATOM 11503 C CA . GLN E 1 185 ? 414.734 587.489 786.205 1.00 20.85 185 GLN D CA 1
ATOM 11504 C C . GLN E 1 185 ? 414.774 587.332 784.691 1.00 20.85 185 GLN D C 1
ATOM 11505 O O . GLN E 1 185 ? 413.729 587.144 784.060 1.00 20.85 185 GLN D O 1
ATOM 11511 N N . LEU E 1 186 ? 415.964 587.412 784.089 1.00 20.14 186 LEU D N 1
ATOM 11512 C CA . LEU E 1 186 ? 416.079 587.149 782.658 1.00 20.14 186 LEU D CA 1
ATOM 11513 C C . LEU E 1 186 ? 416.052 585.653 782.373 1.00 20.14 186 LEU D C 1
ATOM 11514 O O . LEU E 1 186 ? 415.676 585.230 781.273 1.00 20.14 186 LEU D O 1
ATOM 11519 N N . THR E 1 187 ? 416.467 584.836 783.343 1.00 20.23 187 THR D N 1
ATOM 11520 C CA . THR E 1 187 ? 416.320 583.392 783.198 1.00 20.23 187 THR D CA 1
ATOM 11521 C C . THR E 1 187 ? 414.850 583.001 783.137 1.00 20.23 187 THR D C 1
ATOM 11522 O O . THR E 1 187 ? 414.457 582.151 782.331 1.00 20.23 187 THR D O 1
ATOM 11526 N N . ILE E 1 188 ? 414.026 583.611 783.990 1.00 19.88 188 ILE D N 1
ATOM 11527 C CA . ILE E 1 188 ? 412.589 583.352 783.959 1.00 19.88 188 ILE D CA 1
ATOM 11528 C C . ILE E 1 188 ? 411.972 583.925 782.691 1.00 19.88 188 ILE D C 1
ATOM 11529 O O . ILE E 1 188 ? 411.069 583.325 782.093 1.00 19.88 188 ILE D O 1
ATOM 11534 N N . ALA E 1 189 ? 412.458 585.089 782.250 1.00 18.84 189 ALA D N 1
ATOM 11535 C CA . ALA E 1 189 ? 411.943 585.695 781.026 1.00 18.84 189 ALA D CA 1
ATOM 11536 C C . ALA E 1 189 ? 412.205 584.810 779.817 1.00 18.84 189 ALA D C 1
ATOM 11537 O O . ALA E 1 189 ? 411.421 584.801 778.862 1.00 18.84 189 ALA D O 1
ATOM 11539 N N . ARG E 1 190 ? 413.313 584.066 779.833 1.00 19.29 190 ARG D N 1
ATOM 11540 C CA . ARG E 1 190 ? 413.579 583.109 778.765 1.00 19.29 190 ARG D CA 1
ATOM 11541 C C . ARG E 1 190 ? 412.523 582.012 778.740 1.00 19.29 190 ARG D C 1
ATOM 11542 O O . ARG E 1 190 ? 412.084 581.583 777.667 1.00 19.29 190 ARG D O 1
ATOM 11550 N N . ALA E 1 191 ? 412.102 581.546 779.917 1.00 19.28 191 ALA D N 1
ATOM 11551 C CA . ALA E 1 191 ? 411.072 580.517 779.982 1.00 19.28 191 ALA D CA 1
ATOM 11552 C C . ALA E 1 191 ? 409.704 581.077 779.621 1.00 19.28 191 ALA D C 1
ATOM 11553 O O . ALA E 1 191 ? 408.851 580.355 779.090 1.00 19.28 191 ALA D O 1
ATOM 11555 N N . ALA E 1 192 ? 409.471 582.359 779.908 1.00 18.79 192 ALA D N 1
ATOM 11556 C CA . ALA E 1 192 ? 408.165 582.958 779.651 1.00 18.79 192 ALA D CA 1
ATOM 11557 C C . ALA E 1 192 ? 407.832 582.945 778.165 1.00 18.79 192 ALA D C 1
ATOM 11558 O O . ALA E 1 192 ? 406.707 582.619 777.772 1.00 18.79 192 ALA D O 1
ATOM 11560 N N . LEU E 1 193 ? 408.803 583.296 777.320 1.00 17.95 193 LEU D N 1
ATOM 11561 C CA . LEU E 1 193 ? 408.559 583.296 775.881 1.00 17.95 193 LEU D CA 1
ATOM 11562 C C . LEU E 1 193 ? 408.472 581.879 775.333 1.00 17.95 193 LEU D C 1
ATOM 11563 O O . LEU E 1 193 ? 407.704 581.614 774.403 1.00 17.95 193 LEU D O 1
ATOM 11568 N N . THR E 1 194 ? 409.260 580.956 775.889 1.00 19.09 194 THR D N 1
ATOM 11569 C CA . THR E 1 194 ? 409.242 579.578 775.407 1.00 19.09 194 THR D CA 1
ATOM 11570 C C . THR E 1 194 ? 407.890 578.914 775.647 1.00 19.09 194 THR D C 1
ATOM 11571 O O . THR E 1 194 ? 407.403 578.178 774.783 1.00 19.09 194 THR D O 1
ATOM 11575 N N . LYS E 1 195 ? 407.267 579.172 776.800 1.00 19.01 195 LYS D N 1
ATOM 11576 C CA . LYS E 1 195 ? 405.958 578.598 777.087 1.00 19.01 195 LYS D CA 1
ATOM 11577 C C . LYS E 1 195 ? 404.898 579.041 776.088 1.00 19.01 195 LYS D C 1
ATOM 11578 O O . LYS E 1 195 ? 403.910 578.326 775.891 1.00 19.01 195 LYS D O 1
ATOM 11584 N N . ASN E 1 196 ? 405.080 580.198 775.455 1.00 18.78 196 ASN D N 1
ATOM 11585 C CA . ASN E 1 196 ? 404.159 580.697 774.445 1.00 18.78 196 ASN D CA 1
ATOM 11586 C C . ASN E 1 196 ? 404.597 580.344 773.033 1.00 18.78 196 ASN D C 1
ATOM 11587 O O . ASN E 1 196 ? 404.047 580.893 772.071 1.00 18.78 196 ASN D O 1
ATOM 11592 N N . TYR E 1 197 ? 405.584 579.459 772.890 1.00 18.47 197 TYR D N 1
ATOM 11593 C CA . TYR E 1 197 ? 406.109 579.003 771.607 1.00 18.47 197 TYR D CA 1
ATOM 11594 C C . TYR E 1 197 ? 406.750 580.125 770.800 1.00 18.47 197 TYR D C 1
ATOM 11595 O O . TYR E 1 197 ? 406.866 580.019 769.576 1.00 18.47 197 TYR D O 1
ATOM 11604 N N . VAL E 1 198 ? 407.168 581.201 771.464 1.00 17.53 198 VAL D N 1
ATOM 11605 C CA . VAL E 1 198 ? 407.898 582.262 770.763 1.00 17.53 198 VAL D CA 1
ATOM 11606 C C . VAL E 1 198 ? 409.240 581.715 770.301 1.00 17.53 198 VAL D C 1
ATOM 11607 O O . VAL E 1 198 ? 409.968 581.100 771.106 1.00 17.53 198 VAL D O 1
ATOM 11611 N N . PRO E 1 199 ? 409.616 581.885 769.034 1.00 17.60 199 PRO D N 1
ATOM 11612 C CA . PRO E 1 199 ? 410.848 581.260 768.538 1.00 17.60 199 PRO D CA 1
ATOM 11613 C C . PRO E 1 199 ? 412.083 581.772 769.263 1.00 17.60 199 PRO D C 1
ATOM 11614 O O . PRO E 1 199 ? 412.175 582.945 769.628 1.00 17.60 199 PRO D O 1
ATOM 11618 N N . ALA E 1 200 ? 413.037 580.870 769.476 1.00 19.24 200 ALA D N 1
ATOM 11619 C CA . ALA E 1 200 ? 414.345 581.269 769.969 1.00 19.24 200 ALA D CA 1
ATOM 11620 C C . ALA E 1 200 ? 415.088 582.047 768.890 1.00 19.24 200 ALA D C 1
ATOM 11621 O O . ALA E 1 200 ? 414.837 581.868 767.701 1.00 19.24 200 ALA D O 1
ATOM 11623 N N . ASN E 1 201 ? 416.014 582.901 769.341 1.00 19.98 201 ASN D N 1
ATOM 11624 C CA . ASN E 1 201 ? 416.838 583.898 768.645 1.00 19.98 201 ASN D CA 1
ATOM 11625 C C . ASN E 1 201 ? 415.952 585.050 768.181 1.00 19.98 201 ASN D C 1
ATOM 11626 O O . ASN E 1 201 ? 414.722 584.958 768.251 1.00 19.98 201 ASN D O 1
ATOM 11631 N N . ASP E 1 202 ? 416.573 586.138 767.722 1.00 20.38 202 ASP D N 1
ATOM 11632 C CA . ASP E 1 202 ? 415.867 587.376 767.383 1.00 20.38 202 ASP D CA 1
ATOM 11633 C C . ASP E 1 202 ? 415.147 587.947 768.603 1.00 20.38 202 ASP D C 1
ATOM 11634 O O . ASP E 1 202 ? 414.129 588.633 768.485 1.00 20.38 202 ASP D O 1
ATOM 11639 N N . ARG E 1 203 ? 415.687 587.664 769.785 1.00 18.93 203 ARG D N 1
ATOM 11640 C CA . ARG E 1 203 ? 415.195 588.211 771.040 1.00 18.93 203 ARG D CA 1
ATOM 11641 C C . ARG E 1 203 ? 416.181 589.261 771.523 1.00 18.93 203 ARG D C 1
ATOM 11642 O O . ARG E 1 203 ? 417.398 589.064 771.426 1.00 18.93 203 ARG D O 1
ATOM 11650 N N . THR E 1 204 ? 415.665 590.374 772.037 1.00 19.23 204 THR D N 1
ATOM 11651 C CA . THR E 1 204 ? 416.499 591.470 772.499 1.00 19.23 204 THR D CA 1
ATOM 11652 C C . THR E 1 204 ? 415.926 592.051 773.783 1.00 19.23 204 THR D C 1
ATOM 11653 O O . THR E 1 204 ? 414.743 591.888 774.088 1.00 19.23 204 THR D O 1
ATOM 11657 N N . PHE E 1 205 ? 416.791 592.723 774.538 1.00 19.99 205 PHE D N 1
ATOM 11658 C CA . PHE E 1 205 ? 416.436 593.329 775.812 1.00 19.99 205 PHE D CA 1
ATOM 11659 C C . PHE E 1 205 ? 416.826 594.799 775.782 1.00 19.99 205 PHE D C 1
ATOM 11660 O O . PHE E 1 205 ? 418.001 595.128 775.593 1.00 19.99 205 PHE D O 1
ATOM 11668 N N . TYR E 1 206 ? 415.842 595.677 775.965 1.00 20.77 206 TYR D N 1
ATOM 11669 C CA . TYR E 1 206 ? 416.059 597.118 775.982 1.00 20.77 206 TYR D CA 1
ATOM 11670 C C . TYR E 1 206 ? 416.097 597.575 777.429 1.00 20.77 206 TYR D C 1
ATOM 11671 O O . TYR E 1 206 ? 415.194 597.250 778.206 1.00 20.77 206 TYR D O 1
ATOM 11680 N N . THR E 1 207 ? 417.128 598.334 777.792 1.00 21.36 207 THR D N 1
ATOM 11681 C CA . THR E 1 207 ? 417.268 598.807 779.159 1.00 21.36 207 THR D CA 1
ATOM 11682 C C . THR E 1 207 ? 418.085 600.089 779.185 1.00 21.36 207 THR D C 1
ATOM 11683 O O . THR E 1 207 ? 418.793 600.422 778.232 1.00 21.36 207 THR D O 1
ATOM 11687 N N . THR E 1 208 ? 417.972 600.809 780.300 1.00 21.67 208 THR D N 1
ATOM 11688 C CA . THR E 1 208 ? 418.705 602.049 780.484 1.00 21.67 208 THR D CA 1
ATOM 11689 C C . THR E 1 208 ? 420.182 601.763 780.736 1.00 21.67 208 THR D C 1
ATOM 11690 O O . THR E 1 208 ? 420.547 600.666 781.166 1.00 21.67 208 THR D O 1
ATOM 11694 N N . PRO E 1 209 ? 421.060 602.732 780.459 1.00 21.81 209 PRO D N 1
ATOM 11695 C CA . PRO E 1 209 ? 422.487 602.522 780.753 1.00 21.81 209 PRO D CA 1
ATOM 11696 C C . PRO E 1 209 ? 422.772 602.275 782.225 1.00 21.81 209 PRO D C 1
ATOM 11697 O O . PRO E 1 209 ? 423.745 601.582 782.551 1.00 21.81 209 PRO D O 1
ATOM 11701 N N . ASP E 1 210 ? 421.958 602.830 783.125 1.00 22.82 210 ASP D N 1
ATOM 11702 C CA . ASP E 1 210 ? 422.171 602.606 784.552 1.00 22.82 210 ASP D CA 1
ATOM 11703 C C . ASP E 1 210 ? 421.985 601.139 784.918 1.00 22.82 210 ASP D C 1
ATOM 11704 O O . ASP E 1 210 ? 422.790 600.570 785.664 1.00 22.82 210 ASP D O 1
ATOM 11709 N N . VAL E 1 211 ? 420.925 600.511 784.407 1.00 21.91 211 VAL D N 1
ATOM 11710 C CA . VAL E 1 211 ? 420.720 599.085 784.643 1.00 21.91 211 VAL D CA 1
ATOM 11711 C C . VAL E 1 211 ? 421.748 598.271 783.867 1.00 21.91 211 VAL D C 1
ATOM 11712 O O . VAL E 1 211 ? 422.177 597.196 784.306 1.00 21.91 211 VAL D O 1
ATOM 11716 N N . TYR E 1 212 ? 422.167 598.778 782.706 1.00 21.68 212 TYR D N 1
ATOM 11717 C CA . TYR E 1 212 ? 423.207 598.116 781.925 1.00 21.68 212 TYR D CA 1
ATOM 11718 C C . TYR E 1 212 ? 424.498 597.983 782.721 1.00 21.68 212 TYR D C 1
ATOM 11719 O O . TYR E 1 212 ? 425.184 596.957 782.638 1.00 21.68 212 TYR D O 1
ATOM 11728 N N . SER E 1 213 ? 424.854 599.012 783.491 1.00 21.90 213 SER D N 1
ATOM 11729 C CA . SER E 1 213 ? 426.045 598.926 784.329 1.00 21.90 213 SER D CA 1
ATOM 11730 C C . SER E 1 213 ? 425.790 598.066 785.561 1.00 21.90 213 SER D C 1
ATOM 11731 O O . SER E 1 213 ? 426.728 597.506 786.140 1.00 21.90 213 SER D O 1
ATOM 11734 N N . ALA E 1 214 ? 424.528 597.958 785.983 1.00 22.52 214 ALA D N 1
ATOM 11735 C CA . ALA E 1 214 ? 424.199 597.106 787.121 1.00 22.52 214 ALA D CA 1
ATOM 11736 C C . ALA E 1 214 ? 424.464 595.641 786.803 1.00 22.52 214 ALA D C 1
ATOM 11737 O O . ALA E 1 214 ? 424.962 594.893 787.653 1.00 22.52 214 ALA D O 1
ATOM 11739 N N . ILE E 1 215 ? 424.132 595.209 785.585 1.00 21.72 215 ILE D N 1
ATOM 11740 C CA . ILE E 1 215 ? 424.456 593.850 785.162 1.00 21.72 215 ILE D CA 1
ATOM 11741 C C . ILE E 1 215 ? 425.965 593.679 785.057 1.00 21.72 215 ILE D C 1
ATOM 11742 O O . ILE E 1 215 ? 426.509 592.610 785.357 1.00 21.72 215 ILE D O 1
ATOM 11747 N N . LEU E 1 216 ? 426.663 594.731 784.623 1.00 22.54 216 LEU D N 1
ATOM 11748 C CA . LEU E 1 216 ? 428.120 594.685 784.551 1.00 22.54 216 LEU D CA 1
ATOM 11749 C C . LEU E 1 216 ? 428.733 594.484 785.931 1.00 22.54 216 LEU D C 1
ATOM 11750 O O . LEU E 1 216 ? 429.688 593.714 786.088 1.00 22.54 216 LEU D O 1
ATOM 11755 N N . ALA E 1 217 ? 428.202 595.173 786.941 1.00 23.23 217 ALA D N 1
ATOM 11756 C CA . ALA E 1 217 ? 428.746 595.047 788.290 1.00 23.23 217 ALA D CA 1
ATOM 11757 C C . ALA E 1 217 ? 428.362 593.715 788.921 1.00 23.23 217 ALA D C 1
ATOM 11758 O O . ALA E 1 217 ? 429.068 593.213 789.805 1.00 23.23 217 ALA D O 1
ATOM 11760 N N . ALA E 1 218 ? 427.245 593.130 788.487 1.00 23.61 218 ALA D N 1
ATOM 11761 C CA . ALA E 1 218 ? 426.781 591.885 789.090 1.00 23.61 218 ALA D CA 1
ATOM 11762 C C . ALA E 1 218 ? 427.676 590.714 788.707 1.00 23.61 218 ALA D C 1
ATOM 11763 O O . ALA E 1 218 ? 427.795 589.744 789.464 1.00 23.61 218 ALA D O 1
ATOM 11765 N N . LEU E 1 219 ? 428.308 590.781 787.539 1.00 23.62 219 LEU D N 1
ATOM 11766 C CA . LEU E 1 219 ? 429.177 589.715 787.062 1.00 23.62 219 LEU D CA 1
ATOM 11767 C C . LEU E 1 219 ? 430.657 590.040 787.233 1.00 23.62 219 LEU D C 1
ATOM 11768 O O . LEU E 1 219 ? 431.502 589.354 786.647 1.00 23.62 219 LEU D O 1
ATOM 11773 N N . MET E 1 220 ? 430.986 591.068 788.011 1.00 24.04 220 MET D N 1
ATOM 11774 C CA . MET E 1 220 ? 432.371 591.419 788.258 1.00 24.04 220 MET D CA 1
ATOM 11775 C C . MET E 1 220 ? 433.016 590.386 789.181 1.00 24.04 220 MET D C 1
ATOM 11776 O O . MET E 1 220 ? 432.316 589.620 789.850 1.00 24.04 220 MET D O 1
ATOM 11781 N N . PRO E 1 221 ? 434.354 590.331 789.217 1.00 22.53 221 PRO D N 1
ATOM 11782 C CA . PRO E 1 221 ? 435.023 589.336 790.075 1.00 22.53 221 PRO D CA 1
ATOM 11783 C C . PRO E 1 221 ? 434.561 589.345 791.520 1.00 22.53 221 PRO D C 1
ATOM 11784 O O . PRO E 1 221 ? 434.611 588.303 792.185 1.00 22.53 221 PRO D O 1
ATOM 11788 N N . ASN E 1 222 ? 434.119 590.492 792.036 1.00 22.60 222 ASN D N 1
ATOM 11789 C CA . ASN E 1 222 ? 433.719 590.561 793.437 1.00 22.60 222 ASN D CA 1
ATOM 11790 C C . ASN E 1 222 ? 432.438 589.774 793.695 1.00 22.60 222 ASN D C 1
ATOM 11791 O O . ASN E 1 222 ? 432.264 589.203 794.778 1.00 22.60 222 ASN D O 1
ATOM 11796 N N . ALA E 1 223 ? 431.531 589.732 792.718 1.00 22.72 223 ALA D N 1
ATOM 11797 C CA . ALA E 1 223 ? 430.218 589.145 792.967 1.00 22.72 223 ALA D CA 1
ATOM 11798 C C . ALA E 1 223 ? 430.066 587.778 792.307 1.00 22.72 223 ALA D C 1
ATOM 11799 O O . ALA E 1 223 ? 429.390 586.896 792.848 1.00 22.72 223 ALA D O 1
ATOM 11801 N N . ALA E 1 224 ? 430.685 587.578 791.146 1.00 21.91 224 ALA D N 1
ATOM 11802 C CA . ALA E 1 224 ? 430.501 586.361 790.370 1.00 21.91 224 ALA D CA 1
ATOM 11803 C C . ALA E 1 224 ? 431.585 585.351 790.715 1.00 21.91 224 ALA D C 1
ATOM 11804 O O . ALA E 1 224 ? 432.754 585.706 790.888 1.00 21.91 224 ALA D O 1
ATOM 11806 N N . ASN E 1 225 ? 431.184 584.080 790.801 1.00 20.71 225 ASN D N 1
ATOM 11807 C CA . ASN E 1 225 ? 432.123 583.031 791.187 1.00 20.71 225 ASN D CA 1
ATOM 11808 C C . ASN E 1 225 ? 433.073 582.683 790.048 1.00 20.71 225 ASN D C 1
ATOM 11809 O O . ASN E 1 225 ? 434.211 582.261 790.289 1.00 20.71 225 ASN D O 1
ATOM 11814 N N . TYR E 1 226 ? 432.630 582.843 788.805 1.00 20.02 226 TYR D N 1
ATOM 11815 C CA . TYR E 1 226 ? 433.471 582.578 787.648 1.00 20.02 226 TYR D CA 1
ATOM 11816 C C . TYR E 1 226 ? 433.102 583.516 786.509 1.00 20.02 226 TYR D C 1
ATOM 11817 O O . TYR E 1 226 ? 432.026 584.120 786.499 1.00 20.02 226 TYR D O 1
ATOM 11826 N N . ALA E 1 227 ? 434.016 583.630 785.548 1.00 20.48 227 ALA D N 1
ATOM 11827 C CA . ALA E 1 227 ? 433.856 584.592 784.467 1.00 20.48 227 ALA D CA 1
ATOM 11828 C C . ALA E 1 227 ? 432.860 584.092 783.432 1.00 20.48 227 ALA D C 1
ATOM 11829 O O . ALA E 1 227 ? 432.949 582.955 782.960 1.00 20.48 227 ALA D O 1
ATOM 11831 N N . ALA E 1 228 ? 431.910 584.954 783.076 1.00 22.31 228 ALA D N 1
ATOM 11832 C CA . ALA E 1 228 ? 430.944 584.652 782.030 1.00 22.31 228 ALA D CA 1
ATOM 11833 C C . ALA E 1 228 ? 430.335 585.958 781.546 1.00 22.31 228 ALA D C 1
ATOM 11834 O O . ALA E 1 228 ? 430.313 586.958 782.268 1.00 22.31 228 ALA D O 1
ATOM 11836 N N . LEU E 1 229 ? 429.852 585.935 780.303 1.00 23.77 229 LEU D N 1
ATOM 11837 C CA . LEU E 1 229 ? 429.098 587.041 779.703 1.00 23.77 229 LEU D CA 1
ATOM 11838 C C . LEU E 1 229 ? 430.015 588.254 779.585 1.00 23.77 229 LEU D C 1
ATOM 11839 O O . LEU E 1 229 ? 430.682 588.395 778.546 1.00 23.77 229 LEU D O 1
ATOM 11844 N N . ILE E 1 230 ? 430.072 589.143 780.579 1.00 24.10 230 ILE D N 1
ATOM 11845 C CA . ILE E 1 230 ? 430.739 590.426 780.407 1.00 24.10 230 ILE D CA 1
ATOM 11846 C C . ILE E 1 230 ? 432.234 590.244 780.171 1.00 24.10 230 ILE D C 1
ATOM 11847 O O . ILE E 1 230 ? 432.827 589.211 780.509 1.00 24.10 230 ILE D O 1
ATOM 11852 N N . ASP E 1 231 ? 432.850 591.267 779.581 1.00 27.62 231 ASP D N 1
ATOM 11853 C CA . ASP E 1 231 ? 434.290 591.449 779.647 1.00 27.62 231 ASP D CA 1
ATOM 11854 C C . ASP E 1 231 ? 434.630 592.728 780.403 1.00 27.62 231 ASP D C 1
ATOM 11855 O O . ASP E 1 231 ? 434.219 593.822 779.997 1.00 27.62 231 ASP D O 1
ATOM 11860 N N . PRO E 1 232 ? 435.336 592.624 781.530 1.00 26.66 232 PRO D N 1
ATOM 11861 C CA . PRO E 1 232 ? 435.580 593.825 782.348 1.00 26.66 232 PRO D CA 1
ATOM 11862 C C . PRO E 1 232 ? 436.404 594.884 781.641 1.00 26.66 232 PRO D C 1
ATOM 11863 O O . PRO E 1 232 ? 436.344 596.062 782.015 1.00 26.66 232 PRO D O 1
ATOM 11867 N N . GLU E 1 233 ? 437.179 594.500 780.625 1.00 27.76 233 GLU D N 1
ATOM 11868 C CA . GLU E 1 233 ? 438.024 595.467 779.936 1.00 27.76 233 GLU D CA 1
ATOM 11869 C C . GLU E 1 233 ? 437.196 596.396 779.056 1.00 27.76 233 GLU D C 1
ATOM 11870 O O . GLU E 1 233 ? 437.234 597.618 779.217 1.00 27.76 233 GLU D O 1
ATOM 11876 N N . ARG E 1 234 ? 436.510 595.843 778.067 1.00 28.42 234 ARG D N 1
ATOM 11877 C CA . ARG E 1 234 ? 435.677 596.650 777.183 1.00 28.42 234 ARG D CA 1
ATOM 11878 C C . ARG E 1 234 ? 434.520 597.294 777.930 1.00 28.42 234 ARG D C 1
ATOM 11879 O O . ARG E 1 234 ? 434.126 598.416 777.633 1.00 28.42 234 ARG D O 1
ATOM 11887 N N . GLY E 1 235 ? 433.969 596.569 778.895 1.00 26.76 235 GLY D N 1
ATOM 11888 C CA . GLY E 1 235 ? 432.839 597.057 779.658 1.00 26.76 235 GLY D CA 1
ATOM 11889 C C . GLY E 1 235 ? 431.526 596.777 778.961 1.00 26.76 235 GLY D C 1
ATOM 11890 O O . GLY E 1 235 ? 430.491 597.314 779.338 1.00 26.76 235 GLY D O 1
ATOM 11891 N N . SER E 1 236 ? 431.572 595.931 777.935 1.00 26.25 236 SER D N 1
ATOM 11892 C CA . SER E 1 236 ? 430.387 595.585 777.163 1.00 26.25 236 SER D CA 1
ATOM 11893 C C . SER E 1 236 ? 429.911 594.160 777.402 1.00 26.25 236 SER D C 1
ATOM 11894 O O . SER E 1 236 ? 430.674 593.214 777.258 1.00 26.25 236 SER D O 1
ATOM 11897 N N . ILE E 1 237 ? 428.639 594.022 777.760 1.00 24.84 237 ILE D N 1
ATOM 11898 C CA . ILE E 1 237 ? 428.020 592.724 778.005 1.00 24.84 237 ILE D CA 1
ATOM 11899 C C . ILE E 1 237 ? 427.776 591.920 776.735 1.00 24.84 237 ILE D C 1
ATOM 11900 O O . ILE E 1 237 ? 427.447 592.476 775.693 1.00 24.84 237 ILE D O 1
ATOM 11905 N N . ARG E 1 238 ? 427.925 590.607 776.834 1.00 26.03 238 ARG D N 1
ATOM 11906 C CA . ARG E 1 238 ? 427.666 589.712 775.717 1.00 26.03 238 ARG D CA 1
ATOM 11907 C C . ARG E 1 238 ? 426.197 589.322 775.733 1.00 26.03 238 ARG D C 1
ATOM 11908 O O . ARG E 1 238 ? 425.408 589.872 776.508 1.00 26.03 238 ARG D O 1
ATOM 11916 N N . ASN E 1 239 ? 425.833 588.376 774.871 1.00 24.37 239 ASN D N 1
ATOM 11917 C CA . ASN E 1 239 ? 424.435 588.012 774.681 1.00 24.37 239 ASN D CA 1
ATOM 11918 C C . ASN E 1 239 ? 423.897 587.259 775.889 1.00 24.37 239 ASN D C 1
ATOM 11919 O O . ASN E 1 239 ? 423.828 586.026 775.874 1.00 24.37 239 ASN D O 1
ATOM 11924 N N . VAL E 1 240 ? 423.510 587.988 776.938 1.00 24.21 240 VAL D N 1
ATOM 11925 C CA . VAL E 1 240 ? 423.019 587.350 778.154 1.00 24.21 240 VAL D CA 1
ATOM 11926 C C . VAL E 1 240 ? 421.741 586.586 777.849 1.00 24.21 240 VAL D C 1
ATOM 11927 O O . VAL E 1 240 ? 420.689 587.183 777.586 1.00 24.21 240 VAL D O 1
ATOM 11931 N N . MET E 1 241 ? 421.830 585.255 777.891 1.00 25.14 241 MET D N 1
ATOM 11932 C CA . MET E 1 241 ? 420.725 584.369 777.538 1.00 25.14 241 MET D CA 1
ATOM 11933 C C . MET E 1 241 ? 420.247 584.646 776.119 1.00 25.14 241 MET D C 1
ATOM 11934 O O . MET E 1 241 ? 420.973 585.252 775.322 1.00 25.14 241 MET D O 1
ATOM 11939 N N . GLY E 1 242 ? 419.037 584.201 775.787 1.00 22.54 242 GLY D N 1
ATOM 11940 C CA . GLY E 1 242 ? 418.517 584.441 774.450 1.00 22.54 242 GLY D CA 1
ATOM 11941 C C . GLY E 1 242 ? 418.411 585.915 774.117 1.00 22.54 242 GLY D C 1
ATOM 11942 O O . GLY E 1 242 ? 418.663 586.326 772.982 1.00 22.54 242 GLY D O 1
ATOM 11943 N N . PHE E 1 243 ? 418.045 586.732 775.101 1.00 20.99 243 PHE D N 1
ATOM 11944 C CA . PHE E 1 243 ? 417.843 588.153 774.869 1.00 20.99 243 PHE D CA 1
ATOM 11945 C C . PHE E 1 243 ? 419.167 588.858 774.599 1.00 20.99 243 PHE D C 1
ATOM 11946 O O . PHE E 1 243 ? 420.173 588.604 775.265 1.00 20.99 243 PHE D O 1
ATOM 11954 N N . GLU E 1 244 ? 419.154 589.763 773.625 1.00 21.84 244 GLU D N 1
ATOM 11955 C CA . GLU E 1 244 ? 420.300 590.598 773.299 1.00 21.84 244 GLU D CA 1
ATOM 11956 C C . GLU E 1 244 ? 420.216 591.872 774.125 1.00 21.84 244 GLU D C 1
ATOM 11957 O O . GLU E 1 244 ? 419.264 592.647 773.980 1.00 21.84 244 GLU D O 1
ATOM 11963 N N . VAL E 1 245 ? 421.206 592.090 774.988 1.00 21.36 245 VAL D N 1
ATOM 11964 C CA . VAL E 1 245 ? 421.181 593.247 775.873 1.00 21.36 245 VAL D CA 1
ATOM 11965 C C . VAL E 1 245 ? 421.533 594.496 775.082 1.00 21.36 245 VAL D C 1
ATOM 11966 O O . VAL E 1 245 ? 422.610 594.588 774.477 1.00 21.36 245 VAL D O 1
ATOM 11970 N N . VAL E 1 246 ? 420.623 595.468 775.081 1.00 21.32 246 VAL D N 1
ATOM 11971 C CA . VAL E 1 246 ? 420.807 596.728 774.375 1.00 21.32 246 VAL D CA 1
ATOM 11972 C C . VAL E 1 246 ? 420.583 597.864 775.362 1.00 21.32 246 VAL D C 1
ATOM 11973 O O . VAL E 1 246 ? 419.577 597.877 776.080 1.00 21.32 246 VAL D O 1
ATOM 11977 N N . GLU E 1 247 ? 421.515 598.811 775.399 1.00 22.38 247 GLU D N 1
ATOM 11978 C CA . GLU E 1 247 ? 421.404 599.993 776.238 1.00 22.38 247 GLU D CA 1
ATOM 11979 C C . GLU E 1 247 ? 420.965 601.172 775.382 1.00 22.38 247 GLU D C 1
ATOM 11980 O O . GLU E 1 247 ? 421.504 601.389 774.293 1.00 22.38 247 GLU D O 1
ATOM 11986 N N . VAL E 1 248 ? 419.972 601.912 775.863 1.00 22.98 248 VAL D N 1
ATOM 11987 C CA . VAL E 1 248 ? 419.447 603.083 775.176 1.00 22.98 248 VAL D CA 1
ATOM 11988 C C . VAL E 1 248 ? 419.364 604.223 776.178 1.00 22.98 248 VAL D C 1
ATOM 11989 O O . VAL E 1 248 ? 418.771 604.054 777.247 1.00 22.98 248 VAL D O 1
ATOM 11993 N N . PRO E 1 249 ? 419.985 605.373 775.912 1.00 22.25 249 PRO D N 1
ATOM 11994 C CA . PRO E 1 249 ? 419.800 606.516 776.816 1.00 22.25 249 PRO D CA 1
ATOM 11995 C C . PRO E 1 249 ? 418.361 606.990 776.884 1.00 22.25 249 PRO D C 1
ATOM 11996 O O . PRO E 1 249 ? 417.972 607.639 777.864 1.00 22.25 249 PRO D O 1
ATOM 12000 N N . HIS E 1 250 ? 417.554 606.685 775.868 1.00 23.41 250 HIS D N 1
ATOM 12001 C CA . HIS E 1 250 ? 416.188 607.187 775.777 1.00 23.41 250 HIS D CA 1
ATOM 12002 C C . HIS E 1 250 ? 415.196 606.035 775.924 1.00 23.41 250 HIS D C 1
ATOM 12003 O O . HIS E 1 250 ? 414.722 605.478 774.929 1.00 23.41 250 HIS D O 1
ATOM 12010 N N . LEU E 1 251 ? 414.876 605.688 777.167 1.00 25.81 251 LEU D N 1
ATOM 12011 C CA . LEU E 1 251 ? 413.644 604.988 777.492 1.00 25.81 251 LEU D CA 1
ATOM 12012 C C . LEU E 1 251 ? 412.711 605.981 778.162 1.00 25.81 251 LEU D C 1
ATOM 12013 O O . LEU E 1 251 ? 413.117 607.093 778.509 1.00 25.81 251 LEU D O 1
ATOM 12018 N N . THR E 1 252 ? 411.458 605.568 778.340 1.00 25.79 252 THR D N 1
ATOM 12019 C CA . THR E 1 252 ? 410.436 606.399 778.980 1.00 25.79 252 THR D CA 1
ATOM 12020 C C . THR E 1 252 ? 410.277 607.739 778.263 1.00 25.79 252 THR D C 1
ATOM 12021 O O . THR E 1 252 ? 409.745 608.701 778.819 1.00 25.79 252 THR D O 1
ATOM 12025 N N . ALA E 1 253 ? 410.743 607.801 777.021 1.00 25.11 253 ALA D N 1
ATOM 12026 C CA . ALA E 1 253 ? 410.560 608.957 776.158 1.00 25.11 253 ALA D CA 1
ATOM 12027 C C . ALA E 1 253 ? 409.662 608.551 775.002 1.00 25.11 253 ALA D C 1
ATOM 12028 O O . ALA E 1 253 ? 410.005 607.648 774.234 1.00 25.11 253 ALA D O 1
ATOM 12030 N N . GLY E 1 254 ? 408.517 609.209 774.884 1.00 24.92 254 GLY D N 1
ATOM 12031 C CA . GLY E 1 254 ? 407.561 608.828 773.873 1.00 24.92 254 GLY D CA 1
ATOM 12032 C C . GLY E 1 254 ? 407.839 609.463 772.526 1.00 24.92 254 GLY D C 1
ATOM 12033 O O . GLY E 1 254 ? 408.895 610.045 772.281 1.00 24.92 254 GLY D O 1
ATOM 12034 N N . GLY E 1 255 ? 406.864 609.339 771.635 1.00 25.68 255 GLY D N 1
ATOM 12035 C CA . GLY E 1 255 ? 406.951 609.984 770.344 1.00 25.68 255 GLY D CA 1
ATOM 12036 C C . GLY E 1 255 ? 406.692 611.474 770.439 1.00 25.68 255 GLY D C 1
ATOM 12037 O O . GLY E 1 255 ? 406.280 612.009 771.468 1.00 25.68 255 GLY D O 1
ATOM 12038 N N . ALA E 1 256 ? 406.940 612.159 769.328 1.00 26.25 256 ALA D N 1
ATOM 12039 C CA . ALA E 1 256 ? 406.766 613.603 769.296 1.00 26.25 256 ALA D CA 1
ATOM 12040 C C . ALA E 1 256 ? 405.288 613.969 769.364 1.00 26.25 256 ALA D C 1
ATOM 12041 O O . ALA E 1 256 ? 404.421 613.202 768.936 1.00 26.25 256 ALA D O 1
ATOM 12043 N N . GLY E 1 257 ? 405.005 615.148 769.916 1.00 28.42 257 GLY D N 1
ATOM 12044 C CA . GLY E 1 257 ? 403.660 615.660 770.019 1.00 28.42 257 GLY D CA 1
ATOM 12045 C C . GLY E 1 257 ? 403.505 617.017 769.352 1.00 28.42 257 GLY D C 1
ATOM 12046 O O . GLY E 1 257 ? 404.389 617.519 768.662 1.00 28.42 257 GLY D O 1
ATOM 12047 N N . ASP E 1 258 ? 402.335 617.610 769.574 1.00 31.54 258 ASP D N 1
ATOM 12048 C CA . ASP E 1 258 ? 402.075 618.946 769.056 1.00 31.54 258 ASP D CA 1
ATOM 12049 C C . ASP E 1 258 ? 402.885 619.977 769.832 1.00 31.54 258 ASP D C 1
ATOM 12050 O O . ASP E 1 258 ? 402.787 620.060 771.056 1.00 31.54 258 ASP D O 1
ATOM 12055 N N . ASP E 1 259 ? 403.679 620.757 769.086 1.00 30.39 259 ASP D N 1
ATOM 12056 C CA . ASP E 1 259 ? 404.600 621.831 769.481 1.00 30.39 259 ASP D CA 1
ATOM 12057 C C . ASP E 1 259 ? 405.966 621.259 769.844 1.00 30.39 259 ASP D C 1
ATOM 12058 O O . ASP E 1 259 ? 406.129 620.041 769.950 1.00 30.39 259 ASP D O 1
ATOM 12063 N N . ARG E 1 260 ? 406.951 622.134 770.033 1.00 28.15 260 ARG D N 1
ATOM 12064 C CA . ARG E 1 260 ? 408.280 621.724 770.449 1.00 28.15 260 ARG D CA 1
ATOM 12065 C C . ARG E 1 260 ? 408.464 622.024 771.925 1.00 28.15 260 ARG D C 1
ATOM 12066 O O . ARG E 1 260 ? 408.514 623.200 772.311 1.00 28.15 260 ARG D O 1
ATOM 12074 N N . PRO E 1 261 ? 408.564 621.007 772.776 1.00 32.53 261 PRO D N 1
ATOM 12075 C CA . PRO E 1 261 ? 408.683 621.262 774.216 1.00 32.53 261 PRO D CA 1
ATOM 12076 C C . PRO E 1 261 ? 410.023 621.879 774.574 1.00 32.53 261 PRO D C 1
ATOM 12077 O O . PRO E 1 261 ? 410.984 621.839 773.801 1.00 32.53 261 PRO D O 1
ATOM 12081 N N . ASP E 1 262 ? 410.074 622.464 775.766 1.00 38.74 262 ASP D N 1
ATOM 12082 C CA . ASP E 1 262 ? 411.299 623.041 776.294 1.00 38.74 262 ASP D CA 1
ATOM 12083 C C . ASP E 1 262 ? 412.173 621.933 776.881 1.00 38.74 262 ASP D C 1
ATOM 12084 O O . ASP E 1 262 ? 411.920 620.741 776.687 1.00 38.74 262 ASP D O 1
ATOM 12089 N N . GLU E 1 263 ? 413.229 622.322 777.598 1.00 39.10 263 GLU D N 1
ATOM 12090 C CA . GLU E 1 263 ? 414.131 621.333 778.177 1.00 39.10 263 GLU D CA 1
ATOM 12091 C C . GLU E 1 263 ? 413.434 620.508 779.252 1.00 39.10 263 GLU D C 1
ATOM 12092 O O . GLU E 1 263 ? 413.603 619.284 779.314 1.00 39.10 263 GLU D O 1
ATOM 12098 N N . GLY E 1 264 ? 412.645 621.156 780.104 1.00 40.12 264 GLY D N 1
ATOM 12099 C CA . GLY E 1 264 ? 411.966 620.462 781.179 1.00 40.12 264 GLY D CA 1
ATOM 12100 C C . GLY E 1 264 ? 410.461 620.428 781.021 1.00 40.12 264 GLY D C 1
ATOM 12101 O O . GLY E 1 264 ? 409.725 620.590 781.999 1.00 40.12 264 GLY D O 1
ATOM 12102 N N . ALA E 1 265 ? 409.990 620.216 779.794 1.00 38.40 265 ALA D N 1
ATOM 12103 C CA . ALA E 1 265 ? 408.563 620.190 779.518 1.00 38.40 265 ALA D CA 1
ATOM 12104 C C . ALA E 1 265 ? 408.254 619.027 778.587 1.00 38.40 265 ALA D C 1
ATOM 12105 O O . ALA E 1 265 ? 409.126 618.521 777.877 1.00 38.40 265 ALA D O 1
ATOM 12107 N N . GLU E 1 266 ? 406.991 618.609 778.599 1.00 37.19 266 GLU D N 1
ATOM 12108 C CA . GLU E 1 266 ? 406.507 617.520 777.765 1.00 37.19 266 GLU D CA 1
ATOM 12109 C C . GLU E 1 266 ? 405.651 618.073 776.633 1.00 37.19 266 GLU D C 1
ATOM 12110 O O . GLU E 1 266 ? 405.063 619.152 776.747 1.00 37.19 266 GLU D O 1
ATOM 12116 N N . ALA E 1 267 ? 405.592 617.322 775.537 1.00 33.52 267 ALA D N 1
ATOM 12117 C CA . ALA E 1 267 ? 404.757 617.710 774.410 1.00 33.52 267 ALA D CA 1
ATOM 12118 C C . ALA E 1 267 ? 403.288 617.722 774.818 1.00 33.52 267 ALA D C 1
ATOM 12119 O O . ALA E 1 267 ? 402.854 616.958 775.683 1.00 33.52 267 ALA D O 1
ATOM 12121 N N . THR E 1 268 ? 402.521 618.617 774.189 1.00 33.14 268 THR D N 1
ATOM 12122 C CA . THR E 1 268 ? 401.128 618.807 774.582 1.00 33.14 268 THR D CA 1
ATOM 12123 C C . THR E 1 268 ? 400.301 617.546 774.358 1.00 33.14 268 THR D C 1
ATOM 12124 O O . THR E 1 268 ? 399.545 617.127 775.241 1.00 33.14 268 THR D O 1
ATOM 12128 N N . ASN E 1 269 ? 400.433 616.926 773.188 1.00 32.61 269 ASN D N 1
ATOM 12129 C CA . ASN E 1 269 ? 399.665 615.737 772.842 1.00 32.61 269 ASN D CA 1
ATOM 12130 C C . ASN E 1 269 ? 400.601 614.711 772.227 1.00 32.61 269 ASN D C 1
ATOM 12131 O O . ASN E 1 269 ? 400.787 614.693 771.007 1.00 32.61 269 ASN D O 1
ATOM 12136 N N . GLN E 1 270 ? 401.176 613.853 773.064 1.00 28.80 270 GLN D N 1
ATOM 12137 C CA . GLN E 1 270 ? 402.111 612.829 772.625 1.00 28.80 270 GLN D CA 1
ATOM 12138 C C . GLN E 1 270 ? 401.338 611.689 771.982 1.00 28.80 270 GLN D C 1
ATOM 12139 O O . GLN E 1 270 ? 400.426 611.129 772.598 1.00 28.80 270 GLN D O 1
ATOM 12145 N N . LYS E 1 271 ? 401.700 611.350 770.743 1.00 28.59 271 LYS D N 1
ATOM 12146 C CA . LYS E 1 271 ? 400.992 610.293 770.027 1.00 28.59 271 LYS D CA 1
ATOM 12147 C C . LYS E 1 271 ? 401.214 608.938 770.689 1.00 28.59 271 LYS D C 1
ATOM 12148 O O . LYS E 1 271 ? 400.258 608.204 770.966 1.00 28.59 271 LYS D O 1
ATOM 12154 N N . HIS E 1 272 ? 402.470 608.590 770.947 1.00 25.58 272 HIS D N 1
ATOM 12155 C CA . HIS E 1 272 ? 402.820 607.358 771.636 1.00 25.58 272 HIS D CA 1
ATOM 12156 C C . HIS E 1 272 ? 403.662 607.722 772.844 1.00 25.58 272 HIS D C 1
ATOM 12157 O O . HIS E 1 272 ? 404.851 608.021 772.705 1.00 25.58 272 HIS D O 1
ATOM 12164 N N . ALA E 1 273 ? 403.050 607.690 774.026 1.00 25.85 273 ALA D N 1
ATOM 12165 C CA . ALA E 1 273 ? 403.691 608.188 775.232 1.00 25.85 273 ALA D CA 1
ATOM 12166 C C . ALA E 1 273 ? 403.930 607.044 776.201 1.00 25.85 273 ALA D C 1
ATOM 12167 O O . ALA E 1 273 ? 403.146 606.097 776.289 1.00 25.85 273 ALA D O 1
ATOM 12169 N N . PHE E 1 274 ? 405.037 607.149 776.935 1.00 25.49 274 PHE D N 1
ATOM 12170 C CA . PHE E 1 274 ? 405.376 606.187 777.967 1.00 25.49 274 PHE D CA 1
ATOM 12171 C C . PHE E 1 274 ? 404.714 606.614 779.265 1.00 25.49 274 PHE D C 1
ATOM 12172 O O . PHE E 1 274 ? 404.986 607.727 779.743 1.00 25.49 274 PHE D O 1
ATOM 12180 N N . PRO E 1 275 ? 403.843 605.797 779.855 1.00 26.56 275 PRO D N 1
ATOM 12181 C CA . PRO E 1 275 ? 403.069 606.250 781.021 1.00 26.56 275 PRO D CA 1
ATOM 12182 C C . PRO E 1 275 ? 403.975 606.631 782.182 1.00 26.56 275 PRO D C 1
ATOM 12183 O O . PRO E 1 275 ? 404.995 605.986 782.432 1.00 26.56 275 PRO D O 1
ATOM 12187 N N . ALA E 1 276 ? 403.590 607.694 782.892 1.00 27.89 276 ALA D N 1
ATOM 12188 C CA . ALA E 1 276 ? 404.392 608.159 784.019 1.00 27.89 276 ALA D CA 1
ATOM 12189 C C . ALA E 1 276 ? 404.010 607.440 785.306 1.00 27.89 276 ALA D C 1
ATOM 12190 O O . ALA E 1 276 ? 404.880 607.095 786.114 1.00 27.89 276 ALA D O 1
ATOM 12192 N N . ALA E 1 277 ? 402.715 607.210 785.520 1.00 29.80 277 ALA D N 1
ATOM 12193 C CA . ALA E 1 277 ? 402.218 606.540 786.721 1.00 29.80 277 ALA D CA 1
ATOM 12194 C C . ALA E 1 277 ? 401.144 605.520 786.334 1.00 29.80 277 ALA D C 1
ATOM 12195 O O . ALA E 1 277 ? 400.126 605.362 787.006 1.00 29.80 277 ALA D O 1
ATOM 12197 N N . GLY E 1 278 ? 401.388 604.809 785.237 1.00 29.89 278 GLY D N 1
ATOM 12198 C CA . GLY E 1 278 ? 400.440 603.821 784.774 1.00 29.89 278 GLY D CA 1
ATOM 12199 C C . GLY E 1 278 ? 400.410 602.585 785.654 1.00 29.89 278 GLY D C 1
ATOM 12200 O O . GLY E 1 278 ? 401.185 602.432 786.597 1.00 29.89 278 GLY D O 1
ATOM 12201 N N . GLY E 1 279 ? 399.479 601.686 785.329 1.00 29.13 279 GLY D N 1
ATOM 12202 C CA . GLY E 1 279 ? 399.317 600.483 786.130 1.00 29.13 279 GLY D CA 1
ATOM 12203 C C . GLY E 1 279 ? 400.521 599.563 786.071 1.00 29.13 279 GLY D C 1
ATOM 12204 O O . GLY E 1 279 ? 400.993 599.076 787.101 1.00 29.13 279 GLY D O 1
ATOM 12205 N N . LYS E 1 280 ? 401.034 599.311 784.870 1.00 28.05 280 LYS D N 1
ATOM 12206 C CA . LYS E 1 280 ? 402.154 598.405 784.666 1.00 28.05 280 LYS D CA 1
ATOM 12207 C C . LYS E 1 280 ? 403.240 599.102 783.862 1.00 28.05 280 LYS D C 1
ATOM 12208 O O . LYS E 1 280 ? 402.948 599.986 783.051 1.00 28.05 280 LYS D O 1
ATOM 12214 N N . VAL E 1 281 ? 404.491 598.707 784.111 1.00 26.31 281 VAL D N 1
ATOM 12215 C CA . VAL E 1 281 ? 405.679 599.115 783.359 1.00 26.31 281 VAL D CA 1
ATOM 12216 C C . VAL E 1 281 ? 405.662 600.618 783.080 1.00 26.31 281 VAL D C 1
ATOM 12217 O O . VAL E 1 281 ? 406.040 601.074 781.996 1.00 26.31 281 VAL D O 1
ATOM 12221 N N . ASN E 1 282 ? 405.240 601.401 784.067 1.00 27.76 282 ASN D N 1
ATOM 12222 C CA . ASN E 1 282 ? 405.215 602.846 783.894 1.00 27.76 282 ASN D CA 1
ATOM 12223 C C . ASN E 1 282 ? 406.621 603.427 784.013 1.00 27.76 282 ASN D C 1
ATOM 12224 O O . ASN E 1 282 ? 407.615 602.703 784.097 1.00 27.76 282 ASN D O 1
ATOM 12229 N N . LYS E 1 283 ? 406.693 604.757 784.020 1.00 27.70 283 LYS D N 1
ATOM 12230 C CA . LYS E 1 283 ? 407.989 605.425 784.073 1.00 27.70 283 LYS D CA 1
ATOM 12231 C C . LYS E 1 283 ? 408.622 605.303 785.454 1.00 27.70 283 LYS D C 1
ATOM 12232 O O . LYS E 1 283 ? 409.852 605.304 785.583 1.00 27.70 283 LYS D O 1
ATOM 12238 N N . GLU E 1 284 ? 407.798 605.195 786.499 1.00 31.20 284 GLU D N 1
ATOM 12239 C CA . GLU E 1 284 ? 408.330 605.172 787.860 1.00 31.20 284 GLU D CA 1
ATOM 12240 C C . GLU E 1 284 ? 409.134 603.904 788.131 1.00 31.20 284 GLU D C 1
ATOM 12241 O O . GLU E 1 284 ? 410.273 603.976 788.605 1.00 31.20 284 GLU D O 1
ATOM 12247 N N . ASN E 1 285 ? 408.563 602.736 787.839 1.00 28.43 285 ASN D N 1
ATOM 12248 C CA . ASN E 1 285 ? 409.228 601.462 788.099 1.00 28.43 285 ASN D CA 1
ATOM 12249 C C . ASN E 1 285 ? 409.392 600.682 786.798 1.00 28.43 285 ASN D C 1
ATOM 12250 O O . ASN E 1 285 ? 408.560 599.839 786.454 1.00 28.43 285 ASN D O 1
ATOM 12255 N N . VAL E 1 286 ? 410.480 600.952 786.085 1.00 24.95 286 VAL D N 1
ATOM 12256 C CA . VAL E 1 286 ? 410.812 600.216 784.873 1.00 24.95 286 VAL D CA 1
ATOM 12257 C C . VAL E 1 286 ? 412.304 599.916 784.894 1.00 24.95 286 VAL D C 1
ATOM 12258 O O . VAL E 1 286 ? 413.117 600.752 785.296 1.00 24.95 286 VAL D O 1
ATOM 12262 N N . VAL E 1 287 ? 412.655 598.697 784.489 1.00 22.05 287 VAL D N 1
ATOM 12263 C CA . VAL E 1 287 ? 414.047 598.268 784.455 1.00 22.05 287 VAL D CA 1
ATOM 12264 C C . VAL E 1 287 ? 414.430 597.976 783.012 1.00 22.05 287 VAL D C 1
ATOM 12265 O O . VAL E 1 287 ? 415.475 598.426 782.530 1.00 22.05 287 VAL D O 1
ATOM 12269 N N . GLY E 1 288 ? 413.583 597.230 782.309 1.00 21.31 288 GLY D N 1
ATOM 12270 C CA . GLY E 1 288 ? 413.874 596.892 780.930 1.00 21.31 288 GLY D CA 1
ATOM 12271 C C . GLY E 1 288 ? 412.659 596.378 780.197 1.00 21.31 288 GLY D C 1
ATOM 12272 O O . GLY E 1 288 ? 411.632 596.048 780.798 1.00 21.31 288 GLY D O 1
ATOM 12273 N N . LEU E 1 289 ? 412.791 596.318 778.874 1.00 20.35 289 LEU D N 1
ATOM 12274 C CA . LEU E 1 289 ? 411.763 595.790 777.986 1.00 20.35 289 LEU D CA 1
ATOM 12275 C C . LEU E 1 289 ? 412.400 594.745 777.084 1.00 20.35 289 LEU D C 1
ATOM 12276 O O . LEU E 1 289 ? 413.360 595.044 776.366 1.00 20.35 289 LEU D O 1
ATOM 12281 N N . PHE E 1 290 ? 411.871 593.524 777.117 1.00 19.95 290 PHE D N 1
ATOM 12282 C CA . PHE E 1 290 ? 412.354 592.439 776.275 1.00 19.95 290 PHE D CA 1
ATOM 12283 C C . PHE E 1 290 ? 411.247 592.010 775.326 1.00 19.95 290 PHE D C 1
ATOM 12284 O O . PHE E 1 290 ? 410.073 591.983 775.709 1.00 19.95 290 PHE D O 1
ATOM 12292 N N . GLN E 1 291 ? 411.619 591.694 774.088 1.00 19.61 291 GLN D N 1
ATOM 12293 C CA . GLN E 1 291 ? 410.653 591.393 773.046 1.00 19.61 291 GLN D CA 1
ATOM 12294 C C . GLN E 1 291 ? 411.307 590.549 771.963 1.00 19.61 291 GLN D C 1
ATOM 12295 O O . GLN E 1 291 ? 412.533 590.477 771.856 1.00 19.61 291 GLN D O 1
ATOM 12301 N N . HIS E 1 292 ? 410.465 589.901 771.162 1.00 19.21 292 HIS D N 1
ATOM 12302 C CA . HIS E 1 292 ? 410.905 589.096 770.031 1.00 19.21 292 HIS D CA 1
ATOM 12303 C C . HIS E 1 292 ? 410.627 589.864 768.747 1.00 19.21 292 HIS D C 1
ATOM 12304 O O . HIS E 1 292 ? 409.719 590.699 768.710 1.00 19.21 292 HIS D O 1
ATOM 12311 N N . ARG E 1 293 ? 411.391 589.555 767.696 1.00 20.75 293 ARG D N 1
ATOM 12312 C CA . ARG E 1 293 ? 411.389 590.270 766.421 1.00 20.75 293 ARG D CA 1
ATOM 12313 C C . ARG E 1 293 ? 410.002 590.739 765.997 1.00 20.75 293 ARG D C 1
ATOM 12314 O O . ARG E 1 293 ? 409.832 591.887 765.572 1.00 20.75 293 ARG D O 1
ATOM 12322 N N . SER E 1 294 ? 409.005 589.862 766.112 1.00 20.44 294 SER D N 1
ATOM 12323 C CA . SER E 1 294 ? 407.628 590.184 765.735 1.00 20.44 294 SER D CA 1
ATOM 12324 C C . SER E 1 294 ? 406.800 590.582 766.960 1.00 20.44 294 SER D C 1
ATOM 12325 O O . SER E 1 294 ? 405.899 589.872 767.400 1.00 20.44 294 SER D O 1
ATOM 12328 N N . ALA E 1 295 ? 407.127 591.749 767.519 1.00 19.50 295 ALA D N 1
ATOM 12329 C CA . ALA E 1 295 ? 406.379 592.290 768.648 1.00 19.50 295 ALA D CA 1
ATOM 12330 C C . ALA E 1 295 ? 405.852 593.696 768.406 1.00 19.50 295 ALA D C 1
ATOM 12331 O O . ALA E 1 295 ? 404.876 594.097 769.047 1.00 19.50 295 ALA D O 1
ATOM 12333 N N . VAL E 1 296 ? 406.482 594.457 767.511 1.00 21.00 296 VAL D N 1
ATOM 12334 C CA . VAL E 1 296 ? 406.061 595.815 767.186 1.00 21.00 296 VAL D CA 1
ATOM 12335 C C . VAL E 1 296 ? 406.260 596.001 765.689 1.00 21.00 296 VAL D C 1
ATOM 12336 O O . VAL E 1 296 ? 407.132 595.380 765.079 1.00 21.00 296 VAL D O 1
ATOM 12340 N N . GLY E 1 297 ? 405.429 596.840 765.087 1.00 22.00 297 GLY D N 1
ATOM 12341 C CA . GLY E 1 297 ? 405.544 597.126 763.669 1.00 22.00 297 GLY D CA 1
ATOM 12342 C C . GLY E 1 297 ? 405.237 598.578 763.384 1.00 22.00 297 GLY D C 1
ATOM 12343 O O . GLY E 1 297 ? 404.519 599.244 764.134 1.00 22.00 297 GLY D O 1
ATOM 12344 N N . THR E 1 298 ? 405.797 599.068 762.281 1.00 23.90 298 THR D N 1
ATOM 12345 C CA . THR E 1 298 ? 405.587 600.436 761.828 1.00 23.90 298 THR D CA 1
ATOM 12346 C C . THR E 1 298 ? 405.089 600.417 760.392 1.00 23.90 298 THR D C 1
ATOM 12347 O O . THR E 1 298 ? 405.483 599.552 759.605 1.00 23.90 298 THR D O 1
ATOM 12351 N N . VAL E 1 299 ? 404.228 601.373 760.058 1.00 23.57 299 VAL D N 1
ATOM 12352 C CA . VAL E 1 299 ? 403.699 601.535 758.710 1.00 23.57 299 VAL D CA 1
ATOM 12353 C C . VAL E 1 299 ? 404.147 602.894 758.194 1.00 23.57 299 VAL D C 1
ATOM 12354 O O . VAL E 1 299 ? 403.900 603.922 758.836 1.00 23.57 299 VAL D O 1
ATOM 12358 N N . LYS E 1 300 ? 404.806 602.899 757.039 1.00 25.67 300 LYS D N 1
ATOM 12359 C CA . LYS E 1 300 ? 405.454 604.088 756.503 1.00 25.67 300 LYS D CA 1
ATOM 12360 C C . LYS E 1 300 ? 404.665 604.628 755.318 1.00 25.67 300 LYS D C 1
ATOM 12361 O O . LYS E 1 300 ? 404.331 603.880 754.395 1.00 25.67 300 LYS D O 1
ATOM 12367 N N . LEU E 1 301 ? 404.374 605.926 755.351 1.00 25.03 301 LEU D N 1
ATOM 12368 C CA . LEU E 1 301 ? 403.721 606.628 754.256 1.00 25.03 301 LEU D CA 1
ATOM 12369 C C . LEU E 1 301 ? 404.527 607.878 753.933 1.00 25.03 301 LEU D C 1
ATOM 12370 O O . LEU E 1 301 ? 405.010 608.560 754.842 1.00 25.03 301 LEU D O 1
ATOM 12375 N N . LYS E 1 302 ? 404.695 608.157 752.640 1.00 28.04 302 LYS D N 1
ATOM 12376 C CA . LYS E 1 302 ? 405.420 609.300 752.081 1.00 28.04 302 LYS D CA 1
ATOM 12377 C C . LYS E 1 302 ? 406.931 609.167 752.239 1.00 28.04 302 LYS D C 1
ATOM 12378 O O . LYS E 1 302 ? 407.661 610.016 751.704 1.00 28.04 302 LYS D O 1
ATOM 12384 N N . ASP E 1 303 ? 407.424 608.148 752.932 1.00 28.57 303 ASP D N 1
ATOM 12385 C CA . ASP E 1 303 ? 408.865 607.931 753.169 1.00 28.57 303 ASP D CA 1
ATOM 12386 C C . ASP E 1 303 ? 409.416 609.199 753.830 1.00 28.57 303 ASP D C 1
ATOM 12387 O O . ASP E 1 303 ? 408.687 609.867 754.577 1.00 28.57 303 ASP D O 1
ATOM 12392 N N . LEU E 1 304 ? 410.670 609.566 753.577 1.00 26.02 304 LEU D N 1
ATOM 12393 C CA . LEU E 1 304 ? 411.292 610.741 754.174 1.00 26.02 304 LEU D CA 1
ATOM 12394 C C . LEU E 1 304 ? 411.713 611.705 753.077 1.00 26.02 304 LEU D C 1
ATOM 12395 O O . LEU E 1 304 ? 412.359 611.300 752.105 1.00 26.02 304 LEU D O 1
ATOM 12400 N N . ALA E 1 305 ? 411.350 612.974 753.236 1.00 23.50 305 ALA D N 1
ATOM 12401 C CA . ALA E 1 305 ? 411.677 614.015 752.274 1.00 23.50 305 ALA D CA 1
ATOM 12402 C C . ALA E 1 305 ? 412.203 615.243 753.000 1.00 23.50 305 ALA D C 1
ATOM 12403 O O . ALA E 1 305 ? 411.848 615.493 754.156 1.00 23.50 305 ALA D O 1
ATOM 12405 N N . LEU E 1 306 ? 413.051 616.005 752.316 1.00 22.39 306 LEU D N 1
ATOM 12406 C CA . LEU E 1 306 ? 413.622 617.236 752.847 1.00 22.39 306 LEU D CA 1
ATOM 12407 C C . LEU E 1 306 ? 413.438 618.332 751.805 1.00 22.39 306 LEU D C 1
ATOM 12408 O O . LEU E 1 306 ? 413.799 618.149 750.638 1.00 22.39 306 LEU D O 1
ATOM 12413 N N . GLU E 1 307 ? 412.878 619.463 752.226 1.00 22.65 307 GLU D N 1
ATOM 12414 C CA . GLU E 1 307 ? 412.513 620.544 751.320 1.00 22.65 307 GLU D CA 1
ATOM 12415 C C . GLU E 1 307 ? 413.067 621.861 751.841 1.00 22.65 307 GLU D C 1
ATOM 12416 O O . GLU E 1 307 ? 413.028 622.120 753.047 1.00 22.65 307 GLU D O 1
ATOM 12422 N N . ARG E 1 308 ? 413.581 622.688 750.931 1.00 23.43 308 ARG D N 1
ATOM 12423 C CA . ARG E 1 308 ? 414.085 624.016 751.262 1.00 23.43 308 ARG D CA 1
ATOM 12424 C C . ARG E 1 308 ? 413.322 625.053 750.451 1.00 23.43 308 ARG D C 1
ATOM 12425 O O . ARG E 1 308 ? 413.194 624.919 749.229 1.00 23.43 308 ARG D O 1
ATOM 12433 N N . ALA E 1 309 ? 412.819 626.081 751.128 1.00 22.50 309 ALA D N 1
ATOM 12434 C CA . ALA E 1 309 ? 412.105 627.178 750.495 1.00 22.50 309 ALA D CA 1
ATOM 12435 C C . ALA E 1 309 ? 412.616 628.505 751.037 1.00 22.50 309 ALA D C 1
ATOM 12436 O O . ALA E 1 309 ? 413.044 628.589 752.193 1.00 22.50 309 ALA D O 1
ATOM 12438 N N . ARG E 1 310 ? 412.569 629.539 750.203 1.00 21.34 310 ARG D N 1
ATOM 12439 C CA . ARG E 1 310 ? 413.005 630.876 750.584 1.00 21.34 310 ARG D CA 1
ATOM 12440 C C . ARG E 1 310 ? 411.802 631.761 750.875 1.00 21.34 310 ARG D C 1
ATOM 12441 O O . ARG E 1 310 ? 410.803 631.718 750.151 1.00 21.34 310 ARG D O 1
ATOM 12449 N N . ARG E 1 311 ? 411.907 632.563 751.930 1.00 21.22 311 ARG D N 1
ATOM 12450 C CA . ARG E 1 311 ? 410.862 633.500 752.325 1.00 21.22 311 ARG D CA 1
ATOM 12451 C C . ARG E 1 311 ? 411.416 634.914 752.181 1.00 21.22 311 ARG D C 1
ATOM 12452 O O . ARG E 1 311 ? 412.122 635.406 753.066 1.00 21.22 311 ARG D O 1
ATOM 12460 N N . THR E 1 312 ? 411.089 635.564 751.059 1.00 20.73 312 THR D N 1
ATOM 12461 C CA . THR E 1 312 ? 411.711 636.842 750.726 1.00 20.73 312 THR D CA 1
ATOM 12462 C C . THR E 1 312 ? 411.238 637.956 751.655 1.00 20.73 312 THR D C 1
ATOM 12463 O O . THR E 1 312 ? 412.002 638.876 751.968 1.00 20.73 312 THR D O 1
ATOM 12467 N N . GLU E 1 313 ? 409.984 637.888 752.110 1.00 21.01 313 GLU D N 1
ATOM 12468 C CA . GLU E 1 313 ? 409.443 638.953 752.948 1.00 21.01 313 GLU D CA 1
ATOM 12469 C C . GLU E 1 313 ? 410.220 639.089 754.251 1.00 21.01 313 GLU D C 1
ATOM 12470 O O . GLU E 1 313 ? 410.232 640.161 754.866 1.00 21.01 313 GLU D O 1
ATOM 12476 N N . TYR E 1 314 ? 410.871 638.015 754.690 1.00 19.89 314 TYR D N 1
ATOM 12477 C CA . TYR E 1 314 ? 411.698 638.034 755.889 1.00 19.89 314 TYR D CA 1
ATOM 12478 C C . TYR E 1 314 ? 413.188 638.009 755.584 1.00 19.89 314 TYR D C 1
ATOM 12479 O O . TYR E 1 314 ? 413.994 638.069 756.519 1.00 19.89 314 TYR D O 1
ATOM 12488 N N . GLN E 1 315 ? 413.570 637.926 754.307 1.00 20.11 315 GLN D N 1
ATOM 12489 C CA . GLN E 1 315 ? 414.973 637.821 753.905 1.00 20.11 315 GLN D CA 1
ATOM 12490 C C . GLN E 1 315 ? 415.654 636.639 754.591 1.00 20.11 315 GLN D C 1
ATOM 12491 O O . GLN E 1 315 ? 416.735 636.770 755.167 1.00 20.11 315 GLN D O 1
ATOM 12497 N N . ALA E 1 316 ? 415.013 635.474 754.528 1.00 19.71 316 ALA D N 1
ATOM 12498 C CA . ALA E 1 316 ? 415.488 634.290 755.228 1.00 19.71 316 ALA D CA 1
ATOM 12499 C C . ALA E 1 316 ? 415.316 633.065 754.343 1.00 19.71 316 ALA D C 1
ATOM 12500 O O . ALA E 1 316 ? 414.602 633.089 753.340 1.00 19.71 316 ALA D O 1
ATOM 12502 N N . ASP E 1 317 ? 415.991 631.988 754.734 1.00 20.92 317 ASP D N 1
ATOM 12503 C CA . ASP E 1 317 ? 415.901 630.699 754.063 1.00 20.92 317 ASP D CA 1
ATOM 12504 C C . ASP E 1 317 ? 415.429 629.655 755.062 1.00 20.92 317 ASP D C 1
ATOM 12505 O O . ASP E 1 317 ? 415.840 629.675 756.227 1.00 20.92 317 ASP D O 1
ATOM 12510 N N . GLN E 1 318 ? 414.571 628.746 754.608 1.00 21.25 318 GLN D N 1
ATOM 12511 C CA . GLN E 1 318 ? 413.947 627.755 755.475 1.00 21.25 318 GLN D CA 1
ATOM 12512 C C . GLN E 1 318 ? 414.200 626.358 754.925 1.00 21.25 318 GLN D C 1
ATOM 12513 O O . GLN E 1 318 ? 414.022 626.117 753.729 1.00 21.25 318 GLN D O 1
ATOM 12519 N N . ILE E 1 319 ? 414.618 625.448 755.803 1.00 21.07 319 ILE D N 1
ATOM 12520 C CA . ILE E 1 319 ? 414.844 624.047 755.463 1.00 21.07 319 ILE D CA 1
ATOM 12521 C C . ILE E 1 319 ? 413.965 623.204 756.375 1.00 21.07 319 ILE D C 1
ATOM 12522 O O . ILE E 1 319 ? 413.964 623.398 757.595 1.00 21.07 319 ILE D O 1
ATOM 12527 N N . VAL E 1 320 ? 413.219 622.269 755.789 1.00 21.23 320 VAL D N 1
ATOM 12528 C CA . VAL E 1 320 ? 412.291 621.427 756.535 1.00 21.23 320 VAL D CA 1
ATOM 12529 C C . VAL E 1 320 ? 412.435 619.985 756.064 1.00 21.23 320 VAL D C 1
ATOM 12530 O O . VAL E 1 320 ? 412.560 619.726 754.860 1.00 21.23 320 VAL D O 1
ATOM 12534 N N . ALA E 1 321 ? 412.446 619.053 757.015 1.00 21.67 321 ALA D N 1
ATOM 12535 C CA . ALA E 1 321 ? 412.404 617.623 756.740 1.00 21.67 321 ALA D CA 1
ATOM 12536 C C . ALA E 1 321 ? 411.161 617.050 757.400 1.00 21.67 321 ALA D C 1
ATOM 12537 O O . ALA E 1 321 ? 410.715 617.560 758.433 1.00 21.67 321 ALA D O 1
ATOM 12539 N N . LYS E 1 322 ? 410.600 615.998 756.808 1.00 22.64 322 LYS D N 1
ATOM 12540 C CA . LYS E 1 322 ? 409.279 615.541 757.212 1.00 22.64 322 LYS D CA 1
ATOM 12541 C C . LYS E 1 322 ? 409.060 614.099 756.778 1.00 22.64 322 LYS D C 1
ATOM 12542 O O . LYS E 1 322 ? 409.658 613.621 755.811 1.00 22.64 322 LYS D O 1
ATOM 12548 N N . TYR E 1 323 ? 408.184 613.412 757.511 1.00 22.67 323 TYR D N 1
ATOM 12549 C CA . TYR E 1 323 ? 407.699 612.100 757.103 1.00 22.67 323 TYR D CA 1
ATOM 12550 C C . TYR E 1 323 ? 406.368 611.829 757.790 1.00 22.67 323 TYR D C 1
ATOM 12551 O O . TYR E 1 323 ? 405.949 612.563 758.690 1.00 22.67 323 TYR D O 1
ATOM 12560 N N . ALA E 1 324 ? 405.706 610.761 757.351 1.00 22.57 324 ALA D N 1
ATOM 12561 C CA . ALA E 1 324 ? 404.483 610.264 757.971 1.00 22.57 324 ALA D CA 1
ATOM 12562 C C . ALA E 1 324 ? 404.682 608.795 758.315 1.00 22.57 324 ALA D C 1
ATOM 12563 O O . ALA E 1 324 ? 405.167 608.021 757.485 1.00 22.57 324 ALA D O 1
ATOM 12565 N N . MET E 1 325 ? 404.310 608.413 759.533 1.00 22.28 325 MET D N 1
ATOM 12566 C CA . MET E 1 325 ? 404.531 607.057 760.011 1.00 22.28 325 MET D CA 1
ATOM 12567 C C . MET E 1 325 ? 403.436 606.668 760.991 1.00 22.28 325 MET D C 1
ATOM 12568 O O . MET E 1 325 ? 402.770 607.521 761.582 1.00 22.28 325 MET D O 1
ATOM 12573 N N . GLY E 1 326 ? 403.266 605.361 761.159 1.00 21.89 326 GLY D N 1
ATOM 12574 C CA . GLY E 1 326 ? 402.330 604.832 762.128 1.00 21.89 326 GLY D CA 1
ATOM 12575 C C . GLY E 1 326 ? 402.952 603.727 762.955 1.00 21.89 326 GLY D C 1
ATOM 12576 O O . GLY E 1 326 ? 403.569 602.811 762.408 1.00 21.89 326 GLY D O 1
ATOM 12577 N N . HIS E 1 327 ? 402.801 603.804 764.273 1.00 21.65 327 HIS D N 1
ATOM 12578 C CA . HIS E 1 327 ? 403.401 602.852 765.196 1.00 21.65 327 HIS D CA 1
ATOM 12579 C C . HIS E 1 327 ? 402.298 602.119 765.943 1.00 21.65 327 HIS D C 1
ATOM 12580 O O . HIS E 1 327 ? 401.317 602.736 766.367 1.00 21.65 327 HIS D O 1
ATOM 12587 N N . GLY E 1 328 ? 402.461 600.810 766.102 1.00 20.65 328 GLY D N 1
ATOM 12588 C CA . GLY E 1 328 ? 401.462 600.014 766.791 1.00 20.65 328 GLY D CA 1
ATOM 12589 C C . GLY E 1 328 ? 402.047 598.724 767.318 1.00 20.65 328 GLY D C 1
ATOM 12590 O O . GLY E 1 328 ? 403.140 598.303 766.928 1.00 20.65 328 GLY D O 1
ATOM 12591 N N . GLY E 1 329 ? 401.294 598.094 768.216 1.00 21.15 329 GLY D N 1
ATOM 12592 C CA . GLY E 1 329 ? 401.696 596.850 768.845 1.00 21.15 329 GLY D CA 1
ATOM 12593 C C . GLY E 1 329 ? 400.909 595.679 768.278 1.00 21.15 329 GLY D C 1
ATOM 12594 O O . GLY E 1 329 ? 399.693 595.765 768.096 1.00 21.15 329 GLY D O 1
ATOM 12595 N N . LEU E 1 330 ? 401.625 594.594 767.999 1.00 21.04 330 LEU D N 1
ATOM 12596 C CA . LEU E 1 330 ? 401.043 593.366 767.480 1.00 21.04 330 LEU D CA 1
ATOM 12597 C C . LEU E 1 330 ? 401.819 592.182 768.038 1.00 21.04 330 LEU D C 1
ATOM 12598 O O . LEU E 1 330 ? 403.008 592.287 768.347 1.00 21.04 330 LEU D O 1
ATOM 12603 N N . ARG E 1 331 ? 401.127 591.045 768.169 1.00 19.24 331 ARG D N 1
ATOM 12604 C CA . ARG E 1 331 ? 401.670 589.871 768.847 1.00 19.24 331 ARG D CA 1
ATOM 12605 C C . ARG E 1 331 ? 402.071 590.219 770.277 1.00 19.24 331 ARG D C 1
ATOM 12606 O O . ARG E 1 331 ? 403.267 590.256 770.589 1.00 19.24 331 ARG D O 1
ATOM 12614 N N . PRO E 1 332 ? 401.113 590.491 771.169 1.00 20.12 332 PRO D N 1
ATOM 12615 C CA . PRO E 1 332 ? 401.485 590.807 772.558 1.00 20.12 332 PRO D CA 1
ATOM 12616 C C . PRO E 1 332 ? 402.172 589.663 773.280 1.00 20.12 332 PRO D C 1
ATOM 12617 O O . PRO E 1 332 ? 402.822 589.893 774.308 1.00 20.12 332 PRO D O 1
ATOM 12621 N N . GLU E 1 333 ? 402.038 588.430 772.784 1.00 20.37 333 GLU D N 1
ATOM 12622 C CA . GLU E 1 333 ? 402.659 587.289 773.448 1.00 20.37 333 GLU D CA 1
ATOM 12623 C C . GLU E 1 333 ? 404.178 587.381 773.417 1.00 20.37 333 GLU D C 1
ATOM 12624 O O . GLU E 1 333 ? 404.856 586.892 774.329 1.00 20.37 333 GLU D O 1
ATOM 12630 N N . SER E 1 334 ? 404.736 588.001 772.375 1.00 18.81 334 SER D N 1
ATOM 12631 C CA . SER E 1 334 ? 406.186 588.100 772.268 1.00 18.81 334 SER D CA 1
ATOM 12632 C C . SER E 1 334 ? 406.716 589.313 773.025 1.00 18.81 334 SER D C 1
ATOM 12633 O O . SER E 1 334 ? 407.933 589.513 773.117 1.00 18.81 334 SER D O 1
ATOM 12636 N N . ALA E 1 335 ? 405.821 590.134 773.567 1.00 19.57 335 ALA D N 1
ATOM 12637 C CA . ALA E 1 335 ? 406.244 591.291 774.342 1.00 19.57 335 ALA D CA 1
ATOM 12638 C C . ALA E 1 335 ? 406.612 590.882 775.761 1.00 19.57 335 ALA D C 1
ATOM 12639 O O . ALA E 1 335 ? 406.396 589.741 776.174 1.00 19.57 335 ALA D O 1
ATOM 12641 N N . GLY E 1 336 ? 407.181 591.825 776.507 1.00 21.03 336 GLY D N 1
ATOM 12642 C CA . GLY E 1 336 ? 407.539 591.580 777.891 1.00 21.03 336 GLY D CA 1
ATOM 12643 C C . GLY E 1 336 ? 408.047 592.846 778.543 1.00 21.03 336 GLY D C 1
ATOM 12644 O O . GLY E 1 336 ? 408.219 593.881 777.893 1.00 21.03 336 GLY D O 1
ATOM 12645 N N . ALA E 1 337 ? 408.290 592.752 779.850 1.00 21.84 337 ALA D N 1
ATOM 12646 C CA . ALA E 1 337 ? 408.780 593.883 780.621 1.00 21.84 337 ALA D CA 1
ATOM 12647 C C . ALA E 1 337 ? 409.530 593.389 781.848 1.00 21.84 337 ALA D C 1
ATOM 12648 O O . ALA E 1 337 ? 409.405 592.230 782.249 1.00 21.84 337 ALA D O 1
ATOM 12650 N N . LEU E 1 338 ? 410.316 594.286 782.432 1.00 22.36 338 LEU D N 1
ATOM 12651 C CA . LEU E 1 338 ? 411.027 594.042 783.681 1.00 22.36 338 LEU D CA 1
ATOM 12652 C C . LEU E 1 338 ? 410.901 595.286 784.547 1.00 22.36 338 LEU D C 1
ATOM 12653 O O . LEU E 1 338 ? 411.388 596.356 784.171 1.00 22.36 338 LEU D O 1
ATOM 12658 N N . VAL E 1 339 ? 410.234 595.152 785.693 1.00 25.27 339 VAL D N 1
ATOM 12659 C CA . VAL E 1 339 ? 409.858 596.308 786.499 1.00 25.27 339 VAL D CA 1
ATOM 12660 C C . VAL E 1 339 ? 410.176 596.055 787.966 1.00 25.27 339 VAL D C 1
ATOM 12661 O O . VAL E 1 339 ? 410.363 594.917 788.402 1.00 25.27 339 VAL D O 1
ATOM 12665 N N . PHE E 1 340 ? 410.237 597.144 788.723 1.00 29.58 340 PHE D N 1
ATOM 12666 C CA . PHE E 1 340 ? 410.378 597.059 790.167 1.00 29.58 340 PHE D CA 1
ATOM 12667 C C . PHE E 1 340 ? 409.049 596.669 790.805 1.00 29.58 340 PHE D C 1
ATOM 12668 O O . PHE E 1 340 ? 407.973 596.980 790.288 1.00 29.58 340 PHE D O 1
ATOM 12676 N N . THR E 1 341 ? 409.130 595.978 791.937 1.00 33.52 341 THR D N 1
ATOM 12677 C CA . THR E 1 341 ? 407.924 595.614 792.667 1.00 33.52 341 THR D CA 1
ATOM 12678 C C . THR E 1 341 ? 407.251 596.863 793.227 1.00 33.52 341 THR D C 1
ATOM 12679 O O . THR E 1 341 ? 407.903 597.755 793.776 1.00 33.52 341 THR D O 1
ATOM 12683 N N . ALA E 1 342 ? 405.930 596.923 793.071 1.00 41.46 342 ALA D N 1
ATOM 12684 C CA . ALA E 1 342 ? 405.172 598.065 793.562 1.00 41.46 342 ALA D CA 1
ATOM 12685 C C . ALA E 1 342 ? 405.287 598.174 795.076 1.00 41.46 342 ALA D C 1
ATOM 12686 O O . ALA E 1 342 ? 405.193 597.177 795.799 1.00 41.46 342 ALA D O 1
ATOM 12688 N N . ALA E 1 343 ? 405.498 599.398 795.556 1.00 49.98 343 ALA D N 1
ATOM 12689 C CA . ALA E 1 343 ? 405.667 599.645 796.983 1.00 49.98 343 ALA D CA 1
ATOM 12690 C C . ALA E 1 343 ? 404.370 599.387 797.736 1.00 49.98 343 ALA D C 1
ATOM 12691 O O . ALA E 1 343 ? 403.292 599.349 797.133 1.00 49.98 343 ALA D O 1
ATOM 12693 N N . SER E 1 344 ? 404.465 599.203 799.052 1.00 57.86 344 SER D N 1
ATOM 12694 C CA . SER E 1 344 ? 403.292 598.928 799.872 1.00 57.86 344 SER D CA 1
ATOM 12695 C C . SER E 1 344 ? 402.345 600.120 799.887 1.00 57.86 344 SER D C 1
ATOM 12696 O O . SER E 1 344 ? 402.788 601.274 799.907 1.00 57.86 344 SER D O 1
ATOM 12699 N N . ALA E 1 345 ? 401.044 599.852 799.880 1.00 62.46 345 ALA D N 1
ATOM 12700 C CA . ALA E 1 345 ? 400.043 600.913 799.865 1.00 62.46 345 ALA D CA 1
ATOM 12701 C C . ALA E 1 345 ? 398.778 600.482 800.600 1.00 62.46 345 ALA D C 1
ATOM 12702 O O . ALA E 1 345 ? 398.279 601.198 801.468 1.00 62.46 345 ALA D O 1
ATOM 12704 N N . ALA F 1 2 ? 397.586 631.227 763.626 1.00 30.62 2 ALA E N 1
ATOM 12705 C CA . ALA F 1 2 ? 397.582 631.598 762.217 1.00 30.62 2 ALA E CA 1
ATOM 12706 C C . ALA F 1 2 ? 397.224 630.403 761.342 1.00 30.62 2 ALA E C 1
ATOM 12707 O O . ALA F 1 2 ? 397.829 630.188 760.292 1.00 30.62 2 ALA E O 1
ATOM 12709 N N . ASN F 1 3 ? 396.238 629.626 761.785 1.00 29.53 3 ASN E N 1
ATOM 12710 C CA . ASN F 1 3 ? 395.791 628.475 761.013 1.00 29.53 3 ASN E CA 1
ATOM 12711 C C . ASN F 1 3 ? 395.150 628.925 759.707 1.00 29.53 3 ASN E C 1
ATOM 12712 O O . ASN F 1 3 ? 394.382 629.890 759.673 1.00 29.53 3 ASN E O 1
ATOM 12717 N N . MET F 1 4 ? 395.472 628.220 758.627 1.00 26.59 4 MET E N 1
ATOM 12718 C CA . MET F 1 4 ? 394.914 628.552 757.326 1.00 26.59 4 MET E CA 1
ATOM 12719 C C . MET F 1 4 ? 393.416 628.277 757.303 1.00 26.59 4 MET E C 1
ATOM 12720 O O . MET F 1 4 ? 392.942 627.273 757.843 1.00 26.59 4 MET E O 1
ATOM 12725 N N . GLN F 1 5 ? 392.670 629.178 756.674 1.00 28.68 5 GLN E N 1
ATOM 12726 C CA . GLN F 1 5 ? 391.218 629.098 756.602 1.00 28.68 5 GLN E CA 1
ATOM 12727 C C . GLN F 1 5 ? 390.800 628.729 755.185 1.00 28.68 5 GLN E C 1
ATOM 12728 O O . GLN F 1 5 ? 391.272 629.333 754.217 1.00 28.68 5 GLN E O 1
ATOM 12734 N N . GLY F 1 6 ? 389.923 627.736 755.070 1.00 26.16 6 GLY E N 1
ATOM 12735 C CA . GLY F 1 6 ? 389.403 627.331 753.781 1.00 26.16 6 GLY E CA 1
ATOM 12736 C C . GLY F 1 6 ? 390.196 626.267 753.060 1.00 26.16 6 GLY E C 1
ATOM 12737 O O . GLY F 1 6 ? 389.982 626.068 751.859 1.00 26.16 6 GLY E O 1
ATOM 12738 N N . GLY F 1 7 ? 391.106 625.582 753.744 1.00 25.95 7 GLY E N 1
ATOM 12739 C CA . GLY F 1 7 ? 391.849 624.516 753.096 1.00 25.95 7 GLY E CA 1
ATOM 12740 C C . GLY F 1 7 ? 390.957 623.320 752.810 1.00 25.95 7 GLY E C 1
ATOM 12741 O O . GLY F 1 7 ? 389.941 623.103 753.473 1.00 25.95 7 GLY E O 1
ATOM 12742 N N . GLN F 1 8 ? 391.347 622.538 751.805 1.00 26.59 8 GLN E N 1
ATOM 12743 C CA . GLN F 1 8 ? 390.565 621.367 751.429 1.00 26.59 8 GLN E CA 1
ATOM 12744 C C . GLN F 1 8 ? 390.674 620.283 752.493 1.00 26.59 8 GLN E C 1
ATOM 12745 O O . GLN F 1 8 ? 391.772 619.920 752.922 1.00 26.59 8 GLN E O 1
ATOM 12751 N N . ARG F 1 9 ? 389.525 619.767 752.915 1.00 26.94 9 ARG E N 1
ATOM 12752 C CA . ARG F 1 9 ? 389.441 618.682 753.887 1.00 26.94 9 ARG E CA 1
ATOM 12753 C C . ARG F 1 9 ? 388.976 617.430 753.150 1.00 26.94 9 ARG E C 1
ATOM 12754 O O . ARG F 1 9 ? 387.772 617.173 753.049 1.00 26.94 9 ARG E O 1
ATOM 12762 N N . LEU F 1 10 ? 389.935 616.657 752.635 1.00 23.55 10 LEU E N 1
ATOM 12763 C CA . LEU F 1 10 ? 389.593 615.500 751.816 1.00 23.55 10 LEU E CA 1
ATOM 12764 C C . LEU F 1 10 ? 389.073 614.347 752.663 1.00 23.55 10 LEU E C 1
ATOM 12765 O O . LEU F 1 10 ? 388.496 613.389 752.135 1.00 23.55 10 LEU E O 1
ATOM 12770 N N . GLY F 1 11 ? 389.268 614.413 753.977 1.00 25.72 11 GLY E N 1
ATOM 12771 C CA . GLY F 1 11 ? 388.869 613.321 754.842 1.00 25.72 11 GLY E CA 1
ATOM 12772 C C . GLY F 1 11 ? 387.754 613.661 755.805 1.00 25.72 11 GLY E C 1
ATOM 12773 O O . GLY F 1 11 ? 387.531 612.941 756.781 1.00 25.72 11 GLY E O 1
ATOM 12774 N N . THR F 1 12 ? 387.037 614.751 755.541 1.00 29.51 12 THR E N 1
ATOM 12775 C CA . THR F 1 12 ? 385.917 615.169 756.372 1.00 29.51 12 THR E CA 1
ATOM 12776 C C . THR F 1 12 ? 384.623 614.916 755.615 1.00 29.51 12 THR E C 1
ATOM 12777 O O . THR F 1 12 ? 384.549 615.142 754.403 1.00 29.51 12 THR E O 1
ATOM 12781 N N . ASN F 1 13 ? 383.606 614.439 756.336 1.00 34.26 13 ASN E N 1
ATOM 12782 C CA . ASN F 1 13 ? 382.376 614.002 755.684 1.00 34.26 13 ASN E CA 1
ATOM 12783 C C . ASN F 1 13 ? 381.655 615.162 755.009 1.00 34.26 13 ASN E C 1
ATOM 12784 O O . ASN F 1 13 ? 381.171 615.030 753.880 1.00 34.26 13 ASN E O 1
ATOM 12789 N N . GLN F 1 14 ? 381.582 616.308 755.684 1.00 35.04 14 GLN E N 1
ATOM 12790 C CA . GLN F 1 14 ? 380.804 617.464 755.212 1.00 35.04 14 GLN E CA 1
ATOM 12791 C C . GLN F 1 14 ? 379.369 616.969 755.036 1.00 35.04 14 GLN E C 1
ATOM 12792 O O . GLN F 1 14 ? 378.762 616.514 756.018 1.00 35.04 14 GLN E O 1
ATOM 12798 N N . GLY F 1 15 ? 378.790 617.040 753.843 1.00 36.24 15 GLY E N 1
ATOM 12799 C CA . GLY F 1 15 ? 377.477 616.485 753.602 1.00 36.24 15 GLY E CA 1
ATOM 12800 C C . GLY F 1 15 ? 376.363 617.351 754.157 1.00 36.24 15 GLY E C 1
ATOM 12801 O O . GLY F 1 15 ? 376.579 618.350 754.847 1.00 36.24 15 GLY E O 1
ATOM 12802 N N . LYS F 1 16 ? 375.131 616.949 753.842 1.00 35.52 16 LYS E N 1
ATOM 12803 C CA . LYS F 1 16 ? 373.970 617.720 754.270 1.00 35.52 16 LYS E CA 1
ATOM 12804 C C . LYS F 1 16 ? 373.745 617.596 755.773 1.00 35.52 16 LYS E C 1
ATOM 12805 O O . LYS F 1 16 ? 373.505 618.594 756.462 1.00 35.52 16 LYS E O 1
ATOM 12811 N N . GLY F 1 17 ? 373.819 616.378 756.301 1.00 37.17 17 GLY E N 1
ATOM 12812 C CA . GLY F 1 17 ? 373.538 616.160 757.705 1.00 37.17 17 GLY E CA 1
ATOM 12813 C C . GLY F 1 17 ? 374.569 615.323 758.435 1.00 37.17 17 GLY E C 1
ATOM 12814 O O . GLY F 1 17 ? 374.355 614.941 759.591 1.00 37.17 17 GLY E O 1
ATOM 12815 N N . GLN F 1 18 ? 375.689 615.031 757.780 1.00 37.46 18 GLN E N 1
ATOM 12816 C CA . GLN F 1 18 ? 376.714 614.202 758.396 1.00 37.46 18 GLN E CA 1
ATOM 12817 C C . GLN F 1 18 ? 377.389 614.948 759.542 1.00 37.46 18 GLN E C 1
ATOM 12818 O O . GLN F 1 18 ? 377.380 616.181 759.596 1.00 37.46 18 GLN E O 1
ATOM 12824 N N . SER F 1 19 ? 377.970 614.184 760.472 1.00 37.71 19 SER E N 1
ATOM 12825 C CA . SER F 1 19 ? 378.571 614.782 761.660 1.00 37.71 19 SER E CA 1
ATOM 12826 C C . SER F 1 19 ? 379.761 615.663 761.304 1.00 37.71 19 SER E C 1
ATOM 12827 O O . SER F 1 19 ? 379.900 616.771 761.833 1.00 37.71 19 SER E O 1
ATOM 12830 N N . ALA F 1 20 ? 380.635 615.180 760.417 1.00 36.01 20 ALA E N 1
ATOM 12831 C CA . ALA F 1 20 ? 381.846 615.894 760.007 1.00 36.01 20 ALA E CA 1
ATOM 12832 C C . ALA F 1 20 ? 382.764 616.184 761.192 1.00 36.01 20 ALA E C 1
ATOM 12833 O O . ALA F 1 20 ? 383.574 617.113 761.151 1.00 36.01 20 ALA E O 1
ATOM 12835 N N . ALA F 1 21 ? 382.644 615.394 762.261 1.00 33.72 21 ALA E N 1
ATOM 12836 C CA . ALA F 1 21 ? 383.515 615.577 763.417 1.00 33.72 21 ALA E CA 1
ATOM 12837 C C . ALA F 1 21 ? 384.838 614.846 763.230 1.00 33.72 21 ALA E C 1
ATOM 12838 O O . ALA F 1 21 ? 385.888 615.323 763.677 1.00 33.72 21 ALA E O 1
ATOM 12840 N N . ASP F 1 22 ? 384.810 613.692 762.572 1.00 29.78 22 ASP E N 1
ATOM 12841 C CA . ASP F 1 22 ? 386.001 612.894 762.315 1.00 29.78 22 ASP E CA 1
ATOM 12842 C C . ASP F 1 22 ? 386.728 613.466 761.106 1.00 29.78 22 ASP E C 1
ATOM 12843 O O . ASP F 1 22 ? 386.143 613.583 760.024 1.00 29.78 22 ASP E O 1
ATOM 12848 N N . LYS F 1 23 ? 388.001 613.818 761.295 1.00 28.35 23 LYS E N 1
ATOM 12849 C CA . LYS F 1 23 ? 388.758 614.450 760.221 1.00 28.35 23 LYS E CA 1
ATOM 12850 C C . LYS F 1 23 ? 389.304 613.426 759.234 1.00 28.35 23 LYS E C 1
ATOM 12851 O O . LYS F 1 23 ? 389.885 613.803 758.212 1.00 28.35 23 LYS E O 1
ATOM 12857 N N . LEU F 1 24 ? 389.137 612.135 759.522 1.00 24.70 24 LEU E N 1
ATOM 12858 C CA . LEU F 1 24 ? 389.671 611.068 758.689 1.00 24.70 24 LEU E CA 1
ATOM 12859 C C . LEU F 1 24 ? 388.600 610.077 758.244 1.00 24.70 24 LEU E C 1
ATOM 12860 O O . LEU F 1 24 ? 388.916 608.910 757.987 1.00 24.70 24 LEU E O 1
ATOM 12865 N N . ALA F 1 25 ? 387.342 610.512 758.152 1.00 23.91 25 ALA E N 1
ATOM 12866 C CA . ALA F 1 25 ? 386.256 609.583 757.852 1.00 23.91 25 ALA E CA 1
ATOM 12867 C C . ALA F 1 25 ? 386.319 609.081 756.415 1.00 23.91 25 ALA E C 1
ATOM 12868 O O . ALA F 1 25 ? 386.184 607.878 756.165 1.00 23.91 25 ALA E O 1
ATOM 12870 N N . LEU F 1 26 ? 386.521 609.987 755.453 1.00 22.50 26 LEU E N 1
ATOM 12871 C CA . LEU F 1 26 ? 386.475 609.586 754.049 1.00 22.50 26 LEU E CA 1
ATOM 12872 C C . LEU F 1 26 ? 387.663 608.713 753.674 1.00 22.50 26 LEU E C 1
ATOM 12873 O O . LEU F 1 26 ? 387.560 607.868 752.777 1.00 22.50 26 LEU E O 1
ATOM 12878 N N . PHE F 1 27 ? 388.799 608.902 754.336 1.00 20.91 27 PHE E N 1
ATOM 12879 C CA . PHE F 1 27 ? 389.913 607.990 754.149 1.00 20.91 27 PHE E CA 1
ATOM 12880 C C . PHE F 1 27 ? 389.553 606.616 754.699 1.00 20.91 27 PHE E C 1
ATOM 12881 O O . PHE F 1 27 ? 388.894 606.491 755.736 1.00 20.91 27 PHE E O 1
ATOM 12889 N N . LEU F 1 28 ? 389.983 605.574 753.993 1.00 18.15 28 LEU E N 1
ATOM 12890 C CA . LEU F 1 28 ? 389.564 604.213 754.291 1.00 18.15 28 LEU E CA 1
ATOM 12891 C C . LEU F 1 28 ? 390.761 603.351 754.667 1.00 18.15 28 LEU E C 1
ATOM 12892 O O . LEU F 1 28 ? 391.844 603.480 754.088 1.00 18.15 28 LEU E O 1
ATOM 12897 N N . LYS F 1 29 ? 390.553 602.483 755.655 1.00 19.08 29 LYS E N 1
ATOM 12898 C CA . LYS F 1 29 ? 391.587 601.559 756.097 1.00 19.08 29 LYS E CA 1
ATOM 12899 C C . LYS F 1 29 ? 391.886 600.528 755.014 1.00 19.08 29 LYS E C 1
ATOM 12900 O O . LYS F 1 29 ? 390.986 600.019 754.342 1.00 19.08 29 LYS E O 1
ATOM 12906 N N . VAL F 1 30 ? 393.172 600.221 754.849 1.00 19.37 30 VAL E N 1
ATOM 12907 C CA . VAL F 1 30 ? 393.624 599.295 753.821 1.00 19.37 30 VAL E CA 1
ATOM 12908 C C . VAL F 1 30 ? 394.189 598.044 754.483 1.00 19.37 30 VAL E C 1
ATOM 12909 O O . VAL F 1 30 ? 394.518 598.029 755.672 1.00 19.37 30 VAL E O 1
ATOM 12913 N N . PHE F 1 31 ? 394.293 596.982 753.689 1.00 19.94 31 PHE E N 1
ATOM 12914 C CA . PHE F 1 31 ? 394.824 595.719 754.182 1.00 19.94 31 PHE E CA 1
ATOM 12915 C C . PHE F 1 31 ? 396.324 595.825 754.420 1.00 19.94 31 PHE E C 1
ATOM 12916 O O . PHE F 1 31 ? 397.065 596.370 753.597 1.00 19.94 31 PHE E O 1
ATOM 12924 N N . GLY F 1 32 ? 396.771 595.301 755.560 1.00 22.19 32 GLY E N 1
ATOM 12925 C CA . GLY F 1 32 ? 398.189 595.221 755.823 1.00 22.19 32 GLY E CA 1
ATOM 12926 C C . GLY F 1 32 ? 398.882 594.243 754.894 1.00 22.19 32 GLY E C 1
ATOM 12927 O O . GLY F 1 32 ? 398.260 593.418 754.228 1.00 22.19 32 GLY E O 1
ATOM 12928 N N . GLY F 1 33 ? 400.211 594.348 754.852 1.00 24.32 33 GLY E N 1
ATOM 12929 C CA . GLY F 1 33 ? 400.973 593.532 753.921 1.00 24.32 33 GLY E CA 1
ATOM 12930 C C . GLY F 1 33 ? 400.873 592.045 754.205 1.00 24.32 33 GLY E C 1
ATOM 12931 O O . GLY F 1 33 ? 400.744 591.236 753.284 1.00 24.32 33 GLY E O 1
ATOM 12932 N N . GLU F 1 34 ? 400.926 591.666 755.480 1.00 24.18 34 GLU E N 1
ATOM 12933 C CA . GLU F 1 34 ? 401.016 590.264 755.857 1.00 24.18 34 GLU E CA 1
ATOM 12934 C C . GLU F 1 34 ? 400.052 589.967 756.998 1.00 24.18 34 GLU E C 1
ATOM 12935 O O . GLU F 1 34 ? 399.668 590.851 757.768 1.00 24.18 34 GLU E O 1
ATOM 12941 N N . VAL F 1 35 ? 399.660 588.697 757.088 1.00 21.88 35 VAL E N 1
ATOM 12942 C CA . VAL F 1 35 ? 398.687 588.222 758.065 1.00 21.88 35 VAL E CA 1
ATOM 12943 C C . VAL F 1 35 ? 399.436 587.464 759.152 1.00 21.88 35 VAL E C 1
ATOM 12944 O O . VAL F 1 35 ? 400.334 586.662 758.862 1.00 21.88 35 VAL E O 1
ATOM 12948 N N . LEU F 1 36 ? 399.084 587.733 760.407 1.00 20.25 36 LEU E N 1
ATOM 12949 C CA . LEU F 1 36 ? 399.748 587.084 761.527 1.00 20.25 36 LEU E CA 1
ATOM 12950 C C . LEU F 1 36 ? 399.200 585.678 761.735 1.00 20.25 36 LEU E C 1
ATOM 12951 O O . LEU F 1 36 ? 397.998 585.486 761.933 1.00 20.25 36 LEU E O 1
ATOM 12956 N N . THR F 1 37 ? 400.088 584.693 761.692 1.00 20.85 37 THR E N 1
ATOM 12957 C CA . THR F 1 37 ? 399.731 583.317 761.989 1.00 20.85 37 THR E CA 1
ATOM 12958 C C . THR F 1 37 ? 400.417 582.900 763.281 1.00 20.85 37 THR E C 1
ATOM 12959 O O . THR F 1 37 ? 401.559 583.278 763.553 1.00 20.85 37 THR E O 1
ATOM 12963 N N . ALA F 1 38 ? 399.697 582.117 764.080 1.00 18.88 38 ALA E N 1
ATOM 12964 C CA . ALA F 1 38 ? 400.183 581.751 765.402 1.00 18.88 38 ALA E CA 1
ATOM 12965 C C . ALA F 1 38 ? 401.443 580.902 765.301 1.00 18.88 38 ALA E C 1
ATOM 12966 O O . ALA F 1 38 ? 401.654 580.186 764.320 1.00 18.88 38 ALA E O 1
ATOM 12968 N N . PHE F 1 39 ? 402.288 580.996 766.326 1.00 17.59 39 PHE E N 1
ATOM 12969 C CA . PHE F 1 39 ? 403.581 580.330 766.298 1.00 17.59 39 PHE E CA 1
ATOM 12970 C C . PHE F 1 39 ? 403.411 578.816 766.278 1.00 17.59 39 PHE E C 1
ATOM 12971 O O . PHE F 1 39 ? 402.560 578.258 766.976 1.00 17.59 39 PHE E O 1
ATOM 12979 N N . ALA F 1 40 ? 404.233 578.153 765.469 1.00 19.56 40 ALA E N 1
ATOM 12980 C CA . ALA F 1 40 ? 404.127 576.712 765.305 1.00 19.56 40 ALA E CA 1
ATOM 12981 C C . ALA F 1 40 ? 404.601 575.982 766.555 1.00 19.56 40 ALA E C 1
ATOM 12982 O O . ALA F 1 40 ? 405.466 576.465 767.289 1.00 19.56 40 ALA E O 1
ATOM 12984 N N . ARG F 1 41 ? 404.022 574.808 766.792 1.00 21.86 41 ARG E N 1
ATOM 12985 C CA . ARG F 1 41 ? 404.407 573.935 767.890 1.00 21.86 41 ARG E CA 1
ATOM 12986 C C . ARG F 1 41 ? 405.114 572.710 767.324 1.00 21.86 41 ARG E C 1
ATOM 12987 O O . ARG F 1 41 ? 404.660 572.132 766.332 1.00 21.86 41 ARG E O 1
ATOM 12995 N N . THR F 1 42 ? 406.220 572.324 767.953 1.00 24.78 42 THR E N 1
ATOM 12996 C CA . THR F 1 42 ? 407.088 571.268 767.452 1.00 24.78 42 THR E CA 1
ATOM 12997 C C . THR F 1 42 ? 406.970 570.031 768.335 1.00 24.78 42 THR E C 1
ATOM 12998 O O . THR F 1 42 ? 406.864 570.140 769.560 1.00 24.78 42 THR E O 1
ATOM 13002 N N . SER F 1 43 ? 406.989 568.858 767.705 1.00 25.58 43 SER E N 1
ATOM 13003 C CA . SER F 1 43 ? 406.854 567.588 768.406 1.00 25.58 43 SER E CA 1
ATOM 13004 C C . SER F 1 43 ? 408.212 567.154 768.945 1.00 25.58 43 SER E C 1
ATOM 13005 O O . SER F 1 43 ? 409.228 567.274 768.252 1.00 25.58 43 SER E O 1
ATOM 13008 N N . VAL F 1 44 ? 408.226 566.643 770.178 1.00 25.21 44 VAL E N 1
ATOM 13009 C CA . VAL F 1 44 ? 409.488 566.283 770.817 1.00 25.21 44 VAL E CA 1
ATOM 13010 C C . VAL F 1 44 ? 409.667 564.768 770.858 1.00 25.21 44 VAL E C 1
ATOM 13011 O O . VAL F 1 44 ? 410.793 564.263 770.777 1.00 25.21 44 VAL E O 1
ATOM 13015 N N . THR F 1 45 ? 408.572 564.022 770.982 1.00 24.96 45 THR E N 1
ATOM 13016 C CA . THR F 1 45 ? 408.624 562.582 771.190 1.00 24.96 45 THR E CA 1
ATOM 13017 C C . THR F 1 45 ? 408.608 561.788 769.891 1.00 24.96 45 THR E C 1
ATOM 13018 O O . THR F 1 45 ? 408.480 560.561 769.935 1.00 24.96 45 THR E O 1
ATOM 13022 N N . THR F 1 46 ? 408.724 562.455 768.742 1.00 27.32 46 THR E N 1
ATOM 13023 C CA . THR F 1 46 ? 408.592 561.761 767.465 1.00 27.32 46 THR E CA 1
ATOM 13024 C C . THR F 1 46 ? 409.655 560.679 767.300 1.00 27.32 46 THR E C 1
ATOM 13025 O O . THR F 1 46 ? 409.348 559.556 766.882 1.00 27.32 46 THR E O 1
ATOM 13029 N N . ASN F 1 47 ? 410.906 560.989 767.632 1.00 26.03 47 ASN E N 1
ATOM 13030 C CA . ASN F 1 47 ? 412.004 560.052 767.443 1.00 26.03 47 ASN E CA 1
ATOM 13031 C C . ASN F 1 47 ? 412.538 559.479 768.748 1.00 26.03 47 ASN E C 1
ATOM 13032 O O . ASN F 1 47 ? 413.649 558.938 768.756 1.00 26.03 47 ASN E O 1
ATOM 13037 N N . ARG F 1 48 ? 411.791 559.581 769.843 1.00 23.61 48 ARG E N 1
ATOM 13038 C CA . ARG F 1 48 ? 412.251 559.111 771.142 1.00 23.61 48 ARG E CA 1
ATOM 13039 C C . ARG F 1 48 ? 411.611 557.796 771.572 1.00 23.61 48 ARG E C 1
ATOM 13040 O O . ARG F 1 48 ? 411.826 557.364 772.708 1.00 23.61 48 ARG E O 1
ATOM 13048 N N . HIS F 1 49 ? 410.833 557.148 770.706 1.00 23.57 49 HIS E N 1
ATOM 13049 C CA . HIS F 1 49 ? 410.232 555.865 771.045 1.00 23.57 49 HIS E CA 1
ATOM 13050 C C . HIS F 1 49 ? 409.961 555.049 769.785 1.00 23.57 49 HIS E C 1
ATOM 13051 O O . HIS F 1 49 ? 410.477 555.338 768.702 1.00 23.57 49 HIS E O 1
ATOM 13058 N N . MET F 1 50 ? 409.132 554.012 769.952 1.00 25.85 50 MET E N 1
ATOM 13059 C CA . MET F 1 50 ? 409.145 552.869 769.039 1.00 25.85 50 MET E CA 1
ATOM 13060 C C . MET F 1 50 ? 408.673 553.232 767.633 1.00 25.85 50 MET E C 1
ATOM 13061 O O . MET F 1 50 ? 409.386 552.977 766.655 1.00 25.85 50 MET E O 1
ATOM 13066 N N . GLN F 1 51 ? 407.478 553.816 767.509 1.00 26.22 51 GLN E N 1
ATOM 13067 C CA . GLN F 1 51 ? 406.853 554.073 766.204 1.00 26.22 51 GLN E CA 1
ATOM 13068 C C . GLN F 1 51 ? 406.678 552.786 765.396 1.00 26.22 51 GLN E C 1
ATOM 13069 O O . GLN F 1 51 ? 407.271 552.616 764.330 1.00 26.22 51 GLN E O 1
ATOM 13075 N N . ARG F 1 52 ? 405.859 551.870 765.908 1.00 25.67 52 ARG E N 1
ATOM 13076 C CA . ARG F 1 52 ? 405.543 550.650 765.177 1.00 25.67 52 ARG E CA 1
ATOM 13077 C C . ARG F 1 52 ? 404.256 550.832 764.373 1.00 25.67 52 ARG E C 1
ATOM 13078 O O . ARG F 1 52 ? 403.425 551.691 764.677 1.00 25.67 52 ARG E O 1
ATOM 13086 N N . GLN F 1 53 ? 404.099 550.019 763.327 1.00 26.22 53 GLN E N 1
ATOM 13087 C CA . GLN F 1 53 ? 402.955 550.098 762.428 1.00 26.22 53 GLN E CA 1
ATOM 13088 C C . GLN F 1 53 ? 402.398 548.705 762.169 1.00 26.22 53 GLN E C 1
ATOM 13089 O O . GLN F 1 53 ? 403.159 547.763 761.929 1.00 26.22 53 GLN E O 1
ATOM 13095 N N . ILE F 1 54 ? 401.071 548.580 762.211 1.00 22.91 54 ILE E N 1
ATOM 13096 C CA . ILE F 1 54 ? 400.377 547.333 761.905 1.00 22.91 54 ILE E CA 1
ATOM 13097 C C . ILE F 1 54 ? 399.289 547.625 760.881 1.00 22.91 54 ILE E C 1
ATOM 13098 O O . ILE F 1 54 ? 398.861 548.773 760.724 1.00 22.91 54 ILE E O 1
ATOM 13103 N N . SER F 1 55 ? 398.848 546.581 760.185 1.00 22.39 55 SER E N 1
ATOM 13104 C CA . SER F 1 55 ? 397.789 546.684 759.189 1.00 22.39 55 SER E CA 1
ATOM 13105 C C . SER F 1 55 ? 396.645 545.750 759.555 1.00 22.39 55 SER E C 1
ATOM 13106 O O . SER F 1 55 ? 396.865 544.556 759.786 1.00 22.39 55 SER E O 1
ATOM 13109 N N . SER F 1 56 ? 395.430 546.297 759.606 1.00 21.97 56 SER E N 1
ATOM 13110 C CA . SER F 1 56 ? 394.207 545.518 759.820 1.00 21.97 56 SER E CA 1
ATOM 13111 C C . SER F 1 56 ? 394.267 544.713 761.116 1.00 21.97 56 SER E C 1
ATOM 13112 O O . SER F 1 56 ? 394.243 543.481 761.104 1.00 21.97 56 SER E O 1
ATOM 13115 N N . GLY F 1 57 ? 394.351 545.411 762.245 1.00 21.09 57 GLY E N 1
ATOM 13116 C CA . GLY F 1 57 ? 394.350 544.741 763.529 1.00 21.09 57 GLY E CA 1
ATOM 13117 C C . GLY F 1 57 ? 393.725 545.550 764.645 1.00 21.09 57 GLY E C 1
ATOM 13118 O O . GLY F 1 57 ? 393.824 546.780 764.662 1.00 21.09 57 GLY E O 1
ATOM 13119 N N . LYS F 1 58 ? 393.069 544.864 765.582 1.00 20.50 58 LYS E N 1
ATOM 13120 C CA . LYS F 1 58 ? 392.514 545.544 766.749 1.00 20.50 58 LYS E CA 1
ATOM 13121 C C . LYS F 1 58 ? 393.613 546.130 767.622 1.00 20.50 58 LYS E C 1
ATOM 13122 O O . LYS F 1 58 ? 393.515 547.278 768.071 1.00 20.50 58 LYS E O 1
ATOM 13128 N N . SER F 1 59 ? 394.665 545.357 767.871 1.00 21.01 59 SER E N 1
ATOM 13129 C CA . SER F 1 59 ? 395.734 545.771 768.763 1.00 21.01 59 SER E CA 1
ATOM 13130 C C . SER F 1 59 ? 396.960 544.918 768.482 1.00 21.01 59 SER E C 1
ATOM 13131 O O . SER F 1 59 ? 396.866 543.827 767.915 1.00 21.01 59 SER E O 1
ATOM 13134 N N . ALA F 1 60 ? 398.115 545.424 768.899 1.00 21.56 60 ALA E N 1
ATOM 13135 C CA . ALA F 1 60 ? 399.378 544.719 768.755 1.00 21.56 60 ALA E CA 1
ATOM 13136 C C . ALA F 1 60 ? 399.887 544.323 770.131 1.00 21.56 60 ALA E C 1
ATOM 13137 O O . ALA F 1 60 ? 399.848 545.125 771.069 1.00 21.56 60 ALA E O 1
ATOM 13139 N N . GLN F 1 61 ? 400.364 543.089 770.248 1.00 21.64 61 GLN E N 1
ATOM 13140 C CA . GLN F 1 61 ? 400.856 542.555 771.510 1.00 21.64 61 GLN E CA 1
ATOM 13141 C C . GLN F 1 61 ? 402.337 542.234 771.380 1.00 21.64 61 GLN E C 1
ATOM 13142 O O . GLN F 1 61 ? 402.784 541.740 770.339 1.00 21.64 61 GLN E O 1
ATOM 13148 N N . PHE F 1 62 ? 403.097 542.548 772.427 1.00 21.73 62 PHE E N 1
ATOM 13149 C CA . PHE F 1 62 ? 404.534 542.327 772.449 1.00 21.73 62 PHE E CA 1
ATOM 13150 C C . PHE F 1 62 ? 404.880 541.398 773.601 1.00 21.73 62 PHE E C 1
ATOM 13151 O O . PHE F 1 62 ? 404.751 541.800 774.767 1.00 21.73 62 PHE E O 1
ATOM 13159 N N . PRO F 1 63 ? 405.308 540.166 773.339 1.00 21.19 63 PRO E N 1
ATOM 13160 C CA . PRO F 1 63 ? 405.645 539.257 774.440 1.00 21.19 63 PRO E CA 1
ATOM 13161 C C . PRO F 1 63 ? 406.966 539.636 775.086 1.00 21.19 63 PRO E C 1
ATOM 13162 O O . PRO F 1 63 ? 407.851 540.209 774.445 1.00 21.19 63 PRO E O 1
ATOM 13166 N N . VAL F 1 64 ? 407.097 539.308 776.369 1.00 20.78 64 VAL E N 1
ATOM 13167 C CA . VAL F 1 64 ? 408.316 539.567 777.124 1.00 20.78 64 VAL E CA 1
ATOM 13168 C C . VAL F 1 64 ? 408.807 538.251 777.705 1.00 20.78 64 VAL E C 1
ATOM 13169 O O . VAL F 1 64 ? 408.029 537.305 777.870 1.00 20.78 64 VAL E O 1
ATOM 13173 N N . ILE F 1 65 ? 410.100 538.186 778.007 1.00 20.31 65 ILE E N 1
ATOM 13174 C CA . ILE F 1 65 ? 410.739 536.983 778.528 1.00 20.31 65 ILE E CA 1
ATOM 13175 C C . ILE F 1 65 ? 411.554 537.366 779.754 1.00 20.31 65 ILE E C 1
ATOM 13176 O O . ILE F 1 65 ? 412.301 538.351 779.727 1.00 20.31 65 ILE E O 1
ATOM 13181 N N . GLY F 1 66 ? 411.411 536.587 780.827 1.00 21.07 66 GLY E N 1
ATOM 13182 C CA . GLY F 1 66 ? 412.127 536.873 782.050 1.00 21.07 66 GLY E CA 1
ATOM 13183 C C . GLY F 1 66 ? 413.490 536.209 782.109 1.00 21.07 66 GLY E C 1
ATOM 13184 O O . GLY F 1 66 ? 414.050 535.774 781.103 1.00 21.07 66 GLY E O 1
ATOM 13185 N N . ARG F 1 67 ? 414.027 536.138 783.323 1.00 21.79 67 ARG E N 1
ATOM 13186 C CA . ARG F 1 67 ? 415.335 535.546 783.549 1.00 21.79 67 ARG E CA 1
ATOM 13187 C C . ARG F 1 67 ? 415.208 534.268 784.377 1.00 21.79 67 ARG E C 1
ATOM 13188 O O . ARG F 1 67 ? 414.115 533.862 784.779 1.00 21.79 67 ARG E O 1
ATOM 13196 N N . THR F 1 68 ? 416.351 533.634 784.633 1.00 23.83 68 THR E N 1
ATOM 13197 C CA . THR F 1 68 ? 416.390 532.343 785.307 1.00 23.83 68 THR E CA 1
ATOM 13198 C C . THR F 1 68 ? 417.525 532.299 786.318 1.00 23.83 68 THR E C 1
ATOM 13199 O O . THR F 1 68 ? 418.467 533.094 786.246 1.00 23.83 68 THR E O 1
ATOM 13203 N N . LYS F 1 69 ? 417.421 531.370 787.266 1.00 25.41 69 LYS E N 1
ATOM 13204 C CA . LYS F 1 69 ? 418.448 531.157 788.272 1.00 25.41 69 LYS E CA 1
ATOM 13205 C C . LYS F 1 69 ? 419.281 529.920 787.943 1.00 25.41 69 LYS E C 1
ATOM 13206 O O . LYS F 1 69 ? 419.107 529.272 786.908 1.00 25.41 69 LYS E O 1
ATOM 13212 N N . ALA F 1 70 ? 420.201 529.596 788.849 1.00 24.50 70 ALA E N 1
ATOM 13213 C CA . ALA F 1 70 ? 421.058 528.427 788.730 1.00 24.50 70 ALA E CA 1
ATOM 13214 C C . ALA F 1 70 ? 421.077 527.683 790.057 1.00 24.50 70 ALA E C 1
ATOM 13215 O O . ALA F 1 70 ? 420.795 528.258 791.111 1.00 24.50 70 ALA E O 1
ATOM 13217 N N . ALA F 1 71 ? 421.409 526.394 789.998 1.00 25.14 71 ALA E N 1
ATOM 13218 C CA . ALA F 1 71 ? 421.413 525.551 791.183 1.00 25.14 71 ALA E CA 1
ATOM 13219 C C . ALA F 1 71 ? 422.519 524.511 791.081 1.00 25.14 71 ALA E C 1
ATOM 13220 O O . ALA F 1 71 ? 423.018 524.215 789.993 1.00 25.14 71 ALA E O 1
ATOM 13222 N N . TYR F 1 72 ? 422.897 523.964 792.234 1.00 25.32 72 TYR E N 1
ATOM 13223 C CA . TYR F 1 72 ? 423.916 522.926 792.282 1.00 25.32 72 TYR E CA 1
ATOM 13224 C C . TYR F 1 72 ? 423.292 521.543 792.154 1.00 25.32 72 TYR E C 1
ATOM 13225 O O . TYR F 1 72 ? 422.246 521.256 792.739 1.00 25.32 72 TYR E O 1
ATOM 13234 N N . LEU F 1 73 ? 423.953 520.682 791.383 1.00 26.32 73 LEU E N 1
ATOM 13235 C CA . LEU F 1 73 ? 423.485 519.326 791.119 1.00 26.32 73 LEU E CA 1
ATOM 13236 C C . LEU F 1 73 ? 424.473 518.344 791.736 1.00 26.32 73 LEU E C 1
ATOM 13237 O O . LEU F 1 73 ? 425.536 518.083 791.163 1.00 26.32 73 LEU E O 1
ATOM 13242 N N . GLN F 1 74 ? 424.123 517.810 792.903 1.00 28.28 74 GLN E N 1
ATOM 13243 C CA . GLN F 1 74 ? 424.959 516.809 793.542 1.00 28.28 74 GLN E CA 1
ATOM 13244 C C . GLN F 1 74 ? 424.979 515.535 792.699 1.00 28.28 74 GLN E C 1
ATOM 13245 O O . GLN F 1 74 ? 424.039 515.268 791.947 1.00 28.28 74 GLN E O 1
ATOM 13251 N N . PRO F 1 75 ? 426.048 514.743 792.784 1.00 26.90 75 PRO E N 1
ATOM 13252 C CA . PRO F 1 75 ? 426.084 513.486 792.030 1.00 26.90 75 PRO E CA 1
ATOM 13253 C C . PRO F 1 75 ? 424.939 512.568 792.435 1.00 26.90 75 PRO E C 1
ATOM 13254 O O . PRO F 1 75 ? 424.626 512.416 793.617 1.00 26.90 75 PRO E O 1
ATOM 13258 N N . GLY F 1 76 ? 424.316 511.952 791.434 1.00 29.78 76 GLY E N 1
ATOM 13259 C CA . GLY F 1 76 ? 423.164 511.111 791.672 1.00 29.78 76 GLY E CA 1
ATOM 13260 C C . GLY F 1 76 ? 421.854 511.844 791.829 1.00 29.78 76 GLY E C 1
ATOM 13261 O O . GLY F 1 76 ? 420.870 511.232 792.259 1.00 29.78 76 GLY E O 1
ATOM 13262 N N . GLU F 1 77 ? 421.804 513.132 791.501 1.00 28.55 77 GLU E N 1
ATOM 13263 C CA . GLU F 1 77 ? 420.591 513.933 791.613 1.00 28.55 77 GLU E CA 1
ATOM 13264 C C . GLU F 1 77 ? 420.016 514.176 790.226 1.00 28.55 77 GLU E C 1
ATOM 13265 O O . GLU F 1 77 ? 420.749 514.537 789.300 1.00 28.55 77 GLU E O 1
ATOM 13271 N N . SER F 1 78 ? 418.708 513.973 790.086 1.00 27.84 78 SER E N 1
ATOM 13272 C CA . SER F 1 78 ? 418.057 514.184 788.802 1.00 27.84 78 SER E CA 1
ATOM 13273 C C . SER F 1 78 ? 417.938 515.673 788.503 1.00 27.84 78 SER E C 1
ATOM 13274 O O . SER F 1 78 ? 417.581 516.474 789.372 1.00 27.84 78 SER E O 1
ATOM 13277 N N . LEU F 1 79 ? 418.247 516.042 787.259 1.00 25.86 79 LEU E N 1
ATOM 13278 C CA . LEU F 1 79 ? 418.162 517.442 786.860 1.00 25.86 79 LEU E CA 1
ATOM 13279 C C . LEU F 1 79 ? 416.716 517.890 786.686 1.00 25.86 79 LEU E C 1
ATOM 13280 O O . LEU F 1 79 ? 416.436 519.094 786.695 1.00 25.86 79 LEU E O 1
ATOM 13285 N N . ASP F 1 80 ? 415.790 516.940 786.539 1.00 27.75 80 ASP E N 1
ATOM 13286 C CA . ASP F 1 80 ? 414.393 517.294 786.311 1.00 27.75 80 ASP E CA 1
ATOM 13287 C C . ASP F 1 80 ? 413.686 517.679 787.604 1.00 27.75 80 ASP E C 1
ATOM 13288 O O . ASP F 1 80 ? 412.596 518.261 787.565 1.00 27.75 80 ASP E O 1
ATOM 13293 N N . ASP F 1 81 ? 414.280 517.357 788.754 1.00 29.78 81 ASP E N 1
ATOM 13294 C CA . ASP F 1 81 ? 413.602 517.592 790.024 1.00 29.78 81 ASP E CA 1
ATOM 13295 C C . ASP F 1 81 ? 413.644 519.063 790.423 1.00 29.78 81 ASP E C 1
ATOM 13296 O O . ASP F 1 81 ? 412.700 519.573 791.038 1.00 29.78 81 ASP E O 1
ATOM 13301 N N . LYS F 1 82 ? 414.726 519.759 790.088 1.00 28.08 82 LYS E N 1
ATOM 13302 C CA . LYS F 1 82 ? 414.938 521.123 790.554 1.00 28.08 82 LYS E CA 1
ATOM 13303 C C . LYS F 1 82 ? 414.717 522.179 789.479 1.00 28.08 82 LYS E C 1
ATOM 13304 O O . LYS F 1 82 ? 415.053 523.346 789.706 1.00 28.08 82 LYS E O 1
ATOM 13310 N N . ARG F 1 83 ? 414.169 521.812 788.324 1.00 25.11 83 ARG E N 1
ATOM 13311 C CA . ARG F 1 83 ? 413.916 522.794 787.277 1.00 25.11 83 ARG E CA 1
ATOM 13312 C C . ARG F 1 83 ? 412.799 523.742 787.696 1.00 25.11 83 ARG E C 1
ATOM 13313 O O . ARG F 1 83 ? 411.867 523.348 788.403 1.00 25.11 83 ARG E O 1
ATOM 13321 N N . LYS F 1 84 ? 412.896 525.002 787.260 1.00 27.01 84 LYS E N 1
ATOM 13322 C CA . LYS F 1 84 ? 411.937 526.026 787.648 1.00 27.01 84 LYS E CA 1
ATOM 13323 C C . LYS F 1 84 ? 411.205 526.674 786.483 1.00 27.01 84 LYS E C 1
ATOM 13324 O O . LYS F 1 84 ? 410.017 526.966 786.630 1.00 27.01 84 LYS E O 1
ATOM 13330 N N . ASP F 1 85 ? 411.890 526.899 785.352 1.00 25.57 85 ASP E N 1
ATOM 13331 C CA . ASP F 1 85 ? 411.453 527.461 784.065 1.00 25.57 85 ASP E CA 1
ATOM 13332 C C . ASP F 1 85 ? 411.555 528.984 784.051 1.00 25.57 85 ASP E C 1
ATOM 13333 O O . ASP F 1 85 ? 411.797 529.612 785.086 1.00 25.57 85 ASP E O 1
ATOM 13338 N N . ILE F 1 86 ? 411.369 529.577 782.873 1.00 22.71 86 ILE E N 1
ATOM 13339 C CA . ILE F 1 86 ? 411.491 531.015 782.663 1.00 22.71 86 ILE E CA 1
ATOM 13340 C C . ILE F 1 86 ? 410.098 531.583 782.429 1.00 22.71 86 ILE E C 1
ATOM 13341 O O . ILE F 1 86 ? 409.346 531.066 781.595 1.00 22.71 86 ILE E O 1
ATOM 13346 N N . LYS F 1 87 ? 409.759 532.638 783.163 1.00 20.89 87 LYS E N 1
ATOM 13347 C CA . LYS F 1 87 ? 408.416 533.198 783.106 1.00 20.89 87 LYS E CA 1
ATOM 13348 C C . LYS F 1 87 ? 408.156 533.876 781.766 1.00 20.89 87 LYS E C 1
ATOM 13349 O O . LYS F 1 87 ? 409.079 534.265 781.046 1.00 20.89 87 LYS E O 1
ATOM 13355 N N . HIS F 1 88 ? 406.874 534.013 781.436 1.00 19.83 88 HIS E N 1
ATOM 13356 C CA . HIS F 1 88 ? 406.428 534.674 780.219 1.00 19.83 88 HIS E CA 1
ATOM 13357 C C . HIS F 1 88 ? 405.185 535.498 780.513 1.00 19.83 88 HIS E C 1
ATOM 13358 O O . HIS F 1 88 ? 404.354 535.111 781.341 1.00 19.83 88 HIS E O 1
ATOM 13365 N N . THR F 1 89 ? 405.063 536.636 779.832 1.00 20.52 89 THR E N 1
ATOM 13366 C CA . THR F 1 89 ? 403.818 537.389 779.780 1.00 20.52 89 THR E CA 1
ATOM 13367 C C . THR F 1 89 ? 403.876 538.332 778.587 1.00 20.52 89 THR E C 1
ATOM 13368 O O . THR F 1 89 ? 404.837 538.327 777.814 1.00 20.52 89 THR E O 1
ATOM 13372 N N . GLU F 1 90 ? 402.831 539.139 778.434 1.00 21.75 90 GLU E N 1
ATOM 13373 C CA . GLU F 1 90 ? 402.640 539.932 777.228 1.00 21.75 90 GLU E CA 1
ATOM 13374 C C . GLU F 1 90 ? 402.310 541.377 777.572 1.00 21.75 90 GLU E C 1
ATOM 13375 O O . GLU F 1 90 ? 401.694 541.659 778.604 1.00 21.75 90 GLU E O 1
ATOM 13381 N N . LYS F 1 91 ? 402.740 542.286 776.700 1.00 22.28 91 LYS E N 1
ATOM 13382 C CA . LYS F 1 91 ? 402.341 543.689 776.732 1.00 22.28 91 LYS E CA 1
ATOM 13383 C C . LYS F 1 91 ? 401.595 544.002 775.447 1.00 22.28 91 LYS E C 1
ATOM 13384 O O . LYS F 1 91 ? 402.113 543.761 774.351 1.00 22.28 91 LYS E O 1
ATOM 13390 N N . THR F 1 92 ? 400.386 544.540 775.578 1.00 22.59 92 THR E N 1
ATOM 13391 C CA . THR F 1 92 ? 399.530 544.832 774.438 1.00 22.59 92 THR E CA 1
ATOM 13392 C C . THR F 1 92 ? 399.285 546.332 774.337 1.00 22.59 92 THR E C 1
ATOM 13393 O O . THR F 1 92 ? 399.097 547.010 775.354 1.00 22.59 92 THR E O 1
ATOM 13397 N N . ILE F 1 93 ? 399.326 546.849 773.113 1.00 22.89 93 ILE E N 1
ATOM 13398 C CA . ILE F 1 93 ? 398.996 548.237 772.815 1.00 22.89 93 ILE E CA 1
ATOM 13399 C C . ILE F 1 93 ? 397.756 548.238 771.935 1.00 22.89 93 ILE E C 1
ATOM 13400 O O . ILE F 1 93 ? 397.784 547.706 770.819 1.00 22.89 93 ILE E O 1
ATOM 13405 N N . ASN F 1 94 ? 396.677 548.833 772.430 1.00 23.41 94 ASN E N 1
ATOM 13406 C CA . ASN F 1 94 ? 395.391 548.809 771.745 1.00 23.41 94 ASN E CA 1
ATOM 13407 C C . ASN F 1 94 ? 395.144 550.138 771.045 1.00 23.41 94 ASN E C 1
ATOM 13408 O O . ASN F 1 94 ? 395.308 551.206 771.644 1.00 23.41 94 ASN E O 1
ATOM 13413 N N . ILE F 1 95 ? 394.758 550.062 769.770 1.00 23.14 95 ILE E N 1
ATOM 13414 C CA . ILE F 1 95 ? 394.524 551.259 768.977 1.00 23.14 95 ILE E CA 1
ATOM 13415 C C . ILE F 1 95 ? 393.224 551.919 769.408 1.00 23.14 95 ILE E C 1
ATOM 13416 O O . ILE F 1 95 ? 392.198 551.254 769.606 1.00 23.14 95 ILE E O 1
ATOM 13421 N N . ASP F 1 96 ? 393.265 553.239 769.563 1.00 24.86 96 ASP E N 1
ATOM 13422 C CA . ASP F 1 96 ? 392.104 554.010 769.971 1.00 24.86 96 ASP E CA 1
ATOM 13423 C C . ASP F 1 96 ? 391.209 554.280 768.765 1.00 24.86 96 ASP E C 1
ATOM 13424 O O . ASP F 1 96 ? 391.440 553.787 767.658 1.00 24.86 96 ASP E O 1
ATOM 13429 N N . GLY F 1 97 ? 390.172 555.084 768.978 1.00 24.42 97 GLY E N 1
ATOM 13430 C CA . GLY F 1 97 ? 389.292 555.442 767.889 1.00 24.42 97 GLY E CA 1
ATOM 13431 C C . GLY F 1 97 ? 389.967 556.340 766.871 1.00 24.42 97 GLY E C 1
ATOM 13432 O O . GLY F 1 97 ? 391.172 556.589 766.906 1.00 24.42 97 GLY E O 1
ATOM 13433 N N . LEU F 1 98 ? 389.162 556.828 765.932 1.00 24.17 98 LEU E N 1
ATOM 13434 C CA . LEU F 1 98 ? 389.668 557.751 764.928 1.00 24.17 98 LEU E CA 1
ATOM 13435 C C . LEU F 1 98 ? 389.771 559.153 765.513 1.00 24.17 98 LEU E C 1
ATOM 13436 O O . LEU F 1 98 ? 388.838 559.648 766.151 1.00 24.17 98 LEU E O 1
ATOM 13441 N N . LEU F 1 99 ? 390.916 559.796 765.297 1.00 23.24 99 LEU E N 1
ATOM 13442 C CA . LEU F 1 99 ? 391.178 561.139 765.798 1.00 23.24 99 LEU E CA 1
ATOM 13443 C C . LEU F 1 99 ? 391.077 562.115 764.637 1.00 23.24 99 LEU E C 1
ATOM 13444 O O . LEU F 1 99 ? 391.817 561.991 763.656 1.00 23.24 99 LEU E O 1
ATOM 13449 N N . THR F 1 100 ? 390.176 563.088 764.754 1.00 24.87 100 THR E N 1
ATOM 13450 C CA . THR F 1 100 ? 389.851 563.984 763.653 1.00 24.87 100 THR E CA 1
ATOM 13451 C C . THR F 1 100 ? 389.922 565.437 764.096 1.00 24.87 100 THR E C 1
ATOM 13452 O O . THR F 1 100 ? 389.681 565.755 765.265 1.00 24.87 100 THR E O 1
ATOM 13456 N N . ALA F 1 101 ? 390.257 566.311 763.151 1.00 24.90 101 ALA E N 1
ATOM 13457 C CA . ALA F 1 101 ? 390.126 567.753 763.301 1.00 24.90 101 ALA E CA 1
ATOM 13458 C C . ALA F 1 101 ? 389.668 568.326 761.969 1.00 24.90 101 ALA E C 1
ATOM 13459 O O . ALA F 1 101 ? 390.158 567.913 760.914 1.00 24.90 101 ALA E O 1
ATOM 13461 N N . ASP F 1 102 ? 388.727 569.265 762.017 1.00 25.69 102 ASP E N 1
ATOM 13462 C CA . ASP F 1 102 ? 388.134 569.811 760.806 1.00 25.69 102 ASP E CA 1
ATOM 13463 C C . ASP F 1 102 ? 387.750 571.269 761.000 1.00 25.69 102 ASP E C 1
ATOM 13464 O O . ASP F 1 102 ? 387.610 571.752 762.126 1.00 25.69 102 ASP E O 1
ATOM 13469 N N . VAL F 1 103 ? 387.590 571.964 759.875 1.00 22.64 103 VAL E N 1
ATOM 13470 C CA . VAL F 1 103 ? 387.094 573.334 759.835 1.00 22.64 103 VAL E CA 1
ATOM 13471 C C . VAL F 1 103 ? 386.023 573.416 758.757 1.00 22.64 103 VAL E C 1
ATOM 13472 O O . VAL F 1 103 ? 386.014 572.614 757.818 1.00 22.64 103 VAL E O 1
ATOM 13476 N N . LEU F 1 104 ? 385.109 574.371 758.903 1.00 20.77 104 LEU E N 1
ATOM 13477 C CA . LEU F 1 104 ? 384.044 574.602 757.935 1.00 20.77 104 LEU E CA 1
ATOM 13478 C C . LEU F 1 104 ? 384.097 576.049 757.475 1.00 20.77 104 LEU E C 1
ATOM 13479 O O . LEU F 1 104 ? 384.049 576.969 758.299 1.00 20.77 104 LEU E O 1
ATOM 13484 N N . ILE F 1 105 ? 384.192 576.251 756.162 1.00 20.38 105 ILE E N 1
ATOM 13485 C CA . ILE F 1 105 ? 384.329 577.576 755.569 1.00 20.38 105 ILE E CA 1
ATOM 13486 C C . ILE F 1 105 ? 383.097 577.854 754.720 1.00 20.38 105 ILE E C 1
ATOM 13487 O O . ILE F 1 105 ? 382.815 577.117 753.768 1.00 20.38 105 ILE E O 1
ATOM 13492 N N . TYR F 1 106 ? 382.381 578.924 755.053 1.00 18.10 106 TYR E N 1
ATOM 13493 C CA . TYR F 1 106 ? 381.172 579.299 754.334 1.00 18.10 106 TYR E CA 1
ATOM 13494 C C . TYR F 1 106 ? 381.525 580.060 753.063 1.00 18.10 106 TYR E C 1
ATOM 13495 O O . TYR F 1 106 ? 382.528 580.776 753.011 1.00 18.10 106 TYR E O 1
ATOM 13504 N N . ASP F 1 107 ? 380.689 579.894 752.035 1.00 18.51 107 ASP E N 1
ATOM 13505 C CA . ASP F 1 107 ? 381.014 580.440 750.721 1.00 18.51 107 ASP E CA 1
ATOM 13506 C C . ASP F 1 107 ? 380.889 581.958 750.692 1.00 18.51 107 ASP E C 1
ATOM 13507 O O . ASP F 1 107 ? 381.677 582.639 750.023 1.00 18.51 107 ASP E O 1
ATOM 13512 N N . ILE F 1 108 ? 379.902 582.511 751.399 1.00 17.64 108 ILE E N 1
ATOM 13513 C CA . ILE F 1 108 ? 379.647 583.948 751.309 1.00 17.64 108 ILE E CA 1
ATOM 13514 C C . ILE F 1 108 ? 380.761 584.738 751.984 1.00 17.64 108 ILE E C 1
ATOM 13515 O O . ILE F 1 108 ? 381.255 585.734 751.439 1.00 17.64 108 ILE E O 1
ATOM 13520 N N . GLU F 1 109 ? 381.184 584.308 753.175 1.00 17.57 109 GLU E N 1
ATOM 13521 C CA . GLU F 1 109 ? 382.213 585.056 753.889 1.00 17.57 109 GLU E CA 1
ATOM 13522 C C . GLU F 1 109 ? 383.604 584.722 753.369 1.00 17.57 109 GLU E C 1
ATOM 13523 O O . GLU F 1 109 ? 384.567 585.447 753.646 1.00 17.57 109 GLU E O 1
ATOM 13529 N N . ASP F 1 110 ? 383.733 583.629 752.615 1.00 18.44 110 ASP E N 1
ATOM 13530 C CA . ASP F 1 110 ? 384.983 583.377 751.907 1.00 18.44 110 ASP E CA 1
ATOM 13531 C C . ASP F 1 110 ? 385.159 584.360 750.756 1.00 18.44 110 ASP E C 1
ATOM 13532 O O . ASP F 1 110 ? 386.269 584.840 750.503 1.00 18.44 110 ASP E O 1
ATOM 13537 N N . ALA F 1 111 ? 384.070 584.666 750.049 1.00 17.73 111 ALA E N 1
ATOM 13538 C CA . ALA F 1 111 ? 384.136 585.650 748.974 1.00 17.73 111 ALA E CA 1
ATOM 13539 C C . ALA F 1 111 ? 384.382 587.049 749.521 1.00 17.73 111 ALA E C 1
ATOM 13540 O O . ALA F 1 111 ? 385.118 587.839 748.919 1.00 17.73 111 ALA E O 1
ATOM 13542 N N . MET F 1 112 ? 383.768 587.378 750.661 1.00 16.84 112 MET E N 1
ATOM 13543 C CA . MET F 1 112 ? 383.968 588.694 751.258 1.00 16.84 112 MET E CA 1
ATOM 13544 C C . MET F 1 112 ? 385.383 588.847 751.805 1.00 16.84 112 MET E C 1
ATOM 13545 O O . MET F 1 112 ? 385.848 589.969 752.033 1.00 16.84 112 MET E O 1
ATOM 13550 N N . ASN F 1 113 ? 386.079 587.735 752.021 1.00 18.50 113 ASN E N 1
ATOM 13551 C CA . ASN F 1 113 ? 387.407 587.788 752.620 1.00 18.50 113 ASN E CA 1
ATOM 13552 C C . ASN F 1 113 ? 388.418 588.356 751.634 1.00 18.50 113 ASN E C 1
ATOM 13553 O O . ASN F 1 113 ? 388.320 588.133 750.424 1.00 18.50 113 ASN E O 1
ATOM 13558 N N . HIS F 1 114 ? 389.398 589.093 752.160 1.00 19.13 114 HIS E N 1
ATOM 13559 C CA . HIS F 1 114 ? 390.395 589.722 751.298 1.00 19.13 114 HIS E CA 1
ATOM 13560 C C . HIS F 1 114 ? 391.729 588.988 751.352 1.00 19.13 114 HIS E C 1
ATOM 13561 O O . HIS F 1 114 ? 392.639 589.289 750.573 1.00 19.13 114 HIS E O 1
ATOM 13568 N N . TYR F 1 115 ? 391.868 588.032 752.264 1.00 20.84 115 TYR E N 1
ATOM 13569 C CA . TYR F 1 115 ? 393.061 587.204 752.361 1.00 20.84 115 TYR E CA 1
ATOM 13570 C C . TYR F 1 115 ? 392.674 585.732 752.417 1.00 20.84 115 TYR E C 1
ATOM 13571 O O . TYR F 1 115 ? 391.548 585.383 752.787 1.00 20.84 115 TYR E O 1
ATOM 13580 N N . ASP F 1 116 ? 393.616 584.870 752.042 1.00 26.23 116 ASP E N 1
ATOM 13581 C CA . ASP F 1 116 ? 393.372 583.438 751.918 1.00 26.23 116 ASP E CA 1
ATOM 13582 C C . ASP F 1 116 ? 393.714 582.758 753.240 1.00 26.23 116 ASP E C 1
ATOM 13583 O O . ASP F 1 116 ? 394.735 583.072 753.860 1.00 26.23 116 ASP E O 1
ATOM 13588 N N . VAL F 1 117 ? 392.857 581.824 753.662 1.00 23.42 117 VAL E N 1
ATOM 13589 C CA . VAL F 1 117 ? 393.016 581.137 754.940 1.00 23.42 117 VAL E CA 1
ATOM 13590 C C . VAL F 1 117 ? 393.062 579.625 754.792 1.00 23.42 117 VAL E C 1
ATOM 13591 O O . VAL F 1 117 ? 393.337 578.926 755.777 1.00 23.42 117 VAL E O 1
ATOM 13595 N N . ARG F 1 118 ? 392.793 579.096 753.598 1.00 23.45 118 ARG E N 1
ATOM 13596 C CA . ARG F 1 118 ? 392.664 577.650 753.436 1.00 23.45 118 ARG E CA 1
ATOM 13597 C C . ARG F 1 118 ? 393.984 576.938 753.710 1.00 23.45 118 ARG E C 1
ATOM 13598 O O . ARG F 1 118 ? 394.008 575.867 754.326 1.00 23.45 118 ARG E O 1
ATOM 13606 N N . SER F 1 119 ? 395.095 577.516 753.250 1.00 24.10 119 SER E N 1
ATOM 13607 C CA . SER F 1 119 ? 396.394 576.884 753.464 1.00 24.10 119 SER E CA 1
ATOM 13608 C C . SER F 1 119 ? 396.781 576.893 754.937 1.00 24.10 119 SER E C 1
ATOM 13609 O O . SER F 1 119 ? 397.361 575.925 755.440 1.00 24.10 119 SER E O 1
ATOM 13612 N N . GLU F 1 120 ? 396.474 577.983 755.645 1.00 24.40 120 GLU E N 1
ATOM 13613 C CA . GLU F 1 120 ? 396.811 578.057 757.063 1.00 24.40 120 GLU E CA 1
ATOM 13614 C C . GLU F 1 120 ? 395.939 577.121 757.888 1.00 24.40 120 GLU E C 1
ATOM 13615 O O . GLU F 1 120 ? 396.399 576.548 758.884 1.00 24.40 120 GLU E O 1
ATOM 13621 N N . TYR F 1 121 ? 394.675 576.956 757.495 1.00 22.12 121 TYR E N 1
ATOM 13622 C CA . TYR F 1 121 ? 393.787 576.053 758.219 1.00 22.12 121 TYR E CA 1
ATOM 13623 C C . TYR F 1 121 ? 394.283 574.615 758.147 1.00 22.12 121 TYR E C 1
ATOM 13624 O O . TYR F 1 121 ? 394.226 573.881 759.139 1.00 22.12 121 TYR E O 1
ATOM 13633 N N . THR F 1 122 ? 394.776 574.196 756.979 1.00 21.80 122 THR E N 1
ATOM 13634 C CA . THR F 1 122 ? 395.304 572.842 756.839 1.00 21.80 122 THR E CA 1
ATOM 13635 C C . THR F 1 122 ? 396.497 572.620 757.761 1.00 21.80 122 THR E C 1
ATOM 13636 O O . THR F 1 122 ? 396.626 571.555 758.377 1.00 21.80 122 THR E O 1
ATOM 13640 N N . SER F 1 123 ? 397.377 573.617 757.874 1.00 22.79 123 SER E N 1
ATOM 13641 C CA . SER F 1 123 ? 398.527 573.494 758.764 1.00 22.79 123 SER E CA 1
ATOM 13642 C C . SER F 1 123 ? 398.091 573.378 760.220 1.00 22.79 123 SER E C 1
ATOM 13643 O O . SER F 1 123 ? 398.658 572.589 760.983 1.00 22.79 123 SER E O 1
ATOM 13646 N N . GLN F 1 124 ? 397.084 574.158 760.623 1.00 22.78 124 GLN E N 1
ATOM 13647 C CA . GLN F 1 124 ? 396.619 574.108 762.006 1.00 22.78 124 GLN E CA 1
ATOM 13648 C C . GLN F 1 124 ? 395.938 572.781 762.316 1.00 22.78 124 GLN E C 1
ATOM 13649 O O . GLN F 1 124 ? 396.070 572.254 763.426 1.00 22.78 124 GLN E O 1
ATOM 13655 N N . ILE F 1 125 ? 395.196 572.232 761.352 1.00 22.69 125 ILE E N 1
ATOM 13656 C CA . ILE F 1 125 ? 394.519 570.956 761.570 1.00 22.69 125 ILE E CA 1
ATOM 13657 C C . ILE F 1 125 ? 395.535 569.842 761.778 1.00 22.69 125 ILE E C 1
ATOM 13658 O O . ILE F 1 125 ? 395.439 569.060 762.730 1.00 22.69 125 ILE E O 1
ATOM 13663 N N . GLY F 1 126 ? 396.528 569.757 760.892 1.00 22.99 126 GLY E N 1
ATOM 13664 C CA . GLY F 1 126 ? 397.546 568.728 761.036 1.00 22.99 126 GLY E CA 1
ATOM 13665 C C . GLY F 1 126 ? 398.381 568.904 762.288 1.00 22.99 126 GLY E C 1
ATOM 13666 O O . GLY F 1 126 ? 398.792 567.925 762.916 1.00 22.99 126 GLY E O 1
ATOM 13667 N N . GLU F 1 127 ? 398.647 570.156 762.669 1.00 23.52 127 GLU E N 1
ATOM 13668 C CA . GLU F 1 127 ? 399.420 570.418 763.878 1.00 23.52 127 GLU E CA 1
ATOM 13669 C C . GLU F 1 127 ? 398.640 570.026 765.127 1.00 23.52 127 GLU E C 1
ATOM 13670 O O . GLU F 1 127 ? 399.225 569.562 766.113 1.00 23.52 127 GLU E O 1
ATOM 13676 N N . SER F 1 128 ? 397.318 570.203 765.103 1.00 23.00 128 SER E N 1
ATOM 13677 C CA . SER F 1 128 ? 396.496 569.800 766.240 1.00 23.00 128 SER E CA 1
ATOM 13678 C C . SER F 1 128 ? 396.566 568.294 766.461 1.00 23.00 128 SER E C 1
ATOM 13679 O O . SER F 1 128 ? 396.581 567.826 767.604 1.00 23.00 128 SER E O 1
ATOM 13682 N N . LEU F 1 129 ? 396.597 567.523 765.373 1.00 22.70 129 LEU E N 1
ATOM 13683 C CA . LEU F 1 129 ? 396.745 566.077 765.488 1.00 22.70 129 LEU E CA 1
ATOM 13684 C C . LEU F 1 129 ? 398.109 565.701 766.055 1.00 22.70 129 LEU E C 1
ATOM 13685 O O . LEU F 1 129 ? 398.218 564.773 766.865 1.00 22.70 129 LEU E O 1
ATOM 13690 N N . ALA F 1 130 ? 399.161 566.405 765.635 1.00 22.76 130 ALA E N 1
ATOM 13691 C CA . ALA F 1 130 ? 400.503 566.096 766.119 1.00 22.76 130 ALA E CA 1
ATOM 13692 C C . ALA F 1 130 ? 400.632 566.362 767.613 1.00 22.76 130 ALA E C 1
ATOM 13693 O O . ALA F 1 130 ? 401.294 565.604 768.331 1.00 22.76 130 ALA E O 1
ATOM 13695 N N . MET F 1 131 ? 400.010 567.437 768.101 1.00 23.93 131 MET E N 1
ATOM 13696 C CA . MET F 1 131 ? 400.118 567.773 769.518 1.00 23.93 131 MET E CA 1
ATOM 13697 C C . MET F 1 131 ? 399.394 566.753 770.385 1.00 23.93 131 MET E C 1
ATOM 13698 O O . MET F 1 131 ? 399.765 566.539 771.545 1.00 23.93 131 MET E O 1
ATOM 13703 N N . ALA F 1 132 ? 398.348 566.123 769.844 1.00 23.80 132 ALA E N 1
ATOM 13704 C CA . ALA F 1 132 ? 397.643 565.091 770.599 1.00 23.80 132 ALA E CA 1
ATOM 13705 C C . ALA F 1 132 ? 398.514 563.856 770.785 1.00 23.80 132 ALA E C 1
ATOM 13706 O O . ALA F 1 132 ? 398.436 563.182 771.817 1.00 23.80 132 ALA E O 1
ATOM 13708 N N . ALA F 1 133 ? 399.343 563.538 769.787 1.00 23.86 133 ALA E N 1
ATOM 13709 C CA . ALA F 1 133 ? 400.236 562.390 769.905 1.00 23.86 133 ALA E CA 1
ATOM 13710 C C . ALA F 1 133 ? 401.288 562.610 770.985 1.00 23.86 133 ALA E C 1
ATOM 13711 O O . ALA F 1 133 ? 401.607 561.690 771.745 1.00 23.86 133 ALA E O 1
ATOM 13713 N N . ASP F 1 134 ? 401.846 563.822 771.064 1.00 24.60 134 ASP E N 1
ATOM 13714 C CA . ASP F 1 134 ? 402.865 564.102 772.073 1.00 24.60 134 ASP E CA 1
ATOM 13715 C C . ASP F 1 134 ? 402.306 563.975 773.481 1.00 24.60 134 ASP E C 1
ATOM 13716 O O . ASP F 1 134 ? 402.910 563.326 774.341 1.00 24.60 134 ASP E O 1
ATOM 13721 N N . GLY F 1 135 ? 401.157 564.601 773.741 1.00 23.99 135 GLY E N 1
ATOM 13722 C CA . GLY F 1 135 ? 400.565 564.502 775.063 1.00 23.99 135 GLY E CA 1
ATOM 13723 C C . GLY F 1 135 ? 400.191 563.079 775.425 1.00 23.99 135 GLY E C 1
ATOM 13724 O O . GLY F 1 135 ? 400.294 562.677 776.587 1.00 23.99 135 GLY E O 1
ATOM 13725 N N . ALA F 1 136 ? 399.753 562.301 774.435 1.00 24.08 136 ALA E N 1
ATOM 13726 C CA . ALA F 1 136 ? 399.423 560.902 774.683 1.00 24.08 136 ALA E CA 1
ATOM 13727 C C . ALA F 1 136 ? 400.656 560.101 775.075 1.00 24.08 136 ALA E C 1
ATOM 13728 O O . ALA F 1 136 ? 400.607 559.289 776.005 1.00 24.08 136 ALA E O 1
ATOM 13730 N N . VAL F 1 137 ? 401.775 560.316 774.377 1.00 23.30 137 VAL E N 1
ATOM 13731 C CA . VAL F 1 137 ? 402.993 559.562 774.667 1.00 23.30 137 VAL E CA 1
ATOM 13732 C C . VAL F 1 137 ? 403.515 559.908 776.057 1.00 23.30 137 VAL E C 1
ATOM 13733 O O . VAL F 1 137 ? 403.907 559.026 776.830 1.00 23.30 137 VAL E O 1
ATOM 13737 N N . LEU F 1 138 ? 403.524 561.196 776.395 1.00 23.60 138 LEU E N 1
ATOM 13738 C CA . LEU F 1 138 ? 403.973 561.606 777.721 1.00 23.60 138 LEU E CA 1
ATOM 13739 C C . LEU F 1 138 ? 403.008 561.133 778.802 1.00 23.60 138 LEU E C 1
ATOM 13740 O O . LEU F 1 138 ? 403.398 560.966 779.963 1.00 23.60 138 LEU E O 1
ATOM 13745 N N . ALA F 1 139 ? 401.740 560.922 778.439 1.00 24.47 139 ALA E N 1
ATOM 13746 C CA . ALA F 1 139 ? 400.773 560.400 779.400 1.00 24.47 139 ALA E CA 1
ATOM 13747 C C . ALA F 1 139 ? 401.057 558.942 779.735 1.00 24.47 139 ALA E C 1
ATOM 13748 O O . ALA F 1 139 ? 400.879 558.516 780.882 1.00 24.47 139 ALA E O 1
ATOM 13750 N N . GLU F 1 140 ? 401.483 558.156 778.742 1.00 25.08 140 GLU E N 1
ATOM 13751 C CA . GLU F 1 140 ? 401.878 556.776 779.012 1.00 25.08 140 GLU E CA 1
ATOM 13752 C C . GLU F 1 140 ? 403.110 556.718 779.900 1.00 25.08 140 GLU E C 1
ATOM 13753 O O . GLU F 1 140 ? 403.225 555.837 780.760 1.00 25.08 140 GLU E O 1
ATOM 13759 N N . LEU F 1 141 ? 404.052 557.640 779.692 1.00 23.59 141 LEU E N 1
ATOM 13760 C CA . LEU F 1 141 ? 405.258 557.660 780.509 1.00 23.59 141 LEU E CA 1
ATOM 13761 C C . LEU F 1 141 ? 404.928 557.909 781.975 1.00 23.59 141 LEU E C 1
ATOM 13762 O O . LEU F 1 141 ? 405.518 557.288 782.867 1.00 23.59 141 LEU E O 1
ATOM 13767 N N . ALA F 1 142 ? 403.987 558.813 782.248 1.00 24.13 142 ALA E N 1
ATOM 13768 C CA . ALA F 1 142 ? 403.528 558.984 783.621 1.00 24.13 142 ALA E CA 1
ATOM 13769 C C . ALA F 1 142 ? 402.640 557.828 784.050 1.00 24.13 142 ALA E C 1
ATOM 13770 O O . ALA F 1 142 ? 402.521 557.548 785.249 1.00 24.13 142 ALA E O 1
ATOM 13772 N N . GLY F 1 143 ? 402.015 557.143 783.092 1.00 24.56 143 GLY E N 1
ATOM 13773 C CA . GLY F 1 143 ? 401.161 556.018 783.436 1.00 24.56 143 GLY E CA 1
ATOM 13774 C C . GLY F 1 143 ? 401.934 554.855 784.026 1.00 24.56 143 GLY E C 1
ATOM 13775 O O . GLY F 1 143 ? 401.454 554.180 784.941 1.00 24.56 143 GLY E O 1
ATOM 13776 N N . LEU F 1 144 ? 403.138 554.597 783.507 1.00 23.46 144 LEU E N 1
ATOM 13777 C CA . LEU F 1 144 ? 403.961 553.522 784.049 1.00 23.46 144 LEU E CA 1
ATOM 13778 C C . LEU F 1 144 ? 404.368 553.811 785.488 1.00 23.46 144 LEU E C 1
ATOM 13779 O O . LEU F 1 144 ? 404.427 552.899 786.320 1.00 23.46 144 LEU E O 1
ATOM 13784 N N . VAL F 1 145 ? 404.669 555.074 785.795 1.00 24.43 145 VAL E N 1
ATOM 13785 C CA . VAL F 1 145 ? 405.001 555.447 787.166 1.00 24.43 145 VAL E CA 1
ATOM 13786 C C . VAL F 1 145 ? 403.792 555.258 788.074 1.00 24.43 145 VAL E C 1
ATOM 13787 O O . VAL F 1 145 ? 403.930 554.923 789.259 1.00 24.43 145 VAL E O 1
ATOM 13791 N N . ASN F 1 146 ? 402.587 555.452 787.534 1.00 26.22 146 ASN E N 1
ATOM 13792 C CA . ASN F 1 146 ? 401.366 555.340 788.321 1.00 26.22 146 ASN E CA 1
ATOM 13793 C C . ASN F 1 146 ? 400.889 553.905 788.497 1.00 26.22 146 ASN E C 1
ATOM 13794 O O . ASN F 1 146 ? 399.847 553.697 789.125 1.00 26.22 146 ASN E O 1
ATOM 13799 N N . LEU F 1 147 ? 401.604 552.923 787.952 1.00 26.59 147 LEU E N 1
ATOM 13800 C CA . LEU F 1 147 ? 401.185 551.533 788.077 1.00 26.59 147 LEU E CA 1
ATOM 13801 C C . LEU F 1 147 ? 401.094 551.125 789.543 1.00 26.59 147 LEU E C 1
ATOM 13802 O O . LEU F 1 147 ? 401.934 551.492 790.369 1.00 26.59 147 LEU E O 1
ATOM 13807 N N . ALA F 1 148 ? 400.054 550.360 789.862 1.00 29.06 148 ALA E N 1
ATOM 13808 C CA . ALA F 1 148 ? 399.797 549.960 791.234 1.00 29.06 148 ALA E CA 1
ATOM 13809 C C . ALA F 1 148 ? 400.886 549.018 791.742 1.00 29.06 148 ALA E C 1
ATOM 13810 O O . ALA F 1 148 ? 401.718 548.516 790.982 1.00 29.06 148 ALA E O 1
ATOM 13812 N N . ASP F 1 149 ? 400.869 548.787 793.057 1.00 32.13 149 ASP E N 1
ATOM 13813 C CA . ASP F 1 149 ? 401.891 547.951 793.677 1.00 32.13 149 ASP E CA 1
ATOM 13814 C C . ASP F 1 149 ? 401.839 546.520 793.153 1.00 32.13 149 ASP E C 1
ATOM 13815 O O . ASP F 1 149 ? 402.855 545.815 793.152 1.00 32.13 149 ASP E O 1
ATOM 13820 N N . SER F 1 150 ? 400.666 546.072 792.709 1.00 30.73 150 SER E N 1
ATOM 13821 C CA . SER F 1 150 ? 400.543 544.708 792.201 1.00 30.73 150 SER E CA 1
ATOM 13822 C C . SER F 1 150 ? 401.124 544.580 790.799 1.00 30.73 150 SER E C 1
ATOM 13823 O O . SER F 1 150 ? 401.677 543.532 790.443 1.00 30.73 150 SER E O 1
ATOM 13826 N N . VAL F 1 151 ? 401.016 545.630 789.990 1.00 28.93 151 VAL E N 1
ATOM 13827 C CA . VAL F 1 151 ? 401.352 545.558 788.574 1.00 28.93 151 VAL E CA 1
ATOM 13828 C C . VAL F 1 151 ? 402.456 546.549 788.198 1.00 28.93 151 VAL E C 1
ATOM 13829 O O . VAL F 1 151 ? 402.437 547.102 787.099 1.00 28.93 151 VAL E O 1
ATOM 13833 N N . ASN F 1 152 ? 403.418 546.788 789.094 1.00 28.22 152 ASN E N 1
ATOM 13834 C CA . ASN F 1 152 ? 404.496 547.727 788.788 1.00 28.22 152 ASN E CA 1
ATOM 13835 C C . ASN F 1 152 ? 405.294 547.286 787.569 1.00 28.22 152 ASN E C 1
ATOM 13836 O O . ASN F 1 152 ? 405.694 548.115 786.745 1.00 28.22 152 ASN E O 1
ATOM 13841 N N . GLU F 1 153 ? 405.531 545.986 787.438 1.00 25.34 153 GLU E N 1
ATOM 13842 C CA . GLU F 1 153 ? 406.551 545.453 786.548 1.00 25.34 153 GLU E CA 1
ATOM 13843 C C . GLU F 1 153 ? 406.045 544.219 785.814 1.00 25.34 153 GLU E C 1
ATOM 13844 O O . GLU F 1 153 ? 405.128 543.537 786.282 1.00 25.34 153 GLU E O 1
ATOM 13850 N N . ASN F 1 154 ? 406.639 543.956 784.645 1.00 22.91 154 ASN E N 1
ATOM 13851 C CA . ASN F 1 154 ? 406.183 542.850 783.807 1.00 22.91 154 ASN E CA 1
ATOM 13852 C C . ASN F 1 154 ? 406.335 541.512 784.518 1.00 22.91 154 ASN E C 1
ATOM 13853 O O . ASN F 1 154 ? 405.373 540.743 784.625 1.00 22.91 154 ASN E O 1
ATOM 13858 N N . ILE F 1 155 ? 407.534 541.222 785.011 1.00 22.96 155 ILE E N 1
ATOM 13859 C CA . ILE F 1 155 ? 407.833 539.990 785.725 1.00 22.96 155 ILE E CA 1
ATOM 13860 C C . ILE F 1 155 ? 408.586 540.360 786.993 1.00 22.96 155 ILE E C 1
ATOM 13861 O O . ILE F 1 155 ? 409.418 541.273 786.982 1.00 22.96 155 ILE E O 1
ATOM 13866 N N . ALA F 1 156 ? 408.273 539.669 788.088 1.00 25.98 156 ALA E N 1
ATOM 13867 C CA . ALA F 1 156 ? 408.891 539.976 789.370 1.00 25.98 156 ALA E CA 1
ATOM 13868 C C . ALA F 1 156 ? 410.409 539.894 789.274 1.00 25.98 156 ALA E C 1
ATOM 13869 O O . ALA F 1 156 ? 410.967 538.855 788.913 1.00 25.98 156 ALA E O 1
ATOM 13871 N N . GLY F 1 157 ? 411.077 541.003 789.599 1.00 26.08 157 GLY E N 1
ATOM 13872 C CA . GLY F 1 157 ? 412.522 541.059 789.596 1.00 26.08 157 GLY E CA 1
ATOM 13873 C C . GLY F 1 157 ? 413.153 541.717 788.388 1.00 26.08 157 GLY E C 1
ATOM 13874 O O . GLY F 1 157 ? 414.387 541.776 788.315 1.00 26.08 157 GLY E O 1
ATOM 13875 N N . LEU F 1 158 ? 412.359 542.214 787.438 1.00 22.97 158 LEU E N 1
ATOM 13876 C CA . LEU F 1 158 ? 412.937 542.805 786.234 1.00 22.97 158 LEU E CA 1
ATOM 13877 C C . LEU F 1 158 ? 413.332 544.261 786.463 1.00 22.97 158 LEU E C 1
ATOM 13878 O O . LEU F 1 158 ? 414.478 544.649 786.212 1.00 22.97 158 LEU E O 1
ATOM 13883 N N . GLY F 1 159 ? 412.399 545.083 786.933 1.00 23.51 159 GLY E N 1
ATOM 13884 C CA . GLY F 1 159 ? 412.706 546.480 787.183 1.00 23.51 159 GLY E CA 1
ATOM 13885 C C . GLY F 1 159 ? 411.512 547.236 787.716 1.00 23.51 159 GLY E C 1
ATOM 13886 O O . GLY F 1 159 ? 410.364 546.812 787.568 1.00 23.51 159 GLY E O 1
ATOM 13887 N N . LYS F 1 160 ? 411.798 548.390 788.316 1.00 24.60 160 LYS E N 1
ATOM 13888 C CA . LYS F 1 160 ? 410.794 549.189 788.997 1.00 24.60 160 LYS E CA 1
ATOM 13889 C C . LYS F 1 160 ? 410.838 550.618 788.477 1.00 24.60 160 LYS E C 1
ATOM 13890 O O . LYS F 1 160 ? 411.927 551.174 788.287 1.00 24.60 160 LYS E O 1
ATOM 13896 N N . PRO F 1 161 ? 409.678 551.236 788.223 1.00 24.87 161 PRO E N 1
ATOM 13897 C CA . PRO F 1 161 ? 409.687 552.584 787.625 1.00 24.87 161 PRO E CA 1
ATOM 13898 C C . PRO F 1 161 ? 410.369 553.650 788.470 1.00 24.87 161 PRO E C 1
ATOM 13899 O O . PRO F 1 161 ? 410.968 554.574 787.904 1.00 24.87 161 PRO E O 1
ATOM 13903 N N . SER F 1 162 ? 410.273 553.566 789.801 1.00 25.63 162 SER E N 1
ATOM 13904 C CA . SER F 1 162 ? 410.867 554.529 790.730 1.00 25.63 162 SER E CA 1
ATOM 13905 C C . SER F 1 162 ? 410.173 555.887 790.659 1.00 25.63 162 SER E C 1
ATOM 13906 O O . SER F 1 162 ? 409.661 556.280 789.606 1.00 25.63 162 SER E O 1
ATOM 13909 N N . LEU F 1 163 ? 410.155 556.616 791.776 1.00 26.10 163 LEU E N 1
ATOM 13910 C CA . LEU F 1 163 ? 409.357 557.835 791.865 1.00 26.10 163 LEU E CA 1
ATOM 13911 C C . LEU F 1 163 ? 410.208 559.089 792.034 1.00 26.10 163 LEU E C 1
ATOM 13912 O O . LEU F 1 163 ? 410.052 560.043 791.266 1.00 26.10 163 LEU E O 1
ATOM 13917 N N . LEU F 1 164 ? 411.073 559.111 793.054 1.00 25.03 164 LEU E N 1
ATOM 13918 C CA . LEU F 1 164 ? 412.001 560.211 793.321 1.00 25.03 164 LEU E CA 1
ATOM 13919 C C . LEU F 1 164 ? 411.277 561.469 793.794 1.00 25.03 164 LEU E C 1
ATOM 13920 O O . LEU F 1 164 ? 410.178 561.778 793.326 1.00 25.03 164 LEU E O 1
ATOM 13925 N N . GLU F 1 165 ? 411.893 562.213 794.712 1.00 29.02 165 GLU E N 1
ATOM 13926 C CA . GLU F 1 165 ? 411.292 563.414 795.281 1.00 29.02 165 GLU E CA 1
ATOM 13927 C C . GLU F 1 165 ? 412.361 564.487 795.430 1.00 29.02 165 GLU E C 1
ATOM 13928 O O . GLU F 1 165 ? 413.451 564.211 795.939 1.00 29.02 165 GLU E O 1
ATOM 13934 N N . VAL F 1 166 ? 412.043 565.705 795.003 1.00 28.16 166 VAL E N 1
ATOM 13935 C CA . VAL F 1 166 ? 413.003 566.806 794.995 1.00 28.16 166 VAL E CA 1
ATOM 13936 C C . VAL F 1 166 ? 412.863 567.693 796.227 1.00 28.16 166 VAL E C 1
ATOM 13937 O O . VAL F 1 166 ? 413.859 568.066 796.846 1.00 28.16 166 VAL E O 1
ATOM 13941 N N . GLY F 1 167 ? 411.636 568.044 796.605 1.00 32.15 167 GLY E N 1
ATOM 13942 C CA . GLY F 1 167 ? 411.444 568.936 797.732 1.00 32.15 167 GLY E CA 1
ATOM 13943 C C . GLY F 1 167 ? 409.982 569.151 798.040 1.00 32.15 167 GLY E C 1
ATOM 13944 O O . GLY F 1 167 ? 409.095 568.664 797.333 1.00 32.15 167 GLY E O 1
ATOM 13945 N N . LEU F 1 168 ? 409.741 569.918 799.107 1.00 35.97 168 LEU E N 1
ATOM 13946 C CA . LEU F 1 168 ? 408.383 570.073 799.619 1.00 35.97 168 LEU E CA 1
ATOM 13947 C C . LEU F 1 168 ? 407.593 571.092 798.804 1.00 35.97 168 LEU E C 1
ATOM 13948 O O . LEU F 1 168 ? 406.366 571.180 798.932 1.00 35.97 168 LEU E O 1
ATOM 13953 N N . LYS F 1 169 ? 408.288 571.888 797.985 1.00 35.35 169 LYS E N 1
ATOM 13954 C CA . LYS F 1 169 ? 407.701 572.870 797.071 1.00 35.35 169 LYS E CA 1
ATOM 13955 C C . LYS F 1 169 ? 407.163 574.074 797.842 1.00 35.35 169 LYS E C 1
ATOM 13956 O O . LYS F 1 169 ? 406.787 575.088 797.245 1.00 35.35 169 LYS E O 1
ATOM 13962 N N . ALA F 1 170 ? 407.163 573.993 799.172 1.00 38.32 170 ALA E N 1
ATOM 13963 C CA . ALA F 1 170 ? 406.799 575.150 799.982 1.00 38.32 170 ALA E CA 1
ATOM 13964 C C . ALA F 1 170 ? 408.016 576.028 800.238 1.00 38.32 170 ALA E C 1
ATOM 13965 O O . ALA F 1 170 ? 407.934 577.260 800.172 1.00 38.32 170 ALA E O 1
ATOM 13967 N N . ASP F 1 171 ? 409.156 575.406 800.528 1.00 38.81 171 ASP E N 1
ATOM 13968 C CA . ASP F 1 171 ? 410.420 576.105 800.703 1.00 38.81 171 ASP E CA 1
ATOM 13969 C C . ASP F 1 171 ? 411.357 575.940 799.515 1.00 38.81 171 ASP E C 1
ATOM 13970 O O . ASP F 1 171 ? 412.508 576.384 799.585 1.00 38.81 171 ASP E O 1
ATOM 13975 N N . LEU F 1 172 ? 410.894 575.308 798.436 1.00 34.71 172 LEU E N 1
ATOM 13976 C CA . LEU F 1 172 ? 411.745 575.105 797.269 1.00 34.71 172 LEU E CA 1
ATOM 13977 C C . LEU F 1 172 ? 411.396 576.096 796.164 1.00 34.71 172 LEU E C 1
ATOM 13978 O O . LEU F 1 172 ? 411.746 575.888 794.996 1.00 34.71 172 LEU E O 1
ATOM 13983 N N . THR F 1 173 ? 410.705 577.180 796.517 1.00 35.31 173 THR E N 1
ATOM 13984 C CA . THR F 1 173 ? 410.213 578.156 795.548 1.00 35.31 173 THR E CA 1
ATOM 13985 C C . THR F 1 173 ? 411.333 578.904 794.835 1.00 35.31 173 THR E C 1
ATOM 13986 O O . THR F 1 173 ? 411.144 579.381 793.711 1.00 35.31 173 THR E O 1
ATOM 13990 N N . ASP F 1 174 ? 412.494 579.020 795.473 1.00 32.78 174 ASP E N 1
ATOM 13991 C CA . ASP F 1 174 ? 413.599 579.756 794.873 1.00 32.78 174 ASP E CA 1
ATOM 13992 C C . ASP F 1 174 ? 414.083 579.031 793.620 1.00 32.78 174 ASP E C 1
ATOM 13993 O O . ASP F 1 174 ? 414.433 577.845 793.694 1.00 32.78 174 ASP E O 1
ATOM 13998 N N . PRO F 1 175 ? 414.108 579.694 792.457 1.00 30.14 175 PRO E N 1
ATOM 13999 C CA . PRO F 1 175 ? 414.543 578.998 791.234 1.00 30.14 175 PRO E CA 1
ATOM 14000 C C . PRO F 1 175 ? 415.964 578.470 791.303 1.00 30.14 175 PRO E C 1
ATOM 14001 O O . PRO F 1 175 ? 416.260 577.425 790.711 1.00 30.14 175 PRO E O 1
ATOM 14005 N N . VAL F 1 176 ? 416.860 579.168 792.004 1.00 28.52 176 VAL E N 1
ATOM 14006 C CA . VAL F 1 176 ? 418.214 578.652 792.195 1.00 28.52 176 VAL E CA 1
ATOM 14007 C C . VAL F 1 176 ? 418.186 577.424 793.095 1.00 28.52 176 VAL E C 1
ATOM 14008 O O . VAL F 1 176 ? 418.860 576.421 792.831 1.00 28.52 176 VAL E O 1
ATOM 14012 N N . LYS F 1 177 ? 417.400 577.486 794.172 1.00 29.52 177 LYS E N 1
ATOM 14013 C CA . LYS F 1 177 ? 417.303 576.357 795.090 1.00 29.52 177 LYS E CA 1
ATOM 14014 C C . LYS F 1 177 ? 416.607 575.172 794.434 1.00 29.52 177 LYS E C 1
ATOM 14015 O O . LYS F 1 177 ? 416.962 574.014 794.683 1.00 29.52 177 LYS E O 1
ATOM 14021 N N . LEU F 1 178 ? 415.603 575.443 793.597 1.00 27.66 178 LEU E N 1
ATOM 14022 C CA . LEU F 1 178 ? 414.927 574.368 792.878 1.00 27.66 178 LEU E CA 1
ATOM 14023 C C . LEU F 1 178 ? 415.868 573.677 791.903 1.00 27.66 178 LEU E C 1
ATOM 14024 O O . LEU F 1 178 ? 415.845 572.448 791.771 1.00 27.66 178 LEU E O 1
ATOM 14029 N N . GLY F 1 179 ? 416.705 574.450 791.209 1.00 26.01 179 GLY E N 1
ATOM 14030 C CA . GLY F 1 179 ? 417.616 573.857 790.245 1.00 26.01 179 GLY E CA 1
ATOM 14031 C C . GLY F 1 179 ? 418.646 572.949 790.890 1.00 26.01 179 GLY E C 1
ATOM 14032 O O . GLY F 1 179 ? 419.032 571.928 790.316 1.00 26.01 179 GLY E O 1
ATOM 14033 N N . GLN F 1 180 ? 419.109 573.311 792.088 1.00 26.43 180 GLN E N 1
ATOM 14034 C CA . GLN F 1 180 ? 420.056 572.458 792.799 1.00 26.43 180 GLN E CA 1
ATOM 14035 C C . GLN F 1 180 ? 419.423 571.123 793.165 1.00 26.43 180 GLN E C 1
ATOM 14036 O O . GLN F 1 180 ? 420.066 570.072 793.055 1.00 26.43 180 GLN E O 1
ATOM 14042 N N . ALA F 1 181 ? 418.164 571.144 793.609 1.00 24.59 181 ALA E N 1
ATOM 14043 C CA . ALA F 1 181 ? 417.482 569.903 793.961 1.00 24.59 181 ALA E CA 1
ATOM 14044 C C . ALA F 1 181 ? 417.301 569.004 792.745 1.00 24.59 181 ALA E C 1
ATOM 14045 O O . ALA F 1 181 ? 417.497 567.787 792.830 1.00 24.59 181 ALA E O 1
ATOM 14047 N N . VAL F 1 182 ? 416.925 569.585 791.603 1.00 23.03 182 VAL E N 1
ATOM 14048 C CA . VAL F 1 182 ? 416.710 568.790 790.396 1.00 23.03 182 VAL E CA 1
ATOM 14049 C C . VAL F 1 182 ? 418.022 568.170 789.923 1.00 23.03 182 VAL E C 1
ATOM 14050 O O . VAL F 1 182 ? 418.076 566.989 789.565 1.00 23.03 182 VAL E O 1
ATOM 14054 N N . ILE F 1 183 ? 419.095 568.963 789.911 1.00 22.30 183 ILE E N 1
ATOM 14055 C CA . ILE F 1 183 ? 420.392 568.453 789.473 1.00 22.30 183 ILE E CA 1
ATOM 14056 C C . ILE F 1 183 ? 420.877 567.356 790.414 1.00 22.30 183 ILE E C 1
ATOM 14057 O O . ILE F 1 183 ? 421.369 566.310 789.978 1.00 22.30 183 ILE E O 1
ATOM 14062 N N . ALA F 1 184 ? 420.745 567.583 791.723 1.00 22.66 184 ALA E N 1
ATOM 14063 C CA . ALA F 1 184 ? 421.149 566.571 792.692 1.00 22.66 184 ALA E CA 1
ATOM 14064 C C . ALA F 1 184 ? 420.293 565.319 792.571 1.00 22.66 184 ALA E C 1
ATOM 14065 O O . ALA F 1 184 ? 420.777 564.202 792.784 1.00 22.66 184 ALA E O 1
ATOM 14067 N N . GLN F 1 185 ? 419.013 565.482 792.225 1.00 22.34 185 GLN E N 1
ATOM 14068 C CA . GLN F 1 185 ? 418.130 564.327 792.117 1.00 22.34 185 GLN E CA 1
ATOM 14069 C C . GLN F 1 185 ? 418.227 563.686 790.739 1.00 22.34 185 GLN E C 1
ATOM 14070 O O . GLN F 1 185 ? 417.814 562.536 790.551 1.00 22.34 185 GLN E O 1
ATOM 14076 N N . LEU F 1 186 ? 418.771 564.412 789.758 1.00 21.29 186 LEU E N 1
ATOM 14077 C CA . LEU F 1 186 ? 418.999 563.817 788.447 1.00 21.29 186 LEU E CA 1
ATOM 14078 C C . LEU F 1 186 ? 420.113 562.782 788.504 1.00 21.29 186 LEU E C 1
ATOM 14079 O O . LEU F 1 186 ? 420.235 561.938 787.608 1.00 21.29 186 LEU E O 1
ATOM 14084 N N . THR F 1 187 ? 420.948 562.838 789.543 1.00 21.58 187 THR E N 1
ATOM 14085 C CA . THR F 1 187 ? 421.940 561.789 789.747 1.00 21.58 187 THR E CA 1
ATOM 14086 C C . THR F 1 187 ? 421.269 560.474 790.117 1.00 21.58 187 THR E C 1
ATOM 14087 O O . THR F 1 187 ? 421.579 559.425 789.538 1.00 21.58 187 THR E O 1
ATOM 14091 N N . ILE F 1 188 ? 420.335 560.513 791.070 1.00 21.13 188 ILE E N 1
ATOM 14092 C CA . ILE F 1 188 ? 419.642 559.298 791.490 1.00 21.13 188 ILE E CA 1
ATOM 14093 C C . ILE F 1 188 ? 418.802 558.743 790.345 1.00 21.13 188 ILE E C 1
ATOM 14094 O O . ILE F 1 188 ? 418.614 557.526 790.228 1.00 21.13 188 ILE E O 1
ATOM 14099 N N . ALA F 1 189 ? 418.284 559.624 789.488 1.00 19.82 189 ALA E N 1
ATOM 14100 C CA . ALA F 1 189 ? 417.538 559.168 788.320 1.00 19.82 189 ALA E CA 1
ATOM 14101 C C . ALA F 1 189 ? 418.420 558.347 787.390 1.00 19.82 189 ALA E C 1
ATOM 14102 O O . ALA F 1 189 ? 417.973 557.346 786.821 1.00 19.82 189 ALA E O 1
ATOM 14104 N N . ARG F 1 190 ? 419.677 558.763 787.217 1.00 19.57 190 ARG E N 1
ATOM 14105 C CA . ARG F 1 190 ? 420.615 557.977 786.423 1.00 19.57 190 ARG E CA 1
ATOM 14106 C C . ARG F 1 190 ? 420.886 556.627 787.072 1.00 19.57 190 ARG E C 1
ATOM 14107 O O . ARG F 1 190 ? 421.069 555.619 786.378 1.00 19.57 190 ARG E O 1
ATOM 14115 N N . ALA F 1 191 ? 420.919 556.587 788.405 1.00 19.51 191 ALA E N 1
ATOM 14116 C CA . ALA F 1 191 ? 421.145 555.329 789.106 1.00 19.51 191 ALA E CA 1
ATOM 14117 C C . ALA F 1 191 ? 419.930 554.418 789.017 1.00 19.51 191 ALA E C 1
ATOM 14118 O O . ALA F 1 191 ? 420.063 553.190 789.052 1.00 19.51 191 ALA E O 1
ATOM 14120 N N . ALA F 1 192 ? 418.734 555.001 788.915 1.00 18.42 192 ALA E N 1
ATOM 14121 C CA . ALA F 1 192 ? 417.517 554.200 788.842 1.00 18.42 192 ALA E CA 1
ATOM 14122 C C . ALA F 1 192 ? 417.511 553.318 787.600 1.00 18.42 192 ALA E C 1
ATOM 14123 O O . ALA F 1 192 ? 417.144 552.140 787.662 1.00 18.42 192 ALA E O 1
ATOM 14125 N N . LEU F 1 193 ? 417.912 553.876 786.456 1.00 18.88 193 LEU E N 1
ATOM 14126 C CA . LEU F 1 193 ? 417.962 553.082 785.232 1.00 18.88 193 LEU E CA 1
ATOM 14127 C C . LEU F 1 193 ? 419.099 552.070 785.275 1.00 18.88 193 LEU E C 1
ATOM 14128 O O . LEU F 1 193 ? 418.935 550.927 784.829 1.00 18.88 193 LEU E O 1
ATOM 14133 N N . THR F 1 194 ? 420.258 552.466 785.804 1.00 18.63 194 THR E N 1
ATOM 14134 C CA . THR F 1 194 ? 421.386 551.544 785.891 1.00 18.63 194 THR E CA 1
ATOM 14135 C C . THR F 1 194 ? 421.075 550.381 786.824 1.00 18.63 194 THR E C 1
ATOM 14136 O O . THR F 1 194 ? 421.455 549.236 786.550 1.00 18.63 194 THR E O 1
ATOM 14140 N N . LYS F 1 195 ? 420.381 550.655 787.931 1.00 18.86 195 LYS E N 1
ATOM 14141 C CA . LYS F 1 195 ? 419.991 549.595 788.857 1.00 18.86 195 LYS E CA 1
ATOM 14142 C C . LYS F 1 195 ? 419.159 548.521 788.169 1.00 18.86 195 LYS E C 1
ATOM 14143 O O . LYS F 1 195 ? 419.213 547.350 788.557 1.00 18.86 195 LYS E O 1
ATOM 14149 N N . ASN F 1 196 ? 418.396 548.897 787.147 1.00 18.93 196 ASN E N 1
ATOM 14150 C CA . ASN F 1 196 ? 417.552 547.969 786.409 1.00 18.93 196 ASN E CA 1
ATOM 14151 C C . ASN F 1 196 ? 418.200 547.489 785.118 1.00 18.93 196 ASN E C 1
ATOM 14152 O O . ASN F 1 196 ? 417.504 546.944 784.256 1.00 18.93 196 ASN E O 1
ATOM 14157 N N . TYR F 1 197 ? 419.509 547.694 784.965 1.00 19.18 197 TYR E N 1
ATOM 14158 C CA . TYR F 1 197 ? 420.284 547.282 783.798 1.00 19.18 197 TYR E CA 1
ATOM 14159 C C . TYR F 1 197 ? 419.831 547.968 782.516 1.00 19.18 197 TYR E C 1
ATOM 14160 O O . TYR F 1 197 ? 420.083 547.460 781.419 1.00 19.18 197 TYR E O 1
ATOM 14169 N N . VAL F 1 198 ? 419.169 549.115 782.630 1.00 18.73 198 VAL E N 1
ATOM 14170 C CA . VAL F 1 198 ? 418.787 549.867 781.430 1.00 18.73 198 VAL E CA 1
ATOM 14171 C C . VAL F 1 198 ? 420.046 550.398 780.758 1.00 18.73 198 VAL E C 1
ATOM 14172 O O . VAL F 1 198 ? 420.914 550.976 781.443 1.00 18.73 198 VAL E O 1
ATOM 14176 N N . PRO F 1 199 ? 420.211 550.230 779.446 1.00 18.96 199 PRO E N 1
ATOM 14177 C CA . PRO F 1 199 ? 421.465 550.640 778.803 1.00 18.96 199 PRO E CA 1
ATOM 14178 C C . PRO F 1 199 ? 421.696 552.140 778.898 1.00 18.96 199 PRO E C 1
ATOM 14179 O O . PRO F 1 199 ? 420.754 552.936 778.901 1.00 18.96 199 PRO E O 1
ATOM 14183 N N . ALA F 1 200 ? 422.966 552.520 778.984 1.00 20.48 200 ALA E N 1
ATOM 14184 C CA . ALA F 1 200 ? 423.333 553.926 778.923 1.00 20.48 200 ALA E CA 1
ATOM 14185 C C . ALA F 1 200 ? 423.108 554.461 777.515 1.00 20.48 200 ALA E C 1
ATOM 14186 O O . ALA F 1 200 ? 423.084 553.704 776.545 1.00 20.48 200 ALA E O 1
ATOM 14188 N N . ASN F 1 201 ? 422.910 555.782 777.431 1.00 21.62 201 ASN E N 1
ATOM 14189 C CA . ASN F 1 201 ? 422.601 556.566 776.232 1.00 21.62 201 ASN E CA 1
ATOM 14190 C C . ASN F 1 201 ? 421.158 556.304 775.810 1.00 21.62 201 ASN E C 1
ATOM 14191 O O . ASN F 1 201 ? 420.501 555.414 776.360 1.00 21.62 201 ASN E O 1
ATOM 14196 N N . ASP F 1 202 ? 420.657 557.086 774.851 1.00 20.71 202 ASP E N 1
ATOM 14197 C CA . ASP F 1 202 ? 419.245 557.060 774.463 1.00 20.71 202 ASP E CA 1
ATOM 14198 C C . ASP F 1 202 ? 418.349 557.389 775.655 1.00 20.71 202 ASP E C 1
ATOM 14199 O O . ASP F 1 202 ? 417.213 556.921 775.753 1.00 20.71 202 ASP E O 1
ATOM 14204 N N . ARG F 1 203 ? 418.869 558.207 776.566 1.00 19.18 203 ARG E N 1
ATOM 14205 C CA . ARG F 1 203 ? 418.156 558.638 777.760 1.00 19.18 203 ARG E CA 1
ATOM 14206 C C . ARG F 1 203 ? 417.827 560.115 777.620 1.00 19.18 203 ARG E C 1
ATOM 14207 O O . ARG F 1 203 ? 418.648 560.890 777.119 1.00 19.18 203 ARG E O 1
ATOM 14215 N N . THR F 1 204 ? 416.630 560.503 778.049 1.00 20.00 204 THR E N 1
ATOM 14216 C CA . THR F 1 204 ? 416.199 561.888 777.956 1.00 20.00 204 THR E CA 1
ATOM 14217 C C . THR F 1 204 ? 415.335 562.254 779.154 1.00 20.00 204 THR E C 1
ATOM 14218 O O . THR F 1 204 ? 414.734 561.391 779.798 1.00 20.00 204 THR E O 1
ATOM 14222 N N . PHE F 1 205 ? 415.291 563.551 779.449 1.00 20.43 205 PHE E N 1
ATOM 14223 C CA . PHE F 1 205 ? 414.547 564.091 780.576 1.00 20.43 205 PHE E CA 1
ATOM 14224 C C . PHE F 1 205 ? 4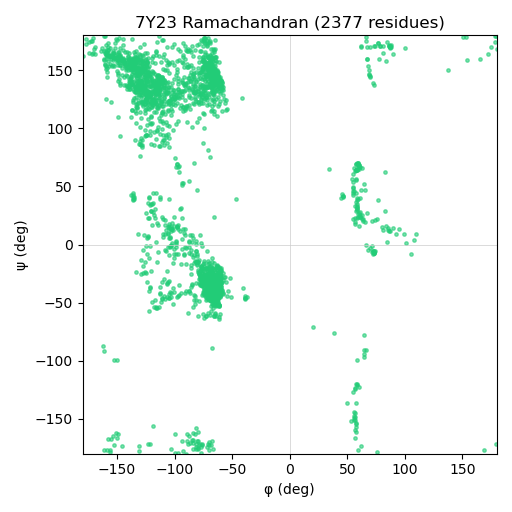13.570 565.137 780.062 1.00 20.43 205 PHE E C 1
ATOM 14225 O O . PHE F 1 205 ? 413.983 566.132 779.457 1.00 20.43 205 PHE E O 1
ATOM 14233 N N . TYR F 1 206 ? 412.282 564.911 780.299 1.00 20.80 206 TYR E N 1
ATOM 14234 C CA . TYR F 1 206 ? 411.222 565.806 779.851 1.00 20.80 206 TYR E CA 1
ATOM 14235 C C . TYR F 1 206 ? 410.803 566.680 781.022 1.00 20.80 206 TYR E C 1
ATOM 14236 O O . TYR F 1 206 ? 410.437 566.163 782.081 1.00 20.80 206 TYR E O 1
ATOM 14245 N N . THR F 1 207 ? 410.845 567.995 780.828 1.00 21.06 207 THR E N 1
ATOM 14246 C CA . THR F 1 207 ? 410.534 568.930 781.897 1.00 21.06 207 THR E CA 1
ATOM 14247 C C . THR F 1 207 ? 409.920 570.194 781.314 1.00 21.06 207 THR E C 1
ATOM 14248 O O . THR F 1 207 ? 410.030 570.473 780.118 1.00 21.06 207 THR E O 1
ATOM 14252 N N . THR F 1 208 ? 409.261 570.954 782.184 1.00 21.43 208 THR E N 1
ATOM 14253 C CA . THR F 1 208 ? 408.639 572.205 781.785 1.00 21.43 208 THR E CA 1
ATOM 14254 C C . THR F 1 208 ? 409.699 573.289 781.601 1.00 21.43 208 THR E C 1
ATOM 14255 O O . THR F 1 208 ? 410.801 573.190 782.142 1.00 21.43 208 THR E O 1
ATOM 14259 N N . PRO F 1 209 ? 409.391 574.332 780.823 1.00 21.26 209 PRO E N 1
ATOM 14260 C CA . PRO F 1 209 ? 410.367 575.424 780.662 1.00 21.26 209 PRO E CA 1
ATOM 14261 C C . PRO F 1 209 ? 410.722 576.122 781.964 1.00 21.26 209 PRO E C 1
ATOM 14262 O O . PRO F 1 209 ? 411.823 576.671 782.083 1.00 21.26 209 PRO E O 1
ATOM 14266 N N . ASP F 1 210 ? 409.815 576.127 782.943 1.00 22.38 210 ASP E N 1
ATOM 14267 C CA . ASP F 1 210 ? 410.117 576.764 784.222 1.00 22.38 210 ASP E CA 1
ATOM 14268 C C . ASP F 1 210 ? 411.201 576.003 784.976 1.00 22.38 210 ASP E C 1
ATOM 14269 O O . ASP F 1 210 ? 412.151 576.606 785.487 1.00 22.38 210 ASP E O 1
ATOM 14274 N N . VAL F 1 211 ? 411.073 574.678 785.061 1.00 21.91 211 VAL E N 1
ATOM 14275 C CA . VAL F 1 211 ? 412.101 573.869 785.710 1.00 21.91 211 VAL E CA 1
ATOM 14276 C C . VAL F 1 211 ? 413.374 573.866 784.873 1.00 21.91 211 VAL E C 1
ATOM 14277 O O . VAL F 1 211 ? 414.487 573.778 785.404 1.00 21.91 211 VAL E O 1
ATOM 14281 N N . TYR F 1 212 ? 413.227 573.970 783.551 1.00 21.99 212 TYR E N 1
ATOM 14282 C CA . TYR F 1 212 ? 414.390 574.059 782.675 1.00 21.99 212 TYR E CA 1
ATOM 14283 C C . TYR F 1 212 ? 415.204 575.313 782.969 1.00 21.99 212 TYR E C 1
ATOM 14284 O O . TYR F 1 212 ? 416.440 575.275 782.962 1.00 21.99 212 TYR E O 1
ATOM 14293 N N . SER F 1 213 ? 414.531 576.436 783.223 1.00 21.54 213 SER E N 1
ATOM 14294 C CA . SER F 1 213 ? 415.246 577.658 783.577 1.00 21.54 213 SER E CA 1
ATOM 14295 C C . SER F 1 213 ? 415.729 577.616 785.020 1.00 21.54 213 SER E C 1
ATOM 14296 O O . SER F 1 213 ? 416.633 578.369 785.403 1.00 21.54 213 SER E O 1
ATOM 14299 N N . ALA F 1 214 ? 415.134 576.748 785.842 1.00 22.49 214 ALA E N 1
ATOM 14300 C CA . ALA F 1 214 ? 415.619 576.576 787.207 1.00 22.49 214 ALA E CA 1
ATOM 14301 C C . ALA F 1 214 ? 416.992 575.919 787.218 1.00 22.49 214 ALA E C 1
ATOM 14302 O O . ALA F 1 214 ? 417.847 576.262 788.044 1.00 22.49 214 ALA E O 1
ATOM 14304 N N . ILE F 1 215 ? 417.219 574.965 786.312 1.00 21.92 215 ILE E N 1
ATOM 14305 C CA . ILE F 1 215 ? 418.541 574.358 786.184 1.00 21.92 215 ILE E CA 1
ATOM 14306 C C . ILE F 1 215 ? 419.542 575.381 785.664 1.00 21.92 215 ILE E C 1
ATOM 14307 O O . ILE F 1 215 ? 420.709 575.392 786.071 1.00 21.92 215 ILE E O 1
ATOM 14312 N N . LEU F 1 216 ? 419.101 576.256 784.756 1.00 22.53 216 LEU E N 1
ATOM 14313 C CA . LEU F 1 216 ? 419.973 577.313 784.257 1.00 22.53 216 LEU E CA 1
ATOM 14314 C C . LEU F 1 216 ? 420.393 578.256 785.375 1.00 22.53 216 LEU E C 1
ATOM 14315 O O . LEU F 1 216 ? 421.565 578.637 785.468 1.00 22.53 216 LEU E O 1
ATOM 14320 N N . ALA F 1 217 ? 419.449 578.642 786.237 1.00 22.91 217 ALA E N 1
ATOM 14321 C CA . ALA F 1 217 ? 419.760 579.583 787.307 1.00 22.91 217 ALA E CA 1
ATOM 14322 C C . ALA F 1 217 ? 420.683 578.962 788.345 1.00 22.91 217 ALA E C 1
ATOM 14323 O O . ALA F 1 217 ? 421.511 579.656 788.946 1.00 22.91 217 ALA E O 1
ATOM 14325 N N . ALA F 1 218 ? 420.551 577.654 788.576 1.00 22.96 218 ALA E N 1
ATOM 14326 C CA . ALA F 1 218 ? 421.367 576.999 789.593 1.00 22.96 218 ALA E CA 1
ATOM 14327 C C . ALA F 1 218 ? 422.832 576.931 789.187 1.00 22.96 218 ALA E C 1
ATOM 14328 O O . ALA F 1 218 ? 423.708 576.809 790.049 1.00 22.96 218 ALA E O 1
ATOM 14330 N N . LEU F 1 219 ? 423.121 577.005 787.890 1.00 22.24 219 LEU E N 1
ATOM 14331 C CA . LEU F 1 219 ? 424.484 576.894 787.393 1.00 22.24 219 LEU E CA 1
ATOM 14332 C C . LEU F 1 219 ? 425.053 578.222 786.900 1.00 22.24 219 LEU E C 1
ATOM 14333 O O . LEU F 1 219 ? 426.099 578.226 786.243 1.00 22.24 219 LEU E O 1
ATOM 14338 N N . MET F 1 220 ? 424.396 579.340 787.201 1.00 22.80 220 MET E N 1
ATOM 14339 C CA . MET F 1 220 ? 424.901 580.653 786.830 1.00 22.80 220 MET E CA 1
ATOM 14340 C C . MET F 1 220 ? 426.104 581.016 787.696 1.00 22.80 220 MET E C 1
ATOM 14341 O O . MET F 1 220 ? 426.335 580.408 788.743 1.00 22.80 220 MET E O 1
ATOM 14346 N N . PRO F 1 221 ? 426.903 582.005 787.273 1.00 22.02 221 PRO E N 1
ATOM 14347 C CA . PRO F 1 221 ? 428.078 582.386 788.078 1.00 22.02 221 PRO E CA 1
ATOM 14348 C C . PRO F 1 221 ? 427.745 582.789 789.502 1.00 22.02 221 PRO E C 1
ATOM 14349 O O . PRO F 1 221 ? 428.587 582.633 790.394 1.00 22.02 221 PRO E O 1
ATOM 14353 N N . ASN F 1 222 ? 426.545 583.312 789.743 1.00 23.19 222 ASN E N 1
ATOM 14354 C CA . ASN F 1 222 ? 426.163 583.694 791.098 1.00 23.19 222 ASN E CA 1
ATOM 14355 C C . ASN F 1 222 ? 426.128 582.480 792.021 1.00 23.19 222 ASN E C 1
ATOM 14356 O O . ASN F 1 222 ? 426.584 582.546 793.169 1.00 23.19 222 ASN E O 1
ATOM 14361 N N . ALA F 1 223 ? 425.594 581.359 791.533 1.00 21.63 223 ALA E N 1
ATOM 14362 C CA . ALA F 1 223 ? 425.387 580.205 792.405 1.00 21.63 223 ALA E CA 1
ATOM 14363 C C . ALA F 1 223 ? 426.476 579.155 792.226 1.00 21.63 223 ALA E C 1
ATOM 14364 O O . ALA F 1 223 ? 426.950 578.573 793.209 1.00 21.63 223 ALA E O 1
ATOM 14366 N N . ALA F 1 224 ? 426.890 578.896 790.989 1.00 20.98 224 ALA E N 1
ATOM 14367 C CA . ALA F 1 224 ? 427.809 577.810 790.676 1.00 20.98 224 ALA E CA 1
ATOM 14368 C C . ALA F 1 224 ? 429.244 578.265 790.890 1.00 20.98 224 ALA E C 1
ATOM 14369 O O . ALA F 1 224 ? 429.632 579.348 790.440 1.00 20.98 224 ALA E O 1
ATOM 14371 N N . ASN F 1 225 ? 430.031 577.429 791.575 1.00 19.68 225 ASN E N 1
ATOM 14372 C CA . ASN F 1 225 ? 431.418 577.783 791.861 1.00 19.68 225 ASN E CA 1
ATOM 14373 C C . ASN F 1 225 ? 432.279 577.726 790.606 1.00 19.68 225 ASN E C 1
ATOM 14374 O O . ASN F 1 225 ? 433.256 578.472 790.483 1.00 19.68 225 ASN E O 1
ATOM 14379 N N . TYR F 1 226 ? 431.942 576.845 789.667 1.00 19.69 226 TYR E N 1
ATOM 14380 C CA . TYR F 1 226 ? 432.683 576.725 788.419 1.00 19.69 226 TYR E CA 1
ATOM 14381 C C . TYR F 1 226 ? 431.729 576.407 787.278 1.00 19.69 226 TYR E C 1
ATOM 14382 O O . TYR F 1 226 ? 430.637 575.873 787.498 1.00 19.69 226 TYR E O 1
ATOM 14391 N N . ALA F 1 227 ? 432.152 576.739 786.061 1.00 20.39 227 ALA E N 1
ATOM 14392 C CA . ALA F 1 227 ? 431.306 576.552 784.890 1.00 20.39 227 ALA E CA 1
ATOM 14393 C C . ALA F 1 227 ? 431.158 575.074 784.559 1.00 20.39 227 ALA E C 1
ATOM 14394 O O . ALA F 1 227 ? 432.137 574.323 784.560 1.00 20.39 227 ALA E O 1
ATOM 14396 N N . ALA F 1 228 ? 429.927 574.662 784.266 1.00 23.26 228 ALA E N 1
ATOM 14397 C CA . ALA F 1 228 ? 429.652 573.291 783.866 1.00 23.26 228 ALA E CA 1
ATOM 14398 C C . ALA F 1 228 ? 428.333 573.252 783.111 1.00 23.26 228 ALA E C 1
ATOM 14399 O O . ALA F 1 228 ? 427.413 574.009 783.433 1.00 23.26 228 ALA E O 1
ATOM 14401 N N . LEU F 1 229 ? 428.261 572.384 782.102 1.00 25.39 229 LEU E N 1
ATOM 14402 C CA . LEU F 1 229 ? 427.033 572.107 781.362 1.00 25.39 229 LEU E CA 1
ATOM 14403 C C . LEU F 1 229 ? 426.525 573.322 780.595 1.00 25.39 229 LEU E C 1
ATOM 14404 O O . LEU F 1 229 ? 426.714 573.414 779.378 1.00 25.39 229 LEU E O 1
ATOM 14409 N N . ILE F 1 230 ? 425.881 574.261 781.291 1.00 25.64 230 ILE E N 1
ATOM 14410 C CA . ILE F 1 230 ? 425.174 575.330 780.599 1.00 25.64 230 ILE E CA 1
ATOM 14411 C C . ILE F 1 230 ? 426.161 576.245 779.895 1.00 25.64 230 ILE E C 1
ATOM 14412 O O . ILE F 1 230 ? 427.351 576.285 780.227 1.00 25.64 230 ILE E O 1
ATOM 14417 N N . ASP F 1 231 ? 425.659 576.987 778.913 1.00 27.45 231 ASP E N 1
ATOM 14418 C CA . ASP F 1 231 ? 426.340 578.169 778.401 1.00 27.45 231 ASP E CA 1
ATOM 14419 C C . ASP F 1 231 ? 425.426 579.371 778.609 1.00 27.45 231 ASP E C 1
ATOM 14420 O O . ASP F 1 231 ? 424.301 579.391 778.081 1.00 27.45 231 ASP E O 1
ATOM 14425 N N . PRO F 1 232 ? 425.836 580.366 779.397 1.00 25.65 232 PRO E N 1
ATOM 14426 C CA . PRO F 1 232 ? 424.893 581.440 779.761 1.00 25.65 232 PRO E CA 1
ATOM 14427 C C . PRO F 1 232 ? 424.432 582.274 778.578 1.00 25.65 232 PRO E C 1
ATOM 14428 O O . PRO F 1 232 ? 423.398 582.948 778.664 1.00 25.65 232 PRO E O 1
ATOM 14432 N N . GLU F 1 233 ? 425.213 582.313 777.506 1.00 26.51 233 GLU E N 1
ATOM 14433 C CA . GLU F 1 233 ? 424.839 583.129 776.352 1.00 26.51 233 GLU E CA 1
ATOM 14434 C C . GLU F 1 233 ? 423.567 582.723 775.616 1.00 26.51 233 GLU E C 1
ATOM 14435 O O . GLU F 1 233 ? 422.759 583.572 775.265 1.00 26.51 233 GLU E O 1
ATOM 14441 N N . ARG F 1 234 ? 423.389 581.430 775.373 1.00 28.04 234 ARG E N 1
ATOM 14442 C CA . ARG F 1 234 ? 422.204 580.967 774.658 1.00 28.04 234 ARG E CA 1
ATOM 14443 C C . ARG F 1 234 ? 421.116 580.401 775.548 1.00 28.04 234 ARG E C 1
ATOM 14444 O O . ARG F 1 234 ? 420.042 580.055 775.069 1.00 28.04 234 ARG E O 1
ATOM 14452 N N . GLY F 1 235 ? 421.382 580.305 776.845 1.00 26.78 235 GLY E N 1
ATOM 14453 C CA . GLY F 1 235 ? 420.424 579.731 777.773 1.00 26.78 235 GLY E CA 1
ATOM 14454 C C . GLY F 1 235 ? 420.053 578.297 777.429 1.00 26.78 235 GLY E C 1
ATOM 14455 O O . GLY F 1 235 ? 418.897 577.906 777.548 1.00 26.78 235 GLY E O 1
ATOM 14456 N N . SER F 1 236 ? 421.041 577.514 777.002 1.00 27.27 236 SER E N 1
ATOM 14457 C CA . SER F 1 236 ? 420.849 576.130 776.612 1.00 27.27 236 SER E CA 1
ATOM 14458 C C . SER F 1 236 ? 421.706 575.247 777.482 1.00 27.27 236 SER E C 1
ATOM 14459 O O . SER F 1 236 ? 422.862 575.558 777.733 1.00 27.27 236 SER E O 1
ATOM 14462 N N . ILE F 1 237 ? 421.141 574.145 777.950 1.00 25.77 237 ILE E N 1
ATOM 14463 C CA . ILE F 1 237 ? 421.896 573.232 778.777 1.00 25.77 237 ILE E CA 1
ATOM 14464 C C . ILE F 1 237 ? 422.297 572.028 777.957 1.00 25.77 237 ILE E C 1
ATOM 14465 O O . ILE F 1 237 ? 421.436 571.284 777.504 1.00 25.77 237 ILE E O 1
ATOM 14470 N N . ARG F 1 238 ? 423.594 571.819 777.759 1.00 27.88 238 ARG E N 1
ATOM 14471 C CA . ARG F 1 238 ? 424.003 570.615 777.051 1.00 27.88 238 ARG E CA 1
ATOM 14472 C C . ARG F 1 238 ? 423.797 569.392 777.936 1.00 27.88 238 ARG E C 1
ATOM 14473 O O . ARG F 1 238 ? 423.474 569.504 779.121 1.00 27.88 238 ARG E O 1
ATOM 14481 N N . ASN F 1 239 ? 423.980 568.212 777.337 1.00 26.59 239 ASN E N 1
ATOM 14482 C CA . ASN F 1 239 ? 423.656 566.926 777.949 1.00 26.59 239 ASN E CA 1
ATOM 14483 C C . ASN F 1 239 ? 424.059 566.853 779.417 1.00 26.59 239 ASN E C 1
ATOM 14484 O O . ASN F 1 239 ? 425.215 567.108 779.766 1.00 26.59 239 ASN E O 1
ATOM 14489 N N . VAL F 1 240 ? 423.107 566.509 780.281 1.00 24.16 240 VAL E N 1
ATOM 14490 C CA . VAL F 1 240 ? 423.324 566.427 781.720 1.00 24.16 240 VAL E CA 1
ATOM 14491 C C . VAL F 1 240 ? 423.203 564.964 782.117 1.00 24.16 240 VAL E C 1
ATOM 14492 O O . VAL F 1 240 ? 422.093 564.417 782.158 1.00 24.16 240 VAL E O 1
ATOM 14496 N N . MET F 1 241 ? 424.342 564.336 782.412 1.00 25.98 241 MET E N 1
ATOM 14497 C CA . MET F 1 241 ? 424.411 562.900 782.664 1.00 25.98 241 MET E CA 1
ATOM 14498 C C . MET F 1 241 ? 423.874 562.140 781.458 1.00 25.98 241 MET E C 1
ATOM 14499 O O . MET F 1 241 ? 423.922 562.645 780.332 1.00 25.98 241 MET E O 1
ATOM 14504 N N . GLY F 1 242 ? 423.372 560.926 781.672 1.00 23.53 242 GLY E N 1
ATOM 14505 C CA . GLY F 1 242 ? 422.801 560.179 780.564 1.00 23.53 242 GLY E CA 1
ATOM 14506 C C . GLY F 1 242 ? 421.623 560.890 779.929 1.00 23.53 242 GLY E C 1
ATOM 14507 O O . GLY F 1 242 ? 421.429 560.827 778.712 1.00 23.53 242 GLY E O 1
ATOM 14508 N N . PHE F 1 243 ? 420.831 561.587 780.739 1.00 21.15 243 PHE E N 1
ATOM 14509 C CA . PHE F 1 243 ? 419.613 562.213 780.254 1.00 21.15 243 PHE E CA 1
ATOM 14510 C C . PHE F 1 243 ? 419.917 563.440 779.405 1.00 21.15 243 PHE E C 1
ATOM 14511 O O . PHE F 1 243 ? 420.713 564.304 779.779 1.00 21.15 243 PHE E O 1
ATOM 14519 N N . GLU F 1 244 ? 419.260 563.517 778.252 1.00 22.05 244 GLU E N 1
ATOM 14520 C CA . GLU F 1 244 ? 419.261 564.710 777.418 1.00 22.05 244 GLU E CA 1
ATOM 14521 C C . GLU F 1 244 ? 418.068 565.560 777.832 1.00 22.05 244 GLU E C 1
ATOM 14522 O O . GLU F 1 244 ? 416.919 565.135 777.681 1.00 22.05 244 GLU E O 1
ATOM 14528 N N . VAL F 1 245 ? 418.343 566.749 778.366 1.00 21.49 245 VAL E N 1
ATOM 14529 C CA . VAL F 1 245 ? 417.282 567.571 778.934 1.00 21.49 245 VAL E CA 1
ATOM 14530 C C . VAL F 1 245 ? 416.452 568.178 777.812 1.00 21.49 245 VAL E C 1
ATOM 14531 O O . VAL F 1 245 ? 416.984 568.834 776.906 1.00 21.49 245 VAL E O 1
ATOM 14535 N N . VAL F 1 246 ? 415.140 567.964 777.869 1.00 21.93 246 VAL E N 1
ATOM 14536 C CA . VAL F 1 246 ? 414.209 568.460 776.864 1.00 21.93 246 VAL E CA 1
ATOM 14537 C C . VAL F 1 246 ? 413.149 569.297 777.564 1.00 21.93 246 VAL E C 1
ATOM 14538 O O . VAL F 1 246 ? 412.525 568.837 778.527 1.00 21.93 246 VAL E O 1
ATOM 14542 N N . GLU F 1 247 ? 412.945 570.519 777.081 1.00 23.11 247 GLU E N 1
ATOM 14543 C CA . GLU F 1 247 ? 411.925 571.417 777.601 1.00 23.11 247 GLU E CA 1
ATOM 14544 C C . GLU F 1 247 ? 410.704 571.338 776.696 1.00 23.11 247 GLU E C 1
ATOM 14545 O O . GLU F 1 247 ? 410.824 571.461 775.473 1.00 23.11 247 GLU E O 1
ATOM 14551 N N . VAL F 1 248 ? 409.539 571.107 777.293 1.00 23.37 248 VAL E N 1
ATOM 14552 C CA . VAL F 1 248 ? 408.286 570.973 776.566 1.00 23.37 248 VAL E CA 1
ATOM 14553 C C . VAL F 1 248 ? 407.266 571.910 777.197 1.00 23.37 248 VAL E C 1
ATOM 14554 O O . VAL F 1 248 ? 407.001 571.805 778.396 1.00 23.37 248 VAL E O 1
ATOM 14558 N N . PRO F 1 249 ? 406.707 572.861 776.447 1.00 22.47 249 PRO E N 1
ATOM 14559 C CA . PRO F 1 249 ? 405.655 573.711 777.025 1.00 22.47 249 PRO E CA 1
ATOM 14560 C C . PRO F 1 249 ? 404.429 572.930 777.455 1.00 22.47 249 PRO E C 1
ATOM 14561 O O . PRO F 1 249 ? 403.690 573.383 778.338 1.00 22.47 249 PRO E O 1
ATOM 14565 N N . HIS F 1 250 ? 404.186 571.765 776.857 1.00 24.03 250 HIS E N 1
ATOM 14566 C CA . HIS F 1 250 ? 402.987 570.981 777.132 1.00 24.03 250 HIS E CA 1
ATOM 14567 C C . HIS F 1 250 ? 403.364 569.674 777.826 1.00 24.03 250 HIS E C 1
ATOM 14568 O O . HIS F 1 250 ? 403.501 568.632 777.177 1.00 24.03 250 HIS E O 1
ATOM 14575 N N . LEU F 1 251 ? 403.518 569.730 779.145 1.00 25.05 251 LEU E N 1
ATOM 14576 C CA . LEU F 1 251 ? 403.371 568.564 780.000 1.00 25.05 251 LEU E CA 1
ATOM 14577 C C . LEU F 1 251 ? 401.995 568.635 780.637 1.00 25.05 251 LEU E C 1
ATOM 14578 O O . LEU F 1 251 ? 401.289 569.638 780.508 1.00 25.05 251 LEU E O 1
ATOM 14583 N N . THR F 1 252 ? 401.620 567.560 781.330 1.00 27.54 252 THR E N 1
ATOM 14584 C CA . THR F 1 252 ? 400.362 567.504 782.073 1.00 27.54 252 THR E CA 1
ATOM 14585 C C . THR F 1 252 ? 399.165 567.773 781.164 1.00 27.54 252 THR E C 1
ATOM 14586 O O . THR F 1 252 ? 398.094 568.183 781.617 1.00 27.54 252 THR E O 1
ATOM 14590 N N . ALA F 1 253 ? 399.347 567.548 779.867 1.00 27.43 253 ALA E N 1
ATOM 14591 C CA . ALA F 1 253 ? 398.286 567.679 778.878 1.00 27.43 253 ALA E CA 1
ATOM 14592 C C . ALA F 1 253 ? 398.278 566.419 778.028 1.00 27.43 253 ALA E C 1
ATOM 14593 O O . ALA F 1 253 ? 399.096 566.279 777.115 1.00 27.43 253 ALA E O 1
ATOM 14595 N N . GLY F 1 254 ? 397.350 565.513 778.322 1.00 26.76 254 GLY E N 1
ATOM 14596 C CA . GLY F 1 254 ? 397.348 564.225 777.665 1.00 26.76 254 GLY E CA 1
ATOM 14597 C C . GLY F 1 254 ? 396.742 564.273 776.277 1.00 26.76 254 GLY E C 1
ATOM 14598 O O . GLY F 1 254 ? 396.609 565.326 775.652 1.00 26.76 254 GLY E O 1
ATOM 14599 N N . GLY F 1 255 ? 396.369 563.095 775.788 1.00 26.70 255 GLY E N 1
ATOM 14600 C CA . GLY F 1 255 ? 395.804 562.982 774.462 1.00 26.70 255 GLY E CA 1
ATOM 14601 C C . GLY F 1 255 ? 394.421 563.595 774.367 1.00 26.70 255 GLY E C 1
ATOM 14602 O O . GLY F 1 255 ? 393.818 564.026 775.349 1.00 26.70 255 GLY E O 1
ATOM 14603 N N . ALA F 1 256 ? 393.913 563.639 773.140 1.00 27.62 256 ALA E N 1
ATOM 14604 C CA . ALA F 1 256 ? 392.605 564.228 772.898 1.00 27.62 256 ALA E CA 1
ATOM 14605 C C . ALA F 1 256 ? 391.498 563.293 773.364 1.00 27.62 256 ALA E C 1
ATOM 14606 O O . ALA F 1 256 ? 391.698 562.085 773.506 1.00 27.62 256 ALA E O 1
ATOM 14608 N N . GLY F 1 257 ? 390.317 563.865 773.606 1.00 30.49 257 GLY E N 1
ATOM 14609 C CA . GLY F 1 257 ? 389.158 563.117 774.031 1.00 30.49 257 GLY E CA 1
ATOM 14610 C C . GLY F 1 257 ? 387.920 563.443 773.209 1.00 30.49 257 GLY E C 1
ATOM 14611 O O . GLY F 1 257 ? 387.959 564.168 772.219 1.00 30.49 257 GLY E O 1
ATOM 14612 N N . ASP F 1 258 ? 386.801 562.874 773.650 1.00 34.48 258 ASP E N 1
ATOM 14613 C CA . ASP F 1 2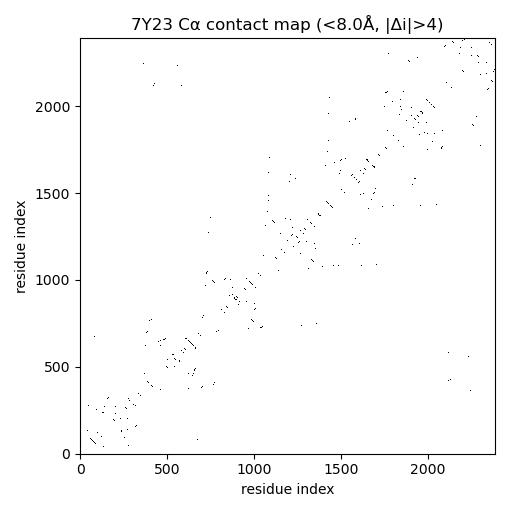58 ? 385.532 563.127 772.983 1.00 34.48 258 ASP E CA 1
ATOM 14614 C C . ASP F 1 258 ? 385.059 564.546 773.266 1.00 34.48 258 ASP E C 1
ATOM 14615 O O . ASP F 1 258 ? 384.811 564.908 774.417 1.00 34.48 258 ASP E O 1
ATOM 14620 N N . ASP F 1 259 ? 384.896 565.318 772.182 1.00 32.41 259 ASP E N 1
ATOM 14621 C CA . ASP F 1 259 ? 384.596 566.749 772.054 1.00 32.41 259 ASP E CA 1
ATOM 14622 C C . ASP F 1 259 ? 385.888 567.555 772.069 1.00 32.41 259 ASP E C 1
ATOM 14623 O O . ASP F 1 259 ? 386.962 567.013 772.350 1.00 32.41 259 ASP E O 1
ATOM 14628 N N . ARG F 1 260 ? 385.796 568.846 771.763 1.00 30.56 260 ARG E N 1
ATOM 14629 C CA . ARG F 1 260 ? 386.954 569.722 771.779 1.00 30.56 260 ARG E CA 1
ATOM 14630 C C . ARG F 1 260 ? 386.823 570.708 772.926 1.00 30.56 260 ARG E C 1
ATOM 14631 O O . ARG F 1 260 ? 385.926 571.559 772.902 1.00 30.56 260 ARG E O 1
ATOM 14639 N N . PRO F 1 261 ? 387.686 570.627 773.935 1.00 33.59 261 PRO E N 1
ATOM 14640 C CA . PRO F 1 261 ? 387.477 571.427 775.146 1.00 33.59 261 PRO E CA 1
ATOM 14641 C C . PRO F 1 261 ? 387.694 572.907 774.895 1.00 33.59 261 PRO E C 1
ATOM 14642 O O . PRO F 1 261 ? 388.294 573.318 773.898 1.00 33.59 261 PRO E O 1
ATOM 14646 N N . ASP F 1 262 ? 387.186 573.713 775.820 1.00 38.03 262 ASP E N 1
ATOM 14647 C CA . ASP F 1 262 ? 387.363 575.156 775.776 1.00 38.03 262 ASP E CA 1
ATOM 14648 C C . ASP F 1 262 ? 388.754 575.500 776.312 1.00 38.03 262 ASP E C 1
ATOM 14649 O O . ASP F 1 262 ? 389.591 574.616 776.512 1.00 38.03 262 ASP E O 1
ATOM 14654 N N . GLU F 1 263 ? 389.019 576.786 776.551 1.00 37.76 263 GLU E N 1
ATOM 14655 C CA . GLU F 1 263 ? 390.346 577.188 777.005 1.00 37.76 263 GLU E CA 1
ATOM 14656 C C . GLU F 1 263 ? 390.613 576.726 778.432 1.00 37.76 263 GLU E C 1
ATOM 14657 O O . GLU F 1 263 ? 391.734 576.318 778.760 1.00 37.76 263 GLU E O 1
ATOM 14663 N N . GLY F 1 264 ? 389.601 576.773 779.293 1.00 42.34 264 GLY E N 1
ATOM 14664 C CA . GLY F 1 264 ? 389.787 576.407 780.683 1.00 42.34 264 GLY E CA 1
ATOM 14665 C C . GLY F 1 264 ? 389.058 575.145 781.090 1.00 42.34 264 GLY E C 1
ATOM 14666 O O . GLY F 1 264 ? 388.507 575.070 782.192 1.00 42.34 264 GLY E O 1
ATOM 14667 N N . ALA F 1 265 ? 389.045 574.146 780.212 1.00 41.11 265 ALA E N 1
ATOM 14668 C CA . ALA F 1 265 ? 388.362 572.893 780.496 1.00 41.11 265 ALA E CA 1
ATOM 14669 C C . ALA F 1 265 ? 389.149 571.749 779.872 1.00 41.11 265 ALA E C 1
ATOM 14670 O O . ALA F 1 265 ? 390.103 571.961 779.121 1.00 41.11 265 ALA E O 1
ATOM 14672 N N . GLU F 1 266 ? 388.730 570.529 780.198 1.00 40.80 266 GLU E N 1
ATOM 14673 C CA . GLU F 1 266 ? 389.327 569.318 779.657 1.00 40.80 266 GLU E CA 1
ATOM 14674 C C . GLU F 1 266 ? 388.293 568.574 778.825 1.00 40.80 266 GLU E C 1
ATOM 14675 O O . GLU F 1 266 ? 387.095 568.860 778.884 1.00 40.80 266 GLU E O 1
ATOM 14681 N N . ALA F 1 267 ? 388.774 567.614 778.041 1.00 36.83 267 ALA E N 1
ATOM 14682 C CA . ALA F 1 267 ? 387.886 566.817 777.210 1.00 36.83 267 ALA E CA 1
ATOM 14683 C C . ALA F 1 267 ? 386.952 565.978 778.077 1.00 36.83 267 ALA E C 1
ATOM 14684 O O . ALA F 1 267 ? 387.266 565.644 779.223 1.00 36.83 267 ALA E O 1
ATOM 14686 N N . THR F 1 268 ? 385.785 565.649 777.519 1.00 36.79 268 THR E N 1
ATOM 14687 C CA . THR F 1 268 ? 384.781 564.913 778.283 1.00 36.79 268 THR E CA 1
ATOM 14688 C C . THR F 1 268 ? 385.282 563.527 778.670 1.00 36.79 268 THR E C 1
ATOM 14689 O O . THR F 1 268 ? 385.240 563.150 779.847 1.00 36.79 268 THR E O 1
ATOM 14693 N N . ASN F 1 269 ? 385.759 562.757 777.697 1.00 35.50 269 ASN E N 1
ATOM 14694 C CA . ASN F 1 269 ? 386.347 561.445 777.940 1.00 35.50 269 ASN E CA 1
ATOM 14695 C C . ASN F 1 269 ? 387.735 561.425 777.323 1.00 35.50 269 ASN E C 1
ATOM 14696 O O . ASN F 1 269 ? 387.886 561.104 776.140 1.00 35.50 269 ASN E O 1
ATOM 14701 N N . GLN F 1 270 ? 388.742 561.755 778.125 1.00 31.01 270 GLN E N 1
ATOM 14702 C CA . GLN F 1 270 ? 390.116 561.867 777.658 1.00 31.01 270 GLN E CA 1
ATOM 14703 C C . GLN F 1 270 ? 390.747 560.485 777.657 1.00 31.01 270 GLN E C 1
ATOM 14704 O O . GLN F 1 270 ? 390.804 559.826 778.700 1.00 31.01 270 GLN E O 1
ATOM 14710 N N . LYS F 1 271 ? 391.213 560.049 776.484 1.00 30.69 271 LYS E N 1
ATOM 14711 C CA . LYS F 1 271 ? 391.781 558.711 776.362 1.00 30.69 271 LYS E CA 1
ATOM 14712 C C . LYS F 1 271 ? 393.006 558.553 777.252 1.00 30.69 271 LYS E C 1
ATOM 14713 O O . LYS F 1 271 ? 393.017 557.732 778.175 1.00 30.69 271 LYS E O 1
ATOM 14719 N N . HIS F 1 272 ? 394.048 559.335 776.989 1.00 27.97 272 HIS E N 1
ATOM 14720 C CA . HIS F 1 272 ? 395.249 559.329 777.807 1.00 27.97 272 HIS E CA 1
ATOM 14721 C C . HIS F 1 272 ? 395.307 560.642 778.566 1.00 27.97 272 HIS E C 1
ATOM 14722 O O . HIS F 1 272 ? 395.436 561.707 777.956 1.00 27.97 272 HIS E O 1
ATOM 14729 N N . ALA F 1 273 ? 395.208 560.566 779.888 1.00 28.13 273 ALA E N 1
ATOM 14730 C CA . ALA F 1 273 ? 395.118 561.757 780.713 1.00 28.13 273 ALA E CA 1
ATOM 14731 C C . ALA F 1 273 ? 396.264 561.775 781.709 1.00 28.13 273 ALA E C 1
ATOM 14732 O O . ALA F 1 273 ? 396.724 560.734 782.183 1.00 28.13 273 ALA E O 1
ATOM 14734 N N . PHE F 1 274 ? 396.723 562.985 782.015 1.00 28.12 274 PHE E N 1
ATOM 14735 C CA . PHE F 1 274 ? 397.688 563.195 783.075 1.00 28.12 274 PHE E CA 1
ATOM 14736 C C . PHE F 1 274 ? 396.917 563.451 784.357 1.00 28.12 274 PHE E C 1
ATOM 14737 O O . PHE F 1 274 ? 396.158 564.431 784.415 1.00 28.12 274 PHE E O 1
ATOM 14745 N N . PRO F 1 275 ? 397.046 562.609 785.382 1.00 29.62 275 PRO E N 1
ATOM 14746 C CA . PRO F 1 275 ? 396.172 562.734 786.559 1.00 29.62 275 PRO E CA 1
ATOM 14747 C C . PRO F 1 275 ? 396.314 564.098 787.218 1.00 29.62 275 PRO E C 1
ATOM 14748 O O . PRO F 1 275 ? 397.423 564.606 787.395 1.00 29.62 275 PRO E O 1
ATOM 14752 N N . ALA F 1 276 ? 395.173 564.697 787.567 1.00 30.83 276 ALA E N 1
ATOM 14753 C CA . ALA F 1 276 ? 395.197 565.994 788.232 1.00 30.83 276 ALA E CA 1
ATOM 14754 C C . ALA F 1 276 ? 395.594 565.858 789.696 1.00 30.83 276 ALA E C 1
ATOM 14755 O O . ALA F 1 276 ? 396.396 566.649 790.207 1.00 30.83 276 ALA E O 1
ATOM 14757 N N . ALA F 1 277 ? 395.041 564.863 790.392 1.00 32.98 277 ALA E N 1
ATOM 14758 C CA . ALA F 1 277 ? 395.313 564.640 791.810 1.00 32.98 277 ALA E CA 1
ATOM 14759 C C . ALA F 1 277 ? 395.498 563.143 792.069 1.00 32.98 277 ALA E C 1
ATOM 14760 O O . ALA F 1 277 ? 395.006 562.589 793.051 1.00 32.98 277 ALA E O 1
ATOM 14762 N N . GLY F 1 278 ? 396.228 562.485 791.174 1.00 33.14 278 GLY E N 1
ATOM 14763 C CA . GLY F 1 278 ? 396.460 561.062 791.322 1.00 33.14 278 GLY E CA 1
ATOM 14764 C C . GLY F 1 278 ? 397.460 560.758 792.421 1.00 33.14 278 GLY E C 1
ATOM 14765 O O . GLY F 1 278 ? 398.017 561.650 793.060 1.00 33.14 278 GLY E O 1
ATOM 14766 N N . GLY F 1 279 ? 397.683 559.462 792.643 1.00 33.04 279 GLY E N 1
ATOM 14767 C CA . GLY F 1 279 ? 398.581 559.049 793.711 1.00 33.04 279 GLY E CA 1
ATOM 14768 C C . GLY F 1 279 ? 400.027 559.431 793.456 1.00 33.04 279 GLY E C 1
ATOM 14769 O O . GLY F 1 279 ? 400.713 559.932 794.350 1.00 33.04 279 GLY E O 1
ATOM 14770 N N . LYS F 1 280 ? 400.510 559.200 792.239 1.00 30.63 280 LYS E N 1
ATOM 14771 C CA . LYS F 1 280 ? 401.901 559.443 791.883 1.00 30.63 280 LYS E CA 1
ATOM 14772 C C . LYS F 1 280 ? 401.975 560.265 790.605 1.00 30.63 280 LYS E C 1
ATOM 14773 O O . LYS F 1 280 ? 401.132 560.116 789.715 1.00 30.63 280 LYS E O 1
ATOM 14779 N N . VAL F 1 281 ? 402.978 561.144 790.539 1.00 28.70 281 VAL E N 1
ATOM 14780 C CA . VAL F 1 281 ? 403.330 561.943 789.362 1.00 28.70 281 VAL E CA 1
ATOM 14781 C C . VAL F 1 281 ? 402.087 562.577 788.737 1.00 28.70 281 VAL E C 1
ATOM 14782 O O . VAL F 1 281 ? 401.944 562.647 787.511 1.00 28.70 281 VAL E O 1
ATOM 14786 N N . ASN F 1 282 ? 401.198 563.090 789.581 1.00 30.53 282 ASN E N 1
ATOM 14787 C CA . ASN F 1 282 ? 400.010 563.764 789.085 1.00 30.53 282 ASN E CA 1
ATOM 14788 C C . ASN F 1 282 ? 400.348 565.167 788.590 1.00 30.53 282 ASN E C 1
ATOM 14789 O O . ASN F 1 282 ? 401.514 565.569 788.528 1.00 30.53 282 ASN E O 1
ATOM 14794 N N . LYS F 1 283 ? 399.304 565.915 788.234 1.00 30.46 283 LYS E N 1
ATOM 14795 C CA . LYS F 1 283 ? 399.500 567.241 787.654 1.00 30.46 283 LYS E CA 1
ATOM 14796 C C . LYS F 1 283 ? 399.910 568.259 788.712 1.00 30.46 283 LYS E C 1
ATOM 14797 O O . LYS F 1 283 ? 400.623 569.223 788.411 1.00 30.46 283 LYS E O 1
ATOM 14803 N N . GLU F 1 284 ? 399.466 568.063 789.956 1.00 34.07 284 GLU E N 1
ATOM 14804 C CA . GLU F 1 284 ? 399.683 569.074 790.988 1.00 34.07 284 GLU E CA 1
ATOM 14805 C C . GLU F 1 284 ? 401.164 569.262 791.291 1.00 34.07 284 GLU E C 1
ATOM 14806 O O . GLU F 1 284 ? 401.667 570.392 791.267 1.00 34.07 284 GLU E O 1
ATOM 14812 N N . ASN F 1 285 ? 401.879 568.178 791.579 1.00 29.80 285 ASN E N 1
ATOM 14813 C CA . ASN F 1 285 ? 403.305 568.244 791.885 1.00 29.80 285 ASN E CA 1
ATOM 14814 C C . ASN F 1 285 ? 404.086 567.320 790.955 1.00 29.80 285 ASN E C 1
ATOM 14815 O O . ASN F 1 285 ? 404.244 566.127 791.227 1.00 29.80 285 ASN E O 1
ATOM 14820 N N . VAL F 1 286 ? 404.589 567.884 789.862 1.00 26.76 286 VAL E N 1
ATOM 14821 C CA . VAL F 1 286 ? 405.437 567.154 788.928 1.00 26.76 286 VAL E CA 1
ATOM 14822 C C . VAL F 1 286 ? 406.555 568.084 788.477 1.00 26.76 286 VAL E C 1
ATOM 14823 O O . VAL F 1 286 ? 406.339 569.278 788.257 1.00 26.76 286 VAL E O 1
ATOM 14827 N N . VAL F 1 287 ? 407.760 567.533 788.372 1.00 23.55 287 VAL E N 1
ATOM 14828 C CA . VAL F 1 287 ? 408.941 568.286 787.961 1.00 23.55 287 VAL E CA 1
ATOM 14829 C C . VAL F 1 287 ? 409.424 567.834 786.588 1.00 23.55 287 VAL E C 1
ATOM 14830 O O . VAL F 1 287 ? 409.652 568.656 785.699 1.00 23.55 287 VAL E O 1
ATOM 14834 N N . GLY F 1 288 ? 409.574 566.529 786.391 1.00 22.37 288 GLY E N 1
ATOM 14835 C CA . GLY F 1 288 ? 410.078 566.028 785.129 1.00 22.37 288 GLY E CA 1
ATOM 14836 C C . GLY F 1 288 ? 409.793 564.558 784.948 1.00 22.37 288 GLY E C 1
ATOM 14837 O O . GLY F 1 288 ? 409.379 563.861 785.879 1.00 22.37 288 GLY E O 1
ATOM 14838 N N . LEU F 1 289 ? 410.022 564.091 783.724 1.00 21.04 289 LEU E N 1
ATOM 14839 C CA . LEU F 1 289 ? 409.826 562.697 783.352 1.00 21.04 289 LEU E CA 1
ATOM 14840 C C . LEU F 1 289 ? 411.052 562.224 782.584 1.00 21.04 289 LEU E C 1
ATOM 14841 O O . LEU F 1 289 ? 411.363 562.763 781.516 1.00 21.04 289 LEU E O 1
ATOM 14846 N N . PHE F 1 290 ? 411.745 561.226 783.125 1.00 20.41 290 PHE E N 1
ATOM 14847 C CA . PHE F 1 290 ? 412.927 560.653 782.493 1.00 20.41 290 PHE E CA 1
ATOM 14848 C C . PHE F 1 290 ? 412.625 559.223 782.071 1.00 20.41 290 PHE E C 1
ATOM 14849 O O . PHE F 1 290 ? 411.913 558.501 782.775 1.00 20.41 290 PHE E O 1
ATOM 14857 N N . GLN F 1 291 ? 413.157 558.825 780.917 1.00 20.08 291 GLN E N 1
ATOM 14858 C CA . GLN F 1 291 ? 412.800 557.556 780.304 1.00 20.08 291 GLN E CA 1
ATOM 14859 C C . GLN F 1 291 ? 413.859 557.155 779.289 1.00 20.08 291 GLN E C 1
ATOM 14860 O O . GLN F 1 291 ? 414.616 557.988 778.789 1.00 20.08 291 GLN E O 1
ATOM 14866 N N . HIS F 1 292 ? 413.901 555.860 778.991 1.00 18.76 292 HIS E N 1
ATOM 14867 C CA . HIS F 1 292 ? 414.825 555.300 778.014 1.00 18.76 292 HIS E CA 1
ATOM 14868 C C . HIS F 1 292 ? 414.042 554.921 776.766 1.00 18.76 292 HIS E C 1
ATOM 14869 O O . HIS F 1 292 ? 412.831 554.703 776.839 1.00 18.76 292 HIS E O 1
ATOM 14876 N N . ARG F 1 293 ? 414.746 554.806 775.639 1.00 20.31 293 ARG E N 1
ATOM 14877 C CA . ARG F 1 293 ? 414.160 554.600 774.316 1.00 20.31 293 ARG E CA 1
ATOM 14878 C C . ARG F 1 293 ? 412.992 553.618 774.310 1.00 20.31 293 ARG E C 1
ATOM 14879 O O . ARG F 1 293 ? 412.009 553.823 773.592 1.00 20.31 293 ARG E O 1
ATOM 14887 N N . SER F 1 294 ? 413.079 552.559 775.114 1.00 20.42 294 SER E N 1
ATOM 14888 C CA . SER F 1 294 ? 412.071 551.505 775.129 1.00 20.42 294 SER E CA 1
ATOM 14889 C C . SER F 1 294 ? 410.971 551.717 776.166 1.00 20.42 294 SER E C 1
ATOM 14890 O O . SER F 1 294 ? 410.220 550.772 776.433 1.00 20.42 294 SER E O 1
ATOM 14893 N N . ALA F 1 295 ? 410.842 552.907 776.755 1.00 20.76 295 ALA E N 1
ATOM 14894 C CA . ALA F 1 295 ? 409.885 553.084 777.845 1.00 20.76 295 ALA E CA 1
ATOM 14895 C C . ALA F 1 295 ? 408.449 553.163 777.335 1.00 20.76 295 ALA E C 1
ATOM 14896 O O . ALA F 1 295 ? 407.513 552.773 778.041 1.00 20.76 295 ALA E O 1
ATOM 14898 N N . VAL F 1 296 ? 408.250 553.688 776.128 1.00 22.69 296 VAL E N 1
ATOM 14899 C CA . VAL F 1 296 ? 406.917 553.864 775.560 1.00 22.69 296 VAL E CA 1
ATOM 14900 C C . VAL F 1 296 ? 406.977 553.475 774.089 1.00 22.69 296 VAL E C 1
ATOM 14901 O O . VAL F 1 296 ? 408.038 553.518 773.460 1.00 22.69 296 VAL E O 1
ATOM 14905 N N . GLY F 1 297 ? 405.835 553.069 773.545 1.00 22.73 297 GLY E N 1
ATOM 14906 C CA . GLY F 1 297 ? 405.730 552.765 772.134 1.00 22.73 297 GLY E CA 1
ATOM 14907 C C . GLY F 1 297 ? 404.354 553.111 771.607 1.00 22.73 297 GLY E C 1
ATOM 14908 O O . GLY F 1 297 ? 403.383 553.211 772.358 1.00 22.73 297 GLY E O 1
ATOM 14909 N N . THR F 1 298 ? 404.283 553.298 770.292 1.00 24.30 298 THR E N 1
ATOM 14910 C CA . THR F 1 298 ? 403.038 553.625 769.610 1.00 24.30 298 THR E CA 1
ATOM 14911 C C . THR F 1 298 ? 402.840 552.688 768.428 1.00 24.30 298 THR E C 1
ATOM 14912 O O . THR F 1 298 ? 403.813 552.187 767.855 1.00 24.30 298 THR E O 1
ATOM 14916 N N . VAL F 1 299 ? 401.580 552.437 768.085 1.00 23.75 299 VAL E N 1
ATOM 14917 C CA . VAL F 1 299 ? 401.205 551.576 766.969 1.00 23.75 299 VAL E CA 1
ATOM 14918 C C . VAL F 1 299 ? 400.300 552.372 766.041 1.00 23.75 299 VAL E C 1
ATOM 14919 O O . VAL F 1 299 ? 399.346 553.014 766.495 1.00 23.75 299 VAL E O 1
ATOM 14923 N N . LYS F 1 300 ? 400.594 552.328 764.743 1.00 25.42 300 LYS E N 1
ATOM 14924 C CA . LYS F 1 300 ? 399.965 553.195 763.757 1.00 25.42 300 LYS E CA 1
ATOM 14925 C C . LYS F 1 300 ? 399.078 552.381 762.823 1.00 25.42 300 LYS E C 1
ATOM 14926 O O . LYS F 1 300 ? 399.471 551.301 762.370 1.00 25.42 300 LYS E O 1
ATOM 14932 N N . LEU F 1 301 ? 397.885 552.902 762.543 1.00 25.44 301 LEU E N 1
ATOM 14933 C CA . LEU F 1 301 ? 396.952 552.302 761.599 1.00 25.44 301 LEU E CA 1
ATOM 14934 C C . LEU F 1 301 ? 396.299 553.410 760.780 1.00 25.44 301 LEU E C 1
ATOM 14935 O O . LEU F 1 301 ? 395.911 554.445 761.331 1.00 25.44 301 LEU E O 1
ATOM 14940 N N . LYS F 1 302 ? 396.199 553.197 759.468 1.00 29.26 302 LYS E N 1
ATOM 14941 C CA . LYS F 1 302 ? 395.626 554.099 758.461 1.00 29.26 302 LYS E CA 1
ATOM 14942 C C . LYS F 1 302 ? 396.516 555.297 758.145 1.00 29.26 302 LYS E C 1
ATOM 14943 O O . LYS F 1 302 ? 396.176 556.057 757.226 1.00 29.26 302 LYS E O 1
ATOM 14949 N N . ASP F 1 303 ? 397.623 555.493 758.850 1.00 30.08 303 ASP E N 1
ATOM 14950 C CA . ASP F 1 303 ? 398.529 556.640 758.637 1.00 30.08 303 ASP E CA 1
ATOM 14951 C C . ASP F 1 303 ? 397.700 557.919 758.789 1.00 30.08 303 ASP E C 1
ATOM 14952 O O . ASP F 1 303 ? 396.697 557.917 759.519 1.00 30.08 303 ASP E O 1
ATOM 14957 N N . LEU F 1 304 ? 398.066 559.009 758.120 1.00 27.60 304 LEU E N 1
ATOM 14958 C CA . LEU F 1 304 ? 397.351 560.276 758.213 1.00 27.60 304 LEU E CA 1
ATOM 14959 C C . LEU F 1 304 ? 396.884 560.685 756.825 1.00 27.60 304 LEU E C 1
ATOM 14960 O O . LEU F 1 304 ? 397.643 560.584 755.856 1.00 27.60 304 LEU E O 1
ATOM 14965 N N . ALA F 1 305 ? 395.638 561.145 756.732 1.00 26.57 305 ALA E N 1
ATOM 14966 C CA . ALA F 1 305 ? 395.029 561.505 755.461 1.00 26.57 305 ALA E CA 1
ATOM 14967 C C . ALA F 1 305 ? 394.245 562.799 755.608 1.00 26.57 305 ALA E C 1
ATOM 14968 O O . ALA F 1 305 ? 393.855 563.177 756.717 1.00 26.57 305 ALA E O 1
ATOM 14970 N N . LEU F 1 306 ? 394.021 563.472 754.483 1.00 25.46 306 LEU E N 1
ATOM 14971 C CA . LEU F 1 306 ? 393.287 564.730 754.432 1.00 25.46 306 LEU E CA 1
ATOM 14972 C C . LEU F 1 306 ? 392.152 564.597 753.426 1.00 25.46 306 LEU E C 1
ATOM 14973 O O . LEU F 1 306 ? 392.369 564.140 752.299 1.00 25.46 306 LEU E O 1
ATOM 14978 N N . GLU F 1 307 ? 390.947 564.991 753.833 1.00 25.88 307 GLU E N 1
ATOM 14979 C CA . GLU F 1 307 ? 389.758 564.822 753.013 1.00 25.88 307 GLU E CA 1
ATOM 14980 C C . GLU F 1 307 ? 388.972 566.124 752.952 1.00 25.88 307 GLU E C 1
ATOM 14981 O O . GLU F 1 307 ? 388.836 566.837 753.949 1.00 25.88 307 GLU E O 1
ATOM 14987 N N . ARG F 1 308 ? 388.448 566.426 751.764 1.00 24.93 308 ARG E N 1
ATOM 14988 C CA . ARG F 1 308 ? 387.639 567.611 751.522 1.00 24.93 308 ARG E CA 1
ATOM 14989 C C . ARG F 1 308 ? 386.228 567.190 751.144 1.00 24.93 308 ARG E C 1
ATOM 14990 O O . ARG F 1 308 ? 386.044 566.210 750.414 1.00 24.93 308 ARG E O 1
ATOM 14998 N N . ALA F 1 309 ? 385.235 567.928 751.637 1.00 22.42 309 ALA E N 1
ATOM 14999 C CA . ALA F 1 309 ? 383.836 567.645 751.357 1.00 22.42 309 ALA E CA 1
ATOM 15000 C C . ALA F 1 309 ? 383.104 568.937 751.024 1.00 22.42 309 ALA E C 1
ATOM 15001 O O . ALA F 1 309 ? 383.534 570.030 751.402 1.00 22.42 309 ALA E O 1
ATOM 15003 N N . ARG F 1 310 ? 381.993 568.797 750.307 1.00 20.56 310 ARG E N 1
ATOM 15004 C CA . ARG F 1 310 ? 381.152 569.919 749.910 1.00 20.56 310 ARG E CA 1
ATOM 15005 C C . ARG F 1 310 ? 379.796 569.793 750.590 1.00 20.56 310 ARG E C 1
ATOM 15006 O O . ARG F 1 310 ? 379.120 568.768 750.448 1.00 20.56 310 ARG E O 1
ATOM 15014 N N . ARG F 1 311 ? 379.399 570.834 751.320 1.00 19.69 311 ARG E N 1
ATOM 15015 C CA . ARG F 1 311 ? 378.133 570.854 752.043 1.00 19.69 311 ARG E CA 1
ATOM 15016 C C . ARG F 1 311 ? 377.200 571.845 751.353 1.00 19.69 311 ARG E C 1
ATOM 15017 O O . ARG F 1 311 ? 377.183 573.032 751.693 1.00 19.69 311 ARG E O 1
ATOM 15025 N N . THR F 1 312 ? 376.422 571.352 750.387 1.00 18.82 312 THR E N 1
ATOM 15026 C CA . THR F 1 312 ? 375.584 572.235 749.580 1.00 18.82 312 THR E CA 1
ATOM 15027 C C . THR F 1 312 ? 374.451 572.841 750.399 1.00 18.82 312 THR E C 1
ATOM 15028 O O . THR F 1 312 ? 374.083 574.004 750.197 1.00 18.82 312 THR E O 1
ATOM 15032 N N . GLU F 1 313 ? 373.886 572.071 751.331 1.00 18.67 313 GLU E N 1
ATOM 15033 C CA . GLU F 1 313 ? 372.748 572.565 752.102 1.00 18.67 313 GLU E CA 1
ATOM 15034 C C . GLU F 1 313 ? 373.153 573.717 753.017 1.00 18.67 313 GLU E C 1
ATOM 15035 O O . GLU F 1 313 ? 372.303 574.508 753.442 1.00 18.67 313 GLU E O 1
ATOM 15041 N N . TYR F 1 314 ? 374.440 573.826 753.332 1.00 18.17 314 TYR E N 1
ATOM 15042 C CA . TYR F 1 314 ? 374.961 574.943 754.108 1.00 18.17 314 TYR E CA 1
ATOM 15043 C C . TYR F 1 314 ? 375.787 575.912 753.275 1.00 18.17 314 TYR E C 1
ATOM 15044 O O . TYR F 1 314 ? 376.186 576.961 753.791 1.00 18.17 314 TYR E O 1
ATOM 15053 N N . GLN F 1 315 ? 376.044 575.590 752.005 1.00 18.98 315 GLN E N 1
ATOM 15054 C CA . GLN F 1 315 ? 376.900 576.401 751.138 1.00 18.98 315 GLN E CA 1
ATOM 15055 C C . GLN F 1 315 ? 378.274 576.611 751.768 1.00 18.98 315 GLN E C 1
ATOM 15056 O O . GLN F 1 315 ? 378.741 577.741 751.919 1.00 18.98 315 GLN E O 1
ATOM 15062 N N . ALA F 1 316 ? 378.928 575.513 752.140 1.00 19.58 316 ALA E N 1
ATOM 15063 C CA . ALA F 1 316 ? 380.205 575.565 752.831 1.00 19.58 316 ALA E CA 1
ATOM 15064 C C . ALA F 1 316 ? 381.099 574.417 752.384 1.00 19.58 316 ALA E C 1
ATOM 15065 O O . ALA F 1 316 ? 380.630 573.385 751.902 1.00 19.58 316 ALA E O 1
ATOM 15067 N N . ASP F 1 317 ? 382.402 574.616 752.556 1.00 22.12 317 ASP E N 1
ATOM 15068 C CA . ASP F 1 317 ? 383.411 573.595 752.311 1.00 22.12 317 ASP E CA 1
ATOM 15069 C C . ASP F 1 317 ? 384.079 573.232 753.628 1.00 22.12 317 ASP E C 1
ATOM 15070 O O . ASP F 1 317 ? 384.424 574.119 754.414 1.00 22.12 317 ASP E O 1
ATOM 15075 N N . GLN F 1 318 ? 384.259 571.938 753.870 1.00 22.29 318 GLN E N 1
ATOM 15076 C CA . GLN F 1 318 ? 384.932 571.460 755.070 1.00 22.29 318 GLN E CA 1
ATOM 15077 C C . GLN F 1 318 ? 386.162 570.647 754.689 1.00 22.29 318 GLN E C 1
ATOM 15078 O O . GLN F 1 318 ? 386.156 569.938 753.678 1.00 22.29 318 GLN E O 1
ATOM 15084 N N . ILE F 1 319 ? 387.213 570.769 755.494 1.00 23.05 319 ILE E N 1
ATOM 15085 C CA . ILE F 1 319 ? 388.456 570.026 755.317 1.00 23.05 319 ILE E CA 1
ATOM 15086 C C . ILE F 1 319 ? 388.724 569.274 756.613 1.00 23.05 319 ILE E C 1
ATOM 15087 O O . ILE F 1 319 ? 388.705 569.869 757.696 1.00 23.05 319 ILE E O 1
ATOM 15092 N N . VAL F 1 320 ? 388.980 567.973 756.507 1.00 23.72 320 VAL E N 1
ATOM 15093 C CA . VAL F 1 320 ? 389.150 567.112 757.672 1.00 23.72 320 VAL E CA 1
ATOM 15094 C C . VAL F 1 320 ? 390.429 566.301 757.509 1.00 23.72 320 VAL E C 1
ATOM 15095 O O . VAL F 1 320 ? 390.745 565.841 756.405 1.00 23.72 320 VAL E O 1
ATOM 15099 N N . ALA F 1 321 ? 391.178 566.156 758.601 1.00 23.55 321 ALA E N 1
ATOM 15100 C CA . ALA F 1 321 ? 392.364 565.313 758.658 1.00 23.55 321 ALA E CA 1
ATOM 15101 C C . ALA F 1 321 ? 392.206 564.340 759.815 1.00 23.55 321 ALA E C 1
ATOM 15102 O O . ALA F 1 321 ? 391.556 564.664 760.813 1.00 23.55 321 ALA E O 1
ATOM 15104 N N . LYS F 1 322 ? 392.798 563.155 759.686 1.00 23.88 322 LYS E N 1
ATOM 15105 C CA . LYS F 1 322 ? 392.525 562.092 760.639 1.00 23.88 322 LYS E CA 1
ATOM 15106 C C . LYS F 1 322 ? 393.638 561.054 760.619 1.00 23.88 322 LYS E C 1
ATOM 15107 O O . LYS F 1 322 ? 394.330 560.871 759.615 1.00 23.88 322 LYS E O 1
ATOM 15113 N N . TYR F 1 323 ? 393.794 560.373 761.754 1.00 23.13 323 TYR E N 1
ATOM 15114 C CA . TYR F 1 323 ? 394.615 559.173 761.839 1.00 23.13 323 TYR E CA 1
ATOM 15115 C C . TYR F 1 323 ? 394.067 558.286 762.946 1.00 23.13 323 TYR E C 1
ATOM 15116 O O . TYR F 1 323 ? 393.157 558.672 763.684 1.00 23.13 323 TYR E O 1
ATOM 15125 N N . ALA F 1 324 ? 394.634 557.087 763.053 1.00 23.04 324 ALA E N 1
ATOM 15126 C CA . ALA F 1 324 ? 394.333 556.162 764.138 1.00 23.04 324 ALA E CA 1
ATOM 15127 C C . ALA F 1 324 ? 395.640 555.602 764.680 1.00 23.04 324 ALA E C 1
ATOM 15128 O O . ALA F 1 324 ? 396.388 554.949 763.946 1.00 23.04 324 ALA E O 1
ATOM 15130 N N . MET F 1 325 ? 395.914 555.856 765.957 1.00 22.99 325 MET E N 1
ATOM 15131 C CA . MET F 1 325 ? 397.114 555.348 766.603 1.00 22.99 325 MET E CA 1
ATOM 15132 C C . MET F 1 325 ? 396.770 554.836 767.992 1.00 22.99 325 MET E C 1
ATOM 15133 O O . MET F 1 325 ? 395.775 555.243 768.594 1.00 22.99 325 MET E O 1
ATOM 15138 N N . GLY F 1 326 ? 397.611 553.936 768.490 1.00 22.68 326 GLY E N 1
ATOM 15139 C CA . GLY F 1 326 ? 397.472 553.428 769.838 1.00 22.68 326 GLY E CA 1
ATOM 15140 C C . GLY F 1 326 ? 398.748 553.610 770.631 1.00 22.68 326 GLY E C 1
ATOM 15141 O O . GLY F 1 326 ? 399.829 553.225 770.175 1.00 22.68 326 GLY E O 1
ATOM 15142 N N . HIS F 1 327 ? 398.638 554.201 771.816 1.00 23.71 327 HIS E N 1
ATOM 15143 C CA . HIS F 1 327 ? 399.784 554.493 772.665 1.00 23.71 327 HIS E CA 1
ATOM 15144 C C . HIS F 1 327 ? 399.707 553.634 773.916 1.00 23.71 327 HIS E C 1
ATOM 15145 O O . HIS F 1 327 ? 398.642 553.524 774.531 1.00 23.71 327 HIS E O 1
ATOM 15152 N N . GLY F 1 328 ? 400.831 553.024 774.288 1.00 22.32 328 GLY E N 1
ATOM 15153 C CA . GLY F 1 328 ? 400.862 552.139 775.432 1.00 22.32 328 GLY E CA 1
ATOM 15154 C C . GLY F 1 328 ? 402.233 552.122 776.074 1.00 22.32 328 GLY E C 1
ATOM 15155 O O . GLY F 1 328 ? 403.237 552.496 775.465 1.00 22.32 328 GLY E O 1
ATOM 15156 N N . GLY F 1 329 ? 402.258 551.671 777.325 1.00 22.22 329 GLY E N 1
ATOM 15157 C CA . GLY F 1 329 ? 403.474 551.606 778.112 1.00 22.22 329 GLY E CA 1
ATOM 15158 C C . GLY F 1 329 ? 404.031 550.193 778.141 1.00 22.22 329 GLY E C 1
ATOM 15159 O O . GLY F 1 329 ? 403.333 549.246 778.509 1.00 22.22 329 GLY E O 1
ATOM 15160 N N . LEU F 1 330 ? 405.294 550.071 777.744 1.00 21.60 330 LEU E N 1
ATOM 15161 C CA . LEU F 1 330 ? 406.021 548.813 777.763 1.00 21.60 330 LEU E CA 1
ATOM 15162 C C . LEU F 1 330 ? 407.421 549.067 778.303 1.00 21.60 330 LEU E C 1
ATOM 15163 O O . LEU F 1 330 ? 407.971 550.160 778.151 1.00 21.60 330 LEU E O 1
ATOM 15168 N N . ARG F 1 331 ? 407.995 548.044 778.944 1.00 20.41 331 ARG E N 1
ATOM 15169 C CA . ARG F 1 331 ? 409.236 548.188 779.702 1.00 20.41 331 ARG E CA 1
ATOM 15170 C C . ARG F 1 331 ? 409.069 549.240 780.793 1.00 20.41 331 ARG E C 1
ATOM 15171 O O . ARG F 1 331 ? 409.652 550.327 780.698 1.00 20.41 331 ARG E O 1
ATOM 15179 N N . PRO F 1 332 ? 408.279 548.967 781.836 1.00 20.97 332 PRO E N 1
ATOM 15180 C CA . PRO F 1 332 ? 408.103 549.970 782.900 1.00 20.97 332 PRO E CA 1
ATOM 15181 C C . PRO F 1 332 ? 409.384 550.296 783.648 1.00 20.97 332 PRO E C 1
ATOM 15182 O O . PRO F 1 332 ? 409.449 551.336 784.316 1.00 20.97 332 PRO E O 1
ATOM 15186 N N . GLU F 1 333 ? 410.399 549.435 783.567 1.00 22.27 333 GLU E N 1
ATOM 15187 C CA . GLU F 1 333 ? 411.652 549.698 784.269 1.00 22.27 333 GLU E CA 1
ATOM 15188 C C . GLU F 1 333 ? 412.368 550.914 783.694 1.00 22.27 333 GLU E C 1
ATOM 15189 O O . GLU F 1 333 ? 413.125 551.588 784.400 1.00 22.27 333 GLU E O 1
ATOM 15195 N N . SER F 1 334 ? 412.143 551.208 782.411 1.00 20.13 334 SER E N 1
ATOM 15196 C CA . SER F 1 334 ? 412.797 552.356 781.793 1.00 20.13 334 SER E CA 1
ATOM 15197 C C . SER F 1 334 ? 412.136 553.663 782.208 1.00 20.13 334 SER E C 1
ATOM 15198 O O . SER F 1 334 ? 412.745 554.735 782.109 1.00 20.13 334 SER E O 1
ATOM 15201 N N . ALA F 1 335 ? 410.891 553.599 782.671 1.00 21.14 335 ALA E N 1
ATOM 15202 C CA . ALA F 1 335 ? 410.158 554.810 783.011 1.00 21.14 335 ALA E CA 1
ATOM 15203 C C . ALA F 1 335 ? 410.643 555.388 784.334 1.00 21.14 335 ALA E C 1
ATOM 15204 O O . ALA F 1 335 ? 411.288 554.704 785.134 1.00 21.14 335 ALA E O 1
ATOM 15206 N N . GLY F 1 336 ? 410.330 556.660 784.557 1.00 21.55 336 GLY E N 1
ATOM 15207 C CA . GLY F 1 336 ? 410.674 557.325 785.798 1.00 21.55 336 GLY E CA 1
ATOM 15208 C C . GLY F 1 336 ? 410.000 558.678 785.872 1.00 21.55 336 GLY E C 1
ATOM 15209 O O . GLY F 1 336 ? 409.307 559.100 784.943 1.00 21.55 336 GLY E O 1
ATOM 15210 N N . ALA F 1 337 ? 410.210 559.358 786.999 1.00 22.13 337 ALA E N 1
ATOM 15211 C CA . ALA F 1 337 ? 409.613 560.664 787.219 1.00 22.13 337 ALA E CA 1
ATOM 15212 C C . ALA F 1 337 ? 410.412 561.443 788.253 1.00 22.13 337 ALA E C 1
ATOM 15213 O O . ALA F 1 337 ? 411.206 560.876 789.006 1.00 22.13 337 ALA E O 1
ATOM 15215 N N . LEU F 1 338 ? 410.201 562.756 788.263 1.00 23.58 338 LEU E N 1
ATOM 15216 C CA . LEU F 1 338 ? 410.654 563.641 789.329 1.00 23.58 338 LEU E CA 1
ATOM 15217 C C . LEU F 1 338 ? 409.465 564.469 789.790 1.00 23.58 338 LEU E C 1
ATOM 15218 O O . LEU F 1 338 ? 408.834 565.153 788.979 1.00 23.58 338 LEU E O 1
ATOM 15223 N N . VAL F 1 339 ? 409.153 564.402 791.084 1.00 26.20 339 VAL E N 1
ATOM 15224 C CA . VAL F 1 339 ? 407.984 565.078 791.630 1.00 26.20 339 VAL E CA 1
ATOM 15225 C C . VAL F 1 339 ? 408.357 565.783 792.927 1.00 26.20 339 VAL E C 1
ATOM 15226 O O . VAL F 1 339 ? 409.348 565.455 793.582 1.00 26.20 339 VAL E O 1
ATOM 15230 N N . PHE F 1 340 ? 407.542 566.770 793.287 1.00 28.95 340 PHE E N 1
ATOM 15231 C CA . PHE F 1 340 ? 407.690 567.444 794.567 1.00 28.95 340 PHE E CA 1
ATOM 15232 C C . PHE F 1 340 ? 407.214 566.539 795.696 1.00 28.95 340 PHE E C 1
ATOM 15233 O O . PHE F 1 340 ? 406.338 565.690 795.516 1.00 28.95 340 PHE E O 1
ATOM 15241 N N . THR F 1 341 ? 407.803 566.724 796.874 1.00 34.15 341 THR E N 1
ATOM 15242 C CA . THR F 1 341 ? 407.383 565.963 798.041 1.00 34.15 341 THR E CA 1
ATOM 15243 C C . THR F 1 341 ? 405.982 566.382 798.468 1.00 34.15 341 THR E C 1
ATOM 15244 O O . THR F 1 341 ? 405.650 567.571 798.514 1.00 34.15 341 THR E O 1
ATOM 15248 N N . ALA F 1 342 ? 405.153 565.388 798.781 1.00 41.78 342 ALA E N 1
ATOM 15249 C CA . ALA F 1 342 ? 403.783 565.663 799.187 1.00 41.78 342 ALA E CA 1
ATOM 15250 C C . ALA F 1 342 ? 403.756 566.369 800.537 1.00 41.78 342 ALA E C 1
ATOM 15251 O O . ALA F 1 342 ? 404.400 565.940 801.498 1.00 41.78 342 ALA E O 1
ATOM 15253 N N . ALA F 1 343 ? 402.997 567.464 800.605 1.00 47.70 343 ALA E N 1
ATOM 15254 C CA . ALA F 1 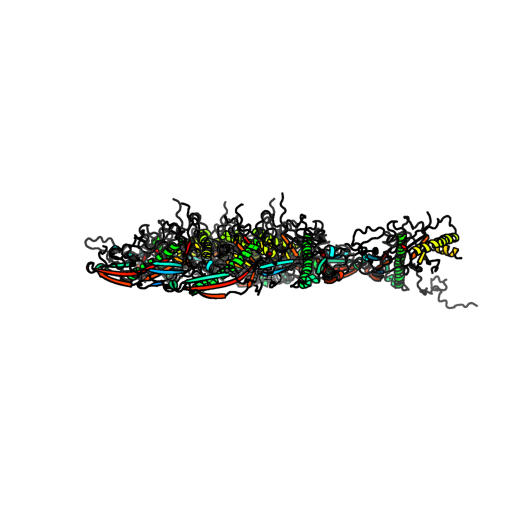343 ? 402.874 568.254 801.829 1.00 47.70 343 ALA E CA 1
ATOM 15255 C C . ALA F 1 343 ? 401.816 567.617 802.733 1.00 47.70 343 ALA E C 1
ATOM 15256 O O . ALA F 1 343 ? 400.727 568.151 802.953 1.00 47.70 343 ALA E O 1
ATOM 15258 N N . SER F 1 344 ? 402.177 566.453 803.278 1.00 53.04 344 SER E N 1
ATOM 15259 C CA . SER F 1 344 ? 401.286 565.640 804.099 1.00 53.04 344 SER E CA 1
ATOM 15260 C C . SER F 1 344 ? 399.937 565.438 803.419 1.00 53.04 344 SER E C 1
ATOM 15261 O O . SER F 1 344 ? 399.876 565.167 802.215 1.00 53.04 344 SER E O 1
ATOM 15264 N N . ALA F 1 345 ? 398.854 565.567 804.178 1.00 55.04 345 ALA E N 1
ATOM 15265 C CA . ALA F 1 345 ? 397.513 565.406 803.630 1.00 55.04 345 ALA E CA 1
ATOM 15266 C C . ALA F 1 345 ? 396.980 566.731 803.097 1.00 55.04 345 ALA E C 1
ATOM 15267 O O . ALA F 1 345 ? 396.802 567.689 803.851 1.00 55.04 345 ALA E O 1
ATOM 15269 N N . ALA G 1 2 ? 372.547 564.115 764.737 1.00 37.38 2 ALA F N 1
ATOM 15270 C CA . ALA G 1 2 ? 373.055 563.488 765.952 1.00 37.38 2 ALA F CA 1
ATOM 15271 C C . ALA G 1 2 ? 373.740 562.166 765.634 1.00 37.38 2 ALA F C 1
ATOM 15272 O O . ALA G 1 2 ? 374.233 561.963 764.525 1.00 37.38 2 ALA F O 1
ATOM 15274 N N . ASN G 1 3 ? 373.768 561.270 766.618 1.00 35.50 3 ASN F N 1
ATOM 15275 C CA . ASN G 1 3 ? 374.399 559.972 766.427 1.00 35.50 3 ASN F CA 1
ATOM 15276 C C . ASN G 1 3 ? 373.623 559.140 765.414 1.00 35.50 3 ASN F C 1
ATOM 15277 O O . ASN G 1 3 ? 372.392 559.062 765.459 1.00 35.50 3 ASN F O 1
ATOM 15282 N N . MET G 1 4 ? 374.354 558.514 764.496 1.00 33.51 4 MET F N 1
ATOM 15283 C CA . MET G 1 4 ? 373.730 557.666 763.493 1.00 33.51 4 MET F CA 1
ATOM 15284 C C . MET G 1 4 ? 373.295 556.341 764.110 1.00 33.51 4 MET F C 1
ATOM 15285 O O . MET G 1 4 ? 373.959 555.793 764.993 1.00 33.51 4 MET F O 1
ATOM 15290 N N . GLN G 1 5 ? 372.165 555.828 763.632 1.00 33.17 5 GLN F N 1
ATOM 15291 C CA . GLN G 1 5 ? 371.609 554.571 764.114 1.00 33.17 5 GLN F CA 1
ATOM 15292 C C . GLN G 1 5 ? 371.646 553.539 762.998 1.00 33.17 5 GLN F C 1
ATOM 15293 O O . GLN G 1 5 ? 371.490 553.878 761.821 1.00 33.17 5 GLN F O 1
ATOM 15299 N N . GLY G 1 6 ? 371.868 552.282 763.372 1.00 28.03 6 GLY F N 1
ATOM 15300 C CA . GLY G 1 6 ? 371.876 551.202 762.410 1.00 28.03 6 GLY F CA 1
ATOM 15301 C C . GLY G 1 6 ? 373.152 551.047 761.620 1.00 28.03 6 GLY F C 1
ATOM 15302 O O . GLY G 1 6 ? 373.144 550.353 760.597 1.00 28.03 6 GLY F O 1
ATOM 15303 N N . GLY G 1 7 ? 374.244 551.670 762.049 1.00 26.51 7 GLY F N 1
ATOM 15304 C CA . GLY G 1 7 ? 375.507 551.474 761.358 1.00 26.51 7 GLY F CA 1
ATOM 15305 C C . GLY G 1 7 ? 376.030 550.065 761.569 1.00 26.51 7 GLY F C 1
ATOM 15306 O O . GLY G 1 7 ? 375.673 549.384 762.532 1.00 26.51 7 GLY F O 1
ATOM 15307 N N . GLN G 1 8 ? 376.886 549.624 760.651 1.00 25.89 8 GLN F N 1
ATOM 15308 C CA . GLN G 1 8 ? 377.432 548.278 760.736 1.00 25.89 8 GLN F CA 1
ATOM 15309 C C . GLN G 1 8 ? 378.412 548.173 761.897 1.00 25.89 8 GLN F C 1
ATOM 15310 O O . GLN G 1 8 ? 379.312 549.004 762.045 1.00 25.89 8 GLN F O 1
ATOM 15316 N N . ARG G 1 9 ? 378.233 547.145 762.721 1.00 26.03 9 ARG F N 1
ATOM 15317 C CA . ARG G 1 9 ? 379.100 546.877 763.866 1.00 26.03 9 ARG F CA 1
ATOM 15318 C C . ARG G 1 9 ? 379.885 545.607 763.561 1.00 26.03 9 ARG F C 1
ATOM 15319 O O . ARG G 1 9 ? 379.451 544.503 763.905 1.00 26.03 9 ARG F O 1
ATOM 15327 N N . LEU G 1 10 ? 381.041 545.765 762.912 1.00 23.19 10 LEU F N 1
ATOM 15328 C CA . LEU G 1 10 ? 381.839 544.608 762.530 1.00 23.19 10 LEU F CA 1
ATOM 15329 C C . LEU G 1 10 ? 382.473 543.944 763.745 1.00 23.19 10 LEU F C 1
ATOM 15330 O O . LEU G 1 10 ? 382.714 542.733 763.746 1.00 23.19 10 LEU F O 1
ATOM 15335 N N . GLY G 1 11 ? 382.754 544.724 764.791 1.00 25.50 11 GLY F N 1
ATOM 15336 C CA . GLY G 1 11 ? 383.434 544.170 765.949 1.00 25.50 11 GLY F CA 1
ATOM 15337 C C . GLY G 1 11 ? 382.504 543.437 766.895 1.00 25.50 11 GLY F C 1
ATOM 15338 O O . GLY G 1 11 ? 382.902 542.467 767.542 1.00 25.50 11 GLY F O 1
ATOM 15339 N N . THR G 1 12 ? 381.257 543.895 766.997 1.00 27.82 12 THR F N 1
ATOM 15340 C CA . THR G 1 12 ? 380.310 543.277 767.917 1.00 27.82 12 THR F CA 1
ATOM 15341 C C . THR G 1 12 ? 380.026 541.841 767.500 1.00 27.82 12 THR F C 1
ATOM 15342 O O . THR G 1 12 ? 379.811 541.555 766.319 1.00 27.82 12 THR F O 1
ATOM 15346 N N . ASN G 1 13 ? 380.027 540.936 768.481 1.00 30.66 13 ASN F N 1
ATOM 15347 C CA . ASN G 1 13 ? 379.873 539.516 768.180 1.00 30.66 13 ASN F CA 1
ATOM 15348 C C . ASN G 1 13 ? 378.497 539.215 767.601 1.00 30.66 13 ASN F C 1
ATOM 15349 O O . ASN G 1 13 ? 378.375 538.415 766.665 1.00 30.66 13 ASN F O 1
ATOM 15354 N N . GLN G 1 14 ? 377.454 539.843 768.139 1.00 32.25 14 GLN F N 1
ATOM 15355 C CA . GLN G 1 14 ? 376.061 539.567 767.758 1.00 32.25 14 GLN F CA 1
ATOM 15356 C C . GLN G 1 14 ? 375.808 538.095 768.080 1.00 32.25 14 GLN F C 1
ATOM 15357 O O . GLN G 1 14 ? 375.983 537.693 769.242 1.00 32.25 14 GLN F O 1
ATOM 15363 N N . GLY G 1 15 ? 375.401 537.271 767.123 1.00 34.76 15 GLY F N 1
ATOM 15364 C CA . GLY G 1 15 ? 375.184 535.865 767.383 1.00 34.76 15 GLY F CA 1
ATOM 15365 C C . GLY G 1 15 ? 373.880 535.604 768.115 1.00 34.76 15 GLY F C 1
ATOM 15366 O O . GLY G 1 15 ? 373.172 536.515 768.540 1.00 34.76 15 GLY F O 1
ATOM 15367 N N . LYS G 1 16 ? 373.560 534.317 768.258 1.00 36.65 16 LYS F N 1
ATOM 15368 C CA . LYS G 1 16 ? 372.304 533.940 768.895 1.00 36.65 16 LYS F CA 1
ATOM 15369 C C . LYS G 1 16 ? 372.420 533.987 770.414 1.00 36.65 16 LYS F C 1
ATOM 15370 O O . LYS G 1 16 ? 371.563 534.561 771.096 1.00 36.65 16 LYS F O 1
ATOM 15376 N N . GLY G 1 17 ? 373.474 533.392 770.964 1.00 38.32 17 GLY F N 1
ATOM 15377 C CA . GLY G 1 17 ? 373.631 533.334 772.404 1.00 38.32 17 GLY F CA 1
ATOM 15378 C C . GLY G 1 17 ? 374.843 534.072 772.934 1.00 38.32 17 GLY F C 1
ATOM 15379 O O . GLY G 1 17 ? 375.103 534.056 774.140 1.00 38.32 17 GLY F O 1
ATOM 15380 N N . GLN G 1 18 ? 375.593 534.722 772.047 1.00 38.80 18 GLN F N 1
ATOM 15381 C CA . GLN G 1 18 ? 376.803 535.418 772.463 1.00 38.80 18 GLN F CA 1
ATOM 15382 C C . GLN G 1 18 ? 376.459 536.677 773.248 1.00 38.80 18 GLN F C 1
ATOM 15383 O O . GLN G 1 18 ? 375.389 537.267 773.072 1.00 38.80 18 GLN F O 1
ATOM 15389 N N . SER G 1 19 ? 377.379 537.083 774.127 1.00 38.85 19 SER F N 1
ATOM 15390 C CA . SER G 1 19 ? 377.135 538.249 774.972 1.00 38.85 19 SER F CA 1
ATOM 15391 C C . SER G 1 19 ? 377.050 539.527 774.147 1.00 38.85 19 SER F C 1
ATOM 15392 O O . SER G 1 19 ? 376.147 540.347 774.355 1.00 38.85 19 SER F O 1
ATOM 15395 N N . ALA G 1 20 ? 377.984 539.714 773.213 1.00 36.86 20 ALA F N 1
ATOM 15396 C CA . ALA G 1 20 ? 378.023 540.891 772.340 1.00 36.86 20 ALA F CA 1
ATOM 15397 C C . ALA G 1 20 ? 378.080 542.192 773.136 1.00 36.86 20 ALA F C 1
ATOM 15398 O O . ALA G 1 20 ? 377.541 543.217 772.710 1.00 36.86 20 ALA F O 1
ATOM 15400 N N . ALA G 1 21 ? 378.732 542.164 774.298 1.00 37.00 21 ALA F N 1
ATOM 15401 C CA . ALA G 1 21 ? 378.910 543.357 775.112 1.00 37.00 21 ALA F CA 1
ATOM 15402 C C . ALA G 1 21 ? 380.228 544.070 774.843 1.00 37.00 21 ALA F C 1
ATOM 15403 O O . ALA G 1 21 ? 380.467 545.134 775.420 1.00 37.00 21 ALA F O 1
ATOM 15405 N N . ASP G 1 22 ? 381.078 543.514 773.987 1.00 31.74 22 ASP F N 1
ATOM 15406 C CA . ASP G 1 22 ? 382.343 544.124 773.607 1.00 31.74 22 ASP F CA 1
ATOM 15407 C C . ASP G 1 22 ? 382.194 544.722 772.216 1.00 31.74 22 ASP F C 1
ATOM 15408 O O . ASP G 1 22 ? 381.870 544.007 771.262 1.00 31.74 22 ASP F O 1
ATOM 15413 N N . LYS G 1 23 ? 382.429 546.031 772.106 1.00 28.06 23 LYS F N 1
ATOM 15414 C CA . LYS G 1 23 ? 382.132 546.738 770.865 1.00 28.06 23 LYS F CA 1
ATOM 15415 C C . LYS G 1 23 ? 383.061 546.311 769.735 1.00 28.06 23 LYS F C 1
ATOM 15416 O O . LYS G 1 23 ? 382.740 546.499 768.556 1.00 28.06 23 LYS F O 1
ATOM 15422 N N . LEU G 1 24 ? 384.218 545.740 770.070 1.00 26.26 24 LEU F N 1
ATOM 15423 C CA . LEU G 1 24 ? 385.254 545.419 769.088 1.00 26.26 24 LEU F CA 1
ATOM 15424 C C . LEU G 1 24 ? 385.810 544.018 769.376 1.00 26.26 24 LEU F C 1
ATOM 15425 O O . LEU G 1 24 ? 387.014 543.768 769.294 1.00 26.26 24 LEU F O 1
ATOM 15430 N N . ALA G 1 25 ? 384.909 543.085 769.681 1.00 25.56 25 ALA F N 1
ATOM 15431 C CA . ALA G 1 25 ? 385.288 541.727 770.049 1.00 25.56 25 ALA F CA 1
ATOM 15432 C C . ALA G 1 25 ? 385.708 540.863 768.868 1.00 25.56 25 ALA F C 1
ATOM 15433 O O . ALA G 1 25 ? 386.564 539.988 769.043 1.00 25.56 25 ALA F O 1
ATOM 15435 N N . LEU G 1 26 ? 385.133 541.067 767.681 1.00 24.12 26 LEU F N 1
ATOM 15436 C CA . LEU G 1 26 ? 385.420 540.162 766.572 1.00 24.12 26 LEU F CA 1
ATOM 15437 C C . LEU G 1 26 ? 386.754 540.481 765.909 1.00 24.12 26 LEU F C 1
ATOM 15438 O O . LEU G 1 26 ? 387.340 539.618 765.246 1.00 24.12 26 LEU F O 1
ATOM 15443 N N . PHE G 1 27 ? 387.248 541.707 766.060 1.00 22.86 27 PHE F N 1
ATOM 15444 C CA . PHE G 1 27 ? 388.597 541.999 765.600 1.00 22.86 27 PHE F CA 1
ATOM 15445 C C . PHE G 1 27 ? 389.609 541.223 766.432 1.00 22.86 27 PHE F C 1
ATOM 15446 O O . PHE G 1 27 ? 389.491 541.116 767.655 1.00 22.86 27 PHE F O 1
ATOM 15454 N N . LEU G 1 28 ? 390.614 540.678 765.756 1.00 20.66 28 LEU F N 1
ATOM 15455 C CA . LEU G 1 28 ? 391.576 539.782 766.380 1.00 20.66 28 LEU F CA 1
ATOM 15456 C C . LEU G 1 28 ? 392.886 540.510 766.648 1.00 20.66 28 LEU F C 1
ATOM 15457 O O . LEU G 1 28 ? 393.375 541.267 765.804 1.00 20.66 28 LEU F O 1
ATOM 15462 N N . LYS G 1 29 ? 393.429 540.293 767.844 1.00 21.39 29 LYS F N 1
ATOM 15463 C CA . LYS G 1 29 ? 394.711 540.871 768.216 1.00 21.39 29 LYS F CA 1
ATOM 15464 C C . LYS G 1 29 ? 395.834 540.257 767.388 1.00 21.39 29 LYS F C 1
ATOM 15465 O O . LYS G 1 29 ? 395.884 539.044 767.169 1.00 21.39 29 LYS F O 1
ATOM 15471 N N . VAL G 1 30 ? 396.745 541.110 766.927 1.00 20.96 30 VAL F N 1
ATOM 15472 C CA . VAL G 1 30 ? 397.832 540.691 766.052 1.00 20.96 30 VAL F CA 1
ATOM 15473 C C . VAL G 1 30 ? 399.146 540.753 766.816 1.00 20.96 30 VAL F C 1
ATOM 15474 O O . VAL G 1 30 ? 399.249 541.375 767.879 1.00 20.96 30 VAL F O 1
ATOM 15478 N N . PHE G 1 31 ? 400.158 540.092 766.262 1.00 20.85 31 PHE F N 1
ATOM 15479 C CA . PHE G 1 31 ? 401.470 540.046 766.891 1.00 20.85 31 PHE F CA 1
ATOM 15480 C C . PHE G 1 31 ? 402.270 541.300 766.561 1.00 20.85 31 PHE F C 1
ATOM 15481 O O . PHE G 1 31 ? 402.340 541.728 765.404 1.00 20.85 31 PHE F O 1
ATOM 15489 N N . GLY G 1 32 ? 402.874 541.892 767.590 1.00 23.19 32 GLY F N 1
ATOM 15490 C CA . GLY G 1 32 ? 403.726 543.040 767.381 1.00 23.19 32 GLY F CA 1
ATOM 15491 C C . GLY G 1 32 ? 404.999 542.685 766.636 1.00 23.19 32 GLY F C 1
ATOM 15492 O O . GLY G 1 32 ? 405.346 541.520 766.448 1.00 23.19 32 GLY F O 1
ATOM 15493 N N . GLY G 1 33 ? 405.704 543.726 766.198 1.00 25.40 33 GLY F N 1
ATOM 15494 C CA . GLY G 1 33 ? 406.887 543.513 765.380 1.00 25.40 33 GLY F CA 1
ATOM 15495 C C . GLY G 1 33 ? 408.008 542.802 766.113 1.00 25.40 33 GLY F C 1
ATOM 15496 O O . GLY G 1 33 ? 408.668 541.924 765.554 1.00 25.40 33 GLY F O 1
ATOM 15497 N N . GLU G 1 34 ? 408.241 543.167 767.372 1.00 25.62 34 GLU F N 1
ATOM 15498 C CA . GLU G 1 34 ? 409.408 542.704 768.106 1.00 25.62 34 GLU F CA 1
ATOM 15499 C C . GLU G 1 34 ? 408.993 542.063 769.423 1.00 25.62 34 GLU F C 1
ATOM 15500 O O . GLU G 1 34 ? 407.905 542.310 769.947 1.00 25.62 34 GLU F O 1
ATOM 15506 N N . VAL G 1 35 ? 409.890 541.235 769.950 1.00 22.14 35 VAL F N 1
ATOM 15507 C CA . VAL G 1 35 ? 409.709 540.574 771.237 1.00 22.14 35 VAL F CA 1
ATOM 15508 C C . VAL G 1 35 ? 410.628 541.242 772.253 1.00 22.14 35 VAL F C 1
ATOM 15509 O O . VAL G 1 35 ? 411.814 541.468 771.983 1.00 22.14 35 VAL F O 1
ATOM 15513 N N . LEU G 1 36 ? 410.073 541.587 773.410 1.00 20.36 36 LEU F N 1
ATOM 15514 C CA . LEU G 1 36 ? 410.854 542.228 774.458 1.00 20.36 36 LEU F CA 1
ATOM 15515 C C . LEU G 1 36 ? 411.602 541.185 775.278 1.00 20.36 36 LEU F C 1
ATOM 15516 O O . LEU G 1 36 ? 411.025 540.194 775.728 1.00 20.36 36 LEU F O 1
ATOM 15521 N N . THR G 1 37 ? 412.899 541.406 775.464 1.00 20.80 37 THR F N 1
ATOM 15522 C CA . THR G 1 37 ? 413.731 540.516 776.258 1.00 20.80 37 THR F CA 1
ATOM 15523 C C . THR G 1 37 ? 414.369 541.297 777.395 1.00 20.80 37 THR F C 1
ATOM 15524 O O . THR G 1 37 ? 414.569 542.511 777.301 1.00 20.80 37 THR F O 1
ATOM 15528 N N . ALA G 1 38 ? 414.679 540.586 778.477 1.00 19.86 38 ALA F N 1
ATOM 15529 C CA . ALA G 1 38 ? 415.276 541.218 779.644 1.00 19.86 38 ALA F CA 1
ATOM 15530 C C . ALA G 1 38 ? 416.640 541.800 779.296 1.00 19.86 38 ALA F C 1
ATOM 15531 O O . ALA G 1 38 ? 417.363 541.268 778.449 1.00 19.86 38 ALA F O 1
ATOM 15533 N N . PHE G 1 39 ? 416.983 542.905 779.951 1.00 19.07 39 PHE F N 1
ATOM 15534 C CA . PHE G 1 39 ? 418.240 543.582 779.664 1.00 19.07 39 PHE F CA 1
ATOM 15535 C C . PHE G 1 39 ? 419.423 542.717 780.081 1.00 19.07 39 PHE F C 1
ATOM 15536 O O . PHE G 1 39 ? 419.391 542.046 781.117 1.00 19.07 39 PHE F O 1
ATOM 15544 N N . ALA G 1 40 ? 420.471 542.739 779.263 1.00 20.19 40 ALA F N 1
ATOM 15545 C CA . ALA G 1 40 ? 421.645 541.919 779.516 1.00 20.19 40 ALA F CA 1
ATOM 15546 C C . ALA G 1 40 ? 422.371 542.375 780.775 1.00 20.19 40 ALA F C 1
ATOM 15547 O O . ALA G 1 40 ? 422.367 543.558 781.131 1.00 20.19 40 ALA F O 1
ATOM 15549 N N . ARG G 1 41 ? 422.999 541.419 781.452 1.00 20.87 41 ARG F N 1
ATOM 15550 C CA . ARG G 1 41 ? 423.749 541.670 782.673 1.00 20.87 41 ARG F CA 1
ATOM 15551 C C . ARG G 1 41 ? 425.226 541.387 782.432 1.00 20.87 41 ARG F C 1
ATOM 15552 O O . ARG G 1 41 ? 425.580 540.386 781.801 1.00 20.87 41 ARG F O 1
ATOM 15560 N N . THR G 1 42 ? 426.081 542.271 782.938 1.00 24.17 42 THR F N 1
ATOM 15561 C CA . THR G 1 42 ? 427.508 542.249 782.652 1.00 24.17 42 THR F CA 1
ATOM 15562 C C . THR G 1 42 ? 428.292 541.886 783.907 1.00 24.17 42 THR F C 1
ATOM 15563 O O . THR G 1 42 ? 427.969 542.346 785.007 1.00 24.17 42 THR F O 1
ATOM 15567 N N . SER G 1 43 ? 429.319 541.055 783.734 1.00 24.91 43 SER F N 1
ATOM 15568 C CA . SER G 1 43 ? 430.162 540.609 784.836 1.00 24.91 43 SER F CA 1
ATOM 15569 C C . SER G 1 43 ? 431.243 541.650 785.102 1.00 24.91 43 SER F C 1
ATOM 15570 O O . SER G 1 43 ? 431.848 542.178 784.163 1.00 24.91 43 SER F O 1
ATOM 15573 N N . VAL G 1 44 ? 431.484 541.941 786.382 1.00 24.03 44 VAL F N 1
ATOM 15574 C CA . VAL G 1 44 ? 432.401 543.020 786.737 1.00 24.03 44 VAL F CA 1
ATOM 15575 C C . VAL G 1 44 ? 433.714 542.468 787.280 1.00 24.03 44 VAL F C 1
ATOM 15576 O O . VAL G 1 44 ? 434.798 542.932 786.907 1.00 24.03 44 VAL F O 1
ATOM 15580 N N . THR G 1 45 ? 433.644 541.480 788.168 1.00 23.38 45 THR F N 1
ATOM 15581 C CA . THR G 1 45 ? 434.807 540.989 788.894 1.00 23.38 45 THR F CA 1
ATOM 15582 C C . THR G 1 45 ? 435.686 540.065 788.063 1.00 23.38 45 THR F C 1
ATOM 15583 O O . THR G 1 45 ? 436.624 539.477 788.608 1.00 23.38 45 THR F O 1
ATOM 15587 N N . THR G 1 46 ? 435.419 539.936 786.761 1.00 24.89 46 THR F N 1
ATOM 15588 C CA . THR G 1 46 ? 436.101 538.925 785.958 1.00 24.89 46 THR F CA 1
ATOM 15589 C C . THR G 1 46 ? 437.611 539.131 785.951 1.00 24.89 46 THR F C 1
ATOM 15590 O O . THR G 1 46 ? 438.374 538.170 786.095 1.00 24.89 46 THR F O 1
ATOM 15594 N N . ASN G 1 47 ? 438.062 540.371 785.791 1.00 24.44 47 ASN F N 1
ATOM 15595 C CA . ASN G 1 47 ? 439.483 540.669 785.697 1.00 24.44 47 ASN F CA 1
ATOM 15596 C C . ASN G 1 47 ? 440.040 541.361 786.933 1.00 24.44 47 ASN F C 1
ATOM 15597 O O . ASN G 1 47 ? 441.084 542.014 786.840 1.00 24.44 47 ASN F O 1
ATOM 15602 N N . ARG G 1 48 ? 439.377 541.247 788.082 1.00 23.17 48 ARG F N 1
ATOM 15603 C CA . ARG G 1 48 ? 439.819 541.923 789.293 1.00 23.17 48 ARG F CA 1
ATOM 15604 C C . ARG G 1 48 ? 440.149 540.972 790.438 1.00 23.17 48 ARG F C 1
ATOM 15605 O O . ARG G 1 48 ? 440.218 541.417 791.588 1.00 23.17 48 ARG F O 1
ATOM 15613 N N . HIS G 1 49 ? 440.347 539.683 790.167 1.00 24.01 49 HIS F N 1
ATOM 15614 C CA . HIS G 1 49 ? 440.863 538.772 791.179 1.00 24.01 49 HIS F CA 1
ATOM 15615 C C . HIS G 1 49 ? 441.644 537.641 790.521 1.00 24.01 49 HIS F C 1
ATOM 15616 O O . HIS G 1 49 ? 442.062 537.726 789.363 1.00 24.01 49 HIS F O 1
ATOM 15623 N N . MET G 1 50 ? 441.832 536.568 791.292 1.00 26.47 50 MET F N 1
ATOM 15624 C CA . MET G 1 50 ? 442.923 535.627 791.044 1.00 26.47 50 MET F CA 1
ATOM 15625 C C . MET G 1 50 ? 442.701 534.783 789.789 1.00 26.47 50 MET F C 1
ATOM 15626 O O . MET G 1 50 ? 443.522 534.816 788.866 1.00 26.47 50 MET F O 1
ATOM 15631 N N . GLN G 1 51 ? 441.605 534.015 789.735 1.00 27.23 51 GLN F N 1
ATOM 15632 C CA . GLN G 1 51 ? 441.302 533.148 788.584 1.00 27.23 51 GLN F CA 1
ATOM 15633 C C . GLN G 1 51 ? 442.388 532.101 788.323 1.00 27.23 51 GLN F C 1
ATOM 15634 O O . GLN G 1 51 ? 443.074 532.141 787.300 1.00 27.23 51 GLN F O 1
ATOM 15640 N N . ARG G 1 52 ? 442.553 531.160 789.250 1.00 27.61 52 ARG F N 1
ATOM 15641 C CA . ARG G 1 52 ? 443.428 530.020 788.997 1.00 27.61 52 ARG F CA 1
ATOM 15642 C C . ARG G 1 52 ? 442.675 528.873 788.331 1.00 27.61 52 ARG F C 1
ATOM 15643 O O . ARG G 1 52 ? 441.443 528.843 788.288 1.00 27.61 52 ARG F O 1
ATOM 15651 N N . GLN G 1 53 ? 443.444 527.918 787.811 1.00 26.60 53 GLN F N 1
ATOM 15652 C CA . GLN G 1 53 ? 442.926 526.752 787.108 1.00 26.60 53 GLN F CA 1
ATOM 15653 C C . GLN G 1 53 ? 443.567 525.495 787.676 1.00 26.60 53 GLN F C 1
ATOM 15654 O O . GLN G 1 53 ? 444.792 525.432 787.821 1.00 26.60 53 GLN F O 1
ATOM 15660 N N . ILE G 1 54 ? 442.745 524.493 787.989 1.00 24.39 54 ILE F N 1
ATOM 15661 C CA . ILE G 1 54 ? 443.236 523.211 788.477 1.00 24.39 54 ILE F CA 1
ATOM 15662 C C . ILE G 1 54 ? 442.634 522.096 787.635 1.00 24.39 54 ILE F C 1
ATOM 15663 O O . ILE G 1 54 ? 441.641 522.291 786.928 1.00 24.39 54 ILE F O 1
ATOM 15668 N N . SER G 1 55 ? 443.251 520.921 787.715 1.00 24.63 55 SER F N 1
ATOM 15669 C CA . SER G 1 55 ? 442.752 519.716 787.073 1.00 24.63 55 SER F CA 1
ATOM 15670 C C . SER G 1 55 ? 442.801 518.565 788.065 1.00 24.63 55 SER F C 1
ATOM 15671 O O . SER G 1 55 ? 443.801 518.393 788.771 1.00 24.63 55 SER F O 1
ATOM 15674 N N . SER G 1 56 ? 441.724 517.779 788.113 1.00 23.03 56 SER F N 1
ATOM 15675 C CA . SER G 1 56 ? 441.637 516.580 788.951 1.00 23.03 56 SER F CA 1
ATOM 15676 C C . SER G 1 56 ? 441.944 516.881 790.415 1.00 23.03 56 SER F C 1
ATOM 15677 O O . SER G 1 56 ? 442.835 516.278 791.017 1.00 23.03 56 SER F O 1
ATOM 15680 N N . GLY G 1 57 ? 441.204 517.820 790.995 1.00 20.83 57 GLY F N 1
ATOM 15681 C CA . GLY G 1 57 ? 441.338 518.108 792.409 1.00 20.83 57 GLY F CA 1
ATOM 15682 C C . GLY G 1 57 ? 440.032 518.537 793.047 1.00 20.83 57 GLY F C 1
ATOM 15683 O O . GLY G 1 57 ? 439.270 519.299 792.448 1.00 20.83 57 GLY F O 1
ATOM 15684 N N . LYS G 1 58 ? 439.757 518.052 794.259 1.00 20.73 58 LYS F N 1
ATOM 15685 C CA . LYS G 1 58 ? 438.538 518.463 794.947 1.00 20.73 58 LYS F CA 1
ATOM 15686 C C . LYS G 1 58 ? 438.687 519.854 795.547 1.00 20.73 58 LYS F C 1
ATOM 15687 O O . LYS G 1 58 ? 437.690 520.545 795.790 1.00 20.73 58 LYS F O 1
ATOM 15693 N N . SER G 1 59 ? 439.922 520.283 795.798 1.00 22.61 59 SER F N 1
ATOM 15694 C CA . SER G 1 59 ? 440.181 521.588 796.384 1.00 22.61 59 SER F CA 1
ATOM 15695 C C . SER G 1 59 ? 441.608 522.002 796.065 1.00 22.61 59 SER F C 1
ATOM 15696 O O . SER G 1 59 ? 442.442 521.181 795.674 1.00 22.61 59 SER F O 1
ATOM 15699 N N . ALA G 1 60 ? 441.879 523.293 796.236 1.00 23.31 60 ALA F N 1
ATOM 15700 C CA . ALA G 1 60 ? 443.217 523.847 796.105 1.00 23.31 60 ALA F CA 1
ATOM 15701 C C . ALA G 1 60 ? 443.546 524.645 797.357 1.00 23.31 60 ALA F C 1
ATOM 15702 O O . ALA G 1 60 ? 442.706 525.397 797.862 1.00 23.31 60 ALA F O 1
ATOM 15704 N N . GLN G 1 61 ? 444.766 524.482 797.858 1.00 24.05 61 GLN F N 1
ATOM 15705 C CA . GLN G 1 61 ? 445.200 525.130 799.088 1.00 24.05 61 GLN F CA 1
ATOM 15706 C C . GLN G 1 61 ? 446.335 526.094 798.782 1.00 24.05 61 GLN F C 1
ATOM 15707 O O . GLN G 1 61 ? 447.216 525.788 797.971 1.00 24.05 61 GLN F O 1
ATOM 15713 N N . PHE G 1 62 ? 446.298 527.263 799.415 1.00 24.41 62 PHE F N 1
ATOM 15714 C CA . PHE G 1 62 ? 447.291 528.299 799.219 1.00 24.41 62 PHE F CA 1
ATOM 15715 C C . PHE G 1 62 ? 447.970 528.608 800.545 1.00 24.41 62 PHE F C 1
ATOM 15716 O O . PHE G 1 62 ? 447.338 529.188 801.440 1.00 24.41 62 PHE F O 1
ATOM 15724 N N . PRO G 1 63 ? 449.238 528.238 800.721 1.00 24.31 63 PRO F N 1
ATOM 15725 C CA . PRO G 1 63 ? 449.915 528.509 801.991 1.00 24.31 63 PRO F CA 1
ATOM 15726 C C . PRO G 1 63 ? 450.308 529.972 802.112 1.00 24.31 63 PRO F C 1
ATOM 15727 O O . PRO G 1 63 ? 450.524 530.663 801.114 1.00 24.31 63 PRO F O 1
ATOM 15731 N N . VAL G 1 64 ? 450.400 530.443 803.355 1.00 24.45 64 VAL F N 1
ATOM 15732 C CA . VAL G 1 64 ? 450.797 531.814 803.644 1.00 24.45 64 VAL F CA 1
ATOM 15733 C C . VAL G 1 64 ? 451.996 531.777 804.582 1.00 24.45 64 VAL F C 1
ATOM 15734 O O . VAL G 1 64 ? 452.204 530.795 805.302 1.00 24.45 64 VAL F O 1
ATOM 15738 N N . ILE G 1 65 ? 452.787 532.846 804.562 1.00 24.69 65 ILE F N 1
ATOM 15739 C CA . ILE G 1 65 ? 453.973 532.977 805.399 1.00 24.69 65 ILE F CA 1
ATOM 15740 C C . ILE G 1 65 ? 453.890 534.302 806.141 1.00 24.69 65 ILE F C 1
ATOM 15741 O O . ILE G 1 65 ? 453.594 535.338 805.537 1.00 24.69 65 ILE F O 1
ATOM 15746 N N . GLY G 1 66 ? 454.150 534.267 807.448 1.00 25.46 66 GLY F N 1
ATOM 15747 C CA . GLY G 1 66 ? 454.106 535.475 808.240 1.00 25.46 66 GLY F CA 1
ATOM 15748 C C . GLY G 1 66 ? 455.422 536.229 808.234 1.00 25.46 66 GLY F C 1
ATOM 15749 O O . GLY G 1 66 ? 456.345 535.926 807.480 1.00 25.46 66 GLY F O 1
ATOM 15750 N N . ARG G 1 67 ? 455.498 537.239 809.096 1.00 26.62 67 ARG F N 1
ATOM 15751 C CA . ARG G 1 67 ? 456.703 538.042 809.217 1.00 26.62 67 ARG F CA 1
ATOM 15752 C C . ARG G 1 67 ? 457.530 537.595 810.422 1.00 26.62 67 ARG F C 1
ATOM 15753 O O . ARG G 1 67 ? 457.174 536.664 811.149 1.00 26.62 67 ARG F O 1
ATOM 15761 N N . THR G 1 68 ? 458.650 538.282 810.629 1.00 29.41 68 THR F N 1
ATOM 15762 C CA . THR G 1 68 ? 459.555 537.996 811.729 1.00 29.41 68 THR F CA 1
ATOM 15763 C C . THR G 1 68 ? 459.940 539.293 812.424 1.00 29.41 68 THR F C 1
ATOM 15764 O O . THR G 1 68 ? 459.715 540.391 811.909 1.00 29.41 68 THR F O 1
ATOM 15768 N N . LYS G 1 69 ? 460.528 539.153 813.609 1.00 32.68 69 LYS F N 1
ATOM 15769 C CA . LYS G 1 69 ? 460.944 540.286 814.419 1.00 32.68 69 LYS F CA 1
ATOM 15770 C C . LYS G 1 69 ? 462.430 540.182 814.730 1.00 32.68 69 LYS F C 1
ATOM 15771 O O . LYS G 1 69 ? 463.034 539.109 814.645 1.00 32.68 69 LYS F O 1
ATOM 15777 N N . ALA G 1 70 ? 463.018 541.319 815.093 1.00 31.43 70 ALA F N 1
ATOM 15778 C CA . ALA G 1 70 ? 464.441 541.416 815.387 1.00 31.43 70 ALA F CA 1
ATOM 15779 C C . ALA G 1 70 ? 464.634 541.735 816.862 1.00 31.43 70 ALA F C 1
ATOM 15780 O O . ALA G 1 70 ? 463.831 542.464 817.455 1.00 31.43 70 ALA F O 1
ATOM 15782 N N . ALA G 1 71 ? 465.694 541.190 817.448 1.00 32.44 71 ALA F N 1
ATOM 15783 C CA . ALA G 1 71 ? 466.006 541.380 818.856 1.00 32.44 71 ALA F CA 1
ATOM 15784 C C . ALA G 1 71 ? 467.502 541.594 819.030 1.00 32.44 71 ALA F C 1
ATOM 15785 O O . ALA G 1 71 ? 468.300 541.189 818.179 1.00 32.44 71 ALA F O 1
ATOM 15787 N N . TYR G 1 72 ? 467.876 542.232 820.136 1.00 32.35 72 TYR F N 1
ATOM 15788 C CA . TYR G 1 72 ? 469.284 542.453 820.426 1.00 32.35 72 TYR F CA 1
ATOM 15789 C C . TYR G 1 72 ? 469.867 541.265 821.180 1.00 32.35 72 TYR F C 1
ATOM 15790 O O . TYR G 1 72 ? 469.319 540.818 822.191 1.00 32.35 72 TYR F O 1
ATOM 15799 N N . LEU G 1 73 ? 470.988 540.753 820.680 1.00 32.71 73 LEU F N 1
ATOM 15800 C CA . LEU G 1 73 ? 471.659 539.595 821.259 1.00 32.71 73 LEU F CA 1
ATOM 15801 C C . LEU G 1 73 ? 472.802 540.084 822.141 1.00 32.71 73 LEU F C 1
ATOM 15802 O O . LEU G 1 73 ? 473.855 540.486 821.636 1.00 32.71 73 LEU F O 1
ATOM 15807 N N . GLN G 1 74 ? 472.590 540.050 823.453 1.00 35.39 74 GLN F N 1
ATOM 15808 C CA . GLN G 1 74 ? 473.642 540.410 824.387 1.00 35.39 74 GLN F CA 1
ATOM 15809 C C . GLN G 1 74 ? 474.767 539.379 824.328 1.00 35.39 74 GLN F C 1
ATOM 15810 O O . GLN G 1 74 ? 474.535 538.215 823.990 1.00 35.39 74 GLN F O 1
ATOM 15816 N N . PRO G 1 75 ? 476.000 539.782 824.635 1.00 35.20 75 PRO F N 1
ATOM 15817 C CA . PRO G 1 75 ? 477.100 538.812 824.659 1.00 35.20 75 PRO F CA 1
ATOM 15818 C C . PRO G 1 75 ? 476.850 537.728 825.697 1.00 35.20 75 PRO F C 1
ATOM 15819 O O . PRO G 1 75 ? 476.454 538.004 826.832 1.00 35.20 75 PRO F O 1
ATOM 15823 N N . GLY G 1 76 ? 477.087 536.482 825.297 1.00 38.84 76 GLY F N 1
ATOM 15824 C CA . GLY G 1 76 ? 476.825 535.350 826.157 1.00 38.84 76 GLY F CA 1
ATOM 15825 C C . GLY G 1 76 ? 475.417 534.806 826.092 1.00 38.84 76 GLY F C 1
ATOM 15826 O O . GLY G 1 76 ? 475.047 533.989 826.943 1.00 38.84 76 GLY F O 1
ATOM 15827 N N . GLU G 1 77 ? 474.618 535.229 825.116 1.00 36.75 77 GLU F N 1
ATOM 15828 C CA . GLU G 1 77 ? 473.253 534.754 824.946 1.00 36.75 77 GLU F CA 1
ATOM 15829 C C . GLU G 1 77 ? 473.150 533.972 823.645 1.00 36.75 77 GLU F C 1
ATOM 15830 O O . GLU G 1 77 ? 473.667 534.409 822.611 1.00 36.75 77 GLU F O 1
ATOM 15836 N N . SER G 1 78 ? 472.488 532.820 823.700 1.00 34.70 78 SER F N 1
ATOM 15837 C CA . SER G 1 78 ? 472.333 531.990 822.514 1.00 34.70 78 SER F CA 1
ATOM 15838 C C . SER G 1 78 ? 471.112 532.423 821.713 1.00 34.70 78 SER F C 1
ATOM 15839 O O . SER G 1 78 ? 470.099 532.853 822.271 1.00 34.70 78 SER F O 1
ATOM 15842 N N . LEU G 1 79 ? 471.218 532.309 820.387 1.00 32.08 79 LEU F N 1
ATOM 15843 C CA . LEU G 1 79 ? 470.098 532.663 819.520 1.00 32.08 79 LEU F CA 1
ATOM 15844 C C . LEU G 1 79 ? 468.921 531.715 819.715 1.00 32.08 79 LEU F C 1
ATOM 15845 O O . LEU G 1 79 ? 467.771 532.078 819.444 1.00 32.08 79 LEU F O 1
ATOM 15850 N N . ASP G 1 80 ? 469.189 530.494 820.184 1.00 33.84 80 ASP F N 1
ATOM 15851 C CA . ASP G 1 80 ? 468.133 529.493 820.298 1.00 33.84 80 ASP F CA 1
ATOM 15852 C C . ASP G 1 80 ? 467.121 529.861 821.377 1.00 33.84 80 ASP F C 1
ATOM 15853 O O . ASP G 1 80 ? 465.926 529.577 821.237 1.00 33.84 80 ASP F O 1
ATOM 15858 N N . ASP G 1 81 ? 467.581 530.480 822.466 1.00 36.22 81 ASP F N 1
ATOM 15859 C CA . ASP G 1 81 ? 466.688 530.769 823.584 1.00 36.22 81 ASP F CA 1
ATOM 15860 C C . ASP G 1 81 ? 465.614 531.781 823.201 1.00 36.22 81 ASP F C 1
ATOM 15861 O O . ASP G 1 81 ? 464.451 531.639 823.595 1.00 36.22 81 ASP F O 1
ATOM 15866 N N . LYS G 1 82 ? 465.981 532.811 822.442 1.00 35.80 82 LYS F N 1
ATOM 15867 C CA . LYS G 1 82 ? 465.040 533.865 822.088 1.00 35.80 82 LYS F CA 1
ATOM 15868 C C . LYS G 1 82 ? 464.518 533.759 820.662 1.00 35.80 82 LYS F C 1
ATOM 15869 O O . LYS G 1 82 ? 463.879 534.702 820.185 1.00 35.80 82 LYS F O 1
ATOM 15875 N N . ARG G 1 83 ? 464.762 532.645 819.975 1.00 32.89 83 ARG F N 1
ATOM 15876 C CA . ARG G 1 83 ? 464.300 532.505 818.601 1.00 32.89 83 ARG F CA 1
ATOM 15877 C C . ARG G 1 83 ? 462.805 532.224 818.563 1.00 32.89 83 ARG F C 1
ATOM 15878 O O . ARG G 1 83 ? 462.295 531.389 819.316 1.00 32.89 83 ARG F O 1
ATOM 15886 N N . LYS G 1 84 ? 462.101 532.929 817.680 1.00 32.83 84 LYS F N 1
ATOM 15887 C CA . LYS G 1 84 ? 460.682 532.710 817.430 1.00 32.83 84 LYS F CA 1
ATOM 15888 C C . LYS G 1 84 ? 460.508 532.370 815.959 1.00 32.83 84 LYS F C 1
ATOM 15889 O O . LYS G 1 84 ? 460.991 533.103 815.089 1.00 32.83 84 LYS F O 1
ATOM 15895 N N . ASP G 1 85 ? 459.823 531.265 815.683 1.00 27.88 85 ASP F N 1
ATOM 15896 C CA . ASP G 1 85 ? 459.695 530.788 814.314 1.00 27.88 85 ASP F CA 1
ATOM 15897 C C . ASP G 1 85 ? 458.689 531.625 813.536 1.00 27.88 85 ASP F C 1
ATOM 15898 O O . ASP G 1 85 ? 457.747 532.186 814.103 1.00 27.88 85 ASP F O 1
ATOM 15903 N N . ILE G 1 86 ? 458.901 531.708 812.223 1.00 25.84 86 ILE F N 1
ATOM 15904 C CA . ILE G 1 86 ? 457.943 532.374 811.348 1.00 25.84 86 ILE F CA 1
ATOM 15905 C C . ILE G 1 86 ? 456.721 531.482 811.187 1.00 25.84 86 ILE F C 1
ATOM 15906 O O . ILE G 1 86 ? 456.838 530.295 810.853 1.00 25.84 86 ILE F O 1
ATOM 15911 N N . LYS G 1 87 ? 455.542 532.047 811.422 1.00 23.64 87 LYS F N 1
ATOM 15912 C CA . LYS G 1 87 ? 454.325 531.251 811.459 1.00 23.64 87 LYS F CA 1
ATOM 15913 C C . LYS G 1 87 ? 453.898 530.832 810.056 1.00 23.64 87 LYS F C 1
ATOM 15914 O O . LYS G 1 87 ? 454.284 531.440 809.054 1.00 23.64 87 LYS F O 1
ATOM 15920 N N . HIS G 1 88 ? 453.093 529.774 809.997 1.00 23.13 88 HIS F N 1
ATOM 15921 C CA . HIS G 1 88 ? 452.605 529.210 808.746 1.00 23.13 88 HIS F CA 1
ATOM 15922 C C . HIS G 1 88 ? 451.147 528.804 808.904 1.00 23.13 88 HIS F C 1
ATOM 15923 O O . HIS G 1 88 ? 450.748 528.310 809.964 1.00 23.13 88 HIS F O 1
ATOM 15930 N N . THR G 1 89 ? 450.360 529.013 807.850 1.00 24.81 89 THR F N 1
ATOM 15931 C CA . THR G 1 89 ? 449.042 528.409 807.720 1.00 24.81 89 THR F CA 1
ATOM 15932 C C . THR G 1 89 ? 448.644 528.456 806.252 1.00 24.81 89 THR F C 1
ATOM 15933 O O . THR G 1 89 ? 449.390 528.950 805.403 1.00 24.81 89 THR F O 1
ATOM 15937 N N . GLU G 1 90 ? 447.461 527.928 805.953 1.00 25.62 90 GLU F N 1
ATOM 15938 C CA . GLU G 1 90 ? 447.019 527.768 804.577 1.00 25.62 90 GLU F CA 1
ATOM 15939 C C . GLU G 1 90 ? 445.629 528.352 804.389 1.00 25.62 90 GLU F C 1
ATOM 15940 O O . GLU G 1 90 ? 444.836 528.416 805.333 1.00 25.62 90 GLU F O 1
ATOM 15946 N N . LYS G 1 91 ? 445.349 528.783 803.163 1.00 25.69 91 LYS F N 1
ATOM 15947 C CA . LYS G 1 91 ? 444.016 529.187 802.741 1.00 25.69 91 LYS F CA 1
ATOM 15948 C C . LYS G 1 91 ? 443.548 528.237 801.650 1.00 25.69 91 LYS F C 1
ATOM 15949 O O . LYS G 1 91 ? 444.230 528.071 800.633 1.00 25.69 91 LYS F O 1
ATOM 15955 N N . THR G 1 92 ? 442.392 527.618 801.859 1.00 25.74 92 THR F N 1
ATOM 15956 C CA . THR G 1 92 ? 441.885 526.590 800.964 1.00 25.74 92 THR F CA 1
ATOM 15957 C C . THR G 1 92 ? 440.637 527.079 800.242 1.00 25.74 92 THR F C 1
ATOM 15958 O O . THR G 1 92 ? 439.779 527.744 800.834 1.00 25.74 92 THR F O 1
ATOM 15962 N N . ILE G 1 93 ? 440.556 526.765 798.952 1.00 24.82 93 ILE F N 1
ATOM 15963 C CA . ILE G 1 93 ? 439.402 527.118 798.135 1.00 24.82 93 ILE F CA 1
ATOM 15964 C C . ILE G 1 93 ? 438.861 525.841 797.512 1.00 24.82 93 ILE F C 1
ATOM 15965 O O . ILE G 1 93 ? 439.334 525.399 796.457 1.00 24.82 93 ILE F O 1
ATOM 15970 N N . ASN G 1 94 ? 437.879 525.229 798.165 1.00 25.73 94 ASN F N 1
ATOM 15971 C CA . ASN G 1 94 ? 437.321 523.981 797.669 1.00 25.73 94 ASN F CA 1
ATOM 15972 C C . ASN G 1 94 ? 436.200 524.252 796.675 1.00 25.73 94 ASN F C 1
ATOM 15973 O O . ASN G 1 94 ? 435.340 525.108 796.897 1.00 25.73 94 ASN F O 1
ATOM 15978 N N . ILE G 1 95 ? 436.221 523.522 795.560 1.00 24.69 95 ILE F N 1
ATOM 15979 C CA . ILE G 1 95 ? 435.224 523.727 794.521 1.00 24.69 95 ILE F CA 1
ATOM 15980 C C . ILE G 1 95 ? 433.899 523.126 794.962 1.00 24.69 95 ILE F C 1
ATOM 15981 O O . ILE G 1 95 ? 433.857 522.169 795.748 1.00 24.69 95 ILE F O 1
ATOM 15986 N N . ASP G 1 96 ? 432.808 523.692 794.463 1.00 26.00 96 ASP F N 1
ATOM 15987 C CA . ASP G 1 96 ? 431.490 523.136 794.703 1.00 26.00 96 ASP F CA 1
ATOM 15988 C C . ASP G 1 96 ? 431.116 522.181 793.572 1.00 26.00 96 ASP F C 1
ATOM 15989 O O . ASP G 1 96 ? 431.892 521.939 792.644 1.00 26.00 96 ASP F O 1
ATOM 15994 N N . GLY G 1 97 ? 429.908 521.634 793.653 1.00 24.18 97 GLY F N 1
ATOM 15995 C CA . GLY G 1 97 ? 429.440 520.750 792.610 1.00 24.18 97 GLY F CA 1
ATOM 15996 C C . GLY G 1 97 ? 429.163 521.488 791.315 1.00 24.18 97 GLY F C 1
ATOM 15997 O O . GLY G 1 97 ? 429.497 522.659 791.141 1.00 24.18 97 GLY F O 1
ATOM 15998 N N . LEU G 1 98 ? 428.542 520.774 790.379 1.00 23.28 98 LEU F N 1
ATOM 15999 C CA . LEU G 1 98 ? 428.137 521.397 789.129 1.00 23.28 98 LEU F CA 1
ATOM 16000 C C . LEU G 1 98 ? 427.102 522.482 789.389 1.00 23.28 98 LEU F C 1
ATOM 16001 O O . LEU G 1 98 ? 426.163 522.293 790.165 1.00 23.28 98 LEU F O 1
ATOM 16006 N N . LEU G 1 99 ? 427.279 523.623 788.735 1.00 22.61 99 LEU F N 1
ATOM 16007 C CA . LEU G 1 99 ? 426.275 524.677 788.712 1.00 22.61 99 LEU F CA 1
ATOM 16008 C C . LEU G 1 99 ? 425.560 524.605 787.373 1.00 22.61 99 LEU F C 1
ATOM 16009 O O . LEU G 1 99 ? 426.171 524.846 786.328 1.00 22.61 99 LEU F O 1
ATOM 16014 N N . THR G 1 100 ? 424.270 524.285 787.407 1.00 24.14 100 THR F N 1
ATOM 16015 C CA . THR G 1 100 ? 423.524 523.968 786.201 1.00 24.14 100 THR F CA 1
ATOM 16016 C C . THR G 1 100 ? 422.309 524.870 786.071 1.00 24.14 100 THR F C 1
ATOM 16017 O O . THR G 1 100 ? 421.649 525.193 787.064 1.00 24.14 100 THR F O 1
ATOM 16021 N N . ALA G 1 101 ? 422.024 525.273 784.837 1.00 24.20 101 ALA F N 1
ATOM 16022 C CA . ALA G 1 101 ? 420.797 525.969 784.479 1.00 24.20 101 ALA F CA 1
ATOM 16023 C C . ALA G 1 101 ? 420.252 525.327 783.212 1.00 24.20 101 ALA F C 1
ATOM 16024 O O . ALA G 1 101 ? 421.011 525.066 782.274 1.00 24.20 101 ALA F O 1
ATOM 16026 N N . ASP G 1 102 ? 418.948 525.064 783.186 1.00 24.73 102 ASP F N 1
ATOM 16027 C CA . ASP G 1 102 ? 418.357 524.329 782.079 1.00 24.73 102 ASP F CA 1
ATOM 16028 C C . ASP G 1 102 ? 416.926 524.782 781.840 1.00 24.73 102 ASP F C 1
ATOM 16029 O O . ASP G 1 102 ? 416.268 525.326 782.731 1.00 24.73 102 ASP F O 1
ATOM 16034 N N . VAL G 1 103 ? 416.455 524.548 780.616 1.00 22.41 103 VAL F N 1
ATOM 16035 C CA . VAL G 1 103 ? 415.080 524.813 780.217 1.00 22.41 103 VAL F CA 1
ATOM 16036 C C . VAL G 1 103 ? 414.567 523.617 779.429 1.00 22.41 103 VAL F C 1
ATOM 16037 O O . VAL G 1 103 ? 415.327 522.931 778.738 1.00 22.41 103 VAL F O 1
ATOM 16041 N N . LEU G 1 104 ? 413.267 523.361 779.546 1.00 21.58 104 LEU F N 1
ATOM 16042 C CA . LEU G 1 104 ? 412.604 522.288 778.819 1.00 21.58 104 LEU F CA 1
ATOM 16043 C C . LEU G 1 104 ? 411.494 522.881 777.964 1.00 21.58 104 LEU F C 1
ATOM 16044 O O . LEU G 1 104 ? 410.601 523.555 778.484 1.00 21.58 104 LEU F O 1
ATOM 16049 N N . ILE G 1 105 ? 411.552 522.625 776.660 1.00 21.51 105 ILE F N 1
ATOM 16050 C CA . ILE G 1 105 ? 410.609 523.183 775.698 1.00 21.51 105 ILE F CA 1
ATOM 16051 C C . ILE G 1 105 ? 409.807 522.041 775.093 1.00 21.51 105 ILE F C 1
ATOM 16052 O O . ILE G 1 105 ? 410.377 521.135 774.478 1.00 21.51 105 ILE F O 1
ATOM 16057 N N . TYR G 1 106 ? 408.488 522.097 775.254 1.00 20.57 106 TYR F N 1
ATOM 16058 C CA . TYR G 1 106 ? 407.603 521.060 774.745 1.00 20.57 106 TYR F CA 1
ATOM 16059 C C . TYR G 1 106 ? 407.289 521.310 773.276 1.00 20.57 106 TYR F C 1
ATOM 16060 O O . TYR G 1 106 ? 407.128 522.456 772.849 1.00 20.57 106 TYR F O 1
ATOM 16069 N N . ASP G 1 107 ? 407.206 520.223 772.506 1.00 21.10 107 ASP F N 1
ATOM 16070 C CA . ASP G 1 107 ? 407.038 520.346 771.061 1.00 21.10 107 ASP F CA 1
ATOM 16071 C C . ASP G 1 107 ? 405.689 520.956 770.701 1.00 21.10 107 ASP F C 1
ATOM 16072 O O . ASP G 1 107 ? 405.594 521.755 769.763 1.00 21.10 107 ASP F O 1
ATOM 16077 N N . ILE G 1 108 ? 404.633 520.585 771.426 1.00 19.92 108 ILE F N 1
ATOM 16078 C CA . ILE G 1 108 ? 403.299 521.083 771.099 1.00 19.92 108 ILE F CA 1
ATOM 16079 C C . ILE G 1 108 ? 403.203 522.579 771.386 1.00 19.92 108 ILE F C 1
ATOM 16080 O O . ILE G 1 108 ? 402.624 523.343 770.605 1.00 19.92 108 ILE F O 1
ATOM 16085 N N . GLU G 1 109 ? 403.777 523.021 772.508 1.00 20.18 109 GLU F N 1
ATOM 16086 C CA . GLU G 1 109 ? 403.747 524.441 772.840 1.00 20.18 109 GLU F CA 1
ATOM 16087 C C . GLU G 1 109 ? 404.646 525.241 771.908 1.00 20.18 109 GLU F C 1
ATOM 16088 O O . GLU G 1 109 ? 404.343 526.394 771.579 1.00 20.18 109 GLU F O 1
ATOM 16094 N N . ASP G 1 110 ? 405.761 524.650 771.479 1.00 20.84 110 ASP F N 1
ATOM 16095 C CA . ASP G 1 110 ? 406.631 525.317 770.518 1.00 20.84 110 ASP F CA 1
ATOM 16096 C C . ASP G 1 110 ? 405.955 525.433 769.158 1.00 20.84 110 ASP F C 1
ATOM 16097 O O . ASP G 1 110 ? 406.136 526.429 768.448 1.00 20.84 110 ASP F O 1
ATOM 16102 N N . ALA G 1 111 ? 405.167 524.423 768.779 1.00 20.20 111 ALA F N 1
ATOM 16103 C CA . ALA G 1 111 ? 404.533 524.424 767.464 1.00 20.20 111 ALA F CA 1
ATOM 16104 C C . ALA G 1 111 ? 403.540 525.571 767.323 1.00 20.20 111 ALA F C 1
ATOM 16105 O O . ALA G 1 111 ? 403.547 526.287 766.314 1.00 20.20 111 ALA F O 1
ATOM 16107 N N . MET G 1 112 ? 402.679 525.762 768.317 1.00 19.52 112 MET F N 1
ATOM 16108 C CA . MET G 1 112 ? 401.687 526.836 768.277 1.00 19.52 112 MET F CA 1
ATOM 16109 C C . MET G 1 112 ? 402.194 528.101 768.965 1.00 19.52 112 MET F C 1
ATOM 16110 O O . MET G 1 112 ? 401.530 528.700 769.808 1.00 19.52 112 MET F O 1
ATOM 16115 N N . ASN G 1 113 ? 403.391 528.531 768.572 1.00 19.53 113 ASN F N 1
ATOM 16116 C CA . ASN G 1 113 ? 403.996 529.758 769.070 1.00 19.53 113 ASN F CA 1
ATOM 16117 C C . ASN G 1 113 ? 404.397 530.618 767.883 1.00 19.53 113 ASN F C 1
ATOM 16118 O O . ASN G 1 113 ? 404.936 530.106 766.896 1.00 19.53 113 ASN F O 1
ATOM 16123 N N . HIS G 1 114 ? 404.141 531.921 767.985 1.00 19.38 114 HIS F N 1
ATOM 16124 C CA . HIS G 1 114 ? 404.350 532.808 766.845 1.00 19.38 114 HIS F CA 1
ATOM 16125 C C . HIS G 1 114 ? 405.742 533.427 766.835 1.00 19.38 114 HIS F C 1
ATOM 16126 O O . HIS G 1 114 ? 406.119 534.071 765.850 1.00 19.38 114 HIS F O 1
ATOM 16133 N N . TYR G 1 115 ? 406.519 533.244 767.899 1.00 20.42 115 TYR F N 1
ATOM 16134 C CA . TYR G 1 115 ? 407.886 533.740 767.947 1.00 20.42 115 TYR F CA 1
ATOM 16135 C C . TYR G 1 115 ? 408.802 532.655 768.494 1.00 20.42 115 TYR F C 1
ATOM 16136 O O . TYR G 1 115 ? 408.359 531.706 769.146 1.00 20.42 115 TYR F O 1
ATOM 16145 N N . ASP G 1 116 ? 410.093 532.805 768.215 1.00 23.66 116 ASP F N 1
ATOM 16146 C CA . ASP G 1 116 ? 411.103 531.835 768.617 1.00 23.66 116 ASP F CA 1
ATOM 16147 C C . ASP G 1 116 ? 411.774 532.280 769.913 1.00 23.66 116 ASP F C 1
ATOM 16148 O O . ASP G 1 116 ? 411.963 533.479 770.145 1.00 23.66 116 ASP F O 1
ATOM 16153 N N . VAL G 1 117 ? 412.093 531.311 770.774 1.00 22.44 117 VAL F N 1
ATOM 16154 C CA . VAL G 1 117 ? 412.648 531.593 772.092 1.00 22.44 117 VAL F CA 1
ATOM 16155 C C . VAL G 1 117 ? 413.931 530.828 772.365 1.00 22.44 117 VAL F C 1
ATOM 16156 O O . VAL G 1 117 ? 414.551 531.037 773.416 1.00 22.44 117 VAL F O 1
ATOM 16160 N N . ARG G 1 118 ? 414.347 529.939 771.460 1.00 22.48 118 ARG F N 1
ATOM 16161 C CA . ARG G 1 118 ? 415.490 529.078 771.741 1.00 22.48 118 ARG F CA 1
ATOM 16162 C C . ARG G 1 118 ? 416.781 529.880 771.858 1.00 22.48 118 ARG F C 1
ATOM 16163 O O . ARG G 1 118 ? 417.616 529.598 772.724 1.00 22.48 118 ARG F O 1
ATOM 16171 N N . SER G 1 119 ? 416.964 530.882 770.997 1.00 22.41 119 SER F N 1
ATOM 16172 C CA . SER G 1 119 ? 418.197 531.664 771.034 1.00 22.41 119 SER F CA 1
ATOM 16173 C C . SER G 1 119 ? 418.282 532.505 772.300 1.00 22.41 119 SER F C 1
ATOM 16174 O O . SER G 1 119 ? 419.373 532.716 772.841 1.00 22.41 119 SER F O 1
ATOM 16177 N N . GLU G 1 120 ? 417.144 533.002 772.786 1.00 22.84 120 GLU F N 1
ATOM 16178 C CA . GLU G 1 120 ? 417.153 533.818 773.995 1.00 22.84 120 GLU F CA 1
ATOM 16179 C C . GLU G 1 120 ? 417.411 532.970 775.233 1.00 22.84 120 GLU F C 1
ATOM 16180 O O . GLU G 1 120 ? 418.068 533.422 776.178 1.00 22.84 120 GLU F O 1
ATOM 16186 N N . TYR G 1 121 ? 416.904 531.734 775.246 1.00 21.42 121 TYR F N 1
ATOM 16187 C CA . TYR G 1 121 ? 417.086 530.876 776.413 1.00 21.42 121 TYR F CA 1
ATOM 16188 C C . TYR G 1 121 ? 418.558 530.574 776.661 1.00 21.42 121 TYR F C 1
ATOM 16189 O O . TYR G 1 121 ? 419.035 530.685 777.796 1.00 21.42 121 TYR F O 1
ATOM 16198 N N . THR G 1 122 ? 419.299 530.205 775.613 1.00 20.93 122 THR F N 1
ATOM 16199 C CA . THR G 1 122 ? 420.721 529.915 775.787 1.00 20.93 122 THR F CA 1
ATOM 16200 C C . THR G 1 122 ? 421.475 531.143 776.276 1.00 20.93 122 THR F C 1
ATOM 16201 O O . THR G 1 122 ? 422.433 531.026 777.050 1.00 20.93 122 THR F O 1
ATOM 16205 N N . SER G 1 123 ? 421.066 532.331 775.828 1.00 21.18 123 SER F N 1
ATOM 16206 C CA . SER G 1 123 ? 421.652 533.561 776.348 1.00 21.18 123 SER F CA 1
ATOM 16207 C C . SER G 1 123 ? 421.341 533.730 777.830 1.00 21.18 123 SER F C 1
ATOM 16208 O O . SER G 1 123 ? 422.210 534.114 778.620 1.00 21.18 123 SER F O 1
ATOM 16211 N N . GLN G 1 124 ? 420.100 533.440 778.226 1.00 21.63 124 GLN F N 1
ATOM 16212 C CA . GLN G 1 124 ? 419.710 533.612 779.622 1.00 21.63 124 GLN F CA 1
ATOM 16213 C C . GLN G 1 124 ? 420.276 532.500 780.496 1.00 21.63 124 GLN F C 1
ATOM 16214 O O . GLN G 1 124 ? 420.600 532.726 781.668 1.00 21.63 124 GLN F O 1
ATOM 16220 N N . ILE G 1 125 ? 420.388 531.287 779.949 1.00 21.51 125 ILE F N 1
ATOM 16221 C CA . ILE G 1 125 ? 420.919 530.168 780.722 1.00 21.51 125 ILE F CA 1
ATOM 16222 C C . ILE G 1 125 ? 422.394 530.388 781.032 1.00 21.51 125 ILE F C 1
ATOM 16223 O O . ILE G 1 125 ? 422.846 530.192 782.167 1.00 21.51 125 ILE F O 1
ATOM 16228 N N . GLY G 1 126 ? 423.169 530.799 780.027 1.00 20.52 126 GLY F N 1
ATOM 16229 C CA . GLY G 1 126 ? 424.575 531.085 780.261 1.00 20.52 126 GLY F CA 1
ATOM 16230 C C . GLY G 1 126 ? 424.785 532.295 781.152 1.00 20.52 126 GLY F C 1
ATOM 16231 O O . GLY G 1 126 ? 425.667 532.298 782.014 1.00 20.52 126 GLY F O 1
ATOM 16232 N N . GLU G 1 127 ? 423.982 533.342 780.952 1.00 21.51 127 GLU F N 1
ATOM 16233 C CA . GLU G 1 127 ? 424.125 534.557 781.750 1.00 21.51 127 GLU F CA 1
ATOM 16234 C C . GLU G 1 127 ? 423.791 534.303 783.213 1.00 21.51 127 GLU F C 1
ATOM 16235 O O . GLU G 1 127 ? 424.390 534.910 784.109 1.00 21.51 127 GLU F O 1
ATOM 16241 N N . SER G 1 128 ? 422.836 533.408 783.475 1.00 21.30 128 SER F N 1
ATOM 16242 C CA . SER G 1 128 ? 422.497 533.070 784.854 1.00 21.30 128 SER F CA 1
ATOM 16243 C C . SER G 1 128 ? 423.688 532.458 785.578 1.00 21.30 128 SER F C 1
ATOM 16244 O O . SER G 1 128 ? 423.883 532.694 786.776 1.00 21.30 128 SER F O 1
ATOM 16247 N N . LEU G 1 129 ? 424.484 531.657 784.869 1.00 21.00 129 LEU F N 1
ATOM 16248 C CA . LEU G 1 129 ? 425.679 531.075 785.468 1.00 21.00 129 LEU F CA 1
ATOM 16249 C C . LEU G 1 129 ? 426.702 532.147 785.816 1.00 21.00 129 LEU F C 1
ATOM 16250 O O . LEU G 1 129 ? 427.358 532.075 786.862 1.00 21.00 129 LEU F O 1
ATOM 16255 N N . ALA G 1 130 ? 426.861 533.146 784.943 1.00 21.17 130 ALA F N 1
ATOM 16256 C CA . ALA G 1 130 ? 427.857 534.188 785.176 1.00 21.17 130 ALA F CA 1
ATOM 16257 C C . ALA G 1 130 ? 427.512 535.029 786.398 1.00 21.17 130 ALA F C 1
ATOM 16258 O O . ALA G 1 130 ? 428.399 535.396 787.177 1.00 21.17 130 ALA F O 1
ATOM 16260 N N . MET G 1 131 ? 426.230 535.350 786.582 1.00 22.02 131 MET F N 1
ATOM 16261 C CA . MET G 1 131 ? 425.839 536.214 787.693 1.00 22.02 131 MET F CA 1
ATOM 16262 C C . MET G 1 131 ? 426.023 535.513 789.033 1.00 22.02 131 MET F C 1
ATOM 16263 O O . MET G 1 131 ? 426.153 536.171 790.072 1.00 22.02 131 MET F O 1
ATOM 16268 N N . ALA G 1 132 ? 426.031 534.179 789.035 1.00 21.95 132 ALA F N 1
ATOM 16269 C CA . ALA G 1 132 ? 426.306 533.451 790.269 1.00 21.95 132 ALA F CA 1
ATOM 16270 C C . ALA G 1 132 ? 427.764 533.603 790.678 1.00 21.95 132 ALA F C 1
ATOM 16271 O O . ALA G 1 132 ? 428.081 533.674 791.872 1.00 21.95 132 ALA F O 1
ATOM 16273 N N . ALA G 1 133 ? 428.671 533.648 789.699 1.00 22.62 133 ALA F N 1
ATOM 16274 C CA . ALA G 1 133 ? 430.076 533.886 790.004 1.00 22.62 133 ALA F CA 1
ATOM 16275 C C . ALA G 1 133 ? 430.292 535.286 790.566 1.00 22.62 133 ALA F C 1
ATOM 16276 O O . ALA G 1 133 ? 431.049 535.465 791.525 1.00 22.62 133 ALA F O 1
ATOM 16278 N N . ASP G 1 134 ? 429.635 536.290 789.980 1.00 24.17 134 ASP F N 1
ATOM 16279 C CA . ASP G 1 134 ? 429.762 537.651 790.492 1.00 24.17 134 ASP F CA 1
ATOM 16280 C C . ASP G 1 134 ? 429.228 537.758 791.913 1.00 24.17 134 ASP F C 1
ATOM 16281 O O . ASP G 1 134 ? 429.853 538.385 792.774 1.00 24.17 134 ASP F O 1
ATOM 16286 N N . GLY G 1 135 ? 428.072 537.150 792.177 1.00 23.96 135 GLY F N 1
ATOM 16287 C CA . GLY G 1 135 ? 427.519 537.198 793.519 1.00 23.96 135 GLY F CA 1
ATOM 16288 C C . GLY G 1 135 ? 428.385 536.482 794.536 1.00 23.96 135 GLY F C 1
ATOM 16289 O O . GLY G 1 135 ? 428.542 536.944 795.668 1.00 23.96 135 GLY F O 1
ATOM 16290 N N . ALA G 1 136 ? 428.965 535.345 794.145 1.00 23.93 136 ALA F N 1
ATOM 16291 C CA . ALA G 1 136 ? 429.778 534.569 795.073 1.00 23.93 136 ALA F CA 1
ATOM 16292 C C . ALA G 1 136 ? 431.083 535.283 795.398 1.00 23.93 136 ALA F C 1
ATOM 16293 O O . ALA G 1 136 ? 431.547 535.261 796.543 1.00 23.93 136 ALA F O 1
ATOM 16295 N N . VAL G 1 137 ? 431.694 535.918 794.396 1.00 23.86 137 VAL F N 1
ATOM 16296 C CA . VAL G 1 137 ? 432.961 536.611 794.612 1.00 23.86 137 VAL F CA 1
ATOM 16297 C C . VAL G 1 137 ? 432.774 537.779 795.571 1.00 23.86 137 VAL F C 1
ATOM 16298 O O . VAL G 1 137 ? 433.560 537.973 796.506 1.00 23.86 137 VAL F O 1
ATOM 16302 N N . LEU G 1 138 ? 431.723 538.572 795.358 1.00 23.10 138 LEU F N 1
ATOM 16303 C CA . LEU G 1 138 ? 431.480 539.720 796.225 1.00 23.10 138 LEU F CA 1
ATOM 16304 C C . LEU G 1 138 ? 431.050 539.280 797.619 1.00 23.10 138 LEU F C 1
ATOM 16305 O O . LEU G 1 138 ? 431.395 539.925 798.616 1.00 23.10 138 LEU F O 1
ATOM 16310 N N . ALA G 1 139 ? 430.292 538.184 797.711 1.00 23.90 139 ALA F N 1
ATOM 16311 C CA . ALA G 1 139 ? 429.857 537.695 799.016 1.00 23.90 139 ALA F CA 1
ATOM 16312 C C . ALA G 1 139 ? 431.029 537.143 799.818 1.00 23.90 139 ALA F C 1
ATOM 16313 O O . ALA G 1 139 ? 431.045 537.234 801.049 1.00 23.90 139 ALA F O 1
ATOM 16315 N N . GLU G 1 140 ? 432.013 536.552 799.136 1.00 24.49 140 GLU F N 1
ATOM 16316 C CA . GLU G 1 140 ? 433.211 536.092 799.827 1.00 24.49 140 GLU F CA 1
ATOM 16317 C C . GLU G 1 140 ? 434.053 537.265 800.310 1.00 24.49 140 GLU F C 1
ATOM 16318 O O . GLU G 1 140 ? 434.679 537.196 801.372 1.00 24.49 140 GLU F O 1
ATOM 16324 N N . LEU G 1 141 ? 434.085 538.353 799.534 1.00 22.42 141 LEU F N 1
ATOM 16325 C CA . LEU G 1 141 ? 434.781 539.555 799.979 1.00 22.42 141 LEU F CA 1
ATOM 16326 C C . LEU G 1 141 ? 434.120 540.140 801.221 1.00 22.42 141 LEU F C 1
ATOM 16327 O O . LEU G 1 141 ? 434.807 540.580 802.150 1.00 22.42 141 LEU F O 1
ATOM 16332 N N . ALA G 1 142 ? 432.786 540.153 801.257 1.00 23.70 142 ALA F N 1
ATOM 16333 C CA . ALA G 1 142 ? 432.088 540.590 802.460 1.00 23.70 142 ALA F CA 1
ATOM 16334 C C . ALA G 1 142 ? 432.281 539.606 803.604 1.00 23.70 142 ALA F C 1
ATOM 16335 O O . ALA G 1 142 ? 432.202 539.993 804.775 1.00 23.70 142 ALA F O 1
ATOM 16337 N N . GLY G 1 143 ? 432.524 538.333 803.289 1.00 24.29 143 GLY F N 1
ATOM 16338 C CA . GLY G 1 143 ? 432.809 537.365 804.335 1.00 24.29 143 GLY F CA 1
ATOM 16339 C C . GLY G 1 143 ? 434.118 537.651 805.044 1.00 24.29 143 GLY F C 1
ATOM 16340 O O . GLY G 1 143 ? 434.260 537.378 806.239 1.00 24.29 143 GLY F O 1
ATOM 16341 N N . LEU G 1 144 ? 435.095 538.196 804.315 1.00 24.09 144 LEU F N 1
ATOM 16342 C CA . LEU G 1 144 ? 436.368 538.558 804.928 1.00 24.09 144 LEU F CA 1
ATOM 16343 C C . LEU G 1 144 ? 436.182 539.643 805.981 1.00 24.09 144 LEU F C 1
ATOM 16344 O O . LEU G 1 144 ? 436.815 539.607 807.041 1.00 24.09 144 LEU F O 1
ATOM 16349 N N . VAL G 1 145 ? 435.326 540.626 805.700 1.00 25.37 145 VAL F N 1
ATOM 16350 C CA . VAL G 1 145 ? 435.029 541.657 806.690 1.00 25.37 145 VAL F CA 1
ATOM 16351 C C . VAL G 1 145 ? 434.248 541.065 807.856 1.00 25.37 145 VAL F C 1
ATOM 16352 O O . VAL G 1 145 ? 434.343 541.541 808.994 1.00 25.37 145 VAL F O 1
ATOM 16356 N N . ASN G 1 146 ? 433.477 540.008 807.597 1.00 26.04 146 ASN F N 1
ATOM 16357 C CA . ASN G 1 146 ? 432.600 539.435 808.611 1.00 26.04 146 ASN F CA 1
ATOM 16358 C C . ASN G 1 146 ? 433.300 538.430 809.515 1.00 26.04 146 ASN F C 1
ATOM 16359 O O . ASN G 1 146 ? 432.638 537.849 810.381 1.00 26.04 146 ASN F O 1
ATOM 16364 N N . LEU G 1 147 ? 434.599 538.201 809.333 1.00 27.17 147 LEU F N 1
ATOM 16365 C CA . LEU G 1 147 ? 435.307 537.235 810.162 1.00 27.17 147 LEU F CA 1
ATOM 16366 C C . LEU G 1 147 ? 435.233 537.630 811.633 1.00 27.17 147 LEU F C 1
ATOM 16367 O O . LEU G 1 147 ? 435.302 538.809 811.990 1.00 27.17 147 LEU F O 1
ATOM 16372 N N . ALA G 1 148 ? 435.085 536.621 812.489 1.00 30.47 148 ALA F N 1
ATOM 16373 C CA . ALA G 1 148 ? 434.929 536.843 813.916 1.00 30.47 148 ALA F CA 1
ATOM 16374 C C . ALA G 1 148 ? 436.192 537.464 814.508 1.00 30.47 148 ALA F C 1
ATOM 16375 O O . ALA G 1 148 ? 437.252 537.516 813.878 1.00 30.47 148 ALA F O 1
ATOM 16377 N N . ASP G 1 149 ? 436.064 537.938 815.751 1.00 33.51 149 ASP F N 1
ATOM 16378 C CA . ASP G 1 149 ? 437.172 538.626 816.408 1.00 33.51 149 ASP F CA 1
ATOM 16379 C C . ASP G 1 149 ? 438.359 537.686 816.600 1.00 33.51 149 ASP F C 1
ATOM 16380 O O . ASP G 1 149 ? 439.510 538.131 816.695 1.00 33.51 149 ASP F O 1
ATOM 16385 N N . SER G 1 150 ? 438.104 536.378 816.644 1.00 32.86 150 SER F N 1
ATOM 16386 C CA . SER G 1 150 ? 439.193 535.423 816.832 1.00 32.86 150 SER F CA 1
ATOM 16387 C C . SER G 1 150 ? 439.978 535.202 815.544 1.00 32.86 150 SER F C 1
ATOM 16388 O O . SER G 1 150 ? 441.195 534.983 815.583 1.00 32.86 150 SER F O 1
ATOM 16391 N N . VAL G 1 151 ? 439.306 535.254 814.394 1.00 30.74 151 VAL F N 1
ATOM 16392 C CA . VAL G 1 151 ? 439.889 534.803 813.135 1.00 30.74 151 VAL F CA 1
ATOM 16393 C C . VAL G 1 151 ? 439.891 535.891 812.063 1.00 30.74 151 VAL F C 1
ATOM 16394 O O . VAL G 1 151 ? 439.697 535.583 810.883 1.00 30.74 151 VAL F O 1
ATOM 16398 N N . ASN G 1 152 ? 440.105 537.156 812.438 1.00 31.57 152 ASN F N 1
ATOM 16399 C CA . ASN G 1 152 ? 440.126 538.223 811.440 1.00 31.57 152 ASN F CA 1
ATOM 16400 C C . ASN G 1 152 ? 441.230 538.007 810.415 1.00 31.57 152 ASN F C 1
ATOM 16401 O O . ASN G 1 152 ? 441.041 538.261 809.220 1.00 31.57 152 ASN F O 1
ATOM 16406 N N . GLU G 1 153 ? 442.391 537.546 810.866 1.00 30.39 153 GLU F N 1
ATOM 16407 C CA . GLU G 1 153 ? 443.616 537.580 810.084 1.00 30.39 153 GLU F CA 1
ATOM 16408 C C . GLU G 1 153 ? 444.286 536.215 810.080 1.00 30.39 153 GLU F C 1
ATOM 16409 O O . GLU G 1 153 ? 444.133 535.440 811.028 1.00 30.39 153 GLU F O 1
ATOM 16415 N N . ASN G 1 154 ? 445.010 535.922 808.996 1.00 29.01 154 ASN F N 1
ATOM 16416 C CA . ASN G 1 154 ? 445.650 534.618 808.856 1.00 29.01 154 ASN F CA 1
ATOM 16417 C C . ASN G 1 154 ? 446.711 534.405 809.925 1.00 29.01 154 ASN F C 1
ATOM 16418 O O . ASN G 1 154 ? 446.688 533.400 810.646 1.00 29.01 154 ASN F O 1
ATOM 16423 N N . ILE G 1 155 ? 447.645 535.343 810.046 1.00 27.97 155 ILE F N 1
ATOM 16424 C CA . ILE G 1 155 ? 448.707 535.302 811.042 1.00 27.97 155 ILE F CA 1
ATOM 16425 C C . ILE G 1 155 ? 448.558 536.530 811.926 1.00 27.97 155 ILE F C 1
ATOM 16426 O O . ILE G 1 155 ? 448.279 537.627 811.428 1.00 27.97 155 ILE F O 1
ATOM 16431 N N . ALA G 1 156 ? 448.718 536.338 813.234 1.00 30.43 156 ALA F N 1
ATOM 16432 C CA . ALA G 1 156 ? 448.583 537.447 814.167 1.00 30.43 156 ALA F CA 1
ATOM 16433 C C . ALA G 1 156 ? 449.574 538.553 813.833 1.00 30.43 156 ALA F C 1
ATOM 16434 O O . ALA G 1 156 ? 450.791 538.366 813.930 1.00 30.43 156 ALA F O 1
ATOM 16436 N N . GLY G 1 157 ? 449.048 539.711 813.432 1.00 30.80 157 GLY F N 1
ATOM 16437 C CA . GLY G 1 157 ? 449.870 540.861 813.126 1.00 30.80 157 GLY F CA 1
ATOM 16438 C C . GLY G 1 157 ? 449.987 541.222 811.660 1.00 30.80 157 GLY F C 1
ATOM 16439 O O . GLY G 1 157 ? 450.732 542.154 811.331 1.00 30.80 157 GLY F O 1
ATOM 16440 N N . LEU G 1 158 ? 449.284 540.524 810.764 1.00 28.86 158 LEU F N 1
ATOM 16441 C CA . LEU G 1 158 ? 449.405 540.833 809.341 1.00 28.86 158 LEU F CA 1
ATOM 16442 C C . LEU G 1 158 ? 448.520 542.011 808.949 1.00 28.86 158 LEU F C 1
ATOM 16443 O O . LEU G 1 158 ? 448.988 542.966 808.318 1.00 28.86 158 LEU F O 1
ATOM 16448 N N . GLY G 1 159 ? 447.240 541.961 809.304 1.00 28.87 159 GLY F N 1
ATOM 16449 C CA . GLY G 1 159 ? 446.329 543.035 808.955 1.00 28.87 159 GLY F CA 1
ATOM 16450 C C . GLY G 1 159 ? 444.910 542.707 809.354 1.00 28.87 159 GLY F C 1
ATOM 16451 O O . GLY G 1 159 ? 444.592 541.571 809.716 1.00 28.87 159 GLY F O 1
ATOM 16452 N N . LYS G 1 160 ? 444.046 543.717 809.266 1.00 29.33 160 LYS F N 1
ATOM 16453 C CA . LYS G 1 160 ? 442.667 543.595 809.712 1.00 29.33 160 LYS F CA 1
ATOM 16454 C C . LYS G 1 160 ? 441.726 543.986 808.576 1.00 29.33 160 LYS F C 1
ATOM 16455 O O . LYS G 1 160 ? 442.080 544.837 807.743 1.00 29.33 160 LYS F O 1
ATOM 16461 N N . PRO G 1 161 ? 440.533 543.390 808.502 1.00 29.13 161 PRO F N 1
ATOM 16462 C CA . PRO G 1 161 ? 439.645 543.675 807.361 1.00 29.13 161 PRO F CA 1
ATOM 16463 C C . PRO G 1 161 ? 439.147 545.111 807.301 1.00 29.13 161 PRO F C 1
ATOM 16464 O O . PRO G 1 161 ? 438.804 545.582 806.210 1.00 29.13 161 PRO F O 1
ATOM 16468 N N . SER G 1 162 ? 439.073 545.807 808.441 1.00 28.86 162 SER F N 1
ATOM 16469 C CA . SER G 1 162 ? 438.597 547.189 808.537 1.00 28.86 162 SER F CA 1
ATOM 16470 C C . SER G 1 162 ? 437.097 547.283 808.279 1.00 28.86 162 SER F C 1
ATOM 16471 O O . SER G 1 162 ? 436.552 546.544 807.453 1.00 28.86 162 SER F O 1
ATOM 16474 N N . LEU G 1 163 ? 436.416 548.195 808.976 1.00 29.24 163 LEU F N 1
ATOM 16475 C CA . LEU G 1 163 ? 434.958 548.250 808.913 1.00 29.24 163 LEU F CA 1
ATOM 16476 C C . LEU G 1 163 ? 434.453 549.571 808.340 1.00 29.24 163 LEU F C 1
ATOM 16477 O O . LEU G 1 163 ? 433.654 549.573 807.399 1.00 29.24 163 LEU F O 1
ATOM 16482 N N . LEU G 1 164 ? 434.897 550.692 808.920 1.00 27.31 164 LEU F N 1
ATOM 16483 C CA . LEU G 1 164 ? 434.564 552.045 808.472 1.00 27.31 164 LEU F CA 1
ATOM 16484 C C . LEU G 1 164 ? 433.087 552.390 808.665 1.00 27.31 164 LEU F C 1
ATOM 16485 O O . LEU G 1 164 ? 432.242 551.499 808.791 1.00 27.31 164 LEU F O 1
ATOM 16490 N N . GLU G 1 165 ? 432.771 553.685 808.688 1.00 29.18 165 GLU F N 1
ATOM 16491 C CA . GLU G 1 165 ? 431.412 554.167 808.893 1.00 29.18 165 GLU F CA 1
ATOM 16492 C C . GLU G 1 165 ? 431.191 555.391 808.019 1.00 29.18 165 GLU F C 1
ATOM 16493 O O . GLU G 1 165 ? 432.147 556.100 807.700 1.00 29.18 165 GLU F O 1
ATOM 16499 N N . VAL G 1 166 ? 429.935 555.651 807.647 1.00 28.45 166 VAL F N 1
ATOM 16500 C CA . VAL G 1 166 ? 429.578 556.837 806.877 1.00 28.45 166 VAL F CA 1
ATOM 16501 C C . VAL G 1 166 ? 428.588 557.728 807.614 1.00 28.45 166 VAL F C 1
ATOM 16502 O O . VAL G 1 166 ? 428.800 558.942 807.715 1.00 28.45 166 VAL F O 1
ATOM 16506 N N . GLY G 1 167 ? 427.506 557.161 808.139 1.00 32.90 167 GLY F N 1
ATOM 16507 C CA . GLY G 1 167 ? 426.498 557.981 808.783 1.00 32.90 167 GLY F CA 1
ATOM 16508 C C . GLY G 1 167 ? 425.343 557.146 809.286 1.00 32.90 167 GLY F C 1
ATOM 16509 O O . GLY G 1 167 ? 425.299 555.928 809.107 1.00 32.90 167 GLY F O 1
ATOM 16510 N N . LEU G 1 168 ? 424.389 557.836 809.903 1.00 36.72 168 LEU F N 1
ATOM 16511 C CA . LEU G 1 168 ? 423.293 557.201 810.619 1.00 36.72 168 LEU F CA 1
ATOM 16512 C C . LEU G 1 168 ? 422.171 556.734 809.697 1.00 36.72 168 LEU F C 1
ATOM 16513 O O . LEU G 1 168 ? 421.247 556.057 810.165 1.00 36.72 168 LEU F O 1
ATOM 16518 N N . LYS G 1 169 ? 422.222 557.095 808.411 1.00 35.92 169 LYS F N 1
ATOM 16519 C CA . LYS G 1 169 ? 421.284 556.640 807.385 1.00 35.92 169 LYS F CA 1
ATOM 16520 C C . LYS G 1 169 ? 419.925 557.316 807.559 1.00 35.92 169 LYS F C 1
ATOM 16521 O O . LYS G 1 169 ? 419.051 557.212 806.693 1.00 35.92 169 LYS F O 1
ATOM 16527 N N . ALA G 1 170 ? 419.757 558.063 808.651 1.00 38.28 170 ALA F N 1
ATOM 16528 C CA . ALA G 1 170 ? 418.528 558.824 808.844 1.00 38.28 170 ALA F CA 1
ATOM 16529 C C . ALA G 1 170 ? 418.723 560.275 808.427 1.00 38.28 170 ALA F C 1
ATOM 16530 O O . ALA G 1 170 ? 417.880 560.856 807.735 1.00 38.28 170 ALA F O 1
ATOM 16532 N N . ASP G 1 171 ? 419.836 560.876 808.841 1.00 38.79 171 ASP F N 1
ATOM 16533 C CA . ASP G 1 171 ? 420.180 562.236 808.455 1.00 38.79 171 ASP F CA 1
ATOM 16534 C C . ASP G 1 171 ? 421.067 562.297 807.220 1.00 38.79 171 ASP F C 1
ATOM 16535 O O . ASP G 1 171 ? 421.508 563.387 806.845 1.00 38.79 171 ASP F O 1
ATOM 16540 N N . LEU G 1 172 ? 421.343 561.156 806.586 1.00 33.82 172 LEU F N 1
ATOM 16541 C CA . LEU G 1 172 ? 422.273 561.140 805.464 1.00 33.82 172 LEU F CA 1
ATOM 16542 C C . LEU G 1 172 ? 421.529 560.879 804.154 1.00 33.82 172 LEU F C 1
ATOM 16543 O O . LEU G 1 172 ? 422.123 560.439 803.163 1.00 33.82 172 LEU F O 1
ATOM 16548 N N . THR G 1 173 ? 420.225 561.155 804.135 1.00 34.23 173 THR F N 1
ATOM 16549 C CA . THR G 1 173 ? 419.357 560.865 802.998 1.00 34.23 173 THR F CA 1
ATOM 16550 C C . THR G 1 173 ? 419.737 561.656 801.750 1.00 34.23 173 THR F C 1
ATOM 16551 O O . THR G 1 173 ? 419.703 561.119 800.638 1.00 34.23 173 THR F O 1
ATOM 16555 N N . ASP G 1 174 ? 420.089 562.927 801.924 1.00 30.20 174 ASP F N 1
ATOM 16556 C CA . ASP G 1 174 ? 420.355 563.795 800.786 1.00 30.20 174 ASP F CA 1
ATOM 16557 C C . ASP G 1 174 ? 421.496 563.229 799.943 1.00 30.20 174 ASP F C 1
ATOM 16558 O O . ASP G 1 174 ? 422.533 562.834 800.488 1.00 30.20 174 ASP F O 1
ATOM 16563 N N . PRO G 1 175 ? 421.335 563.160 798.617 1.00 26.64 175 PRO F N 1
ATOM 16564 C CA . PRO G 1 175 ? 422.429 562.627 797.781 1.00 26.64 175 PRO F CA 1
ATOM 16565 C C . PRO G 1 175 ? 423.724 563.412 797.902 1.00 26.64 175 PRO F C 1
ATOM 16566 O O . PRO G 1 175 ? 424.811 562.822 797.850 1.00 26.64 175 PRO F O 1
ATOM 16570 N N . VAL G 1 176 ? 423.641 564.734 798.061 1.00 26.07 176 VAL F N 1
ATOM 16571 C CA . VAL G 1 176 ? 424.851 565.535 798.230 1.00 26.07 176 VAL F CA 1
ATOM 16572 C C . VAL G 1 176 ? 425.493 565.242 799.579 1.00 26.07 176 VAL F C 1
ATOM 16573 O O . VAL G 1 176 ? 426.716 565.092 799.687 1.00 26.07 176 VAL F O 1
ATOM 16577 N N . LYS G 1 177 ? 424.676 565.159 800.632 1.00 28.08 177 LYS F N 1
ATOM 16578 C CA . LYS G 1 177 ? 425.200 564.833 801.954 1.00 28.08 177 LYS F CA 1
ATOM 16579 C C . LYS G 1 177 ? 425.752 563.414 801.991 1.00 28.08 177 LYS F C 1
ATOM 16580 O O . LYS G 1 177 ? 426.803 563.159 802.589 1.00 28.08 177 LYS F O 1
ATOM 16586 N N . LEU G 1 178 ? 425.050 562.469 801.358 1.00 26.55 178 LEU F N 1
ATOM 16587 C CA . LEU G 1 178 ? 425.536 561.094 801.319 1.00 26.55 178 LEU F CA 1
ATOM 16588 C C . LEU G 1 178 ? 426.811 560.984 800.495 1.00 26.55 178 LEU F C 1
ATOM 16589 O O . LEU G 1 178 ? 427.732 560.244 800.859 1.00 26.55 178 LEU F O 1
ATOM 16594 N N . GLY G 1 179 ? 426.885 561.714 799.382 1.00 23.99 179 GLY F N 1
ATOM 16595 C CA . GLY G 1 179 ? 428.084 561.669 798.562 1.00 23.99 179 GLY F CA 1
ATOM 16596 C C . GLY G 1 179 ? 429.304 562.212 799.279 1.00 23.99 179 GLY F C 1
ATOM 16597 O O . GLY G 1 179 ? 430.406 561.677 799.139 1.00 23.99 179 GLY F O 1
ATOM 16598 N N . GLN G 1 180 ? 429.125 563.283 800.055 1.00 25.14 180 GLN F N 1
ATOM 16599 C CA . GLN G 1 180 ? 430.244 563.851 800.799 1.00 25.14 180 GLN F CA 1
ATOM 16600 C C . GLN G 1 180 ? 430.769 562.870 801.839 1.00 25.14 180 GLN F C 1
ATOM 16601 O O . GLN G 1 180 ? 431.982 562.783 802.064 1.00 25.14 180 GLN F O 1
ATOM 16607 N N . ALA G 1 181 ? 429.870 562.129 802.489 1.00 23.38 181 ALA F N 1
ATOM 16608 C CA . ALA G 1 181 ? 430.298 561.144 803.477 1.00 23.38 181 ALA F CA 1
ATOM 16609 C C . ALA G 1 181 ? 431.105 560.024 802.833 1.00 23.38 181 ALA F C 1
ATOM 16610 O O . ALA G 1 181 ? 432.108 559.570 803.396 1.00 23.38 181 ALA F O 1
ATOM 16612 N N . VAL G 1 182 ? 430.681 559.560 801.656 1.00 21.51 182 VAL F N 1
ATOM 16613 C CA . VAL G 1 182 ? 431.387 558.471 800.984 1.00 21.51 182 VAL F CA 1
ATOM 16614 C C . VAL G 1 182 ? 432.773 558.925 800.541 1.00 21.51 182 VAL F C 1
ATOM 16615 O O . VAL G 1 182 ? 433.763 558.205 800.709 1.00 21.51 182 VAL F O 1
ATOM 16619 N N . ILE G 1 183 ? 432.863 560.127 799.966 1.00 21.29 183 ILE F N 1
ATOM 16620 C CA . ILE G 1 183 ? 434.157 560.643 799.526 1.00 21.29 183 ILE F CA 1
ATOM 16621 C C . ILE G 1 183 ? 435.072 560.875 800.721 1.00 21.29 183 ILE F C 1
ATOM 16622 O O . ILE G 1 183 ? 436.285 560.640 800.650 1.00 21.29 183 ILE F O 1
ATOM 16627 N N . ALA G 1 184 ? 434.508 561.342 801.838 1.00 21.43 184 ALA F N 1
ATOM 16628 C CA . ALA G 1 184 ? 435.314 561.578 803.031 1.00 21.43 184 ALA F CA 1
ATOM 16629 C C . ALA G 1 184 ? 435.912 560.282 803.561 1.00 21.43 184 ALA F C 1
ATOM 16630 O O . ALA G 1 184 ? 437.039 560.271 804.068 1.00 21.43 184 ALA F O 1
ATOM 16632 N N . GLN G 1 185 ? 435.169 559.178 803.458 1.00 21.07 185 GLN F N 1
ATOM 16633 C CA . GLN G 1 185 ? 435.660 557.909 803.986 1.00 21.07 185 GLN F CA 1
ATOM 16634 C C . GLN G 1 185 ? 436.527 557.179 802.970 1.00 21.07 185 GLN F C 1
ATOM 16635 O O . GLN G 1 185 ? 437.315 556.299 803.336 1.00 21.07 185 GLN F O 1
ATOM 16641 N N . LEU G 1 186 ? 436.397 557.519 801.686 1.00 21.03 186 LEU F N 1
ATOM 16642 C CA . LEU G 1 186 ? 437.281 556.930 800.687 1.00 21.03 186 LEU F CA 1
ATOM 16643 C C . LEU G 1 186 ? 438.713 557.414 800.876 1.00 21.03 186 LEU F C 1
ATOM 16644 O O . LEU G 1 186 ? 439.667 556.697 800.550 1.00 21.03 186 LEU F O 1
ATOM 16649 N N . THR G 1 187 ? 438.884 558.633 801.393 1.00 21.05 187 THR F N 1
ATOM 16650 C CA . THR G 1 187 ? 440.215 559.080 801.788 1.00 21.05 187 THR F CA 1
ATOM 16651 C C . THR G 1 187 ? 440.735 558.262 802.962 1.00 21.05 187 THR F C 1
ATOM 16652 O O . THR G 1 187 ? 441.915 557.900 803.003 1.00 21.05 187 THR F O 1
ATOM 16656 N N . ILE G 1 188 ? 439.864 557.963 803.928 1.00 20.69 188 ILE F N 1
ATOM 16657 C CA . ILE G 1 188 ? 440.264 557.148 805.071 1.00 20.69 188 ILE F CA 1
ATOM 16658 C C . ILE G 1 188 ? 440.532 555.713 804.634 1.00 20.69 188 ILE F C 1
ATOM 16659 O O . ILE G 1 188 ? 441.493 555.080 805.088 1.00 20.69 188 ILE F O 1
ATOM 16664 N N . ALA G 1 189 ? 439.691 555.179 803.745 1.00 20.39 189 ALA F N 1
ATOM 16665 C CA . ALA G 1 189 ? 439.891 553.817 803.257 1.00 20.39 189 ALA F CA 1
ATOM 16666 C C . ALA G 1 189 ? 441.209 553.688 802.508 1.00 20.39 189 ALA F C 1
ATOM 16667 O O . ALA G 1 189 ? 441.813 552.609 802.480 1.00 20.39 189 ALA F O 1
ATOM 16669 N N . ARG G 1 190 ? 441.667 554.775 801.883 1.00 21.19 190 ARG F N 1
ATOM 16670 C CA . ARG G 1 190 ? 442.994 554.771 801.276 1.00 21.19 190 ARG F CA 1
ATOM 16671 C C . ARG G 1 190 ? 444.077 554.597 802.331 1.00 21.19 190 ARG F C 1
ATOM 16672 O O . ARG G 1 190 ? 445.053 553.868 802.118 1.00 21.19 190 ARG F O 1
ATOM 16680 N N . ALA G 1 191 ? 443.922 555.259 803.479 1.00 21.02 191 ALA F N 1
ATOM 16681 C CA . ALA G 1 191 ? 444.900 555.120 804.550 1.00 21.02 191 ALA F CA 1
ATOM 16682 C C . ALA G 1 191 ? 444.774 553.772 805.243 1.00 21.02 191 ALA F C 1
ATOM 16683 O O . ALA G 1 191 ? 445.761 553.236 805.759 1.00 21.02 191 ALA F O 1
ATOM 16685 N N . ALA G 1 192 ? 443.564 553.209 805.272 1.00 19.89 192 ALA F N 1
ATOM 16686 C CA . ALA G 1 192 ? 443.346 551.938 805.958 1.00 19.89 192 ALA F CA 1
ATOM 16687 C C . ALA G 1 192 ? 444.132 550.811 805.300 1.00 19.89 192 ALA F C 1
ATOM 16688 O O . ALA G 1 192 ? 444.755 549.993 805.984 1.00 19.89 192 ALA F O 1
ATOM 16690 N N . LEU G 1 193 ? 444.116 550.751 803.966 1.00 19.94 193 LEU F N 1
ATOM 16691 C CA . LEU G 1 193 ? 444.865 549.707 803.274 1.00 19.94 193 LEU F CA 1
ATOM 16692 C C . LEU G 1 193 ? 446.361 549.986 803.308 1.00 19.94 193 LEU F C 1
ATOM 16693 O O . LEU G 1 193 ? 447.165 549.061 803.465 1.00 19.94 193 LEU F O 1
ATOM 16698 N N . THR G 1 194 ? 446.753 551.253 803.154 1.00 21.43 194 THR F N 1
ATOM 16699 C CA . THR G 1 194 ? 448.168 551.607 803.231 1.00 21.43 194 THR F CA 1
ATOM 16700 C C . THR G 1 194 ? 448.738 551.287 804.608 1.00 21.43 194 THR F C 1
ATOM 16701 O O . THR G 1 194 ? 449.895 550.868 804.727 1.00 21.43 194 THR F O 1
ATOM 16705 N N . LYS G 1 195 ? 447.930 551.455 805.656 1.00 20.97 195 LYS F N 1
ATOM 16706 C CA . LYS G 1 195 ? 448.360 551.136 807.011 1.00 20.97 195 LYS F CA 1
ATOM 16707 C C . LYS G 1 195 ? 448.731 549.667 807.171 1.00 20.97 195 LYS F C 1
ATOM 16708 O O . LYS G 1 195 ? 449.511 549.331 808.068 1.00 20.97 195 LYS F O 1
ATOM 16714 N N . ASN G 1 196 ? 448.196 548.791 806.324 1.00 22.34 196 ASN F N 1
ATOM 16715 C CA . ASN G 1 196 ? 448.505 547.370 806.353 1.00 22.34 196 ASN F CA 1
ATOM 16716 C C . ASN G 1 196 ? 449.512 546.968 805.284 1.00 22.34 196 ASN F C 1
ATOM 16717 O O . ASN G 1 196 ? 449.634 545.776 804.983 1.00 22.34 196 ASN F O 1
ATOM 16722 N N . TYR G 1 197 ? 450.215 547.938 804.696 1.00 22.61 197 TYR F N 1
ATOM 16723 C CA . TYR G 1 197 ? 451.227 547.719 803.665 1.00 22.61 197 TYR F CA 1
ATOM 16724 C C . TYR G 1 197 ? 450.652 547.122 802.387 1.00 22.61 197 TYR F C 1
ATOM 16725 O O . TYR G 1 197 ? 451.395 546.546 801.586 1.00 22.61 197 TYR F O 1
ATOM 16734 N N . VAL G 1 198 ? 449.348 547.246 802.178 1.00 21.30 198 VAL F N 1
ATOM 16735 C CA . VAL G 1 198 ? 448.752 546.829 800.903 1.00 21.30 198 VAL F CA 1
ATOM 16736 C C . VAL G 1 198 ? 449.262 547.741 799.795 1.00 21.30 198 VAL F C 1
ATOM 16737 O O . VAL G 1 198 ? 449.246 548.974 799.960 1.00 21.30 198 VAL F O 1
ATOM 16741 N N . PRO G 1 199 ? 449.727 547.200 798.670 1.00 21.44 199 PRO F N 1
ATOM 16742 C CA . PRO G 1 199 ? 450.325 548.050 797.634 1.00 21.44 199 PRO F CA 1
ATOM 16743 C C . PRO G 1 199 ? 449.329 549.049 797.066 1.00 21.44 199 PRO F C 1
ATOM 16744 O O . PRO G 1 199 ? 448.127 548.788 796.994 1.00 21.44 199 PRO F O 1
ATOM 16748 N N . ALA G 1 200 ? 449.847 550.208 796.667 1.00 22.71 200 ALA F N 1
ATOM 16749 C CA . ALA G 1 200 ? 449.041 551.178 795.945 1.00 22.71 200 ALA F CA 1
ATOM 16750 C C . ALA G 1 200 ? 448.683 550.631 794.569 1.00 22.71 200 ALA F C 1
ATOM 16751 O O . ALA G 1 200 ? 449.308 549.690 794.076 1.00 22.71 200 ALA F O 1
ATOM 16753 N N . ASN G 1 201 ? 447.636 551.207 793.976 1.00 24.70 201 ASN F N 1
ATOM 16754 C CA . ASN G 1 201 ? 447.057 550.830 792.684 1.00 24.70 201 ASN F CA 1
ATOM 16755 C C . ASN G 1 201 ? 446.521 549.402 792.722 1.00 24.70 201 ASN F C 1
ATOM 16756 O O . ASN G 1 201 ? 446.741 548.674 793.695 1.00 24.70 201 ASN F O 1
ATOM 16761 N N . ASP G 1 202 ? 445.797 549.007 791.673 1.00 23.62 202 ASP F N 1
ATOM 16762 C CA . ASP G 1 202 ? 445.068 547.737 791.644 1.00 23.62 202 ASP F CA 1
ATOM 16763 C C . ASP G 1 202 ? 444.060 547.663 792.789 1.00 23.62 202 ASP F C 1
ATOM 16764 O O . ASP G 1 202 ? 443.783 546.593 793.332 1.00 23.62 202 ASP F O 1
ATOM 16769 N N . ARG G 1 203 ? 443.507 548.815 793.153 1.00 21.04 203 ARG F N 1
ATOM 16770 C CA . ARG G 1 203 ? 442.482 548.925 794.180 1.00 21.04 203 ARG F CA 1
ATOM 16771 C C . ARG G 1 203 ? 441.173 549.304 793.509 1.00 21.04 203 ARG F C 1
ATOM 16772 O O . ARG G 1 203 ? 441.164 550.121 792.583 1.00 21.04 203 ARG F O 1
ATOM 16780 N N . THR G 1 204 ? 440.075 548.713 793.967 1.00 21.47 204 THR F N 1
ATOM 16781 C CA . THR G 1 204 ? 438.766 548.982 793.400 1.00 21.47 204 THR F CA 1
ATOM 16782 C C . THR G 1 204 ? 437.727 549.071 794.508 1.00 21.47 204 THR F C 1
ATOM 16783 O O . THR G 1 204 ? 437.888 548.488 795.584 1.00 21.47 204 THR F O 1
ATOM 16787 N N . PHE G 1 205 ? 436.662 549.816 794.231 1.00 20.80 205 PHE F N 1
ATOM 16788 C CA . PHE G 1 205 ? 435.575 550.032 795.174 1.00 20.80 205 PHE F CA 1
ATOM 16789 C C . PHE G 1 205 ? 434.276 549.579 794.529 1.00 20.80 205 PHE F C 1
ATOM 16790 O O . PHE G 1 205 ? 433.863 550.128 793.501 1.00 20.80 205 PHE F O 1
ATOM 16798 N N . TYR G 1 206 ? 433.637 548.578 795.127 1.00 21.74 206 TYR F N 1
ATOM 16799 C CA . TYR G 1 206 ? 432.381 548.027 794.632 1.00 21.74 206 TYR F CA 1
ATOM 16800 C C . TYR G 1 206 ? 431.246 548.683 795.399 1.00 21.74 206 TYR F C 1
ATOM 16801 O O . TYR G 1 206 ? 431.248 548.676 796.632 1.00 21.74 206 TYR F O 1
ATOM 16810 N N . THR G 1 207 ? 430.278 549.242 794.677 1.00 22.07 207 THR F N 1
ATOM 16811 C CA . THR G 1 207 ? 429.175 549.942 795.314 1.00 22.07 207 THR F CA 1
ATOM 16812 C C . THR G 1 207 ? 427.925 549.837 794.453 1.00 22.07 207 THR F C 1
ATOM 16813 O O . THR G 1 207 ? 427.992 549.579 793.250 1.00 22.07 207 THR F O 1
ATOM 16817 N N . THR G 1 208 ? 426.777 550.033 795.097 1.00 22.13 208 THR F N 1
ATOM 16818 C CA . THR G 1 208 ? 425.505 550.031 794.401 1.00 22.13 208 THR F CA 1
ATOM 16819 C C . THR G 1 208 ? 425.360 551.300 793.561 1.00 22.13 208 THR F C 1
ATOM 16820 O O . THR G 1 208 ? 425.980 552.325 793.857 1.00 22.13 208 THR F O 1
ATOM 16824 N N . PRO G 1 209 ? 424.556 551.251 792.493 1.00 21.76 209 PRO F N 1
ATOM 16825 C CA . PRO G 1 209 ? 424.449 552.428 791.611 1.00 21.76 209 PRO F CA 1
ATOM 16826 C C . PRO G 1 209 ? 423.948 553.685 792.301 1.00 21.76 209 PRO F C 1
ATOM 16827 O O . PRO G 1 209 ? 424.360 554.788 791.925 1.00 21.76 209 PRO F O 1
ATOM 16831 N N . ASP G 1 210 ? 423.065 553.559 793.296 1.00 23.19 210 ASP F N 1
ATOM 16832 C CA . ASP G 1 210 ? 422.524 554.750 793.947 1.00 23.19 210 ASP F CA 1
ATOM 16833 C C . ASP G 1 210 ? 423.601 555.485 794.738 1.00 23.19 210 ASP F C 1
ATOM 16834 O O . ASP G 1 210 ? 423.641 556.720 794.748 1.00 23.19 210 ASP F O 1
ATOM 16839 N N . VAL G 1 211 ? 424.478 554.742 795.415 1.00 21.98 211 VAL F N 1
ATOM 16840 C CA . VAL G 1 211 ? 425.604 555.364 796.108 1.00 21.98 211 VAL F CA 1
ATOM 16841 C C . VAL G 1 211 ? 426.599 555.922 795.099 1.00 21.98 211 VAL F C 1
ATOM 16842 O O . VAL G 1 211 ? 427.237 556.956 795.333 1.00 21.98 211 VAL F O 1
ATOM 16846 N N . TYR G 1 212 ? 426.739 555.248 793.955 1.00 21.46 212 TYR F N 1
ATOM 16847 C CA . TYR G 1 212 ? 427.633 555.723 792.906 1.00 21.46 212 TYR F CA 1
ATOM 16848 C C . TYR G 1 212 ? 427.229 557.110 792.425 1.00 21.46 212 TYR F C 1
ATOM 16849 O O . TYR G 1 212 ? 428.083 557.978 792.216 1.00 21.46 212 TYR F O 1
ATOM 16858 N N . SER G 1 213 ? 425.926 557.342 792.249 1.00 21.92 213 SER F N 1
ATOM 16859 C CA . SER G 1 213 ? 425.462 558.647 791.794 1.00 21.92 213 SER F CA 1
ATOM 16860 C C . SER G 1 213 ? 425.572 559.700 792.887 1.00 21.92 213 SER F C 1
ATOM 16861 O O . SER G 1 213 ? 425.580 560.901 792.591 1.00 21.92 213 SER F O 1
ATOM 16864 N N . ALA G 1 214 ? 425.646 559.279 794.151 1.00 22.71 214 ALA F N 1
ATOM 16865 C CA . ALA G 1 214 ? 425.824 560.238 795.236 1.00 22.71 214 ALA F CA 1
ATOM 16866 C C . ALA G 1 214 ? 427.184 560.918 795.151 1.00 22.71 214 ALA F C 1
ATOM 16867 O O . ALA G 1 214 ? 427.312 562.107 795.461 1.00 22.71 214 ALA F O 1
ATOM 16869 N N . ILE G 1 215 ? 428.212 560.175 794.736 1.00 22.72 215 ILE F N 1
ATOM 16870 C CA . ILE G 1 215 ? 429.534 560.767 794.544 1.00 22.72 215 ILE F CA 1
ATOM 16871 C C . ILE G 1 215 ? 429.484 561.818 793.442 1.00 22.72 215 ILE F C 1
ATOM 16872 O O . ILE G 1 215 ? 430.161 562.851 793.510 1.00 22.72 215 ILE F O 1
ATOM 16877 N N . LEU G 1 216 ? 428.673 561.570 792.411 1.00 22.97 216 LEU F N 1
ATOM 16878 C CA . LEU G 1 216 ? 428.506 562.550 791.342 1.00 22.97 216 LEU F CA 1
ATOM 16879 C C . LEU G 1 216 ? 427.905 563.847 791.868 1.00 22.97 216 LEU F C 1
ATOM 16880 O O . LEU G 1 216 ? 428.335 564.942 791.483 1.00 22.97 216 LEU F O 1
ATOM 16885 N N . ALA G 1 217 ? 426.906 563.748 792.745 1.00 23.03 217 ALA F N 1
ATOM 16886 C CA . ALA G 1 217 ? 426.241 564.944 793.246 1.00 23.03 217 ALA F CA 1
ATOM 16887 C C . ALA G 1 217 ? 427.127 565.710 794.220 1.00 23.03 217 ALA F C 1
ATOM 16888 O O . ALA G 1 217 ? 427.002 566.932 794.355 1.00 23.03 217 ALA F O 1
ATOM 16890 N N . ALA G 1 218 ? 428.028 565.009 794.911 1.00 23.05 218 ALA F N 1
ATOM 16891 C CA . ALA G 1 218 ? 428.875 565.671 795.896 1.00 23.05 218 ALA F CA 1
ATOM 16892 C C . ALA G 1 218 ? 429.957 566.508 795.225 1.00 23.05 218 ALA F C 1
ATOM 16893 O O . ALA G 1 218 ? 430.585 567.358 795.870 1.00 23.05 218 ALA F O 1
ATOM 16895 N N . LEU G 1 219 ? 430.196 566.284 793.935 1.00 22.43 219 LEU F N 1
ATOM 16896 C CA . LEU G 1 219 ? 431.181 567.048 793.184 1.00 22.43 219 LEU F CA 1
ATOM 16897 C C . LEU G 1 219 ? 430.546 567.972 792.151 1.00 22.43 219 LEU F C 1
ATOM 16898 O O . LEU G 1 219 ? 431.206 568.344 791.177 1.00 22.43 219 LEU F O 1
ATOM 16903 N N . MET G 1 220 ? 429.286 568.345 792.348 1.00 24.48 220 MET F N 1
ATOM 16904 C CA . MET G 1 220 ? 428.589 569.227 791.430 1.00 24.48 220 MET F CA 1
ATOM 16905 C C . MET G 1 220 ? 429.009 570.677 791.676 1.00 24.48 220 MET F C 1
ATOM 16906 O O . MET G 1 220 ? 429.565 570.999 792.728 1.00 24.48 220 MET F O 1
ATOM 16911 N N . PRO G 1 221 ? 428.770 571.570 790.705 1.00 21.77 221 PRO F N 1
ATOM 16912 C CA . PRO G 1 221 ? 429.184 572.973 790.892 1.00 21.77 221 PRO F CA 1
ATOM 16913 C C . PRO G 1 221 ? 428.625 573.623 792.144 1.00 21.77 221 PRO F C 1
ATOM 16914 O O . PRO G 1 221 ? 429.286 574.488 792.732 1.00 21.77 221 PRO F O 1
ATOM 16918 N N . ASN G 1 222 ? 427.418 573.246 792.567 1.00 23.94 222 ASN F N 1
ATOM 16919 C CA . ASN G 1 222 ? 426.856 573.813 793.788 1.00 23.94 222 ASN F CA 1
ATOM 16920 C C . ASN G 1 222 ? 427.553 573.257 795.024 1.00 23.94 222 ASN F C 1
ATOM 16921 O O . ASN G 1 222 ? 427.509 573.861 796.102 1.00 23.94 222 ASN F O 1
ATOM 16926 N N . ALA G 1 223 ? 428.204 572.099 794.889 1.00 22.79 223 ALA F N 1
ATOM 16927 C CA . ALA G 1 223 ? 428.822 571.466 796.049 1.00 22.79 223 ALA F CA 1
ATOM 16928 C C . ALA G 1 223 ? 430.332 571.672 796.066 1.00 22.79 223 ALA F C 1
ATOM 16929 O O . ALA G 1 223 ? 430.916 571.945 797.122 1.00 22.79 223 ALA F O 1
ATOM 16931 N N . ALA G 1 224 ? 430.983 571.551 794.911 1.00 21.31 224 ALA F N 1
ATOM 16932 C CA . ALA G 1 224 ? 432.436 571.556 794.819 1.00 21.31 224 ALA F CA 1
ATOM 16933 C C . ALA G 1 224 ? 432.941 572.922 794.378 1.00 21.31 224 ALA F C 1
ATOM 16934 O O . ALA G 1 224 ? 432.323 573.584 793.538 1.00 21.31 224 ALA F O 1
ATOM 16936 N N . ASN G 1 225 ? 434.077 573.337 794.949 1.00 19.94 225 ASN F N 1
ATOM 16937 C CA . ASN G 1 225 ? 434.643 574.639 794.615 1.00 19.94 225 ASN F CA 1
ATOM 16938 C C . ASN G 1 225 ? 435.334 574.618 793.256 1.00 19.94 225 ASN F C 1
ATOM 16939 O O . ASN G 1 225 ? 435.410 575.646 792.576 1.00 19.94 225 ASN F O 1
ATOM 16944 N N . TYR G 1 226 ? 435.849 573.460 792.847 1.00 20.57 226 TYR F N 1
ATOM 16945 C CA . TYR G 1 226 ? 436.500 573.333 791.551 1.00 20.57 226 TYR F CA 1
ATOM 16946 C C . TYR G 1 226 ? 436.253 571.941 790.989 1.00 20.57 226 TYR F C 1
ATOM 16947 O O . TYR G 1 226 ? 435.933 570.997 791.718 1.00 20.57 226 TYR F O 1
ATOM 16956 N N . ALA G 1 227 ? 436.402 571.829 789.671 1.00 21.18 227 ALA F N 1
ATOM 16957 C CA . ALA G 1 227 ? 436.111 570.580 788.981 1.00 21.18 227 ALA F CA 1
ATOM 16958 C C . ALA G 1 227 ? 437.170 569.530 789.285 1.00 21.18 227 ALA F C 1
ATOM 16959 O O . ALA G 1 227 ? 438.369 569.827 789.317 1.00 21.18 227 ALA F O 1
ATOM 16961 N N . ALA G 1 228 ? 436.723 568.296 789.500 1.00 23.65 228 ALA F N 1
ATOM 16962 C CA . ALA G 1 228 ? 437.627 567.184 789.745 1.00 23.65 228 ALA F CA 1
ATOM 16963 C C . ALA G 1 228 ? 436.912 565.881 789.413 1.00 23.65 228 ALA F C 1
ATOM 16964 O O . ALA G 1 228 ? 435.691 565.843 789.252 1.00 23.65 228 ALA F O 1
ATOM 16966 N N . LEU G 1 229 ? 437.701 564.809 789.340 1.00 24.91 229 LEU F N 1
ATOM 16967 C CA . LEU G 1 229 ? 437.239 563.446 789.090 1.00 24.91 229 LEU F CA 1
ATOM 16968 C C . LEU G 1 229 ? 436.104 563.332 788.077 1.00 24.91 229 LEU F C 1
ATOM 16969 O O . LEU G 1 229 ? 436.328 562.942 786.928 1.00 24.91 229 LEU F O 1
ATOM 16974 N N . ILE G 1 230 ? 434.882 563.673 788.494 1.00 25.11 230 ILE F N 1
ATOM 16975 C CA . ILE G 1 230 ? 433.708 563.366 787.687 1.00 25.11 230 ILE F CA 1
ATOM 16976 C C . ILE G 1 230 ? 433.622 564.285 786.478 1.00 25.11 230 ILE F C 1
ATOM 16977 O O . ILE G 1 230 ? 434.276 565.335 786.414 1.00 25.11 230 ILE F O 1
ATOM 16982 N N . ASP G 1 231 ? 432.804 563.885 785.507 1.00 28.03 231 ASP F N 1
ATOM 16983 C CA . ASP G 1 231 ? 432.388 564.749 784.409 1.00 28.03 231 ASP F CA 1
ATOM 16984 C C . ASP G 1 231 ? 430.865 564.809 784.393 1.00 28.03 231 ASP F C 1
ATOM 16985 O O . ASP G 1 231 ? 430.206 563.762 784.505 1.00 28.03 231 ASP F O 1
ATOM 16990 N N . PRO G 1 232 ? 430.259 565.994 784.297 1.00 27.65 232 PRO F N 1
ATOM 16991 C CA . PRO G 1 232 ? 428.794 566.066 784.453 1.00 27.65 232 PRO F CA 1
ATOM 16992 C C . PRO G 1 232 ? 428.027 565.589 783.231 1.00 27.65 232 PRO F C 1
ATOM 16993 O O . PRO G 1 232 ? 426.872 565.161 783.357 1.00 27.65 232 PRO F O 1
ATOM 16997 N N . GLU G 1 233 ? 428.596 565.717 782.041 1.00 29.41 233 GLU F N 1
ATOM 16998 C CA . GLU G 1 233 ? 427.864 565.314 780.840 1.00 29.41 233 GLU F CA 1
ATOM 16999 C C . GLU G 1 233 ? 427.513 563.834 780.677 1.00 29.41 233 GLU F C 1
ATOM 17000 O O . GLU G 1 233 ? 426.385 563.509 780.320 1.00 29.41 233 GLU F O 1
ATOM 17006 N N . ARG G 1 234 ? 428.462 562.940 780.936 1.00 29.26 234 ARG F N 1
ATOM 17007 C CA . ARG G 1 234 ? 428.200 561.510 780.779 1.00 29.26 234 ARG F CA 1
ATOM 17008 C C . ARG G 1 234 ? 427.774 560.799 782.054 1.00 29.26 234 ARG F C 1
ATOM 17009 O O . ARG G 1 234 ? 427.239 559.697 782.008 1.00 29.26 234 ARG F O 1
ATOM 17017 N N . GLY G 1 235 ? 428.021 561.431 783.196 1.00 27.63 235 GLY F N 1
ATOM 17018 C CA . GLY G 1 235 ? 427.707 560.849 784.489 1.00 27.63 235 GLY F CA 1
ATOM 17019 C C . GLY G 1 235 ? 428.790 559.921 785.028 1.00 27.63 235 GLY F C 1
ATOM 17020 O O . GLY G 1 235 ? 428.631 559.327 786.091 1.00 27.63 235 GLY F O 1
ATOM 17021 N N . SER G 1 236 ? 429.886 559.791 784.286 1.00 26.12 236 SER F N 1
ATOM 17022 C CA . SER G 1 236 ? 431.015 558.956 784.656 1.00 26.12 236 SER F CA 1
ATOM 17023 C C . SER G 1 236 ? 431.846 559.586 785.756 1.00 26.12 236 SER F C 1
ATOM 17024 O O . SER G 1 236 ? 431.895 560.803 785.882 1.00 26.12 236 SER F O 1
ATOM 17027 N N . ILE G 1 237 ? 432.492 558.749 786.556 1.00 24.16 237 ILE F N 1
ATOM 17028 C CA . ILE G 1 237 ? 433.358 559.231 787.614 1.00 24.16 237 ILE F CA 1
ATOM 17029 C C . ILE G 1 237 ? 434.753 558.713 787.344 1.00 24.16 237 ILE F C 1
ATOM 17030 O O . ILE G 1 237 ? 434.940 557.509 787.200 1.00 24.16 237 ILE F O 1
ATOM 17035 N N . ARG G 1 238 ? 435.744 559.594 787.276 1.00 26.79 238 ARG F N 1
ATOM 17036 C CA . ARG G 1 238 ? 437.092 559.093 787.080 1.00 26.79 238 ARG F CA 1
ATOM 17037 C C . ARG G 1 238 ? 437.611 558.471 788.379 1.00 26.79 238 ARG F C 1
ATOM 17038 O O . ARG G 1 238 ? 436.968 558.528 789.429 1.00 26.79 238 ARG F O 1
ATOM 17046 N N . ASN G 1 239 ? 438.791 557.863 788.288 1.00 25.23 239 ASN F N 1
ATOM 17047 C CA . ASN G 1 239 ? 439.371 557.139 789.413 1.00 25.23 239 ASN F CA 1
ATOM 17048 C C . ASN G 1 239 ? 439.478 558.037 790.641 1.00 25.23 239 ASN F C 1
ATOM 1704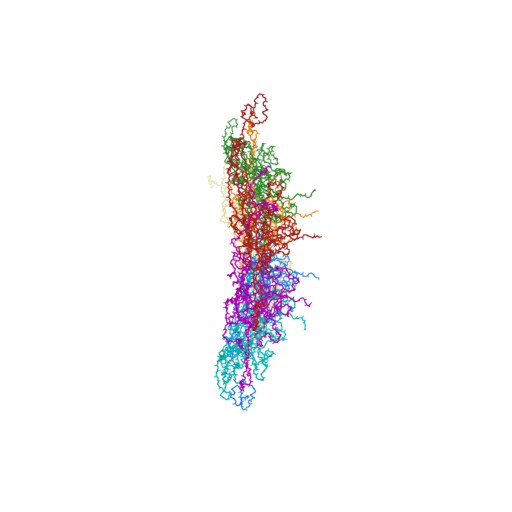9 O O . ASN G 1 239 ? 440.083 559.109 790.591 1.00 25.23 239 ASN F O 1
ATOM 17054 N N . VAL G 1 240 ? 438.890 557.590 791.749 1.00 24.08 240 VAL F N 1
ATOM 17055 C CA . VAL G 1 240 ? 438.845 558.353 792.993 1.00 24.08 240 VAL F CA 1
ATOM 17056 C C . VAL G 1 240 ? 439.829 557.727 793.968 1.00 24.08 240 VAL F C 1
ATOM 17057 O O . VAL G 1 240 ? 439.631 556.588 794.409 1.00 24.08 240 VAL F O 1
ATOM 17061 N N . MET G 1 241 ? 440.873 558.479 794.322 1.00 25.14 241 MET F N 1
ATOM 17062 C CA . MET G 1 241 ? 441.962 557.964 795.147 1.00 25.14 241 MET F CA 1
ATOM 17063 C C . MET G 1 241 ? 442.551 556.720 794.494 1.00 25.14 241 MET F C 1
ATOM 17064 O O . MET G 1 241 ? 442.520 556.585 793.267 1.00 25.14 241 MET F O 1
ATOM 17069 N N . GLY G 1 242 ? 443.094 555.809 795.297 1.00 23.77 242 GLY F N 1
ATOM 17070 C CA . GLY G 1 242 ? 443.534 554.538 794.748 1.00 23.77 242 GLY F CA 1
ATOM 17071 C C . GLY G 1 242 ? 442.384 553.706 794.212 1.00 23.77 242 GLY F C 1
ATOM 17072 O O . GLY G 1 242 ? 442.535 552.983 793.224 1.00 23.77 242 GLY F O 1
ATOM 17073 N N . PHE G 1 243 ? 441.221 553.805 794.851 1.00 21.79 243 PHE F N 1
ATOM 17074 C CA . PHE G 1 243 ? 440.112 552.912 794.548 1.00 21.79 243 PHE F CA 1
ATOM 17075 C C . PHE G 1 243 ? 439.471 553.252 793.210 1.00 21.79 243 PHE F C 1
ATOM 17076 O O . PHE G 1 243 ? 439.119 554.403 792.946 1.00 21.79 243 PHE F O 1
ATOM 17084 N N . GLU G 1 244 ? 439.289 552.236 792.375 1.00 22.49 244 GLU F N 1
ATOM 17085 C CA . GLU G 1 244 ? 438.541 552.362 791.131 1.00 22.49 244 GLU F CA 1
ATOM 17086 C C . GLU G 1 244 ? 437.073 552.120 791.445 1.00 22.49 244 GLU F C 1
ATOM 17087 O O . GLU G 1 244 ? 436.698 551.020 791.865 1.00 22.49 244 GLU F O 1
ATOM 17093 N N . VAL G 1 245 ? 436.243 553.144 791.244 1.00 22.04 245 VAL F N 1
ATOM 17094 C CA . VAL G 1 245 ? 434.845 553.054 791.643 1.00 22.04 245 VAL F CA 1
ATOM 17095 C C . VAL G 1 245 ? 434.072 552.251 790.608 1.00 22.04 245 VAL F C 1
ATOM 17096 O O . VAL G 1 245 ? 434.029 552.608 789.424 1.00 22.04 245 VAL F O 1
ATOM 17100 N N . VAL G 1 246 ? 433.458 551.157 791.053 1.00 21.69 246 VAL F N 1
ATOM 17101 C CA . VAL G 1 246 ? 432.703 550.259 790.190 1.00 21.69 246 VAL F CA 1
ATOM 17102 C C . VAL G 1 246 ? 431.283 550.164 790.731 1.00 21.69 246 VAL F C 1
ATOM 17103 O O . VAL G 1 246 ? 431.086 549.944 791.931 1.00 21.69 246 VAL F O 1
ATOM 17107 N N . GLU G 1 247 ? 430.301 550.336 789.852 1.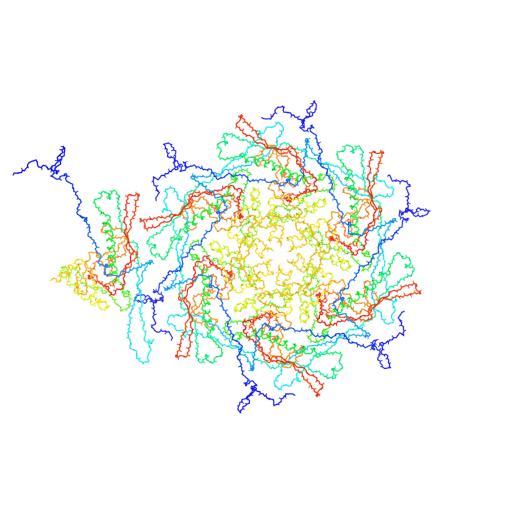00 22.43 247 GLU F N 1
ATOM 17108 C CA . GLU G 1 247 ? 428.892 550.274 790.215 1.00 22.43 247 GLU F CA 1
ATOM 17109 C C . GLU G 1 247 ? 428.326 548.938 789.754 1.00 22.43 247 GLU F C 1
ATOM 17110 O O . GLU G 1 247 ? 428.481 548.563 788.587 1.00 22.43 247 GLU F O 1
ATOM 17116 N N . VAL G 1 248 ? 427.685 548.219 790.669 1.00 23.34 248 VAL F N 1
ATOM 17117 C CA . VAL G 1 248 ? 427.130 546.902 790.390 1.00 23.34 248 VAL F CA 1
ATOM 17118 C C . VAL G 1 248 ? 425.705 546.840 790.932 1.00 23.34 248 VAL F C 1
ATOM 17119 O O . VAL G 1 248 ? 425.490 547.010 792.136 1.00 23.34 248 VAL F O 1
ATOM 17123 N N . PRO G 1 249 ? 424.693 546.658 790.081 1.00 21.26 249 PRO F N 1
ATOM 17124 C CA . PRO G 1 249 ? 423.333 546.461 790.607 1.00 21.26 249 PRO F CA 1
ATOM 17125 C C . PRO G 1 249 ? 423.197 545.220 791.471 1.00 21.26 249 PRO F C 1
ATOM 17126 O O . PRO G 1 249 ? 422.449 545.233 792.456 1.00 21.26 249 PRO F O 1
ATOM 17130 N N . HIS G 1 250 ? 423.902 544.143 791.127 1.00 23.40 250 HIS F N 1
ATOM 17131 C CA . HIS G 1 250 ? 423.756 542.864 791.823 1.00 23.40 250 HIS F CA 1
ATOM 17132 C C . HIS G 1 250 ? 424.787 542.722 792.946 1.00 23.40 250 HIS F C 1
ATOM 17133 O O . HIS G 1 250 ? 425.517 541.737 793.046 1.00 23.40 250 HIS F O 1
ATOM 17140 N N . LEU G 1 251 ? 424.825 543.731 793.810 1.00 25.53 251 LEU F N 1
ATOM 17141 C CA . LEU G 1 251 ? 425.572 543.626 795.052 1.00 25.53 251 LEU F CA 1
ATOM 17142 C C . LEU G 1 251 ? 424.614 543.255 796.182 1.00 25.53 251 LEU F C 1
ATOM 17143 O O . LEU G 1 251 ? 423.401 543.464 796.091 1.00 25.53 251 LEU F O 1
ATOM 17148 N N . THR G 1 252 ? 425.174 542.684 797.252 1.00 26.90 252 THR F N 1
ATOM 17149 C CA . THR G 1 252 ? 424.395 541.983 798.279 1.00 26.90 252 THR F CA 1
ATOM 17150 C C . THR G 1 252 ? 423.606 540.829 797.665 1.00 26.90 252 THR F C 1
ATOM 17151 O O . THR G 1 252 ? 422.513 540.485 798.120 1.00 26.90 252 THR F O 1
ATOM 17155 N N . ALA G 1 253 ? 424.164 540.232 796.617 1.00 26.91 253 ALA F N 1
ATOM 17156 C CA . ALA G 1 253 ? 423.615 539.034 796.000 1.00 26.91 253 ALA F CA 1
ATOM 17157 C C . ALA G 1 253 ? 424.604 537.901 796.211 1.00 26.91 253 ALA F C 1
ATOM 17158 O O . ALA G 1 253 ? 425.800 538.060 795.949 1.00 26.91 253 ALA F O 1
ATOM 17160 N N . GLY G 1 254 ? 424.112 536.770 796.701 1.00 26.64 254 GLY F N 1
ATOM 17161 C CA . GLY G 1 254 ? 424.989 535.658 796.984 1.00 26.64 254 GLY F CA 1
ATOM 17162 C C . GLY G 1 254 ? 425.171 534.735 795.797 1.00 26.64 254 GLY F C 1
ATOM 17163 O O . GLY G 1 254 ? 424.790 535.036 794.667 1.00 26.64 254 GLY F O 1
ATOM 17164 N N . GLY G 1 255 ? 425.780 533.585 796.072 1.00 26.74 255 GLY F N 1
ATOM 17165 C CA . GLY G 1 255 ? 425.892 532.557 795.065 1.00 26.74 255 GLY F CA 1
ATOM 17166 C C . GLY G 1 255 ? 424.626 531.734 794.947 1.00 26.74 255 GLY F C 1
ATOM 17167 O O . GLY G 1 255 ? 423.589 532.049 795.528 1.00 26.74 255 GLY F O 1
ATOM 17168 N N . ALA G 1 256 ? 424.711 530.664 794.165 1.00 26.67 256 ALA F N 1
ATOM 17169 C CA . ALA G 1 256 ? 423.570 529.774 794.015 1.00 26.67 256 ALA F CA 1
ATOM 17170 C C . ALA G 1 256 ? 423.584 528.695 795.091 1.00 26.67 256 ALA F C 1
ATOM 17171 O O . ALA G 1 256 ? 424.572 528.510 795.807 1.00 26.67 256 ALA F O 1
ATOM 17173 N N . GLY G 1 257 ? 422.466 527.980 795.205 1.00 29.12 257 GLY F N 1
ATOM 17174 C CA . GLY G 1 257 ? 422.332 526.903 796.163 1.00 29.12 257 GLY F CA 1
ATOM 17175 C C . GLY G 1 257 ? 421.469 525.783 795.611 1.00 29.12 257 GLY F C 1
ATOM 17176 O O . GLY G 1 257 ? 421.082 525.787 794.441 1.00 29.12 257 GLY F O 1
ATOM 17177 N N . ASP G 1 258 ? 421.183 524.820 796.484 1.00 32.82 258 ASP F N 1
ATOM 17178 C CA . ASP G 1 258 ? 420.317 523.713 796.103 1.00 32.82 258 ASP F CA 1
ATOM 17179 C C . ASP G 1 258 ? 418.884 524.203 795.932 1.00 32.82 258 ASP F C 1
ATOM 17180 O O . ASP G 1 258 ? 418.281 524.715 796.875 1.00 32.82 258 ASP F O 1
ATOM 17185 N N . ASP G 1 259 ? 418.354 524.001 794.719 1.00 31.25 259 ASP F N 1
ATOM 17186 C CA . ASP G 1 259 ? 417.060 524.412 794.157 1.00 31.25 259 ASP F CA 1
ATOM 17187 C C . ASP G 1 259 ? 417.156 525.819 793.577 1.00 31.25 259 ASP F C 1
ATOM 17188 O O . ASP G 1 259 ? 418.170 526.502 793.750 1.00 31.25 259 ASP F O 1
ATOM 17193 N N . ARG G 1 260 ? 416.105 526.256 792.889 1.00 28.80 260 ARG F N 1
ATOM 17194 C CA . ARG G 1 260 ? 416.056 527.571 792.278 1.00 28.80 260 ARG F CA 1
ATOM 17195 C C . ARG G 1 260 ? 415.036 528.436 793.005 1.00 28.80 260 ARG F C 1
ATOM 17196 O O . ARG G 1 260 ? 413.834 528.139 792.961 1.00 28.80 260 ARG F O 1
ATOM 17204 N N . PRO G 1 261 ? 415.463 529.499 793.678 1.00 33.94 261 PRO F N 1
ATOM 17205 C CA . PRO G 1 261 ? 414.533 530.280 794.497 1.00 33.94 261 PRO F CA 1
ATOM 17206 C C . PRO G 1 261 ? 413.590 531.118 793.650 1.00 33.94 261 PRO F C 1
ATOM 17207 O O . PRO G 1 261 ? 413.784 531.314 792.448 1.00 33.94 261 PRO F O 1
ATOM 17211 N N . ASP G 1 262 ? 412.543 531.610 794.305 1.00 38.89 262 ASP F N 1
ATOM 17212 C CA . ASP G 1 262 ? 411.597 532.528 793.690 1.00 38.89 262 ASP F CA 1
ATOM 17213 C C . ASP G 1 262 ? 412.148 533.952 793.796 1.00 38.89 262 ASP F C 1
ATOM 17214 O O . ASP G 1 262 ? 413.303 534.155 794.177 1.00 38.89 262 ASP F O 1
ATOM 17219 N N . GLU G 1 263 ? 411.332 534.952 793.459 1.00 37.05 263 GLU F N 1
ATOM 17220 C CA . GLU G 1 263 ? 411.782 536.335 793.576 1.00 37.05 263 GLU F CA 1
ATOM 17221 C C . GLU G 1 263 ? 411.918 536.755 795.034 1.00 37.05 263 GLU F C 1
ATOM 17222 O O . GLU G 1 263 ? 412.875 537.446 795.400 1.00 37.05 263 GLU F O 1
ATOM 17228 N N . GLY G 1 264 ? 410.976 536.345 795.879 1.00 40.46 264 GLY F N 1
ATOM 17229 C CA . GLY G 1 264 ? 411.010 536.725 797.277 1.00 40.46 264 GLY F CA 1
ATOM 17230 C C . GLY G 1 264 ? 411.459 535.603 798.189 1.00 40.46 264 GLY F C 1
ATOM 17231 O O . GLY G 1 264 ? 410.918 535.431 799.285 1.00 40.46 264 GLY F O 1
ATOM 17232 N N . ALA G 1 265 ? 412.447 534.831 797.745 1.00 39.02 265 ALA F N 1
ATOM 17233 C CA . ALA G 1 265 ? 412.950 533.711 798.525 1.00 39.02 265 ALA F CA 1
ATOM 17234 C C . ALA G 1 265 ? 414.430 533.523 798.229 1.00 39.02 265 ALA F C 1
ATOM 17235 O O . ALA G 1 265 ? 414.968 534.066 797.261 1.00 39.02 265 ALA F O 1
ATOM 17237 N N . GLU G 1 266 ? 415.086 532.740 799.082 1.00 38.61 266 GLU F N 1
ATOM 17238 C CA . GLU G 1 266 ? 416.498 532.428 798.940 1.00 38.61 266 GLU F CA 1
ATOM 17239 C C . GLU G 1 266 ? 416.661 530.937 798.689 1.00 38.61 266 GLU F C 1
ATOM 17240 O O . GLU G 1 266 ? 415.748 530.142 798.922 1.00 38.61 266 GLU F O 1
ATOM 17246 N N . ALA G 1 267 ? 417.842 530.564 798.202 1.00 35.57 267 ALA F N 1
ATOM 17247 C CA . ALA G 1 267 ? 418.139 529.158 797.970 1.00 35.57 267 ALA F CA 1
ATOM 17248 C C . ALA G 1 267 ? 418.159 528.395 799.291 1.00 35.57 267 ALA F C 1
ATOM 17249 O O . ALA G 1 267 ? 418.360 528.973 800.363 1.00 35.57 267 ALA F O 1
ATOM 17251 N N . THR G 1 268 ? 417.935 527.082 799.204 1.00 36.45 268 THR F N 1
ATOM 17252 C CA . THR G 1 268 ? 417.854 526.266 800.412 1.00 36.45 268 THR F CA 1
ATOM 17253 C C . THR G 1 268 ? 419.168 526.280 801.182 1.00 36.45 268 THR F C 1
ATOM 17254 O O . THR G 1 268 ? 419.184 526.536 802.392 1.00 36.45 268 THR F O 1
ATOM 17258 N N . ASN G 1 269 ? 420.287 526.009 800.498 1.00 35.53 269 ASN F N 1
ATOM 17259 C CA . ASN G 1 269 ? 421.612 526.051 801.106 1.00 35.53 269 ASN F CA 1
ATOM 17260 C C . ASN G 1 269 ? 422.524 526.877 800.196 1.00 35.53 269 ASN F C 1
ATOM 17261 O O . ASN G 1 269 ? 423.234 526.358 799.335 1.00 35.53 269 ASN F O 1
ATOM 17266 N N . GLN G 1 270 ? 422.508 528.191 800.393 1.00 30.44 270 GLN F N 1
ATOM 17267 C CA . GLN G 1 270 ? 423.350 529.071 799.596 1.00 30.44 270 GLN F CA 1
ATOM 17268 C C . GLN G 1 270 ? 424.805 528.922 800.018 1.00 30.44 270 GLN F C 1
ATOM 17269 O O . GLN G 1 270 ? 425.137 529.044 801.201 1.00 30.44 270 GLN F O 1
ATOM 17275 N N . LYS G 1 271 ? 425.677 528.657 799.043 1.00 29.06 271 LYS F N 1
ATOM 17276 C CA . LYS G 1 271 ? 427.082 528.416 799.357 1.00 29.06 271 LYS F CA 1
ATOM 17277 C C . LYS G 1 271 ? 427.764 529.692 799.831 1.00 29.06 271 LYS F C 1
ATOM 17278 O O . LYS G 1 271 ? 428.265 529.763 800.959 1.00 29.06 271 LYS F O 1
ATOM 17284 N N . HIS G 1 272 ? 427.794 530.713 798.979 1.00 27.82 272 HIS F N 1
ATOM 17285 C CA . HIS G 1 272 ? 428.373 532.004 799.309 1.00 27.82 272 HIS F CA 1
ATOM 17286 C C . HIS G 1 272 ? 427.247 533.021 799.386 1.00 27.82 272 HIS F C 1
ATOM 17287 O O . HIS G 1 272 ? 426.631 533.345 798.366 1.00 27.82 272 HIS F O 1
ATOM 17294 N N . ALA G 1 273 ? 426.977 533.515 800.590 1.00 28.56 273 ALA F N 1
ATOM 17295 C CA . ALA G 1 273 ? 425.803 534.341 800.830 1.00 28.56 273 ALA F CA 1
ATOM 17296 C C . ALA G 1 273 ? 426.213 535.654 801.478 1.00 28.56 273 ALA F C 1
ATOM 17297 O O . ALA G 1 273 ? 427.217 535.738 802.188 1.00 28.56 273 ALA F O 1
ATOM 17299 N N . PHE G 1 274 ? 425.406 536.681 801.222 1.00 27.75 274 PHE F N 1
ATOM 17300 C CA . PHE G 1 274 ? 425.579 537.991 801.829 1.00 27.75 274 PHE F CA 1
ATOM 17301 C C . PHE G 1 274 ? 424.682 538.076 803.053 1.00 27.75 274 PHE F C 1
ATOM 17302 O O . PHE G 1 274 ? 423.454 537.965 802.912 1.00 27.75 274 PHE F O 1
ATOM 17310 N N . PRO G 1 275 ? 425.230 538.246 804.255 1.00 29.48 275 PRO F N 1
ATOM 17311 C CA . PRO G 1 275 ? 424.389 538.224 805.461 1.00 29.48 275 PRO F CA 1
ATOM 17312 C C . PRO G 1 275 ? 423.330 539.316 805.427 1.00 29.48 275 PRO F C 1
ATOM 17313 O O . PRO G 1 275 ? 423.582 540.439 804.985 1.00 29.48 275 PRO F O 1
ATOM 17317 N N . ALA G 1 276 ? 422.131 538.971 805.901 1.00 30.36 276 ALA F N 1
ATOM 17318 C CA . ALA G 1 276 ? 421.031 539.931 805.890 1.00 30.36 276 ALA F CA 1
ATOM 17319 C C . ALA G 1 276 ? 421.026 540.787 807.150 1.00 30.36 276 ALA F C 1
ATOM 17320 O O . ALA G 1 276 ? 420.759 541.992 807.089 1.00 30.36 276 ALA F O 1
ATOM 17322 N N . ALA G 1 277 ? 421.312 540.182 808.304 1.00 31.47 277 ALA F N 1
ATOM 17323 C CA . ALA G 1 277 ? 421.329 540.889 809.582 1.00 31.47 277 ALA F CA 1
ATOM 17324 C C . ALA G 1 277 ? 422.564 540.469 810.382 1.00 31.47 277 ALA F C 1
ATOM 17325 O O . ALA G 1 277 ? 422.526 540.308 811.600 1.00 31.47 277 ALA F O 1
ATOM 17327 N N . GLY G 1 278 ? 423.678 540.297 809.676 1.00 32.01 278 GLY F N 1
ATOM 17328 C CA . GLY G 1 278 ? 424.909 539.906 810.333 1.00 32.01 278 GLY F CA 1
ATOM 17329 C C . GLY G 1 278 ? 425.517 541.045 811.131 1.00 32.01 278 GLY F C 1
ATOM 17330 O O . GLY G 1 278 ? 425.053 542.183 811.098 1.00 32.01 278 GLY F O 1
ATOM 17331 N N . GLY G 1 279 ? 426.580 540.716 811.869 1.00 30.46 279 GLY F N 1
ATOM 17332 C CA . GLY G 1 279 ? 427.216 541.712 812.716 1.00 30.46 279 GLY F CA 1
ATOM 17333 C C . GLY G 1 279 ? 427.887 542.823 811.931 1.00 30.46 279 GLY F C 1
ATOM 17334 O O . GLY G 1 279 ? 427.772 544.001 812.281 1.00 30.46 279 GLY F O 1
ATOM 17335 N N . LYS G 1 280 ? 428.593 542.470 810.861 1.00 28.90 280 LYS F N 1
ATOM 17336 C CA . LYS G 1 280 ? 429.373 543.420 810.081 1.00 28.90 280 LYS F CA 1
ATOM 17337 C C . LYS G 1 280 ? 428.950 543.368 808.621 1.00 28.90 280 LYS F C 1
ATOM 17338 O O . LYS G 1 280 ? 428.684 542.289 808.084 1.00 28.90 280 LYS F O 1
ATOM 17344 N N . VAL G 1 281 ? 428.868 544.549 807.998 1.00 27.85 281 VAL F N 1
ATOM 17345 C CA . VAL G 1 281 ? 428.661 544.739 806.561 1.00 27.85 281 VAL F CA 1
ATOM 17346 C C . VAL G 1 281 ? 427.536 543.841 806.049 1.00 27.85 281 VAL F C 1
ATOM 17347 O O . VAL G 1 281 ? 427.616 543.265 804.958 1.00 27.85 281 VAL F O 1
ATOM 17351 N N . ASN G 1 282 ? 426.463 543.736 806.826 1.00 28.96 282 ASN F N 1
ATOM 17352 C CA . ASN G 1 282 ? 425.321 542.941 806.403 1.00 28.96 282 ASN F CA 1
ATOM 17353 C C . ASN G 1 282 ? 424.528 543.663 805.319 1.00 28.96 282 ASN F C 1
ATOM 17354 O O . ASN G 1 282 ? 424.845 544.790 804.928 1.00 28.96 282 ASN F O 1
ATOM 17359 N N . LYS G 1 283 ? 423.482 542.995 804.832 1.00 28.54 283 LYS F N 1
ATOM 17360 C CA . LYS G 1 283 ? 422.746 543.498 803.677 1.00 28.54 283 LYS F CA 1
ATOM 17361 C C . LYS G 1 283 ? 421.964 544.765 804.008 1.00 28.54 283 LYS F C 1
ATOM 17362 O O . LYS G 1 283 ? 421.739 545.608 803.132 1.00 28.54 283 LYS F O 1
ATOM 17368 N N . GLU G 1 284 ? 421.542 544.922 805.267 1.00 31.29 284 GLU F N 1
ATOM 17369 C CA . GLU G 1 284 ? 420.616 546.002 805.597 1.00 31.29 284 GLU F CA 1
ATOM 17370 C C . GLU G 1 284 ? 421.278 547.374 805.493 1.00 31.29 284 GLU F C 1
ATOM 17371 O O . GLU G 1 284 ? 420.673 548.317 804.970 1.00 31.29 284 GLU F O 1
ATOM 17377 N N . ASN G 1 285 ? 422.511 547.513 805.978 1.00 29.78 285 ASN F N 1
ATOM 17378 C CA . ASN G 1 285 ? 423.231 548.782 805.910 1.00 29.78 285 ASN F CA 1
ATOM 17379 C C . ASN G 1 285 ? 424.619 548.566 805.312 1.00 29.78 285 ASN F C 1
ATOM 17380 O O . ASN G 1 285 ? 425.588 548.300 806.032 1.00 29.78 285 ASN F O 1
ATOM 17385 N N . VAL G 1 286 ? 424.718 548.704 803.996 1.00 27.49 286 VAL F N 1
ATOM 17386 C CA . VAL G 1 286 ? 425.990 548.589 803.296 1.00 27.49 286 VAL F CA 1
ATOM 17387 C C . VAL G 1 286 ? 426.049 549.675 802.232 1.00 27.49 286 VAL F C 1
ATOM 17388 O O . VAL G 1 286 ? 425.053 549.971 801.566 1.00 27.49 286 VAL F O 1
ATOM 17392 N N . VAL G 1 287 ? 427.218 550.294 802.101 1.00 24.77 287 VAL F N 1
ATOM 17393 C CA . VAL G 1 287 ? 427.456 551.342 801.113 1.00 24.77 287 VAL F CA 1
ATOM 17394 C C . VAL G 1 287 ? 428.370 550.844 799.999 1.00 24.77 287 VAL F C 1
ATOM 17395 O O . VAL G 1 287 ? 428.089 551.043 798.816 1.00 24.77 287 VAL F O 1
ATOM 17399 N N . GLY G 1 288 ? 429.464 550.181 800.358 1.00 23.01 288 GLY F N 1
ATOM 17400 C CA . GLY G 1 288 ? 430.368 549.651 799.358 1.00 23.01 288 GLY F CA 1
ATOM 17401 C C . GLY G 1 288 ? 431.430 548.766 799.964 1.00 23.01 288 GLY F C 1
ATOM 17402 O O . GLY G 1 288 ? 431.667 548.781 801.176 1.00 23.01 288 GLY F O 1
ATOM 17403 N N . LEU G 1 289 ? 432.071 547.987 799.097 1.00 21.97 289 LEU F N 1
ATOM 17404 C CA . LEU G 1 289 ? 433.168 547.103 799.472 1.00 21.97 289 LEU F CA 1
ATOM 17405 C C . LEU G 1 289 ? 434.402 547.501 798.678 1.00 21.97 289 LEU F C 1
ATOM 17406 O O . LEU G 1 289 ? 434.375 547.492 797.443 1.00 21.97 289 LEU F O 1
ATOM 17411 N N . PHE G 1 290 ? 435.479 547.845 799.379 1.00 21.63 290 PHE F N 1
ATOM 17412 C CA . PHE G 1 290 ? 436.751 548.172 798.749 1.00 21.63 290 PHE F CA 1
ATOM 17413 C C . PHE G 1 290 ? 437.745 547.059 799.040 1.00 21.63 290 PHE F C 1
ATOM 17414 O O . PHE G 1 290 ? 437.756 546.504 800.144 1.00 21.63 290 PHE F O 1
ATOM 17422 N N . GLN G 1 291 ? 438.565 546.726 798.046 1.00 21.90 291 GLN F N 1
ATOM 17423 C CA . GLN G 1 291 ? 439.437 545.565 798.131 1.00 21.90 291 GLN F CA 1
ATOM 17424 C C . GLN G 1 291 ? 440.586 545.714 797.146 1.00 21.90 291 GLN F C 1
ATOM 17425 O O . GLN G 1 291 ? 440.536 546.519 796.214 1.00 21.90 291 GLN F O 1
ATOM 17431 N N . HIS G 1 292 ? 441.632 544.926 797.373 1.00 22.25 292 HIS F N 1
ATOM 17432 C CA . HIS G 1 292 ? 442.811 544.893 796.518 1.00 22.25 292 HIS F CA 1
ATOM 17433 C C . HIS G 1 292 ? 442.839 543.541 795.817 1.00 22.25 292 HIS F C 1
ATOM 17434 O O . HIS G 1 292 ? 442.253 542.577 796.316 1.00 22.25 292 HIS F O 1
ATOM 17441 N N . ARG G 1 293 ? 443.530 543.477 794.677 1.00 23.14 293 ARG F N 1
ATOM 17442 C CA . ARG G 1 293 ? 443.529 542.329 793.773 1.00 23.14 293 ARG F CA 1
ATOM 17443 C C . ARG G 1 293 ? 443.523 540.981 794.486 1.00 23.14 293 ARG F C 1
ATOM 17444 O O . ARG G 1 293 ? 442.779 540.073 794.103 1.00 23.14 293 ARG F O 1
ATOM 17452 N N . SER G 1 294 ? 444.347 540.839 795.521 1.00 23.08 294 SER F N 1
ATOM 17453 C CA . SER G 1 294 ? 444.557 539.567 796.197 1.00 23.08 294 SER F CA 1
ATOM 17454 C C . SER G 1 294 ? 443.520 539.270 797.277 1.00 23.08 294 SER F C 1
ATOM 17455 O O . SER G 1 294 ? 443.683 538.295 798.015 1.00 23.08 294 SER F O 1
ATOM 17458 N N . ALA G 1 295 ? 442.464 540.077 797.389 1.00 22.33 295 ALA F N 1
ATOM 17459 C CA . ALA G 1 295 ? 441.515 539.889 798.483 1.00 22.33 295 ALA F CA 1
ATOM 17460 C C . ALA G 1 295 ? 440.600 538.692 798.239 1.00 22.33 295 ALA F C 1
ATOM 17461 O O . ALA G 1 295 ? 440.110 538.076 799.192 1.00 22.33 295 ALA F O 1
ATOM 17463 N N . VAL G 1 296 ? 440.335 538.360 796.977 1.00 22.99 296 VAL F N 1
ATOM 17464 C CA . VAL G 1 296 ? 439.458 537.246 796.640 1.00 22.99 296 VAL F CA 1
ATOM 17465 C C . VAL G 1 296 ? 440.142 536.399 795.575 1.00 22.99 296 VAL F C 1
ATOM 17466 O O . VAL G 1 296 ? 440.950 536.893 794.785 1.00 22.99 296 VAL F O 1
ATOM 17470 N N . GLY G 1 297 ? 439.814 535.113 795.562 1.00 24.05 297 GLY F N 1
ATOM 17471 C CA . GLY G 1 297 ? 440.382 534.195 794.599 1.00 24.05 297 GLY F CA 1
ATOM 17472 C C . GLY G 1 297 ? 439.350 533.194 794.125 1.00 24.05 297 GLY F C 1
ATOM 17473 O O . GLY G 1 297 ? 438.408 532.852 794.840 1.00 24.05 297 GLY F O 1
ATOM 17474 N N . THR G 1 298 ? 439.545 532.722 792.898 1.00 26.14 298 THR F N 1
ATOM 17475 C CA . THR G 1 298 ? 438.622 531.805 792.247 1.00 26.14 298 THR F CA 1
ATOM 17476 C C . THR G 1 298 ? 439.393 530.657 791.610 1.00 26.14 298 THR F C 1
ATOM 17477 O O . THR G 1 298 ? 440.404 530.882 790.936 1.00 26.14 298 THR F O 1
ATOM 17481 N N . VAL G 1 299 ? 438.912 529.436 791.825 1.00 25.43 299 VAL F N 1
ATOM 17482 C CA . VAL G 1 299 ? 439.490 528.231 791.240 1.00 25.43 299 VAL F CA 1
ATOM 17483 C C . VAL G 1 299 ? 438.435 527.581 790.355 1.00 25.43 299 VAL F C 1
ATOM 17484 O O . VAL G 1 299 ? 437.330 527.276 790.819 1.00 25.43 299 VAL F O 1
ATOM 17488 N N . LYS G 1 300 ? 438.776 527.369 789.086 1.00 26.51 300 LYS F N 1
ATOM 17489 C CA . LYS G 1 300 ? 437.837 526.878 788.083 1.00 26.51 300 LYS F CA 1
ATOM 17490 C C . LYS G 1 300 ? 438.296 525.522 787.566 1.00 26.51 300 LYS F C 1
ATOM 17491 O O . LYS G 1 300 ? 439.489 525.318 787.320 1.00 26.51 300 LYS F O 1
ATOM 17497 N N . LEU G 1 301 ? 437.350 524.598 787.410 1.00 26.31 301 LEU F N 1
ATOM 17498 C CA . LEU G 1 301 ? 437.614 523.264 786.890 1.00 26.31 301 LEU F CA 1
ATOM 17499 C C . LEU G 1 301 ? 436.565 522.918 785.841 1.00 26.31 301 LEU F C 1
ATOM 17500 O O . LEU G 1 301 ? 435.376 523.192 786.034 1.00 26.31 301 LEU F O 1
ATOM 17505 N N . LYS G 1 302 ? 437.010 522.334 784.729 1.00 29.69 302 LYS F N 1
ATOM 17506 C CA . LYS G 1 302 ? 436.202 521.794 783.634 1.00 29.69 302 LYS F CA 1
ATOM 17507 C C . LYS G 1 302 ? 435.551 522.900 782.803 1.00 29.69 302 LYS F C 1
ATOM 17508 O O . LYS G 1 302 ? 434.867 522.591 781.817 1.00 29.69 302 LYS F O 1
ATOM 17514 N N . ASP G 1 303 ? 435.753 524.174 783.150 1.00 29.90 303 ASP F N 1
ATOM 17515 C CA . ASP G 1 303 ? 435.259 525.305 782.371 1.00 29.90 303 ASP F CA 1
ATOM 17516 C C . ASP G 1 303 ? 433.745 525.249 782.201 1.00 29.90 303 ASP F C 1
ATOM 17517 O O . ASP G 1 303 ? 433.048 524.651 783.026 1.00 29.90 303 ASP F O 1
ATOM 17522 N N . LEU G 1 304 ? 433.228 525.845 781.127 1.00 27.54 304 LEU F N 1
ATOM 17523 C CA . LEU G 1 304 ? 431.794 525.966 780.895 1.00 27.54 304 LEU F CA 1
ATOM 17524 C C . LEU G 1 304 ? 431.456 525.380 779.533 1.00 27.54 304 LEU F C 1
ATOM 17525 O O . LEU G 1 304 ? 432.228 525.531 778.581 1.00 27.54 304 LEU F O 1
ATOM 17530 N N . ALA G 1 305 ? 430.304 524.716 779.442 1.00 25.82 305 ALA F N 1
ATOM 17531 C CA . ALA G 1 305 ? 429.890 524.058 778.213 1.00 25.82 305 ALA F CA 1
ATOM 17532 C C . ALA G 1 305 ? 428.373 524.090 778.093 1.00 25.82 305 ALA F C 1
ATOM 17533 O O . ALA G 1 305 ? 427.652 524.254 779.079 1.00 25.82 305 ALA F O 1
ATOM 17535 N N . LEU G 1 306 ? 427.900 523.927 776.859 1.00 27.19 306 LEU F N 1
ATOM 17536 C CA . LEU G 1 306 ? 426.480 523.857 776.542 1.00 27.19 306 LEU F CA 1
ATOM 17537 C C . LEU G 1 306 ? 426.161 522.469 776.009 1.00 27.19 306 LEU F C 1
ATOM 17538 O O . LEU G 1 306 ? 426.886 521.948 775.156 1.00 27.19 306 LEU F O 1
ATOM 17543 N N . GLU G 1 307 ? 425.080 521.875 776.509 1.00 26.12 307 GLU F N 1
ATOM 17544 C CA . GLU G 1 307 ? 424.660 520.552 776.075 1.00 26.12 307 GLU F CA 1
ATOM 17545 C C . GLU G 1 307 ? 423.171 520.572 775.764 1.00 26.12 307 GLU F C 1
ATOM 17546 O O . GLU G 1 307 ? 422.381 521.192 776.479 1.00 26.12 307 GLU F O 1
ATOM 17552 N N . ARG G 1 308 ? 422.798 519.890 774.684 1.00 25.54 308 ARG F N 1
ATOM 17553 C CA . ARG G 1 308 ? 421.412 519.794 774.246 1.00 25.54 308 ARG F CA 1
ATOM 17554 C C . ARG G 1 308 ? 421.019 518.328 774.132 1.00 25.54 308 ARG F C 1
ATOM 17555 O O . ARG G 1 308 ? 421.735 517.537 773.511 1.00 25.54 308 ARG F O 1
ATOM 17563 N N . ALA G 1 309 ? 419.883 517.975 774.727 1.00 23.91 309 ALA F N 1
ATOM 17564 C CA . ALA G 1 309 ? 419.356 516.622 774.674 1.00 23.91 309 ALA F CA 1
ATOM 17565 C C . ALA G 1 309 ? 417.860 516.671 774.402 1.00 23.91 309 ALA F C 1
ATOM 17566 O O . ALA G 1 309 ? 417.189 517.661 774.706 1.00 23.91 309 ALA F O 1
ATOM 17568 N N . ARG G 1 310 ? 417.342 515.590 773.825 1.00 23.27 310 ARG F N 1
ATOM 17569 C CA . ARG G 1 310 ? 415.925 515.467 773.515 1.00 23.27 310 ARG F CA 1
ATOM 17570 C C . ARG G 1 310 ? 415.297 514.378 774.373 1.00 23.27 310 ARG F C 1
ATOM 17571 O O . ARG G 1 310 ? 415.851 513.280 774.494 1.00 23.27 310 ARG F O 1
ATOM 17579 N N . ARG G 1 311 ? 414.146 514.687 774.962 1.00 22.50 311 ARG F N 1
ATOM 17580 C CA . ARG G 1 311 ? 413.381 513.740 775.765 1.00 22.50 311 ARG F CA 1
ATOM 17581 C C . ARG G 1 311 ? 412.174 513.296 774.948 1.00 22.50 311 ARG F C 1
ATOM 17582 O O . ARG G 1 311 ? 411.140 513.972 774.941 1.00 22.50 311 ARG F O 1
ATOM 17590 N N . THR G 1 312 ? 412.308 512.159 774.261 1.00 22.58 312 THR F N 1
ATOM 17591 C CA . THR G 1 312 ? 411.240 511.694 773.383 1.00 22.58 312 THR F CA 1
ATOM 17592 C C . THR G 1 312 ? 410.023 511.242 774.179 1.00 22.58 312 THR F C 1
ATOM 17593 O O . THR G 1 312 ? 408.882 511.401 773.727 1.00 22.58 312 THR F O 1
ATOM 17597 N N . GLU G 1 313 ? 410.242 510.686 775.372 1.00 22.27 313 GLU F N 1
ATOM 17598 C CA . GLU G 1 313 ? 409.122 510.207 776.176 1.00 22.27 313 GLU F CA 1
ATOM 17599 C C . GLU G 1 313 ? 408.242 511.360 776.648 1.00 22.27 313 GLU F C 1
ATOM 17600 O O . GLU G 1 313 ? 407.046 511.172 776.901 1.00 22.27 313 GLU F O 1
ATOM 17606 N N . TYR G 1 314 ? 408.811 512.559 776.775 1.00 20.66 314 TYR F N 1
ATOM 17607 C CA . TYR G 1 314 ? 408.025 513.755 777.046 1.00 20.66 314 TYR F CA 1
ATOM 17608 C C . TYR G 1 314 ? 407.820 514.625 775.817 1.00 20.66 314 TYR F C 1
ATOM 17609 O O . TYR G 1 314 ? 407.139 515.652 775.916 1.00 20.66 314 TYR F O 1
ATOM 17618 N N . GLN G 1 315 ? 408.382 514.240 774.669 1.00 21.24 315 GLN F N 1
ATOM 17619 C CA . GLN G 1 315 ? 408.289 515.019 773.435 1.00 21.24 315 GLN F CA 1
ATOM 17620 C C . GLN G 1 315 ? 408.773 516.452 773.634 1.00 21.24 315 GLN F C 1
ATOM 17621 O O . GLN G 1 315 ? 408.124 517.404 773.197 1.00 21.24 315 GLN F O 1
ATOM 17627 N N . ALA G 1 316 ? 409.918 516.617 774.294 1.00 21.37 316 ALA F N 1
ATOM 17628 C CA . ALA G 1 316 ? 410.438 517.931 774.645 1.00 21.37 316 ALA F CA 1
ATOM 17629 C C . ALA G 1 316 ? 411.926 518.001 774.342 1.00 21.37 316 ALA F C 1
ATOM 17630 O O . ALA G 1 316 ? 412.616 516.978 774.357 1.00 21.37 316 ALA F O 1
ATOM 17632 N N . ASP G 1 317 ? 412.411 519.209 774.065 1.00 22.97 317 ASP F N 1
ATOM 17633 C CA . ASP G 1 317 ? 413.841 519.428 773.901 1.00 22.97 317 ASP F CA 1
ATOM 17634 C C . ASP G 1 317 ? 414.402 520.133 775.129 1.00 22.97 317 ASP F C 1
ATOM 17635 O O . ASP G 1 317 ? 413.715 520.932 775.772 1.00 22.97 317 ASP F O 1
ATOM 17640 N N . GLN G 1 318 ? 415.656 519.839 775.457 1.00 23.09 318 GLN F N 1
ATOM 17641 C CA . GLN G 1 318 ? 416.285 520.348 776.668 1.00 23.09 318 GLN F CA 1
ATOM 17642 C C . GLN G 1 318 ? 417.623 520.992 776.331 1.00 23.09 318 GLN F C 1
ATOM 17643 O O . GLN G 1 318 ? 418.380 520.471 775.507 1.00 23.09 318 GLN F O 1
ATOM 17649 N N . ILE G 1 319 ? 417.903 522.128 776.968 1.00 23.15 319 ILE F N 1
ATOM 17650 C CA . ILE G 1 319 ? 419.172 522.836 776.839 1.00 23.15 319 ILE F CA 1
ATOM 17651 C C . ILE G 1 319 ? 419.696 523.084 778.246 1.00 23.15 319 ILE F C 1
ATOM 17652 O O . ILE G 1 319 ? 418.950 523.553 779.113 1.00 23.15 319 ILE F O 1
ATOM 17657 N N . VAL G 1 320 ? 420.969 522.770 778.476 1.00 23.82 320 VAL F N 1
ATOM 17658 C CA . VAL G 1 320 ? 421.569 522.859 779.803 1.00 23.82 320 VAL F CA 1
ATOM 17659 C C . VAL G 1 320 ? 422.974 523.437 779.682 1.00 23.82 320 VAL F C 1
ATOM 17660 O O . VAL G 1 320 ? 423.698 523.132 778.727 1.00 23.82 320 VAL F O 1
ATOM 17664 N N . ALA G 1 321 ? 423.345 524.291 780.637 1.00 23.09 321 ALA F N 1
ATOM 17665 C CA . ALA G 1 321 ? 424.696 524.822 780.764 1.00 23.09 321 ALA F CA 1
ATOM 17666 C C . ALA G 1 321 ? 425.215 524.484 782.152 1.00 23.09 321 ALA F C 1
ATOM 17667 O O . ALA G 1 321 ? 424.427 524.352 783.094 1.00 23.09 321 ALA F O 1
ATOM 17669 N N . LYS G 1 322 ? 426.534 524.350 782.282 1.00 23.75 322 LYS F N 1
ATOM 17670 C CA . LYS G 1 322 ? 427.106 523.834 783.515 1.00 23.75 322 LYS F CA 1
ATOM 17671 C C . LYS G 1 322 ? 428.572 524.231 783.626 1.00 23.75 322 LYS F C 1
ATOM 17672 O O . LYS G 1 322 ? 429.269 524.403 782.623 1.00 23.75 322 LYS F O 1
ATOM 17678 N N . TYR G 1 323 ? 429.029 524.377 784.870 1.00 22.42 323 TYR F N 1
ATOM 17679 C CA . TYR G 1 323 ? 430.448 524.508 785.166 1.00 22.42 323 TYR F CA 1
ATOM 17680 C C . TYR G 1 323 ? 430.691 524.109 786.614 1.00 22.42 323 TYR F C 1
ATOM 17681 O O . TYR G 1 323 ? 429.754 523.865 787.377 1.00 22.42 323 TYR F O 1
ATOM 17690 N N . ALA G 1 324 ? 431.969 524.048 786.983 1.00 23.08 324 ALA F N 1
ATOM 17691 C CA . ALA G 1 324 ? 432.392 523.763 788.349 1.00 23.08 324 ALA F CA 1
ATOM 17692 C C . ALA G 1 324 ? 433.478 524.754 788.740 1.00 23.08 324 ALA F C 1
ATOM 17693 O O . ALA G 1 324 ? 434.572 524.737 788.168 1.00 23.08 324 ALA F O 1
ATOM 17695 N N . MET G 1 325 ? 433.179 525.611 789.714 1.00 23.40 325 MET F N 1
ATOM 17696 C CA . MET G 1 325 ? 434.105 526.644 790.151 1.00 23.40 325 MET F CA 1
ATOM 17697 C C . MET G 1 325 ? 434.082 526.729 791.670 1.00 23.40 325 MET F C 1
ATOM 17698 O O . MET G 1 325 ? 433.115 526.328 792.321 1.00 23.40 325 MET F O 1
ATOM 17703 N N . GLY G 1 326 ? 435.166 527.260 792.226 1.00 23.28 326 GLY F N 1
ATOM 17704 C CA . GLY G 1 326 ? 435.269 527.439 793.659 1.00 23.28 326 GLY F CA 1
ATOM 17705 C C . GLY G 1 326 ? 435.739 528.829 794.024 1.00 23.28 326 GLY F C 1
ATOM 17706 O O . GLY G 1 326 ? 436.662 529.362 793.402 1.00 23.28 326 GLY F O 1
ATOM 17707 N N . HIS G 1 327 ? 435.109 529.431 795.029 1.00 23.95 327 HIS F N 1
ATOM 17708 C CA . HIS G 1 327 ? 435.405 530.793 795.447 1.00 23.95 327 HIS F CA 1
ATOM 17709 C C . HIS G 1 327 ? 435.771 530.795 796.923 1.00 23.95 327 HIS F C 1
ATOM 17710 O O . HIS G 1 327 ? 435.139 530.096 797.723 1.00 23.95 327 HIS F O 1
ATOM 17717 N N . GLY G 1 328 ? 436.786 531.577 797.282 1.00 23.58 328 GLY F N 1
ATOM 17718 C CA . GLY G 1 328 ? 437.248 531.628 798.652 1.00 23.58 328 GLY F CA 1
ATOM 17719 C C . GLY G 1 328 ? 437.885 532.967 798.966 1.00 23.58 328 GLY F C 1
ATOM 17720 O O . GLY G 1 328 ? 438.220 533.748 798.074 1.00 23.58 328 GLY F O 1
ATOM 17721 N N . GLY G 1 329 ? 438.049 533.214 800.262 1.00 23.96 329 GLY F N 1
ATOM 17722 C CA . GLY G 1 329 ? 438.620 534.453 800.758 1.00 23.96 329 GLY F CA 1
ATOM 17723 C C . GLY G 1 329 ? 440.054 534.243 801.222 1.00 23.96 329 GLY F C 1
ATOM 17724 O O . GLY G 1 329 ? 440.325 533.385 802.064 1.00 23.96 329 GLY F O 1
ATOM 17725 N N . LEU G 1 330 ? 440.956 535.036 800.656 1.00 23.36 330 LEU F N 1
ATOM 17726 C CA . LEU G 1 330 ? 442.370 535.016 800.999 1.00 23.36 330 LEU F CA 1
ATOM 17727 C C . LEU G 1 330 ? 442.872 536.449 801.102 1.00 23.36 330 LEU F C 1
ATOM 17728 O O . LEU G 1 330 ? 442.347 537.355 800.454 1.00 23.36 330 LEU F O 1
ATOM 17733 N N . ARG G 1 331 ? 443.900 536.646 801.934 1.00 23.10 331 ARG F N 1
ATOM 17734 C CA . ARG G 1 331 ? 444.413 537.978 802.248 1.00 23.10 331 ARG F CA 1
ATOM 17735 C C . ARG G 1 331 ? 443.313 538.858 802.833 1.00 23.10 331 ARG F C 1
ATOM 17736 O O . ARG G 1 331 ? 442.867 539.807 802.175 1.00 23.10 331 ARG F O 1
ATOM 17744 N N . PRO G 1 332 ? 442.841 538.578 804.051 1.00 24.06 332 PRO F N 1
ATOM 17745 C CA . PRO G 1 332 ? 441.786 539.423 804.635 1.00 24.06 332 PRO F CA 1
ATOM 17746 C C . PRO G 1 332 ? 442.213 540.862 804.862 1.00 24.06 332 PRO F C 1
ATOM 17747 O O . PRO G 1 332 ? 441.350 541.739 804.982 1.00 24.06 332 PRO F O 1
ATOM 17751 N N . GLU G 1 333 ? 443.517 541.133 804.931 1.00 24.26 333 GLU F N 1
ATOM 17752 C CA . GLU G 1 333 ? 443.975 542.502 805.143 1.00 24.26 333 GLU F CA 1
ATOM 17753 C C . GLU G 1 333 ? 443.727 543.367 803.914 1.00 24.26 333 GLU F C 1
ATOM 17754 O O . GLU G 1 333 ? 443.618 544.594 804.021 1.00 24.26 333 GLU F O 1
ATOM 17760 N N . SER G 1 334 ? 443.640 542.749 802.734 1.00 22.07 334 SER F N 1
ATOM 17761 C CA . SER G 1 334 ? 443.344 543.510 801.525 1.00 22.07 334 SER F CA 1
ATOM 17762 C C . SER G 1 334 ? 441.865 543.866 801.448 1.00 22.07 334 SER F C 1
ATOM 17763 O O . SER G 1 334 ? 441.475 544.773 800.705 1.00 22.07 334 SER F O 1
ATOM 17766 N N . ALA G 1 335 ? 441.028 543.163 802.205 1.00 22.28 335 ALA F N 1
ATOM 17767 C CA . ALA G 1 335 ? 439.593 543.396 802.149 1.00 22.28 335 ALA F CA 1
ATOM 17768 C C . ALA G 1 335 ? 439.217 544.658 802.914 1.00 22.28 335 ALA F C 1
ATOM 17769 O O . ALA G 1 335 ? 440.016 545.208 803.676 1.00 22.28 335 ALA F O 1
ATOM 17771 N N . GLY G 1 336 ? 437.985 545.116 802.701 1.00 23.34 336 GLY F N 1
ATOM 17772 C CA . GLY G 1 336 ? 437.481 546.281 803.394 1.00 23.34 336 GLY F CA 1
ATOM 17773 C C . GLY G 1 336 ? 435.989 546.424 803.177 1.00 23.34 336 GLY F C 1
ATOM 17774 O O . GLY G 1 336 ? 435.388 545.737 802.348 1.00 23.34 336 GLY F O 1
ATOM 17775 N N . ALA G 1 337 ? 435.395 547.336 803.944 1.00 25.34 337 ALA F N 1
ATOM 17776 C CA . ALA G 1 337 ? 433.965 547.590 803.867 1.00 25.34 337 ALA F CA 1
ATOM 17777 C C . ALA G 1 337 ? 433.685 549.043 804.210 1.00 25.34 337 ALA F C 1
ATOM 17778 O O . ALA G 1 337 ? 434.535 549.742 804.768 1.00 25.34 337 ALA F O 1
ATOM 17780 N N . LEU G 1 338 ? 432.483 549.490 803.864 1.00 25.30 338 LEU F N 1
ATOM 17781 C CA . LEU G 1 338 ? 432.035 550.851 804.121 1.00 25.30 338 LEU F CA 1
ATOM 17782 C C . LEU G 1 338 ? 430.526 550.805 804.320 1.00 25.30 338 LEU F C 1
ATOM 17783 O O . LEU G 1 338 ? 429.783 550.546 803.369 1.00 25.30 338 LEU F O 1
ATOM 17788 N N . VAL G 1 339 ? 430.074 551.032 805.556 1.00 27.26 339 VAL F N 1
ATOM 17789 C CA . VAL G 1 339 ? 428.696 550.744 805.938 1.00 27.26 339 VAL F CA 1
ATOM 17790 C C . VAL G 1 339 ? 428.095 551.916 806.699 1.00 27.26 339 VAL F C 1
ATOM 17791 O O . VAL G 1 339 ? 428.806 552.778 807.222 1.00 27.26 339 VAL F O 1
ATOM 17795 N N . PHE G 1 340 ? 426.764 551.929 806.763 1.00 30.10 340 PHE F N 1
ATOM 17796 C CA . PHE G 1 340 ? 426.044 552.928 807.539 1.00 30.10 340 PHE F CA 1
ATOM 17797 C C . PHE G 1 340 ? 426.202 552.661 809.031 1.00 30.10 340 PHE F C 1
ATOM 17798 O O . PHE G 1 340 ? 426.460 551.533 809.459 1.00 30.10 340 PHE F O 1
ATOM 17806 N N . THR G 1 341 ? 426.043 553.712 809.829 1.00 35.14 341 THR F N 1
ATOM 17807 C CA . THR G 1 341 ? 426.097 553.564 811.276 1.00 35.14 341 THR F CA 1
ATOM 17808 C C . THR G 1 341 ? 424.813 552.924 811.791 1.00 35.14 341 THR F C 1
ATOM 17809 O O . THR G 1 341 ? 423.710 553.279 811.368 1.00 35.14 341 THR F O 1
ATOM 17813 N N . ALA G 1 342 ? 424.966 551.964 812.700 1.00 43.52 342 ALA F N 1
ATOM 17814 C CA . ALA G 1 342 ? 423.813 551.314 813.305 1.00 43.52 342 ALA F CA 1
ATOM 17815 C C . ALA G 1 342 ? 422.982 552.325 814.083 1.00 43.52 342 ALA F C 1
ATOM 17816 O O . ALA G 1 342 ? 423.520 553.194 814.776 1.00 43.52 342 ALA F O 1
ATOM 17818 N N . ALA G 1 343 ? 421.658 552.215 813.954 1.00 50.91 343 ALA F N 1
ATOM 17819 C CA . ALA G 1 343 ? 420.761 553.174 814.589 1.00 50.91 343 ALA F CA 1
ATOM 17820 C C . ALA G 1 343 ? 420.910 553.147 816.106 1.00 50.91 343 ALA F C 1
ATOM 17821 O O . ALA G 1 343 ? 421.112 554.188 816.744 1.00 50.91 343 ALA F O 1
ATOM 17823 N N . SER G 1 344 ? 420.811 551.962 816.703 1.00 59.05 344 SER F N 1
ATOM 17824 C CA . SER G 1 344 ? 420.958 551.825 818.147 1.00 59.05 344 SER F CA 1
ATOM 17825 C C . SER G 1 344 ? 421.464 550.438 818.514 1.00 59.05 344 SER F C 1
ATOM 17826 O O . SER G 1 344 ? 422.667 550.167 818.436 1.00 59.05 344 SER F O 1
ATOM 17829 N N . ALA G 1 345 ? 420.557 549.554 818.913 1.00 63.11 345 ALA F N 1
ATOM 17830 C CA . ALA G 1 345 ? 420.922 548.197 819.298 1.00 63.11 345 ALA F CA 1
ATOM 17831 C C . ALA G 1 345 ? 419.871 547.196 818.831 1.00 63.11 345 ALA F C 1
ATOM 17832 O O . ALA G 1 345 ? 419.256 547.372 817.779 1.00 63.11 345 ALA F O 1
#

Sequence (2391 aa):
ANMQGGQRLGTNQGKGQSAADKLALFLKVFGGEVLTAFARTSVTTNRHMQRQISSGKSAQFPVIGRTKAAYLQPGESLDDKRKDIKHTEKTINIDGLLTADVLIYDIEDAMNHYDVRSEYTSQIGESLAMAADGAVLAELAGLVNLADSVNENIAGLGKPSLLEVGLKADLTDPVKLGQAVIAQLTIARAALTKNYVPANDRTFYTTPDVYSAILAALMGSIRNVMGFEVVEVPHLTAGGAGDDRPDEGAEATNQKHAFPAAGGKVNKENVVGLFQHRSAVGTVKLKDLALERARRTEYQADQIVAKYAMGHGGLRPESAGALVFTAANMQGGQRLGTNQGKGQSAADKLALFLKVFGGEVLTAFARTSVTTNRHMQRQISSGKSAQFPVIGRTKAAYLQPGESLDDKRKDIKHTEKTINIDGLLTADVLIYDIEDAMNHYDVRSEYTSQIGESLAMAADGAVLAELAGLVNLADSVNENIAGLGKPSLLEVGLKADLTDPVKLGQAVIAQLTIARAALTKNYVPANDRTFYTTPDVYSAILAALMPNAANYAALIDPERGSIRNVMGFEVVEVPHLTAGGAGDDRPDEGAEATNQKHAFPAAGGKVNKENVVGLFQHRSAVGTVKLKDLALERARRTEYQADQIVAKYAMGHGGLRPESAGALVFTAASAANMQGGQRLGTNQGKGQSAADKLALFLKVFGGEVLTAFARTSVTTNRHMQRQISSGKSAQFPVIGRTKAAYLQPGESLDDKRKDIKHTEKTINIDGLLTADVLIYDIEDAMNHYDVRSEYTSQIGESLAMAADGAVLAELAGLVNLADSVNENIAGLGKPSLLEVGLKADLTDPVKLGQAVIAQLTIARAALTKNYVPANDRTFYTTPDVYSAILAALMPNAANYAALIDPERGSIRNVMGFEVVEVPHLTAGGAGDDRPDEGAEATNQKHAFPAAGGKVNKENVVGLFQHRSAVGTVKLKDLALERARRTEYQADQIVAKYAMGHGGLRPESAGALVFTAASAANMQGGQRLGTNQGKGQSAADKLALFLKVFGGEVLTAFARTSVTTNRHMQRQISSGKSAQFPVIGRTKAAYLQPGESLDDKRKDIKHTEKTINIDGLLTADVLIYDIEDAMNHYDVRSEYTSQIGESLAMAADGAVLAELAGLVNLADSVNENIAGLGKPSLLEVGLKADLTDPVKLGQAVIAQLTIARAALTKNYVPANDRTFYTTPDVYSAILAALMPNAANYAALIDPERGSIRNVMGFEVVEVPHLTAGGAGDDRPDEGAEATNQKHAFPAAGGKVNKENVVGLFQHRSAVGTVKLKDLALERARRTEYQADQIVAKYAMGHGGLRPESAGALVFTAASAANMQGGQRLGTNQGKGQSAADKLALFLKVFGGEVLTAFARTSVTTNRHMQRQISSGKSAQFPVIGRTKAAYLQPGESLDDKRKDIKHTEKTINIDGLLTADVLIYDIEDAMNHYDVRSEYTSQIGESLAMAADGAVLAELAGLVNLADSVNENIAGLGKPSLLEVGLKADLTDPVKLGQAVIAQLTIARAALTKNYVPANDRTFYTTPDVYSAILAALMPNAANYAALIDPERGSIRNVMGFEVVEVPHLTAGGAGDDRPDEGAEATNQKHAFPAAGGKVNKENVVGLFQHRSAVGTVKLKDLALERARRTEYQADQIVAKYAMGHGGLRPESAGALVFTAASAANMQGGQRLGTNQGKGQSAADKLALFLKVFGGEVLTAFARTSVTTNRHMQRQISSGKSAQFPVIGRTKAAYLQPGESLDDKRKDIKHTEKTINIDGLLTADVLIYDIEDAMNHYDVRSEYTSQIGESLAMAADGAVLAELAGLVNLADSVNENIAGLGKPSLLEVGLKADLTDPVKLGQAVIAQLTIARAALTKNYVPANDRTFYTTPDVYSAILAALMPNAANYAALIDPERGSIRNVMGFEVVEVPHLTAGGAGDDRPDEGAEATNQKHAFPAAGGKVNKENVVGLFQHRSAVGTVKLKDLALERARRTEYQADQIVAKYAMGHGGLRPESAGALVFTAASAANMQGGQRLGTNQGKGQSAADKLALFLKVFGGEVLTAFARTSVTTNRHMQRQISSGKSAQFPVIGRTKAAYLQPGESLDDKRKDIKHTEKTINIDGLLTADVLIYDIEDAMNHYDVRSEYTSQIGESLAMAADGAVLAELAGLVNLADSVNENIAGLGKPSLLEVGLKADLTDPVKLGQAVIAQLTIARAALTKNYVPANDRTFYTTPDVYSAILAALMPNAANYAALIDPERGSIRNVMGFEVVEVPHLTAGGAGDDRPDEGAEATNQKHAFPAAGGKVNKENVVGLFQHRSAVGTVKLKDLALERARRTEYQADQIVAKYAMGHGGLRPESAGALVFTAASA

Secondary structure (DSSP, 8-state):
-PPTT---SSS---SS-----TTSSS--EE-SS-EEPPP---SGGGSS--EE-SS-SEEEEEEE-----EEE-TT--TTTS-----EEEEEEE---EEEEEEEEEHHHHHH-SS--HHHHHHHHHHHHHHHHHHHHHHHHHHHHTS-SSSSSSSTTS----------SSS--SHHHHHHHHHHHHHHHHHHHHTTTPPSSSEEEEE-HHHHHHHHHHTSTTT-SS--S-BTTTTB----SSS-EEE-TTTT----BSS---SSS--TTBSS---SS-SSS-TTS--EEEEESTT-EEEEEEEEEEEEEEETTTTEEEEEEEEEEEEE---GGGB--B-PPP---/-PPSS---SS----SS-----TTSS---EE-SS---PPP----GGGSS--EE-SS-SEEEEEEE-----EEE-TT--TTTS-----EEEEEEE--SEEEEEEEEEHHHHHH-SS--HHHHHHHHHHHHHHHHHHHHHHHHHHHHT--TTSSSSSTTS------EEE-SSTT-SHHHHHHHHHHHHHHHHHHHHTTTPPSSSEEEEE-HHHHHHHHHHTSTTT-SS--S-BTTTTB----TTEEEEE-S--S----EES---SSPPPSEESS---SS-SSS-SSS--EEEEESTTEEEEEEEEEEEEEEEETTTTEEEEEEEEEEEEEE--GGG---BEEPPPP-/---SS---SSS---SS-----TTSS---EE-SS-EEPPP---SSTTSS--EE-SS-SEEEEEEE-----EEE-TT--TTTS-----EEEEEEE---EEEEEEEEEHHHHHS-SS--HHHHHHHHHHHHHHHHHHHHHHHHHHHHT--SSSSSSSTTS------B---SSTT-SHHHHHHHHHHHHHHHHHHHHTTTPPSSSEEEEE-HHHHHHHHHHTSTTT-SS--S-BTTTTB----SSEEEEE-S--S----BSS---SSSPPSSBSS---SS-SSS-STT--EEEEESTTEEEEEEEEEEEEEEEEGGGTEEEEEEEEEEEEEE--GGG---BBPPPP--/-PPSS---TT---SSS-----TTSSS--EE-S--EEPPP---SSTTSS--EE-SS-SEEEEEEE-----EEE-TT--TTTT-----EEEEEEE---EEEEEEEEEHHHHHH-SS--HHHHHHHHHHHHHHHHHHHHHHHHHHHHT--GGGSSSSTTS------B---SSS--SHHHHHHHHHHHHHHHHHHHHHTTPPSSSEEEEE-HHHHHHHHHHTSTTT-SS--S--TTT------SSSEEEE-S--S----BSS---TT---SSBSS---SS-SSS-SSS--EEEEESTTEEEEEEEEEEEEEEEEGGGTEEEEEEEEEEEEEE--GGG---BBPPPPP-/---SS---TT---SSS-----TTSSS--EE-SS-EEPPP---SSTTSS--EE-SS-SEEEEEEE-----EEE-TT--TTTS-----EEEEEEE---EEEEEEEEEHHHHHH-SS--HHHHHHHHHHHHHHHHHHHHHHHHHHHHT--SSSSSSSTTS------B---SSS--SHHHHHHHHHHHHHHHHHHHHHTTPPSSSEEEEE-HHHHHHHHHHTSTTT-SS--SEETTTTEE--BTTEEEEE-S--S----EES---TT---SEESS---SS-SSS-SSS--EEEEETTSEEEEEEEEEEEEEEEETTTTEEEEEEEEEEEEEE--GGG---BBPPP---/---SS---SSS---SS-----TT-SSPPEE-S--EEPPP---SGGGSS--EE-SS-SEEEEEEE-----EEE-TT--TTTT--PPPEEEEEEE--SEEEEEEEEEHHHHHT-SS--HHHHHHHHHHHHHHHHHHHHHHHHHHHHT--SSSSSSSTTS------B---SSS--SHHHHHHHHHHHHHHHHHHHHHTTPPSSSEEEEE-HHHHHHHHHHTSTTT-SS--S--TTT------SSEEEEE-TT-S----BSS---TT---TTBSS---SS-SSS-SSS--EEEEEGGGEEEEEEEEEEEEEEEETTTTEEEEEEEEEEEEEE--GGG---BBPPP---/---SS---SSS--SSS-----TTSSS-----SS---PPP---GGGGSS--EE-SS-SEEEEEEE---------TT--TTTS-----EEEEEEE--S-EEEEEEEEHHHHHH-SS--HHHHHHHHHHHHHHHHHHHHHHHHHHHHT--TTTSSSSTTS----------STTT-SHHHHHHHHHHHHHHHHHHHHHTTPPSSSEEEEE-HHHHHHHHHHH---EEEETTEEEEE-S--S-----SS---SS---TT-SS---SS-SSS-TTS--EEEEESTTSEEEEEEEEEEEEEEEGGGTEEEEEEEEEEEEE---GGGB--B----